Protein 2DQB (pdb70)

Secondary structure (DSSP, 8-state):
---HHHHHHHHHHHS-TTS--GGG----SS--PPPSS--HHHHHHHHHHHSHHHHHGGGS-SSS-S------HHHHHHHHHHHHHHHHHHTT--HHHHHHHHHHTTTT--SSTTHHHHHHHH---S----HHHHHHHIIIII-B-BTTBSB----HHHHHHHHHS----S-HHHHHHHHHHHHHHHHHHHHHHHHTT-S-GGGGGGSHHHHHHHHHTT--TTT--HHHHHHHHHHHHHHHHHHHHHHHHHHHHHHT--SHHHHHHSSS------HHHHHHHHHHHHH---STTSHHHHHHHHHHHHHHHHHHHHHHH-GGGS-HHHHTTHHHH-HHHHHHHHHH--HHHHHHHHHHT--/---HHHHHHHHHHHS-TTSPPGGG----SS-----TT--HHHHHHHHHHTSHHHHHHTTSBSS----BHHHHHHHHHHHHHHHHHTTT--HHHHHHHHHHTTTT--SSTTHHHHHHHH---SS---HHHHHHHIIIII---STTTTS----HHHHHH------S--HHHHHHHHHHHHHHHHHHHHHHHHTT-S-TTGGGGSHHHHHHHHT--HHHHHHHHHHHHHHHHHHHHHHHHHHHHS---SHHHHHH-SS-----HHHHHHHHHHHHHH---STTSHHHHHHHHHHHHHHHHHHHHHHH-GGGS-HHHHTTHHHH-HHHHHHHHHH--HHHHHHHHHTT--/---HHHHHHHHHHHS-TTSPPGGG----SS--PPPSSS-HHHHHHHHHHHSHHHHHGGGSBSSS-S----BHHHHHHHHHHHHHHHHHHHT--HHHHHHHHHHTTTTPPSSSHHHHHHHHH--TT----HHHHHHHIIIII-B-BTTBSB----HHHHHHHHSS-----SS--HHHHHHHHHHHHHHHHHHHHHHHHTTSS-GGGGGGSHHHHHHHHHHT------HHHHHHHHHHHHHHHHHHHHHHHHHHHHHHT--SHHHHHHSSS------HHHHHHHHHHHHH---STTSHHHHHHHHHHHHHHHHHHHHHHH-GGGS-HHHHTTHHHH-HHHHHHHHHH--HHHHHHHHHTT--/---HHHHHHHHHHHS-TTSPPGGG----SS--PPPSS--HHHHHHHHHHTSHHHHHHTTSBSS------BHHHHHHHHHHHHHHHHHHTT--HHHHHHHHHHTTTT--SSSHHHHHHHHH---SS---HHHHHHHIIIII-B-BTTBSB----HHHHHHHHH---SS--HHHHHHHHHHHHHHHHHHHHHHHHTT-S-TTGGGGSHHHHHHHHTTT--TTT--HHHHHHHHHHHHHHHHHHHHHHHHHHHHHHT--SHHHHHHSSS-----HHHHHHHHHHHHHH---STTSHHHHHHHHHHHHHHHHHHHHHHH-GGGS-HHHHTTHHHH-HHHHHHHHHH--HHHHHHHHHHT--/---HHHHHHHH----SSSPPGGG----SS--PPPSS--HHHHHHHHHHTSHHHHHGGGSB------PPBHHHHHHHHHHHHHHHHHHTT--HHHHHHHHHHTTTT--S---HHHHHHH---S---HHHHHHHIIIII-B-STTSSB----HHHHHHHHSSS----S-SS--HHHHHHHHHHHHHHHHHHHHHHHHHT-S-GGGSTTSHHHHHHHHHTT----HHHHHHHHHHHHHHHHHHHHHHHHHHHHHHT--SHHHHHTSSS-----HHHHHHHHHHHHHH---STT-HHHHHHHHHHHHHHHHHHHHHHH-GGGS-HHHHTTHHHH-HHHHHHHHHH--HHHHHHHHHTT--/---HHHHHHHHHHHS-TTSPPGGG----SS-----S--HHHHHHHHHHTSHHHHHGGGSBSS------BHHHHHHHHHHHHHHHHHHHT--HHHHHHHHHHTTTT-----HHHHHHHH---SS---HHHHHHHIIIII-B-BTTBSB----HHHHHHHHHH-----S---HHHHHHHHHHHHHHHHHHHHHHHHTT-S-TTGGGGSHHHHHHHHHTT--TTS--HHHHHHHHHHHHHHHHHHHHHHHHHHHHTTT--SHHHHHT-SS-----HHHHHHHHHHHHHH---STT-HHHHHHHHHHHHHHHHHHHHHHH-GGGS-HHHHHHHHHH-HHHHHHHHHH--HHHHHHHHHTT--

Radius of gyration: 42.62 Å; Cα contacts (8 Å, |Δi|>4): 3610; chains: 6; bounding box: 100×109×118 Å

Structure (mmCIF, N/CA/C/O backbone):
data_2DQB
#
_entry.id   2DQB
#
_cell.length_a   74.1
_cell.length_b   84.2
_cell.length_c   108.0
_cell.angle_alpha   110.2
_cell.angle_beta   109.7
_cell.angle_gamma   94.4
#
_symmetry.space_group_name_H-M   'P 1'
#
loop_
_entity.id
_entity.type
_entity.pdbx_description
1 polymer 'Deoxyguanosinetriphosphate triphosphohydrolase, putative'
2 non-polymer 'MAGNESIUM ION'
3 water water
#
loop_
_atom_site.group_PDB
_atom_site.id
_atom_site.type_symbol
_atom_site.label_atom_id
_atom_site.label_alt_id
_atom_site.label_comp_id
_atom_site.label_asym_id
_atom_site.label_entity_id
_atom_site.label_seq_id
_atom_site.pdbx_PDB_ins_code
_atom_site.Cartn_x
_atom_site.Cartn_y
_atom_site.Cartn_z
_atom_site.occupancy
_atom_site.B_iso_or_equiv
_atom_site.auth_seq_id
_atom_site.auth_comp_id
_atom_site.auth_asym_id
_atom_site.auth_atom_id
_atom_site.pdbx_PDB_model_num
ATOM 9 N N . ARG A 1 2 ? -32.826 18.039 -47.914 1.00 45.55 2 ARG A N 1
ATOM 10 C CA . ARG A 1 2 ? -32.745 16.774 -47.225 1.00 44.44 2 ARG A CA 1
ATOM 11 C C . ARG A 1 2 ? -31.320 16.300 -47.380 1.00 43.78 2 ARG A C 1
ATOM 12 O O . ARG A 1 2 ? -30.872 16.017 -48.489 1.00 45.45 2 ARG A O 1
ATOM 20 N N . PHE A 1 3 ? -30.602 16.246 -46.266 1.00 40.90 3 PHE A N 1
ATOM 21 C CA . PHE A 1 3 ? -29.213 15.812 -46.275 1.00 39.89 3 PHE A CA 1
ATOM 22 C C . PHE A 1 3 ? -29.114 14.307 -46.098 1.00 38.18 3 PHE A C 1
ATOM 23 O O . PHE A 1 3 ? -29.451 13.752 -45.046 1.00 36.68 3 PHE A O 1
ATOM 31 N N . SER A 1 4 ? -28.653 13.644 -47.147 1.00 33.98 4 SER A N 1
ATOM 32 C CA . SER A 1 4 ? -28.539 12.201 -47.113 1.00 35.65 4 SER A CA 1
ATOM 33 C C . SER A 1 4 ? -27.215 11.785 -46.493 1.00 33.58 4 SER A C 1
ATOM 34 O O . SER A 1 4 ? -26.312 12.609 -46.296 1.00 30.10 4 SER A O 1
ATOM 37 N N . ARG A 1 5 ? -27.118 10.497 -46.178 1.00 36.03 5 ARG A N 1
ATOM 38 C CA . ARG A 1 5 ? -25.897 9.947 -45.607 1.00 38.69 5 ARG A CA 1
ATOM 39 C C . ARG A 1 5 ? -24.752 10.416 -46.496 1.00 38.20 5 ARG A C 1
ATOM 40 O O . ARG A 1 5 ? -23.767 10.998 -46.018 1.00 37.75 5 ARG A O 1
ATOM 48 N N . GLU A 1 6 ? -24.924 10.197 -47.802 1.00 39.39 6 GLU A N 1
ATOM 49 C CA . GLU A 1 6 ? -23.946 10.572 -48.822 1.00 39.04 6 GLU A CA 1
ATOM 50 C C . GLU A 1 6 ? -23.528 12.036 -48.726 1.00 36.14 6 GLU A C 1
ATOM 51 O O . GLU A 1 6 ? -22.339 12.362 -48.766 1.00 36.52 6 GLU A O 1
ATOM 57 N N . ALA A 1 7 ? -24.504 12.921 -48.592 1.00 34.79 7 ALA A N 1
ATOM 58 C CA . ALA A 1 7 ? -24.203 14.337 -48.475 1.00 32.99 7 ALA A CA 1
ATOM 59 C C . ALA A 1 7 ? -23.427 14.606 -47.193 1.00 32.36 7 ALA A C 1
ATOM 60 O O . ALA A 1 7 ? -22.463 15.365 -47.190 1.00 34.55 7 ALA A O 1
ATOM 62 N N . LEU A 1 8 ? -23.853 13.988 -46.097 1.00 36.19 8 LEU A N 1
ATOM 63 C CA . LEU A 1 8 ? -23.186 14.197 -44.800 1.00 34.62 8 LEU A CA 1
ATOM 64 C C . LEU A 1 8 ? -21.755 13.682 -44.892 1.00 35.89 8 LEU A C 1
ATOM 65 O O . LEU A 1 8 ? -20.808 14.368 -44.518 1.00 35.40 8 LEU A O 1
ATOM 70 N N . LEU A 1 9 ? -21.594 12.477 -45.426 1.00 39.28 9 LEU A N 1
ATOM 71 C CA . LEU A 1 9 ? -20.257 11.913 -45.566 1.00 38.80 9 LEU A CA 1
ATOM 72 C C . LEU A 1 9 ? -19.378 12.853 -46.357 1.00 38.80 9 LEU A C 1
ATOM 73 O O . LEU A 1 9 ? -18.214 13.050 -46.004 1.00 41.08 9 LEU A O 1
ATOM 78 N N . GLU A 1 10 ? -19.922 13.447 -47.419 1.00 37.03 10 GLU A N 1
ATOM 79 C CA . GLU A 1 10 ? -19.129 14.368 -48.217 1.00 36.18 10 GLU A CA 1
ATOM 80 C C . GLU A 1 10 ? -18.804 15.615 -47.406 1.00 37.09 10 GLU A C 1
ATOM 81 O O . GLU A 1 10 ? -17.663 16.078 -47.400 1.00 36.05 10 GLU A O 1
ATOM 87 N N . LEU A 1 11 ? -19.808 16.175 -46.739 1.00 38.70 11 LEU A N 1
ATOM 88 C CA . LEU A 1 11 ? -19.580 17.364 -45.924 1.00 41.24 11 LEU A CA 1
ATOM 89 C C . LEU A 1 11 ? -18.535 17.080 -44.848 1.00 40.04 11 LEU A C 1
ATOM 90 O O . LEU A 1 11 ? -17.576 17.838 -44.685 1.00 40.35 11 LEU A O 1
ATOM 95 N N . GLU A 1 12 ? -18.731 15.988 -44.118 1.00 39.75 12 GLU A N 1
ATOM 96 C CA . GLU A 1 12 ? -17.814 15.607 -43.052 1.00 40.13 12 GLU A CA 1
ATOM 97 C C . GLU A 1 12 ? -16.384 15.770 -43.562 1.00 41.07 12 GLU A C 1
ATOM 98 O O . GLU A 1 12 ? -15.610 16.556 -43.012 1.00 42.92 12 GLU A O 1
ATOM 104 N N . ALA A 1 13 ? -16.040 15.043 -44.621 1.00 41.43 13 ALA A N 1
ATOM 105 C CA . ALA A 1 13 ? -14.713 15.160 -45.207 1.00 42.31 13 ALA A CA 1
ATOM 106 C C . ALA A 1 13 ? -14.665 16.561 -45.787 1.00 43.39 13 ALA A C 1
ATOM 107 O O . ALA A 1 13 ? -15.693 17.092 -46.205 1.00 45.49 13 ALA A O 1
ATOM 109 N N . SER A 1 14 ? -13.479 17.156 -45.814 1.00 42.90 14 SER A N 1
ATOM 110 C CA . SER A 1 14 ? -13.290 18.523 -46.307 1.00 43.41 14 SER A CA 1
ATOM 111 C C . SER A 1 14 ? -13.587 19.538 -45.191 1.00 42.27 14 SER A C 1
ATOM 112 O O . SER A 1 14 ? -13.103 20.664 -45.231 1.00 39.73 14 SER A O 1
ATOM 115 N N . ARG A 1 15 ? -14.375 19.139 -44.195 1.00 44.09 15 ARG A N 1
ATOM 116 C CA . ARG A 1 15 ? -14.672 20.025 -43.066 1.00 45.80 15 ARG A CA 1
ATOM 117 C C . ARG A 1 15 ? -13.777 19.683 -41.885 1.00 44.77 15 ARG A C 1
ATOM 118 O O . ARG A 1 15 ? -13.291 20.570 -41.183 1.00 44.35 15 ARG A O 1
ATOM 126 N N . LEU A 1 16 ? -13.553 18.388 -41.688 1.00 42.92 16 LEU A N 1
ATOM 127 C CA . LEU A 1 16 ? -12.718 17.894 -40.597 1.00 40.88 16 LEU A CA 1
ATOM 128 C C . LEU A 1 16 ? -11.240 18.030 -40.900 1.00 38.87 16 LEU A C 1
ATOM 129 O O . LEU A 1 16 ? -10.847 18.167 -42.056 1.00 40.29 16 LEU A O 1
ATOM 134 N N . ALA A 1 17 ? -10.422 17.975 -39.854 1.00 38.29 17 ALA A N 1
ATOM 135 C CA . ALA A 1 17 ? -8.974 18.062 -40.009 1.00 35.13 17 ALA A CA 1
ATOM 136 C C . ALA A 1 17 ? -8.528 16.789 -40.694 1.00 33.82 17 ALA A C 1
ATOM 137 O O . ALA A 1 17 ? -9.213 15.782 -40.617 1.00 34.46 17 ALA A O 1
ATOM 139 N N . PRO A 1 18 ? -7.366 16.813 -41.368 1.00 36.73 18 PRO A N 1
ATOM 140 C CA . PRO A 1 18 ? -6.836 15.639 -42.077 1.00 35.41 18 PRO A CA 1
ATOM 141 C C . PRO A 1 18 ? -6.717 14.405 -41.192 1.00 36.14 18 PRO A C 1
ATOM 142 O O . PRO A 1 18 ? -7.137 13.308 -41.565 1.00 36.46 18 PRO A O 1
ATOM 146 N N . TYR A 1 19 ? -6.159 14.615 -40.005 1.00 38.00 19 TYR A N 1
ATOM 147 C CA . TYR A 1 19 ? -5.922 13.565 -39.019 1.00 35.40 19 TYR A CA 1
ATOM 148 C C . TYR A 1 19 ? -7.175 13.092 -38.287 1.00 35.77 19 TYR A C 1
ATOM 149 O O . TYR A 1 19 ? -7.105 12.200 -37.440 1.00 31.90 19 TYR A O 1
ATOM 158 N N . ALA A 1 20 ? -8.318 13.697 -38.595 1.00 33.13 20 ALA A N 1
ATOM 159 C CA . ALA A 1 20 ? -9.557 13.294 -37.946 1.00 33.79 20 ALA A CA 1
ATOM 160 C C . ALA A 1 20 ? -10.120 12.108 -38.717 1.00 33.43 20 ALA A C 1
ATOM 161 O O . ALA A 1 20 ? -9.884 11.970 -39.914 1.00 34.74 20 ALA A O 1
ATOM 163 N N . GLN A 1 21 ? -10.857 11.247 -38.030 1.00 31.44 21 GLN A N 1
ATOM 164 C CA . GLN A 1 21 ? -11.451 10.075 -38.667 1.00 30.80 21 GLN A CA 1
ATOM 165 C C . GLN A 1 21 ? -12.694 10.432 -39.498 1.00 34.16 21 GLN A C 1
ATOM 166 O O . GLN A 1 21 ? -13.712 10.862 -38.949 1.00 35.07 21 GLN A O 1
ATOM 172 N N . LYS A 1 22 ? -12.625 10.259 -40.813 1.00 34.61 22 LYS A N 1
ATOM 173 C CA . LYS A 1 22 ? -13.795 10.526 -41.663 1.00 34.02 22 LYS A CA 1
ATOM 174 C C . LYS A 1 22 ? -14.674 9.284 -41.643 1.00 34.28 22 LYS A C 1
ATOM 175 O O . LYS A 1 22 ? -14.164 8.161 -41.778 1.00 33.09 22 LYS A O 1
ATOM 181 N N . ALA A 1 23 ? -15.988 9.456 -41.491 1.00 31.26 23 ALA A N 1
ATOM 182 C CA . ALA A 1 23 ? -16.848 8.282 -41.443 1.00 35.26 23 ALA A CA 1
ATOM 183 C C . ALA A 1 23 ? -16.820 7.440 -42.738 1.00 36.83 23 ALA A C 1
ATOM 184 O O . ALA A 1 23 ? -17.053 6.224 -42.708 1.00 38.48 23 ALA A O 1
ATOM 186 N N . ARG A 1 24 ? -16.518 8.070 -43.865 1.00 35.41 24 ARG A N 1
ATOM 187 C CA . ARG A 1 24 ? -16.477 7.345 -45.128 1.00 38.63 24 ARG A CA 1
ATOM 188 C C . ARG A 1 24 ? -15.296 6.361 -45.237 1.00 36.82 24 ARG A C 1
ATOM 189 O O . ARG A 1 24 ? -15.310 5.458 -46.078 1.00 31.65 24 ARG A O 1
ATOM 197 N N . ASP A 1 25 ? -14.295 6.535 -44.377 1.00 35.53 25 ASP A N 1
ATOM 198 C CA . ASP A 1 25 ? -13.109 5.684 -44.362 1.00 36.57 25 ASP A CA 1
ATOM 199 C C . ASP A 1 25 ? -13.253 4.550 -43.357 1.00 37.34 25 ASP A C 1
ATOM 200 O O . ASP A 1 25 ? -12.273 3.907 -42.981 1.00 39.60 25 ASP A O 1
ATOM 205 N N . THR A 1 26 ? -14.478 4.297 -42.930 1.00 37.34 26 THR A N 1
ATOM 206 C CA . THR A 1 26 ? -14.733 3.259 -41.949 1.00 35.11 26 THR A CA 1
ATOM 207 C C . THR A 1 26 ? -14.440 1.862 -42.476 1.00 38.50 26 THR A C 1
ATOM 208 O O . THR A 1 26 ? -14.570 1.598 -43.675 1.00 36.67 26 THR A O 1
ATOM 212 N N . ARG A 1 27 ? -14.048 0.971 -41.565 1.00 37.89 27 ARG A N 1
ATOM 213 C CA . ARG A 1 27 ? -13.765 -0.407 -41.917 1.00 37.19 27 ARG A CA 1
ATOM 214 C C . ARG A 1 27 ? -15.067 -1.163 -41.855 1.00 36.72 27 ARG A C 1
ATOM 215 O O . ARG A 1 27 ? -15.147 -2.347 -42.184 1.00 36.04 27 ARG A O 1
ATOM 223 N N . GLY A 1 28 ? -16.104 -0.457 -41.430 1.00 34.50 28 GLY A N 1
ATOM 224 C CA . GLY A 1 28 ? -17.411 -1.066 -41.385 1.00 31.22 28 GLY A CA 1
ATOM 225 C C . GLY A 1 28 ? -17.757 -1.853 -40.152 1.00 32.45 28 GLY A C 1
ATOM 226 O O . GLY A 1 28 ? -17.073 -1.799 -39.118 1.00 33.61 28 GLY A O 1
ATOM 227 N N . ARG A 1 29 ? -18.838 -2.602 -40.301 1.00 31.14 29 ARG A N 1
ATOM 228 C CA . ARG A 1 29 ? -19.410 -3.416 -39.256 1.00 34.34 29 ARG A CA 1
ATOM 229 C C . ARG A 1 29 ? -19.116 -4.887 -39.483 1.00 38.62 29 ARG A C 1
ATOM 230 O O . ARG A 1 29 ? -18.828 -5.301 -40.600 1.00 40.43 29 ARG A O 1
ATOM 238 N N . ALA A 1 30 ? -19.200 -5.674 -38.419 1.00 42.84 30 ALA A N 1
ATOM 239 C CA . ALA A 1 30 ? -18.966 -7.107 -38.517 1.00 48.62 30 ALA A CA 1
ATOM 240 C C . ALA A 1 30 ? -20.007 -7.734 -39.446 1.00 52.22 30 ALA A C 1
ATOM 241 O O . ALA A 1 30 ? -19.673 -8.297 -40.485 1.00 54.83 30 ALA A O 1
ATOM 243 N N . HIS A 1 31 ? -21.272 -7.626 -39.065 1.00 54.58 31 HIS A N 1
ATOM 244 C CA . HIS A 1 31 ? -22.347 -8.207 -39.845 1.00 56.07 31 HIS A CA 1
ATOM 245 C C . HIS A 1 31 ? -22.864 -7.218 -40.866 1.00 56.49 31 HIS A C 1
ATOM 246 O O . HIS A 1 31 ? -22.859 -6.013 -40.637 1.00 56.21 31 HIS A O 1
ATOM 253 N N . PRO A 1 32 ? -23.309 -7.719 -42.024 1.00 55.07 32 PRO A N 1
ATOM 254 C CA . PRO A 1 32 ? -23.820 -6.824 -43.057 1.00 52.47 32 PRO A CA 1
ATOM 255 C C . PRO A 1 32 ? -25.269 -6.401 -42.863 1.00 50.32 32 PRO A C 1
ATOM 256 O O . PRO A 1 32 ? -26.139 -7.201 -42.512 1.00 47.86 32 PRO A O 1
ATOM 260 N N . GLU A 1 33 ? -25.506 -5.116 -43.077 1.00 50.50 33 GLU A N 1
ATOM 261 C CA . GLU A 1 33 ? -26.840 -4.556 -42.994 1.00 50.63 33 GLU A CA 1
ATOM 262 C C . GLU A 1 33 ? -26.903 -3.430 -44.024 1.00 50.94 33 GLU A C 1
ATOM 263 O O . GLU A 1 33 ? -25.887 -2.808 -44.352 1.00 51.23 33 GLU A O 1
ATOM 269 N N . PRO A 1 34 ? -28.091 -3.175 -44.577 1.00 49.75 34 PRO A N 1
ATOM 270 C CA . PRO A 1 34 ? -28.191 -2.106 -45.568 1.00 52.60 34 PRO A CA 1
ATOM 271 C C . PRO A 1 34 ? -27.731 -0.771 -45.000 1.00 53.98 34 PRO A C 1
ATOM 272 O O . PRO A 1 34 ? -27.990 -0.468 -43.844 1.00 54.18 34 PRO A O 1
ATOM 276 N N . GLU A 1 35 ? -27.031 0.012 -45.815 1.00 58.03 35 GLU A N 1
ATOM 277 C CA . GLU A 1 35 ? -26.553 1.324 -45.384 1.00 60.44 35 GLU A CA 1
ATOM 278 C C . GLU A 1 35 ? -27.792 2.217 -45.343 1.00 59.89 35 GLU A C 1
ATOM 279 O O . GLU A 1 35 ? -28.632 2.170 -46.244 1.00 59.59 35 GLU A O 1
ATOM 285 N N . SER A 1 36 ? -27.916 3.019 -44.294 1.00 58.17 36 SER A N 1
ATOM 286 C CA . SER A 1 36 ? -29.081 3.875 -44.156 1.00 56.93 36 SER A CA 1
ATOM 287 C C . SER A 1 36 ? -29.013 5.140 -44.997 1.00 56.09 36 SER A C 1
ATOM 288 O O . SER A 1 36 ? -27.970 5.495 -45.548 1.00 56.04 36 SER A O 1
ATOM 291 N N . LEU A 1 37 ? -30.153 5.803 -45.115 1.00 54.12 37 LEU A N 1
ATOM 292 C CA . LEU A 1 37 ? -30.220 7.055 -45.842 1.00 52.90 37 LEU A CA 1
ATOM 293 C C . LEU A 1 37 ? -30.434 8.031 -44.693 1.00 51.69 37 LEU A C 1
ATOM 294 O O . LEU A 1 37 ? -31.219 7.748 -43.787 1.00 53.98 37 LEU A O 1
ATOM 299 N N . TYR A 1 38 ? -29.713 9.147 -44.713 1.00 50.69 38 TYR A N 1
ATOM 300 C CA . TYR A 1 38 ? -29.793 10.178 -43.666 1.00 46.74 38 TYR A CA 1
ATOM 301 C C . TYR A 1 38 ? -28.712 10.049 -42.601 1.00 44.24 38 TYR A C 1
ATOM 302 O O . TYR A 1 38 ? -27.928 10.975 -42.412 1.00 45.61 38 TYR A O 1
ATOM 311 N N . ARG A 1 39 ? -28.644 8.906 -41.926 1.00 39.16 39 ARG A N 1
ATOM 312 C CA . ARG A 1 39 ? -27.650 8.740 -40.870 1.00 37.27 39 ARG A CA 1
ATOM 313 C C . ARG A 1 39 ? -26.239 8.317 -41.291 1.00 35.46 39 ARG A C 1
ATOM 314 O O . ARG A 1 39 ? -26.050 7.452 -42.142 1.00 32.26 39 ARG A O 1
ATOM 322 N N . THR A 1 40 ? -25.253 8.961 -40.676 1.00 35.42 40 THR A N 1
ATOM 323 C CA . THR A 1 40 ? -23.837 8.665 -40.886 1.00 36.46 40 THR A CA 1
ATOM 324 C C . THR A 1 40 ? -23.518 7.432 -40.021 1.00 35.44 40 THR A C 1
ATOM 325 O O . THR A 1 40 ? -24.150 7.225 -38.993 1.00 33.77 40 THR A O 1
ATOM 329 N N . PRO A 1 41 ? -22.542 6.596 -40.429 1.00 34.89 41 PRO A N 1
ATOM 330 C CA . PRO A 1 41 ? -22.203 5.403 -39.640 1.00 33.47 41 PRO A CA 1
ATOM 331 C C . PRO A 1 41 ? -22.084 5.620 -38.121 1.00 32.97 41 PRO A C 1
ATOM 332 O O . PRO A 1 41 ? -22.630 4.852 -37.338 1.00 35.47 41 PRO A O 1
ATOM 336 N N . TYR A 1 42 ? -21.378 6.666 -37.715 1.00 30.50 42 TYR A N 1
ATOM 337 C CA . TYR A 1 42 ? -21.198 6.969 -36.300 1.00 33.09 42 TYR A CA 1
ATOM 338 C C . TYR A 1 42 ? -22.492 7.480 -35.652 1.00 34.36 42 TYR A C 1
ATOM 339 O O . TYR A 1 42 ? -22.775 7.213 -34.476 1.00 33.84 42 TYR A O 1
ATOM 348 N N . GLN A 1 43 ? -23.281 8.195 -36.445 1.00 32.88 43 GLN A N 1
ATOM 349 C CA . GLN A 1 43 ? -24.537 8.747 -35.994 1.00 31.96 43 GLN A CA 1
ATOM 350 C C . GLN A 1 43 ? -25.423 7.578 -35.630 1.00 30.28 43 GLN A C 1
ATOM 351 O O . GLN A 1 43 ? -26.114 7.590 -34.613 1.00 28.49 43 GLN A O 1
ATOM 357 N N . LYS A 1 44 ? -25.394 6.551 -36.465 1.00 29.89 44 LYS A N 1
ATOM 358 C CA . LYS A 1 44 ? -26.204 5.382 -36.197 1.00 31.31 44 LYS A CA 1
ATOM 359 C C . LYS A 1 44 ? -25.700 4.706 -34.918 1.00 30.41 44 LYS A C 1
ATOM 360 O O . LYS A 1 44 ? -26.507 4.286 -34.080 1.00 28.23 44 LYS A O 1
ATOM 366 N N . ASP A 1 45 ? -24.376 4.601 -34.774 1.00 24.48 45 ASP A N 1
ATOM 367 C CA . ASP A 1 45 ? -23.798 3.976 -33.589 1.00 26.47 45 ASP A CA 1
ATOM 368 C C . ASP A 1 45 ? -24.309 4.723 -32.343 1.00 27.61 45 ASP A C 1
ATOM 369 O O . ASP A 1 45 ? -24.788 4.095 -31.407 1.00 27.77 45 ASP A O 1
ATOM 374 N N . ARG A 1 46 ? -24.249 6.059 -32.359 1.00 30.06 46 ARG A N 1
ATOM 375 C CA . ARG A 1 46 ? -24.737 6.863 -31.229 1.00 33.17 46 ARG A CA 1
ATOM 376 C C . ARG A 1 46 ? -26.159 6.465 -30.855 1.00 35.25 46 ARG A C 1
ATOM 377 O O . ARG A 1 46 ? -26.454 6.239 -29.678 1.00 33.29 46 ARG A O 1
ATOM 385 N N . ASP A 1 47 ? -27.027 6.380 -31.867 1.00 35.30 47 ASP A N 1
ATOM 386 C CA . ASP A 1 47 ? -28.421 6.005 -31.676 1.00 36.04 47 ASP A CA 1
ATOM 387 C C . ASP A 1 47 ? -28.601 4.625 -31.032 1.00 36.57 47 ASP A C 1
ATOM 388 O O . ASP A 1 47 ? -29.454 4.445 -30.160 1.00 35.83 47 ASP A O 1
ATOM 393 N N . ARG A 1 48 ? -27.818 3.645 -31.465 1.00 35.24 48 ARG A N 1
ATOM 394 C CA . ARG A 1 48 ? -27.949 2.307 -30.895 1.00 34.86 48 ARG A CA 1
ATOM 395 C C . ARG A 1 48 ? -27.421 2.267 -29.462 1.00 32.66 48 ARG A C 1
ATOM 396 O O . ARG A 1 48 ? -28.038 1.683 -28.569 1.00 31.75 48 ARG A O 1
ATOM 404 N N . ILE A 1 49 ? -26.270 2.886 -29.247 1.00 29.78 49 ILE A N 1
ATOM 405 C CA . ILE A 1 49 ? -25.701 2.913 -27.910 1.00 30.58 49 ILE A CA 1
ATOM 406 C C . ILE A 1 49 ? -26.735 3.463 -26.923 1.00 27.65 49 ILE A C 1
ATOM 407 O O . ILE A 1 49 ? -26.990 2.849 -25.892 1.00 22.97 49 ILE A O 1
ATOM 412 N N . LEU A 1 50 ? -27.368 4.583 -27.280 1.00 28.80 50 LEU A N 1
ATOM 413 C CA . LEU A 1 50 ? -28.361 5.221 -26.412 1.00 28.14 50 LEU A CA 1
ATOM 414 C C . LEU A 1 50 ? -29.511 4.320 -26.009 1.00 30.23 50 LEU A C 1
ATOM 415 O O . LEU A 1 50 ? -30.039 4.449 -24.916 1.00 30.01 50 LEU A O 1
ATOM 420 N N . HIS A 1 51 ? -29.903 3.407 -26.891 1.00 31.07 51 HIS A N 1
ATOM 421 C CA . HIS A 1 51 ? -31.013 2.507 -26.600 1.00 31.92 51 HIS A CA 1
ATOM 422 C C . HIS A 1 51 ? -30.634 1.157 -25.982 1.00 31.92 51 HIS A C 1
ATOM 423 O O . HIS A 1 51 ? -31.501 0.339 -25.698 1.00 30.51 51 HIS A O 1
ATOM 430 N N . THR A 1 52 ? -29.347 0.920 -25.758 1.00 32.13 52 THR A N 1
ATOM 431 C CA . THR A 1 52 ? -28.941 -0.337 -25.147 1.00 28.72 52 THR A CA 1
ATOM 432 C C . THR A 1 52 ? -29.447 -0.348 -23.716 1.00 28.86 52 THR A C 1
ATOM 433 O O . THR A 1 52 ? -29.747 0.703 -23.141 1.00 30.01 52 THR A O 1
ATOM 437 N N . THR A 1 53 ? -29.547 -1.538 -23.144 1.00 27.51 53 THR A N 1
ATOM 438 C CA . THR A 1 53 ? -29.975 -1.677 -21.765 1.00 29.06 53 THR A CA 1
ATOM 439 C C . THR A 1 53 ? -28.895 -1.129 -20.814 1.00 30.29 53 THR A C 1
ATOM 440 O O . THR A 1 53 ? -29.202 -0.416 -19.854 1.00 28.30 53 THR A O 1
ATOM 444 N N . ALA A 1 54 ? -27.641 -1.460 -21.101 1.00 26.08 54 ALA A N 1
ATOM 445 C CA . ALA A 1 54 ? -26.545 -1.002 -20.283 1.00 26.93 54 ALA A CA 1
ATOM 446 C C . ALA A 1 54 ? -26.495 0.525 -20.251 1.00 27.89 54 ALA A C 1
ATOM 447 O O . ALA A 1 54 ? -26.173 1.107 -19.220 1.00 28.04 54 ALA A O 1
ATOM 449 N N . PHE A 1 55 ? -26.810 1.199 -21.352 1.00 27.70 55 PHE A N 1
ATOM 450 C CA . PHE A 1 55 ? -26.757 2.659 -21.272 1.00 29.14 55 PHE A CA 1
ATOM 451 C C . PHE A 1 55 ? -27.838 3.149 -20.315 1.00 31.50 55 PHE A C 1
ATOM 452 O O . PHE A 1 55 ? -27.634 4.102 -19.564 1.00 30.39 55 PHE A O 1
ATOM 460 N N . ARG A 1 56 ? -28.995 2.492 -20.371 1.00 32.06 56 ARG A N 1
ATOM 461 C CA . ARG A 1 56 ? -30.141 2.837 -19.538 1.00 31.28 56 ARG A CA 1
ATOM 462 C C . ARG A 1 56 ? -29.845 2.602 -18.048 1.00 30.10 56 ARG A C 1
ATOM 463 O O . ARG A 1 56 ? -30.213 3.426 -17.224 1.00 30.97 56 ARG A O 1
ATOM 471 N N . ARG A 1 57 ? -29.157 1.507 -17.713 1.00 27.62 57 ARG A N 1
ATOM 472 C CA . ARG A 1 57 ? -28.830 1.190 -16.309 1.00 27.69 57 ARG A CA 1
ATOM 473 C C . ARG A 1 57 ? -27.886 2.230 -15.703 1.00 24.64 57 ARG A C 1
ATOM 474 O O . ARG A 1 57 ? -27.781 2.337 -14.489 1.00 25.15 57 ARG A O 1
ATOM 482 N N . LEU A 1 58 ? -27.180 2.950 -16.567 1.00 24.03 58 LEU A N 1
ATOM 483 C CA . LEU A 1 58 ? -26.238 3.990 -16.191 1.00 26.97 58 LEU A CA 1
ATOM 484 C C . LEU A 1 58 ? -26.942 5.001 -15.283 1.00 31.72 58 LEU A C 1
ATOM 485 O O . LEU A 1 58 ? -26.319 5.663 -14.434 1.00 30.86 58 LEU A O 1
ATOM 490 N N . GLU A 1 59 ? -28.251 5.115 -15.466 1.00 29.04 59 GLU A N 1
ATOM 491 C CA . GLU A 1 59 ? -29.034 6.038 -14.669 1.00 31.45 59 GLU A CA 1
ATOM 492 C C . GLU A 1 59 ? -29.344 5.465 -13.282 1.00 34.53 59 GLU A C 1
ATOM 493 O O . GLU A 1 59 ? -29.842 6.170 -12.404 1.00 35.47 59 GLU A O 1
ATOM 499 N N . TYR A 1 60 ? -29.022 4.190 -13.090 1.00 32.63 60 TYR A N 1
ATOM 500 C CA . TYR A 1 60 ? -29.284 3.501 -11.839 1.00 34.90 60 TYR A CA 1
ATOM 501 C C . TYR A 1 60 ? -28.030 2.886 -11.207 1.00 32.06 60 TYR A C 1
ATOM 502 O O . TYR A 1 60 ? -28.117 2.019 -10.345 1.00 33.42 60 TYR A O 1
ATOM 511 N N . LYS A 1 61 ? -26.874 3.349 -11.670 1.00 33.33 61 LYS A N 1
ATOM 512 C CA . LYS A 1 61 ? -25.552 2.957 -11.179 1.00 35.93 61 LYS A CA 1
ATOM 513 C C . LYS A 1 61 ? -24.877 4.297 -10.854 1.00 39.42 61 LYS A C 1
ATOM 514 O O . LYS A 1 61 ? -24.910 5.224 -11.663 1.00 41.32 61 LYS A O 1
ATOM 520 N N . THR A 1 62 ? -24.262 4.421 -9.688 1.00 43.38 62 THR A N 1
ATOM 521 C CA . THR A 1 62 ? -23.633 5.693 -9.354 1.00 47.42 62 THR A CA 1
ATOM 522 C C . THR A 1 62 ? -22.109 5.755 -9.561 1.00 47.51 62 THR A C 1
ATOM 523 O O . THR A 1 62 ? -21.430 4.736 -9.724 1.00 44.44 62 THR A O 1
ATOM 527 N N . GLN A 1 63 ? -21.598 6.981 -9.614 1.00 49.84 63 GLN A N 1
ATOM 528 C CA . GLN A 1 63 ? -20.172 7.245 -9.809 1.00 50.77 63 GLN A CA 1
ATOM 529 C C . GLN A 1 63 ? -19.628 7.530 -8.404 1.00 52.82 63 GLN A C 1
ATOM 530 O O . GLN A 1 63 ? -20.233 8.307 -7.653 1.00 52.02 63 GLN A O 1
ATOM 536 N N . VAL A 1 64 ? -18.509 6.894 -8.059 1.00 52.88 64 VAL A N 1
ATOM 537 C CA . VAL A 1 64 ? -17.862 7.059 -6.750 1.00 54.61 64 VAL A CA 1
ATOM 538 C C . VAL A 1 64 ? -18.358 6.078 -5.682 1.00 56.47 64 VAL A C 1
ATOM 539 O O . VAL A 1 64 ? -17.705 5.072 -5.420 1.00 58.98 64 VAL A O 1
ATOM 543 N N . LEU A 1 65 ? -19.498 6.359 -5.063 1.00 57.70 65 LEU A N 1
ATOM 544 C CA . LEU A 1 65 ? -20.019 5.468 -4.031 1.00 58.80 65 LEU A CA 1
ATOM 545 C C . LEU A 1 65 ? -21.368 4.873 -4.420 1.00 59.43 65 LEU A C 1
ATOM 546 O O . LEU A 1 65 ? -22.071 5.433 -5.257 1.00 57.79 65 LEU A O 1
ATOM 551 N N . PRO A 1 66 ? -21.746 3.729 -3.812 1.00 58.49 66 PRO A N 1
ATOM 552 C CA . PRO A 1 66 ? -23.018 3.055 -4.096 1.00 58.05 66 PRO A CA 1
ATOM 553 C C . PRO A 1 66 ? -24.250 3.957 -3.983 1.00 58.65 66 PRO A C 1
ATOM 554 O O . PRO A 1 66 ? -24.330 4.824 -3.109 1.00 55.33 66 PRO A O 1
ATOM 558 N N . GLY A 1 67 ? -25.206 3.728 -4.883 1.00 58.70 67 GLY A N 1
ATOM 559 C CA . GLY A 1 67 ? -26.428 4.510 -4.935 1.00 59.93 67 GLY A CA 1
ATOM 560 C C . GLY A 1 67 ? -27.186 4.740 -3.638 1.00 62.02 67 GLY A C 1
ATOM 561 O O . GLY A 1 67 ? -27.174 5.849 -3.101 1.00 63.36 67 GLY A O 1
ATOM 562 N N . TRP A 1 68 ? -27.838 3.691 -3.139 1.00 61.63 68 TRP A N 1
ATOM 563 C CA . TRP A 1 68 ? -28.645 3.754 -1.923 1.00 61.26 68 TRP A CA 1
ATOM 564 C C . TRP A 1 68 ? -28.407 4.942 -0.986 1.00 63.11 68 TRP A C 1
ATOM 565 O O . TRP A 1 68 ? -27.273 5.365 -0.748 1.00 63.23 68 TRP A O 1
ATOM 576 N N . ALA A 1 69 ? -29.506 5.474 -0.459 1.00 64.47 69 ALA A N 1
ATOM 577 C CA . ALA A 1 69 ? -29.470 6.614 0.444 1.00 64.87 69 ALA A CA 1
ATOM 578 C C . ALA A 1 69 ? -30.700 6.602 1.354 1.00 65.98 69 ALA A C 1
ATOM 579 O O . ALA A 1 69 ? -31.654 7.359 1.151 1.00 66.18 69 ALA A O 1
ATOM 581 N N . TYR A 1 72 ? -27.258 11.975 -3.183 1.00 59.32 72 TYR A N 1
ATOM 582 C CA . TYR A 1 72 ? -27.005 12.922 -4.264 1.00 59.58 72 TYR A CA 1
ATOM 583 C C . TYR A 1 72 ? -25.557 12.854 -4.769 1.00 60.05 72 TYR A C 1
ATOM 584 O O . TYR A 1 72 ? -24.728 13.707 -4.438 1.00 59.38 72 TYR A O 1
ATOM 586 N N . TYR A 1 73 ? -25.262 11.831 -5.571 1.00 58.67 73 TYR A N 1
ATOM 587 C CA . TYR A 1 73 ? -23.929 11.654 -6.140 1.00 57.41 73 TYR A CA 1
ATOM 588 C C . TYR A 1 73 ? -23.928 11.406 -7.658 1.00 53.79 73 TYR A C 1
ATOM 589 O O . TYR A 1 73 ? -23.670 10.301 -8.129 1.00 55.60 73 TYR A O 1
ATOM 598 N N . ARG A 1 74 ? -24.206 12.455 -8.419 1.00 51.46 74 ARG A N 1
ATOM 599 C CA . ARG A 1 74 ? -24.224 12.375 -9.879 1.00 47.70 74 ARG A CA 1
ATOM 600 C C . ARG A 1 74 ? -24.991 11.212 -10.512 1.00 44.76 74 ARG A C 1
ATOM 601 O O . ARG A 1 74 ? -26.186 11.350 -10.838 1.00 42.69 74 ARG A O 1
ATOM 609 N N . THR A 1 75 ? -24.298 10.081 -10.671 1.00 37.59 75 THR A N 1
ATOM 610 C CA . THR A 1 75 ? -24.846 8.888 -11.338 1.00 34.39 75 THR A CA 1
ATOM 611 C C . THR A 1 75 ? -23.925 8.658 -12.529 1.00 27.15 75 THR A C 1
ATOM 612 O O . THR A 1 75 ? -23.397 9.614 -13.100 1.00 26.34 75 THR A O 1
ATOM 616 N N . ARG A 1 76 ? -23.718 7.405 -12.909 1.00 28.76 76 ARG A N 1
ATOM 617 C CA . ARG A 1 76 ? -22.853 7.145 -14.048 1.00 26.84 76 ARG A CA 1
ATOM 618 C C . ARG A 1 76 ? -23.375 7.866 -15.281 1.00 22.52 76 ARG A C 1
ATOM 619 O O . ARG A 1 76 ? -22.592 8.327 -16.078 1.00 25.10 76 ARG A O 1
ATOM 627 N N . LEU A 1 77 ? -24.693 8.014 -15.426 1.00 23.69 77 LEU A N 1
ATOM 628 C CA . LEU A 1 77 ? -25.229 8.719 -16.599 1.00 23.12 77 LEU A CA 1
ATOM 629 C C . LEU A 1 77 ? -24.808 10.195 -16.632 1.00 21.25 77 LEU A C 1
ATOM 630 O O . LEU A 1 77 ? -24.429 10.710 -17.690 1.00 23.76 77 LEU A O 1
ATOM 635 N N . THR A 1 78 ? -24.851 10.870 -15.484 1.00 22.92 78 THR A N 1
ATOM 636 C CA . THR A 1 78 ? -24.475 12.290 -15.417 1.00 21.75 78 THR A CA 1
ATOM 637 C C . THR A 1 78 ? -23.018 12.410 -15.812 1.00 19.28 78 THR A C 1
ATOM 638 O O . THR A 1 78 ? -22.633 13.279 -16.598 1.00 21.59 78 THR A O 1
ATOM 642 N N . HIS A 1 79 ? -22.211 11.495 -15.302 1.00 20.49 79 HIS A N 1
ATOM 643 C CA . HIS A 1 79 ? -20.787 11.498 -15.610 1.00 22.29 79 HIS A CA 1
ATOM 644 C C . HIS A 1 79 ? -20.546 11.439 -17.118 1.00 18.89 79 HIS A C 1
ATOM 645 O O . HIS A 1 79 ? -19.856 12.283 -17.695 1.00 24.04 79 HIS A O 1
ATOM 652 N N . THR A 1 80 ? -21.112 10.414 -17.732 1.00 23.03 80 THR A N 1
ATOM 653 C CA . THR A 1 80 ? -21.027 10.146 -19.174 1.00 18.56 80 THR A CA 1
ATOM 654 C C . THR A 1 80 ? -21.416 11.379 -19.979 1.00 17.84 80 THR A C 1
ATOM 655 O O . THR A 1 80 ? -20.691 11.813 -20.879 1.00 18.60 80 THR A O 1
ATOM 659 N N . LEU A 1 81 ? -22.580 11.937 -19.666 1.00 21.89 81 LEU A N 1
ATOM 660 C CA . LEU A 1 81 ? -23.023 13.147 -20.352 1.00 24.25 81 LEU A CA 1
ATOM 661 C C . LEU A 1 81 ? -21.938 14.215 -20.223 1.00 23.67 81 LEU A C 1
ATOM 662 O O . LEU A 1 81 ? -21.637 14.928 -21.198 1.00 24.32 81 LEU A O 1
ATOM 667 N N . GLU A 1 82 ? -21.330 14.328 -19.038 1.00 25.14 82 GLU A N 1
ATOM 668 C CA . GLU A 1 82 ? -20.272 15.323 -18.867 1.00 26.30 82 GLU A CA 1
ATOM 669 C C . GLU A 1 82 ? -19.041 14.958 -19.668 1.00 23.33 82 GLU A C 1
ATOM 670 O O . GLU A 1 82 ? -18.389 15.834 -20.218 1.00 22.82 82 GLU A O 1
ATOM 676 N N . VAL A 1 83 ? -18.707 13.670 -19.748 1.00 26.28 83 VAL A N 1
ATOM 677 C CA . VAL A 1 83 ? -17.538 13.285 -20.540 1.00 24.73 83 VAL A CA 1
ATOM 678 C C . VAL A 1 83 ? -17.858 13.577 -22.016 1.00 27.91 83 VAL A C 1
ATOM 679 O O . VAL A 1 83 ? -16.991 14.010 -22.777 1.00 24.51 83 VAL A O 1
ATOM 683 N N . ALA A 1 84 ? -19.110 13.342 -22.413 1.00 27.87 84 ALA A N 1
ATOM 684 C CA . ALA A 1 84 ? -19.543 13.617 -23.786 1.00 28.39 84 ALA A CA 1
ATOM 685 C C . ALA A 1 84 ? -19.390 15.108 -24.111 1.00 29.29 84 ALA A C 1
ATOM 686 O O . ALA A 1 84 ? -18.932 15.464 -25.198 1.00 27.59 84 ALA A O 1
ATOM 688 N N . GLN A 1 85 ? -19.755 15.974 -23.160 1.00 29.26 85 GLN A N 1
ATOM 689 C CA . GLN A 1 85 ? -19.661 17.442 -23.352 1.00 31.85 85 GLN A CA 1
ATOM 690 C C . GLN A 1 85 ? -18.221 17.934 -23.497 1.00 29.34 85 GLN A C 1
ATOM 691 O O . GLN A 1 85 ? -17.896 18.757 -24.358 1.00 26.79 85 GLN A O 1
ATOM 697 N N . VAL A 1 86 ? -17.358 17.441 -22.621 1.00 30.28 86 VAL A N 1
ATOM 698 C CA . VAL A 1 86 ? -15.974 17.856 -22.652 1.00 31.86 86 VAL A CA 1
ATOM 699 C C . VAL A 1 86 ? -15.283 17.349 -23.919 1.00 28.98 86 VAL A C 1
ATOM 700 O O . VAL A 1 86 ? -14.614 18.104 -24.605 1.00 30.44 86 VAL A O 1
ATOM 704 N N . SER A 1 87 ? -15.453 16.072 -24.227 1.00 28.80 87 SER A N 1
ATOM 705 C CA . SER A 1 87 ? -14.789 15.509 -25.384 1.00 28.93 87 SER A CA 1
ATOM 706 C C . SER A 1 87 ? -15.248 16.147 -26.697 1.00 29.64 87 SER A C 1
ATOM 707 O O . SER A 1 87 ? -14.414 16.514 -27.539 1.00 29.62 87 SER A O 1
ATOM 710 N N . ARG A 1 88 ? -16.562 16.320 -26.855 1.00 29.34 88 ARG A N 1
ATOM 711 C CA . ARG A 1 88 ? -17.114 16.924 -28.071 1.00 28.20 88 ARG A CA 1
ATOM 712 C C . ARG A 1 88 ? -16.589 18.337 -28.219 1.00 30.05 88 ARG A C 1
ATOM 713 O O . ARG A 1 88 ? -16.274 18.793 -29.323 1.00 30.34 88 ARG A O 1
ATOM 721 N N . SER A 1 89 ? -16.497 19.023 -27.087 1.00 27.79 89 SER A N 1
ATOM 722 C CA . SER A 1 89 ? -16.024 20.396 -27.057 1.00 29.65 89 SER A CA 1
ATOM 723 C C . SER A 1 89 ? -14.585 20.449 -27.552 1.00 27.85 89 SER A C 1
ATOM 724 O O . SER A 1 89 ? -14.246 21.252 -28.431 1.00 29.91 89 SER A O 1
ATOM 727 N N . ILE A 1 90 ? -13.739 19.598 -26.977 1.00 27.75 90 ILE A N 1
ATOM 728 C CA . ILE A 1 90 ? -12.334 19.529 -27.368 1.00 26.30 90 ILE A CA 1
ATOM 729 C C . ILE A 1 90 ? -12.212 19.064 -28.828 1.00 25.98 90 ILE A C 1
ATOM 730 O O . ILE A 1 90 ? -11.474 19.651 -29.619 1.00 29.75 90 ILE A O 1
ATOM 735 N N . ALA A 1 91 ? -12.936 18.008 -29.176 1.00 21.69 91 ALA A N 1
ATOM 736 C CA . ALA A 1 91 ? -12.883 17.489 -30.536 1.00 23.55 91 ALA A CA 1
ATOM 737 C C . ALA A 1 91 ? -13.206 18.570 -31.560 1.00 25.65 91 ALA A C 1
ATOM 738 O O . ALA A 1 91 ? -12.450 18.777 -32.522 1.00 26.90 91 ALA A O 1
ATOM 740 N N . ARG A 1 92 ? -14.306 19.283 -31.349 1.00 22.39 92 ARG A N 1
ATOM 741 C CA . ARG A 1 92 ? -14.674 20.292 -32.320 1.00 26.04 92 ARG A CA 1
ATOM 742 C C . ARG A 1 92 ? -13.603 21.334 -32.501 1.00 29.81 92 ARG A C 1
ATOM 743 O O . ARG A 1 92 ? -13.323 21.735 -33.627 1.00 31.39 92 ARG A O 1
ATOM 751 N N . ALA A 1 93 ? -12.999 21.773 -31.398 1.00 32.19 93 ALA A N 1
ATOM 752 C CA . ALA A 1 93 ? -11.950 22.774 -31.473 1.00 34.00 93 ALA A CA 1
ATOM 753 C C . ALA A 1 93 ? -10.784 22.259 -32.312 1.00 35.12 93 ALA A C 1
ATOM 754 O O . ALA A 1 93 ? -10.095 23.038 -32.968 1.00 36.47 93 ALA A O 1
ATOM 756 N N . LEU A 1 94 ? -10.569 20.944 -32.294 1.00 33.61 94 LEU A N 1
ATOM 757 C CA . LEU A 1 94 ? -9.463 20.333 -33.038 1.00 32.24 94 LEU A CA 1
ATOM 758 C C . LEU A 1 94 ? -9.851 19.791 -34.424 1.00 32.14 94 LEU A C 1
ATOM 759 O O . LEU A 1 94 ? -9.049 19.148 -35.105 1.00 28.07 94 LEU A O 1
ATOM 764 N N . GLY A 1 95 ? -11.081 20.050 -34.846 1.00 32.60 95 GLY A N 1
ATOM 765 C CA . GLY A 1 95 ? -11.499 19.562 -36.151 1.00 35.12 95 GLY A CA 1
ATOM 766 C C . GLY A 1 95 ? -11.597 18.049 -36.226 1.00 34.36 95 GLY A C 1
ATOM 767 O O . GLY A 1 95 ? -11.481 17.466 -37.305 1.00 33.39 95 GLY A O 1
ATOM 768 N N . LEU A 1 96 ? -11.809 17.411 -35.075 1.00 36.42 96 LEU A N 1
ATOM 769 C CA . LEU A 1 96 ? -11.952 15.954 -35.003 1.00 35.89 96 LEU A CA 1
ATOM 770 C C . LEU A 1 96 ? -13.394 15.556 -35.279 1.00 37.17 96 LEU A C 1
ATOM 771 O O . LEU A 1 96 ? -14.299 16.402 -35.269 1.00 37.07 96 LEU A O 1
ATOM 776 N N . ASN A 1 97 ? -13.610 14.265 -35.513 1.00 36.84 97 ASN A N 1
ATOM 777 C CA . ASN A 1 97 ? -14.959 13.775 -35.777 1.00 39.30 97 ASN A CA 1
ATOM 778 C C . ASN A 1 97 ? -15.768 13.819 -34.466 1.00 38.63 97 ASN A C 1
ATOM 779 O O . ASN A 1 97 ? -15.477 13.075 -33.525 1.00 35.98 97 ASN A O 1
ATOM 784 N N . GLU A 1 98 ? -16.783 14.684 -34.413 1.00 37.26 98 GLU A N 1
ATOM 785 C CA . GLU A 1 98 ? -17.599 14.798 -33.212 1.00 34.62 98 GLU A CA 1
ATOM 786 C C . GLU A 1 98 ? -18.532 13.608 -32.992 1.00 30.50 98 GLU A C 1
ATOM 787 O O . GLU A 1 98 ? -18.739 13.202 -31.857 1.00 32.76 98 GLU A O 1
ATOM 793 N N . ASP A 1 99 ? -19.102 13.040 -34.051 1.00 25.45 99 ASP A N 1
ATOM 794 C CA . ASP A 1 99 ? -19.991 11.889 -33.864 1.00 24.41 99 ASP A CA 1
ATOM 795 C C . ASP A 1 99 ? -19.231 10.675 -33.361 1.00 21.76 99 ASP A C 1
ATOM 796 O O . ASP A 1 99 ? -19.782 9.865 -32.632 1.00 22.22 99 ASP A O 1
ATOM 801 N N . LEU A 1 100 ? -17.981 10.535 -33.786 1.00 22.08 100 LEU A N 1
ATOM 802 C CA . LEU A 1 100 ? -17.173 9.408 -33.338 1.00 24.54 100 LEU A CA 1
ATOM 803 C C . LEU A 1 100 ? -16.852 9.672 -31.874 1.00 23.92 100 LEU A C 1
ATOM 804 O O . LEU A 1 100 ? -17.036 8.820 -31.015 1.00 27.20 100 LEU A O 1
ATOM 809 N N . THR A 1 101 ? -16.374 10.876 -31.596 1.00 26.49 101 THR A N 1
ATOM 810 C CA . THR A 1 101 ? -16.046 11.241 -30.221 1.00 26.13 101 THR A CA 1
ATOM 811 C C . THR A 1 101 ? -17.218 10.939 -29.284 1.00 24.14 101 THR A C 1
ATOM 812 O O . THR A 1 101 ? -17.050 10.261 -28.259 1.00 21.04 101 THR A O 1
ATOM 816 N N . GLU A 1 102 ? -18.416 11.399 -29.675 1.00 27.77 102 GLU A N 1
ATOM 817 C CA . GLU A 1 102 ? -19.625 11.216 -28.873 1.00 26.96 102 GLU A CA 1
ATOM 818 C C . GLU A 1 102 ? -19.949 9.761 -28.654 1.00 26.51 102 GLU A C 1
ATOM 819 O O . GLU A 1 102 ? -20.150 9.324 -27.523 1.00 27.27 102 GLU A O 1
ATOM 825 N N . ALA A 1 103 ? -20.009 9.012 -29.749 1.00 29.43 103 ALA A N 1
ATOM 826 C CA . ALA A 1 103 ? -20.296 7.579 -29.688 1.00 26.71 103 ALA A CA 1
ATOM 827 C C . ALA A 1 103 ? -19.390 6.896 -28.652 1.00 24.26 103 ALA A C 1
ATOM 828 O O . ALA A 1 103 ? -19.848 6.094 -27.843 1.00 28.63 103 ALA A O 1
ATOM 830 N N . ILE A 1 104 ? -18.101 7.207 -28.690 1.00 24.67 104 ILE A N 1
ATOM 831 C CA . ILE A 1 104 ? -17.166 6.609 -27.747 1.00 26.11 104 ILE A CA 1
ATOM 832 C C . ILE A 1 104 ? -17.439 7.033 -26.296 1.00 28.12 104 ILE A C 1
ATOM 833 O O . ILE A 1 104 ? -17.498 6.170 -25.412 1.00 28.77 104 ILE A O 1
ATOM 838 N N . ALA A 1 105 ? -17.645 8.334 -26.058 1.00 27.51 105 ALA A N 1
ATOM 839 C CA . ALA A 1 105 ? -17.928 8.839 -24.706 1.00 25.41 105 ALA A CA 1
ATOM 840 C C . ALA A 1 105 ? -19.195 8.215 -24.126 1.00 26.41 105 ALA A C 1
ATOM 841 O O . ALA A 1 105 ? -19.270 7.932 -22.927 1.00 24.27 105 ALA A O 1
ATOM 843 N N . LEU A 1 106 ? -20.193 8.001 -24.978 1.00 24.32 106 LEU A N 1
ATOM 844 C CA . LEU A 1 106 ? -21.461 7.396 -24.551 1.00 23.14 106 LEU A CA 1
ATOM 845 C C . LEU A 1 106 ? -21.367 5.893 -24.240 1.00 23.93 106 LEU A C 1
ATOM 846 O O . LEU A 1 106 ? -22.158 5.370 -23.448 1.00 22.94 106 LEU A O 1
ATOM 851 N N . SER A 1 107 ? -20.410 5.202 -24.862 1.00 22.74 107 SER A N 1
ATOM 852 C CA . SER A 1 107 ? -20.252 3.757 -24.672 1.00 25.87 107 SER A CA 1
ATOM 853 C C . SER A 1 107 ? -19.087 3.244 -23.782 1.00 26.78 107 SER A C 1
ATOM 854 O O . SER A 1 107 ? -19.169 2.153 -23.230 1.00 29.60 107 SER A O 1
ATOM 857 N N . HIS A 1 108 ? -18.015 4.009 -23.646 1.00 30.12 108 HIS A N 1
ATOM 858 C CA . HIS A 1 108 ? -16.858 3.555 -22.871 1.00 33.68 108 HIS A CA 1
ATOM 859 C C . HIS A 1 108 ? -17.131 3.085 -21.437 1.00 31.57 108 HIS A C 1
ATOM 860 O O . HIS A 1 108 ? -16.436 2.211 -20.949 1.00 36.55 108 HIS A O 1
ATOM 867 N N . ASP A 1 109 ? -18.120 3.640 -20.754 1.00 28.44 109 ASP A N 1
ATOM 868 C CA . ASP A 1 109 ? -18.378 3.200 -19.383 1.00 27.77 109 ASP A CA 1
ATOM 869 C C . ASP A 1 109 ? -19.542 2.260 -19.183 1.00 27.08 109 ASP A C 1
ATOM 870 O O . ASP A 1 109 ? -20.004 2.093 -18.063 1.00 23.06 109 ASP A O 1
ATOM 875 N N . LEU A 1 110 ? -20.003 1.641 -20.267 1.00 25.24 110 LEU A N 1
ATOM 876 C CA . LEU A 1 110 ? -21.123 0.711 -20.210 1.00 25.54 110 LEU A CA 1
ATOM 877 C C . LEU A 1 110 ? -20.827 -0.590 -19.492 1.00 23.03 110 LEU A C 1
ATOM 878 O O . LEU A 1 110 ? -21.733 -1.235 -18.978 1.00 23.61 110 LEU A O 1
ATOM 883 N N . GLY A 1 111 ? -19.564 -0.995 -19.474 1.00 26.39 111 GLY A N 1
ATOM 884 C CA . GLY A 1 111 ? -19.222 -2.274 -18.855 1.00 26.04 111 GLY A CA 1
ATOM 885 C C . GLY A 1 111 ? -18.932 -2.313 -17.368 1.00 28.80 111 GLY A C 1
ATOM 886 O O . GLY A 1 111 ? -18.508 -3.349 -16.822 1.00 29.94 111 GLY A O 1
ATOM 887 N N . HIS A 1 112 ? -19.143 -1.187 -16.700 1.00 26.67 112 HIS A N 1
ATOM 888 C CA . HIS A 1 112 ? -18.899 -1.140 -15.282 1.00 27.67 112 HIS A CA 1
ATOM 889 C C . HIS A 1 112 ? -19.984 -1.904 -14.545 1.00 26.08 112 HIS A C 1
ATOM 890 O O . HIS A 1 112 ? -21.146 -1.889 -14.923 1.00 25.97 112 HIS A O 1
ATOM 897 N N . PRO A 1 113 ? -19.600 -2.619 -13.495 1.00 25.31 113 PRO A N 1
ATOM 898 C CA . PRO A 1 113 ? -20.586 -3.363 -12.725 1.00 27.28 113 PRO A CA 1
ATOM 899 C C . PRO A 1 113 ? -21.246 -2.365 -11.753 1.00 27.08 113 PRO A C 1
ATOM 900 O O . PRO A 1 113 ? -20.922 -1.182 -11.751 1.00 23.15 113 PRO A O 1
ATOM 904 N N . PRO A 1 114 ? -22.209 -2.826 -10.951 1.00 28.04 114 PRO A N 1
ATOM 905 C CA . PRO A 1 114 ? -22.837 -1.906 -10.004 1.00 31.10 114 PRO A CA 1
ATOM 906 C C . PRO A 1 114 ? -21.790 -1.579 -8.931 1.00 32.13 114 PRO A C 1
ATOM 907 O O . PRO A 1 114 ? -20.818 -2.326 -8.771 1.00 34.44 114 PRO A O 1
ATOM 911 N N . PHE A 1 115 ? -21.976 -0.464 -8.232 1.00 32.03 115 PHE A N 1
ATOM 912 C CA . PHE A 1 115 ? -21.065 -0.023 -7.169 1.00 34.78 115 PHE A CA 1
ATOM 913 C C . PHE A 1 115 ? -19.731 0.574 -7.654 1.00 40.18 115 PHE A C 1
ATOM 914 O O . PHE A 1 115 ? -18.651 -0.003 -7.483 1.00 41.75 115 PHE A O 1
ATOM 922 N N . GLY A 1 116 ? -19.841 1.761 -8.240 1.00 44.54 116 GLY A N 1
ATOM 923 C CA . GLY A 1 116 ? -18.703 2.502 -8.759 1.00 48.93 116 GLY A CA 1
ATOM 924 C C . GLY A 1 116 ? -17.280 2.067 -8.453 1.00 51.77 116 GLY A C 1
ATOM 925 O O . GLY A 1 116 ? -16.819 2.162 -7.311 1.00 51.50 116 GLY A O 1
ATOM 926 N N . HIS A 1 117 ? -16.592 1.628 -9.512 1.00 55.33 117 HIS A N 1
ATOM 927 C CA . HIS A 1 117 ? -15.200 1.152 -9.503 1.00 54.80 117 HIS A CA 1
ATOM 928 C C . HIS A 1 117 ? -14.855 0.091 -8.474 1.00 52.73 117 HIS A C 1
ATOM 929 O O . HIS A 1 117 ? -14.043 -0.798 -8.743 1.00 55.38 117 HIS A O 1
ATOM 936 N N . THR A 1 118 ? -15.449 0.186 -7.294 1.00 46.95 118 THR A N 1
ATOM 937 C CA . THR A 1 118 ? -15.235 -0.824 -6.280 1.00 42.42 118 THR A CA 1
ATOM 938 C C . THR A 1 118 ? -15.687 -2.135 -6.925 1.00 39.17 118 THR A C 1
ATOM 939 O O . THR A 1 118 ? -15.049 -3.168 -6.757 1.00 35.64 118 THR A O 1
ATOM 943 N N . GLY A 1 119 ? -16.785 -2.066 -7.685 1.00 37.85 119 GLY A N 1
ATOM 944 C CA . GLY A 1 119 ? -17.318 -3.248 -8.347 1.00 36.29 119 GLY A CA 1
ATOM 945 C C . GLY A 1 119 ? -16.290 -3.992 -9.186 1.00 32.12 119 GLY A C 1
ATOM 946 O O . GLY A 1 119 ? -16.057 -5.190 -9.007 1.00 32.42 119 GLY A O 1
ATOM 947 N N . GLU A 1 120 ? -15.650 -3.263 -10.087 1.00 29.20 120 GLU A N 1
ATOM 948 C CA . GLU A 1 120 ? -14.665 -3.846 -10.969 1.00 29.54 120 GLU A CA 1
ATOM 949 C C . GLU A 1 120 ? -13.501 -4.519 -10.264 1.00 32.37 120 GLU A C 1
ATOM 950 O O . GLU A 1 120 ? -12.998 -5.533 -10.734 1.00 30.02 120 GLU A O 1
ATOM 956 N N . HIS A 1 121 ? -13.064 -3.946 -9.148 1.00 33.80 121 HIS A N 1
ATOM 957 C CA . HIS A 1 121 ? -11.943 -4.490 -8.382 1.00 35.69 121 HIS A CA 1
ATOM 958 C C . HIS A 1 121 ? -12.278 -5.812 -7.700 1.00 34.08 121 HIS A C 1
ATOM 959 O O . HIS A 1 121 ? -11.467 -6.734 -7.688 1.00 33.29 121 HIS A O 1
ATOM 966 N N . VAL A 1 122 ? -13.468 -5.902 -7.120 1.00 34.36 122 VAL A N 1
ATOM 967 C CA . VAL A 1 122 ? -13.884 -7.132 -6.456 1.00 37.98 122 VAL A CA 1
ATOM 968 C C . VAL A 1 122 ? -14.229 -8.207 -7.492 1.00 37.40 122 VAL A C 1
ATOM 969 O O . VAL A 1 122 ? -13.886 -9.375 -7.308 1.00 34.86 122 VAL A O 1
ATOM 973 N N . LEU A 1 123 ? -14.895 -7.820 -8.581 1.00 34.55 123 LEU A N 1
ATOM 974 C CA . LEU A 1 123 ? -15.223 -8.808 -9.605 1.00 34.94 123 LEU A CA 1
ATOM 975 C C . LEU A 1 123 ? -13.946 -9.369 -10.224 1.00 32.23 123 LEU A C 1
ATOM 976 O O . LEU A 1 123 ? -13.809 -10.576 -10.382 1.00 33.30 123 LEU A O 1
ATOM 981 N N . ASN A 1 124 ? -13.002 -8.504 -10.564 1.00 29.79 124 ASN A N 1
ATOM 982 C CA . ASN A 1 124 ? -11.767 -8.993 -11.149 1.00 32.72 124 ASN A CA 1
ATOM 983 C C . ASN A 1 124 ? -11.059 -9.960 -10.194 1.00 34.13 124 ASN A C 1
ATOM 984 O O . ASN A 1 124 ? -10.474 -10.961 -10.622 1.00 35.28 124 ASN A O 1
ATOM 989 N N . ALA A 1 125 ? -11.111 -9.652 -8.903 1.00 32.65 125 ALA A N 1
ATOM 990 C CA . ALA A 1 125 ? -10.495 -10.497 -7.886 1.00 33.12 125 ALA A CA 1
ATOM 991 C C . ALA A 1 125 ? -11.196 -11.850 -7.845 1.00 31.69 125 ALA A C 1
ATOM 992 O O . ALA A 1 125 ? -10.545 -12.896 -7.875 1.00 32.33 125 ALA A O 1
ATOM 994 N N . LEU A 1 126 ? -12.522 -11.826 -7.775 1.00 27.83 126 LEU A N 1
ATOM 995 C CA . LEU A 1 126 ? -13.298 -13.060 -7.740 1.00 31.43 126 LEU A CA 1
ATOM 996 C C . LEU A 1 126 ? -13.087 -13.913 -9.005 1.00 31.30 126 LEU A C 1
ATOM 997 O O . LEU A 1 126 ? -13.355 -15.104 -9.001 1.00 33.25 126 LEU A O 1
ATOM 1010 N N . GLN A 1 128 ? -10.024 -14.131 -10.709 1.00 37.28 128 GLN A N 1
ATOM 1011 C CA . GLN A 1 128 ? -8.594 -14.315 -10.922 1.00 39.71 128 GLN A CA 1
ATOM 1012 C C . GLN A 1 128 ? -8.222 -15.581 -11.707 1.00 40.96 128 GLN A C 1
ATOM 1013 O O . GLN A 1 128 ? -7.379 -15.530 -12.604 1.00 42.11 128 GLN A O 1
ATOM 1015 N N . ASP A 1 129 ? -8.847 -16.710 -11.386 1.00 41.43 129 ASP A N 1
ATOM 1016 C CA . ASP A 1 129 ? -8.526 -17.946 -12.092 1.00 43.35 129 ASP A CA 1
ATOM 1017 C C . ASP A 1 129 ? -9.465 -18.257 -13.252 1.00 43.24 129 ASP A C 1
ATOM 1018 O O . ASP A 1 129 ? -9.360 -19.328 -13.840 1.00 45.45 129 ASP A O 1
ATOM 1023 N N . HIS A 1 130 ? -10.361 -17.337 -13.604 1.00 39.84 130 HIS A N 1
ATOM 1024 C CA . HIS A 1 130 ? -11.321 -17.612 -14.675 1.00 34.95 130 HIS A CA 1
ATOM 1025 C C . HIS A 1 130 ? -11.357 -16.572 -15.781 1.00 34.33 130 HIS A C 1
ATOM 1026 O O . HIS A 1 130 ? -12.358 -16.444 -16.479 1.00 34.98 130 HIS A O 1
ATOM 1033 N N . GLY A 1 131 ? -10.277 -15.825 -15.950 1.00 32.31 131 GLY A N 1
ATOM 1034 C CA . GLY A 1 131 ? -10.258 -14.832 -17.007 1.00 30.72 131 GLY A CA 1
ATOM 1035 C C . GLY A 1 131 ? -10.356 -13.413 -16.491 1.00 32.80 131 GLY A C 1
ATOM 1036 O O . GLY A 1 131 ? -10.211 -12.471 -17.256 1.00 34.91 131 GLY A O 1
ATOM 1037 N N . GLY A 1 132 ? -10.602 -13.250 -15.198 1.00 33.28 132 GLY A N 1
ATOM 1038 C CA . GLY A 1 132 ? -10.688 -11.910 -14.632 1.00 34.18 132 GLY A CA 1
ATOM 1039 C C . GLY A 1 132 ? -11.850 -11.081 -15.160 1.00 36.17 132 GLY A C 1
ATOM 1040 O O . GLY A 1 132 ? -12.718 -11.593 -15.867 1.00 34.47 132 GLY A O 1
ATOM 1041 N N . PHE A 1 133 ? -11.871 -9.801 -14.795 1.00 34.18 133 PHE A N 1
ATOM 1042 C CA . PHE A 1 133 ? -12.913 -8.885 -15.226 1.00 32.44 133 PHE A CA 1
ATOM 1043 C C . PHE A 1 133 ? -12.354 -7.479 -15.379 1.00 33.19 133 PHE A C 1
ATOM 1044 O O . PHE A 1 133 ? -11.656 -6.969 -14.495 1.00 29.92 133 PHE A O 1
ATOM 1052 N N . GLU A 1 134 ? -12.669 -6.862 -16.512 1.00 32.21 134 GLU A N 1
ATOM 1053 C CA . GLU A 1 134 ? -12.212 -5.515 -16.820 1.00 34.35 134 GLU A CA 1
ATOM 1054 C C . GLU A 1 134 ? -13.372 -4.754 -17.496 1.00 33.38 134 GLU A C 1
ATOM 1055 O O . GLU A 1 134 ? -14.014 -5.286 -18.408 1.00 31.81 134 GLU A O 1
ATOM 1061 N N . HIS A 1 135 ? -13.637 -3.520 -17.052 1.00 33.27 135 HIS A N 1
ATOM 1062 C CA . HIS A 1 135 ? -14.772 -2.754 -17.568 1.00 33.06 135 HIS A CA 1
ATOM 1063 C C . HIS A 1 135 ? -14.763 -2.330 -19.026 1.00 32.37 135 HIS A C 1
ATOM 1064 O O . HIS A 1 135 ? -15.824 -2.111 -19.611 1.00 32.62 135 HIS A O 1
ATOM 1071 N N . ASN A 1 136 ? -13.583 -2.204 -19.615 1.00 30.62 136 ASN A N 1
ATOM 1072 C CA . ASN A 1 136 ? -13.490 -1.831 -21.014 1.00 29.98 136 ASN A CA 1
ATOM 1073 C C . ASN A 1 136 ? -13.836 -3.047 -21.856 1.00 29.71 136 ASN A C 1
ATOM 1074 O O . ASN A 1 136 ? -14.602 -2.950 -22.812 1.00 26.14 136 ASN A O 1
ATOM 1079 N N . ALA A 1 137 ? -13.292 -4.192 -21.460 1.00 26.98 137 ALA A N 1
ATOM 1080 C CA . ALA A 1 137 ? -13.555 -5.452 -22.131 1.00 28.31 137 ALA A CA 1
ATOM 1081 C C . ALA A 1 137 ? -15.033 -5.796 -21.968 1.00 29.79 137 ALA A C 1
ATOM 1082 O O . ALA A 1 137 ? -15.669 -6.307 -22.900 1.00 29.47 137 ALA A O 1
ATOM 1084 N N . GLN A 1 138 ? -15.577 -5.527 -20.780 1.00 27.65 138 GLN A N 1
ATOM 1085 C CA . GLN A 1 138 ? -16.981 -5.809 -20.527 1.00 27.80 138 GLN A CA 1
ATOM 1086 C C . GLN A 1 138 ? -17.894 -4.975 -21.422 1.00 26.11 138 GLN A C 1
ATOM 1087 O O . GLN A 1 138 ? -18.911 -5.461 -21.892 1.00 28.07 138 GLN A O 1
ATOM 1093 N N . ALA A 1 139 ? -17.518 -3.728 -21.659 1.00 28.18 139 ALA A N 1
ATOM 1094 C CA . ALA A 1 139 ? -18.317 -2.841 -22.490 1.00 28.04 139 ALA A CA 1
ATOM 1095 C C . ALA A 1 139 ? -18.380 -3.422 -23.892 1.00 28.12 139 ALA A C 1
ATOM 1096 O O . ALA A 1 139 ? -19.442 -3.463 -24.515 1.00 27.81 139 ALA A O 1
ATOM 1098 N N . LEU A 1 140 ? -17.226 -3.872 -24.378 1.00 29.88 140 LEU A N 1
ATOM 1099 C CA . LEU A 1 140 ? -17.117 -4.473 -25.703 1.00 31.76 140 LEU A CA 1
ATOM 1100 C C . LEU A 1 140 ? -17.959 -5.735 -25.775 1.00 31.15 140 LEU A C 1
ATOM 1101 O O . LEU A 1 140 ? -18.706 -5.952 -26.733 1.00 35.15 140 LEU A O 1
ATOM 1106 N N . ARG A 1 141 ? -17.845 -6.554 -24.736 1.00 27.59 141 ARG A N 1
ATOM 1107 C CA . ARG A 1 141 ? -18.570 -7.815 -24.650 1.00 26.59 141 ARG A CA 1
ATOM 1108 C C . ARG A 1 141 ? -20.073 -7.595 -24.722 1.00 28.72 141 ARG A C 1
ATOM 1109 O O . ARG A 1 141 ? -20.803 -8.388 -25.306 1.00 29.28 141 ARG A O 1
ATOM 1117 N N . ILE A 1 142 ? -20.525 -6.497 -24.134 1.00 28.17 142 ILE A N 1
ATOM 1118 C CA . ILE A 1 142 ? -21.938 -6.145 -24.140 1.00 24.59 142 ILE A CA 1
ATOM 1119 C C . ILE A 1 142 ? -22.413 -5.706 -25.526 1.00 25.68 142 ILE A C 1
ATOM 1120 O O . ILE A 1 142 ? -23.487 -6.102 -25.995 1.00 23.55 142 ILE A O 1
ATOM 1125 N N . LEU A 1 143 ? -21.599 -4.884 -26.174 1.00 25.91 143 LEU A N 1
ATOM 1126 C CA . LEU A 1 143 ? -21.934 -4.336 -27.469 1.00 26.93 143 LEU A CA 1
ATOM 1127 C C . LEU A 1 143 ? -21.712 -5.294 -28.644 1.00 31.24 143 LEU A C 1
ATOM 1128 O O . LEU A 1 143 ? -22.225 -5.067 -29.742 1.00 29.73 143 LEU A O 1
ATOM 1133 N N . THR A 1 144 ? -20.952 -6.361 -28.422 1.00 28.08 144 THR A N 1
ATOM 1134 C CA . THR A 1 144 ? -20.729 -7.316 -29.486 1.00 28.97 144 THR A CA 1
ATOM 1135 C C . THR A 1 144 ? -21.338 -8.672 -29.144 1.00 32.71 144 THR A C 1
ATOM 1136 O O . THR A 1 144 ? -21.464 -9.529 -30.019 1.00 32.86 144 THR A O 1
ATOM 1140 N N . HIS A 1 145 ? -21.756 -8.872 -27.896 1.00 32.20 145 HIS A N 1
ATOM 1141 C CA . HIS A 1 145 ? -22.247 -10.197 -27.537 1.00 31.99 145 HIS A CA 1
ATOM 1142 C C . HIS A 1 145 ? -23.468 -10.359 -26.658 1.00 32.26 145 HIS A C 1
ATOM 1143 O O . HIS A 1 145 ? -24.374 -11.119 -26.990 1.00 34.22 145 HIS A O 1
ATOM 1150 N N . LEU A 1 146 ? -23.477 -9.671 -25.522 1.00 32.76 146 LEU A N 1
ATOM 1151 C CA . LEU A 1 146 ? -24.558 -9.801 -24.549 1.00 34.37 146 LEU A CA 1
ATOM 1152 C C . LEU A 1 146 ? -25.865 -9.075 -24.845 1.00 33.96 146 LEU A C 1
ATOM 1153 O O . LEU A 1 146 ? -26.930 -9.577 -24.513 1.00 34.94 146 LEU A O 1
ATOM 1158 N N . GLU A 1 147 ? -25.792 -7.900 -25.450 1.00 34.71 147 GLU A N 1
ATOM 1159 C CA . GLU A 1 147 ? -27.011 -7.161 -25.774 1.00 38.51 147 GLU A CA 1
ATOM 1160 C C . GLU A 1 147 ? -27.567 -7.686 -27.094 1.00 39.08 147 GLU A C 1
ATOM 1161 O O . GLU A 1 147 ? -26.879 -7.681 -28.115 1.00 37.16 147 GLU A O 1
ATOM 1167 N N . VAL A 1 148 ? -28.800 -8.165 -27.067 1.00 39.65 148 VAL A N 1
ATOM 1168 C CA . VAL A 1 148 ? -29.429 -8.651 -28.281 1.00 40.85 148 VAL A CA 1
ATOM 1169 C C . VAL A 1 148 ? -30.692 -7.826 -28.482 1.00 40.55 148 VAL A C 1
ATOM 1170 O O . VAL A 1 148 ? -31.683 -8.027 -27.787 1.00 42.06 148 VAL A O 1
ATOM 1174 N N . ARG A 1 149 ? -30.623 -6.877 -29.419 1.00 40.03 149 ARG A N 1
ATOM 1175 C CA . ARG A 1 149 ? -31.738 -5.984 -29.736 1.00 44.13 149 ARG A CA 1
ATOM 1176 C C . ARG A 1 149 ? -32.143 -6.071 -31.224 1.00 45.41 149 ARG A C 1
ATOM 1177 O O . ARG A 1 149 ? -33.142 -5.473 -31.648 1.00 42.89 149 ARG A O 1
ATOM 1185 N N . TYR A 1 150 ? -31.358 -6.803 -32.007 1.00 44.71 150 TYR A N 1
ATOM 1186 C CA . TYR A 1 150 ? -31.635 -6.970 -33.430 1.00 47.55 150 TYR A CA 1
ATOM 1187 C C . TYR A 1 150 ? -31.627 -8.434 -33.821 1.00 48.90 150 TYR A C 1
ATOM 1188 O O . TYR A 1 150 ? -30.647 -9.146 -33.589 1.00 46.34 150 TYR A O 1
ATOM 1197 N N . PRO A 1 151 ? -32.730 -8.910 -34.412 1.00 51.05 151 PRO A N 1
ATOM 1198 C CA . PRO A 1 151 ? -32.770 -10.317 -34.821 1.00 52.55 151 PRO A CA 1
ATOM 1199 C C . PRO A 1 151 ? -31.741 -10.481 -35.933 1.00 52.87 151 PRO A C 1
ATOM 1200 O O . PRO A 1 151 ? -31.661 -9.643 -36.827 1.00 54.18 151 PRO A O 1
ATOM 1204 N N . GLY A 1 152 ? -30.935 -11.532 -35.877 1.00 53.60 152 GLY A N 1
ATOM 1205 C CA . GLY A 1 152 ? -29.946 -11.709 -36.928 1.00 53.63 152 GLY A CA 1
ATOM 1206 C C . GLY A 1 152 ? -28.531 -11.717 -36.397 1.00 53.13 152 GLY A C 1
ATOM 1207 O O . GLY A 1 152 ? -27.615 -12.207 -37.057 1.00 52.72 152 GLY A O 1
ATOM 1208 N N . PHE A 1 153 ? -28.345 -11.167 -35.200 1.00 52.79 153 PHE A N 1
ATOM 1209 C CA . PHE A 1 153 ? -27.021 -11.140 -34.586 1.00 48.68 153 PHE A CA 1
ATOM 1210 C C . PHE A 1 153 ? -27.073 -10.621 -33.165 1.00 44.62 153 PHE A C 1
ATOM 1211 O O . PHE A 1 153 ? -27.965 -9.854 -32.809 1.00 43.03 153 PHE A O 1
ATOM 1219 N N . ARG A 1 154 ? -26.106 -11.056 -32.362 1.00 40.31 154 ARG A N 1
ATOM 1220 C CA . ARG A 1 154 ? -25.980 -10.617 -30.983 1.00 40.31 154 ARG A CA 1
ATOM 1221 C C . ARG A 1 154 ? -25.224 -9.302 -31.075 1.00 38.79 154 ARG A C 1
ATOM 1222 O O . ARG A 1 154 ? -24.487 -9.064 -32.032 1.00 37.80 154 ARG A O 1
ATOM 1230 N N . GLY A 1 155 ? -25.407 -8.436 -30.094 1.00 37.31 155 GLY A N 1
ATOM 1231 C CA . GLY A 1 155 ? -24.692 -7.175 -30.131 1.00 38.70 155 GLY A CA 1
ATOM 1232 C C . GLY A 1 155 ? -25.382 -6.050 -30.881 1.00 38.01 155 GLY A C 1
ATOM 1233 O O . GLY A 1 155 ? -26.551 -6.146 -31.248 1.00 34.74 155 GLY A O 1
ATOM 1234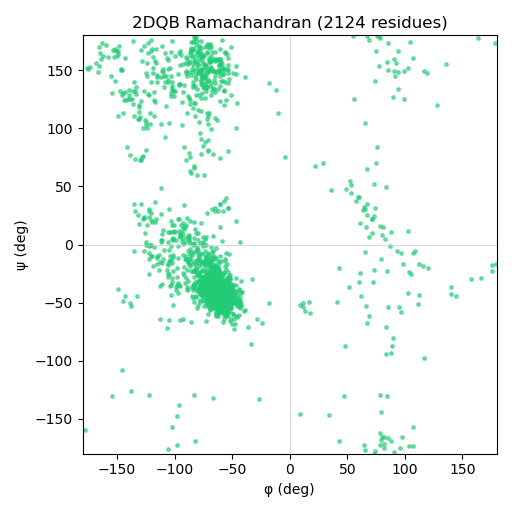 N N . LEU A 1 156 ? -24.625 -4.982 -31.110 1.00 37.59 156 LEU A N 1
ATOM 1235 C CA . LEU A 1 156 ? -25.114 -3.800 -31.784 1.00 38.22 156 LEU A CA 1
ATOM 1236 C C . LEU A 1 156 ? -24.530 -3.610 -33.181 1.00 39.02 156 LEU A C 1
ATOM 1237 O O . LEU A 1 156 ? -24.914 -2.679 -33.903 1.00 36.67 156 LEU A O 1
ATOM 1242 N N . ASN A 1 157 ? -23.594 -4.475 -33.561 1.00 37.13 157 ASN A N 1
ATOM 1243 C CA . ASN A 1 157 ? -22.986 -4.375 -34.882 1.00 37.27 157 ASN A CA 1
ATOM 1244 C C . ASN A 1 157 ? -22.468 -2.947 -35.094 1.00 35.02 157 ASN A C 1
ATOM 1245 O O . ASN A 1 157 ? -22.807 -2.283 -36.067 1.00 37.65 157 ASN A O 1
ATOM 1250 N N . LEU A 1 158 ? -21.642 -2.466 -34.177 1.00 35.04 158 LEU A N 1
ATOM 1251 C CA . LEU A 1 158 ? -21.130 -1.105 -34.299 1.00 33.30 158 LEU A CA 1
ATOM 1252 C C . LEU A 1 158 ? -19.934 -1.072 -35.208 1.00 32.43 158 LEU A C 1
ATOM 1253 O O . LEU A 1 158 ? -19.326 -2.105 -35.487 1.00 33.62 158 LEU A O 1
ATOM 1258 N N . THR A 1 159 ? -19.619 0.133 -35.668 1.00 31.29 159 THR A N 1
ATOM 1259 C CA . THR A 1 159 ? -18.491 0.373 -36.537 1.00 32.10 159 THR A CA 1
ATOM 1260 C C . THR A 1 159 ? -17.173 0.026 -35.858 1.00 34.56 159 THR A C 1
ATOM 1261 O O . THR A 1 159 ? -17.010 0.149 -34.640 1.00 35.99 159 THR A O 1
ATOM 1265 N N . TYR A 1 160 ? -16.220 -0.385 -36.671 1.00 35.41 160 TYR A N 1
ATOM 1266 C CA . TYR A 1 160 ? -14.916 -0.754 -36.179 1.00 33.37 160 TYR A CA 1
ATOM 1267 C C . TYR A 1 160 ? -14.345 0.360 -35.314 1.00 32.95 160 TYR A C 1
ATOM 1268 O O . TYR A 1 160 ? -13.821 0.118 -34.224 1.00 28.14 160 TYR A O 1
ATOM 1277 N N . GLU A 1 161 ? -14.451 1.584 -35.817 1.00 33.04 161 GLU A N 1
ATOM 1278 C CA . GLU A 1 161 ? -13.903 2.751 -35.132 1.00 33.27 161 GLU A CA 1
ATOM 1279 C C . GLU A 1 161 ? -14.413 3.017 -33.708 1.00 32.19 161 GLU A C 1
ATOM 1280 O O . GLU A 1 161 ? -13.676 3.562 -32.891 1.00 33.73 161 GLU A O 1
ATOM 1286 N N . VAL A 1 162 ? -15.663 2.660 -33.413 1.00 27.89 162 VAL A N 1
ATOM 1287 C CA . VAL A 1 162 ? -16.196 2.877 -32.081 1.00 27.40 162 VAL A CA 1
ATOM 1288 C C . VAL A 1 162 ? -15.727 1.761 -31.161 1.00 28.90 162 VAL A C 1
ATOM 1289 O O . VAL A 1 162 ? -15.400 2.010 -30.004 1.00 25.97 162 VAL A O 1
ATOM 1293 N N . LEU A 1 163 ? -15.707 0.534 -31.672 1.00 28.60 163 LEU A N 1
ATOM 1294 C CA . LEU A 1 163 ? -15.239 -0.583 -30.874 1.00 30.00 163 LEU A CA 1
ATOM 1295 C C . LEU A 1 163 ? -13.765 -0.300 -30.648 1.00 31.30 163 LEU A C 1
ATOM 1296 O O . LEU A 1 163 ? -13.259 -0.403 -29.526 1.00 31.90 163 LEU A O 1
ATOM 1301 N N . GLU A 1 164 ? -13.085 0.087 -31.724 1.00 30.91 164 GLU A N 1
ATOM 1302 C CA . GLU A 1 164 ? -11.670 0.394 -31.633 1.00 30.85 164 GLU A CA 1
ATOM 1303 C C . GLU A 1 164 ? -11.483 1.397 -30.508 1.00 31.86 164 GLU A C 1
ATOM 1304 O O . GLU A 1 164 ? -10.607 1.235 -29.659 1.00 32.18 164 GLU A O 1
ATOM 1310 N N . GLY A 1 165 ? -12.321 2.428 -30.514 1.00 32.42 165 GLY A N 1
ATOM 1311 C CA . GLY A 1 165 ? -12.248 3.468 -29.503 1.00 32.27 165 GLY A CA 1
ATOM 1312 C C . GLY A 1 165 ? -12.342 2.951 -28.078 1.00 30.35 165 GLY A C 1
ATOM 1313 O O . GLY A 1 165 ? -11.547 3.320 -27.221 1.00 32.98 165 GLY A O 1
ATOM 1314 N N . ILE A 1 166 ? -13.313 2.095 -27.817 1.00 28.09 166 ILE A N 1
ATOM 1315 C CA . ILE A 1 166 ? -13.497 1.539 -26.486 1.00 31.33 166 ILE A CA 1
ATOM 1316 C C . ILE A 1 166 ? -12.273 0.722 -26.030 1.00 34.97 166 ILE A C 1
ATOM 1317 O O . ILE A 1 166 ? -11.846 0.809 -24.872 1.00 33.54 166 ILE A O 1
ATOM 1322 N N . ALA A 1 167 ? -11.698 -0.032 -26.964 1.00 36.23 167 ALA A N 1
ATOM 1323 C CA . ALA A 1 167 ? -10.545 -0.887 -26.703 1.00 38.39 167 ALA A CA 1
ATOM 1324 C C . ALA A 1 167 ? -9.172 -0.207 -26.648 1.00 39.13 167 ALA A C 1
ATOM 1325 O O . ALA A 1 167 ? -8.272 -0.714 -25.993 1.00 42.10 167 ALA A O 1
ATOM 1327 N N . THR A 1 168 ? -9.003 0.918 -27.339 1.00 39.94 168 THR A N 1
ATOM 1328 C CA . THR A 1 168 ? -7.716 1.609 -27.359 1.00 41.84 168 THR A CA 1
ATOM 1329 C C . THR A 1 168 ? -7.665 2.852 -26.469 1.00 44.00 168 THR A C 1
ATOM 1330 O O . THR A 1 168 ? -6.625 3.160 -25.893 1.00 43.69 168 THR A O 1
ATOM 1334 N N . HIS A 1 169 ? -8.773 3.578 -26.362 1.00 45.05 169 HIS A N 1
ATOM 1335 C CA . HIS A 1 169 ? -8.782 4.767 -25.517 1.00 50.08 169 HIS A CA 1
ATOM 1336 C C . HIS A 1 169 ? -8.402 4.232 -24.141 1.00 52.90 169 HIS A C 1
ATOM 1337 O O . HIS A 1 169 ? -8.736 3.084 -23.817 1.00 56.32 169 HIS A O 1
ATOM 1344 N N . GLU A 1 170 ? -7.686 5.019 -23.343 1.00 52.51 170 GLU A N 1
ATOM 1345 C CA . GLU A 1 170 ? -7.301 4.534 -22.018 1.00 55.30 170 GLU A CA 1
ATOM 1346 C C . GLU A 1 170 ? -6.309 3.380 -22.220 1.00 55.57 170 GLU A C 1
ATOM 1347 O O . GLU A 1 170 ? -6.590 2.226 -21.883 1.00 57.44 170 GLU A O 1
ATOM 1353 N N . ALA A 1 171 ? -5.148 3.703 -22.785 1.00 55.90 171 ALA A N 1
ATOM 1354 C CA . ALA A 1 171 ? -4.114 2.705 -23.048 1.00 56.93 171 ALA A CA 1
ATOM 1355 C C . ALA A 1 171 ? -3.515 2.122 -21.761 1.00 56.86 171 ALA A C 1
ATOM 1356 O O . ALA A 1 171 ? -4.102 1.236 -21.126 1.00 56.18 171 ALA A O 1
ATOM 1358 N N . GLY A 1 183 ? -0.326 4.893 -28.079 1.00 41.06 183 GLY A N 1
ATOM 1359 C CA . GLY A 1 183 ? 0.143 5.108 -29.432 1.00 43.55 183 GLY A CA 1
ATOM 1360 C C . GLY A 1 183 ? -0.917 4.747 -30.455 1.00 47.16 183 GLY A C 1
ATOM 1361 O O . GLY A 1 183 ? -0.864 5.198 -31.604 1.00 48.35 183 GLY A O 1
ATOM 1362 N N . GLN A 1 184 ? -1.891 3.943 -30.036 1.00 45.67 184 GLN A N 1
ATOM 1363 C CA . GLN A 1 184 ? -2.959 3.498 -30.916 1.00 44.45 184 GLN A CA 1
ATOM 1364 C C . GLN A 1 184 ? -4.294 4.234 -30.732 1.00 43.22 184 GLN A C 1
ATOM 1365 O O . GLN A 1 184 ? -4.466 5.062 -29.828 1.00 41.70 184 GLN A O 1
ATOM 1371 N N . GLY A 1 185 ? -5.237 3.904 -31.609 1.00 40.10 185 GLY A N 1
ATOM 1372 C CA . GLY A 1 185 ? -6.557 4.494 -31.568 1.00 35.36 185 GLY A CA 1
ATOM 1373 C C . GLY A 1 185 ? -6.567 5.796 -32.325 1.00 34.65 185 GLY A C 1
ATOM 1374 O O . GLY A 1 185 ? -5.511 6.256 -32.765 1.00 35.37 185 GLY A O 1
ATOM 1375 N N . THR A 1 186 ? -7.755 6.380 -32.481 1.00 29.11 186 THR A N 1
ATOM 1376 C CA . THR A 1 186 ? -7.916 7.647 -33.170 1.00 28.67 186 THR A CA 1
ATOM 1377 C C . THR A 1 186 ? -7.769 8.784 -32.166 1.00 30.52 186 THR A C 1
ATOM 1378 O O . THR A 1 186 ? -7.901 8.587 -30.952 1.00 32.16 186 THR A O 1
ATOM 1382 N N . LEU A 1 187 ? -7.466 9.978 -32.661 1.00 32.83 187 LEU A N 1
ATOM 1383 C CA . LEU A 1 187 ? -7.364 11.124 -31.773 1.00 33.45 187 LEU A CA 1
ATOM 1384 C C . LEU A 1 187 ? -8.718 11.261 -31.054 1.00 34.54 187 LEU A C 1
ATOM 1385 O O . LEU A 1 187 ? -8.785 11.634 -29.887 1.00 30.13 187 LEU A O 1
ATOM 1390 N N . GLU A 1 188 ? -9.801 10.943 -31.755 1.00 34.62 188 GLU A N 1
ATOM 1391 C CA . GLU A 1 188 ? -11.120 11.029 -31.139 1.00 35.85 188 GLU A CA 1
ATOM 1392 C C . GLU A 1 188 ? -11.136 10.217 -29.834 1.00 34.08 188 GLU A C 1
ATOM 1393 O O . GLU A 1 188 ? -11.430 10.746 -28.760 1.00 31.30 188 GLU A O 1
ATOM 1399 N N . ALA A 1 189 ? -10.826 8.925 -29.953 1.00 33.13 189 ALA A N 1
ATOM 1400 C CA . ALA A 1 189 ? -10.811 7.997 -28.825 1.00 30.54 189 ALA A CA 1
ATOM 1401 C C . ALA A 1 189 ? -9.934 8.500 -27.683 1.00 32.08 189 ALA A C 1
ATOM 1402 O O . ALA A 1 189 ? -10.336 8.475 -26.517 1.00 30.89 189 ALA A O 1
ATOM 1404 N N . GLN A 1 190 ? -8.734 8.945 -28.037 1.00 29.42 190 GLN A N 1
ATOM 1405 C CA . GLN A 1 190 ? -7.776 9.473 -27.077 1.00 29.02 190 GLN A CA 1
ATOM 1406 C C . GLN A 1 190 ? -8.329 10.698 -26.345 1.00 29.15 190 GLN A C 1
ATOM 1407 O O . GLN A 1 190 ? -8.074 10.894 -25.143 1.00 26.89 190 GLN A O 1
ATOM 1413 N N . VAL A 1 191 ? -9.070 11.529 -27.074 1.00 23.57 191 VAL A N 1
ATOM 1414 C CA . VAL A 1 191 ? -9.663 12.728 -26.503 1.00 25.12 191 VAL A CA 1
ATOM 1415 C C . VAL A 1 191 ? -10.711 12.313 -25.487 1.00 24.15 191 VAL A C 1
ATOM 1416 O O . VAL A 1 191 ? -10.901 12.975 -24.463 1.00 26.70 191 VAL A O 1
ATOM 1420 N N . VAL A 1 192 ? -11.399 11.213 -25.764 1.00 23.08 192 VAL A N 1
ATOM 1421 C CA . VAL A 1 192 ? -12.382 10.761 -24.807 1.00 21.60 192 VAL A CA 1
ATOM 1422 C C . VAL A 1 192 ? -11.717 10.381 -23.473 1.00 24.71 192 VAL A C 1
ATOM 1423 O O . VAL A 1 192 ? -12.184 10.783 -22.413 1.00 23.11 192 VAL A O 1
ATOM 1427 N N . ASP A 1 193 ? -10.633 9.611 -23.503 1.00 28.49 193 ASP A N 1
ATOM 1428 C CA . ASP A 1 193 ? -10.033 9.228 -22.236 1.00 31.07 193 ASP A CA 1
ATOM 1429 C C . ASP A 1 193 ? -9.593 10.443 -21.455 1.00 31.17 193 ASP A C 1
ATOM 1430 O O . ASP A 1 193 ? -9.751 10.490 -20.239 1.00 34.01 193 ASP A O 1
ATOM 1435 N N . LEU A 1 194 ? -9.046 11.430 -22.154 1.00 31.08 194 LEU A N 1
ATOM 1436 C CA . LEU A 1 194 ? -8.604 12.645 -21.497 1.00 34.09 194 LEU A CA 1
ATOM 1437 C C . LEU A 1 194 ? -9.780 13.365 -20.853 1.00 33.33 194 LEU A C 1
ATOM 1438 O O . LEU A 1 194 ? -9.676 13.874 -19.738 1.00 35.30 194 LEU A O 1
ATOM 1443 N N . SER A 1 195 ? -10.894 13.409 -21.573 1.00 30.27 195 SER A N 1
ATOM 1444 C CA . SER A 1 195 ? -12.092 14.078 -21.095 1.00 26.41 195 SER A CA 1
ATOM 1445 C C . SER A 1 195 ? -12.623 13.367 -19.891 1.00 24.60 195 SER A C 1
ATOM 1446 O O . SER A 1 195 ? -13.130 13.988 -18.963 1.00 26.95 195 SER A O 1
ATOM 1449 N N . ASP A 1 196 ? -12.506 12.051 -19.903 1.00 21.51 196 ASP A N 1
ATOM 1450 C CA . ASP A 1 196 ? -12.975 11.247 -18.783 1.00 24.07 196 ASP A CA 1
ATOM 1451 C C . ASP A 1 196 ? -12.248 11.731 -17.500 1.00 25.18 196 ASP A C 1
ATOM 1452 O O . ASP A 1 196 ? -12.882 12.024 -16.488 1.00 26.05 196 ASP A O 1
ATOM 1457 N N . ALA A 1 197 ? -10.920 11.812 -17.554 1.00 27.57 197 ALA A N 1
ATOM 1458 C CA . ALA A 1 197 ? -10.126 12.250 -16.395 1.00 28.73 197 ALA A CA 1
ATOM 1459 C C . ALA A 1 197 ? -10.530 13.654 -15.962 1.00 29.10 197 ALA A C 1
ATOM 1460 O O . ALA A 1 197 ? -10.731 13.901 -14.779 1.00 34.40 197 ALA A O 1
ATOM 1462 N N . ILE A 1 198 ? -10.622 14.570 -16.920 1.00 28.31 198 ILE A N 1
ATOM 1463 C CA . ILE A 1 198 ? -11.037 15.944 -16.651 1.00 28.00 198 ILE A CA 1
ATOM 1464 C C . ILE A 1 198 ? -12.401 15.955 -15.952 1.00 30.10 198 ILE A C 1
ATOM 1465 O O . ILE A 1 198 ? -12.571 16.551 -14.885 1.00 32.79 198 ILE A O 1
ATOM 1470 N N . ALA A 1 199 ? -13.372 15.286 -16.554 1.00 29.49 199 ALA A N 1
ATOM 1471 C CA . ALA A 1 199 ? -14.706 15.218 -15.982 1.00 31.44 199 ALA A CA 1
ATOM 1472 C C . ALA A 1 199 ? -14.740 14.668 -14.551 1.00 33.94 199 ALA A C 1
ATOM 1473 O O . ALA A 1 199 ? -15.413 15.218 -13.677 1.00 30.85 199 ALA A O 1
ATOM 1475 N N . TYR A 1 200 ? -14.030 13.568 -14.325 1.00 35.01 200 TYR A N 1
ATOM 1476 C CA . TYR A 1 200 ? -13.983 12.928 -13.016 1.00 37.78 200 TYR A CA 1
ATOM 1477 C C . TYR A 1 200 ? -13.579 13.929 -11.949 1.00 36.67 200 TYR A C 1
ATOM 1478 O O . TYR A 1 200 ? -14.245 14.067 -10.923 1.00 36.90 200 TYR A O 1
ATOM 1487 N N . ALA A 1 201 ? -12.461 14.598 -12.216 1.00 35.35 201 ALA A N 1
ATOM 1488 C CA . ALA A 1 201 ? -11.866 15.581 -11.326 1.00 34.44 201 ALA A CA 1
ATOM 1489 C C . ALA A 1 201 ? -12.810 16.708 -10.964 1.00 34.66 201 ALA A C 1
ATOM 1490 O O . ALA A 1 201 ? -13.110 16.922 -9.796 1.00 34.66 201 ALA A O 1
ATOM 1492 N N . ALA A 1 202 ? -13.269 17.434 -11.973 1.00 34.24 202 ALA A N 1
ATOM 1493 C CA . ALA A 1 202 ? -14.184 18.539 -11.751 1.00 33.32 202 ALA A CA 1
ATOM 1494 C C . ALA A 1 202 ? -15.445 18.138 -10.998 1.00 33.24 202 ALA A C 1
ATOM 1495 O O . ALA A 1 202 ? -15.859 18.820 -10.051 1.00 34.30 202 ALA A O 1
ATOM 1497 N N . HIS A 1 203 ? -16.062 17.037 -11.397 1.00 32.29 203 HIS A N 1
ATOM 1498 C CA . HIS A 1 203 ? -17.292 16.619 -10.737 1.00 32.78 203 HIS A CA 1
ATOM 1499 C C . HIS A 1 203 ? -17.144 15.935 -9.387 1.00 32.39 203 HIS A C 1
ATOM 1500 O O . HIS A 1 203 ? -18.042 16.014 -8.550 1.00 29.53 203 HIS A O 1
ATOM 1507 N N . ASP A 1 204 ? -16.048 15.225 -9.166 1.00 31.02 204 ASP A N 1
ATOM 1508 C CA . ASP A 1 204 ? -15.887 14.611 -7.861 1.00 31.25 204 ASP A CA 1
ATOM 1509 C C . ASP A 1 204 ? -15.694 15.750 -6.844 1.00 27.01 204 ASP A C 1
ATOM 1510 O O . ASP A 1 204 ? -16.257 15.734 -5.763 1.00 29.83 204 ASP A O 1
ATOM 1515 N N . LEU A 1 205 ? -14.909 16.741 -7.236 1.00 26.38 205 LEU A N 1
ATOM 1516 C CA . LEU A 1 205 ? -14.610 17.903 -6.415 1.00 28.47 205 LEU A CA 1
ATOM 1517 C C . LEU A 1 205 ? -15.942 18.517 -6.003 1.00 31.81 205 LEU A C 1
ATOM 1518 O O . LEU A 1 205 ? -16.209 18.735 -4.816 1.00 26.97 205 LEU A O 1
ATOM 1523 N N . ASP A 1 206 ? -16.773 18.779 -7.012 1.00 29.00 206 ASP A N 1
ATOM 1524 C CA . ASP A 1 206 ? -18.088 19.349 -6.811 1.00 29.40 206 ASP A CA 1
ATOM 1525 C C . ASP A 1 206 ? -18.944 18.483 -5.861 1.00 32.21 206 ASP A C 1
ATOM 1526 O O . ASP A 1 206 ? -19.500 18.981 -4.874 1.00 34.52 206 ASP A O 1
ATOM 1531 N N . ASP A 1 207 ? -19.047 17.190 -6.139 1.00 29.28 207 ASP A N 1
ATOM 1532 C CA . ASP A 1 207 ? -19.837 16.317 -5.282 1.00 29.98 207 ASP A CA 1
ATOM 1533 C C . ASP A 1 207 ? -19.222 16.236 -3.889 1.00 30.42 207 ASP A C 1
ATOM 1534 O O . ASP A 1 207 ? -19.935 16.134 -2.887 1.00 28.13 207 ASP A O 1
ATOM 1539 N N . GLY A 1 208 ? -17.893 16.260 -3.834 1.00 32.26 208 GLY A N 1
ATOM 1540 C CA . GLY A 1 208 ? -17.213 16.203 -2.554 1.00 31.89 208 GLY A CA 1
ATOM 1541 C C . GLY A 1 208 ? -17.699 17.322 -1.647 1.00 31.18 208 GLY A C 1
ATOM 1542 O O . GLY A 1 208 ? -18.054 17.091 -0.489 1.00 25.82 208 GLY A O 1
ATOM 1543 N N . PHE A 1 209 ? -17.738 18.534 -2.193 1.00 32.06 209 PHE A N 1
ATOM 1544 C CA . PHE A 1 209 ? -18.181 19.700 -1.437 1.00 36.89 209 PHE A CA 1
ATOM 1545 C C . PHE A 1 209 ? -19.661 19.701 -1.141 1.00 38.25 209 PHE A C 1
ATOM 1546 O O . PHE A 1 209 ? -20.075 19.909 -0.004 1.00 40.86 209 PHE A O 1
ATOM 1554 N N . ARG A 1 210 ? -20.457 19.461 -2.169 1.00 40.40 210 ARG A N 1
ATOM 1555 C CA . ARG A 1 210 ? -21.892 19.432 -2.017 1.00 40.91 210 ARG A CA 1
ATOM 1556 C C . ARG A 1 210 ? -22.286 18.425 -0.949 1.00 37.86 210 ARG A C 1
ATOM 1557 O O . ARG A 1 210 ? -23.248 18.629 -0.228 1.00 38.92 210 ARG A O 1
ATOM 1565 N N . ALA A 1 211 ? -21.534 17.339 -0.842 1.00 37.04 211 ALA A N 1
ATOM 1566 C CA . ALA A 1 211 ? -21.844 16.291 0.125 1.00 36.90 211 ALA A CA 1
ATOM 1567 C C . ALA A 1 211 ? -21.313 16.580 1.530 1.00 39.33 211 ALA A C 1
ATOM 1568 O O . ALA A 1 211 ? -21.404 15.731 2.430 1.00 39.67 211 ALA A O 1
ATOM 1570 N N . GLY A 1 212 ? -20.752 17.769 1.711 1.00 37.09 212 GLY A N 1
ATOM 1571 C CA . GLY A 1 212 ? -20.219 18.129 3.004 1.00 39.01 212 GLY A CA 1
ATOM 1572 C C . GLY A 1 212 ? -19.019 17.286 3.379 1.00 39.27 212 GLY A C 1
ATOM 1573 O O . GLY A 1 212 ? -18.618 17.275 4.534 1.00 40.93 212 GLY A O 1
ATOM 1574 N N . LEU A 1 213 ? -18.438 16.579 2.414 1.00 38.95 213 LEU A N 1
ATOM 1575 C CA . LEU A 1 213 ? -17.275 15.749 2.705 1.00 39.23 213 LEU A CA 1
ATOM 1576 C C . LEU A 1 213 ? -15.959 16.462 2.469 1.00 38.22 213 LEU A C 1
ATOM 1577 O O . LEU A 1 213 ? -14.925 16.095 3.034 1.00 39.38 213 LEU A O 1
ATOM 1582 N N . LEU A 1 214 ? -15.975 17.464 1.608 1.00 35.79 214 LEU A N 1
ATOM 1583 C CA . LEU A 1 214 ? -14.761 18.212 1.382 1.00 33.28 214 LEU A CA 1
ATOM 1584 C C . LEU A 1 214 ? -14.987 19.566 2.055 1.00 34.11 214 LEU A C 1
ATOM 1585 O O . LEU A 1 214 ? -16.108 20.086 2.097 1.00 30.39 214 LEU A O 1
ATOM 1590 N N . HIS A 1 215 ? -13.922 20.122 2.608 1.00 36.59 215 HIS A N 1
ATOM 1591 C CA . HIS A 1 215 ? -14.025 21.404 3.278 1.00 35.77 215 HIS A CA 1
ATOM 1592 C C . HIS A 1 215 ? -13.220 22.479 2.561 1.00 30.73 215 HIS A C 1
ATOM 1593 O O . HIS A 1 215 ? -12.134 22.213 2.039 1.00 27.79 215 HIS A O 1
ATOM 1600 N N . PRO A 1 216 ? -13.783 23.696 2.473 1.00 29.31 216 PRO A N 1
ATOM 1601 C CA . PRO A 1 216 ? -13.202 24.885 1.829 1.00 31.66 216 PRO A CA 1
ATOM 1602 C C . PRO A 1 216 ? -11.733 25.115 2.204 1.00 33.83 216 PRO A C 1
ATOM 1603 O O . PRO A 1 216 ? -10.910 25.469 1.358 1.00 35.88 216 PRO A O 1
ATOM 1607 N N . GLU A 1 217 ? -11.415 24.906 3.476 1.00 34.05 217 GLU A N 1
ATOM 1608 C CA . GLU A 1 217 ? -10.057 25.098 3.968 1.00 40.72 217 GLU A CA 1
ATOM 1609 C C . GLU A 1 217 ? -9.035 24.153 3.321 1.00 39.25 217 GLU A C 1
ATOM 1610 O O . GLU A 1 217 ? -7.842 24.438 3.317 1.00 40.11 217 GLU A O 1
ATOM 1616 N N . GLU A 1 218 ? -9.505 23.042 2.769 1.00 39.26 218 GLU A N 1
ATOM 1617 C CA . GLU A 1 218 ? -8.627 22.071 2.120 1.00 41.55 218 GLU A CA 1
ATOM 1618 C C . GLU A 1 218 ? -8.224 22.437 0.688 1.00 42.90 218 GLU A C 1
ATOM 1619 O O . GLU A 1 218 ? -7.299 21.844 0.123 1.00 40.48 218 GLU A O 1
ATOM 1625 N N . LEU A 1 219 ? -8.915 23.412 0.103 1.00 43.82 219 LEU A N 1
ATOM 1626 C CA . LEU A 1 219 ? -8.627 23.838 -1.261 1.00 45.28 219 LEU A CA 1
ATOM 1627 C C . LEU A 1 219 ? -7.167 24.236 -1.462 1.00 47.65 219 LEU A C 1
ATOM 1628 O O . LEU A 1 219 ? -6.621 24.082 -2.562 1.00 48.32 219 LEU A O 1
ATOM 1633 N N . LYS A 1 220 ? -6.540 24.742 -0.399 1.00 46.69 220 LYS A N 1
ATOM 1634 C CA . LYS A 1 220 ? -5.151 25.189 -0.450 1.00 47.14 220 LYS A CA 1
ATOM 1635 C C . LYS A 1 220 ? -4.167 24.037 -0.695 1.00 47.07 220 LYS A C 1
ATOM 1636 O O . LYS A 1 220 ? -3.037 24.249 -1.152 1.00 46.27 220 LYS A O 1
ATOM 1642 N N . GLU A 1 221 ? -4.600 22.819 -0.392 1.00 47.82 221 GLU A N 1
ATOM 1643 C CA . GLU A 1 221 ? -3.759 21.645 -0.579 1.00 48.08 221 GLU A CA 1
ATOM 1644 C C . GLU A 1 221 ? -3.331 21.395 -2.025 1.00 48.26 221 GLU A C 1
ATOM 1645 O O . GLU A 1 221 ? -2.267 20.820 -2.260 1.00 49.96 221 GLU A O 1
ATOM 1651 N N . VAL A 1 222 ? -4.145 21.826 -2.988 1.00 44.01 222 VAL A N 1
ATOM 1652 C CA . VAL A 1 222 ? -3.817 21.653 -4.397 1.00 40.33 222 VAL A CA 1
ATOM 1653 C C . VAL A 1 222 ? -3.666 23.039 -5.000 1.00 38.58 222 VAL A C 1
ATOM 1654 O O . VAL A 1 222 ? -4.583 23.858 -4.938 1.00 40.15 222 VAL A O 1
ATOM 1658 N N . GLU A 1 223 ? -2.496 23.303 -5.571 1.00 36.49 223 GLU A N 1
ATOM 1659 C CA . GLU A 1 223 ? -2.189 24.620 -6.122 1.00 39.96 223 GLU A CA 1
ATOM 1660 C C . GLU A 1 223 ? -3.124 25.194 -7.199 1.00 40.60 223 GLU A C 1
ATOM 1661 O O . GLU A 1 223 ? -3.306 26.414 -7.266 1.00 40.93 223 GLU A O 1
ATOM 1667 N N . LEU A 1 224 ? -3.710 24.346 -8.040 1.00 38.56 224 LEU A N 1
ATOM 1668 C CA . LEU A 1 224 ? -4.601 24.846 -9.085 1.00 37.15 224 LEU A CA 1
ATOM 1669 C C . LEU A 1 224 ? -5.875 25.396 -8.473 1.00 34.84 224 LEU A C 1
ATOM 1670 O O . LEU A 1 224 ? -6.359 26.456 -8.872 1.00 32.64 224 LEU A O 1
ATOM 1675 N N . LEU A 1 225 ? -6.401 24.659 -7.499 1.00 34.81 225 LEU A N 1
ATOM 1676 C CA . LEU A 1 225 ? -7.631 25.024 -6.803 1.00 37.78 225 LEU A CA 1
ATOM 1677 C C . LEU A 1 225 ? -7.472 26.322 -6.025 1.00 40.57 225 LEU A C 1
ATOM 1678 O O . LEU A 1 225 ? -8.279 27.259 -6.183 1.00 41.10 225 LEU A O 1
ATOM 1683 N N . GLN A 1 226 ? -6.440 26.380 -5.184 1.00 39.45 226 GLN A N 1
ATOM 1684 C CA . GLN A 1 226 ? -6.175 27.588 -4.413 1.00 41.37 226 GLN A CA 1
ATOM 1685 C C . GLN A 1 226 ? -5.975 28.756 -5.376 1.00 41.45 226 GLN A C 1
ATOM 1686 O O . GLN A 1 226 ? -6.547 29.830 -5.186 1.00 42.62 226 GLN A O 1
ATOM 1692 N N . ALA A 1 227 ? -5.184 28.530 -6.420 1.00 38.73 227 ALA A N 1
ATOM 1693 C CA . ALA A 1 227 ? -4.932 29.563 -7.410 1.00 37.92 227 ALA A CA 1
ATOM 1694 C C . ALA A 1 227 ? -6.237 30.111 -7.968 1.00 37.84 227 ALA A C 1
ATOM 1695 O O . ALA A 1 227 ? -6.380 31.313 -8.133 1.00 38.62 227 ALA A O 1
ATOM 1697 N N . LEU A 1 228 ? -7.188 29.226 -8.253 1.00 39.13 228 LEU A N 1
ATOM 1698 C CA . LEU A 1 228 ? -8.482 29.633 -8.802 1.00 38.98 228 LEU A CA 1
ATOM 1699 C C . LEU A 1 228 ? -9.380 30.285 -7.761 1.00 39.74 228 LEU A C 1
ATOM 1700 O O . LEU A 1 228 ? -10.121 31.207 -8.074 1.00 41.49 228 LEU A O 1
ATOM 1705 N N . ALA A 1 229 ? -9.327 29.811 -6.523 1.00 42.69 229 ALA A N 1
ATOM 1706 C CA . ALA A 1 229 ? -10.154 30.406 -5.478 1.00 44.64 229 ALA A CA 1
ATOM 1707 C C . ALA A 1 229 ? -9.653 31.820 -5.173 1.00 46.14 229 ALA A C 1
ATOM 1708 O O . ALA A 1 229 ? -10.437 32.772 -5.065 1.00 45.85 229 ALA A O 1
ATOM 1710 N N . LEU A 1 230 ? -8.340 31.957 -5.053 1.00 45.93 230 LEU A N 1
ATOM 1711 C CA . LEU A 1 230 ? -7.759 33.253 -4.754 1.00 46.42 230 LEU A CA 1
ATOM 1712 C C . LEU A 1 230 ? -7.960 34.268 -5.879 1.00 46.76 230 LEU A C 1
ATOM 1713 O O . LEU A 1 230 ? -8.216 35.444 -5.614 1.00 45.68 230 LEU A O 1
ATOM 1718 N N . GLU A 1 231 ? -7.877 33.814 -7.127 1.00 48.04 231 GLU A N 1
ATOM 1719 C CA . GLU A 1 231 ? -8.043 34.713 -8.265 1.00 50.15 231 GLU A CA 1
ATOM 1720 C C . GLU A 1 231 ? -9.452 35.341 -8.369 1.00 50.96 231 GLU A C 1
ATOM 1721 O O . GLU A 1 231 ? -9.578 36.540 -8.643 1.00 51.94 231 GLU A O 1
ATOM 1727 N N . GLU A 1 232 ? -10.493 34.541 -8.120 1.00 50.52 232 GLU A N 1
ATOM 1728 C CA . GLU A 1 232 ? -11.898 34.982 -8.192 1.00 49.80 232 GLU A CA 1
ATOM 1729 C C . GLU A 1 232 ? -12.443 35.565 -6.887 1.00 50.09 232 GLU A C 1
ATOM 1730 O O . GLU A 1 232 ? -13.641 35.822 -6.769 1.00 51.10 232 GLU A O 1
ATOM 1736 N N . GLY A 1 233 ? -11.577 35.754 -5.902 1.00 49.76 233 GLY A N 1
ATOM 1737 C CA . GLY A 1 233 ? -12.039 36.280 -4.637 1.00 47.99 233 GLY A CA 1
ATOM 1738 C C . GLY A 1 233 ? -13.110 35.375 -4.072 1.00 48.18 233 GLY A C 1
ATOM 1739 O O . GLY A 1 233 ? -14.078 35.839 -3.476 1.00 47.08 233 GLY A O 1
ATOM 1740 N N . LEU A 1 234 ? -12.939 34.071 -4.260 1.00 48.95 234 LEU A N 1
ATOM 1741 C CA . LEU A 1 234 ? -13.907 33.110 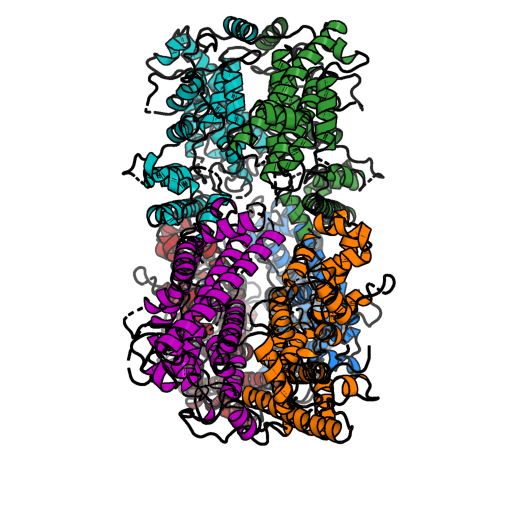-3.755 1.00 51.87 234 LEU A CA 1
ATOM 1742 C C . LEU A 1 234 ? -13.816 32.953 -2.243 1.00 54.03 234 LEU A C 1
ATOM 1743 O O . LEU A 1 234 ? -12.759 32.660 -1.696 1.00 54.78 234 LEU A O 1
ATOM 1748 N N . ASP A 1 235 ? -14.948 33.135 -1.580 1.00 56.18 235 ASP A N 1
ATOM 1749 C CA . ASP A 1 235 ? -15.034 33.019 -0.136 1.00 57.05 235 ASP A CA 1
ATOM 1750 C C . ASP A 1 235 ? -14.717 31.612 0.372 1.00 58.11 235 ASP A C 1
ATOM 1751 O O . ASP A 1 235 ? -15.511 30.689 0.197 1.00 59.46 235 ASP A O 1
ATOM 1756 N N . LEU A 1 236 ? -13.553 31.447 0.995 1.00 58.54 236 LEU A N 1
ATOM 1757 C CA . LEU A 1 236 ? -13.173 30.148 1.538 1.00 58.35 236 LEU A CA 1
ATOM 1758 C C . LEU A 1 236 ? -13.810 29.943 2.908 1.00 58.69 236 LEU A C 1
ATOM 1759 O O . LEU A 1 236 ? -14.685 30.709 3.304 1.00 60.53 236 LEU A O 1
ATOM 1764 N N . LEU A 1 237 ? -13.377 28.913 3.629 1.00 59.03 237 LEU A N 1
ATOM 1765 C CA . LEU A 1 237 ? -13.937 28.583 4.943 1.00 57.66 237 LEU A CA 1
ATOM 1766 C C . LEU A 1 237 ? -15.430 28.276 4.831 1.00 56.37 237 LEU A C 1
ATOM 1767 O O . LEU A 1 237 ? -15.960 27.457 5.587 1.00 55.85 237 LEU A O 1
ATOM 1772 N N . ARG A 1 238 ? -16.098 28.940 3.886 1.00 54.80 238 ARG A N 1
ATOM 1773 C CA . ARG A 1 238 ? -17.531 28.772 3.653 1.00 54.43 238 ARG A CA 1
ATOM 1774 C C . ARG A 1 238 ? -17.893 28.326 2.226 1.00 51.42 238 ARG A C 1
ATOM 1775 O O . ARG A 1 238 ? -18.949 27.729 2.021 1.00 50.65 238 ARG A O 1
ATOM 1783 N N . LEU A 1 239 ? -17.026 28.634 1.258 1.00 48.12 239 LEU A N 1
ATOM 1784 C CA . LEU A 1 239 ? -17.226 28.296 -0.164 1.00 44.94 239 LEU A CA 1
ATOM 1785 C C . LEU A 1 239 ? -18.690 28.056 -0.547 1.00 44.30 239 LEU A C 1
ATOM 1786 O O . LEU A 1 239 ? -19.079 26.938 -0.879 1.00 46.06 239 LEU A O 1
ATOM 1791 N N . PRO A 1 240 ? -19.517 29.109 -0.508 1.00 42.75 240 PRO A N 1
ATOM 1792 C CA . PRO A 1 240 ? -20.940 29.024 -0.848 1.00 41.91 240 PRO A CA 1
ATOM 1793 C C . PRO A 1 240 ? -21.155 28.472 -2.258 1.00 40.37 240 PRO A C 1
ATOM 1794 O O . PRO A 1 240 ? -20.222 28.440 -3.064 1.00 40.12 240 PRO A O 1
ATOM 1798 N N . GLU A 1 241 ? -22.380 28.055 -2.567 1.00 41.61 241 GLU A N 1
ATOM 1799 C CA . GLU A 1 241 ? -22.640 27.483 -3.880 1.00 41.62 241 GLU A CA 1
ATOM 1800 C C . GLU A 1 241 ? -22.222 28.363 -5.035 1.00 39.33 241 GLU A C 1
ATOM 1801 O O . GLU A 1 241 ? -21.563 27.887 -5.953 1.00 41.54 241 GLU A O 1
ATOM 1807 N N . LEU A 1 242 ? -22.565 29.642 -5.014 1.00 35.14 242 LEU A N 1
ATOM 1808 C CA . LEU A 1 242 ? -22.153 30.463 -6.141 1.00 36.36 242 LEU A CA 1
ATOM 1809 C C . LEU A 1 242 ? -20.663 30.272 -6.376 1.00 36.54 242 LEU A C 1
ATOM 1810 O O . LEU A 1 242 ? -20.219 30.058 -7.506 1.00 38.66 242 LEU A O 1
ATOM 1815 N N . ASP A 1 243 ? -19.899 30.335 -5.291 1.00 35.98 243 ASP A N 1
ATOM 1816 C CA . ASP A 1 243 ? -18.457 30.184 -5.351 1.00 35.40 243 ASP A CA 1
ATOM 1817 C C . ASP A 1 243 ? -18.030 28.785 -5.824 1.00 32.52 243 ASP A C 1
ATOM 1818 O O . ASP A 1 243 ? -17.051 28.645 -6.549 1.00 30.51 243 ASP A O 1
ATOM 1823 N N . ARG A 1 244 ? -18.772 27.760 -5.414 1.00 32.59 244 ARG A N 1
ATOM 1824 C CA . ARG A 1 244 ? -18.468 26.396 -5.813 1.00 33.78 244 ARG A CA 1
ATOM 1825 C C . ARG A 1 244 ? -18.640 26.266 -7.332 1.00 32.35 244 ARG A C 1
ATOM 1826 O O . ARG A 1 244 ? -17.735 25.841 -8.050 1.00 31.31 244 ARG A O 1
ATOM 1834 N N . ARG A 1 245 ? -19.807 26.665 -7.807 1.00 30.39 245 ARG A N 1
ATOM 1835 C CA . ARG A 1 245 ? -20.119 26.619 -9.217 1.00 31.10 245 ARG A CA 1
ATOM 1836 C C . ARG A 1 245 ? -19.107 27.403 -10.049 1.00 32.72 245 ARG A C 1
ATOM 1837 O O . ARG A 1 245 ? -18.812 27.032 -11.196 1.00 36.23 245 ARG A O 1
ATOM 1845 N N . VAL A 1 246 ? -18.565 28.483 -9.490 1.00 32.28 246 VAL A N 1
ATOM 1846 C CA . VAL A 1 246 ? -17.569 29.265 -10.221 1.00 30.18 246 VAL A CA 1
ATOM 1847 C C . VAL A 1 246 ? -16.212 28.540 -10.244 1.00 30.24 246 VAL A C 1
ATOM 1848 O O . VAL A 1 246 ? -15.474 28.617 -11.223 1.00 30.60 246 VAL A O 1
ATOM 1852 N N . LEU A 1 247 ? -15.882 27.840 -9.162 1.00 31.26 247 LEU A N 1
ATOM 1853 C CA . LEU A 1 247 ? -14.606 27.125 -9.095 1.00 31.52 247 LEU A CA 1
ATOM 1854 C C . LEU A 1 247 ? -14.605 25.969 -10.099 1.00 30.15 247 LEU A C 1
ATOM 1855 O O . LEU A 1 247 ? -13.648 25.777 -10.835 1.00 29.99 247 LEU A O 1
ATOM 1860 N N . VAL A 1 248 ? -15.705 25.220 -10.122 1.00 32.26 248 VAL A N 1
ATOM 1861 C CA . VAL A 1 248 ? -15.871 24.068 -11.000 1.00 29.61 248 VAL A CA 1
ATOM 1862 C C . VAL A 1 248 ? -15.785 24.421 -12.472 1.00 31.49 248 VAL A C 1
ATOM 1863 O O . VAL A 1 248 ? -15.075 23.767 -13.235 1.00 30.91 248 VAL A O 1
ATOM 1867 N N . ARG A 1 249 ? -16.499 25.471 -12.856 1.00 32.21 249 ARG A N 1
ATOM 1868 C CA . ARG A 1 249 ? -16.532 25.941 -14.234 1.00 31.45 249 ARG A CA 1
ATOM 1869 C C . ARG A 1 249 ? -15.165 26.400 -14.676 1.00 33.15 249 ARG A C 1
ATOM 1870 O O . ARG A 1 249 ? -14.724 26.077 -15.784 1.00 31.82 249 ARG A O 1
ATOM 1878 N N . GLN A 1 250 ? -14.493 27.159 -13.810 1.00 30.98 250 GLN A N 1
ATOM 1879 C CA . GLN A 1 250 ? -13.166 27.677 -14.144 1.00 30.94 250 GLN A CA 1
ATOM 1880 C C . GLN A 1 250 ? -12.162 26.547 -14.290 1.00 28.54 250 GLN A C 1
ATOM 1881 O O . GLN A 1 250 ? -11.265 26.611 -15.117 1.00 27.26 250 GLN A O 1
ATOM 1887 N N . LEU A 1 251 ? -12.326 25.524 -13.466 1.00 29.81 251 LEU A N 1
ATOM 1888 C CA . LEU A 1 251 ? -11.462 24.356 -13.484 1.00 29.23 251 LEU A CA 1
ATOM 1889 C C . LEU A 1 251 ? -11.685 23.624 -14.816 1.00 29.38 251 LEU A C 1
ATOM 1890 O O . LEU A 1 251 ? -10.736 23.308 -15.539 1.00 26.31 251 LEU A O 1
ATOM 1895 N N . LEU A 1 252 ? -12.948 23.386 -15.156 1.00 30.87 252 LEU A N 1
ATOM 1896 C CA . LEU A 1 252 ? -13.265 22.706 -16.409 1.00 31.68 252 LEU A CA 1
ATOM 1897 C C . LEU A 1 252 ? -12.707 23.489 -17.593 1.00 33.52 252 LEU A C 1
ATOM 1898 O O . LEU A 1 252 ? -12.175 22.910 -18.542 1.00 33.66 252 LEU A O 1
ATOM 1903 N N . GLY A 1 253 ? -12.826 24.812 -17.532 1.00 35.12 253 GLY A N 1
ATOM 1904 C CA . GLY A 1 253 ? -12.328 25.634 -18.619 1.00 34.23 253 GLY A CA 1
ATOM 1905 C C . GLY A 1 253 ? -10.822 25.489 -18.736 1.00 35.37 253 GLY A C 1
ATOM 1906 O O . GLY A 1 253 ? -10.264 25.408 -19.833 1.00 36.44 253 GLY A O 1
ATOM 1907 N N . TYR A 1 254 ? -10.164 25.438 -17.587 1.00 34.59 254 TYR A N 1
ATOM 1908 C CA . TYR A 1 254 ? -8.712 25.311 -17.535 1.00 35.37 254 TYR A CA 1
ATOM 1909 C C . TYR A 1 254 ? -8.223 24.081 -18.310 1.00 31.32 254 TYR A C 1
ATOM 1910 O O . TYR A 1 254 ? -7.460 24.202 -19.263 1.00 29.69 254 TYR A O 1
ATOM 1919 N N . PHE A 1 255 ? -8.665 22.903 -17.898 1.00 29.02 255 PHE A N 1
ATOM 1920 C CA . PHE A 1 255 ? -8.225 21.682 -18.554 1.00 32.48 255 PHE A CA 1
ATOM 1921 C C . PHE A 1 255 ? -8.653 21.562 -20.017 1.00 31.38 255 PHE A C 1
ATOM 1922 O O . PHE A 1 255 ? -7.864 21.118 -20.852 1.00 29.40 255 PHE A O 1
ATOM 1930 N N . ILE A 1 256 ? -9.882 21.966 -20.338 1.00 31.73 256 ILE A N 1
ATOM 1931 C CA . ILE A 1 256 ? -10.362 21.883 -21.724 1.00 30.24 256 ILE A CA 1
ATOM 1932 C C . ILE A 1 256 ? -9.491 22.777 -22.599 1.00 33.00 256 ILE A C 1
ATOM 1933 O O . ILE A 1 256 ? -9.094 22.401 -23.705 1.00 34.42 256 ILE A O 1
ATOM 1938 N N . THR A 1 257 ? -9.187 23.965 -22.093 1.00 33.20 257 THR A N 1
ATOM 1939 C CA . THR A 1 257 ? -8.367 24.895 -22.847 1.00 35.82 257 THR A CA 1
ATOM 1940 C C . THR A 1 257 ? -6.973 24.337 -23.055 1.00 35.00 257 THR A C 1
ATOM 1941 O O . THR A 1 257 ? -6.432 24.410 -24.151 1.00 36.87 257 THR A O 1
ATOM 1945 N N . ALA A 1 258 ? -6.402 23.760 -22.007 1.00 33.30 258 ALA A N 1
ATOM 1946 C CA . ALA A 1 258 ? -5.052 23.196 -22.087 1.00 33.09 258 ALA A CA 1
ATOM 1947 C C . ALA A 1 258 ? -5.007 21.911 -22.915 1.00 33.45 258 ALA A C 1
ATOM 1948 O O . ALA A 1 258 ? -3.969 21.579 -23.475 1.00 34.96 258 ALA A O 1
ATOM 1950 N N . ALA A 1 259 ? -6.119 21.180 -22.977 1.00 32.14 259 ALA A N 1
ATOM 1951 C CA . ALA A 1 259 ? -6.160 19.950 -23.765 1.00 30.93 259 ALA A CA 1
ATOM 1952 C C . ALA A 1 259 ? -6.082 20.348 -25.228 1.00 30.92 259 ALA A C 1
ATOM 1953 O O . ALA A 1 259 ? -5.325 19.763 -26.000 1.00 33.50 259 ALA A O 1
ATOM 1955 N N . ILE A 1 260 ? -6.843 21.377 -25.589 1.00 32.91 260 ILE A N 1
ATOM 1956 C CA . ILE A 1 260 ? -6.901 21.874 -26.960 1.00 31.92 260 ILE A CA 1
ATOM 1957 C C . ILE A 1 260 ? -5.560 22.372 -27.449 1.00 35.08 260 ILE A C 1
ATOM 1958 O O . ILE A 1 260 ? -5.065 21.928 -28.483 1.00 34.00 260 ILE A O 1
ATOM 1963 N N . GLU A 1 261 ? -4.991 23.314 -26.701 1.00 34.90 261 GLU A N 1
ATOM 1964 C CA . GLU A 1 261 ? -3.712 23.899 -27.051 1.00 35.39 261 GLU A CA 1
ATOM 1965 C C . GLU A 1 261 ? -2.554 22.884 -27.028 1.00 36.47 261 GLU A C 1
ATOM 1966 O O . GLU A 1 261 ? -1.705 22.897 -27.914 1.00 38.95 261 GLU A O 1
ATOM 1972 N N . ALA A 1 262 ? -2.519 21.988 -26.050 1.00 32.01 262 ALA A N 1
ATOM 1973 C CA . ALA A 1 262 ? -1.430 21.009 -26.010 1.00 33.98 262 ALA A CA 1
ATOM 1974 C C . ALA A 1 262 ? -1.577 19.899 -27.071 1.00 35.65 262 ALA A C 1
ATOM 1975 O O . ALA A 1 262 ? -0.599 19.453 -27.668 1.00 36.03 262 ALA A O 1
ATOM 1977 N N . THR A 1 263 ? -2.799 19.440 -27.301 1.00 37.10 263 THR A N 1
ATOM 1978 C CA . THR A 1 263 ? -3.017 18.393 -28.293 1.00 37.25 263 THR A CA 1
ATOM 1979 C C . THR A 1 263 ? -2.717 18.935 -29.688 1.00 38.21 263 THR A C 1
ATOM 1980 O O . THR A 1 263 ? -2.112 18.236 -30.514 1.00 37.70 263 THR A O 1
ATOM 1984 N N . HIS A 1 264 ? -3.134 20.177 -29.940 1.00 35.39 264 HIS A N 1
ATOM 1985 C CA . HIS A 1 264 ? -2.883 20.828 -31.225 1.00 35.64 264 HIS A CA 1
ATOM 1986 C C . HIS A 1 264 ? -1.391 20.882 -31.457 1.00 35.42 264 HIS A C 1
ATOM 1987 O O . HIS A 1 264 ? -0.915 20.664 -32.563 1.00 31.73 264 HIS A O 1
ATOM 1994 N N . ARG A 1 265 ? -0.666 21.183 -30.384 1.00 40.50 265 ARG A N 1
ATOM 1995 C CA . ARG A 1 265 ? 0.787 21.286 -30.398 1.00 43.47 265 ARG A CA 1
ATOM 1996 C C . ARG A 1 265 ? 1.419 19.947 -30.790 1.00 44.07 265 ARG A C 1
ATOM 1997 O O . ARG A 1 265 ? 2.206 19.878 -31.733 1.00 45.66 265 ARG A O 1
ATOM 2005 N N . ARG A 1 266 ? 1.063 18.886 -30.071 1.00 44.10 266 ARG A N 1
ATOM 2006 C CA . ARG A 1 266 ? 1.607 17.555 -30.339 1.00 45.04 266 ARG A CA 1
ATOM 2007 C C . ARG A 1 266 ? 1.288 17.064 -31.740 1.00 47.20 266 ARG A C 1
ATOM 2008 O O . ARG A 1 266 ? 2.133 16.450 -32.399 1.00 49.89 266 ARG A O 1
ATOM 2016 N N . VAL A 1 267 ? 0.065 17.320 -32.190 1.00 48.35 267 VAL A N 1
ATOM 2017 C CA . VAL A 1 267 ? -0.370 16.887 -33.517 1.00 49.37 267 VAL A CA 1
ATOM 2018 C C . VAL A 1 267 ? 0.392 17.595 -34.639 1.00 49.74 267 VAL A C 1
ATOM 2019 O O . VAL A 1 267 ? 0.690 16.994 -35.673 1.00 49.87 267 VAL A O 1
ATOM 2023 N N . GLU A 1 268 ? 0.695 18.875 -34.438 1.00 50.04 268 GLU A N 1
ATOM 2024 C CA . GLU A 1 268 ? 1.446 19.621 -35.431 1.00 50.42 268 GLU A CA 1
ATOM 2025 C C . GLU A 1 268 ? 2.912 19.186 -35.381 1.00 49.41 268 GLU A C 1
ATOM 2026 O O . GLU A 1 268 ? 3.484 18.798 -36.399 1.00 48.31 268 GLU A O 1
ATOM 2032 N N . GLU A 1 269 ? 3.510 19.231 -34.194 1.00 48.39 269 GLU A N 1
ATOM 2033 C CA . GLU A 1 269 ? 4.904 18.833 -34.038 1.00 48.15 269 GLU A CA 1
ATOM 2034 C C . GLU A 1 269 ? 5.127 17.420 -34.551 1.00 47.45 269 GLU A C 1
ATOM 2035 O O . GLU A 1 269 ? 6.211 17.106 -35.023 1.00 50.72 269 GLU A O 1
ATOM 2037 N N . ALA A 1 270 ? 4.105 16.572 -34.455 1.00 47.17 270 ALA A N 1
ATOM 2038 C CA . ALA A 1 270 ? 4.199 15.183 -34.921 1.00 46.40 270 ALA A CA 1
ATOM 2039 C C . ALA A 1 270 ? 4.116 15.098 -36.437 1.00 45.49 270 ALA A C 1
ATOM 2040 O O . ALA A 1 270 ? 4.732 14.231 -37.048 1.00 48.43 270 ALA A O 1
ATOM 2042 N N . GLY A 1 271 ? 3.336 15.992 -37.035 1.00 44.79 271 GLY A N 1
ATOM 2043 C CA . GLY A 1 271 ? 3.190 16.023 -38.482 1.00 43.21 271 GLY A CA 1
ATOM 2044 C C . GLY A 1 271 ? 2.216 15.031 -39.083 1.00 44.66 271 GLY A C 1
ATOM 2045 O O . GLY A 1 271 ? 2.238 14.810 -40.291 1.00 46.68 271 GLY A O 1
ATOM 2046 N N . VAL A 1 272 ? 1.355 14.433 -38.265 1.00 43.86 272 VAL A N 1
ATOM 2047 C CA . VAL A 1 272 ? 0.402 13.456 -38.773 1.00 42.49 272 VAL A CA 1
ATOM 2048 C C . VAL A 1 272 ? -0.716 14.129 -39.573 1.00 43.22 272 VAL A C 1
ATOM 2049 O O . VAL A 1 272 ? -1.305 15.117 -39.129 1.00 40.71 272 VAL A O 1
ATOM 2053 N N . GLN A 1 273 ? -1.003 13.586 -40.755 1.00 41.81 273 GLN A N 1
ATOM 2054 C CA . GLN A 1 273 ? -2.030 14.143 -41.623 1.00 41.77 273 GLN A CA 1
ATOM 2055 C C . GLN A 1 273 ? -3.126 13.122 -41.947 1.00 41.71 273 GLN A C 1
ATOM 2056 O O . GLN A 1 273 ? -3.770 13.191 -42.995 1.00 41.34 273 GLN A O 1
ATOM 2058 N N . SER A 1 274 ? -3.352 12.187 -41.031 1.00 41.03 274 SER A N 1
ATOM 2059 C CA . SER A 1 274 ? -4.359 11.152 -41.235 1.00 40.42 274 SER A CA 1
ATOM 2060 C C . SER A 1 274 ? -4.689 10.404 -39.943 1.00 41.72 274 SER A C 1
ATOM 2061 O O . SER A 1 274 ? -3.853 10.306 -39.042 1.00 41.08 274 SER A O 1
ATOM 2064 N N . ALA A 1 275 ? -5.906 9.865 -39.864 1.00 41.28 275 ALA A N 1
ATOM 2065 C CA . ALA A 1 275 ? -6.322 9.113 -38.690 1.00 40.02 275 ALA A CA 1
ATOM 2066 C C . ALA A 1 275 ? -5.432 7.879 -38.593 1.00 41.97 275 ALA A C 1
ATOM 2067 O O . ALA A 1 275 ? -5.128 7.396 -37.496 1.00 41.62 275 ALA A O 1
ATOM 2069 N N . GLU A 1 276 ? -5.010 7.368 -39.747 1.00 39.32 276 GLU A N 1
ATOM 2070 C CA . GLU A 1 276 ? -4.153 6.199 -39.755 1.00 39.63 276 GLU A CA 1
ATOM 2071 C C . GLU A 1 276 ? -2.811 6.512 -39.116 1.00 37.18 276 GLU A C 1
ATOM 2072 O O . GLU A 1 276 ? -2.221 5.663 -38.449 1.00 34.65 276 GLU A O 1
ATOM 2078 N N . ALA A 1 277 ? -2.348 7.741 -39.316 1.00 37.06 277 ALA A N 1
ATOM 2079 C CA . ALA A 1 277 ? -1.075 8.190 -38.762 1.00 38.67 277 ALA A CA 1
ATOM 2080 C C . ALA A 1 277 ? -1.173 8.270 -37.246 1.00 39.16 277 ALA A C 1
ATOM 2081 O O . ALA A 1 277 ? -0.234 7.920 -36.532 1.00 39.84 277 ALA A O 1
ATOM 2083 N N . VAL A 1 278 ? -2.304 8.747 -36.747 1.00 37.89 278 VAL A N 1
ATOM 2084 C CA . VAL A 1 278 ? -2.468 8.809 -35.311 1.00 36.87 278 VAL A CA 1
ATOM 2085 C C . VAL A 1 278 ? -2.424 7.366 -34.796 1.00 39.90 278 VAL A C 1
ATOM 2086 O O . VAL A 1 278 ? -1.612 7.030 -33.933 1.00 38.81 278 VAL A O 1
ATOM 2090 N N . ARG A 1 279 ? -3.298 6.522 -35.346 1.00 40.53 279 ARG A N 1
ATOM 2091 C CA . ARG A 1 279 ? -3.373 5.109 -34.977 1.00 42.78 279 ARG A CA 1
ATOM 2092 C C . ARG A 1 279 ? -1.995 4.456 -34.879 1.00 43.18 279 ARG A C 1
ATOM 2093 O O . ARG A 1 279 ? -1.752 3.630 -33.999 1.00 43.63 279 ARG A O 1
ATOM 2101 N N . ARG A 1 280 ? -1.106 4.823 -35.796 1.00 44.40 280 ARG A N 1
ATOM 2102 C CA . ARG A 1 280 ? 0.228 4.237 -35.853 1.00 46.83 280 ARG A CA 1
ATOM 2103 C C . ARG A 1 280 ? 1.355 5.030 -35.187 1.00 46.51 280 ARG A C 1
ATOM 2104 O O . ARG A 1 280 ? 2.457 4.503 -35.000 1.00 47.65 280 ARG A O 1
ATOM 2112 N N . HIS A 1 281 ? 1.098 6.283 -34.818 1.00 45.74 281 HIS A N 1
ATOM 2113 C CA . HIS A 1 281 ? 2.141 7.092 -34.183 1.00 43.70 281 HIS A CA 1
ATOM 2114 C C . HIS A 1 281 ? 2.701 6.326 -32.980 1.00 42.28 281 HIS A C 1
ATOM 2115 O O . HIS A 1 281 ? 2.000 5.537 -32.358 1.00 43.67 281 HIS A O 1
ATOM 2122 N N . PRO A 1 282 ? 3.981 6.536 -32.651 1.00 42.35 282 PRO A N 1
ATOM 2123 C CA . PRO A 1 282 ? 4.621 5.852 -31.513 1.00 41.86 282 PRO A CA 1
ATOM 2124 C C . PRO A 1 282 ? 4.137 6.238 -30.112 1.00 44.15 282 PRO A C 1
ATOM 2125 O O . PRO A 1 282 ? 4.490 5.597 -29.122 1.00 44.86 282 PRO A O 1
ATOM 2129 N N . SER A 1 283 ? 3.335 7.288 -30.023 1.00 44.49 283 SER A N 1
ATOM 2130 C CA . SER A 1 283 ? 2.822 7.740 -28.738 1.00 43.20 283 SER A CA 1
ATOM 2131 C C . SER A 1 283 ? 1.482 8.402 -28.982 1.00 42.77 283 SER A C 1
ATOM 2132 O O . SER A 1 283 ? 1.135 8.694 -30.126 1.00 42.58 283 SER A O 1
ATOM 2135 N N . ARG A 1 284 ? 0.719 8.634 -27.922 1.00 44.30 284 ARG A N 1
ATOM 2136 C CA . ARG A 1 284 ? -0.573 9.275 -28.100 1.00 44.48 284 ARG A CA 1
ATOM 2137 C C . ARG A 1 284 ? -0.420 10.791 -28.142 1.00 43.73 284 ARG A C 1
ATOM 2138 O O . ARG A 1 284 ? 0.360 11.377 -27.391 1.00 44.27 284 ARG A O 1
ATOM 2146 N N . LEU A 1 285 ? -1.170 11.419 -29.036 1.00 41.72 285 LEU A N 1
ATOM 2147 C CA . LEU A 1 285 ? -1.117 12.862 -29.215 1.00 42.07 285 LEU A CA 1
ATOM 2148 C C . LEU A 1 285 ? -1.973 13.687 -28.232 1.00 39.89 285 LEU A C 1
ATOM 2149 O O . LEU A 1 285 ? -1.574 14.777 -27.830 1.00 40.60 285 LEU A O 1
ATOM 2154 N N . ALA A 1 286 ? -3.139 13.178 -27.845 1.00 37.71 286 ALA A N 1
ATOM 2155 C CA . ALA A 1 286 ? -4.007 13.904 -26.907 1.00 37.11 286 ALA A CA 1
ATOM 2156 C C . ALA A 1 286 ? -3.245 14.195 -25.612 1.00 37.11 286 ALA A C 1
ATOM 2157 O O . ALA A 1 286 ? -2.800 13.269 -24.927 1.00 35.03 286 ALA A O 1
ATOM 2159 N N . ALA A 1 287 ? -3.100 15.474 -25.276 1.00 36.92 287 ALA A N 1
ATOM 2160 C CA . ALA A 1 287 ? -2.362 15.851 -24.073 1.00 41.03 287 ALA A CA 1
ATOM 2161 C C . ALA A 1 287 ? -2.849 17.126 -23.406 1.00 40.59 287 ALA A C 1
ATOM 2162 O O . ALA A 1 287 ? -3.603 17.908 -23.979 1.00 43.05 287 ALA A O 1
ATOM 2164 N N . LEU A 1 288 ? -2.383 17.337 -22.185 1.00 42.43 288 LEU A N 1
ATOM 2165 C CA . LEU A 1 288 ? -2.778 18.500 -21.417 1.00 42.02 288 LEU A CA 1
ATOM 2166 C C . LEU A 1 288 ? -1.681 19.534 -21.350 1.00 41.42 288 LEU A C 1
ATOM 2167 O O . LEU A 1 288 ? -1.938 20.688 -21.023 1.00 38.39 288 LEU A O 1
ATOM 2172 N N . GLY A 1 289 ? -0.462 19.127 -21.675 1.00 41.41 289 GLY A N 1
ATOM 2173 C CA . GLY A 1 289 ? 0.645 20.050 -21.573 1.00 39.54 289 GLY A CA 1
ATOM 2174 C C . GLY A 1 289 ? 1.211 19.785 -20.193 1.00 41.17 289 GLY A C 1
ATOM 2175 O O . GLY A 1 289 ? 0.477 19.414 -19.273 1.00 38.83 289 GLY A O 1
ATOM 2176 N N . GLU A 1 290 ? 2.518 19.970 -20.049 1.00 43.91 290 GLU A N 1
ATOM 2177 C CA . GLU A 1 290 ? 3.219 19.716 -18.796 1.00 46.12 290 GLU A CA 1
ATOM 2178 C C . GLU A 1 290 ? 2.581 20.276 -17.522 1.00 44.78 290 GLU A C 1
ATOM 2179 O O . GLU A 1 290 ? 2.420 19.551 -16.541 1.00 43.87 290 GLU A O 1
ATOM 2185 N N . GLU A 1 291 ? 2.211 21.552 -17.523 1.00 45.77 291 GLU A N 1
ATOM 2186 C CA . GLU A 1 291 ? 1.618 22.144 -16.322 1.00 45.74 291 GLU A CA 1
ATOM 2187 C C . GLU A 1 291 ? 0.219 21.606 -15.970 1.00 43.27 291 GLU A C 1
ATOM 2188 O O . GLU A 1 291 ? -0.100 21.389 -14.795 1.00 42.27 291 GLU A O 1
ATOM 2194 N N . ALA A 1 292 ? -0.611 21.370 -16.979 1.00 40.80 292 ALA A N 1
ATOM 2195 C CA . ALA A 1 292 ? -1.950 20.853 -16.720 1.00 39.90 292 ALA A CA 1
ATOM 2196 C C . ALA A 1 292 ? -1.899 19.426 -16.198 1.00 37.90 292 ALA A C 1
ATOM 2197 O O . ALA A 1 292 ? -2.618 19.078 -15.273 1.00 39.71 292 ALA A O 1
ATOM 2199 N N . GLU A 1 293 ? -1.053 18.594 -16.795 1.00 38.36 293 GLU A N 1
ATOM 2200 C CA . GLU A 1 293 ? -0.941 17.208 -16.360 1.00 36.76 293 GLU A CA 1
ATOM 2201 C C . GLU A 1 293 ? -0.516 17.203 -14.892 1.00 35.07 293 GLU A C 1
ATOM 2202 O O . GLU A 1 293 ? -0.927 16.344 -14.120 1.00 33.63 293 GLU A O 1
ATOM 2208 N N . LYS A 1 294 ? 0.281 18.189 -14.500 1.00 36.35 294 LYS A N 1
ATOM 2209 C CA . LYS A 1 294 ? 0.746 18.281 -13.112 1.00 33.46 294 LYS A CA 1
ATOM 2210 C C . LYS A 1 294 ? -0.423 18.629 -12.207 1.00 29.66 294 LYS A C 1
ATOM 2211 O O . LYS A 1 294 ? -0.645 17.989 -11.180 1.00 30.75 294 LYS A O 1
ATOM 2217 N N . ALA A 1 295 ? -1.182 19.644 -12.594 1.00 27.93 295 ALA A N 1
ATOM 2218 C CA . ALA A 1 295 ? -2.328 20.062 -11.794 1.00 26.24 295 ALA A CA 1
ATOM 2219 C C . ALA A 1 295 ? -3.306 18.912 -11.607 1.00 27.96 295 ALA A C 1
ATOM 2220 O O . ALA A 1 295 ? -3.654 18.549 -10.476 1.00 28.87 295 ALA A O 1
ATOM 2222 N N . LEU A 1 296 ? -3.753 18.335 -12.724 1.00 28.97 296 LEU A N 1
ATOM 2223 C CA . LEU A 1 296 ? -4.694 17.217 -12.683 1.00 27.72 296 LEU A CA 1
ATOM 2224 C C . LEU A 1 296 ? -4.189 16.075 -11.795 1.00 27.02 296 LEU A C 1
ATOM 2225 O O . LEU A 1 296 ? -4.939 15.494 -11.017 1.00 29.29 296 LEU A O 1
ATOM 2230 N N . LYS A 1 297 ? -2.912 15.751 -11.913 1.00 30.77 297 LYS A N 1
ATOM 2231 C CA . LYS A 1 297 ? -2.340 14.671 -11.117 1.00 34.68 297 LYS A CA 1
ATOM 2232 C C . LYS A 1 297 ? -2.436 15.048 -9.639 1.00 33.66 297 LYS A C 1
ATOM 2233 O O . LYS A 1 297 ? -2.753 14.219 -8.787 1.00 32.91 297 LYS A O 1
ATOM 2239 N N . ALA A 1 298 ? -2.182 16.317 -9.347 1.00 34.54 298 ALA A N 1
ATOM 2240 C CA . ALA A 1 298 ? -2.276 16.810 -7.978 1.00 34.76 298 ALA A CA 1
ATOM 2241 C C . ALA A 1 298 ? -3.723 16.713 -7.533 1.00 33.93 298 ALA A C 1
ATOM 2242 O O . ALA A 1 298 ? -4.009 16.258 -6.428 1.00 33.05 298 ALA A O 1
ATOM 2244 N N . LEU A 1 299 ? -4.643 17.137 -8.401 1.00 35.35 299 LEU A N 1
ATOM 2245 C CA . LEU A 1 299 ? -6.064 17.098 -8.061 1.00 32.72 299 LEU A CA 1
ATOM 2246 C C . LEU A 1 299 ? -6.534 15.661 -7.854 1.00 33.67 299 LEU A C 1
ATOM 2247 O O . LEU A 1 299 ? -7.349 15.384 -6.968 1.00 33.03 299 LEU A O 1
ATOM 2252 N N . LYS A 1 300 ? -6.004 14.742 -8.653 1.00 32.19 300 LYS A N 1
ATOM 2253 C CA . LYS A 1 300 ? -6.369 13.328 -8.526 1.00 34.68 300 LYS A CA 1
ATOM 2254 C C . LYS A 1 300 ? -5.973 12.750 -7.161 1.00 33.78 300 LYS A C 1
ATOM 2255 O O . LYS A 1 300 ? -6.765 12.088 -6.480 1.00 31.94 300 LYS A O 1
ATOM 2261 N N . ALA A 1 301 ? -4.723 12.978 -6.778 1.00 33.90 301 ALA A N 1
ATOM 2262 C CA . ALA A 1 301 ? -4.228 12.482 -5.498 1.00 33.32 301 ALA A CA 1
ATOM 2263 C C . ALA A 1 301 ? -5.060 13.073 -4.360 1.00 32.52 301 ALA A C 1
ATOM 2264 O O . ALA A 1 301 ? -5.428 12.368 -3.413 1.00 34.68 301 ALA A O 1
ATOM 2266 N N . PHE A 1 302 ? -5.349 14.370 -4.454 1.00 33.27 302 PHE A N 1
ATOM 2267 C CA . PHE A 1 302 ? -6.141 15.058 -3.435 1.00 34.71 302 PHE A CA 1
ATOM 2268 C C . PHE A 1 302 ? -7.532 14.445 -3.253 1.00 36.67 302 PHE A C 1
ATOM 2269 O O . PHE A 1 302 ? -7.956 14.147 -2.134 1.00 37.07 302 PHE A O 1
ATOM 2277 N N . LEU A 1 303 ? -8.243 14.258 -4.360 1.00 35.80 303 LEU A N 1
ATOM 2278 C CA . LEU A 1 303 ? -9.583 13.686 -4.302 1.00 35.08 303 LEU A CA 1
ATOM 2279 C C . LEU A 1 303 ? -9.556 12.268 -3.731 1.00 34.16 303 LEU A C 1
ATOM 2280 O O . LEU A 1 303 ? -10.406 11.887 -2.919 1.00 31.59 303 LEU A O 1
ATOM 2293 N N . GLU A 1 305 ? -7.433 11.017 -1.606 1.00 34.88 305 GLU A N 1
ATOM 2294 C CA . GLU A 1 305 ? -7.187 11.046 -0.165 1.00 35.10 305 GLU A CA 1
ATOM 2295 C C . GLU A 1 305 ? -8.369 11.613 0.610 1.00 32.54 305 GLU A C 1
ATOM 2296 O O . GLU A 1 305 ? -8.935 10.955 1.475 1.00 33.54 305 GLU A O 1
ATOM 2298 N N . ARG A 1 306 ? -8.754 12.832 0.277 1.00 35.76 306 ARG A N 1
ATOM 2299 C CA . ARG A 1 306 ? -9.830 13.493 0.982 1.00 36.78 306 ARG A CA 1
ATOM 2300 C C . ARG A 1 306 ? -11.284 13.145 0.679 1.00 37.23 306 ARG A C 1
ATOM 2301 O O . ARG A 1 306 ? -12.154 13.437 1.513 1.00 34.09 306 ARG A O 1
ATOM 2309 N N . PHE A 1 307 ? -11.557 12.526 -0.479 1.00 35.66 307 PHE A N 1
ATOM 2310 C CA . PHE A 1 307 ? -12.931 12.145 -0.822 1.00 35.37 307 PHE A CA 1
ATOM 2311 C C . PHE A 1 307 ? -13.168 10.631 -0.857 1.00 34.78 307 PHE A C 1
ATOM 2312 O O . PHE A 1 307 ? -13.935 10.115 -0.051 1.00 38.67 307 PHE A O 1
ATOM 2320 N N . TYR A 1 308 ? -12.518 9.916 -1.775 1.00 35.10 308 TYR A N 1
ATOM 2321 C CA . TYR A 1 308 ? -12.708 8.466 -1.883 1.00 33.26 308 TYR A CA 1
ATOM 2322 C C . TYR A 1 308 ? -12.370 7.714 -0.600 1.00 33.05 308 TYR A C 1
ATOM 2323 O O . TYR A 1 308 ? -13.065 6.764 -0.231 1.00 32.68 308 TYR A O 1
ATOM 2332 N N . ARG A 1 309 ? -11.308 8.147 0.077 1.00 32.83 309 ARG A N 1
ATOM 2333 C CA . ARG A 1 309 ? -10.877 7.525 1.331 1.00 34.04 309 ARG A CA 1
ATOM 2334 C C . ARG A 1 309 ? -11.591 8.123 2.540 1.00 30.89 309 ARG A C 1
ATOM 2335 O O . ARG A 1 309 ? -11.313 7.737 3.673 1.00 33.18 309 ARG A O 1
ATOM 2343 N N . HIS A 1 310 ? -12.492 9.076 2.328 1.00 29.84 310 HIS A N 1
ATOM 2344 C CA . HIS A 1 310 ? -13.208 9.647 3.472 1.00 28.00 310 HIS A CA 1
ATOM 2345 C C . HIS A 1 310 ? -13.941 8.495 4.151 1.00 32.03 310 HIS A C 1
ATOM 2346 O O . HIS A 1 310 ? -14.484 7.600 3.475 1.00 34.25 310 HIS A O 1
ATOM 2353 N N . PRO A 1 311 ? -13.980 8.495 5.491 1.00 29.98 311 PRO A N 1
ATOM 2354 C CA . PRO A 1 311 ? -14.662 7.404 6.178 1.00 29.40 311 PRO A CA 1
ATOM 2355 C C . PRO A 1 311 ? -16.117 7.129 5.794 1.00 29.45 311 PRO A C 1
ATOM 2356 O O . PRO A 1 311 ? -16.536 5.979 5.785 1.00 23.43 311 PRO A O 1
ATOM 2360 N N . GLU A 1 312 ? -16.900 8.157 5.501 1.00 29.56 312 GLU A N 1
ATOM 2361 C CA . GLU A 1 312 ? -18.269 7.881 5.131 1.00 32.02 312 GLU A CA 1
ATOM 2362 C C . GLU A 1 312 ? -18.312 7.195 3.769 1.00 30.88 312 GLU A C 1
ATOM 2363 O O . GLU A 1 312 ? -19.141 6.331 3.543 1.00 32.75 312 GLU A O 1
ATOM 2369 N N . VAL A 1 313 ? -17.406 7.559 2.872 1.00 29.88 313 VAL A N 1
ATOM 2370 C CA . VAL A 1 313 ? -17.378 6.925 1.567 1.00 30.73 313 VAL A CA 1
ATOM 2371 C C . VAL A 1 313 ? -16.954 5.460 1.713 1.00 32.90 313 VAL A C 1
ATOM 2372 O O . VAL A 1 313 ? -17.584 4.564 1.159 1.00 33.56 313 VAL A O 1
ATOM 2376 N N . LEU A 1 314 ? -15.893 5.218 2.474 1.00 32.67 314 LEU A N 1
ATOM 2377 C CA . LEU A 1 314 ? -15.400 3.866 2.676 1.00 30.79 314 LEU A CA 1
ATOM 2378 C C . LEU A 1 314 ? -16.382 2.944 3.365 1.00 28.46 314 LEU A C 1
ATOM 2379 O O . LEU A 1 314 ? -16.406 1.748 3.081 1.00 28.07 314 LEU A O 1
ATOM 2384 N N . ARG A 1 315 ? -17.214 3.457 4.257 1.00 30.09 315 ARG A N 1
ATOM 2385 C CA . ARG A 1 315 ? -18.120 2.522 4.897 1.00 32.63 315 ARG A CA 1
ATOM 2386 C C . ARG A 1 315 ? -19.141 2.034 3.865 1.00 32.21 315 ARG A C 1
ATOM 2387 O O . ARG A 1 315 ? -19.678 0.940 3.974 1.00 31.85 315 ARG A O 1
ATOM 2395 N N . GLU A 1 316 ? -19.407 2.842 2.850 1.00 32.05 316 GLU A N 1
ATOM 2396 C CA . GLU A 1 316 ? -20.347 2.395 1.834 1.00 36.00 316 GLU A CA 1
ATOM 2397 C C . GLU A 1 316 ? -19.605 1.434 0.904 1.00 34.65 316 GLU A C 1
ATOM 2398 O O . GLU A 1 316 ? -20.156 0.414 0.504 1.00 36.94 316 GLU A O 1
ATOM 2404 N N . ARG A 1 317 ? -18.347 1.733 0.591 1.00 33.09 317 ARG A N 1
ATOM 2405 C CA . ARG A 1 317 ? -17.585 0.852 -0.284 1.00 36.17 317 ARG A CA 1
ATOM 2406 C C . ARG A 1 317 ? -17.446 -0.561 0.305 1.00 34.49 317 ARG A C 1
ATOM 2407 O O . ARG A 1 317 ? -17.487 -1.553 -0.423 1.00 35.35 317 ARG A O 1
ATOM 2415 N N . ARG A 1 318 ? -17.283 -0.651 1.620 1.00 32.55 318 ARG A N 1
ATOM 2416 C CA . ARG A 1 318 ? -17.170 -1.942 2.300 1.00 31.89 318 ARG A CA 1
ATOM 2417 C C . ARG A 1 318 ? -18.463 -2.704 2.044 1.00 30.53 318 ARG A C 1
ATOM 2418 O O . ARG A 1 318 ? -18.448 -3.894 1.748 1.00 31.36 318 ARG A O 1
ATOM 2426 N N . LYS A 1 319 ? -19.589 -2.013 2.157 1.00 28.50 319 LYS A N 1
ATOM 2427 C CA . LYS A 1 319 ? -20.876 -2.652 1.929 1.00 28.75 319 LYS A CA 1
ATOM 2428 C C . LYS A 1 319 ? -21.065 -3.153 0.479 1.00 28.99 319 LYS A C 1
ATOM 2429 O O . LYS A 1 319 ? -21.563 -4.252 0.256 1.00 26.82 319 LYS A O 1
ATOM 2435 N N . ALA A 1 320 ? -20.674 -2.341 -0.494 1.00 28.46 320 ALA A N 1
ATOM 2436 C CA . ALA A 1 320 ? -20.811 -2.736 -1.892 1.00 32.56 320 ALA A CA 1
ATOM 2437 C C . ALA A 1 320 ? -20.039 -4.021 -2.177 1.00 33.48 320 ALA A C 1
ATOM 2438 O O . ALA A 1 320 ? -20.513 -4.866 -2.942 1.00 33.24 320 ALA A O 1
ATOM 2440 N N . GLU A 1 321 ? -18.861 -4.174 -1.571 1.00 32.59 321 GLU A N 1
ATOM 2441 C CA . GLU A 1 321 ? -18.050 -5.382 -1.787 1.00 36.16 321 GLU A CA 1
ATOM 2442 C C . GLU A 1 321 ? -18.739 -6.621 -1.218 1.00 35.70 321 GLU A C 1
ATOM 2443 O O . GLU A 1 321 ? -18.807 -7.672 -1.873 1.00 35.77 321 GLU A O 1
ATOM 2449 N N . ALA A 1 322 ? -19.250 -6.494 0.003 1.00 30.70 322 ALA A N 1
ATOM 2450 C CA . ALA A 1 322 ? -19.921 -7.606 0.648 1.00 30.29 322 ALA A CA 1
ATOM 2451 C C . ALA A 1 322 ? -21.131 -8.067 -0.166 1.00 29.98 322 ALA A C 1
ATOM 2452 O O . ALA A 1 322 ? -21.483 -9.244 -0.132 1.00 30.03 322 ALA A O 1
ATOM 2454 N N . VAL A 1 323 ? -21.776 -7.136 -0.870 1.00 29.43 323 VAL A N 1
ATOM 2455 C CA . VAL A 1 323 ? -22.952 -7.453 -1.689 1.00 27.83 323 VAL A CA 1
ATOM 2456 C C . VAL A 1 323 ? -22.545 -8.267 -2.922 1.00 27.21 323 VAL A C 1
ATOM 2457 O O . VAL A 1 323 ? -23.111 -9.321 -3.215 1.00 25.18 323 VAL A O 1
ATOM 2461 N N . LEU A 1 324 ? -21.543 -7.769 -3.621 1.00 26.99 324 LEU A N 1
ATOM 2462 C CA . LEU A 1 324 ? -21.022 -8.425 -4.795 1.00 28.21 324 LEU A CA 1
ATOM 2463 C C . LEU A 1 324 ? -20.392 -9.772 -4.450 1.00 32.79 324 LEU A C 1
ATOM 2464 O O . LEU A 1 324 ? -20.457 -10.719 -5.239 1.00 31.47 324 LEU A O 1
ATOM 2469 N N . GLU A 1 325 ? -19.770 -9.842 -3.275 1.00 33.05 325 GLU A N 1
ATOM 2470 C CA . GLU A 1 325 ? -19.123 -11.070 -2.810 1.00 32.73 325 GLU A CA 1
ATOM 2471 C C . GLU A 1 325 ? -20.184 -12.095 -2.423 1.00 28.35 325 GLU A C 1
ATOM 2472 O O . GLU A 1 325 ? -20.013 -13.284 -2.639 1.00 32.71 325 GLU A O 1
ATOM 2478 N N . GLY A 1 326 ? -21.271 -11.626 -1.833 1.00 23.96 326 GLY A N 1
ATOM 2479 C CA . GLY A 1 326 ? -22.328 -12.528 -1.430 1.00 25.15 326 GLY A CA 1
ATOM 2480 C C . GLY A 1 326 ? -23.122 -13.011 -2.636 1.00 26.20 326 GLY A C 1
ATOM 2481 O O . GLY A 1 326 ? -23.686 -14.103 -2.631 1.00 26.31 326 GLY A O 1
ATOM 2482 N N . LEU A 1 327 ? -23.182 -12.184 -3.667 1.00 25.27 327 LEU A N 1
ATOM 2483 C CA . LEU A 1 327 ? -23.894 -12.549 -4.884 1.00 28.10 327 LEU A CA 1
ATOM 2484 C C . LEU A 1 327 ? -23.067 -13.607 -5.593 1.00 25.67 327 LEU A C 1
ATOM 2485 O O . LEU A 1 327 ? -23.549 -14.684 -5.895 1.00 26.66 327 LEU A O 1
ATOM 2490 N N . PHE A 1 328 ? -21.801 -13.292 -5.802 1.00 26.95 328 PHE A N 1
ATOM 2491 C CA . PHE A 1 328 ? -20.896 -14.186 -6.485 1.00 30.24 328 PHE A CA 1
ATOM 2492 C C . PHE A 1 328 ? -20.780 -15.566 -5.863 1.00 31.54 328 PHE A C 1
ATOM 2493 O O . PHE A 1 328 ? -20.841 -16.567 -6.570 1.00 30.27 328 PHE A O 1
ATOM 2501 N N . ALA A 1 329 ? -20.596 -15.615 -4.547 1.00 31.52 329 ALA A N 1
ATOM 2502 C CA . ALA A 1 329 ? -20.459 -16.884 -3.832 1.00 31.66 329 ALA A CA 1
ATOM 2503 C C . ALA A 1 329 ? -21.732 -17.725 -3.896 1.00 33.30 329 ALA A C 1
ATOM 2504 O O . ALA A 1 329 ? -21.676 -18.933 -4.095 1.00 32.13 329 ALA A O 1
ATOM 2506 N N . ALA A 1 330 ? -22.883 -17.082 -3.729 1.00 31.87 330 ALA A N 1
ATOM 2507 C CA . ALA A 1 330 ? -24.142 -17.804 -3.762 1.00 30.25 330 ALA A CA 1
ATOM 2508 C C . ALA A 1 330 ? -24.407 -18.391 -5.136 1.00 30.20 330 ALA A C 1
ATOM 2509 O O . ALA A 1 330 ? -24.740 -19.566 -5.263 1.00 34.53 330 ALA A O 1
ATOM 2511 N N . TYR A 1 331 ? -24.240 -17.589 -6.174 1.00 26.83 331 TYR A N 1
ATOM 2512 C CA . TYR A 1 331 ? -24.542 -18.093 -7.499 1.00 30.49 331 TYR A CA 1
ATOM 2513 C C . TYR A 1 331 ? -23.537 -19.096 -8.022 1.00 34.20 331 TYR A C 1
ATOM 2514 O O . TYR A 1 331 ? -23.898 -19.997 -8.775 1.00 33.83 331 TYR A O 1
ATOM 2523 N N . THR A 1 332 ? -22.283 -18.949 -7.619 1.00 34.22 332 THR A N 1
ATOM 2524 C CA . THR A 1 332 ? -21.259 -19.874 -8.060 1.00 37.32 332 THR A CA 1
ATOM 2525 C C . THR A 1 332 ? -21.324 -21.219 -7.313 1.00 38.64 332 THR A C 1
ATOM 2526 O O . THR A 1 332 ? -20.919 -22.244 -7.846 1.00 35.99 332 THR A O 1
ATOM 2530 N N . ARG A 1 333 ? -21.843 -21.208 -6.086 1.00 40.43 333 ARG A N 1
ATOM 2531 C CA . ARG A 1 333 ? -21.950 -22.423 -5.276 1.00 39.35 333 ARG A CA 1
ATOM 2532 C C . ARG A 1 333 ? -23.287 -23.097 -5.509 1.00 36.71 333 ARG A C 1
ATOM 2533 O O . ARG A 1 333 ? -23.398 -24.321 -5.435 1.00 35.17 333 ARG A O 1
ATOM 2541 N N . TYR A 1 334 ? -24.305 -22.282 -5.758 1.00 34.87 334 TYR A N 1
ATOM 2542 C CA . TYR A 1 334 ? -25.647 -22.794 -5.986 1.00 34.91 334 TYR A CA 1
ATOM 2543 C C . TYR A 1 334 ? -26.221 -22.201 -7.268 1.00 33.22 334 TYR A C 1
ATOM 2544 O O . TYR A 1 334 ? -27.105 -21.351 -7.233 1.00 32.30 334 TYR A O 1
ATOM 2553 N N . PRO A 1 335 ? -25.722 -22.659 -8.423 1.00 30.18 335 PRO A N 1
ATOM 2554 C CA . PRO A 1 335 ? -26.170 -22.179 -9.731 1.00 30.49 335 PRO A CA 1
ATOM 2555 C C . PRO A 1 335 ? -27.681 -22.324 -9.898 1.00 29.77 335 PRO A C 1
ATOM 2556 O O . PRO A 1 335 ? -28.287 -21.658 -10.717 1.00 30.56 335 PRO A O 1
ATOM 2560 N N . GLU A 1 336 ? -28.277 -23.197 -9.104 1.00 29.56 336 GLU A N 1
ATOM 2561 C CA . GLU A 1 336 ? -29.703 -23.427 -9.172 1.00 32.52 336 GLU A CA 1
ATOM 2562 C C . GLU A 1 336 ? -30.482 -22.232 -8.634 1.00 32.10 336 GLU A C 1
ATOM 2563 O O . GLU A 1 336 ? -31.697 -22.170 -8.755 1.00 33.51 336 GLU A O 1
ATOM 2569 N N . LEU A 1 337 ? -29.774 -21.288 -8.030 1.00 29.47 337 LEU A N 1
ATOM 2570 C CA . LEU A 1 337 ? -30.407 -20.095 -7.487 1.00 28.14 337 LEU A CA 1
ATOM 2571 C C . LEU A 1 337 ? -30.506 -19.065 -8.612 1.00 27.36 337 LEU A C 1
ATOM 2572 O O . LEU A 1 337 ? -31.273 -18.110 -8.539 1.00 27.31 337 LEU A O 1
ATOM 2577 N N . LEU A 1 338 ? -29.713 -19.265 -9.655 1.00 26.82 338 LEU A N 1
ATOM 2578 C CA . LEU A 1 338 ? -29.713 -18.345 -10.787 1.00 29.51 338 LEU A CA 1
ATOM 2579 C C . LEU A 1 338 ? -30.999 -18.409 -11.602 1.00 28.68 338 LEU A C 1
ATOM 2580 O O . LEU A 1 338 ? -31.682 -19.429 -11.629 1.00 28.74 338 LEU A O 1
ATOM 2585 N N . PRO A 1 339 ? -31.359 -17.304 -12.251 1.00 27.81 339 PRO A N 1
ATOM 2586 C CA . PRO A 1 339 ? -32.580 -17.310 -13.075 1.00 27.15 339 PRO A CA 1
ATOM 2587 C C . PRO A 1 339 ? -32.319 -18.383 -14.142 1.00 26.09 339 PRO A C 1
ATOM 2588 O O . PRO A 1 339 ? -31.186 -18.543 -14.575 1.00 28.17 339 PRO A O 1
ATOM 2592 N N . ARG A 1 340 ? -33.344 -19.115 -14.557 1.00 28.61 340 ARG A N 1
ATOM 2593 C CA . ARG A 1 340 ? -33.189 -20.148 -15.592 1.00 30.16 340 ARG A CA 1
ATOM 2594 C C . ARG A 1 340 ? -32.520 -19.608 -16.876 1.00 27.97 340 ARG A C 1
ATOM 2595 O O . ARG A 1 340 ? -31.665 -20.265 -17.481 1.00 24.18 340 ARG A O 1
ATOM 2603 N N . GLU A 1 341 ? -32.870 -18.386 -17.249 1.00 28.12 341 GLU A N 1
ATOM 2604 C CA . GLU A 1 341 ? -32.284 -17.748 -18.423 1.00 30.85 341 GLU A CA 1
ATOM 2605 C C . GLU A 1 341 ? -30.759 -17.653 -18.298 1.00 32.80 341 GLU A C 1
ATOM 2606 O O . GLU A 1 341 ? -30.033 -17.739 -19.294 1.00 30.57 341 GLU A O 1
ATOM 2612 N N . VAL A 1 342 ? -30.264 -17.466 -17.073 1.00 32.38 342 VAL A N 1
ATOM 2613 C CA . VAL A 1 342 ? -28.819 -17.379 -16.873 1.00 27.54 342 VAL A CA 1
ATOM 2614 C C . VAL A 1 342 ? -28.227 -18.777 -16.765 1.00 27.66 342 VAL A C 1
ATOM 2615 O O . VAL A 1 342 ? -27.107 -19.022 -17.201 1.00 31.69 342 VAL A O 1
ATOM 2619 N N . GLN A 1 343 ? -28.959 -19.705 -16.171 1.00 29.07 343 GLN A N 1
ATOM 2620 C CA . GLN A 1 343 ? -28.430 -21.054 -16.078 1.00 30.81 343 GLN A CA 1
ATOM 2621 C C . GLN A 1 343 ? -28.257 -21.617 -17.500 1.00 32.97 343 GLN A C 1
ATOM 2622 O O . GLN A 1 343 ? -27.382 -22.444 -17.760 1.00 30.49 343 GLN A O 1
ATOM 2628 N N . ALA A 1 344 ? -29.109 -21.153 -18.411 1.00 34.73 344 ALA A N 1
ATOM 2629 C CA . ALA A 1 344 ? -29.091 -21.607 -19.798 1.00 38.31 344 ALA A CA 1
ATOM 2630 C C . ALA A 1 344 ? -27.794 -21.252 -20.528 1.00 40.83 344 ALA A C 1
ATOM 2631 O O . ALA A 1 344 ? -27.385 -21.962 -21.463 1.00 40.33 344 ALA A O 1
ATOM 2633 N N . LYS A 1 345 ? -27.154 -20.165 -20.088 1.00 40.61 345 LYS A N 1
ATOM 2634 C CA . LYS A 1 345 ? -25.922 -19.663 -20.697 1.00 39.36 345 LYS A CA 1
ATOM 2635 C C . LYS A 1 345 ? -24.630 -20.286 -20.161 1.00 38.99 345 LYS A C 1
ATOM 2636 O O . LYS A 1 345 ? -23.566 -20.095 -20.746 1.00 39.15 345 LYS A O 1
ATOM 2642 N N . ILE A 1 346 ? -24.721 -21.015 -19.050 1.00 38.32 346 ILE A N 1
ATOM 2643 C CA . ILE A 1 346 ? -23.555 -21.660 -18.437 1.00 35.59 346 ILE A CA 1
ATOM 2644 C C . ILE A 1 346 ? -22.805 -22.601 -19.395 1.00 37.73 346 ILE A C 1
ATOM 2645 O O . ILE A 1 346 ? -21.589 -22.503 -19.536 1.00 38.50 346 ILE A O 1
ATOM 2650 N N . PRO A 1 347 ? -23.518 -23.511 -20.081 1.00 39.62 347 PRO A N 1
ATOM 2651 C CA . PRO A 1 347 ? -22.790 -24.398 -20.990 1.00 40.84 347 PRO A CA 1
ATOM 2652 C C . PRO A 1 347 ? -21.985 -23.641 -22.032 1.00 39.66 347 PRO A C 1
ATOM 2653 O O . PRO A 1 347 ? -20.860 -24.004 -22.324 1.00 41.33 347 PRO A O 1
ATOM 2657 N N . GLU A 1 348 ? -22.549 -22.579 -22.586 1.00 40.76 348 GLU A N 1
ATOM 2658 C CA . GLU A 1 348 ? -21.836 -21.834 -23.614 1.00 42.25 348 GLU A CA 1
ATOM 2659 C C . GLU A 1 348 ? -20.796 -20.850 -23.084 1.00 42.40 348 GLU A C 1
ATOM 2660 O O . GLU A 1 348 ? -19.835 -20.535 -23.781 1.00 41.35 348 GLU A O 1
ATOM 2666 N N . GLU A 1 349 ? -20.973 -20.382 -21.851 1.00 41.34 349 GLU A N 1
ATOM 2667 C CA . GLU A 1 349 ? -20.047 -19.415 -21.265 1.00 39.02 349 GLU A CA 1
ATOM 2668 C C . GLU A 1 349 ? -19.208 -19.998 -20.133 1.00 38.73 349 GLU A C 1
ATOM 2669 O O . GLU A 1 349 ? -18.043 -19.638 -19.948 1.00 38.24 349 GLU A O 1
ATOM 2675 N N . GLY A 1 350 ? -19.809 -20.911 -19.387 1.00 36.14 350 GLY A N 1
ATOM 2676 C CA . GLY A 1 350 ? -19.130 -21.497 -18.256 1.00 33.31 350 GLY A CA 1
ATOM 2677 C C . GLY A 1 350 ? -19.827 -20.869 -17.066 1.00 34.63 350 GLY A C 1
ATOM 2678 O O . GLY A 1 350 ? -20.471 -19.826 -17.219 1.00 33.81 350 GLY A O 1
ATOM 2679 N N . LEU A 1 351 ? -19.699 -21.495 -15.899 1.00 34.63 351 LEU A N 1
ATOM 2680 C CA . LEU A 1 351 ? -20.321 -21.034 -14.665 1.00 35.54 351 LEU A CA 1
ATOM 2681 C C . LEU A 1 351 ? -19.927 -19.614 -14.275 1.00 35.83 351 LEU A C 1
ATOM 2682 O O . LEU A 1 351 ? -20.778 -18.706 -14.253 1.00 33.83 351 LEU A O 1
ATOM 2687 N N . GLU A 1 352 ? -18.637 -19.435 -13.982 1.00 33.11 352 GLU A N 1
ATOM 2688 C CA . GLU A 1 352 ? -18.085 -18.140 -13.572 1.00 33.58 352 GLU A CA 1
ATOM 2689 C C . GLU A 1 352 ? -18.407 -16.923 -14.466 1.00 31.63 352 GLU A C 1
ATOM 2690 O O . GLU A 1 352 ? -18.748 -15.855 -13.952 1.00 29.83 352 GLU A O 1
ATOM 2696 N N . ARG A 1 353 ? -18.303 -17.082 -15.786 1.00 31.11 353 ARG A N 1
ATOM 2697 C CA . ARG A 1 353 ? -18.602 -15.990 -16.713 1.00 31.05 353 ARG A CA 1
ATOM 2698 C C . ARG A 1 353 ? -20.076 -15.687 -16.659 1.00 31.88 353 ARG A C 1
ATOM 2699 O O . ARG A 1 353 ? -20.477 -14.534 -16.568 1.00 33.95 353 ARG A O 1
ATOM 2707 N N . ALA A 1 354 ? -20.882 -16.740 -16.736 1.00 31.75 354 ALA A N 1
ATOM 2708 C CA . ALA A 1 354 ? -22.317 -16.574 -16.675 1.00 30.97 354 ALA A CA 1
ATOM 2709 C C . ALA A 1 354 ? -22.671 -15.774 -15.410 1.00 28.59 354 ALA A C 1
ATOM 2710 O O . ALA A 1 354 ? -23.419 -14.807 -15.489 1.00 28.84 354 ALA A O 1
ATOM 2712 N N . VAL A 1 355 ? -22.120 -16.158 -14.256 1.00 29.88 355 VAL A N 1
ATOM 2713 C CA . VAL A 1 355 ? -22.415 -15.435 -13.014 1.00 28.11 355 VAL A CA 1
ATOM 2714 C C . VAL A 1 355 ? -21.866 -14.010 -13.076 1.00 27.66 355 VAL A C 1
ATOM 2715 O O . VAL A 1 355 ? -22.554 -13.047 -12.719 1.00 27.94 355 VAL A O 1
ATOM 2719 N N . CYS A 1 356 ? -20.637 -13.872 -13.554 1.00 27.16 356 CYS A N 1
ATOM 2720 C CA . CYS A 1 356 ? -20.033 -12.559 -13.647 1.00 26.32 356 CYS A CA 1
ATOM 2721 C C . CYS A 1 356 ? -20.789 -11.598 -14.568 1.00 29.93 356 CYS A C 1
ATOM 2722 O O . CYS A 1 356 ? -20.937 -10.426 -14.209 1.00 26.98 356 CYS A O 1
ATOM 2725 N N . ASP A 1 357 ? -21.257 -12.067 -15.741 1.00 25.69 357 ASP A N 1
ATOM 2726 C CA . ASP A 1 357 ? -22.007 -11.200 -16.672 1.00 25.66 357 ASP A CA 1
ATOM 2727 C C . ASP A 1 357 ? -23.297 -10.738 -16.006 1.00 24.32 357 ASP A C 1
ATOM 2728 O O . ASP A 1 357 ? -23.681 -9.582 -16.109 1.00 26.70 357 ASP A O 1
ATOM 2733 N N . TYR A 1 358 ? -23.976 -11.674 -15.358 1.00 24.64 358 TYR A N 1
ATOM 2734 C CA . TYR A 1 358 ? -25.238 -11.414 -14.679 1.00 26.17 358 TYR A CA 1
ATOM 2735 C C . TYR A 1 358 ? -25.093 -10.353 -13.564 1.00 29.84 358 TYR A C 1
ATOM 2736 O O . TYR A 1 358 ? -25.839 -9.359 -13.522 1.00 27.08 358 TYR A O 1
ATOM 2745 N N . ILE A 1 359 ? -24.143 -10.562 -12.657 1.00 29.18 359 ILE A N 1
ATOM 2746 C CA . ILE A 1 359 ? -23.919 -9.593 -11.581 1.00 24.63 359 ILE A CA 1
ATOM 2747 C C . ILE A 1 359 ? -23.527 -8.234 -12.156 1.00 23.83 359 ILE A C 1
ATOM 2748 O O . ILE A 1 359 ? -24.097 -7.211 -11.768 1.00 25.11 359 ILE A O 1
ATOM 2753 N N . ALA A 1 360 ? -22.586 -8.225 -13.102 1.00 19.57 360 ALA A N 1
ATOM 2754 C CA . ALA A 1 360 ? -22.116 -6.984 -13.725 1.00 23.58 360 ALA A CA 1
ATOM 2755 C C . ALA A 1 360 ? -23.196 -6.204 -14.468 1.00 21.51 360 ALA A C 1
ATOM 2756 O O . ALA A 1 360 ? -23.076 -4.995 -14.619 1.00 19.57 360 ALA A O 1
ATOM 2758 N N . GLY A 1 361 ? -24.232 -6.887 -14.947 1.00 22.51 361 GLY A N 1
ATOM 2759 C CA . GLY A 1 361 ? -25.295 -6.169 -15.646 1.00 25.58 361 GLY A CA 1
ATOM 2760 C C . GLY A 1 361 ? -26.368 -5.628 -14.700 1.00 26.49 361 GLY A C 1
ATOM 2761 O O . GLY A 1 361 ? -27.342 -5.026 -15.141 1.00 27.25 361 GLY A O 1
ATOM 2770 N N . THR A 1 363 ? -28.222 -3.352 -11.584 1.00 23.88 363 THR A N 1
ATOM 2771 C CA . THR A 1 363 ? -28.203 -1.957 -11.160 1.00 26.13 363 THR A CA 1
ATOM 2772 C C . THR A 1 363 ? -27.870 -2.029 -9.656 1.00 23.46 363 THR A C 1
ATOM 2773 O O . THR A 1 363 ? -28.093 -3.063 -9.031 1.00 23.22 363 THR A O 1
ATOM 2777 N N . ASP A 1 364 ? -27.347 -0.949 -9.082 1.00 28.00 364 ASP A N 1
ATOM 2778 C CA . ASP A 1 364 ? -27.008 -0.948 -7.655 1.00 28.57 364 ASP A CA 1
ATOM 2779 C C . ASP A 1 364 ? -28.178 -1.409 -6.801 1.00 28.67 364 ASP A C 1
ATOM 2780 O O . ASP A 1 364 ? -28.023 -2.272 -5.926 1.00 29.72 364 ASP A O 1
ATOM 2785 N N . ARG A 1 365 ? -29.348 -0.829 -7.068 1.00 30.04 365 ARG A N 1
ATOM 2786 C CA . ARG A 1 365 ? -30.587 -1.117 -6.336 1.00 31.51 365 ARG A CA 1
ATOM 2787 C C . ARG A 1 365 ? -31.008 -2.593 -6.408 1.00 32.44 365 ARG A C 1
ATOM 2788 O O . ARG A 1 365 ? -31.458 -3.182 -5.417 1.00 32.26 365 ARG A O 1
ATOM 2796 N N . PHE A 1 366 ? -30.878 -3.182 -7.591 1.00 30.48 366 PHE A N 1
ATOM 2797 C CA . PHE A 1 366 ? -31.243 -4.582 -7.768 1.00 29.61 366 PHE A CA 1
ATOM 2798 C C . PHE A 1 366 ? -30.207 -5.515 -7.131 1.00 26.32 366 PHE A C 1
ATOM 2799 O O . PHE A 1 366 ? -30.566 -6.538 -6.579 1.00 28.25 366 PHE A O 1
ATOM 2807 N N . ALA A 1 367 ? -28.925 -5.176 -7.231 1.00 24.18 367 ALA A N 1
ATOM 2808 C CA . ALA A 1 367 ? -27.885 -6.023 -6.641 1.00 26.48 367 ALA A CA 1
ATOM 2809 C C . ALA A 1 367 ? -28.116 -6.116 -5.130 1.00 25.59 367 ALA A C 1
ATOM 2810 O O . ALA A 1 367 ? -28.143 -7.218 -4.567 1.00 23.20 367 ALA A O 1
ATOM 2812 N N . LEU A 1 368 ? -28.320 -4.963 -4.486 1.00 27.70 368 LEU A N 1
ATOM 2813 C CA . LEU A 1 368 ? -28.562 -4.926 -3.035 1.00 28.46 368 LEU A CA 1
ATOM 2814 C C . LEU A 1 368 ? -29.776 -5.777 -2.707 1.00 31.91 368 LEU A C 1
ATOM 2815 O O . LEU A 1 368 ? -29.739 -6.588 -1.783 1.00 33.37 368 LEU A O 1
ATOM 2820 N N . GLU A 1 369 ? -30.855 -5.612 -3.473 1.00 35.77 369 GLU A N 1
ATOM 2821 C CA . GLU A 1 369 ? -32.053 -6.401 -3.215 1.00 36.57 369 GLU A CA 1
ATOM 2822 C C . GLU A 1 369 ? -31.806 -7.893 -3.395 1.00 37.15 369 GLU A C 1
ATOM 2823 O O . GLU A 1 369 ? -32.157 -8.700 -2.531 1.00 39.67 369 GLU A O 1
ATOM 2829 N N . ALA A 1 370 ? -31.190 -8.268 -4.509 1.00 34.47 370 ALA A N 1
ATOM 2830 C CA . ALA A 1 370 ? -30.913 -9.681 -4.740 1.00 34.67 370 ALA A CA 1
ATOM 2831 C C . ALA A 1 370 ? -30.125 -10.201 -3.546 1.00 30.50 370 ALA A C 1
ATOM 2832 O O . ALA A 1 370 ? -30.427 -11.262 -3.012 1.00 32.10 370 ALA A O 1
ATOM 2834 N N . TYR A 1 371 ? -29.122 -9.439 -3.131 1.00 30.61 371 TYR A N 1
ATOM 2835 C CA . TYR A 1 371 ? -28.302 -9.834 -1.996 1.00 32.82 371 TYR A CA 1
ATOM 2836 C C . TYR A 1 371 ? -29.175 -10.073 -0.771 1.00 34.30 371 TYR A C 1
ATOM 2837 O O . TYR A 1 371 ? -29.066 -11.105 -0.115 1.00 33.38 371 TYR A O 1
ATOM 2846 N N . ARG A 1 372 ? -30.056 -9.123 -0.473 1.00 37.27 372 ARG A N 1
ATOM 2847 C CA . ARG A 1 372 ? -30.920 -9.252 0.699 1.00 39.35 372 ARG A CA 1
ATOM 2848 C C . ARG A 1 372 ? -31.895 -10.425 0.655 1.00 38.65 372 ARG A C 1
ATOM 2849 O O . ARG A 1 372 ? -32.183 -11.030 1.692 1.00 37.85 372 ARG A O 1
ATOM 2857 N N . ARG A 1 373 ? -32.410 -10.741 -0.531 1.00 39.78 373 ARG A N 1
ATOM 2858 C CA . ARG A 1 373 ? -33.349 -11.855 -0.671 1.00 39.42 373 ARG A CA 1
ATOM 2859 C C . ARG A 1 373 ? -32.650 -13.193 -0.428 1.00 38.29 373 ARG A C 1
ATOM 2860 O O . ARG A 1 373 ? -33.295 -14.192 -0.134 1.00 39.49 373 ARG A O 1
ATOM 2868 N N . LEU A 1 374 ? -31.327 -13.210 -0.530 1.00 39.01 374 LEU A N 1
ATOM 2869 C CA . LEU A 1 374 ? -30.578 -14.443 -0.320 1.00 40.16 374 LEU A CA 1
ATOM 2870 C C . LEU A 1 374 ? -30.441 -14.852 1.149 1.00 40.31 374 LEU A C 1
ATOM 2871 O O . LEU A 1 374 ? -30.101 -15.996 1.443 1.00 37.94 374 LEU A O 1
ATOM 2876 N N . SER A 1 375 ? -30.726 -13.929 2.063 1.00 39.67 375 SER A N 1
ATOM 2877 C CA . SER A 1 375 ? -30.618 -14.208 3.494 1.00 40.02 375 SER A CA 1
ATOM 2878 C C . SER A 1 375 ? -31.934 -14.081 4.242 1.00 36.75 375 SER A C 1
ATOM 2879 O O . SER A 1 375 ? -32.782 -13.270 3.886 1.00 39.27 375 SER A O 1
ATOM 2882 N N . PRO A 1 376 ? -32.119 -14.894 5.292 1.00 35.93 376 PRO A N 1
ATOM 2883 C CA . PRO A 1 376 ? -33.326 -14.908 6.128 1.00 36.95 376 PRO A CA 1
ATOM 2884 C C . PRO A 1 376 ? -33.868 -13.514 6.467 1.00 42.40 376 PRO A C 1
ATOM 2885 O O . PRO A 1 376 ? -35.102 -13.334 6.445 1.00 45.74 376 PRO A O 1
ATOM 2898 N N . ARG B 1 2 ? -82.247 -39.181 20.712 1.00 50.69 2 ARG B N 1
ATOM 2899 C CA . ARG B 1 2 ? -80.925 -38.880 21.245 1.00 50.12 2 ARG B CA 1
ATOM 2900 C C . ARG B 1 2 ? -80.092 -40.110 20.950 1.00 49.06 2 ARG B C 1
ATOM 2901 O O . ARG B 1 2 ? -80.274 -41.153 21.576 1.00 51.04 2 ARG B O 1
ATOM 2909 N N . PHE B 1 3 ? -79.195 -39.995 19.983 1.00 47.31 3 PHE B N 1
ATOM 2910 C CA . PHE B 1 3 ? -78.338 -41.104 19.617 1.00 45.88 3 PHE B CA 1
ATOM 2911 C C . PHE B 1 3 ? -77.143 -41.172 20.561 1.00 46.43 3 PHE B C 1
ATOM 2912 O O . PHE B 1 3 ? -76.264 -40.309 20.531 1.00 45.91 3 PHE B O 1
ATOM 2920 N N . SER B 1 4 ? -77.125 -42.204 21.398 1.00 43.94 4 SER B N 1
ATOM 2921 C CA . SER B 1 4 ? -76.054 -42.413 22.363 1.00 44.43 4 SER B CA 1
ATOM 2922 C C . SER B 1 4 ? -74.813 -43.025 21.707 1.00 42.05 4 SER B C 1
ATOM 2923 O O . SER B 1 4 ? -74.843 -43.445 20.551 1.00 41.05 4 SER B O 1
ATOM 2926 N N . ARG B 1 5 ? -73.721 -43.079 22.462 1.00 41.69 5 ARG B N 1
ATOM 2927 C CA . ARG B 1 5 ? -72.488 -43.665 21.950 1.00 42.06 5 ARG B CA 1
ATOM 2928 C C . ARG B 1 5 ? -72.772 -45.113 21.512 1.00 38.28 5 ARG B C 1
ATOM 2929 O O . ARG B 1 5 ? -72.341 -45.542 20.452 1.00 35.99 5 ARG B O 1
ATOM 2937 N N . GLU B 1 6 ? -73.522 -45.845 22.329 1.00 39.09 6 GLU B N 1
ATOM 2938 C CA . GLU B 1 6 ? -73.882 -47.226 22.034 1.00 40.27 6 GLU B CA 1
ATOM 2939 C C . GLU B 1 6 ? -74.708 -47.319 20.747 1.00 40.34 6 GLU B C 1
ATOM 2940 O O . GLU B 1 6 ? -74.496 -48.209 19.909 1.00 40.05 6 GLU B O 1
ATOM 2946 N N . ALA B 1 7 ? -75.665 -46.409 20.595 1.00 38.51 7 ALA B N 1
ATOM 2947 C CA . ALA B 1 7 ? -76.494 -46.397 19.397 1.00 40.09 7 ALA B CA 1
ATOM 2948 C C . ALA B 1 7 ? -75.603 -46.131 18.188 1.00 39.91 7 ALA B C 1
ATOM 2949 O O . ALA B 1 7 ? -75.598 -46.901 17.235 1.00 40.76 7 ALA B O 1
ATOM 2951 N N . LEU B 1 8 ? -74.828 -45.053 18.234 1.00 40.25 8 LEU B N 1
ATOM 2952 C CA . LEU B 1 8 ? -73.943 -44.740 17.115 1.00 41.74 8 LEU B CA 1
ATOM 2953 C C . LEU B 1 8 ? -73.095 -45.943 16.734 1.00 41.46 8 LEU B C 1
ATOM 2954 O O . LEU B 1 8 ? -72.949 -46.266 15.558 1.00 42.22 8 LEU B O 1
ATOM 2959 N N . LEU B 1 9 ? -72.551 -46.624 17.737 1.00 42.26 9 LEU B N 1
ATOM 2960 C CA . LEU B 1 9 ? -71.706 -47.785 17.484 1.00 40.96 9 LEU B CA 1
ATOM 2961 C C . LEU B 1 9 ? -72.430 -48.889 16.721 1.00 42.60 9 LEU B C 1
ATOM 2962 O O . LEU B 1 9 ? -71.850 -49.478 15.808 1.00 42.03 9 LEU B O 1
ATOM 2967 N N . GLU B 1 10 ? -73.691 -49.161 17.071 1.00 43.73 10 GLU B N 1
ATOM 2968 C CA . GLU B 1 10 ? -74.473 -50.190 16.373 1.00 42.13 10 GLU B CA 1
ATOM 2969 C C . GLU B 1 10 ? -74.779 -49.806 14.920 1.00 42.73 10 GLU B C 1
ATOM 2970 O O . GLU B 1 10 ? -74.660 -50.633 14.022 1.00 40.78 10 GLU B O 1
ATOM 2976 N N . LEU B 1 11 ? -75.197 -48.567 14.681 1.00 44.86 11 LEU B N 1
ATOM 2977 C CA . LEU B 1 11 ? -75.495 -48.161 13.309 1.00 48.70 11 LEU B CA 1
ATOM 2978 C C . LEU B 1 11 ? -74.246 -48.368 12.462 1.00 50.07 11 LEU B C 1
ATOM 2979 O O . LEU B 1 11 ? -74.265 -49.058 11.437 1.00 49.12 11 LEU B O 1
ATOM 2984 N N . GLU B 1 12 ? -73.156 -47.754 12.915 1.00 50.85 12 GLU B N 1
ATOM 2985 C CA . GLU B 1 12 ? -71.871 -47.851 12.247 1.00 47.99 12 GLU B CA 1
ATOM 2986 C C . GLU B 1 12 ? -71.712 -49.319 11.894 1.00 48.37 12 GLU B C 1
ATOM 2987 O O . GLU B 1 12 ? -71.495 -49.680 10.745 1.00 50.55 12 GLU B O 1
ATOM 2993 N N . ALA B 1 13 ? -71.872 -50.161 12.905 1.00 50.35 13 ALA B N 1
ATOM 2994 C CA . ALA B 1 13 ? -71.742 -51.601 12.768 1.00 50.92 13 ALA B CA 1
ATOM 2995 C C . ALA B 1 13 ? -72.381 -52.221 11.521 1.00 51.67 13 ALA B C 1
ATOM 2996 O O . ALA B 1 13 ? -71.716 -52.956 10.787 1.00 50.83 13 ALA B O 1
ATOM 2998 N N . SER B 1 14 ? -73.655 -51.935 11.266 1.00 49.82 14 SER B N 1
ATOM 2999 C CA . SER B 1 14 ? -74.312 -52.539 10.110 1.00 49.98 14 SER B CA 1
ATOM 3000 C C . SER B 1 14 ? -74.262 -51.719 8.836 1.00 49.10 14 SER B C 1
ATOM 3001 O O . SER B 1 14 ? -74.628 -52.209 7.763 1.00 48.39 14 SER B O 1
ATOM 3004 N N . ARG B 1 15 ? -73.791 -50.481 8.948 1.00 49.22 15 ARG B N 1
ATOM 3005 C CA . ARG B 1 15 ? -73.715 -49.602 7.794 1.00 47.59 15 ARG B CA 1
ATOM 3006 C C . ARG B 1 15 ? -72.408 -49.675 7.004 1.00 44.60 15 ARG B C 1
ATOM 3007 O O . ARG B 1 15 ? -72.424 -49.570 5.781 1.00 42.23 15 ARG B O 1
ATOM 3015 N N . LEU B 1 16 ? -71.278 -49.851 7.680 1.00 40.55 16 LEU B N 1
ATOM 3016 C CA . LEU B 1 16 ? -69.998 -49.894 6.970 1.00 38.99 16 LEU B CA 1
ATOM 3017 C C . LEU B 1 16 ? -69.725 -51.240 6.304 1.00 35.42 16 LEU B C 1
ATOM 3018 O O . LEU B 1 16 ? -70.410 -52.225 6.557 1.00 33.69 16 LEU B O 1
ATOM 3023 N N . ALA B 1 17 ? -68.725 -51.282 5.438 1.00 33.25 17 ALA B N 1
ATOM 3024 C CA . ALA B 1 17 ? -68.376 -52.544 4.799 1.00 34.31 17 ALA B CA 1
ATOM 3025 C C . ALA B 1 17 ? -67.773 -53.426 5.889 1.00 35.87 17 ALA B C 1
ATOM 3026 O O . ALA B 1 17 ? -67.293 -52.928 6.909 1.00 37.63 17 ALA B O 1
ATOM 3028 N N . PRO B 1 18 ? -67.786 -54.748 5.697 1.00 38.30 18 PRO B N 1
ATOM 3029 C CA . PRO B 1 18 ? -67.210 -55.594 6.747 1.00 38.76 18 PRO B CA 1
ATOM 3030 C C . PRO B 1 18 ? -65.720 -55.353 6.989 1.00 37.58 18 PRO B C 1
ATOM 3031 O O . PRO B 1 18 ? -65.257 -55.434 8.119 1.00 37.07 18 PRO B O 1
ATOM 3035 N N . TYR B 1 19 ? -64.992 -55.029 5.926 1.00 35.82 19 TYR B N 1
ATOM 3036 C CA . TYR B 1 19 ? -63.556 -54.780 5.995 1.00 36.73 19 TYR B CA 1
ATOM 3037 C C . TYR B 1 19 ? -63.216 -53.375 6.514 1.00 38.38 19 TYR B C 1
ATOM 3038 O O . TYR B 1 19 ? -62.067 -52.932 6.442 1.00 37.06 19 TYR B O 1
ATOM 3047 N N . ALA B 1 20 ? -64.221 -52.674 7.014 1.00 35.37 20 ALA B N 1
ATOM 3048 C CA . ALA B 1 20 ? -64.021 -51.341 7.539 1.00 37.08 20 ALA B CA 1
ATOM 3049 C C . ALA B 1 20 ? -63.827 -51.447 9.047 1.00 35.51 20 ALA B C 1
ATOM 3050 O O . ALA B 1 20 ? -64.291 -52.395 9.681 1.00 39.04 20 ALA B O 1
ATOM 3052 N N . GLN B 1 21 ? -63.146 -50.476 9.629 1.00 33.44 21 GLN B N 1
ATOM 3053 C CA . GLN B 1 21 ? -62.928 -50.502 11.069 1.00 30.35 21 GLN B CA 1
ATOM 3054 C C . GLN B 1 21 ? -64.186 -50.031 11.799 1.00 32.39 21 GLN B C 1
ATOM 3055 O O . GLN B 1 21 ? -64.746 -48.975 11.483 1.00 28.67 21 GLN B O 1
ATOM 3061 N N . LYS B 1 22 ? -64.644 -50.817 12.764 1.00 29.98 22 LYS B N 1
ATOM 3062 C CA . LYS B 1 22 ? -65.790 -50.397 13.535 1.00 33.29 22 LYS B CA 1
ATOM 3063 C C . LYS B 1 22 ? -65.267 -49.899 14.889 1.00 36.87 22 LYS B C 1
ATOM 3064 O O . LYS B 1 22 ? -64.477 -50.579 15.564 1.00 37.97 22 LYS B O 1
ATOM 3070 N N . ALA B 1 23 ? -65.675 -48.693 15.269 1.00 32.13 23 ALA B N 1
ATOM 3071 C CA . ALA B 1 23 ? -65.230 -48.139 16.541 1.00 38.49 23 ALA B CA 1
ATOM 3072 C C . ALA B 1 23 ? -65.521 -49.098 17.706 1.00 39.30 23 ALA B C 1
ATOM 3073 O O . ALA B 1 23 ? -64.851 -49.055 18.745 1.00 38.42 23 ALA B O 1
ATOM 3075 N N . ARG B 1 24 ? -66.497 -49.979 17.517 1.00 37.83 24 ARG B N 1
ATOM 3076 C CA . ARG B 1 24 ? -66.880 -50.930 18.550 1.00 41.14 24 ARG B CA 1
ATOM 3077 C C . ARG B 1 24 ? -65.817 -52.000 18.807 1.00 40.50 24 ARG B C 1
ATOM 3078 O O . ARG B 1 24 ? -65.838 -52.653 19.845 1.00 37.76 24 ARG B O 1
ATOM 3086 N N . ASP B 1 25 ? -64.899 -52.171 17.858 1.00 41.17 25 ASP B N 1
ATOM 3087 C CA . ASP B 1 25 ? -63.829 -53.165 17.979 1.00 39.98 25 ASP B CA 1
ATOM 3088 C C . ASP B 1 25 ? -62.492 -52.526 18.397 1.00 38.35 25 ASP B C 1
ATOM 3089 O O . ASP B 1 25 ? -61.456 -53.189 18.429 1.00 36.71 25 ASP B O 1
ATOM 3094 N N . THR B 1 26 ? -62.514 -51.234 18.697 1.00 35.84 26 THR B N 1
ATOM 3095 C CA . THR B 1 26 ? -61.301 -50.528 19.099 1.00 35.51 26 THR B CA 1
ATOM 3096 C C . THR B 1 26 ? -60.485 -51.279 20.160 1.00 34.17 26 THR B C 1
ATOM 3097 O O . THR B 1 26 ? -61.046 -51.973 21.009 1.00 31.93 26 THR B O 1
ATOM 3101 N N . ARG B 1 27 ? -59.159 -51.144 20.102 1.00 36.26 27 ARG B N 1
ATOM 3102 C CA . ARG B 1 27 ? -58.301 -51.760 21.107 1.00 34.73 27 ARG B CA 1
ATOM 3103 C C . ARG B 1 27 ? -58.240 -50.809 22.288 1.00 35.23 27 ARG B C 1
ATOM 3104 O O . ARG B 1 27 ? -57.584 -51.095 23.280 1.00 36.71 27 ARG B O 1
ATOM 3112 N N . GLY B 1 28 ? -58.922 -49.672 22.169 1.00 35.00 28 GLY B N 1
ATOM 3113 C CA . GLY B 1 28 ? -58.965 -48.706 23.262 1.00 36.69 28 GLY B CA 1
ATOM 3114 C C . GLY B 1 28 ? -57.805 -47.728 23.439 1.00 35.67 28 GLY B C 1
ATOM 3115 O O . GLY B 1 28 ? -56.907 -47.629 22.611 1.00 36.45 28 GLY B O 1
ATOM 3116 N N . ARG B 1 29 ? -57.844 -46.998 24.548 1.00 37.33 29 ARG B N 1
ATOM 3117 C CA . ARG B 1 29 ? -56.839 -45.997 24.885 1.00 36.64 29 ARG B CA 1
ATOM 3118 C C . ARG B 1 29 ? -55.878 -46.495 25.974 1.00 36.93 29 ARG B C 1
ATOM 3119 O O . ARG B 1 29 ? -56.237 -47.330 26.820 1.00 35.39 29 ARG B O 1
ATOM 3127 N N . ALA B 1 30 ? -54.657 -45.976 25.945 1.00 36.58 30 ALA B N 1
ATOM 3128 C CA . ALA B 1 30 ? -53.635 -46.358 26.911 1.00 39.16 30 ALA B CA 1
ATOM 3129 C C . ALA B 1 30 ? -54.057 -46.115 28.359 1.00 41.40 30 ALA B C 1
ATOM 3130 O O . ALA B 1 30 ? -53.827 -46.966 29.209 1.00 41.37 30 ALA B O 1
ATOM 3132 N N . HIS B 1 31 ? -54.681 -44.969 28.628 1.00 44.06 31 HIS B N 1
ATOM 3133 C CA . HIS B 1 31 ? -55.106 -44.618 29.983 1.00 49.02 31 HIS B CA 1
ATOM 3134 C C . HIS B 1 31 ? -56.606 -44.738 30.237 1.00 52.65 31 HIS B C 1
ATOM 3135 O O . HIS B 1 31 ? -57.421 -44.392 29.382 1.00 50.09 31 HIS B O 1
ATOM 3142 N N . PRO B 1 32 ? -56.983 -45.218 31.436 1.00 55.80 32 PRO B N 1
ATOM 3143 C CA . PRO B 1 32 ? -58.386 -45.385 31.822 1.00 56.83 32 PRO B CA 1
ATOM 3144 C C . PRO B 1 32 ? -59.110 -44.055 31.701 1.00 57.33 32 PRO B C 1
ATOM 3145 O O . PRO B 1 32 ? -58.632 -43.026 32.182 1.00 56.73 32 PRO B O 1
ATOM 3149 N N . GLU B 1 33 ? -60.273 -44.095 31.062 1.00 58.04 33 GLU B N 1
ATOM 3150 C CA . GLU B 1 33 ? -61.062 -42.898 30.816 1.00 58.59 33 GLU B CA 1
ATOM 3151 C C . GLU B 1 33 ? -62.524 -43.320 30.671 1.00 58.56 33 GLU B C 1
ATOM 3152 O O . GLU B 1 33 ? -62.838 -44.250 29.928 1.00 58.96 33 GLU B O 1
ATOM 3158 N N . PRO B 1 34 ? -63.436 -42.656 31.387 1.00 57.72 34 PRO B N 1
ATOM 3159 C CA . PRO B 1 34 ? -64.835 -43.056 31.247 1.00 59.77 34 PRO B CA 1
ATOM 3160 C C . PRO B 1 34 ? -65.361 -42.638 29.880 1.00 61.60 34 PRO B C 1
ATOM 3161 O O . PRO B 1 34 ? -65.017 -41.564 29.392 1.00 61.65 34 PRO B O 1
ATOM 3165 N N . GLU B 1 35 ? -66.180 -43.488 29.262 1.00 64.14 35 GLU B N 1
ATOM 3166 C CA . GLU B 1 35 ? -66.755 -43.182 27.955 1.00 66.63 35 GLU B CA 1
ATOM 3167 C C . GLU B 1 35 ? -67.570 -41.909 28.134 1.00 67.31 35 GLU B C 1
ATOM 3168 O O . GLU B 1 35 ? -68.297 -41.775 29.118 1.00 67.53 35 GLU B O 1
ATOM 3174 N N . SER B 1 36 ? -67.464 -40.974 27.195 1.00 68.45 36 SER B N 1
ATOM 3175 C CA . SER B 1 36 ? -68.196 -39.718 27.334 1.00 69.24 36 SER B CA 1
ATOM 3176 C C . SER B 1 36 ? -69.187 -39.387 26.216 1.00 69.31 36 SER B C 1
ATOM 3177 O O . SER B 1 36 ? -69.303 -40.110 25.222 1.00 69.08 36 SER B O 1
ATOM 3180 N N . LEU B 1 37 ? -69.888 -38.271 26.423 1.00 68.49 37 LEU B N 1
ATOM 3181 C CA . LEU B 1 37 ? -70.890 -37.727 25.511 1.00 65.47 37 LEU B CA 1
ATOM 3182 C C . LEU B 1 37 ? -71.712 -38.752 24.735 1.00 64.83 37 LEU B C 1
ATOM 3183 O O . LEU B 1 37 ? -72.045 -39.839 25.229 1.00 64.07 37 LEU B O 1
ATOM 3188 N N . TYR B 1 38 ? -72.056 -38.353 23.518 1.00 62.21 38 TYR B N 1
ATOM 3189 C CA . TYR B 1 38 ? -72.831 -39.151 22.594 1.00 59.22 38 TYR B CA 1
ATOM 3190 C C . TYR B 1 38 ? -71.874 -39.355 21.443 1.00 56.40 38 TYR B C 1
ATOM 3191 O O . TYR B 1 38 ? -72.268 -39.364 20.281 1.00 59.31 38 TYR B O 1
ATOM 3200 N N . ARG B 1 39 ? -70.603 -39.512 21.786 1.00 51.98 39 ARG B N 1
ATOM 3201 C CA . ARG B 1 39 ? -69.557 -39.655 20.793 1.00 48.45 39 ARG B CA 1
ATOM 3202 C C . ARG B 1 39 ? -68.939 -41.034 20.725 1.00 46.34 39 ARG B C 1
ATOM 3203 O O . ARG B 1 39 ? -68.843 -41.736 21.728 1.00 46.64 39 ARG B O 1
ATOM 3211 N N . THR B 1 40 ? -68.512 -41.404 19.523 1.00 43.65 40 THR B N 1
ATOM 3212 C CA . THR B 1 40 ? -67.830 -42.672 19.298 1.00 41.14 40 THR B CA 1
ATOM 3213 C C . THR B 1 40 ? -66.352 -42.378 19.59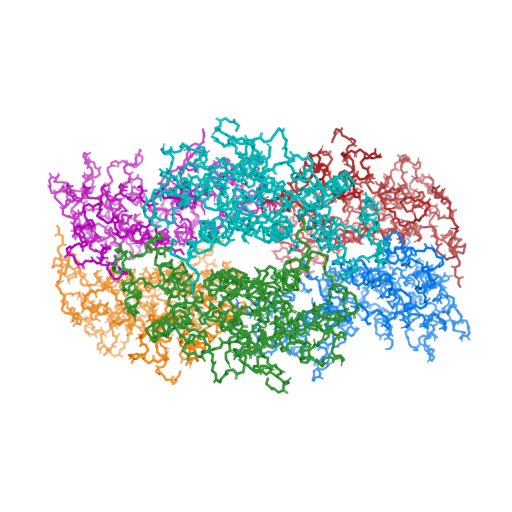1 1.00 41.19 40 THR B C 1
ATOM 3214 O O . THR B 1 40 ? -65.914 -41.233 19.540 1.00 38.73 40 THR B O 1
ATOM 3218 N N . PRO B 1 41 ? -65.566 -43.408 19.917 1.00 42.16 41 PRO B N 1
ATOM 3219 C CA . PRO B 1 41 ? -64.153 -43.161 20.194 1.00 40.55 41 PRO B CA 1
ATOM 3220 C C . PRO B 1 41 ? -63.427 -42.284 19.158 1.00 37.95 41 PRO B C 1
ATOM 3221 O O . PRO B 1 41 ? -62.631 -41.428 19.526 1.00 36.85 41 PRO B O 1
ATOM 3225 N N . TYR B 1 42 ? -63.708 -42.473 17.874 1.00 33.76 42 TYR B N 1
ATOM 3226 C CA . TYR B 1 42 ? -63.022 -41.687 16.865 1.00 33.20 42 TYR B CA 1
ATOM 3227 C C . TYR B 1 42 ? -63.504 -40.237 16.792 1.00 35.19 42 TYR B C 1
ATOM 3228 O O . TYR B 1 42 ? -62.725 -39.332 16.509 1.00 33.75 42 TYR B O 1
ATOM 3237 N N . GLN B 1 43 ? -64.794 -40.039 17.035 1.00 34.90 43 GLN B N 1
ATOM 3238 C CA . GLN B 1 43 ? -65.419 -38.718 17.028 1.00 36.34 43 GLN B CA 1
ATOM 3239 C C . GLN B 1 43 ? -64.695 -37.894 18.096 1.00 35.88 43 GLN B C 1
ATOM 3240 O O . GLN B 1 43 ? -64.348 -36.735 17.889 1.00 37.73 43 GLN B O 1
ATOM 3246 N N . LYS B 1 44 ? -64.470 -38.535 19.236 1.00 34.38 44 LYS B N 1
ATOM 3247 C CA . LYS B 1 44 ? -63.792 -37.929 20.364 1.00 35.96 44 LYS B CA 1
ATOM 3248 C C . LYS B 1 44 ? -62.367 -37.565 19.957 1.00 34.16 44 LYS B C 1
ATOM 3249 O O . LYS B 1 44 ? -61.903 -36.448 20.209 1.00 34.00 44 LYS B O 1
ATOM 3255 N N . ASP B 1 45 ? -61.687 -38.510 19.316 1.00 28.83 45 ASP B N 1
ATOM 3256 C CA . ASP B 1 45 ? -60.326 -38.296 18.860 1.00 30.64 45 ASP B CA 1
ATOM 3257 C C . ASP B 1 45 ? -60.276 -37.095 17.938 1.00 30.44 45 ASP B C 1
ATOM 3258 O O . ASP B 1 45 ? -59.401 -36.248 18.050 1.00 32.94 45 ASP B O 1
ATOM 3263 N N . ARG B 1 46 ? -61.227 -37.031 17.018 1.00 32.64 46 ARG B N 1
ATOM 3264 C CA . ARG B 1 46 ? -61.324 -35.919 16.086 1.00 32.42 46 ARG B CA 1
ATOM 3265 C C . ARG B 1 46 ? -61.383 -34.642 16.918 1.00 33.72 46 ARG B C 1
ATOM 3266 O O . ARG B 1 46 ? -60.611 -33.703 16.701 1.00 32.48 46 ARG B O 1
ATOM 3274 N N . ASP B 1 47 ? -62.293 -34.624 17.889 1.00 32.42 47 ASP B N 1
ATOM 3275 C CA . ASP B 1 47 ? -62.450 -33.449 18.721 1.00 33.85 47 ASP B CA 1
ATOM 3276 C C . ASP B 1 47 ? -61.154 -33.085 19.436 1.00 33.83 47 ASP B C 1
ATOM 3277 O O . ASP B 1 47 ? -60.786 -31.918 19.479 1.00 33.01 47 ASP B O 1
ATOM 3282 N N . ARG B 1 48 ? -60.454 -34.079 19.982 1.00 33.74 48 ARG B N 1
ATOM 3283 C CA . ARG B 1 48 ? -59.213 -33.810 20.693 1.00 32.34 48 ARG B CA 1
ATOM 3284 C C . ARG B 1 48 ? -58.101 -33.257 19.802 1.00 32.65 48 ARG B C 1
ATOM 3285 O O . ARG B 1 48 ? -57.424 -32.289 20.157 1.00 35.46 48 ARG B O 1
ATOM 3293 N N . ILE B 1 49 ? -57.923 -33.863 18.637 1.00 28.30 49 ILE B N 1
ATOM 3294 C CA . ILE B 1 49 ? -56.910 -33.421 17.689 1.00 25.18 49 ILE B CA 1
ATOM 3295 C C . ILE B 1 49 ? -57.069 -31.953 17.249 1.00 25.67 49 ILE B C 1
ATOM 3296 O O . ILE B 1 49 ? -56.078 -31.222 17.109 1.00 23.54 49 ILE B O 1
ATOM 3301 N N . LEU B 1 50 ? -58.314 -31.530 17.014 1.00 24.91 50 LEU B N 1
ATOM 3302 C CA . LEU B 1 50 ? -58.592 -30.159 16.582 1.00 28.29 50 LEU B CA 1
ATOM 3303 C C . LEU B 1 50 ? -58.203 -29.094 17.610 1.00 26.99 50 LEU B C 1
ATOM 3304 O O . LEU B 1 50 ? -57.789 -27.991 17.248 1.00 26.53 50 LEU B O 1
ATOM 3309 N N . HIS B 1 51 ? -58.358 -29.419 18.881 1.00 28.31 51 HIS B N 1
ATOM 3310 C CA . HIS B 1 51 ? -58.051 -28.458 19.930 1.00 36.05 51 HIS B CA 1
ATOM 3311 C C . HIS B 1 51 ? -56.615 -28.481 20.423 1.00 35.42 51 HIS B C 1
ATOM 3312 O O . HIS B 1 51 ? -56.266 -27.775 21.366 1.00 39.00 51 HIS B O 1
ATOM 3319 N N . THR B 1 52 ? -55.769 -29.279 19.786 1.00 37.17 52 THR B N 1
ATOM 3320 C CA . THR B 1 52 ? -54.376 -29.320 20.202 1.00 34.22 52 THR B CA 1
ATOM 3321 C C . THR B 1 52 ? -53.689 -28.091 19.634 1.00 34.34 52 THR B C 1
ATOM 3322 O O . THR B 1 52 ? -54.145 -27.484 18.651 1.00 34.69 52 THR B O 1
ATOM 3326 N N . THR B 1 53 ? -52.575 -27.735 20.251 1.00 28.85 53 THR B N 1
ATOM 3327 C CA . THR B 1 53 ? -51.818 -26.586 19.807 1.00 28.21 53 THR B CA 1
ATOM 3328 C C . THR B 1 53 ? -51.175 -26.848 18.459 1.00 24.61 53 THR B C 1
ATOM 3329 O O . THR B 1 53 ? -51.075 -25.953 17.628 1.00 25.71 53 THR B O 1
ATOM 3333 N N . ALA B 1 54 ? -50.716 -28.075 18.264 1.00 24.20 54 ALA B N 1
ATOM 3334 C CA . ALA B 1 54 ? -50.095 -28.451 17.012 1.00 22.73 54 ALA B CA 1
ATOM 3335 C C . ALA B 1 54 ? -51.099 -28.233 15.862 1.00 20.70 54 ALA B C 1
ATOM 3336 O O . ALA B 1 54 ? -50.746 -27.692 14.817 1.00 22.34 54 ALA B O 1
ATOM 3338 N N . PHE B 1 55 ? -52.343 -28.658 16.044 1.00 22.87 55 PHE B N 1
ATOM 3339 C CA . PHE B 1 55 ? -53.314 -28.464 14.972 1.00 27.63 55 PHE B CA 1
ATOM 3340 C C . PHE B 1 55 ? -53.492 -26.982 14.652 1.00 27.66 55 PHE B C 1
ATOM 3341 O O . PHE B 1 55 ? -53.517 -26.596 13.478 1.00 33.45 55 PHE B O 1
ATOM 3349 N N . ARG B 1 56 ? -53.598 -26.151 15.692 1.00 28.09 56 ARG B N 1
ATOM 3350 C CA . ARG B 1 56 ? -53.752 -24.706 15.524 1.00 24.37 56 ARG B CA 1
ATOM 3351 C C . ARG B 1 56 ? -52.573 -24.103 14.778 1.00 24.44 56 ARG B C 1
ATOM 3352 O O . ARG B 1 56 ? -52.726 -23.141 14.031 1.00 21.54 56 ARG B O 1
ATOM 3360 N N . ARG B 1 57 ? -51.382 -24.654 14.971 1.00 21.84 57 ARG B N 1
ATOM 3361 C CA . ARG B 1 57 ? -50.231 -24.090 14.284 1.00 20.32 57 ARG B CA 1
ATOM 3362 C C . ARG B 1 57 ? -50.194 -24.417 12.788 1.00 16.26 57 ARG B C 1
ATOM 3363 O O . ARG B 1 57 ? -49.442 -23.795 12.053 1.00 20.49 57 ARG B O 1
ATOM 3371 N N . LEU B 1 58 ? -50.991 -25.386 12.345 1.00 17.79 58 LEU B N 1
ATOM 3372 C CA . LEU B 1 58 ? -51.030 -25.740 10.920 1.00 20.86 58 LEU B CA 1
ATOM 3373 C C . LEU B 1 58 ? -51.409 -24.513 10.113 1.00 20.01 58 LEU B C 1
ATOM 3374 O O . LEU B 1 58 ? -50.892 -24.305 9.022 1.00 21.40 58 LEU B O 1
ATOM 3379 N N . GLU B 1 59 ? -52.294 -23.687 10.664 1.00 23.63 59 GLU B N 1
ATOM 3380 C CA . GLU B 1 59 ? -52.719 -22.451 9.999 1.00 24.66 59 GLU B CA 1
ATOM 3381 C C . GLU B 1 59 ? -51.573 -21.442 9.887 1.00 25.61 59 GLU B C 1
ATOM 3382 O O . GLU B 1 59 ? -51.619 -20.519 9.079 1.00 24.75 59 GLU B O 1
ATOM 3388 N N . TYR B 1 60 ? -50.525 -21.627 10.682 1.00 25.20 60 TYR B N 1
ATOM 3389 C CA . TYR B 1 60 ? -49.387 -20.707 10.639 1.00 24.04 60 TYR B CA 1
ATOM 3390 C C . TYR B 1 60 ? -48.079 -21.380 10.164 1.00 28.48 60 TYR B C 1
ATOM 3391 O O . TYR B 1 60 ? -46.975 -20.902 10.440 1.00 25.05 60 TYR B O 1
ATOM 3400 N N . LYS B 1 61 ? -48.219 -22.502 9.452 1.00 27.72 61 LYS B N 1
ATOM 3401 C CA . LYS B 1 61 ? -47.083 -23.223 8.873 1.00 26.33 61 LYS B CA 1
ATOM 3402 C C . LYS B 1 61 ? -47.426 -23.508 7.414 1.00 30.14 61 LYS B C 1
ATOM 3403 O O . LYS B 1 61 ? -48.421 -24.166 7.098 1.00 25.02 61 LYS B O 1
ATOM 3409 N N . THR B 1 62 ? -46.611 -23.003 6.508 1.00 33.11 62 THR B N 1
ATOM 3410 C CA . THR B 1 62 ? -46.918 -23.225 5.119 1.00 38.89 62 THR B CA 1
ATOM 3411 C C . THR B 1 62 ? -46.534 -24.590 4.557 1.00 40.10 62 THR B C 1
ATOM 3412 O O . THR B 1 62 ? -45.591 -25.239 5.017 1.00 43.00 62 THR B O 1
ATOM 3416 N N . GLN B 1 63 ? -47.335 -25.045 3.603 1.00 41.00 63 GLN B N 1
ATOM 3417 C CA . GLN B 1 63 ? -47.090 -26.308 2.924 1.00 44.11 63 GLN B CA 1
ATOM 3418 C C . GLN B 1 63 ? -46.171 -25.894 1.775 1.00 47.75 63 GLN B C 1
ATOM 3419 O O . GLN B 1 63 ? -46.501 -24.964 1.005 1.00 45.50 63 GLN B O 1
ATOM 3425 N N . VAL B 1 64 ? -45.017 -26.553 1.686 1.00 48.52 64 VAL B N 1
ATOM 3426 C CA . VAL B 1 64 ? -44.036 -26.289 0.633 1.00 53.24 64 VAL B CA 1
ATOM 3427 C C . VAL B 1 64 ? -43.097 -25.114 0.910 1.00 57.84 64 VAL B C 1
ATOM 3428 O O . VAL B 1 64 ? -41.908 -25.316 1.163 1.00 59.40 64 VAL B O 1
ATOM 3432 N N . LEU B 1 65 ? -43.623 -23.892 0.855 1.00 61.67 65 LEU B N 1
ATOM 3433 C CA . LEU B 1 65 ? -42.800 -22.710 1.088 1.00 66.38 65 LEU B CA 1
ATOM 3434 C C . LEU B 1 65 ? -42.734 -22.270 2.546 1.00 69.45 65 LEU B C 1
ATOM 3435 O O . LEU B 1 65 ? -43.618 -22.580 3.352 1.00 70.44 65 LEU B O 1
ATOM 3440 N N . PRO B 1 66 ? -41.664 -21.543 2.904 1.00 70.82 66 PRO B N 1
ATOM 3441 C CA . PRO B 1 66 ? -41.461 -21.040 4.265 1.00 71.60 66 PRO B CA 1
ATOM 3442 C C . PRO B 1 66 ? -42.341 -19.816 4.525 1.00 71.23 66 PRO B C 1
ATOM 3443 O O . PRO B 1 66 ? -43.084 -19.382 3.643 1.00 70.01 66 PRO B O 1
ATOM 3447 N N . TYR B 1 73 ? -49.329 -19.350 -1.666 1.00 43.93 73 TYR B N 1
ATOM 3448 C CA . TYR B 1 73 ? -48.853 -20.597 -1.071 1.00 41.72 73 TYR B CA 1
ATOM 3449 C C . TYR B 1 73 ? -49.754 -21.020 0.074 1.00 39.01 73 TYR B C 1
ATOM 3450 O O . TYR B 1 73 ? -49.981 -20.258 1.011 1.00 38.20 73 TYR B O 1
ATOM 3459 N N . ARG B 1 74 ? -50.261 -22.245 -0.017 1.00 35.09 74 ARG B N 1
ATOM 3460 C CA . ARG B 1 74 ? -51.175 -22.783 0.977 1.00 33.70 74 ARG B CA 1
ATOM 3461 C C . ARG B 1 74 ? -50.532 -23.230 2.292 1.00 30.48 74 ARG B C 1
ATOM 3462 O O . ARG B 1 74 ? -49.419 -23.771 2.332 1.00 29.05 74 ARG B O 1
ATOM 3470 N N . THR B 1 75 ? -51.268 -23.012 3.367 1.00 25.68 75 THR B N 1
ATOM 3471 C CA . THR B 1 75 ? -50.803 -23.382 4.694 1.00 25.76 75 THR B CA 1
ATOM 3472 C C . THR B 1 75 ? -51.008 -24.859 4.832 1.00 25.63 75 THR B C 1
ATOM 3473 O O . THR B 1 75 ? -51.649 -25.478 3.975 1.00 30.95 75 THR B O 1
ATOM 3477 N N . ARG B 1 76 ? -50.461 -25.435 5.895 1.00 24.26 76 ARG B N 1
ATOM 3478 C CA . ARG B 1 76 ? -50.621 -26.847 6.149 1.00 21.73 76 ARG B CA 1
ATOM 3479 C C . ARG B 1 76 ? -52.042 -27.069 6.592 1.00 23.87 76 ARG B C 1
ATOM 3480 O O . ARG B 1 76 ? -52.578 -28.169 6.453 1.00 24.60 76 ARG B O 1
ATOM 3488 N N . LEU B 1 77 ? -52.674 -26.033 7.137 1.00 23.86 77 LEU B N 1
ATOM 3489 C CA . LEU B 1 77 ? -54.055 -26.217 7.560 1.00 21.88 77 LEU B CA 1
ATOM 3490 C C . LEU B 1 77 ? -54.909 -26.444 6.298 1.00 20.06 77 LEU B C 1
ATOM 3491 O O . LEU B 1 77 ? -55.743 -27.338 6.273 1.00 22.99 77 LEU B O 1
ATOM 3496 N N . THR B 1 78 ? -54.689 -25.633 5.266 1.00 23.78 78 THR B N 1
ATOM 3497 C CA . THR B 1 78 ? -55.458 -25.744 4.014 1.00 25.92 78 THR B CA 1
ATOM 3498 C C . THR B 1 78 ? -55.190 -27.074 3.325 1.00 25.53 78 THR B C 1
ATOM 3499 O O . THR B 1 78 ? -56.101 -27.718 2.843 1.00 30.88 78 THR B O 1
ATOM 3503 N N . HIS B 1 79 ? -53.935 -27.493 3.303 1.00 26.27 79 HIS B N 1
ATOM 3504 C CA . HIS B 1 79 ? -53.596 -28.768 2.721 1.00 24.05 79 HIS B CA 1
ATOM 3505 C C . HIS B 1 79 ? -54.282 -29.858 3.527 1.00 26.63 79 HIS B C 1
ATOM 3506 O O . HIS B 1 79 ? -54.842 -30.816 2.967 1.00 25.46 79 HIS B O 1
ATOM 3513 N N . THR B 1 80 ? -54.267 -29.708 4.848 1.00 22.30 80 THR B N 1
ATOM 3514 C CA . THR B 1 80 ? -54.874 -30.715 5.704 1.00 19.85 80 THR B CA 1
ATOM 3515 C C . THR B 1 80 ? -56.375 -30.855 5.527 1.00 20.62 80 THR B C 1
ATOM 3516 O O . THR B 1 80 ? -56.922 -31.967 5.569 1.00 19.43 80 THR B O 1
ATOM 3520 N N . LEU B 1 81 ? -57.058 -29.736 5.351 1.00 22.76 81 LEU B N 1
ATOM 3521 C CA . LEU B 1 81 ? -58.496 -29.826 5.173 1.00 23.62 81 LEU B CA 1
ATOM 3522 C C . LEU B 1 81 ? -58.803 -30.484 3.825 1.00 22.64 81 LEU B C 1
ATOM 3523 O O . LEU B 1 81 ? -59.731 -31.280 3.727 1.00 26.38 81 LEU B O 1
ATOM 3528 N N . GLU B 1 82 ? -58.009 -30.186 2.801 1.00 25.41 82 GLU B N 1
ATOM 3529 C CA . GLU B 1 82 ? -58.224 -30.803 1.491 1.00 25.52 82 GLU B CA 1
ATOM 3530 C C . GLU B 1 82 ? -58.001 -32.295 1.609 1.00 28.17 82 GLU B C 1
ATOM 3531 O O . GLU B 1 82 ? -58.788 -33.085 1.091 1.00 30.23 82 GLU B O 1
ATOM 3537 N N . VAL B 1 83 ? -56.933 -32.687 2.305 1.00 26.22 83 VAL B N 1
ATOM 3538 C CA . VAL B 1 83 ? -56.650 -34.101 2.502 1.00 23.24 83 VAL B CA 1
ATOM 3539 C C . VAL B 1 83 ? -57.803 -34.787 3.227 1.00 22.67 83 VAL B C 1
ATOM 3540 O O . VAL B 1 83 ? -58.154 -35.949 2.966 1.00 18.77 83 VAL B O 1
ATOM 3544 N N . ALA B 1 84 ? -58.384 -34.058 4.159 1.00 18.66 84 ALA B N 1
ATOM 3545 C CA . ALA B 1 84 ? -59.468 -34.608 4.925 1.00 20.25 84 ALA B CA 1
ATOM 3546 C C . ALA B 1 84 ? -60.685 -34.833 4.026 1.00 24.45 84 ALA B C 1
ATOM 3547 O O . ALA B 1 84 ? -61.351 -35.860 4.145 1.00 22.25 84 ALA B O 1
ATOM 3549 N N . GLN B 1 85 ? -60.950 -33.866 3.144 1.00 25.63 85 GLN B N 1
ATOM 3550 C CA . GLN B 1 85 ? -62.086 -33.928 2.228 1.00 32.85 85 GLN B CA 1
ATOM 3551 C C . GLN B 1 85 ? -61.933 -35.022 1.175 1.00 31.37 85 GLN B C 1
ATOM 3552 O O . GLN B 1 85 ? -62.870 -35.769 0.933 1.00 32.02 85 GLN B O 1
ATOM 3558 N N . VAL B 1 86 ? -60.753 -35.111 0.569 1.00 30.53 86 VAL B N 1
ATOM 3559 C CA . VAL B 1 86 ? -60.488 -36.127 -0.431 1.00 31.44 86 VAL B CA 1
ATOM 3560 C C . VAL B 1 86 ? -60.515 -37.531 0.177 1.00 31.89 86 VAL B C 1
ATOM 3561 O O . VAL B 1 86 ? -60.912 -38.486 -0.490 1.00 33.56 86 VAL B O 1
ATOM 3565 N N . SER B 1 87 ? -60.118 -37.662 1.440 1.00 28.57 87 SER B N 1
ATOM 3566 C CA . SER B 1 87 ? -60.111 -38.967 2.080 1.00 25.80 87 SER B CA 1
ATOM 3567 C C . SER B 1 87 ? -61.473 -39.368 2.629 1.00 27.16 87 SER B C 1
ATOM 3568 O O . SER B 1 87 ? -61.850 -40.536 2.569 1.00 26.89 87 SER B O 1
ATOM 3571 N N . ARG B 1 88 ? -62.226 -38.419 3.164 1.00 23.94 88 ARG B N 1
ATOM 3572 C CA . ARG B 1 88 ? -63.545 -38.774 3.672 1.00 27.35 88 ARG B CA 1
ATOM 3573 C C . ARG B 1 88 ? -64.362 -39.187 2.439 1.00 26.51 88 ARG B C 1
ATOM 3574 O O . ARG B 1 88 ? -65.169 -40.110 2.495 1.00 28.05 88 ARG B O 1
ATOM 3582 N N . SER B 1 89 ? -64.110 -38.505 1.327 1.00 25.67 89 SER B N 1
ATOM 3583 C CA . SER B 1 89 ? -64.806 -38.767 0.080 1.00 27.95 89 SER B CA 1
ATOM 3584 C C . SER B 1 89 ? -64.552 -40.206 -0.387 1.00 26.76 89 SER B C 1
ATOM 3585 O O . SER B 1 89 ? -65.496 -40.972 -0.618 1.00 28.27 89 SER B O 1
ATOM 3588 N N . ILE B 1 90 ? -63.280 -40.585 -0.497 1.00 27.65 90 ILE B N 1
ATOM 3589 C CA . ILE B 1 90 ? -62.927 -41.945 -0.916 1.00 24.18 90 ILE B CA 1
ATOM 3590 C C . ILE B 1 90 ? -63.480 -42.974 0.070 1.00 25.79 90 ILE B C 1
ATOM 3591 O O . ILE B 1 90 ? -64.091 -43.968 -0.351 1.00 26.61 90 ILE B O 1
ATOM 3596 N N . ALA B 1 91 ? -63.329 -42.718 1.375 1.00 24.01 91 ALA B N 1
ATOM 3597 C CA . ALA B 1 91 ? -63.801 -43.652 2.404 1.00 28.24 91 ALA B CA 1
ATOM 3598 C C . ALA B 1 91 ? -65.296 -43.936 2.345 1.00 29.91 91 ALA B C 1
ATOM 3599 O O . ALA B 1 91 ? -65.736 -45.075 2.537 1.00 31.81 91 ALA B O 1
ATOM 3601 N N . ARG B 1 92 ? -66.090 -42.906 2.100 1.00 30.26 92 ARG B N 1
ATOM 3602 C CA . ARG B 1 92 ? -67.522 -43.129 2.041 1.00 29.10 92 ARG B CA 1
ATOM 3603 C C . ARG B 1 92 ? -67.831 -44.007 0.827 1.00 24.30 92 ARG B C 1
ATOM 3604 O O . ARG B 1 92 ? -68.572 -44.956 0.937 1.00 29.28 92 ARG B O 1
ATOM 3612 N N . ALA B 1 93 ? -67.238 -43.702 -0.317 1.00 24.83 93 ALA B N 1
ATOM 3613 C CA . ALA B 1 93 ? -67.462 -44.488 -1.523 1.00 29.20 93 ALA B CA 1
ATOM 3614 C C . ALA B 1 93 ? -66.948 -45.935 -1.405 1.00 33.33 93 ALA B C 1
ATOM 3615 O O . ALA B 1 93 ? -67.112 -46.737 -2.326 1.00 34.82 93 ALA B O 1
ATOM 3617 N N . LEU B 1 94 ? -66.322 -46.272 -0.278 1.00 32.13 94 LEU B N 1
ATOM 3618 C CA . LEU B 1 94 ? -65.825 -47.626 -0.096 1.00 28.93 94 LEU B CA 1
ATOM 3619 C C . LEU B 1 94 ? -66.453 -48.203 1.138 1.00 29.74 94 LEU B C 1
ATOM 3620 O O . LEU B 1 94 ? -66.216 -49.354 1.484 1.00 32.24 94 LEU B O 1
ATOM 3625 N N . GLY B 1 95 ? -67.273 -47.398 1.799 1.00 27.47 95 GLY B N 1
ATOM 3626 C CA . GLY B 1 95 ? -67.926 -47.863 3.006 1.00 28.32 95 GLY B CA 1
ATOM 3627 C C . GLY B 1 95 ? -66.991 -48.010 4.190 1.00 30.75 95 GLY B C 1
ATOM 3628 O O . GLY B 1 95 ? -67.292 -48.745 5.121 1.00 32.19 95 GLY B O 1
ATOM 3629 N N . LEU B 1 96 ? -65.861 -47.305 4.165 1.00 32.45 96 LEU B N 1
ATOM 3630 C CA . LEU B 1 96 ? -64.904 -47.359 5.263 1.00 31.08 96 LEU B CA 1
ATOM 3631 C C . LEU B 1 96 ? -65.332 -46.402 6.377 1.00 32.71 96 LEU B C 1
ATOM 3632 O O . LEU B 1 96 ? -66.228 -45.577 6.182 1.00 32.33 96 LEU B O 1
ATOM 3637 N N . ASN B 1 97 ? -64.693 -46.502 7.541 1.00 33.00 97 ASN B N 1
ATOM 3638 C CA . ASN B 1 97 ? -65.021 -45.623 8.662 1.00 33.42 97 ASN B CA 1
ATOM 3639 C C . ASN B 1 97 ? -64.531 -44.177 8.398 1.00 34.84 97 ASN B C 1
ATOM 3640 O O . ASN B 1 97 ? -63.326 -43.870 8.429 1.00 35.45 97 ASN B O 1
ATOM 3645 N N . GLU B 1 98 ? -65.488 -43.295 8.146 1.00 32.01 98 GLU B N 1
ATOM 3646 C CA . GLU B 1 98 ? -65.208 -41.913 7.810 1.00 32.48 98 GLU B CA 1
ATOM 3647 C C . GLU B 1 98 ? -64.630 -41.104 8.969 1.00 31.76 98 GLU B C 1
ATOM 3648 O O . GLU B 1 98 ? -63.888 -40.153 8.744 1.00 33.42 98 GLU B O 1
ATOM 3654 N N . ASP B 1 99 ? -64.974 -41.475 10.197 1.00 31.70 99 ASP B N 1
ATOM 3655 C CA . ASP B 1 99 ? -64.448 -40.794 11.380 1.00 32.13 99 ASP B CA 1
ATOM 3656 C C . ASP B 1 99 ? -62.957 -41.126 11.566 1.00 30.78 99 ASP B C 1
ATOM 3657 O O . ASP B 1 99 ? -62.134 -40.235 11.782 1.00 30.53 99 ASP B O 1
ATOM 3662 N N . LEU B 1 100 ? -62.606 -42.405 11.463 1.00 30.23 100 LEU B N 1
ATOM 3663 C CA . LEU B 1 100 ? -61.210 -42.803 11.627 1.00 30.99 100 LEU B CA 1
ATOM 3664 C C . LEU B 1 100 ? -60.401 -42.114 10.562 1.00 29.90 100 LEU B C 1
ATOM 3665 O O . LEU B 1 100 ? -59.338 -41.561 10.835 1.00 29.83 100 LEU B O 1
ATOM 3670 N N . THR B 1 101 ? -60.933 -42.138 9.344 1.00 29.95 101 THR B N 1
ATOM 3671 C CA . THR B 1 101 ? -60.287 -41.530 8.181 1.00 23.99 101 THR B CA 1
ATOM 3672 C C . THR B 1 101 ? -60.033 -40.048 8.388 1.00 21.61 101 THR B C 1
ATOM 3673 O O . THR B 1 101 ? -58.943 -39.558 8.112 1.00 23.10 101 THR B O 1
ATOM 3677 N N . GLU B 1 102 ? -61.044 -39.333 8.869 1.00 24.97 102 GLU B N 1
ATOM 3678 C CA . GLU B 1 102 ? -60.909 -37.899 9.099 1.00 25.13 102 GLU B CA 1
ATOM 3679 C C . GLU B 1 102 ? -59.887 -37.668 10.224 1.00 20.83 102 GLU B C 1
ATOM 3680 O O . GLU B 1 102 ? -58.960 -36.868 10.079 1.00 21.30 102 GLU B O 1
ATOM 3686 N N . ALA B 1 103 ? -60.061 -38.390 11.329 1.00 19.82 103 ALA B N 1
ATOM 3687 C CA . ALA B 1 103 ? -59.167 -38.275 12.486 1.00 21.65 103 ALA B CA 1
ATOM 3688 C C . ALA B 1 103 ? -57.706 -38.414 12.056 1.00 22.85 103 ALA B C 1
ATOM 3689 O O . ALA B 1 103 ? -56.830 -37.668 12.495 1.00 21.94 103 ALA B O 1
ATOM 3691 N N . ILE B 1 104 ? -57.454 -39.339 11.142 1.00 24.88 104 ILE B N 1
ATOM 3692 C CA . ILE B 1 104 ? -56.099 -39.563 10.676 1.00 25.57 104 ILE B CA 1
ATOM 3693 C C . ILE B 1 104 ? -55.624 -38.447 9.745 1.00 25.47 104 ILE B C 1
ATOM 3694 O O . ILE B 1 104 ? -54.471 -38.020 9.819 1.00 26.26 104 ILE B O 1
ATOM 3699 N N . ALA B 1 105 ? -56.500 -37.954 8.873 1.00 23.78 105 ALA B N 1
ATOM 3700 C CA . ALA B 1 105 ? -56.114 -36.884 7.948 1.00 20.15 105 ALA B CA 1
ATOM 3701 C C . ALA B 1 105 ? -55.820 -35.594 8.724 1.00 18.75 105 ALA B C 1
ATOM 3702 O O . ALA B 1 105 ? -54.964 -34.784 8.348 1.00 19.11 105 ALA B O 1
ATOM 3704 N N . LEU B 1 106 ? -56.565 -35.394 9.797 1.00 17.21 106 LEU B N 1
ATOM 3705 C CA . LEU B 1 106 ? -56.386 -34.217 10.612 1.00 21.92 106 LEU B CA 1
ATOM 3706 C C . LEU B 1 106 ? -55.099 -34.280 11.467 1.00 24.87 106 LEU B C 1
ATOM 3707 O O . LEU B 1 106 ? -54.400 -33.274 11.589 1.00 24.79 106 LEU B O 1
ATOM 3712 N N . SER B 1 107 ? -54.782 -35.465 12.001 1.00 23.80 107 SER B N 1
ATOM 3713 C CA . SER B 1 107 ? -53.616 -35.686 12.877 1.00 25.57 107 SER B CA 1
ATOM 3714 C C . SER B 1 107 ? -52.265 -35.964 12.191 1.00 29.30 107 SER B C 1
ATOM 3715 O O . SER B 1 107 ? -51.229 -35.444 12.623 1.00 31.10 107 SER B O 1
ATOM 3718 N N . HIS B 1 108 ? -52.260 -36.814 11.164 1.00 28.31 108 HIS B N 1
ATOM 3719 C CA . HIS B 1 108 ? -51.029 -37.114 10.433 1.00 28.71 108 HIS B CA 1
ATOM 3720 C C . HIS B 1 108 ? -50.592 -35.701 10.082 1.00 32.02 108 HIS B C 1
ATOM 3721 O O . HIS B 1 108 ? -51.438 -34.823 10.023 1.00 41.57 108 HIS B O 1
ATOM 3728 N N . ASP B 1 109 ? -49.315 -35.448 9.871 1.00 29.79 109 ASP B N 1
ATOM 3729 C CA . ASP B 1 109 ? -48.885 -34.068 9.561 1.00 29.39 109 ASP B CA 1
ATOM 3730 C C . ASP B 1 109 ? -48.751 -33.065 10.709 1.00 23.91 109 ASP B C 1
ATOM 3731 O O . ASP B 1 109 ? -48.215 -31.988 10.517 1.00 23.76 109 ASP B O 1
ATOM 3736 N N . LEU B 1 110 ? -49.254 -33.395 11.883 1.00 26.62 110 LEU B N 1
ATOM 3737 C CA . LEU B 1 110 ? -49.111 -32.494 13.028 1.00 26.62 110 LEU B CA 1
ATOM 3738 C C . LEU B 1 110 ? -47.629 -32.354 13.411 1.00 28.90 110 LEU B C 1
ATOM 3739 O O . LEU B 1 110 ? -47.244 -31.373 14.040 1.00 28.87 110 LEU B O 1
ATOM 3744 N N . GLY B 1 111 ? -46.814 -33.334 13.007 1.00 28.32 111 GLY B N 1
ATOM 3745 C CA . GLY B 1 111 ? -45.400 -33.357 13.358 1.00 26.62 111 GLY B CA 1
ATOM 3746 C C . GLY B 1 111 ? -44.357 -32.700 12.466 1.00 29.98 111 GLY B C 1
ATOM 3747 O O . GLY B 1 111 ? -43.162 -32.985 12.593 1.00 27.54 111 GLY B O 1
ATOM 3748 N N . HIS B 1 112 ? -44.782 -31.832 11.562 1.00 27.36 112 HIS B N 1
ATOM 3749 C CA . HIS B 1 112 ? -43.838 -31.162 10.702 1.00 30.03 112 HIS B CA 1
ATOM 3750 C C . HIS B 1 112 ? -43.275 -29.903 11.376 1.00 30.82 112 HIS B C 1
ATOM 3751 O O . HIS B 1 112 ? -43.971 -29.230 12.136 1.00 24.34 112 HIS B O 1
ATOM 3758 N N . PRO B 1 113 ? -41.996 -29.585 11.112 1.00 32.42 113 PRO B N 1
ATOM 3759 C CA . PRO B 1 113 ? -41.344 -28.398 11.682 1.00 35.81 113 PRO B CA 1
ATOM 3760 C C . PRO B 1 113 ? -41.727 -27.221 10.785 1.00 39.29 113 PRO B C 1
ATOM 3761 O O . PRO B 1 113 ? -42.451 -27.390 9.794 1.00 37.60 113 PRO B O 1
ATOM 3765 N N . PRO B 1 114 ? -41.269 -26.007 11.121 1.00 41.75 114 PRO B N 1
ATOM 3766 C CA . PRO B 1 114 ? -41.649 -24.911 10.227 1.00 42.22 114 PRO B CA 1
ATOM 3767 C C . PRO B 1 114 ? -40.839 -25.017 8.945 1.00 42.02 114 PRO B C 1
ATOM 3768 O O . PRO B 1 114 ? -39.906 -25.812 8.860 1.00 39.16 114 PRO B O 1
ATOM 3772 N N . PHE B 1 115 ? -41.216 -24.227 7.950 1.00 45.44 115 PHE B N 1
ATOM 3773 C CA . PHE B 1 115 ? -40.516 -24.188 6.669 1.00 49.07 115 PHE B CA 1
ATOM 3774 C C . PHE B 1 115 ? -40.719 -25.390 5.755 1.00 52.13 115 PHE B C 1
ATOM 3775 O O . PHE B 1 115 ? -39.755 -25.994 5.278 1.00 53.52 115 PHE B O 1
ATOM 3783 N N . GLY B 1 116 ? -41.985 -25.719 5.516 1.00 54.61 116 GLY B N 1
ATOM 3784 C CA . GLY B 1 116 ? -42.343 -26.826 4.639 1.00 58.06 116 GLY B CA 1
ATOM 3785 C C . GLY B 1 116 ? -41.630 -28.161 4.798 1.00 60.51 116 GLY B C 1
ATOM 3786 O O . GLY B 1 116 ? -41.524 -28.704 5.904 1.00 60.71 116 GLY B O 1
ATOM 3787 N N . HIS B 1 117 ? -41.152 -28.687 3.669 1.00 62.94 117 HIS B N 1
ATOM 3788 C CA . HIS B 1 117 ? -40.458 -29.977 3.603 1.00 63.66 117 HIS B CA 1
ATOM 3789 C C . HIS B 1 117 ? -39.073 -29.899 4.205 1.00 63.03 117 HIS B C 1
ATOM 3790 O O . HIS B 1 117 ? -38.777 -30.537 5.214 1.00 64.82 117 HIS B O 1
ATOM 3797 N N . THR B 1 118 ? -38.225 -29.121 3.548 1.00 59.43 118 THR B N 1
ATOM 3798 C CA . THR B 1 118 ? -36.850 -28.930 3.972 1.00 57.61 118 THR B CA 1
ATOM 3799 C C . THR B 1 118 ? -36.656 -28.976 5.494 1.00 54.38 118 THR B C 1
ATOM 3800 O O . THR B 1 118 ? -35.600 -29.379 5.979 1.00 53.98 118 THR B O 1
ATOM 3804 N N . GLY B 1 119 ? -37.681 -28.584 6.246 1.00 51.92 119 GLY B N 1
ATOM 3805 C CA . GLY B 1 119 ? -37.572 -28.599 7.696 1.00 44.38 119 GLY B CA 1
ATOM 3806 C C . GLY B 1 119 ? -37.261 -29.971 8.269 1.00 40.23 119 GLY B C 1
ATOM 3807 O O . GLY B 1 119 ? -36.382 -30.117 9.119 1.00 37.43 119 GLY B O 1
ATOM 3808 N N . GLU B 1 120 ? -37.984 -30.980 7.796 1.00 36.57 120 GLU B N 1
ATOM 3809 C CA . GLU B 1 120 ? -37.804 -32.333 8.279 1.00 35.83 120 GLU B CA 1
ATOM 3810 C C . GLU B 1 120 ? -36.417 -32.847 7.975 1.00 36.17 120 GLU B C 1
ATOM 3811 O O . GLU B 1 120 ? -35.764 -33.432 8.838 1.00 34.69 120 GLU B O 1
ATOM 3817 N N . HIS B 1 121 ? -35.984 -32.626 6.739 1.00 37.11 121 HIS B N 1
ATOM 3818 C CA . HIS B 1 121 ? -34.675 -33.070 6.270 1.00 39.25 121 HIS B CA 1
ATOM 3819 C C . HIS B 1 121 ? -33.565 -32.432 7.091 1.00 36.97 121 HIS B C 1
ATOM 3820 O O . HIS B 1 121 ? -32.661 -33.117 7.553 1.00 32.27 121 HIS B O 1
ATOM 3827 N N . VAL B 1 122 ? -33.653 -31.118 7.274 1.00 37.41 122 VAL B N 1
ATOM 3828 C CA . VAL B 1 122 ? -32.667 -30.382 8.049 1.00 36.20 122 VAL B CA 1
ATOM 3829 C C . VAL B 1 122 ? -32.578 -30.871 9.493 1.00 35.08 122 VAL B C 1
ATOM 3830 O O . VAL B 1 122 ? -31.493 -31.115 10.007 1.00 34.92 122 VAL B O 1
ATOM 3834 N N . LEU B 1 123 ? -33.719 -31.029 10.148 1.00 35.03 123 LEU B N 1
ATOM 3835 C CA . LEU B 1 123 ? -33.695 -31.498 11.519 1.00 35.22 123 LEU B CA 1
ATOM 3836 C C . LEU B 1 123 ? -33.187 -32.925 11.667 1.00 36.34 123 LEU B C 1
ATOM 3837 O O . LEU B 1 123 ? -32.448 -33.222 12.606 1.00 38.69 123 LEU B O 1
ATOM 3842 N N . ASN B 1 124 ? -33.584 -33.818 10.763 1.00 35.17 124 ASN B N 1
ATOM 3843 C CA . ASN B 1 124 ? -33.133 -35.202 10.866 1.00 34.95 124 ASN B CA 1
ATOM 3844 C C . ASN B 1 124 ? -31.622 -35.242 10.792 1.00 32.96 124 ASN B C 1
ATOM 3845 O O . ASN B 1 124 ? -30.965 -35.964 11.545 1.00 32.54 124 ASN B O 1
ATOM 3850 N N . ALA B 1 125 ? -31.078 -34.456 9.874 1.00 32.26 125 ALA B N 1
ATOM 3851 C CA . ALA B 1 125 ? -29.642 -34.381 9.697 1.00 35.50 125 ALA B CA 1
ATOM 3852 C C . ALA B 1 125 ? -29.013 -33.829 10.981 1.00 39.73 125 ALA B C 1
ATOM 3853 O O . ALA B 1 125 ? -28.133 -34.472 11.568 1.00 41.41 125 ALA B O 1
ATOM 3855 N N . LEU B 1 126 ? -29.469 -32.656 11.425 1.00 37.27 126 LEU B N 1
ATOM 3856 C CA . LEU B 1 126 ? -28.910 -32.071 12.641 1.00 41.38 126 LEU B CA 1
ATOM 3857 C C . LEU B 1 126 ? -28.989 -33.075 13.788 1.00 40.53 126 LEU B C 1
ATOM 3858 O O . LEU B 1 126 ? -28.237 -32.976 14.742 1.00 39.64 126 LEU B O 1
ATOM 3871 N N . GLN B 1 128 ? -28.752 -36.545 13.223 1.00 41.26 128 GLN B N 1
ATOM 3872 C CA . GLN B 1 128 ? -28.228 -37.846 12.772 1.00 45.61 128 GLN B CA 1
ATOM 3873 C C . GLN B 1 128 ? -27.809 -38.721 13.936 1.00 45.20 128 GLN B C 1
ATOM 3874 O O . GLN B 1 128 ? -28.204 -39.882 14.024 1.00 43.73 128 GLN B O 1
ATOM 3880 N N . ASP B 1 129 ? -26.998 -38.158 14.823 1.00 46.04 129 ASP B N 1
ATOM 3881 C CA . ASP B 1 129 ? -26.588 -38.844 16.034 1.00 46.92 129 ASP B CA 1
ATOM 3882 C C . ASP B 1 129 ? -27.638 -38.164 16.881 1.00 48.22 129 ASP B C 1
ATOM 3883 O O . ASP B 1 129 ? -27.979 -37.027 16.576 1.00 53.58 129 ASP B O 1
ATOM 3888 N N . HIS B 1 130 ? -28.180 -38.833 17.891 1.00 46.04 130 HIS B N 1
ATOM 3889 C CA . HIS B 1 130 ? -29.225 -38.256 18.757 1.00 43.88 130 HIS B CA 1
ATOM 3890 C C . HIS B 1 130 ? -30.648 -38.752 18.461 1.00 42.04 130 HIS B C 1
ATOM 3891 O O . HIS B 1 130 ? -31.629 -38.195 18.963 1.00 42.47 130 HIS B O 1
ATOM 3898 N N . GLY B 1 131 ? -30.768 -39.790 17.644 1.00 40.69 131 GLY B N 1
ATOM 3899 C CA . GLY B 1 131 ? -32.080 -40.352 17.372 1.00 34.54 131 GLY B CA 1
ATOM 3900 C C . GLY B 1 131 ? -32.825 -39.836 16.159 1.00 32.47 131 GLY B C 1
ATOM 3901 O O . GLY B 1 131 ? -33.890 -40.348 15.841 1.00 34.33 131 GLY B O 1
ATOM 3902 N N . GLY B 1 132 ? -32.288 -38.823 15.493 1.00 30.92 132 GLY B N 1
ATOM 3903 C CA . GLY B 1 132 ? -32.943 -38.299 14.312 1.00 28.68 132 GLY B CA 1
ATOM 3904 C C . GLY B 1 132 ? -34.298 -37.637 14.526 1.00 30.54 132 GLY B C 1
ATOM 3905 O O . GLY B 1 132 ? -34.801 -37.501 15.651 1.00 29.35 132 GLY B O 1
ATOM 3906 N N . PHE B 1 133 ? -34.888 -37.229 13.407 1.00 31.18 133 PHE B N 1
ATOM 3907 C CA . PHE B 1 133 ? -36.184 -36.574 13.383 1.00 28.20 133 PHE B CA 1
ATOM 3908 C C . PHE B 1 133 ? -37.015 -37.068 12.193 1.00 29.04 133 PHE B C 1
ATOM 3909 O O . PHE B 1 133 ? -36.579 -37.003 11.039 1.00 29.52 133 PHE B O 1
ATOM 3917 N N . GLU B 1 134 ? -38.217 -37.545 12.478 1.00 30.68 134 GLU B N 1
ATOM 3918 C CA . GLU B 1 134 ? -39.114 -38.031 11.432 1.00 30.09 134 GLU B CA 1
ATOM 3919 C C . GLU B 1 134 ? -40.534 -37.506 11.753 1.00 26.53 134 GLU B C 1
ATOM 3920 O O . GLU B 1 134 ? -41.043 -37.721 12.851 1.00 26.09 134 GLU B O 1
ATOM 3926 N N . HIS B 1 135 ? -41.157 -36.809 10.797 1.00 28.12 135 HIS B N 1
ATOM 3927 C CA . HIS B 1 135 ? -42.472 -36.194 11.013 1.00 27.47 135 HIS B CA 1
ATOM 3928 C C . HIS B 1 135 ? -43.619 -37.060 11.533 1.00 26.46 135 HIS B C 1
ATOM 3929 O O . HIS B 1 135 ? -44.403 -36.592 12.360 1.00 29.77 135 HIS B O 1
ATOM 3936 N N . ASN B 1 136 ? -43.740 -38.309 11.086 1.00 26.16 136 ASN B N 1
ATOM 3937 C CA . ASN B 1 136 ? -44.816 -39.153 11.613 1.00 22.84 136 ASN B CA 1
ATOM 3938 C C . ASN B 1 136 ? -44.513 -39.517 13.061 1.00 23.33 136 ASN B C 1
ATOM 3939 O O . ASN B 1 136 ? -45.402 -39.530 13.901 1.00 18.77 136 ASN B O 1
ATOM 3944 N N . ALA B 1 137 ? -43.247 -39.804 13.353 1.00 25.55 137 ALA B N 1
ATOM 3945 C CA . ALA B 1 137 ? -42.828 -40.140 14.724 1.00 24.41 137 ALA B CA 1
ATOM 3946 C C . ALA B 1 137 ? -43.121 -38.925 15.608 1.00 22.30 137 ALA B C 1
ATOM 3947 O O . ALA B 1 137 ? -43.660 -39.045 16.702 1.00 27.18 137 ALA B O 1
ATOM 3949 N N . GLN B 1 138 ? -42.775 -37.752 15.099 1.00 23.24 138 GLN B N 1
ATOM 3950 C CA . GLN B 1 138 ? -42.997 -36.517 15.823 1.00 24.95 138 GLN B CA 1
ATOM 3951 C C . GLN B 1 138 ? -44.486 -36.371 16.126 1.00 29.03 138 GLN B C 1
ATOM 3952 O O . GLN B 1 138 ? -44.870 -36.056 17.255 1.00 31.96 138 GLN B O 1
ATOM 3958 N N . ALA B 1 139 ? -45.326 -36.618 15.122 1.00 31.15 139 ALA B N 1
ATOM 3959 C CA . ALA B 1 139 ? -46.765 -36.524 15.298 1.00 29.15 139 ALA B CA 1
ATOM 3960 C C . ALA B 1 139 ? -47.188 -37.391 16.483 1.00 28.27 139 ALA B C 1
ATOM 3961 O O . ALA B 1 139 ? -47.933 -36.949 17.367 1.00 25.11 139 ALA B O 1
ATOM 3963 N N . LEU B 1 140 ? -46.721 -38.634 16.495 1.00 26.89 140 LEU B N 1
ATOM 3964 C CA . LEU B 1 140 ? -47.057 -39.527 17.595 1.00 30.10 140 LEU B CA 1
ATOM 3965 C C . LEU B 1 140 ? -46.517 -38.931 18.903 1.00 29.71 140 LEU B C 1
ATOM 3966 O O . LEU B 1 140 ? -47.212 -38.920 19.910 1.00 28.55 140 LEU B O 1
ATOM 3971 N N . ARG B 1 141 ? -45.281 -38.431 18.870 1.00 29.56 141 ARG B N 1
ATOM 3972 C CA . ARG B 1 141 ? -44.648 -37.855 20.066 1.00 30.12 141 ARG B CA 1
ATOM 3973 C C . ARG B 1 141 ? -45.542 -36.731 20.599 1.00 29.45 141 ARG B C 1
ATOM 3974 O O . ARG B 1 141 ? -45.833 -36.645 21.797 1.00 26.34 141 ARG B O 1
ATOM 3982 N N . ILE B 1 142 ? -45.997 -35.888 19.682 1.00 27.73 142 ILE B N 1
ATOM 3983 C CA . ILE B 1 142 ? -46.873 -34.783 20.036 1.00 26.59 142 ILE B CA 1
ATOM 3984 C C . ILE B 1 142 ? -48.134 -35.311 20.708 1.00 26.68 142 ILE B C 1
ATOM 3985 O O . ILE B 1 142 ? -48.444 -34.972 21.849 1.00 28.44 142 ILE B O 1
ATOM 3990 N N . LEU B 1 143 ? -48.845 -36.169 19.991 1.00 28.58 143 LEU B N 1
ATOM 3991 C CA . LEU B 1 143 ? -50.100 -36.727 20.473 1.00 26.35 143 LEU B CA 1
ATOM 3992 C C . LEU B 1 143 ? -50.038 -37.620 21.700 1.00 30.09 143 LEU B C 1
ATOM 3993 O O . LEU B 1 143 ? -51.049 -37.838 22.349 1.00 27.11 143 LEU B O 1
ATOM 3998 N N . THR B 1 144 ? -48.863 -38.122 22.045 1.00 28.80 144 THR B N 1
ATOM 3999 C CA . THR B 1 144 ? -48.785 -39.026 23.169 1.00 32.89 144 THR B CA 1
ATOM 4000 C C . THR B 1 144 ? -47.919 -38.548 24.320 1.00 35.42 144 THR B C 1
ATOM 4001 O O . THR B 1 144 ? -48.047 -39.025 25.429 1.00 34.78 144 THR B O 1
ATOM 4005 N N . HIS B 1 145 ? -47.048 -37.593 24.052 1.00 37.80 145 HIS B N 1
ATOM 4006 C CA . HIS B 1 145 ? -46.132 -37.151 25.071 1.00 38.35 145 HIS B CA 1
ATOM 4007 C C . HIS B 1 145 ? -46.002 -35.640 25.254 1.00 36.24 145 HIS B C 1
ATOM 4008 O O . HIS B 1 145 ? -46.009 -35.161 26.381 1.00 36.72 145 HIS B O 1
ATOM 4015 N N . LEU B 1 146 ? -45.906 -34.899 24.151 1.00 35.12 146 LEU B N 1
ATOM 4016 C CA . LEU B 1 146 ? -45.713 -33.450 24.209 1.00 34.83 146 LEU B CA 1
ATOM 4017 C C . LEU B 1 146 ? -46.892 -32.537 24.566 1.00 37.83 146 LEU B C 1
ATOM 4018 O O . LEU B 1 146 ? -46.713 -31.572 25.307 1.00 37.60 146 LEU B O 1
ATOM 4023 N N . GLU B 1 147 ? -48.084 -32.808 24.045 1.00 37.67 147 GLU B N 1
ATOM 4024 C CA . GLU B 1 147 ? -49.218 -31.954 24.390 1.00 38.33 147 GLU B CA 1
ATOM 4025 C C . GLU B 1 147 ? -49.734 -32.381 25.755 1.00 38.42 147 GLU B C 1
ATOM 4026 O O . GLU B 1 147 ? -49.896 -33.575 26.036 1.00 38.52 147 GLU B O 1
ATOM 4032 N N . VAL B 1 148 ? -49.979 -31.398 26.606 1.00 37.43 148 VAL B N 1
ATOM 4033 C CA . VAL B 1 148 ? -50.518 -31.650 27.931 1.00 37.85 148 VAL B CA 1
ATOM 4034 C C . VAL B 1 148 ? -51.755 -30.773 28.013 1.00 37.57 148 VAL B C 1
ATOM 4035 O O . VAL B 1 148 ? -51.654 -29.555 28.101 1.00 39.15 148 VAL B O 1
ATOM 4039 N N . ARG B 1 149 ? -52.921 -31.398 27.956 1.00 39.68 149 ARG B N 1
ATOM 4040 C CA . ARG B 1 149 ? -54.181 -30.670 27.996 1.00 41.98 149 ARG B CA 1
ATOM 4041 C C . ARG B 1 149 ? -55.139 -31.373 28.948 1.00 45.25 149 ARG B C 1
ATOM 4042 O O . ARG B 1 149 ? -56.249 -30.892 29.223 1.00 46.00 149 ARG B O 1
ATOM 4050 N N . TYR B 1 150 ? -54.704 -32.523 29.444 1.00 45.41 150 TYR B N 1
ATOM 4051 C CA . TYR B 1 150 ? -55.518 -33.295 30.356 1.00 49.12 150 TYR B CA 1
ATOM 4052 C C . TYR B 1 150 ? -54.807 -33.535 31.675 1.00 49.68 150 TYR B C 1
ATOM 4053 O O . TYR B 1 150 ? -53.656 -33.962 31.713 1.00 47.27 150 TYR B O 1
ATOM 4062 N N . PRO B 1 151 ? -55.482 -33.220 32.783 1.00 52.08 151 PRO B N 1
ATOM 4063 C CA . PRO B 1 151 ? -54.878 -33.431 34.099 1.00 54.63 151 PRO B CA 1
ATOM 4064 C C . PRO B 1 151 ? -55.064 -34.921 34.362 1.00 56.80 151 PRO B C 1
ATOM 4065 O O . PRO B 1 151 ? -56.197 -35.402 34.447 1.00 59.25 151 PRO B O 1
ATOM 4069 N N . GLY B 1 152 ? -53.965 -35.657 34.455 1.00 56.09 152 GLY B N 1
ATOM 4070 C CA . GLY B 1 152 ? -54.072 -37.087 34.676 1.00 54.51 152 GLY B CA 1
ATOM 4071 C C . GLY B 1 152 ? -53.043 -37.803 33.833 1.00 53.20 152 GLY B C 1
ATOM 4072 O O . GLY B 1 152 ? -52.467 -38.801 34.260 1.00 53.59 152 GLY B O 1
ATOM 4073 N N . PHE B 1 153 ? -52.813 -37.282 32.631 1.00 51.93 153 PHE B N 1
ATOM 4074 C CA . PHE B 1 153 ? -51.826 -37.845 31.711 1.00 50.60 153 PHE B CA 1
ATOM 4075 C C . PHE B 1 153 ? -51.294 -36.774 30.771 1.00 48.38 153 PHE B C 1
ATOM 4076 O O . PHE B 1 153 ? -51.853 -35.683 30.683 1.00 43.90 153 PHE B O 1
ATOM 4084 N N . ARG B 1 154 ? -50.211 -37.097 30.070 1.00 49.21 154 ARG B N 1
ATOM 4085 C CA . ARG B 1 154 ? -49.607 -36.170 29.124 1.00 51.84 154 ARG B CA 1
ATOM 4086 C C . ARG B 1 154 ? -50.412 -36.107 27.829 1.00 55.00 154 ARG B C 1
ATOM 4087 O O . ARG B 1 154 ? -50.026 -36.704 26.822 1.00 53.78 154 ARG B O 1
ATOM 4095 N N . GLY B 1 155 ? -51.529 -35.373 27.858 1.00 59.36 155 GLY B N 1
ATOM 4096 C CA . GLY B 1 155 ? -52.382 -35.259 26.680 1.00 57.56 155 GLY B CA 1
ATOM 4097 C C . GLY B 1 155 ? -52.520 -36.624 26.046 1.00 56.54 155 GLY B C 1
ATOM 4098 O O . GLY B 1 155 ? -52.135 -37.615 26.663 1.00 60.23 155 GLY B O 1
ATOM 4099 N N . LEU B 1 156 ? -53.071 -36.697 24.839 1.00 53.46 156 LEU B N 1
ATOM 4100 C CA . LEU B 1 156 ? -53.214 -37.977 24.150 1.00 52.35 156 LEU B CA 1
ATOM 4101 C C . LEU B 1 156 ? -54.451 -38.789 24.516 1.00 49.56 156 LEU B C 1
ATOM 4102 O O . LEU B 1 156 ? -55.589 -38.305 24.526 1.00 48.03 156 LEU B O 1
ATOM 4107 N N . ASN B 1 157 ? -54.159 -40.047 24.816 1.00 44.98 157 ASN B N 1
ATOM 4108 C CA . ASN B 1 157 ? -55.107 -41.069 25.150 1.00 42.58 157 ASN B CA 1
ATOM 4109 C C . ASN B 1 157 ? -56.053 -41.233 23.976 1.00 41.21 157 ASN B C 1
ATOM 4110 O O . ASN B 1 157 ? -57.260 -41.392 24.152 1.00 40.35 157 ASN B O 1
ATOM 4115 N N . LEU B 1 158 ? -55.476 -41.180 22.774 1.00 39.25 158 LEU B N 1
ATOM 4116 C CA . LEU B 1 158 ? -56.233 -41.365 21.544 1.00 36.44 158 LEU B CA 1
ATOM 4117 C C . LEU B 1 158 ? -56.406 -42.856 21.358 1.00 35.93 158 LEU B C 1
ATOM 4118 O O . LEU B 1 158 ? -55.626 -43.649 21.892 1.00 31.77 158 LEU B O 1
ATOM 4123 N N . THR B 1 159 ? -57.424 -43.240 20.595 1.00 36.46 159 THR B N 1
ATOM 4124 C CA . THR B 1 159 ? -57.677 -44.654 20.341 1.00 36.61 159 THR B CA 1
ATOM 4125 C C . THR B 1 159 ? -56.501 -45.315 19.621 1.00 34.49 159 THR B C 1
ATOM 4126 O O . THR B 1 159 ? -55.732 -44.664 18.917 1.00 34.17 159 THR B O 1
ATOM 4130 N N . TYR B 1 160 ? -56.369 -46.620 19.808 1.00 35.42 160 TYR B N 1
ATOM 4131 C CA . TYR B 1 160 ? -55.292 -47.361 19.173 1.00 34.05 160 TYR B CA 1
ATOM 4132 C C . TYR B 1 160 ? -55.284 -47.132 17.672 1.00 31.70 160 TYR B C 1
ATOM 4133 O O . TYR B 1 160 ? -54.229 -46.907 17.071 1.00 30.08 160 TYR B O 1
ATOM 4142 N N . GLU B 1 161 ? -56.463 -47.191 17.063 1.00 29.22 161 GLU B N 1
ATOM 4143 C CA . GLU B 1 161 ? -56.553 -47.060 15.610 1.00 25.50 161 GLU B CA 1
ATOM 4144 C C . GLU B 1 161 ? -56.101 -45.735 14.995 1.00 26.51 161 GLU B C 1
ATOM 4145 O O . GLU B 1 161 ? -55.549 -45.727 13.902 1.00 27.98 161 GLU B O 1
ATOM 4151 N N . VAL B 1 162 ? -56.309 -44.608 15.670 1.00 24.96 162 VAL B N 1
ATOM 4152 C CA . VAL B 1 162 ? -55.858 -43.348 15.093 1.00 22.95 162 VAL B CA 1
ATOM 4153 C C . VAL B 1 162 ? -54.329 -43.306 15.157 1.00 23.98 162 VAL B C 1
ATOM 4154 O O . VAL B 1 162 ? -53.652 -42.983 14.178 1.00 20.88 162 VAL B O 1
ATOM 4158 N N . LEU B 1 163 ? -53.794 -43.636 16.329 1.00 25.26 163 LEU B N 1
ATOM 4159 C CA . LEU B 1 163 ? -52.348 -43.672 16.517 1.00 26.79 163 LEU B CA 1
ATOM 4160 C C . LEU B 1 163 ? -51.799 -44.622 15.459 1.00 28.11 163 LEU B C 1
ATOM 4161 O O . LEU B 1 163 ? -50.888 -44.269 14.718 1.00 29.18 163 LEU B O 1
ATOM 4166 N N . GLU B 1 164 ? -52.382 -45.821 15.388 1.00 31.00 164 GLU B N 1
ATOM 4167 C CA . GLU B 1 164 ? -51.956 -46.829 14.424 1.00 30.53 164 GLU B CA 1
ATOM 4168 C C . GLU B 1 164 ? -51.922 -46.293 13.000 1.00 26.93 164 GLU B C 1
ATOM 4169 O O . GLU B 1 164 ? -51.001 -46.581 12.246 1.00 22.01 164 GLU B O 1
ATOM 4175 N N . GLY B 1 165 ? -52.921 -45.497 12.641 1.00 24.76 165 GLY B N 1
ATOM 4176 C CA . GLY B 1 165 ? -52.957 -44.964 11.292 1.00 23.93 165 GLY B CA 1
ATOM 4177 C C . GLY B 1 165 ? -51.815 -44.036 10.971 1.00 22.81 165 GLY B C 1
ATOM 4178 O O . GLY B 1 165 ? -51.251 -44.072 9.873 1.00 25.16 165 GLY B O 1
ATOM 4179 N N . ILE B 1 166 ? -51.451 -43.199 11.935 1.00 27.34 166 ILE B N 1
ATOM 4180 C CA . ILE B 1 166 ? -50.377 -42.220 11.733 1.00 27.56 166 ILE B CA 1
ATOM 4181 C C . ILE B 1 166 ? -49.015 -42.842 11.395 1.00 25.03 166 ILE B C 1
ATOM 4182 O O . ILE B 1 166 ? -48.688 -43.911 11.902 1.00 29.47 166 ILE B O 1
ATOM 4187 N N . THR B 1 168 ? -48.111 -45.829 10.402 1.00 36.24 168 THR B N 1
ATOM 4188 C CA . THR B 1 168 ? -48.538 -46.875 9.473 1.00 37.22 168 THR B CA 1
ATOM 4189 C C . THR B 1 168 ? -49.032 -46.371 8.103 1.00 38.16 168 THR B C 1
ATOM 4190 O O . THR B 1 168 ? -48.589 -46.867 7.071 1.00 33.43 168 THR B O 1
ATOM 4194 N N . HIS B 1 169 ? -49.942 -45.390 8.083 1.00 37.49 169 HIS B N 1
ATOM 4195 C CA . HIS B 1 169 ? -50.436 -44.885 6.797 1.00 40.35 169 HIS B CA 1
ATOM 4196 C C . HIS B 1 169 ? -49.140 -44.382 6.188 1.00 42.38 169 HIS B C 1
ATOM 4197 O O . HIS B 1 169 ? -48.245 -43.975 6.938 1.00 44.97 169 HIS B O 1
ATOM 4204 N N . GLU B 1 170 ? -49.033 -44.416 4.865 1.00 44.05 170 GLU B N 1
ATOM 4205 C CA . GLU B 1 170 ? -47.837 -43.953 4.162 1.00 47.01 170 GLU B CA 1
ATOM 4206 C C . GLU B 1 170 ? -46.975 -45.122 3.701 1.00 49.06 170 GLU B C 1
ATOM 4207 O O . GLU B 1 170 ? -46.827 -45.356 2.494 1.00 51.00 170 GLU B O 1
ATOM 4213 N N . GLU B 1 182 ? -47.265 -53.756 14.393 1.00 48.04 182 GLU B N 1
ATOM 4214 C CA . GLU B 1 182 ? -47.649 -52.800 13.364 1.00 49.29 182 GLU B CA 1
ATOM 4215 C C . GLU B 1 182 ? -48.693 -53.357 12.375 1.00 46.95 182 GLU B C 1
ATOM 4216 O O . GLU B 1 182 ? -49.887 -53.348 12.655 1.00 44.26 182 GLU B O 1
ATOM 4222 N N . GLY B 1 183 ? -48.235 -53.840 11.224 1.00 43.55 183 GLY B N 1
ATOM 4223 C CA . GLY B 1 183 ? -49.153 -54.356 10.227 1.00 41.74 183 GLY B CA 1
ATOM 4224 C C . GLY B 1 183 ? -49.340 -53.364 9.089 1.00 38.86 183 GLY B C 1
ATOM 4225 O O . GLY B 1 183 ? -48.671 -52.330 9.035 1.00 36.89 183 GLY B O 1
ATOM 4226 N N . GLN B 1 184 ? -50.266 -53.670 8.188 1.00 36.64 184 GLN B N 1
ATOM 4227 C CA . GLN B 1 184 ? -50.543 -52.829 7.022 1.00 37.30 184 GLN B CA 1
ATOM 4228 C C . GLN B 1 184 ? -51.413 -51.606 7.376 1.00 36.77 184 GLN B C 1
ATOM 4229 O O . GLN B 1 184 ? -51.622 -50.709 6.552 1.00 34.10 184 GLN B O 1
ATOM 4235 N N . GLY B 1 185 ? -51.903 -51.574 8.612 1.00 37.00 185 GLY B N 1
ATOM 4236 C CA . GLY B 1 185 ? -52.744 -50.477 9.057 1.00 35.13 185 GLY B CA 1
ATOM 4237 C C . GLY B 1 185 ? -54.143 -50.682 8.522 1.00 36.99 185 GLY B C 1
ATOM 4238 O O . GLY B 1 185 ? -54.379 -51.652 7.805 1.00 37.49 185 GLY B O 1
ATOM 4239 N N . THR B 1 186 ? -55.077 -49.794 8.857 1.00 32.78 186 THR B N 1
ATOM 4240 C CA . THR B 1 186 ? -56.432 -49.952 8.366 1.00 29.35 186 THR B CA 1
ATOM 4241 C C . THR B 1 186 ? -56.494 -49.378 6.956 1.00 31.35 186 THR B C 1
ATOM 4242 O O . THR B 1 186 ? -55.633 -48.589 6.556 1.00 32.44 186 THR B O 1
ATOM 4246 N N . LEU B 1 187 ? -57.497 -49.787 6.185 1.00 30.77 187 LEU B N 1
ATOM 4247 C CA . LEU B 1 187 ? -57.640 -49.285 4.827 1.00 28.93 187 LEU B CA 1
ATOM 4248 C C . LEU B 1 187 ? -57.930 -47.781 4.970 1.00 23.49 187 LEU B C 1
ATOM 4249 O O . LEU B 1 187 ? -57.518 -46.946 4.155 1.00 21.09 187 LEU B O 1
ATOM 4254 N N . GLU B 1 188 ? -58.624 -47.434 6.042 1.00 27.11 188 GLU B N 1
ATOM 4255 C CA . GLU B 1 188 ? -58.911 -46.020 6.290 1.00 29.51 188 GLU B CA 1
ATOM 4256 C C . GLU B 1 188 ? -57.576 -45.246 6.323 1.00 28.80 188 GLU B C 1
ATOM 4257 O O . GLU B 1 188 ? -57.454 -44.182 5.736 1.00 28.03 188 GLU B O 1
ATOM 4263 N N . ALA B 1 189 ? -56.563 -45.819 6.976 1.00 29.98 189 ALA B N 1
ATOM 4264 C CA . ALA B 1 189 ? -55.249 -45.182 7.055 1.00 27.87 189 ALA B CA 1
ATOM 4265 C C . ALA B 1 189 ? -54.599 -45.066 5.682 1.00 25.41 189 ALA B C 1
ATOM 4266 O O . ALA B 1 189 ? -54.099 -44.005 5.287 1.00 25.18 189 ALA B O 1
ATOM 4268 N N . GLN B 1 190 ? -54.588 -46.174 4.954 1.00 24.97 190 GLN B N 1
ATOM 4269 C CA . GLN B 1 190 ? -53.987 -46.186 3.632 1.00 22.25 190 GLN B CA 1
ATOM 4270 C C . GLN B 1 190 ? -54.679 -45.156 2.726 1.00 20.98 190 GLN B C 1
ATOM 4271 O O . GLN B 1 190 ? -54.047 -44.532 1.878 1.00 18.90 190 GLN B O 1
ATOM 4277 N N . VAL B 1 191 ? -55.980 -44.959 2.897 1.00 21.55 191 VAL B N 1
ATOM 4278 C CA . VAL B 1 191 ? -56.635 -43.992 2.031 1.00 22.33 191 VAL B CA 1
ATOM 4279 C C . VAL B 1 191 ? -56.158 -42.557 2.312 1.00 19.20 191 VAL B C 1
ATOM 4280 O O . VAL B 1 191 ? -56.004 -41.760 1.398 1.00 20.51 191 VAL B O 1
ATOM 4284 N N . VAL B 1 192 ? -55.904 -42.232 3.575 1.00 20.46 192 VAL B N 1
ATOM 4285 C CA . VAL B 1 192 ? -55.416 -40.886 3.915 1.00 17.78 192 VAL B CA 1
ATOM 4286 C C . VAL B 1 192 ? -54.104 -40.616 3.167 1.00 15.70 192 VAL B C 1
ATOM 4287 O O . VAL B 1 192 ? -53.963 -39.587 2.518 1.00 22.89 192 VAL B O 1
ATOM 4291 N N . ASP B 1 193 ? -53.162 -41.559 3.183 1.00 20.34 193 ASP B N 1
ATOM 4292 C CA . ASP B 1 193 ? -51.893 -41.338 2.485 1.00 20.03 193 ASP B CA 1
ATOM 4293 C C . ASP B 1 193 ? -52.074 -41.173 0.963 1.00 23.97 193 ASP B C 1
ATOM 4294 O O . ASP B 1 193 ? -51.368 -40.398 0.322 1.00 24.25 193 ASP B O 1
ATOM 4299 N N . LEU B 1 194 ? -53.015 -41.904 0.374 1.00 26.79 194 LEU B N 1
ATOM 4300 C CA . LEU B 1 194 ? -53.237 -41.752 -1.058 1.00 27.62 194 LEU B CA 1
ATOM 4301 C C . LEU B 1 194 ? -53.889 -40.403 -1.307 1.00 23.62 194 LEU B C 1
ATOM 4302 O O . LEU B 1 194 ? -53.563 -39.749 -2.272 1.00 25.96 194 LEU B O 1
ATOM 4307 N N . SER B 1 195 ? -54.800 -39.986 -0.427 1.00 27.36 195 SER B N 1
ATOM 4308 C CA . SER B 1 195 ? -55.478 -38.686 -0.594 1.00 27.61 195 SER B CA 1
ATOM 4309 C C . SER B 1 195 ? -54.501 -37.518 -0.420 1.00 26.52 195 SER B C 1
ATOM 4310 O O . SER B 1 195 ? -54.617 -36.497 -1.084 1.00 27.91 195 SER B O 1
ATOM 4313 N N . ASP B 1 196 ? -53.516 -37.687 0.458 1.00 27.14 196 ASP B N 1
ATOM 4314 C CA . ASP B 1 196 ? -52.508 -36.659 0.699 1.00 21.62 196 ASP B CA 1
ATOM 4315 C C . ASP B 1 196 ? -51.721 -36.411 -0.594 1.00 23.66 196 ASP B C 1
ATOM 4316 O O . ASP B 1 196 ? -51.439 -35.261 -0.955 1.00 19.33 196 ASP B O 1
ATOM 4321 N N . ALA B 1 197 ? -51.393 -37.502 -1.301 1.00 24.39 197 ALA B N 1
ATOM 4322 C CA . ALA B 1 197 ? -50.635 -37.431 -2.564 1.00 23.84 197 ALA B CA 1
ATOM 4323 C C . ALA B 1 197 ? -51.477 -36.810 -3.679 1.00 21.78 197 ALA B C 1
ATOM 4324 O O . ALA B 1 197 ? -50.991 -36.041 -4.473 1.00 21.80 197 ALA B O 1
ATOM 4326 N N . ILE B 1 198 ? -52.750 -37.161 -3.724 1.00 26.55 198 ILE B N 1
ATOM 4327 C CA . ILE B 1 198 ? -53.669 -36.577 -4.695 1.00 24.88 198 ILE B CA 1
ATOM 4328 C C . ILE B 1 198 ? -53.752 -35.070 -4.409 1.00 26.06 198 ILE B C 1
ATOM 4329 O O . ILE B 1 198 ? -53.604 -34.231 -5.305 1.00 28.70 198 ILE B O 1
ATOM 4334 N N . ALA B 1 199 ? -53.970 -34.732 -3.142 1.00 28.82 199 ALA B N 1
ATOM 4335 C CA . ALA B 1 199 ? -54.068 -33.333 -2.722 1.00 28.49 199 ALA B CA 1
ATOM 4336 C C . ALA B 1 199 ? -52.816 -32.546 -3.090 1.00 27.11 199 ALA B C 1
ATOM 4337 O O . ALA B 1 199 ? -52.875 -31.437 -3.620 1.00 26.71 199 ALA B O 1
ATOM 4339 N N . TYR B 1 200 ? -51.669 -33.140 -2.812 1.00 31.36 200 TYR B N 1
ATOM 4340 C CA . TYR B 1 200 ? -50.390 -32.512 -3.113 1.00 32.61 200 TYR B CA 1
ATOM 4341 C C . TYR B 1 200 ? -50.230 -32.097 -4.578 1.00 32.58 200 TYR B C 1
ATOM 4342 O O . TYR B 1 200 ? -49.938 -30.944 -4.888 1.00 38.88 200 TYR B O 1
ATOM 4351 N N . ALA B 1 201 ? -50.398 -33.050 -5.481 1.00 33.68 201 ALA B N 1
ATOM 4352 C CA . ALA B 1 201 ? -50.244 -32.776 -6.902 1.00 31.56 201 ALA B CA 1
ATOM 4353 C C . ALA B 1 201 ? -51.245 -31.752 -7.425 1.00 28.17 201 ALA B C 1
ATOM 4354 O O . ALA B 1 201 ? -50.899 -30.885 -8.229 1.00 28.70 201 ALA B O 1
ATOM 4356 N N . ALA B 1 202 ? -52.480 -31.848 -6.965 1.00 28.50 202 ALA B N 1
ATOM 4357 C CA . ALA B 1 202 ? -53.525 -30.933 -7.413 1.00 29.71 202 ALA B CA 1
ATOM 4358 C C . ALA B 1 202 ? -53.294 -29.511 -6.946 1.00 30.02 202 ALA B C 1
ATOM 4359 O O . ALA B 1 202 ? -53.450 -28.571 -7.711 1.00 30.86 202 ALA B O 1
ATOM 4361 N N . HIS B 1 203 ? -52.918 -29.348 -5.682 1.00 32.67 203 HIS B N 1
ATOM 4362 C CA . HIS B 1 203 ? -52.714 -28.006 -5.163 1.00 32.52 203 HIS B CA 1
ATOM 4363 C C . HIS B 1 203 ? -51.328 -27.415 -5.369 1.00 30.61 203 HIS B C 1
ATOM 4364 O O . HIS B 1 203 ? -51.170 -26.196 -5.281 1.00 25.86 203 HIS B O 1
ATOM 4371 N N . ASP B 1 204 ? -50.334 -28.255 -5.673 1.00 25.31 204 ASP B N 1
ATOM 4372 C CA . ASP B 1 204 ? -49.013 -27.711 -5.968 1.00 23.18 204 ASP B CA 1
ATOM 4373 C C . ASP B 1 204 ? -49.151 -27.060 -7.344 1.00 25.10 204 ASP B C 1
ATOM 4374 O O . ASP B 1 204 ? -48.510 -26.047 -7.654 1.00 22.98 204 ASP B O 1
ATOM 4379 N N . LEU B 1 205 ? -49.985 -27.663 -8.188 1.00 23.36 205 LEU B N 1
ATOM 4380 C CA . LEU B 1 205 ? -50.175 -27.138 -9.531 1.00 22.93 205 LEU B CA 1
ATOM 4381 C C . LEU B 1 205 ? -50.903 -25.793 -9.462 1.00 18.97 205 LEU B C 1
ATOM 4382 O O . LEU B 1 205 ? -50.471 -24.811 -10.047 1.00 20.34 205 LEU B O 1
ATOM 4387 N N . ASP B 1 206 ? -52.000 -25.754 -8.726 1.00 22.82 206 ASP B N 1
ATOM 4388 C CA . ASP B 1 206 ? -52.780 -24.521 -8.601 1.00 26.57 206 ASP B CA 1
ATOM 4389 C C . ASP B 1 206 ? -51.917 -23.419 -7.965 1.00 29.19 206 ASP B C 1
ATOM 4390 O O . ASP B 1 206 ? -51.853 -22.289 -8.461 1.00 25.93 206 ASP B O 1
ATOM 4395 N N . ASP B 1 207 ? -51.218 -23.751 -6.883 1.00 30.86 207 ASP B N 1
ATOM 4396 C CA . ASP B 1 207 ? -50.389 -22.744 -6.245 1.00 32.84 207 ASP B CA 1
ATOM 4397 C C . ASP B 1 207 ? -49.285 -22.292 -7.187 1.00 33.44 207 ASP B C 1
ATOM 4398 O O . ASP B 1 207 ? -49.051 -21.099 -7.338 1.00 36.66 207 ASP B O 1
ATOM 4403 N N . GLY B 1 208 ? -48.622 -23.242 -7.838 1.00 34.86 208 GLY B N 1
ATOM 4404 C CA . GLY B 1 208 ? -47.551 -22.900 -8.759 1.00 32.77 208 GLY B CA 1
ATOM 4405 C C . GLY B 1 208 ? -47.954 -21.864 -9.797 1.00 35.54 208 GLY B C 1
ATOM 4406 O O . GLY B 1 208 ? -47.173 -20.963 -10.144 1.00 34.28 208 GLY B O 1
ATOM 4407 N N . PHE B 1 209 ? -49.174 -21.992 -10.308 1.00 36.73 209 PHE B N 1
ATOM 4408 C CA . PHE B 1 209 ? -49.658 -21.043 -11.302 1.00 39.73 209 PHE B CA 1
ATOM 4409 C C . PHE B 1 209 ? -49.923 -19.682 -10.685 1.00 38.22 209 PHE B C 1
ATOM 4410 O O . PHE B 1 209 ? -49.316 -18.696 -11.090 1.00 40.85 209 PHE B O 1
ATOM 4418 N N . ARG B 1 210 ? -50.814 -19.625 -9.704 1.00 38.50 210 ARG B N 1
ATOM 4419 C CA . ARG B 1 210 ? -51.127 -18.356 -9.052 1.00 38.84 210 ARG B CA 1
ATOM 4420 C C . ARG B 1 210 ? -49.833 -17.595 -8.786 1.00 39.64 210 ARG B C 1
ATOM 4421 O O . ARG B 1 210 ? -49.675 -16.454 -9.229 1.00 41.30 210 ARG B O 1
ATOM 4429 N N . ALA B 1 211 ? -48.895 -18.250 -8.105 1.00 38.47 211 ALA B N 1
ATOM 4430 C CA . ALA B 1 211 ? -47.602 -17.647 -7.767 1.00 38.32 211 ALA B CA 1
ATOM 4431 C C . ALA B 1 211 ? -46.700 -17.349 -8.966 1.00 39.00 211 ALA B C 1
ATOM 4432 O O . ALA B 1 211 ? -45.533 -16.984 -8.796 1.00 38.10 211 ALA B O 1
ATOM 4434 N N . GLY B 1 212 ? -47.235 -17.523 -10.173 1.00 38.98 212 GLY B N 1
ATOM 4435 C CA . GLY B 1 212 ? -46.473 -17.254 -11.384 1.00 38.65 212 GLY B CA 1
ATOM 4436 C C . GLY B 1 212 ? -45.200 -18.055 -11.624 1.00 39.17 212 GLY B C 1
ATOM 4437 O O . GLY B 1 212 ? -44.370 -17.650 -12.432 1.00 41.66 212 GLY B O 1
ATOM 4438 N N . LEU B 1 213 ? -45.039 -19.190 -10.950 1.00 36.83 213 LEU B N 1
ATOM 4439 C CA . LEU B 1 213 ? -43.844 -20.010 -11.127 1.00 36.80 213 LEU B CA 1
ATOM 4440 C C . LEU B 1 213 ? -44.029 -21.011 -12.272 1.00 38.99 213 LEU B C 1
ATOM 4441 O O . LEU B 1 213 ? -43.070 -21.380 -12.963 1.00 38.51 213 LEU B O 1
ATOM 4446 N N . LEU B 1 214 ? -45.277 -21.446 -12.445 1.00 37.56 214 LEU B N 1
ATOM 4447 C CA . LEU B 1 214 ? -45.665 -22.397 -13.473 1.00 36.49 214 LEU B CA 1
ATOM 4448 C C . LEU B 1 214 ? -46.305 -21.657 -14.643 1.00 39.53 214 LEU B C 1
ATOM 4449 O O . LEU B 1 214 ? -47.179 -20.819 -14.446 1.00 37.49 214 LEU B O 1
ATOM 4454 N N . HIS B 1 215 ? -45.878 -21.974 -15.862 1.00 43.63 215 HIS B N 1
ATOM 4455 C CA . HIS B 1 215 ? -46.434 -21.313 -17.036 1.00 47.31 215 HIS B CA 1
ATOM 4456 C C . HIS B 1 215 ? -47.384 -22.171 -17.846 1.00 45.71 215 HIS B C 1
ATOM 4457 O O . HIS B 1 215 ? -47.159 -23.362 -18.028 1.00 45.04 215 HIS B O 1
ATOM 4464 N N . PRO B 1 216 ? -48.477 -21.569 -18.329 1.00 46.41 216 PRO B N 1
ATOM 4465 C CA . PRO B 1 216 ? -49.513 -22.227 -19.133 1.00 47.28 216 PRO B CA 1
ATOM 4466 C C . PRO B 1 216 ? -48.965 -22.483 -20.531 1.00 48.24 216 PRO B C 1
ATOM 4467 O O . PRO B 1 216 ? -49.123 -21.656 -21.438 1.00 53.26 216 PRO B O 1
ATOM 4471 N N . GLU B 1 217 ? -48.319 -23.629 -20.693 1.00 44.92 217 GLU B N 1
ATOM 4472 C CA . GLU B 1 217 ? -47.699 -24.026 -21.954 1.00 45.12 217 GLU B CA 1
ATOM 4473 C C . GLU B 1 217 ? -46.831 -25.186 -21.531 1.00 44.23 217 GLU B C 1
ATOM 4474 O O . GLU B 1 217 ? -46.564 -26.102 -22.312 1.00 46.61 217 GLU B O 1
ATOM 4476 N N . GLU B 1 218 ? -46.397 -25.123 -20.274 1.00 40.87 218 GLU B N 1
ATOM 4477 C CA . GLU B 1 218 ? -45.590 -26.176 -19.671 1.00 40.46 218 GLU B CA 1
ATOM 4478 C C . GLU B 1 218 ? -46.541 -27.340 -19.400 1.00 38.20 218 GLU B C 1
ATOM 4479 O O . GLU B 1 218 ? -46.114 -28.452 -19.130 1.00 36.64 218 GLU B O 1
ATOM 4485 N N . LEU B 1 219 ? -47.840 -27.067 -19.476 1.00 41.14 219 LEU B N 1
ATOM 4486 C CA . LEU B 1 219 ? -48.867 -28.086 -19.251 1.00 43.54 219 LEU B CA 1
ATOM 4487 C C . LEU B 1 219 ? -48.734 -29.248 -20.229 1.00 43.97 219 LEU B C 1
ATOM 4488 O O . LEU B 1 219 ? -48.898 -30.407 -19.859 1.00 44.98 219 LEU B O 1
ATOM 4493 N N . LYS B 1 220 ? -48.460 -28.921 -21.487 1.00 45.01 220 LYS B N 1
ATOM 4494 C CA . LYS B 1 220 ? -48.314 -29.925 -22.536 1.00 46.29 220 LYS B CA 1
ATOM 4495 C C . LYS B 1 220 ? -47.243 -30.944 -22.161 1.00 44.87 220 LYS B C 1
ATOM 4496 O O . LYS B 1 220 ? -47.140 -32.009 -22.765 1.00 42.21 220 LYS B O 1
ATOM 4502 N N . GLU B 1 221 ? -46.460 -30.590 -21.150 1.00 41.88 221 GLU B N 1
ATOM 4503 C CA . GLU B 1 221 ? -45.372 -31.413 -20.631 1.00 43.93 221 GLU B CA 1
ATOM 4504 C C . GLU B 1 221 ? -45.879 -32.630 -19.869 1.00 42.71 221 GLU B C 1
ATOM 4505 O O . GLU B 1 221 ? -45.107 -33.538 -19.560 1.00 45.25 221 GLU B O 1
ATOM 4511 N N . VAL B 1 222 ? -47.169 -32.634 -19.545 1.00 39.77 222 VAL B N 1
ATOM 4512 C CA . VAL B 1 222 ? -47.781 -33.741 -18.811 1.00 37.80 222 VAL B CA 1
ATOM 4513 C C . VAL B 1 222 ? -49.046 -34.137 -19.550 1.00 36.18 222 VAL B C 1
ATOM 4514 O O . VAL B 1 222 ? -50.044 -33.414 -19.520 1.00 30.47 222 VAL B O 1
ATOM 4518 N N . GLU B 1 223 ? -48.997 -35.293 -20.206 1.00 37.68 223 GLU B N 1
ATOM 4519 C CA . GLU B 1 223 ? -50.129 -35.769 -20.989 1.00 37.67 223 GLU B CA 1
ATOM 4520 C C . GLU B 1 223 ? -51.485 -35.643 -20.305 1.00 34.48 223 GLU B C 1
ATOM 4521 O O . GLU B 1 223 ? -52.434 -35.193 -20.921 1.00 33.33 223 GLU B O 1
ATOM 4527 N N . LEU B 1 224 ? -51.598 -36.042 -19.049 1.00 33.83 224 LEU B N 1
ATOM 4528 C CA . LEU B 1 224 ? -52.885 -35.928 -18.369 1.00 34.55 224 LEU B CA 1
ATOM 4529 C C . LEU B 1 224 ? -53.354 -34.471 -18.334 1.00 36.37 224 LEU B C 1
ATOM 4530 O O . LEU B 1 224 ? -54.518 -34.178 -18.623 1.00 34.79 224 LEU B O 1
ATOM 4535 N N . LEU B 1 225 ? -52.446 -33.566 -17.969 1.00 36.04 225 LEU B N 1
ATOM 4536 C CA . LEU B 1 225 ? -52.791 -32.153 -17.870 1.00 39.59 225 LEU B CA 1
ATOM 4537 C C . LEU B 1 225 ? -53.238 -31.654 -19.224 1.00 41.32 225 LEU B C 1
ATOM 4538 O O . LEU B 1 225 ? -54.303 -31.053 -19.350 1.00 43.01 225 LEU B O 1
ATOM 4543 N N . GLN B 1 226 ? -52.416 -31.918 -20.237 1.00 39.93 226 GLN B N 1
ATOM 4544 C CA . GLN B 1 226 ? -52.716 -31.473 -21.601 1.00 44.03 226 GLN B CA 1
ATOM 4545 C C . GLN B 1 226 ? -54.027 -32.068 -22.119 1.00 43.20 226 GLN B C 1
ATOM 4546 O O . GLN B 1 226 ? -54.819 -31.360 -22.754 1.00 44.15 226 GLN B O 1
ATOM 4552 N N . ALA B 1 227 ? -54.257 -33.347 -21.834 1.00 41.78 227 ALA B N 1
ATOM 4553 C CA . ALA B 1 227 ? -55.481 -34.007 -22.255 1.00 42.07 227 ALA B CA 1
ATOM 4554 C C . ALA B 1 227 ? -56.641 -33.127 -21.817 1.00 42.51 227 ALA B C 1
ATOM 4555 O O . ALA B 1 227 ? -57.396 -32.607 -22.651 1.00 40.47 227 ALA B O 1
ATOM 4557 N N . LEU B 1 228 ? -56.776 -32.989 -20.494 1.00 42.32 228 LEU B N 1
ATOM 4558 C CA . LEU B 1 228 ? -57.794 -32.148 -19.877 1.00 40.09 228 LEU B CA 1
ATOM 4559 C C . LEU B 1 228 ? -57.406 -30.781 -20.403 1.00 40.15 228 LEU B C 1
ATOM 4560 O O . LEU B 1 228 ? -56.271 -30.589 -20.817 1.00 44.17 228 LEU B O 1
ATOM 4565 N N . ALA B 1 229 ? -58.318 -29.826 -20.407 1.00 41.52 229 ALA B N 1
ATOM 4566 C CA . ALA B 1 229 ? -57.980 -28.488 -20.902 1.00 45.02 229 ALA B CA 1
ATOM 4567 C C . ALA B 1 229 ? -58.152 -28.435 -22.409 1.00 45.30 229 ALA B C 1
ATOM 4568 O O . ALA B 1 229 ? -58.838 -27.549 -22.926 1.00 45.33 229 ALA B O 1
ATOM 4570 N N . LEU B 1 230 ? -57.500 -29.357 -23.113 1.00 44.49 230 LEU B N 1
ATOM 4571 C CA . LEU B 1 230 ? -57.654 -29.407 -24.555 1.00 44.30 230 LEU B CA 1
ATOM 4572 C C . LEU B 1 230 ? -59.048 -29.963 -24.780 1.00 43.38 230 LEU B C 1
ATOM 4573 O O . LEU B 1 230 ? -59.805 -29.454 -25.586 1.00 41.82 230 LEU B O 1
ATOM 4578 N N . GLU B 1 231 ? -59.409 -30.968 -23.991 1.00 43.52 231 GLU B N 1
ATOM 4579 C CA . GLU B 1 231 ? -60.708 -31.623 -24.134 1.00 47.43 231 GLU B CA 1
ATOM 4580 C C . GLU B 1 231 ? -61.856 -31.069 -23.291 1.00 49.66 231 GLU B C 1
ATOM 4581 O O . GLU B 1 231 ? -62.715 -31.842 -22.825 1.00 54.70 231 GLU B O 1
ATOM 4587 N N . GLU B 1 232 ? -61.865 -29.745 -23.064 1.00 48.48 232 GLU B N 1
ATOM 4588 C CA . GLU B 1 232 ? -62.932 -29.111 -22.263 1.00 46.70 232 GLU B CA 1
ATOM 4589 C C . GLU B 1 232 ? -63.079 -27.768 -22.934 1.00 46.37 232 GLU B C 1
ATOM 4590 O O . GLU B 1 232 ? -62.103 -26.994 -22.969 1.00 43.45 232 GLU B O 1
ATOM 4596 N N . GLU B 1 241 ? -58.169 -17.859 -15.169 1.00 37.74 241 GLU B N 1
ATOM 4597 C CA . GLU B 1 241 ? -58.453 -18.322 -13.815 1.00 42.22 241 GLU B CA 1
ATOM 4598 C C . GLU B 1 241 ? -59.522 -19.406 -13.837 1.00 43.14 241 GLU B C 1
ATOM 4599 O O . GLU B 1 241 ? -59.357 -20.476 -13.231 1.00 42.89 241 GLU B O 1
ATOM 4601 N N . LEU B 1 242 ? -60.623 -19.112 -14.523 1.00 43.79 242 LEU B N 1
ATOM 4602 C CA . LEU B 1 242 ? -61.725 -20.055 -14.653 1.00 43.95 242 LEU B CA 1
ATOM 4603 C C . LEU B 1 242 ? -61.196 -21.347 -15.292 1.00 42.95 242 LEU B C 1
ATOM 4604 O O . LEU B 1 242 ? -61.625 -22.444 -14.948 1.00 44.21 242 LEU B O 1
ATOM 4609 N N . ASP B 1 243 ? -60.256 -21.210 -16.222 1.00 42.15 243 ASP B N 1
ATOM 4610 C CA . ASP B 1 243 ? -59.675 -22.371 -16.875 1.00 41.23 243 ASP B CA 1
ATOM 4611 C C . ASP B 1 243 ? -58.919 -23.196 -15.839 1.00 39.97 243 ASP B C 1
ATOM 4612 O O . ASP B 1 243 ? -59.118 -24.408 -15.734 1.00 40.65 243 ASP B O 1
ATOM 4617 N N . ARG B 1 244 ? -58.064 -22.534 -15.062 1.00 38.84 244 ARG B N 1
ATOM 4618 C CA . ARG B 1 244 ? -57.282 -23.224 -14.030 1.00 37.34 244 ARG B CA 1
ATOM 4619 C C . ARG B 1 244 ? -58.181 -23.947 -13.024 1.00 34.81 244 ARG B C 1
ATOM 4620 O O . ARG B 1 244 ? -57.929 -25.082 -12.642 1.00 33.43 244 ARG B O 1
ATOM 4628 N N . ARG B 1 245 ? -59.255 -23.292 -12.621 1.00 33.49 245 ARG B N 1
ATOM 4629 C CA . ARG B 1 245 ? -60.137 -23.881 -11.650 1.00 33.25 245 ARG B CA 1
ATOM 4630 C C . ARG B 1 245 ? -60.789 -25.112 -12.223 1.00 33.30 245 ARG B C 1
ATOM 4631 O O . ARG B 1 245 ? -60.986 -26.100 -11.519 1.00 30.99 245 ARG B O 1
ATOM 4639 N N . VAL B 1 246 ? -61.136 -25.045 -13.505 1.00 34.10 246 VAL B N 1
ATOM 4640 C CA . VAL B 1 246 ? -61.731 -26.183 -14.190 1.00 31.25 246 VAL B CA 1
ATOM 4641 C C . VAL B 1 246 ? -60.694 -27.316 -14.179 1.00 28.72 246 VAL B C 1
ATOM 4642 O O . VAL B 1 246 ? -60.963 -28.428 -13.735 1.00 29.46 246 VAL B O 1
ATOM 4646 N N . LEU B 1 247 ? -59.508 -27.014 -14.692 1.00 29.22 247 LEU B N 1
ATOM 4647 C CA . LEU B 1 247 ? -58.430 -27.992 -14.771 1.00 29.45 247 LEU B CA 1
ATOM 4648 C C . LEU B 1 247 ? -58.183 -28.654 -13.403 1.00 31.71 247 LEU B C 1
ATOM 4649 O O . LEU B 1 247 ? -58.166 -29.886 -13.298 1.00 33.33 247 LEU B O 1
ATOM 4654 N N . VAL B 1 248 ? -58.008 -27.832 -12.361 1.00 30.05 248 VAL B N 1
ATOM 4655 C CA . VAL B 1 248 ? -57.742 -28.342 -11.022 1.00 25.79 248 VAL B CA 1
ATOM 4656 C C . VAL B 1 248 ? -58.837 -29.244 -10.547 1.00 26.67 248 VAL B C 1
ATOM 4657 O O . VAL B 1 248 ? -58.578 -30.361 -10.108 1.00 24.46 248 VAL B O 1
ATOM 4661 N N . ARG B 1 249 ? -60.066 -28.758 -10.628 1.00 27.66 249 ARG B N 1
ATOM 4662 C CA . ARG B 1 249 ? -61.200 -29.539 -10.197 1.00 28.61 249 ARG B CA 1
ATOM 4663 C C . ARG B 1 249 ? -61.267 -30.849 -10.968 1.00 30.76 249 ARG B C 1
ATOM 4664 O O . ARG B 1 249 ? -61.512 -31.903 -10.378 1.00 29.59 249 ARG B O 1
ATOM 4672 N N . GLN B 1 250 ? -61.041 -30.790 -12.281 1.00 32.81 250 GLN B N 1
ATOM 4673 C CA . GLN B 1 250 ? -61.073 -32.000 -13.115 1.00 37.05 250 GLN B CA 1
ATOM 4674 C C . GLN B 1 250 ? -59.943 -32.976 -12.742 1.00 35.10 250 GLN B C 1
ATOM 4675 O O . GLN B 1 250 ? -60.107 -34.191 -12.825 1.00 34.57 250 GLN B O 1
ATOM 4681 N N . LEU B 1 251 ? -58.800 -32.444 -12.325 1.00 34.21 251 LEU B N 1
ATOM 4682 C CA . LEU B 1 251 ? -57.694 -33.298 -11.904 1.00 33.38 251 LEU B CA 1
ATOM 4683 C C . LEU B 1 251 ? -58.100 -34.072 -10.653 1.00 31.82 251 LEU B C 1
ATOM 4684 O O . LEU B 1 251 ? -57.866 -35.276 -10.558 1.00 30.73 251 LEU B O 1
ATOM 4689 N N . LEU B 1 252 ? -58.704 -33.379 -9.691 1.00 31.46 252 LEU B N 1
ATOM 4690 C CA . LEU B 1 252 ? -59.114 -34.029 -8.440 1.00 34.52 252 LEU B CA 1
ATOM 4691 C C . LEU B 1 252 ? -60.143 -35.123 -8.687 1.00 32.74 252 LEU B C 1
ATOM 4692 O O . LEU B 1 252 ? -60.111 -36.188 -8.060 1.00 36.41 252 LEU B O 1
ATOM 4697 N N . GLY B 1 253 ? -61.092 -34.834 -9.565 1.00 33.07 253 GLY B N 1
ATOM 4698 C CA . GLY B 1 253 ? -62.107 -35.818 -9.879 1.00 31.80 253 GLY B CA 1
ATOM 4699 C C . GLY B 1 253 ? -61.410 -37.033 -10.464 1.00 28.76 253 GLY B C 1
ATOM 4700 O O . GLY B 1 253 ? -61.612 -38.161 -10.010 1.00 30.84 253 GLY B O 1
ATOM 4701 N N . TYR B 1 254 ? -60.573 -36.795 -11.465 1.00 28.59 254 TYR B N 1
ATOM 4702 C CA . TYR B 1 254 ? -59.842 -37.877 -12.107 1.00 29.70 254 TYR B CA 1
ATOM 4703 C C . TYR B 1 254 ? -59.215 -38.851 -11.116 1.00 30.99 254 TYR B C 1
ATOM 4704 O O . TYR B 1 254 ? -59.431 -40.057 -11.231 1.00 29.53 254 TYR B O 1
ATOM 4713 N N . PHE B 1 255 ? -58.474 -38.327 -10.125 1.00 30.27 255 PHE B N 1
ATOM 4714 C CA . PHE B 1 255 ? -57.797 -39.166 -9.129 1.00 27.41 255 PHE B CA 1
ATOM 4715 C C . PHE B 1 255 ? -58.695 -39.798 -8.099 1.00 27.34 255 PHE B C 1
ATOM 4716 O O . PHE B 1 255 ? -58.556 -40.982 -7.775 1.00 27.59 255 PHE B O 1
ATOM 4724 N N . ILE B 1 256 ? -59.641 -39.030 -7.581 1.00 25.72 256 ILE B N 1
ATOM 4725 C CA . ILE B 1 256 ? -60.563 -39.585 -6.598 1.00 24.77 256 ILE B CA 1
ATOM 4726 C C . ILE B 1 256 ? -61.365 -40.748 -7.242 1.00 27.39 256 ILE B C 1
ATOM 4727 O O . ILE B 1 256 ? -61.573 -41.819 -6.645 1.00 28.49 256 ILE B O 1
ATOM 4732 N N . THR B 1 257 ? -61.841 -40.521 -8.460 1.00 30.40 257 THR B N 1
ATOM 4733 C CA . THR B 1 257 ? -62.588 -41.574 -9.136 1.00 30.28 257 THR B CA 1
ATOM 4734 C C . THR B 1 257 ? -61.681 -42.803 -9.343 1.00 25.99 257 THR B C 1
ATOM 4735 O O . THR B 1 257 ? -62.018 -43.897 -8.907 1.00 23.13 257 THR B O 1
ATOM 4739 N N . ALA B 1 258 ? -60.520 -42.604 -9.957 1.00 26.23 258 ALA B N 1
ATOM 4740 C CA . ALA B 1 258 ? -59.587 -43.704 -10.189 1.00 29.35 258 ALA B CA 1
ATOM 4741 C C . ALA B 1 258 ? -59.306 -44.429 -8.889 1.00 30.64 258 ALA B C 1
ATOM 4742 O O . ALA B 1 258 ? -59.291 -45.664 -8.847 1.00 36.58 258 ALA B O 1
ATOM 4744 N N . ALA B 1 259 ? -59.111 -43.661 -7.817 1.00 32.76 259 ALA B N 1
ATOM 4745 C CA . ALA B 1 259 ? -58.820 -44.227 -6.497 1.00 28.27 259 ALA B CA 1
ATOM 4746 C C . ALA B 1 259 ? -59.932 -45.121 -5.970 1.00 29.30 259 ALA B C 1
ATOM 4747 O O . ALA B 1 259 ? -59.675 -46.201 -5.415 1.00 28.27 259 ALA B O 1
ATOM 4749 N N . ILE B 1 260 ? -61.171 -44.653 -6.092 1.00 28.49 260 ILE B N 1
ATOM 4750 C CA . ILE B 1 260 ? -62.306 -45.430 -5.606 1.00 26.31 260 ILE B CA 1
ATOM 4751 C C . ILE B 1 260 ? -62.421 -46.748 -6.372 1.00 27.80 260 ILE B C 1
ATOM 4752 O O . ILE B 1 260 ? -62.660 -47.790 -5.789 1.00 24.49 260 ILE B O 1
ATOM 4757 N N . GLU B 1 261 ? -62.238 -46.682 -7.684 1.00 30.48 261 GLU B N 1
ATOM 4758 C CA . GLU B 1 261 ? -62.350 -47.853 -8.542 1.00 32.02 261 GLU B CA 1
ATOM 4759 C C . GLU B 1 261 ? -61.302 -48.918 -8.245 1.00 33.19 261 GLU B C 1
ATOM 4760 O O . GLU B 1 261 ? -61.619 -50.061 -7.889 1.00 32.21 261 GLU B O 1
ATOM 4766 N N . ALA B 1 262 ? -60.045 -48.524 -8.398 1.00 32.53 262 ALA B N 1
ATOM 4767 C CA . ALA B 1 262 ? -58.922 -49.416 -8.180 1.00 27.42 262 ALA B CA 1
ATOM 4768 C C . ALA B 1 262 ? -58.893 -49.981 -6.768 1.00 28.18 262 ALA B C 1
ATOM 4769 O O . ALA B 1 262 ? -58.613 -51.167 -6.562 1.00 29.14 262 ALA B O 1
ATOM 4771 N N . THR B 1 263 ? -59.192 -49.155 -5.771 1.00 29.21 263 THR B N 1
ATOM 4772 C CA . THR B 1 263 ? -59.140 -49.677 -4.414 1.00 24.46 263 THR B CA 1
ATOM 4773 C C . THR B 1 263 ? -60.213 -50.733 -4.194 1.00 26.55 263 THR B C 1
ATOM 4774 O O . THR B 1 263 ? -60.013 -51.705 -3.462 1.00 26.03 263 THR B O 1
ATOM 4778 N N . HIS B 1 264 ? -61.369 -50.527 -4.810 1.00 26.67 264 HIS B N 1
ATOM 4779 C CA . HIS B 1 264 ? -62.454 -51.492 -4.702 1.00 28.41 264 HIS B CA 1
ATOM 4780 C C . HIS B 1 264 ? -62.014 -52.838 -5.333 1.00 27.24 264 HIS B C 1
ATOM 4781 O O . HIS B 1 264 ? -62.283 -53.895 -4.786 1.00 26.56 264 HIS B O 1
ATOM 4788 N N . ARG B 1 265 ? -61.330 -52.790 -6.469 1.00 28.33 265 ARG B N 1
ATOM 4789 C CA . ARG B 1 265 ? -60.858 -54.015 -7.116 1.00 36.56 265 ARG B CA 1
ATOM 4790 C C . ARG B 1 265 ? -59.927 -54.795 -6.172 1.00 37.12 265 ARG B C 1
ATOM 4791 O O . ARG B 1 265 ? -60.185 -55.967 -5.847 1.00 34.44 265 ARG B O 1
ATOM 4799 N N . ARG B 1 266 ? -58.864 -54.119 -5.726 1.00 36.74 266 ARG B N 1
ATOM 4800 C CA . ARG B 1 266 ? -57.879 -54.675 -4.797 1.00 34.10 266 ARG B CA 1
ATOM 4801 C C . ARG B 1 266 ? -58.562 -55.328 -3.622 1.00 32.88 266 ARG B C 1
ATOM 4802 O O . ARG B 1 266 ? -58.209 -56.429 -3.212 1.00 33.35 266 ARG B O 1
ATOM 4810 N N . VAL B 1 267 ? -59.543 -54.628 -3.067 1.00 35.40 267 VAL B N 1
ATOM 4811 C CA . VAL B 1 267 ? -60.280 -55.139 -1.929 1.00 34.44 267 VAL B CA 1
ATOM 4812 C C . VAL B 1 267 ? -61.063 -56.398 -2.306 1.00 38.19 267 VAL B C 1
ATOM 4813 O O . VAL B 1 267 ? -61.139 -57.335 -1.502 1.00 35.26 267 VAL B O 1
ATOM 4817 N N . GLU B 1 268 ? -61.649 -56.420 -3.511 1.00 37.60 268 GLU B N 1
ATOM 4818 C CA . GLU B 1 268 ? -62.399 -57.598 -3.953 1.00 40.92 268 GLU B CA 1
ATOM 4819 C C . GLU B 1 268 ? -61.445 -58.760 -4.200 1.00 38.69 268 GLU B C 1
ATOM 4820 O O . GLU B 1 268 ? -61.718 -59.877 -3.788 1.00 40.01 268 GLU B O 1
ATOM 4826 N N . GLU B 1 269 ? -60.332 -58.497 -4.869 1.00 38.49 269 GLU B N 1
ATOM 4827 C CA . GLU B 1 269 ? -59.350 -59.543 -5.121 1.00 43.10 269 GLU B CA 1
ATOM 4828 C C . GLU B 1 269 ? -58.995 -60.180 -3.771 1.00 42.51 269 GLU B C 1
ATOM 4829 O O . GLU B 1 269 ? -59.183 -61.380 -3.566 1.00 43.57 269 GLU B O 1
ATOM 4835 N N . ALA B 1 270 ? -58.492 -59.374 -2.843 1.00 39.56 270 ALA B N 1
ATOM 4836 C CA . ALA B 1 270 ? -58.170 -59.879 -1.515 1.00 39.63 270 ALA B CA 1
ATOM 4837 C C . ALA B 1 270 ? -59.483 -60.408 -0.936 1.00 39.40 270 ALA B C 1
ATOM 4838 O O . ALA B 1 270 ? -60.549 -60.041 -1.390 1.00 41.26 270 ALA B O 1
ATOM 4840 N N . GLY B 1 271 ? -59.438 -61.271 0.058 1.00 39.33 271 GLY B N 1
ATOM 4841 C CA . GLY B 1 271 ? -60.708 -61.734 0.576 1.00 39.83 271 GLY B CA 1
ATOM 4842 C C . GLY B 1 271 ? -61.069 -61.017 1.851 1.00 39.82 271 GLY B C 1
ATOM 4843 O O . GLY B 1 271 ? -61.944 -61.467 2.594 1.00 38.32 271 GLY B O 1
ATOM 4844 N N . VAL B 1 272 ? -60.401 -59.894 2.101 1.00 38.78 272 VAL B N 1
ATOM 4845 C CA . VAL B 1 272 ? -60.633 -59.159 3.326 1.00 37.22 272 VAL B CA 1
ATOM 4846 C C . VAL B 1 272 ? -62.109 -58.988 3.636 1.00 35.63 272 VAL B C 1
ATOM 4847 O O . VAL B 1 272 ? -62.870 -58.446 2.844 1.00 34.19 272 VAL B O 1
ATOM 4851 N N . GLN B 1 273 ? -62.489 -59.477 4.808 1.00 34.44 273 GLN B N 1
ATOM 4852 C CA . GLN B 1 273 ? -63.852 -59.418 5.295 1.00 37.23 273 GLN B CA 1
ATOM 4853 C C . GLN B 1 273 ? -63.840 -58.793 6.706 1.00 38.27 273 GLN B C 1
ATOM 4854 O O . GLN B 1 273 ? -64.763 -58.993 7.503 1.00 38.77 273 GLN B O 1
ATOM 4860 N N . SER B 1 274 ? -62.779 -58.047 7.017 1.00 38.53 274 SER B N 1
ATOM 4861 C CA . SER B 1 274 ? -62.648 -57.390 8.321 1.00 36.78 274 SER B CA 1
ATOM 4862 C C . SER B 1 274 ? -61.401 -56.523 8.384 1.00 38.23 274 SER B C 1
ATOM 4863 O O . SER B 1 274 ? -60.389 -56.796 7.720 1.00 34.57 274 SER B O 1
ATOM 4866 N N . ALA B 1 275 ? -61.473 -55.489 9.213 1.00 36.90 275 ALA B N 1
ATOM 4867 C CA . ALA B 1 275 ? -60.359 -54.569 9.380 1.00 36.70 275 ALA B CA 1
ATOM 4868 C C . ALA B 1 275 ? -59.092 -55.316 9.776 1.00 36.42 275 ALA B C 1
ATOM 4869 O O . ALA B 1 275 ? -58.002 -55.000 9.282 1.00 37.59 275 ALA B O 1
ATOM 4871 N N . GLU B 1 276 ? -59.213 -56.308 10.651 1.00 34.11 276 GLU B N 1
ATOM 4872 C CA . GLU B 1 276 ? -58.021 -57.017 11.049 1.00 36.41 276 GLU B CA 1
ATOM 4873 C C . GLU B 1 276 ? -57.390 -57.698 9.832 1.00 36.51 276 GLU B C 1
ATOM 4874 O O . GLU B 1 276 ? -56.170 -57.808 9.749 1.00 39.98 276 GLU B O 1
ATOM 4880 N N . ALA B 1 277 ? -58.213 -58.111 8.869 1.00 36.29 277 ALA B N 1
ATOM 4881 C CA . ALA B 1 277 ? -57.719 -58.763 7.651 1.00 34.88 277 ALA B CA 1
ATOM 4882 C C . ALA B 1 277 ? -56.892 -57.818 6.790 1.00 36.80 277 ALA B C 1
ATOM 4883 O O . ALA B 1 277 ? -55.901 -58.229 6.165 1.00 35.71 277 ALA B O 1
ATOM 4885 N N . VAL B 1 278 ? -57.302 -56.553 6.731 1.00 33.05 278 VAL B N 1
ATOM 4886 C CA . VAL B 1 278 ? -56.549 -55.582 5.952 1.00 34.26 278 VAL B CA 1
ATOM 4887 C C . VAL B 1 278 ? -55.164 -55.429 6.601 1.00 35.14 278 VAL B C 1
ATOM 4888 O O . VAL B 1 278 ? -54.132 -55.394 5.915 1.00 28.37 278 VAL B O 1
ATOM 4892 N N . ARG B 1 279 ? -55.167 -55.347 7.931 1.00 36.37 279 ARG B N 1
ATOM 4893 C CA . ARG B 1 279 ? -53.939 -55.198 8.721 1.00 39.96 279 ARG B CA 1
ATOM 4894 C C . ARG B 1 279 ? -52.924 -56.286 8.407 1.00 40.38 279 ARG B C 1
ATOM 4895 O O . ARG B 1 279 ? -51.779 -56.004 8.057 1.00 42.08 279 ARG B O 1
ATOM 4903 N N . ARG B 1 280 ? -53.365 -57.533 8.524 1.00 40.74 280 ARG B N 1
ATOM 4904 C CA . ARG B 1 280 ? -52.498 -58.667 8.294 1.00 40.30 280 ARG B CA 1
ATOM 4905 C C . ARG B 1 280 ? -52.275 -59.059 6.837 1.00 39.66 280 ARG B C 1
ATOM 4906 O O . ARG B 1 280 ? -51.502 -59.981 6.575 1.00 38.65 280 ARG B O 1
ATOM 4914 N N . HIS B 1 281 ? -52.923 -58.371 5.894 1.00 39.94 281 HIS B N 1
ATOM 4915 C CA . HIS B 1 281 ? -52.768 -58.703 4.465 1.00 37.32 281 HIS B CA 1
ATOM 4916 C C . HIS B 1 281 ? -51.323 -58.426 4.044 1.00 39.20 281 HIS B C 1
ATOM 4917 O O . HIS B 1 281 ? -50.684 -57.489 4.536 1.00 38.23 281 HIS B O 1
ATOM 4924 N N . PRO B 1 282 ? -50.784 -59.250 3.132 1.00 38.07 282 PRO B N 1
ATOM 4925 C CA . PRO B 1 282 ? -49.406 -59.117 2.642 1.00 38.18 282 PRO B CA 1
ATOM 4926 C C . PRO B 1 282 ? -49.104 -57.956 1.705 1.00 35.42 282 PRO B C 1
ATOM 4927 O O . PRO B 1 282 ? -47.968 -57.785 1.263 1.00 38.39 282 PRO B O 1
ATOM 4931 N N . SER B 1 283 ? -50.117 -57.165 1.396 1.00 30.81 283 SER B N 1
ATOM 4932 C CA . SER B 1 283 ? -49.941 -56.029 0.506 1.00 29.97 283 SER B CA 1
ATOM 4933 C C . SER B 1 283 ? -50.920 -54.943 0.912 1.00 30.46 283 SER B C 1
ATOM 4934 O O . SER B 1 283 ? -51.876 -55.213 1.647 1.00 28.32 283 SER B O 1
ATOM 4937 N N . ARG B 1 284 ? -50.694 -53.719 0.443 1.00 32.60 284 ARG B N 1
ATOM 4938 C CA . ARG B 1 284 ? -51.630 -52.642 0.764 1.00 38.28 284 ARG B CA 1
ATOM 4939 C C . ARG B 1 284 ? -52.663 -52.652 -0.356 1.00 37.59 284 ARG B C 1
ATOM 4940 O O . ARG B 1 284 ? -52.351 -52.992 -1.491 1.00 38.61 284 ARG B O 1
ATOM 4948 N N . LEU B 1 285 ? -53.886 -52.269 -0.022 1.00 38.89 285 LEU B N 1
ATOM 4949 C CA . LEU B 1 285 ? -54.989 -52.257 -0.969 1.00 38.95 285 LEU B CA 1
ATOM 4950 C C . LEU B 1 285 ? -55.276 -50.903 -1.618 1.00 40.62 285 LEU B C 1
ATOM 4951 O O . LEU B 1 285 ? -55.531 -50.851 -2.815 1.00 44.02 285 LEU B O 1
ATOM 4956 N N . ALA B 1 286 ? -55.230 -49.806 -0.858 1.00 38.67 286 ALA B N 1
ATOM 4957 C CA . ALA B 1 286 ? -55.496 -48.486 -1.448 1.00 35.10 286 ALA B CA 1
ATOM 4958 C C . ALA B 1 286 ? -54.628 -48.315 -2.684 1.00 33.61 286 ALA B C 1
ATOM 4959 O O . ALA B 1 286 ? -53.414 -48.516 -2.634 1.00 31.15 286 ALA B O 1
ATOM 4961 N N . ALA B 1 287 ? -55.249 -47.943 -3.796 1.00 30.84 287 ALA B N 1
ATOM 4962 C CA . ALA B 1 287 ? -54.511 -47.781 -5.033 1.00 30.36 287 ALA B CA 1
ATOM 4963 C C . ALA B 1 287 ? -55.214 -46.881 -6.036 1.00 29.53 287 ALA B C 1
ATOM 4964 O O . ALA B 1 287 ? -56.416 -46.660 -5.953 1.00 31.21 287 ALA B O 1
ATOM 4966 N N . LEU B 1 288 ? -54.445 -46.390 -6.997 1.00 29.41 288 LEU B N 1
ATOM 4967 C CA . LEU B 1 288 ? -54.948 -45.534 -8.053 1.00 33.72 288 LEU B CA 1
ATOM 4968 C C . LEU B 1 288 ? -55.095 -46.256 -9.409 1.00 37.14 288 LEU B C 1
ATOM 4969 O O . LEU B 1 288 ? -55.672 -45.697 -10.342 1.00 36.77 288 LEU B O 1
ATOM 4974 N N . GLY B 1 289 ? -54.574 -47.479 -9.532 1.00 36.41 289 GLY B N 1
ATOM 4975 C CA . GLY B 1 289 ? -54.671 -48.168 -10.812 1.00 35.56 289 GLY B CA 1
ATOM 4976 C C . GLY B 1 289 ? -53.538 -47.741 -11.730 1.00 36.63 289 GLY B C 1
ATOM 4977 O O . GLY B 1 289 ? -52.979 -46.652 -11.577 1.00 37.90 289 GLY B O 1
ATOM 4978 N N . GLU B 1 290 ? -53.212 -48.581 -12.708 1.00 33.38 290 GLU B N 1
ATOM 4979 C CA . GLU B 1 290 ? -52.106 -48.301 -13.613 1.00 36.18 290 GLU B CA 1
ATOM 4980 C C . GLU B 1 290 ? -52.111 -47.003 -14.363 1.00 34.21 290 GLU B C 1
ATOM 4981 O O . GLU B 1 290 ? -51.074 -46.335 -14.461 1.00 39.89 290 GLU B O 1
ATOM 4987 N N . GLU B 1 291 ? -53.254 -46.620 -14.904 1.00 35.93 291 GLU B N 1
ATOM 4988 C CA . GLU B 1 291 ? -53.307 -45.388 -15.674 1.00 36.17 291 GLU B CA 1
ATOM 4989 C C . GLU B 1 291 ? -53.097 -44.152 -14.795 1.00 33.79 291 GLU B C 1
ATOM 4990 O O . GLU B 1 291 ? -52.293 -43.287 -15.106 1.00 33.68 291 GLU B O 1
ATOM 4996 N N . ALA B 1 292 ? -53.821 -44.086 -13.691 1.00 33.03 292 ALA B N 1
ATOM 4997 C CA . ALA B 1 292 ? -53.738 -42.939 -12.794 1.00 35.95 292 ALA B CA 1
ATOM 4998 C C . ALA B 1 292 ? -52.396 -42.867 -12.037 1.00 35.14 292 ALA B C 1
ATOM 4999 O O . ALA B 1 292 ? -51.819 -41.788 -11.882 1.00 33.65 292 ALA B O 1
ATOM 5001 N N . GLU B 1 293 ? -51.906 -44.020 -11.586 1.00 36.36 293 GLU B N 1
ATOM 5002 C CA . GLU B 1 293 ? -50.645 -44.093 -10.865 1.00 36.29 293 GLU B CA 1
ATOM 5003 C C . GLU B 1 293 ? -49.521 -43.556 -11.735 1.00 37.22 293 GLU B C 1
ATOM 5004 O O . GLU B 1 293 ? -48.630 -42.855 -11.261 1.00 38.42 293 GLU B O 1
ATOM 5010 N N . LYS B 1 294 ? -49.573 -43.865 -13.021 1.00 39.27 294 LYS B N 1
ATOM 5011 C CA . LYS B 1 294 ? -48.545 -43.396 -13.938 1.00 38.55 294 LYS B CA 1
ATOM 5012 C C . LYS B 1 294 ? -48.667 -41.904 -14.151 1.00 36.90 294 LYS B C 1
ATOM 5013 O O . LYS B 1 294 ? -47.658 -41.195 -14.217 1.00 34.03 294 LYS B O 1
ATOM 5019 N N . ALA B 1 295 ? -49.904 -41.426 -14.269 1.00 32.56 295 ALA B N 1
ATOM 5020 C CA . ALA B 1 295 ? -50.128 -39.995 -14.466 1.00 32.27 295 ALA B CA 1
ATOM 5021 C C . ALA B 1 295 ? -49.637 -39.214 -13.237 1.00 27.63 295 ALA B C 1
ATOM 5022 O O . ALA B 1 295 ? -48.919 -38.225 -13.363 1.00 27.86 295 ALA B O 1
ATOM 5024 N N . LEU B 1 296 ? -50.018 -39.668 -12.053 1.00 29.01 296 LEU B N 1
ATOM 5025 C CA . LEU B 1 296 ? -49.576 -39.011 -10.824 1.00 27.96 296 LEU B CA 1
ATOM 5026 C C . LEU B 1 296 ? -48.039 -38.939 -10.839 1.00 28.94 296 LEU B C 1
ATOM 5027 O O . LEU B 1 296 ? -47.451 -37.873 -10.599 1.00 24.04 296 LEU B O 1
ATOM 5032 N N . LYS B 1 297 ? -47.396 -40.071 -11.141 1.00 29.74 297 LYS B N 1
ATOM 5033 C CA . LYS B 1 297 ? -45.943 -40.122 -11.201 1.00 31.97 297 LYS B CA 1
ATOM 5034 C C . LYS B 1 297 ? -45.424 -39.037 -12.133 1.00 33.45 297 LYS B C 1
ATOM 5035 O O . LYS B 1 297 ? -44.495 -38.294 -11.783 1.00 34.45 297 LYS B O 1
ATOM 5041 N N . ALA B 1 298 ? -46.023 -38.942 -13.318 1.00 31.53 298 ALA B N 1
ATOM 5042 C CA . ALA B 1 298 ? -45.620 -37.938 -14.295 1.00 28.18 298 ALA B CA 1
ATOM 5043 C C . ALA B 1 298 ? -45.856 -36.521 -13.768 1.00 29.75 298 ALA B C 1
ATOM 5044 O O . ALA B 1 298 ? -45.005 -35.649 -13.919 1.00 28.42 298 ALA B O 1
ATOM 5046 N N . LEU B 1 299 ? -47.027 -36.291 -13.173 1.00 29.22 299 LEU B N 1
ATOM 5047 C CA . LEU B 1 299 ? -47.352 -34.972 -12.640 1.00 31.72 299 LEU B CA 1
ATOM 5048 C C . LEU B 1 299 ? -46.364 -34.581 -11.522 1.00 33.58 299 LEU B C 1
ATOM 5049 O O . LEU B 1 299 ? -45.960 -33.420 -11.410 1.00 32.19 299 LEU B O 1
ATOM 5054 N N . LYS B 1 300 ? -45.952 -35.565 -10.729 1.00 34.61 300 LYS B N 1
ATOM 5055 C CA . LYS B 1 300 ? -45.010 -35.337 -9.641 1.00 37.18 300 LYS B CA 1
ATOM 5056 C C . LYS B 1 300 ? -43.630 -34.977 -10.175 1.00 36.24 300 LYS B C 1
ATOM 5057 O O . LYS B 1 300 ? -42.996 -34.032 -9.695 1.00 35.74 300 LYS B O 1
ATOM 5063 N N . ALA B 1 301 ? -43.158 -35.727 -11.167 1.00 34.35 301 ALA B N 1
ATOM 5064 C CA . ALA B 1 301 ? -41.848 -35.457 -11.739 1.00 33.35 301 ALA B CA 1
ATOM 5065 C C . ALA B 1 301 ? -41.825 -34.033 -12.286 1.00 34.45 301 ALA B C 1
ATOM 5066 O O . ALA B 1 301 ? -40.871 -33.285 -12.069 1.00 31.83 301 ALA B O 1
ATOM 5068 N N . PHE B 1 302 ? -42.889 -33.660 -12.993 1.00 35.44 302 PHE B N 1
ATOM 5069 C CA . PHE B 1 302 ? -43.008 -32.316 -13.553 1.00 34.16 302 PHE B CA 1
ATOM 5070 C C . PHE B 1 302 ? -42.977 -31.222 -12.454 1.00 31.28 302 PHE B C 1
ATOM 5071 O O . PHE B 1 302 ? -42.256 -30.239 -12.564 1.00 31.89 302 PHE B O 1
ATOM 5079 N N . LEU B 1 303 ? -43.763 -31.386 -11.399 1.00 33.08 303 LEU B N 1
ATOM 5080 C CA . LEU B 1 303 ? -43.788 -30.382 -10.319 1.00 35.01 303 LEU B CA 1
ATOM 5081 C C . LEU B 1 303 ? -42.421 -30.309 -9.613 1.00 38.22 303 LEU B C 1
ATOM 5082 O O . LEU B 1 303 ? -41.953 -29.239 -9.198 1.00 34.45 303 LEU B O 1
ATOM 5095 N N . GLU B 1 305 ? -39.448 -30.825 -10.939 1.00 46.50 305 GLU B N 1
ATOM 5096 C CA . GLU B 1 305 ? -38.567 -30.030 -11.790 1.00 46.11 305 GLU B CA 1
ATOM 5097 C C . GLU B 1 305 ? -38.972 -28.575 -11.933 1.00 43.56 305 GLU B C 1
ATOM 5098 O O . GLU B 1 305 ? -38.156 -27.669 -11.749 1.00 44.05 305 GLU B O 1
ATOM 5104 N N . ARG B 1 306 ? -40.238 -28.354 -12.257 1.00 40.51 306 ARG B N 1
ATOM 5105 C CA . ARG B 1 306 ? -40.720 -27.006 -12.498 1.00 38.51 306 ARG B CA 1
ATOM 5106 C C . ARG B 1 306 ? -41.106 -26.167 -11.290 1.00 37.22 306 ARG B C 1
ATOM 5107 O O . ARG B 1 306 ? -40.894 -24.963 -11.295 1.00 39.12 306 ARG B O 1
ATOM 5115 N N . PHE B 1 307 ? -41.662 -26.784 -10.259 1.00 37.04 307 PHE B N 1
ATOM 5116 C CA . PHE B 1 307 ? -42.058 -26.031 -9.069 1.00 39.00 307 PHE B CA 1
ATOM 5117 C C . PHE B 1 307 ? -40.982 -26.060 -7.974 1.00 38.84 307 PHE B C 1
ATOM 5118 O O . PHE B 1 307 ? -40.404 -25.025 -7.642 1.00 38.66 307 PHE B O 1
ATOM 5126 N N . TYR B 1 308 ? -40.713 -27.246 -7.432 1.00 36.53 308 TYR B N 1
ATOM 5127 C CA . TYR B 1 308 ? -39.729 -27.407 -6.370 1.00 36.77 308 TYR B CA 1
ATOM 5128 C C . TYR B 1 308 ? -38.303 -27.008 -6.692 1.00 37.37 308 TYR B C 1
ATOM 5129 O O . TYR B 1 308 ? -37.536 -26.689 -5.781 1.00 40.41 308 TYR B O 1
ATOM 5138 N N . ARG B 1 309 ? -37.920 -27.025 -7.962 1.00 33.90 309 ARG B N 1
ATOM 5139 C CA . ARG B 1 309 ? -36.571 -26.604 -8.284 1.00 31.00 309 ARG B CA 1
ATOM 5140 C C . ARG B 1 309 ? -36.545 -25.306 -9.062 1.00 27.13 309 ARG B C 1
ATOM 5141 O O . ARG B 1 309 ? -35.619 -25.033 -9.802 1.00 29.13 309 ARG B O 1
ATOM 5149 N N . HIS B 1 310 ? -37.575 -24.496 -8.880 1.00 24.18 310 HIS B N 1
ATOM 5150 C CA . HIS B 1 310 ? -37.609 -23.224 -9.548 1.00 27.32 310 HIS B CA 1
ATOM 5151 C C . HIS B 1 310 ? -36.642 -22.377 -8.745 1.00 31.49 310 HIS B C 1
ATOM 5152 O O . HIS B 1 310 ? -36.628 -22.434 -7.513 1.00 31.49 310 HIS B O 1
ATOM 5159 N N . PRO B 1 311 ? -35.817 -21.585 -9.429 1.00 31.22 311 PRO B N 1
ATOM 5160 C CA . PRO B 1 311 ? -34.858 -20.740 -8.729 1.00 34.94 311 PRO B CA 1
ATOM 5161 C C . PRO B 1 311 ? -35.431 -20.056 -7.479 1.00 36.67 311 PRO B C 1
ATOM 5162 O O . PRO B 1 311 ? -34.766 -19.993 -6.449 1.00 32.10 311 PRO B O 1
ATOM 5166 N N . GLU B 1 312 ? -36.666 -19.566 -7.572 1.00 37.66 312 GLU B N 1
ATOM 5167 C CA . GLU B 1 312 ? -37.294 -18.852 -6.462 1.00 38.78 312 GLU B CA 1
ATOM 5168 C C . GLU B 1 312 ? -37.702 -19.687 -5.265 1.00 39.75 312 GLU B C 1
ATOM 5169 O O . GLU B 1 312 ? -37.680 -19.211 -4.126 1.00 39.13 312 GLU B O 1
ATOM 5175 N N . VAL B 1 313 ? -38.093 -20.927 -5.515 1.00 37.63 313 VAL B N 1
ATOM 5176 C CA . VAL B 1 313 ? -38.509 -21.780 -4.426 1.00 33.85 313 VAL B CA 1
ATOM 5177 C C . VAL B 1 313 ? -37.243 -22.236 -3.715 1.00 37.44 313 VAL B C 1
ATOM 5178 O O . VAL B 1 313 ? -37.197 -22.330 -2.478 1.00 36.37 313 VAL B O 1
ATOM 5182 N N . LEU B 1 314 ? -36.206 -22.484 -4.505 1.00 34.81 314 LEU B N 1
ATOM 5183 C CA . LEU B 1 314 ? -34.942 -22.935 -3.962 1.00 36.48 314 LEU B CA 1
ATOM 5184 C C . LEU B 1 314 ? -34.294 -21.869 -3.067 1.00 37.37 314 LEU B C 1
ATOM 5185 O O . LEU B 1 314 ? -33.704 -22.191 -2.039 1.00 33.52 314 LEU B O 1
ATOM 5190 N N . ARG B 1 315 ? -34.429 -20.604 -3.452 1.00 37.59 315 ARG B N 1
ATOM 5191 C CA . ARG B 1 315 ? -33.863 -19.506 -2.681 1.00 39.26 315 ARG B CA 1
ATOM 5192 C C . ARG B 1 315 ? -34.482 -19.521 -1.281 1.00 38.92 315 ARG B C 1
ATOM 5193 O O . ARG B 1 315 ? -33.775 -19.512 -0.275 1.00 31.09 315 ARG B O 1
ATOM 5201 N N . GLU B 1 316 ? -35.811 -19.558 -1.235 1.00 37.80 316 GLU B N 1
ATOM 5202 C CA . GLU B 1 316 ? -36.517 -19.591 0.030 1.00 39.39 316 GLU B CA 1
ATOM 5203 C C . GLU B 1 316 ? -36.191 -20.888 0.783 1.00 40.40 316 GLU B C 1
ATOM 5204 O O . GLU B 1 316 ? -36.233 -20.918 2.009 1.00 39.98 316 GLU B O 1
ATOM 5210 N N . ARG B 1 317 ? -35.864 -21.956 0.062 1.00 38.98 317 ARG B N 1
ATOM 5211 C CA . ARG B 1 317 ? -35.514 -23.202 0.728 1.00 40.17 317 ARG B CA 1
ATOM 5212 C C . ARG B 1 317 ? -34.250 -22.936 1.537 1.00 40.64 317 ARG B C 1
ATOM 5213 O O . ARG B 1 317 ? -34.203 -23.169 2.750 1.00 39.24 317 ARG B O 1
ATOM 5221 N N . ARG B 1 318 ? -33.230 -22.466 0.823 1.00 38.17 318 ARG B N 1
ATOM 5222 C CA . ARG B 1 318 ? -31.919 -22.128 1.366 1.00 37.06 318 ARG B CA 1
ATOM 5223 C C . ARG B 1 318 ? -32.013 -21.312 2.645 1.00 35.33 318 ARG B C 1
ATOM 5224 O O . ARG B 1 318 ? -31.281 -21.546 3.594 1.00 33.39 318 ARG B O 1
ATOM 5232 N N . LYS B 1 319 ? -32.908 -20.335 2.647 1.00 33.91 319 LYS B N 1
ATOM 5233 C CA . LYS B 1 319 ? -33.101 -19.501 3.816 1.00 33.31 319 LYS B CA 1
ATOM 5234 C C . LYS B 1 319 ? -33.670 -20.321 4.967 1.00 31.37 319 LYS B C 1
ATOM 5235 O O . LYS B 1 319 ? -33.200 -20.221 6.095 1.00 30.27 319 LYS B O 1
ATOM 5241 N N . ALA B 1 320 ? -34.665 -21.147 4.684 1.00 29.82 320 ALA B N 1
ATOM 5242 C CA . ALA B 1 320 ? -35.258 -21.954 5.733 1.00 31.91 320 ALA B CA 1
ATOM 5243 C C . ALA B 1 320 ? -34.191 -22.829 6.373 1.00 33.10 320 ALA B C 1
ATOM 5244 O O . ALA B 1 320 ? -34.145 -22.960 7.594 1.00 32.51 320 ALA B O 1
ATOM 5246 N N . GLU B 1 321 ? -33.338 -23.433 5.551 1.00 31.79 321 GLU B N 1
ATOM 5247 C CA . GLU B 1 321 ? -32.293 -24.288 6.087 1.00 33.21 321 GLU B CA 1
ATOM 5248 C C . GLU B 1 321 ? -31.379 -23.468 7.018 1.00 31.09 321 GLU B C 1
ATOM 5249 O O . GLU B 1 321 ? -30.960 -23.956 8.067 1.00 29.71 321 GLU B O 1
ATOM 5255 N N . ALA B 1 322 ? -31.101 -22.219 6.651 1.00 28.62 322 ALA B N 1
ATOM 5256 C CA . ALA B 1 322 ? -30.242 -21.370 7.476 1.00 29.22 322 ALA B CA 1
ATOM 5257 C C . ALA B 1 322 ? -30.887 -20.973 8.809 1.00 31.75 322 ALA B C 1
ATOM 5258 O O . ALA B 1 322 ? -30.183 -20.761 9.805 1.00 32.69 322 ALA B O 1
ATOM 5260 N N . VAL B 1 323 ? -32.216 -20.888 8.838 1.00 29.90 323 VAL B N 1
ATOM 5261 C CA . VAL B 1 323 ? -32.926 -20.521 10.056 1.00 28.71 323 VAL B CA 1
ATOM 5262 C C . VAL B 1 323 ? -32.967 -21.682 11.043 1.00 30.65 323 VAL B C 1
ATOM 5263 O O . VAL B 1 323 ? -32.671 -21.511 12.239 1.00 28.57 323 VAL B O 1
ATOM 5267 N N . LEU B 1 324 ? -33.323 -22.867 10.562 1.00 26.20 324 LEU B N 1
ATOM 5268 C CA . LEU B 1 324 ? -33.375 -24.005 11.460 1.00 30.32 324 LEU B CA 1
ATOM 5269 C C . LEU B 1 324 ? -31.996 -24.375 12.014 1.00 28.08 324 LEU B C 1
ATOM 5270 O O . LEU B 1 324 ? -31.855 -24.687 13.193 1.00 27.74 324 LEU B O 1
ATOM 5275 N N . GLU B 1 325 ? -30.984 -24.341 11.160 1.00 31.03 325 GLU B N 1
ATOM 5276 C CA . GLU B 1 325 ? -29.631 -24.656 11.598 1.00 35.13 325 GLU B CA 1
ATOM 5277 C C . GLU B 1 325 ? -29.163 -23.614 12.614 1.00 33.84 325 GLU B C 1
ATOM 5278 O O . GLU B 1 325 ? -28.557 -23.963 13.617 1.00 34.67 325 GLU B O 1
ATOM 5284 N N . GLY B 1 326 ? -29.450 -22.345 12.325 1.00 32.64 326 GLY B N 1
ATOM 5285 C CA . GLY B 1 326 ? -29.080 -21.254 13.200 1.00 31.33 326 GLY B CA 1
ATOM 5286 C C . GLY B 1 326 ? -29.650 -21.407 14.602 1.00 33.31 326 GLY B C 1
ATOM 5287 O O . GLY B 1 326 ? -28.918 -21.263 15.593 1.00 33.05 326 GLY B O 1
ATOM 5288 N N . LEU B 1 327 ? -30.946 -21.704 14.686 1.00 29.41 327 LEU B N 1
ATOM 5289 C CA . LEU B 1 327 ? -31.628 -21.887 15.955 1.00 28.70 327 LEU B CA 1
ATOM 5290 C C . LEU B 1 327 ? -31.168 -23.121 16.704 1.00 31.00 327 LEU B C 1
ATOM 5291 O O . LEU B 1 327 ? -31.063 -23.101 17.937 1.00 30.23 327 LEU B O 1
ATOM 5296 N N . PHE B 1 328 ? -30.916 -24.204 15.971 1.00 29.77 328 PHE B N 1
ATOM 5297 C CA . PHE B 1 328 ? -30.494 -25.447 16.604 1.00 28.95 328 PHE B CA 1
ATOM 5298 C C . PHE B 1 328 ? -29.109 -25.260 17.190 1.00 27.80 328 PHE B C 1
ATOM 5299 O O . PHE B 1 328 ? -28.827 -25.686 18.308 1.00 32.45 328 PHE B O 1
ATOM 5307 N N . ALA B 1 329 ? -28.253 -24.610 16.418 1.00 27.53 329 ALA B N 1
ATOM 5308 C CA . ALA B 1 329 ? -26.875 -24.380 16.818 1.00 31.27 329 ALA B CA 1
ATOM 5309 C C . ALA B 1 329 ? -26.806 -23.463 18.040 1.00 34.00 329 ALA B C 1
ATOM 5310 O O . ALA B 1 329 ? -25.988 -23.668 18.932 1.00 34.18 329 ALA B O 1
ATOM 5312 N N . ALA B 1 330 ? -27.696 -22.474 18.072 1.00 34.61 330 ALA B N 1
ATOM 5313 C CA . ALA B 1 330 ? -27.749 -21.500 19.145 1.00 33.22 330 ALA B CA 1
ATOM 5314 C C . ALA B 1 330 ? -28.218 -22.082 20.467 1.00 31.82 330 ALA B C 1
ATOM 5315 O O . ALA B 1 330 ? -27.551 -21.930 21.486 1.00 30.61 330 ALA B O 1
ATOM 5317 N N . TYR B 1 331 ? -29.367 -22.740 20.456 1.00 29.96 331 TYR B N 1
ATOM 5318 C CA . TYR B 1 331 ? -29.897 -23.300 21.679 1.00 29.46 331 TYR B CA 1
ATOM 5319 C C . TYR B 1 331 ? -29.090 -24.503 22.186 1.00 32.98 331 TYR B C 1
ATOM 5320 O O . TYR B 1 331 ? -29.080 -24.779 23.392 1.00 29.34 331 TYR B O 1
ATOM 5329 N N . THR B 1 332 ? -28.419 -25.210 21.280 1.00 31.82 332 THR B N 1
ATOM 5330 C CA . THR B 1 332 ? -27.615 -26.371 21.676 1.00 37.13 332 THR B CA 1
ATOM 5331 C C . THR B 1 332 ? -26.329 -25.956 22.385 1.00 36.37 332 THR B C 1
ATOM 5332 O O . THR B 1 332 ? -25.925 -26.565 23.379 1.00 38.11 332 THR B O 1
ATOM 5336 N N . ARG B 1 333 ? -25.691 -24.922 21.858 1.00 36.37 333 ARG B N 1
ATOM 5337 C CA . ARG B 1 333 ? -24.470 -24.403 22.439 1.00 37.65 333 ARG B CA 1
ATOM 5338 C C . ARG B 1 333 ? -24.768 -23.554 23.677 1.00 37.05 333 ARG B C 1
ATOM 5339 O O . ARG B 1 333 ? -23.949 -23.498 24.605 1.00 36.32 333 ARG B O 1
ATOM 5347 N N . TYR B 1 334 ? -25.933 -22.906 23.689 1.00 31.75 334 TYR B N 1
ATOM 5348 C CA . TYR B 1 334 ? -26.338 -22.040 24.804 1.00 30.28 334 TYR B CA 1
ATOM 5349 C C . TYR B 1 334 ? -27.779 -22.297 25.239 1.00 27.97 334 TYR B C 1
ATOM 5350 O O . TYR B 1 334 ? -28.655 -21.486 24.991 1.00 26.79 334 TYR B O 1
ATOM 5359 N N . PRO B 1 335 ? -28.035 -23.419 25.917 1.00 25.94 335 PRO B N 1
ATOM 5360 C CA . PRO B 1 335 ? -29.389 -23.728 26.355 1.00 26.09 335 PRO B CA 1
ATOM 5361 C C . PRO B 1 335 ? -29.999 -22.720 27.328 1.00 29.64 335 PRO B C 1
ATOM 5362 O O . PRO B 1 335 ? -31.222 -22.633 27.459 1.00 26.70 335 PRO B O 1
ATOM 5366 N N . GLU B 1 336 ? -29.145 -21.954 28.000 1.00 30.62 336 GLU B N 1
ATOM 5367 C CA . GLU B 1 336 ? -29.596 -20.932 28.945 1.00 33.72 336 GLU B CA 1
ATOM 5368 C C . GLU B 1 336 ? -30.339 -19.852 28.151 1.00 32.34 336 GLU B C 1
ATOM 5369 O O . GLU B 1 336 ? -30.955 -18.951 28.710 1.00 33.90 336 GLU B O 1
ATOM 5375 N N . LEU B 1 337 ? -30.241 -19.949 26.836 1.00 29.69 337 LEU B N 1
ATOM 5376 C CA . LEU B 1 337 ? -30.880 -19.007 25.940 1.00 31.34 337 LEU B CA 1
ATOM 5377 C C . LEU B 1 337 ? -32.337 -19.437 25.786 1.00 31.54 337 LEU B C 1
ATOM 5378 O O . LEU B 1 337 ? -33.192 -18.632 25.453 1.00 31.81 337 LEU B O 1
ATOM 5383 N N . LEU B 1 338 ? -32.598 -20.715 26.050 1.00 31.13 338 LEU B N 1
ATOM 5384 C CA . LEU B 1 338 ? -33.939 -21.288 25.918 1.00 33.92 338 LEU B CA 1
ATOM 5385 C C . LEU B 1 338 ? -34.876 -20.838 27.024 1.00 35.93 338 LEU B C 1
ATOM 5386 O O . LEU B 1 338 ? -34.431 -20.471 28.110 1.00 37.51 338 LEU B O 1
ATOM 5391 N N . PRO B 1 339 ? -36.191 -20.845 26.751 1.00 33.94 339 PRO B N 1
ATOM 5392 C CA . PRO B 1 339 ? -37.149 -20.439 27.783 1.00 32.86 339 PRO B CA 1
ATOM 5393 C C . PRO B 1 339 ? -36.957 -21.437 28.938 1.00 32.69 339 PRO B C 1
ATOM 5394 O O . PRO B 1 339 ? -36.591 -22.590 28.693 1.00 28.97 339 PRO B O 1
ATOM 5398 N N . ARG B 1 340 ? -37.185 -21.002 30.180 1.00 33.83 340 ARG B N 1
ATOM 5399 C CA . ARG B 1 340 ? -37.037 -21.889 31.343 1.00 30.67 340 ARG B CA 1
ATOM 5400 C C . ARG B 1 340 ? -37.892 -23.155 31.228 1.00 30.94 340 ARG B C 1
ATOM 5401 O O . ARG B 1 340 ? -37.474 -24.235 31.658 1.00 29.39 340 ARG B O 1
ATOM 5409 N N . GLU B 1 341 ? -39.079 -23.019 30.635 1.00 32.48 341 GLU B N 1
ATOM 5410 C CA . GLU B 1 341 ? -39.993 -24.151 30.427 1.00 33.49 341 GLU B CA 1
ATOM 5411 C C . GLU B 1 341 ? -39.315 -25.218 29.562 1.00 33.70 341 GLU B C 1
ATOM 5412 O O . GLU B 1 341 ? -39.509 -26.416 29.770 1.00 36.56 341 GLU B O 1
ATOM 5418 N N . VAL B 1 342 ? -38.524 -24.796 28.585 1.00 30.37 342 VAL B N 1
ATOM 5419 C CA . VAL B 1 342 ? -37.860 -25.779 27.752 1.00 32.75 342 VAL B CA 1
ATOM 5420 C C . VAL B 1 342 ? -36.654 -26.349 28.494 1.00 31.52 342 VAL B C 1
ATOM 5421 O O . VAL B 1 342 ? -36.475 -27.554 28.541 1.00 32.53 342 VAL B O 1
ATOM 5425 N N . GLN B 1 343 ? -35.834 -25.483 29.079 1.00 31.64 343 GLN B N 1
ATOM 5426 C CA . GLN B 1 343 ? -34.665 -25.942 29.837 1.00 32.34 343 GLN B CA 1
ATOM 5427 C C . GLN B 1 343 ? -35.071 -27.031 30.828 1.00 29.62 343 GLN B C 1
ATOM 5428 O O . GLN B 1 343 ? -34.312 -27.964 31.081 1.00 27.75 343 GLN B O 1
ATOM 5434 N N . ALA B 1 344 ? -36.271 -26.903 31.384 1.00 26.83 344 ALA B N 1
ATOM 5435 C CA . ALA B 1 344 ? -36.761 -27.869 32.360 1.00 30.81 344 ALA B CA 1
ATOM 5436 C C . ALA B 1 344 ? -37.006 -29.283 31.801 1.00 34.13 344 ALA B C 1
ATOM 5437 O O . ALA B 1 344 ? -37.048 -30.259 32.563 1.00 33.34 344 ALA B O 1
ATOM 5439 N N . LYS B 1 345 ? -37.175 -29.395 30.483 1.00 33.75 345 LYS B N 1
ATOM 5440 C CA . LYS B 1 345 ? -37.422 -30.691 29.850 1.00 34.32 345 LYS B CA 1
ATOM 5441 C C . LYS B 1 345 ? -36.119 -31.389 29.481 1.00 32.42 345 LYS B C 1
ATOM 5442 O O . LYS B 1 345 ? -36.111 -32.591 29.218 1.00 33.17 345 LYS B O 1
ATOM 5448 N N . ILE B 1 346 ? -35.024 -30.629 29.483 1.00 32.83 346 ILE B N 1
ATOM 5449 C CA . ILE B 1 346 ? -33.704 -31.155 29.141 1.00 33.62 346 ILE B CA 1
ATOM 5450 C C . ILE B 1 346 ? -33.266 -32.372 29.947 1.00 38.09 346 ILE B C 1
ATOM 5451 O O . ILE B 1 346 ? -32.667 -33.296 29.398 1.00 40.83 346 ILE B O 1
ATOM 5456 N N . PRO B 1 347 ? -33.538 -32.385 31.259 1.00 37.88 347 PRO B N 1
ATOM 5457 C CA . PRO B 1 347 ? -33.126 -33.548 32.049 1.00 38.83 347 PRO B CA 1
ATOM 5458 C C . PRO B 1 347 ? -33.874 -34.823 31.667 1.00 39.34 347 PRO B C 1
ATOM 5459 O O . PRO B 1 347 ? -33.338 -35.924 31.769 1.00 34.28 347 PRO B O 1
ATOM 5463 N N . GLU B 1 348 ? -35.110 -34.689 31.207 1.00 42.24 348 GLU B N 1
ATOM 5464 C CA . GLU B 1 348 ? -35.852 -35.889 30.854 1.00 43.22 348 GLU B CA 1
ATOM 5465 C C . GLU B 1 348 ? -35.662 -36.324 29.412 1.00 43.41 348 GLU B C 1
ATOM 5466 O O . GLU B 1 348 ? -35.551 -37.520 29.133 1.00 44.94 348 GLU B O 1
ATOM 5472 N N . GLU B 1 349 ? -35.599 -35.359 28.499 1.00 42.27 349 GLU B N 1
ATOM 5473 C CA . GLU B 1 349 ? -35.473 -35.668 27.078 1.00 41.63 349 GLU B CA 1
ATOM 5474 C C . GLU B 1 349 ? -34.081 -35.534 26.479 1.00 39.65 349 GLU B C 1
ATOM 5475 O O . GLU B 1 349 ? -33.854 -35.942 25.341 1.00 36.42 349 GLU B O 1
ATOM 5481 N N . GLY B 1 350 ? -33.159 -34.945 27.223 1.00 37.32 350 GLY B N 1
ATOM 5482 C CA . GLY B 1 350 ? -31.837 -34.739 26.673 1.00 35.56 350 GLY B CA 1
ATOM 5483 C C . GLY B 1 350 ? -31.827 -33.339 26.084 1.00 35.30 350 GLY B C 1
ATOM 5484 O O . GLY B 1 350 ? -32.888 -32.733 25.914 1.00 36.69 350 GLY B O 1
ATOM 5485 N N . LEU B 1 351 ? -30.646 -32.817 25.772 1.00 33.07 351 LEU B N 1
ATOM 5486 C CA . LEU B 1 351 ? -30.540 -31.467 25.232 1.00 32.57 351 LEU B CA 1
ATOM 5487 C C . LEU B 1 351 ? -30.977 -31.387 23.779 1.00 33.34 351 LEU B C 1
ATOM 5488 O O . LEU B 1 351 ? -31.752 -30.503 23.406 1.00 32.61 351 LEU B O 1
ATOM 5493 N N . GLU B 1 352 ? -30.466 -32.307 22.963 1.00 31.14 352 GLU B N 1
ATOM 5494 C CA . GLU B 1 352 ? -30.788 -32.333 21.543 1.00 32.64 352 GLU B CA 1
ATOM 5495 C C . GLU B 1 352 ? -32.276 -32.547 21.269 1.00 31.35 352 GLU B C 1
ATOM 5496 O O . GLU B 1 352 ? -32.855 -31.858 20.421 1.00 26.10 352 GLU B O 1
ATOM 5502 N N . ARG B 1 353 ? -32.888 -33.479 22.001 1.00 28.84 353 ARG B N 1
ATOM 5503 C CA . ARG B 1 353 ? -34.299 -33.769 21.821 1.00 32.44 353 ARG B CA 1
ATOM 5504 C C . ARG B 1 353 ? -35.162 -32.615 22.342 1.00 33.66 353 ARG B C 1
ATOM 5505 O O . ARG B 1 353 ? -36.104 -32.199 21.664 1.00 36.04 353 ARG B O 1
ATOM 5513 N N . ALA B 1 354 ? -34.838 -32.081 23.521 1.00 33.09 354 ALA B N 1
ATOM 5514 C CA . ALA B 1 354 ? -35.599 -30.947 24.064 1.00 28.45 354 ALA B CA 1
ATOM 5515 C C . ALA B 1 354 ? -35.580 -29.776 23.081 1.00 29.12 354 ALA B C 1
ATOM 5516 O O . ALA B 1 354 ? -36.599 -29.107 22.865 1.00 32.33 354 ALA B O 1
ATOM 5518 N N . VAL B 1 355 ? -34.417 -29.525 22.493 1.00 24.11 355 VAL B N 1
ATOM 5519 C CA . VAL B 1 355 ? -34.274 -28.450 21.544 1.00 26.53 355 VAL B CA 1
ATOM 5520 C C . VAL B 1 355 ? -35.018 -28.774 20.245 1.00 29.47 355 VAL B C 1
ATOM 5521 O O . VAL B 1 355 ? -35.702 -27.921 19.679 1.00 29.85 355 VAL B O 1
ATOM 5525 N N . CYS B 1 356 ? -34.865 -30.005 19.776 1.00 28.59 356 CYS B N 1
ATOM 5526 C CA . CYS B 1 356 ? -35.522 -30.431 18.555 1.00 29.15 356 CYS B CA 1
ATOM 5527 C C . CYS B 1 356 ? -37.035 -30.264 18.704 1.00 27.57 356 CYS B C 1
ATOM 5528 O O . CYS B 1 356 ? -37.679 -29.690 17.826 1.00 24.20 356 CYS B O 1
ATOM 5531 N N . ASP B 1 357 ? -37.585 -30.752 19.817 1.00 25.09 357 ASP B N 1
ATOM 5532 C CA . ASP B 1 357 ? -39.021 -30.653 20.074 1.00 28.30 357 ASP B CA 1
ATOM 5533 C C . ASP B 1 357 ? -39.474 -29.206 20.031 1.00 27.65 357 ASP B C 1
ATOM 5534 O O . ASP B 1 357 ? -40.525 -28.891 19.466 1.00 26.67 357 ASP B O 1
ATOM 5539 N N . TYR B 1 358 ? -38.661 -28.329 20.608 1.00 27.80 358 TYR B N 1
ATOM 5540 C CA . TYR B 1 358 ? -38.976 -26.909 20.689 1.00 27.85 358 TYR B CA 1
ATOM 5541 C C . TYR B 1 358 ? -39.002 -26.235 19.316 1.00 28.59 358 TYR B C 1
ATOM 5542 O O . TYR B 1 358 ? -39.912 -25.455 18.990 1.00 24.41 358 TYR B O 1
ATOM 5551 N N . ILE B 1 359 ? -37.988 -26.532 18.522 1.00 26.29 359 ILE B N 1
ATOM 5552 C CA . ILE B 1 359 ? -37.900 -25.975 17.200 1.00 27.18 359 ILE B CA 1
ATOM 5553 C C . ILE B 1 359 ? -39.035 -26.550 16.338 1.00 25.85 359 ILE B C 1
ATOM 5554 O O . ILE B 1 359 ? -39.805 -25.787 15.762 1.00 27.63 359 ILE B O 1
ATOM 5559 N N . ALA B 1 360 ? -39.154 -27.876 16.281 1.00 24.49 360 ALA B N 1
ATOM 5560 C CA . ALA B 1 360 ? -40.203 -28.527 15.473 1.00 23.58 360 ALA B CA 1
ATOM 5561 C C . ALA B 1 360 ? -41.594 -27.982 15.774 1.00 24.36 360 ALA B C 1
ATOM 5562 O O . ALA B 1 360 ? -42.466 -27.977 14.904 1.00 24.60 360 ALA B O 1
ATOM 5564 N N . GLY B 1 361 ? -41.789 -27.524 17.010 1.00 20.38 361 GLY B N 1
ATOM 5565 C CA . GLY B 1 361 ? -43.082 -27.027 17.421 1.00 21.35 361 GLY B CA 1
ATOM 5566 C C . GLY B 1 361 ? -43.423 -25.581 17.140 1.00 22.06 361 GLY B C 1
ATOM 5567 O O . GLY B 1 361 ? -44.485 -25.133 17.532 1.00 25.30 361 GLY B O 1
ATOM 5576 N N . THR B 1 363 ? -44.192 -22.022 14.811 1.00 23.97 363 THR B N 1
ATOM 5577 C CA . THR B 1 363 ? -44.886 -21.588 13.610 1.00 27.26 363 THR B CA 1
ATOM 5578 C C . THR B 1 363 ? -43.753 -20.992 12.761 1.00 28.62 363 THR B C 1
ATOM 5579 O O . THR B 1 363 ? -42.637 -20.766 13.266 1.00 25.39 363 THR B O 1
ATOM 5583 N N . ASP B 1 364 ? -44.027 -20.749 11.481 1.00 28.65 364 ASP B N 1
ATOM 5584 C CA . ASP B 1 364 ? -43.035 -20.171 10.575 1.00 27.85 364 ASP B CA 1
ATOM 5585 C C . ASP B 1 364 ? -42.574 -18.792 11.041 1.00 30.63 364 ASP B C 1
ATOM 5586 O O . ASP B 1 364 ? -41.377 -18.477 11.014 1.00 29.92 364 ASP B O 1
ATOM 5591 N N . ARG B 1 365 ? -43.540 -17.957 11.420 1.00 29.10 365 ARG B N 1
ATOM 5592 C CA . ARG B 1 365 ? -43.257 -16.601 11.873 1.00 34.37 365 ARG B CA 1
ATOM 5593 C C . ARG B 1 365 ? -42.405 -16.606 13.148 1.00 33.11 365 ARG B C 1
ATOM 5594 O O . ARG B 1 365 ? -41.389 -15.920 13.223 1.00 33.79 365 ARG B O 1
ATOM 5602 N N . PHE B 1 366 ? -42.816 -17.396 14.134 1.00 30.92 366 PHE B N 1
ATOM 5603 C CA . PHE B 1 366 ? -42.068 -17.463 15.373 1.00 29.85 366 PHE B CA 1
ATOM 5604 C C . PHE B 1 366 ? -40.610 -17.856 15.137 1.00 28.66 366 PHE B C 1
ATOM 5605 O O . PHE B 1 366 ? -39.715 -17.182 15.621 1.00 27.58 366 PHE B O 1
ATOM 5613 N N . ALA B 1 367 ? -40.372 -18.922 14.379 1.00 28.07 367 ALA B N 1
ATOM 5614 C CA . ALA B 1 367 ? -39.001 -19.380 14.101 1.00 27.88 367 ALA B CA 1
ATOM 5615 C C . ALA B 1 367 ? -38.127 -18.289 13.499 1.00 28.80 367 ALA B C 1
ATOM 5616 O O . ALA B 1 367 ? -36.977 -18.101 13.902 1.00 25.94 367 ALA B O 1
ATOM 5618 N N . LEU B 1 368 ? -38.669 -17.588 12.511 1.00 28.77 368 LEU B N 1
ATOM 5619 C CA . LEU B 1 368 ? -37.931 -16.517 11.868 1.00 32.61 368 LEU B CA 1
ATOM 5620 C C . LEU B 1 368 ? -37.579 -15.416 12.881 1.00 32.81 368 LEU B C 1
ATOM 5621 O O . LEU B 1 368 ? -36.423 -15.001 12.967 1.00 36.31 368 LEU B O 1
ATOM 5626 N N . GLU B 1 369 ? -38.569 -14.949 13.637 1.00 32.59 369 GLU B N 1
ATOM 5627 C CA . GLU B 1 369 ? -38.334 -13.907 14.645 1.00 33.90 369 GLU B CA 1
ATOM 5628 C C . GLU B 1 369 ? -37.268 -14.363 15.649 1.00 31.97 369 GLU B C 1
ATOM 5629 O O . GLU B 1 369 ? -36.264 -13.678 15.863 1.00 32.86 369 GLU B O 1
ATOM 5635 N N . ALA B 1 370 ? -37.495 -15.526 16.241 1.00 28.33 370 ALA B N 1
ATOM 5636 C CA . ALA B 1 370 ? -36.578 -16.104 17.208 1.00 29.12 370 ALA B CA 1
ATOM 5637 C C . ALA B 1 370 ? -35.184 -16.115 16.605 1.00 30.54 370 ALA B C 1
ATOM 5638 O O . ALA B 1 370 ? -34.197 -15.765 17.255 1.00 32.13 370 ALA B O 1
ATOM 5640 N N . TYR B 1 371 ? -35.104 -16.493 15.340 1.00 30.38 371 TYR B N 1
ATOM 5641 C CA . TYR B 1 371 ? -33.816 -16.532 14.673 1.00 33.30 371 TYR B CA 1
ATOM 5642 C C . TYR B 1 371 ? -33.187 -15.138 14.593 1.00 32.51 371 TYR B C 1
ATOM 5643 O O . TYR B 1 371 ? -32.001 -14.958 14.845 1.00 30.52 371 TYR B O 1
ATOM 5652 N N . ARG B 1 372 ? -33.991 -14.155 14.226 1.00 35.34 372 ARG B N 1
ATOM 5653 C CA . ARG B 1 372 ? -33.481 -12.804 14.090 1.00 37.58 372 ARG B CA 1
ATOM 5654 C C . ARG B 1 372 ? -33.079 -12.196 15.424 1.00 37.20 372 ARG B C 1
ATOM 5655 O O . ARG B 1 372 ? -32.093 -11.477 15.496 1.00 36.71 372 ARG B O 1
ATOM 5663 N N . ARG B 1 373 ? -33.826 -12.498 16.478 1.00 37.53 373 ARG B N 1
ATOM 5664 C CA . ARG B 1 373 ? -33.509 -11.923 17.765 1.00 40.11 373 ARG B CA 1
ATOM 5665 C C . ARG B 1 373 ? -32.272 -12.532 18.416 1.00 40.42 373 ARG B C 1
ATOM 5666 O O . ARG B 1 373 ? -31.939 -12.187 19.536 1.00 40.37 373 ARG B O 1
ATOM 5674 N N . LEU B 1 374 ? -31.593 -13.432 17.704 1.00 40.50 374 LEU B N 1
ATOM 5675 C CA . LEU B 1 374 ? -30.362 -14.037 18.198 1.00 40.11 374 LEU B CA 1
ATOM 5676 C C . LEU B 1 374 ? -29.184 -13.176 17.744 1.00 39.80 374 LEU B C 1
ATOM 5677 O O . LEU B 1 374 ? -28.060 -13.349 18.216 1.00 39.06 374 LEU B O 1
ATOM 5682 N N . SER B 1 375 ? -29.445 -12.254 16.819 1.00 36.98 375 SER B N 1
ATOM 5683 C CA . SER B 1 375 ? -28.407 -11.362 16.312 1.00 37.69 375 SER B CA 1
ATOM 5684 C C . SER B 1 375 ? -28.790 -9.898 16.479 1.00 36.70 375 SER B C 1
ATOM 5685 O O . SER B 1 375 ? -29.962 -9.576 16.580 1.00 34.68 375 SER B O 1
ATOM 5688 N N . PRO B 1 376 ? -27.796 -8.995 16.528 1.00 40.54 376 PRO B N 1
ATOM 5689 C CA . PRO B 1 376 ? -28.041 -7.557 16.688 1.00 41.00 376 PRO B CA 1
ATOM 5690 C C . PRO B 1 376 ? -29.003 -7.047 15.633 1.00 44.77 376 PRO B C 1
ATOM 5691 O O . PRO B 1 376 ? -29.131 -7.732 14.596 1.00 47.64 376 PRO B O 1
ATOM 5704 N N . ARG C 1 2 ? -22.418 36.960 51.420 1.00 42.31 2 ARG C N 1
ATOM 5705 C CA . ARG C 1 2 ? -21.703 36.444 50.270 1.00 42.17 2 ARG C CA 1
ATOM 5706 C C . ARG C 1 2 ? -20.625 35.495 50.752 1.00 41.51 2 ARG C C 1
ATOM 5707 O O . ARG C 1 2 ? -19.489 35.905 50.966 1.00 45.17 2 ARG C O 1
ATOM 5715 N N . PHE C 1 3 ? -20.976 34.230 50.935 1.00 39.98 3 PHE C N 1
ATOM 5716 C CA . PHE C 1 3 ? -20.003 33.248 51.396 1.00 36.94 3 PHE C CA 1
ATOM 5717 C C . PHE C 1 3 ? -18.958 32.974 50.339 1.00 38.87 3 PHE C C 1
ATOM 5718 O O . PHE C 1 3 ? -19.186 32.211 49.400 1.00 40.82 3 PHE C O 1
ATOM 5726 N N . SER C 1 4 ? -17.806 33.618 50.491 1.00 37.63 4 SER C N 1
ATOM 5727 C CA . SER C 1 4 ? -16.706 33.437 49.561 1.00 38.88 4 SER C CA 1
ATOM 5728 C C . SER C 1 4 ? -16.168 32.032 49.748 1.00 36.88 4 SER C C 1
ATOM 5729 O O . SER C 1 4 ? -16.558 31.329 50.671 1.00 38.13 4 SER C O 1
ATOM 5732 N N . ARG C 1 5 ? -15.265 31.643 48.858 1.00 39.42 5 ARG C N 1
ATOM 5733 C CA . ARG C 1 5 ? -14.622 30.330 48.882 1.00 37.78 5 ARG C CA 1
ATOM 5734 C C . ARG C 1 5 ? -13.982 30.069 50.246 1.00 37.67 5 ARG C C 1
ATOM 5735 O O . ARG C 1 5 ? -14.302 29.084 50.911 1.00 37.12 5 ARG C O 1
ATOM 5743 N N . GLU C 1 6 ? -13.093 30.970 50.665 1.00 37.90 6 GLU C N 1
ATOM 5744 C CA . GLU C 1 6 ? -12.408 30.850 51.958 1.00 34.47 6 GLU C CA 1
ATOM 5745 C C . GLU C 1 6 ? -13.373 30.644 53.109 1.00 33.74 6 GLU C C 1
ATOM 5746 O O . GLU C 1 6 ? -13.075 29.926 54.067 1.00 33.17 6 GLU C O 1
ATOM 5752 N N . ALA C 1 7 ? -14.543 31.266 52.999 1.00 31.94 7 ALA C N 1
ATOM 5753 C CA . ALA C 1 7 ? -15.554 31.178 54.036 1.00 31.10 7 ALA C CA 1
ATOM 5754 C C . ALA C 1 7 ? -16.125 29.785 54.156 1.00 35.38 7 ALA C C 1
ATOM 5755 O O . ALA C 1 7 ? -16.439 29.321 55.257 1.00 33.70 7 ALA C O 1
ATOM 5757 N N . LEU C 1 8 ? -16.266 29.114 53.013 1.00 38.25 8 LEU C N 1
ATOM 5758 C CA . LEU C 1 8 ? -16.823 27.764 52.994 1.00 36.77 8 LEU C CA 1
ATOM 5759 C C . LEU C 1 8 ? -15.827 26.758 53.556 1.00 34.19 8 LEU C C 1
ATOM 5760 O O . LEU C 1 8 ? -16.195 25.891 54.359 1.00 33.74 8 LEU C O 1
ATOM 5765 N N . LEU C 1 9 ? -14.564 26.880 53.160 1.00 33.55 9 LEU C N 1
ATOM 5766 C CA . LEU C 1 9 ? -13.567 25.944 53.670 1.00 33.40 9 LEU C CA 1
ATOM 5767 C C . LEU C 1 9 ? -13.611 25.952 55.200 1.00 33.40 9 LEU C C 1
ATOM 5768 O O . LEU C 1 9 ? -13.656 24.890 55.837 1.00 32.66 9 LEU C O 1
ATOM 5773 N N . GLU C 1 10 ? -13.622 27.151 55.794 1.00 35.53 10 GLU C N 1
ATOM 5774 C CA . GLU C 1 10 ? -13.670 27.274 57.253 1.00 33.24 10 GLU C CA 1
ATOM 5775 C C . GLU C 1 10 ? -14.946 26.653 57.766 1.00 34.74 10 GLU C C 1
ATOM 5776 O O . GLU C 1 10 ? -14.923 25.810 58.658 1.00 36.14 10 GLU C O 1
ATOM 5782 N N . LEU C 1 11 ? -16.069 27.069 57.200 1.00 36.92 11 LEU C N 1
ATOM 5783 C CA . LEU C 1 11 ? -17.344 26.533 57.649 1.00 42.73 11 LEU C CA 1
ATOM 5784 C C . LEU C 1 11 ? -17.324 24.996 57.567 1.00 44.03 11 LEU C C 1
ATOM 5785 O O . LEU C 1 11 ? -17.796 24.293 58.463 1.00 44.97 11 LEU C O 1
ATOM 5790 N N . GLU C 1 12 ? -16.771 24.472 56.485 1.00 42.91 12 GLU C N 1
ATOM 5791 C CA . GLU C 1 12 ? -16.706 23.034 56.343 1.00 42.59 12 GLU C CA 1
ATOM 5792 C C . GLU C 1 12 ? -15.781 22.497 57.440 1.00 42.80 12 GLU C C 1
ATOM 5793 O O . GLU C 1 12 ? -16.084 21.503 58.098 1.00 43.37 12 GLU C O 1
ATOM 5799 N N . ALA C 1 13 ? -14.663 23.191 57.641 1.00 42.09 13 ALA C N 1
ATOM 5800 C CA . ALA C 1 13 ? -13.642 22.809 58.620 1.00 41.65 13 ALA C CA 1
ATOM 5801 C C . ALA C 1 13 ? -14.104 22.491 60.036 1.00 42.34 13 ALA C C 1
ATOM 5802 O O . ALA C 1 13 ? -13.562 21.586 60.668 1.00 42.13 13 ALA C O 1
ATOM 5804 N N . SER C 1 14 ? -15.086 23.228 60.548 1.00 42.31 14 SER C N 1
ATOM 5805 C CA . SER C 1 14 ? -15.560 22.973 61.907 1.00 43.31 14 SER C CA 1
ATOM 5806 C C . SER C 1 14 ? -16.885 22.213 61.976 1.00 42.53 14 SER C C 1
ATOM 5807 O O . SER C 1 14 ? -17.271 21.707 63.026 1.00 40.32 14 SER C O 1
ATOM 5810 N N . ARG C 1 15 ? -17.574 22.109 60.849 1.00 44.05 15 ARG C N 1
ATOM 5811 C CA . ARG C 1 15 ? -18.855 21.415 60.843 1.00 43.42 15 ARG C CA 1
ATOM 5812 C C . ARG C 1 15 ? -18.773 19.922 60.499 1.00 39.34 15 ARG C C 1
ATOM 5813 O O . ARG C 1 15 ? -19.617 19.152 60.938 1.00 36.62 15 ARG C O 1
ATOM 5821 N N . LEU C 1 16 ? -17.752 19.507 59.751 1.00 35.71 16 LEU C N 1
ATOM 5822 C CA . LEU C 1 16 ? -17.611 18.092 59.392 1.00 34.83 16 LEU C CA 1
ATOM 5823 C C . LEU C 1 16 ? -16.936 17.235 60.475 1.00 34.65 16 LEU C C 1
ATOM 5824 O O . LEU C 1 16 ? -16.211 17.743 61.324 1.00 36.34 16 LEU C O 1
ATOM 5829 N N . ALA C 1 17 ? -17.179 15.930 60.428 1.00 32.77 17 ALA C N 1
ATOM 5830 C CA . ALA C 1 17 ? -16.576 15.001 61.367 1.00 32.53 17 ALA C CA 1
ATOM 5831 C C . ALA C 1 17 ? -15.059 15.103 61.252 1.00 32.11 17 ALA C C 1
ATOM 5832 O O . ALA C 1 17 ? -14.533 15.485 60.202 1.00 34.37 17 ALA C O 1
ATOM 5834 N N . PRO C 1 18 ? -14.331 14.747 62.323 1.00 30.28 18 PRO C N 1
ATOM 5835 C CA . PRO C 1 18 ? -12.864 14.827 62.301 1.00 30.54 18 PRO C CA 1
ATOM 5836 C C . PRO C 1 18 ? -12.244 13.914 61.237 1.00 28.75 18 PRO C C 1
ATOM 5837 O O . PRO C 1 18 ? -11.241 14.259 60.612 1.00 28.51 18 PRO C O 1
ATOM 5841 N N . TYR C 1 19 ? -12.850 12.749 61.044 1.00 26.97 19 TYR C N 1
ATOM 5842 C CA . TYR C 1 19 ? -12.346 11.783 60.076 1.00 26.21 19 TYR C CA 1
ATOM 5843 C C . TYR C 1 19 ? -12.758 12.097 58.627 1.00 30.11 19 TYR C C 1
ATOM 5844 O O . TYR C 1 19 ? -12.325 11.404 57.705 1.00 26.03 19 TYR C O 1
ATOM 5853 N N . ALA C 1 20 ? -13.572 13.144 58.444 1.00 29.46 20 ALA C N 1
ATOM 5854 C CA . ALA C 1 20 ? -14.040 13.559 57.125 1.00 31.22 20 ALA C CA 1
ATOM 5855 C C . ALA C 1 20 ? -12.980 14.344 56.368 1.00 33.56 20 ALA C C 1
ATOM 5856 O O . ALA C 1 20 ? -12.166 15.047 56.964 1.00 33.84 20 ALA C O 1
ATOM 5858 N N . GLN C 1 21 ? -12.992 14.232 55.043 1.00 31.82 21 GLN C N 1
ATOM 5859 C CA . GLN C 1 21 ? -12.034 14.970 54.238 1.00 28.78 21 GLN C CA 1
ATOM 5860 C C . GLN C 1 21 ? -12.455 16.437 54.155 1.00 31.35 21 GLN C C 1
ATOM 5861 O O . GLN C 1 21 ? -13.614 16.729 53.844 1.00 30.83 21 GLN C O 1
ATOM 5867 N N . LYS C 1 22 ? -11.525 17.356 54.425 1.00 26.62 22 LYS C N 1
ATOM 5868 C CA . LYS C 1 22 ? -11.814 18.785 54.316 1.00 27.82 22 LYS C CA 1
ATOM 5869 C C . LYS C 1 22 ? -11.209 19.284 53.009 1.00 28.56 22 LYS C C 1
ATOM 5870 O O . LYS C 1 22 ? -10.062 18.968 52.695 1.00 27.06 22 LYS C O 1
ATOM 5876 N N . ALA C 1 23 ? -11.990 20.045 52.242 1.00 27.28 23 ALA C N 1
ATOM 5877 C CA . ALA C 1 23 ? -11.536 20.583 50.962 1.00 29.30 23 ALA C CA 1
ATOM 5878 C C . ALA C 1 23 ? -10.303 21.449 51.198 1.00 30.27 23 ALA C C 1
ATOM 5879 O O . ALA C 1 23 ? -9.461 21.617 50.312 1.00 27.88 23 ALA C O 1
ATOM 5881 N N . ARG C 1 24 ? -10.216 21.977 52.417 1.00 30.60 24 ARG C N 1
ATOM 5882 C CA . ARG C 1 24 ? -9.107 22.810 52.887 1.00 33.40 24 ARG C CA 1
ATOM 5883 C C . ARG C 1 24 ? -7.761 22.082 52.765 1.00 29.29 24 ARG C C 1
ATOM 5884 O O . ARG C 1 24 ? -6.772 22.646 52.314 1.00 27.24 24 ARG C O 1
ATOM 5892 N N . ASP C 1 25 ? -7.742 20.819 53.164 1.00 30.98 25 ASP C N 1
ATOM 5893 C CA . ASP C 1 25 ? -6.525 20.013 53.142 1.00 31.16 25 ASP C CA 1
ATOM 5894 C C . ASP C 1 25 ? -6.291 19.259 51.836 1.00 30.52 25 ASP C C 1
ATOM 5895 O O . ASP C 1 25 ? -5.573 18.261 51.821 1.00 28.15 25 ASP C O 1
ATOM 5900 N N . THR C 1 26 ? -6.883 19.736 50.744 1.00 30.09 26 THR C N 1
ATOM 5901 C CA . THR C 1 26 ? -6.742 19.061 49.462 1.00 29.14 26 THR C CA 1
ATOM 5902 C C . THR C 1 26 ? -5.324 19.060 48.931 1.00 29.77 26 THR C C 1
ATOM 5903 O O . THR C 1 26 ? -4.627 20.077 49.008 1.00 26.74 26 THR C O 1
ATOM 5907 N N . ARG C 1 27 ? -4.897 17.931 48.361 1.00 28.12 27 ARG C N 1
ATOM 5908 C CA . ARG C 1 27 ? -3.568 17.902 47.775 1.00 26.83 27 ARG C CA 1
ATOM 5909 C C . ARG C 1 27 ? -3.626 18.668 46.454 1.00 26.60 27 ARG C C 1
ATOM 5910 O O . ARG C 1 27 ? -2.638 18.767 45.741 1.00 27.79 27 ARG C O 1
ATOM 5918 N N . GLY C 1 28 ? -4.786 19.228 46.130 1.00 23.49 28 GLY C N 1
ATOM 5919 C CA . GLY C 1 28 ? -4.882 20.011 44.904 1.00 22.95 28 GLY C CA 1
ATOM 5920 C C . GLY C 1 28 ? -5.027 19.299 43.555 1.00 23.58 28 GLY C C 1
ATOM 5921 O O . GLY C 1 28 ? -5.267 18.095 43.470 1.00 23.38 28 GLY C O 1
ATOM 5922 N N . ARG C 1 29 ? -4.865 20.094 42.504 1.00 25.81 29 ARG C N 1
ATOM 5923 C CA . ARG C 1 29 ? -4.985 19.682 41.112 1.00 29.12 29 ARG C CA 1
ATOM 5924 C C . ARG C 1 29 ? -3.616 19.508 40.454 1.00 30.30 29 ARG C C 1
ATOM 5925 O O . ARG C 1 29 ? -2.607 19.951 40.984 1.00 37.50 29 ARG C O 1
ATOM 5933 N N . ALA C 1 30 ? -3.579 18.859 39.300 1.00 30.06 30 ALA C N 1
ATOM 5934 C CA . ALA C 1 30 ? -2.328 18.633 38.586 1.00 31.36 30 ALA C CA 1
ATOM 5935 C C . ALA C 1 30 ? -1.874 19.871 37.830 1.00 35.34 30 ALA C C 1
ATOM 5936 O O . ALA C 1 30 ? -0.686 20.141 37.719 1.00 37.57 30 ALA C O 1
ATOM 5938 N N . HIS C 1 31 ? -2.816 20.618 37.282 1.00 36.10 31 HIS C N 1
ATOM 5939 C CA . HIS C 1 31 ? -2.446 21.803 36.533 1.00 39.52 31 HIS C CA 1
ATOM 5940 C C . HIS C 1 31 ? -2.851 23.032 37.327 1.00 39.40 31 HIS C C 1
ATOM 5941 O O . HIS C 1 31 ? -3.861 23.016 38.017 1.00 35.50 31 HIS C O 1
ATOM 5948 N N . PRO C 1 32 ? -2.042 24.104 37.251 1.00 42.91 32 PRO C N 1
ATOM 5949 C CA . PRO C 1 32 ? -2.267 25.370 37.953 1.00 42.82 32 PRO C CA 1
ATOM 5950 C C . PRO C 1 32 ? -3.484 26.123 37.446 1.00 41.32 32 PRO C C 1
ATOM 5951 O O . PRO C 1 32 ? -3.659 26.302 36.249 1.00 42.59 32 PRO C O 1
ATOM 5955 N N . GLU C 1 33 ? -4.315 26.569 38.374 1.00 42.89 33 GLU C N 1
ATOM 5956 C CA . GLU C 1 33 ? -5.535 27.299 38.041 1.00 46.28 33 GLU C CA 1
ATOM 5957 C C . GLU C 1 33 ? -5.822 28.351 39.085 1.00 45.23 33 GLU C C 1
ATOM 5958 O O . GLU C 1 33 ? -5.477 28.184 40.247 1.00 45.32 33 GLU C O 1
ATOM 5964 N N . PRO C 1 34 ? -6.469 29.451 38.688 1.00 47.29 34 PRO C N 1
ATOM 5965 C CA . PRO C 1 34 ? -6.780 30.482 39.684 1.00 48.12 34 PRO C CA 1
ATOM 5966 C C . PRO C 1 34 ? -7.949 29.997 40.547 1.00 48.31 34 PRO C C 1
ATOM 5967 O O . PRO C 1 34 ? -8.924 29.459 40.026 1.00 50.14 34 PRO C O 1
ATOM 5971 N N . GLU C 1 35 ? -7.846 30.171 41.861 1.00 49.88 35 GLU C N 1
ATOM 5972 C CA . GLU C 1 35 ? -8.907 29.747 42.774 1.00 52.03 35 GLU C CA 1
ATOM 5973 C C . GLU C 1 35 ? -10.285 30.255 42.360 1.00 51.82 35 GLU C C 1
ATOM 5974 O O . GLU C 1 35 ? -10.415 31.095 41.473 1.00 50.07 35 GLU C O 1
ATOM 5980 N N . SER C 1 36 ? -11.313 29.743 43.026 1.00 54.06 36 SER C N 1
ATOM 5981 C CA . SER C 1 36 ? -12.685 30.149 42.755 1.00 55.01 36 SER C CA 1
ATOM 5982 C C . SER C 1 36 ? -13.105 31.253 43.716 1.00 54.29 36 SER C C 1
ATOM 5983 O O . SER C 1 36 ? -12.804 31.196 44.907 1.00 53.85 36 SER C O 1
ATOM 5986 N N . LEU C 1 37 ? -13.798 32.259 43.195 1.00 55.06 37 LEU C N 1
ATOM 5987 C CA . LEU C 1 37 ? -14.265 33.367 44.023 1.00 54.01 37 LEU C CA 1
ATOM 5988 C C . LEU C 1 37 ? -15.233 32.745 45.018 1.00 52.50 37 LEU C C 1
ATOM 5989 O O . LEU C 1 37 ? -15.092 32.909 46.233 1.00 52.73 37 LEU C O 1
ATOM 5994 N N . TYR C 1 38 ? -16.216 32.025 44.480 1.00 47.13 38 TYR C N 1
ATOM 5995 C CA . TYR C 1 38 ? -17.211 31.319 45.277 1.00 44.86 38 TYR C CA 1
ATOM 5996 C C . TYR C 1 38 ? -16.991 29.885 44.877 1.00 46.86 38 TYR C C 1
ATOM 5997 O O . TYR C 1 38 ? -16.363 29.632 43.836 1.00 52.39 38 TYR C O 1
ATOM 6006 N N . ARG C 1 39 ? -17.471 28.948 45.685 1.00 43.34 39 ARG C N 1
ATOM 6007 C CA . ARG C 1 39 ? -17.306 27.539 45.348 1.00 40.05 39 ARG C CA 1
ATOM 6008 C C . ARG C 1 39 ? -16.026 26.903 45.888 1.00 35.18 39 ARG C C 1
ATOM 6009 O O . ARG C 1 39 ? -14.916 27.396 45.672 1.00 32.88 39 ARG C O 1
ATOM 6017 N N . THR C 1 40 ? -16.198 25.798 46.594 1.00 31.99 40 THR C N 1
ATOM 6018 C CA . THR C 1 40 ? -15.081 25.056 47.143 1.00 30.34 40 THR C CA 1
ATOM 6019 C C . THR C 1 40 ? -14.493 24.198 46.018 1.00 33.47 40 THR C C 1
ATOM 6020 O O . THR C 1 40 ? -15.111 24.013 44.964 1.00 31.58 40 THR C O 1
ATOM 6024 N N . PRO C 1 41 ? -13.287 23.659 46.229 1.00 34.18 41 PRO C N 1
ATOM 6025 C CA . PRO C 1 41 ? -12.657 22.816 45.206 1.00 32.38 41 PRO C CA 1
ATOM 6026 C C . PRO C 1 41 ? -13.546 21.647 44.764 1.00 32.09 41 PRO C C 1
ATOM 6027 O O . PRO C 1 41 ? -13.647 21.381 43.576 1.00 33.16 41 PRO C O 1
ATOM 6031 N N . TYR C 1 42 ? -14.187 20.953 45.709 1.00 31.84 42 TYR C N 1
ATOM 6032 C CA . TYR C 1 42 ? -15.051 19.830 45.364 1.00 29.42 42 TYR C CA 1
ATOM 6033 C C . TYR C 1 42 ? -16.353 20.250 44.658 1.00 31.79 42 TYR C C 1
ATOM 6034 O O . TYR C 1 42 ? -16.871 19.518 43.810 1.00 29.61 42 TYR C O 1
ATOM 6043 N N . GLN C 1 43 ? -16.900 21.404 45.035 1.00 32.84 43 GLN C N 1
ATOM 6044 C CA . GLN C 1 43 ? -18.110 21.908 44.389 1.00 32.28 43 GLN C CA 1
ATOM 6045 C C . GLN C 1 43 ? -17.747 22.060 42.924 1.00 31.45 43 GLN C C 1
ATOM 6046 O O . GLN C 1 43 ? -18.535 21.753 42.028 1.00 33.25 43 GLN C O 1
ATOM 6052 N N . LYS C 1 44 ? -16.541 22.575 42.708 1.00 29.52 44 LYS C N 1
ATOM 6053 C CA . LYS C 1 44 ? -16.026 22.817 41.374 1.00 33.45 44 LYS C CA 1
ATOM 6054 C C . LYS C 1 44 ? -15.955 21.499 40.596 1.00 33.95 44 LYS C C 1
ATOM 6055 O O . LYS C 1 44 ? -16.476 21.399 39.483 1.00 30.72 44 LYS C O 1
ATOM 6061 N N . ASP C 1 45 ? -15.303 20.502 41.186 1.00 29.39 45 ASP C N 1
ATOM 6062 C CA . ASP C 1 45 ? -15.185 19.198 40.548 1.00 31.34 45 ASP C CA 1
ATOM 6063 C C . ASP C 1 45 ? -16.580 18.693 40.187 1.00 30.80 45 ASP C C 1
ATOM 6064 O O . ASP C 1 45 ? -16.795 18.154 39.104 1.00 31.04 45 ASP C O 1
ATOM 6069 N N . ARG C 1 46 ? -17.532 18.888 41.096 1.00 33.06 46 ARG C N 1
ATOM 6070 C CA . ARG C 1 46 ? -18.902 18.464 40.847 1.00 35.77 46 ARG C CA 1
ATOM 6071 C C . ARG C 1 46 ? -19.451 19.162 39.586 1.00 35.78 46 ARG C C 1
ATOM 6072 O O . ARG C 1 46 ? -20.052 18.519 38.728 1.00 36.62 46 ARG C O 1
ATOM 6080 N N . ASP C 1 47 ? -19.219 20.468 39.467 1.00 36.88 47 ASP C N 1
ATOM 6081 C CA . ASP C 1 47 ? -19.695 21.217 38.309 1.00 37.55 47 ASP C CA 1
ATOM 6082 C C . ASP C 1 47 ? -19.069 20.681 37.010 1.00 36.82 47 ASP C C 1
ATOM 6083 O O . ASP C 1 47 ? -19.774 20.394 36.047 1.00 36.75 47 ASP C O 1
ATOM 6088 N N . ARG C 1 48 ? -17.747 20.547 36.994 1.00 32.74 48 ARG C N 1
ATOM 6089 C CA . ARG C 1 48 ? -17.045 20.067 35.821 1.00 33.05 48 ARG C CA 1
ATOM 6090 C C . ARG C 1 48 ? -17.512 18.677 35.370 1.00 34.23 48 ARG C C 1
ATOM 6091 O O . ARG C 1 48 ? -17.780 18.452 34.192 1.00 33.36 48 ARG C O 1
ATOM 6099 N N . ILE C 1 49 ? -17.616 17.756 36.320 1.00 34.17 49 ILE C N 1
ATOM 6100 C CA . ILE C 1 49 ? -18.047 16.404 36.032 1.00 29.95 49 ILE C CA 1
ATOM 6101 C C . ILE C 1 49 ? -19.415 16.439 35.353 1.00 32.00 49 ILE C C 1
ATOM 6102 O O . ILE C 1 49 ? -19.644 15.778 34.344 1.00 31.82 49 ILE C O 1
ATOM 6107 N N . LEU C 1 50 ? -20.317 17.224 35.930 1.00 31.92 50 LEU C N 1
ATOM 6108 C CA . LEU C 1 50 ? -21.676 17.378 35.442 1.00 31.41 50 LEU C CA 1
ATOM 6109 C C . LEU C 1 50 ? -21.745 17.796 33.970 1.00 30.69 50 LEU C C 1
ATOM 6110 O O . LEU C 1 50 ? -22.691 17.462 33.277 1.00 26.31 50 LEU C O 1
ATOM 6115 N N . HIS C 1 51 ? -20.737 18.510 33.497 1.00 30.03 51 HIS C N 1
ATOM 6116 C CA . HIS C 1 51 ? -20.743 18.970 32.122 1.00 34.96 51 HIS C CA 1
ATOM 6117 C C . HIS C 1 51 ? -19.985 18.159 31.058 1.00 34.40 51 HIS C C 1
ATOM 6118 O O . HIS C 1 51 ? -20.031 18.507 29.885 1.00 33.78 51 HIS C O 1
ATOM 6125 N N . THR C 1 52 ? -19.322 17.073 31.446 1.00 30.97 52 THR C N 1
ATOM 6126 C CA . THR C 1 52 ? -18.609 16.258 30.462 1.00 28.45 52 THR C CA 1
ATOM 6127 C C . THR C 1 52 ? -19.570 15.533 29.504 1.00 27.34 52 THR C C 1
ATOM 6128 O O . THR C 1 52 ? -20.761 15.376 29.786 1.00 24.79 52 THR C O 1
ATOM 6132 N N . THR C 1 53 ? -19.021 15.075 28.382 1.00 27.77 53 THR C N 1
ATOM 6133 C CA . THR C 1 53 ? -19.784 14.339 27.383 1.00 25.07 53 THR C CA 1
ATOM 6134 C C . THR C 1 53 ? -20.147 13.002 28.012 1.00 26.33 53 THR C C 1
ATOM 6135 O O . THR C 1 53 ? -21.293 12.548 27.908 1.00 22.54 53 THR C O 1
ATOM 6139 N N . ALA C 1 54 ? -19.187 12.408 28.728 1.00 22.59 54 ALA C N 1
ATOM 6140 C CA . ALA C 1 54 ? -19.421 11.108 29.348 1.00 22.31 54 ALA C CA 1
ATOM 6141 C C . ALA C 1 54 ? -20.579 11.141 30.328 1.00 21.52 54 ALA C C 1
ATOM 6142 O O . ALA C 1 54 ? -21.365 10.198 30.401 1.00 18.40 54 ALA C O 1
ATOM 6144 N N . PHE C 1 55 ? -20.698 12.214 31.093 1.00 19.30 55 PHE C N 1
ATOM 6145 C CA . PHE C 1 55 ? -21.799 12.247 32.043 1.00 20.49 55 PHE C CA 1
ATOM 6146 C C . PHE C 1 55 ? -23.071 12.392 31.221 1.00 16.19 55 PHE C C 1
ATOM 6147 O O . PHE C 1 55 ? -24.082 11.798 31.545 1.00 20.34 55 PHE C O 1
ATOM 6155 N N . ARG C 1 56 ? -23.016 13.203 30.173 1.00 21.68 56 ARG C N 1
ATOM 6156 C CA . ARG C 1 56 ? -24.186 13.370 29.321 1.00 26.20 56 ARG C CA 1
ATOM 6157 C C . ARG C 1 56 ? -24.551 12.024 28.722 1.00 26.22 56 ARG C C 1
ATOM 6158 O O . ARG C 1 56 ? -25.719 11.740 28.519 1.00 26.29 56 ARG C O 1
ATOM 6166 N N . ARG C 1 57 ? -23.558 11.171 28.482 1.00 26.15 57 ARG C N 1
ATOM 6167 C CA . ARG C 1 57 ? -23.873 9.900 27.853 1.00 29.13 57 ARG C CA 1
ATOM 6168 C C . ARG C 1 57 ? -24.498 8.848 28.735 1.00 26.88 57 ARG C C 1
ATOM 6169 O O . ARG C 1 57 ? -25.060 7.881 28.231 1.00 28.53 57 ARG C O 1
ATOM 6177 N N . LEU C 1 58 ? -24.439 9.056 30.043 1.00 22.93 58 LEU C N 1
ATOM 6178 C CA . LEU C 1 58 ? -25.056 8.132 30.985 1.00 21.85 58 LEU C CA 1
ATOM 6179 C C . LEU C 1 58 ? -26.571 8.134 30.738 1.00 21.55 58 LEU C C 1
ATOM 6180 O O . LEU C 1 58 ? -27.267 7.163 31.074 1.00 23.68 58 LEU C O 1
ATOM 6185 N N . GLU C 1 59 ? -27.089 9.232 30.185 1.00 23.53 59 GLU C N 1
ATOM 6186 C CA . GLU C 1 59 ? -28.524 9.321 29.919 1.00 24.93 59 GLU C CA 1
ATOM 6187 C C . GLU C 1 59 ? -28.909 8.460 28.703 1.00 29.88 59 GLU C C 1
ATOM 6188 O O . GLU C 1 59 ? -30.086 8.187 28.483 1.00 28.49 59 GLU C O 1
ATOM 6194 N N . TYR C 1 60 ? -27.914 8.023 27.929 1.00 29.60 60 TYR C N 1
ATOM 6195 C CA . TYR C 1 60 ? -28.178 7.186 26.764 1.00 31.34 60 TYR C CA 1
ATOM 6196 C C . TYR C 1 60 ? -27.458 5.855 26.809 1.00 31.10 60 TYR C C 1
ATOM 6197 O O . TYR C 1 60 ? -27.095 5.306 25.774 1.00 32.97 60 TYR C O 1
ATOM 6206 N N . LYS C 1 61 ? -27.244 5.346 28.018 1.00 32.23 61 LYS C N 1
ATOM 6207 C CA . LYS C 1 61 ? -26.588 4.055 28.227 1.00 31.04 61 LYS C CA 1
ATOM 6208 C C . LYS C 1 61 ? -27.387 3.409 29.342 1.00 32.65 61 LYS C C 1
ATOM 6209 O O . LYS C 1 61 ? -27.563 4.015 30.393 1.00 35.84 61 LYS C O 1
ATOM 6215 N N . THR C 1 62 ? -27.899 2.204 29.138 1.00 33.49 62 THR C N 1
ATOM 6216 C CA . THR C 1 62 ? -28.665 1.584 30.206 1.00 36.72 62 THR C CA 1
ATOM 6217 C C . THR C 1 62 ? -27.782 0.900 31.258 1.00 39.11 62 THR C C 1
ATOM 6218 O O . THR C 1 62 ? -26.606 0.585 31.018 1.00 37.48 62 THR C O 1
ATOM 6222 N N . GLN C 1 63 ? -28.349 0.751 32.451 1.00 41.62 63 GLN C N 1
ATOM 6223 C CA . GLN C 1 63 ? -27.690 0.082 33.564 1.00 46.38 63 GLN C CA 1
ATOM 6224 C C . GLN C 1 63 ? -28.186 -1.359 33.401 1.00 51.54 63 GLN C C 1
ATOM 6225 O O . GLN C 1 63 ? -29.391 -1.576 33.223 1.00 51.52 63 GLN C O 1
ATOM 6231 N N . VAL C 1 64 ? -27.279 -2.332 33.443 1.00 54.29 64 VAL C N 1
ATOM 6232 C CA . VAL C 1 64 ? -27.665 -3.738 33.296 1.00 59.01 64 VAL C CA 1
ATOM 6233 C C . VAL C 1 64 ? -27.688 -4.221 31.841 1.00 62.99 64 VAL C C 1
ATOM 6234 O O . VAL C 1 64 ? -26.692 -4.746 31.345 1.00 64.28 64 VAL C O 1
ATOM 6238 N N . LEU C 1 65 ? -28.813 -4.044 31.154 1.00 66.98 65 LEU C N 1
ATOM 6239 C CA . LEU C 1 65 ? -28.914 -4.492 29.768 1.00 71.64 65 LEU C CA 1
ATOM 6240 C C . LEU C 1 65 ? -29.001 -3.344 28.774 1.00 74.56 65 LEU C C 1
ATOM 6241 O O . LEU C 1 65 ? -29.133 -2.189 29.164 1.00 75.56 65 LEU C O 1
ATOM 6246 N N . PRO C 1 66 ? -28.914 -3.649 27.468 1.00 77.77 66 PRO C N 1
ATOM 6247 C CA . PRO C 1 66 ? -28.989 -2.605 26.437 1.00 78.51 66 PRO C CA 1
ATOM 6248 C C . PRO C 1 66 ? -30.308 -1.830 26.411 1.00 79.02 66 PRO C C 1
ATOM 6249 O O . PRO C 1 66 ? -31.345 -2.335 26.851 1.00 78.42 66 PRO C O 1
ATOM 6253 N N . GLY C 1 67 ? -30.245 -0.598 25.899 1.00 79.86 67 GLY C N 1
ATOM 6254 C CA . GLY C 1 67 ? -31.410 0.275 25.822 1.00 79.34 67 GLY C CA 1
ATOM 6255 C C . GLY C 1 67 ? -32.728 -0.433 25.574 1.00 79.25 67 GLY C C 1
ATOM 6256 O O . GLY C 1 67 ? -33.465 -0.745 26.512 1.00 79.59 67 GLY C O 1
ATOM 6257 N N . TRP C 1 68 ? -33.019 -0.677 24.301 1.00 78.34 68 TRP C N 1
ATOM 6258 C CA . TRP C 1 68 ? -34.234 -1.362 23.870 1.00 77.67 68 TRP C CA 1
ATOM 6259 C C . TRP C 1 68 ? -34.628 -2.533 24.791 1.00 78.25 68 TRP C C 1
ATOM 6260 O O . TRP C 1 68 ? -33.768 -3.239 25.323 1.00 78.32 68 TRP C O 1
ATOM 6271 N N . ALA C 1 69 ? -35.930 -2.730 24.980 1.00 77.48 69 ALA C N 1
ATOM 6272 C CA . ALA C 1 69 ? -36.427 -3.806 25.830 1.00 76.44 69 ALA C CA 1
ATOM 6273 C C . ALA C 1 69 ? -36.819 -5.020 24.996 1.00 77.76 69 ALA C C 1
ATOM 6274 O O . ALA C 1 69 ? -37.749 -4.965 24.185 1.00 78.20 69 ALA C O 1
ATOM 6276 N N . TYR C 1 73 ? -36.140 -0.404 31.959 1.00 43.69 73 TYR C N 1
ATOM 6277 C CA . TYR C 1 73 ? -34.782 -0.564 32.457 1.00 43.39 73 TYR C CA 1
ATOM 6278 C C . TYR C 1 73 ? -34.153 0.800 32.692 1.00 43.00 73 TYR C C 1
ATOM 6279 O O . TYR C 1 73 ? -34.011 1.605 31.767 1.00 39.74 73 TYR C O 1
ATOM 6288 N N . ARG C 1 74 ? -33.770 1.046 33.943 1.00 41.21 74 ARG C N 1
ATOM 6289 C CA . ARG C 1 74 ? -33.181 2.321 34.312 1.00 39.06 74 ARG C CA 1
ATOM 6290 C C . ARG C 1 74 ? -31.896 2.587 33.547 1.00 37.08 74 ARG C C 1
ATOM 6291 O O . ARG C 1 74 ? -31.139 1.666 33.205 1.00 37.11 74 ARG C O 1
ATOM 6299 N N . THR C 1 75 ? -31.652 3.859 33.272 1.00 31.25 75 THR C N 1
ATOM 6300 C CA . THR C 1 75 ? -30.444 4.233 32.580 1.00 29.86 75 THR C CA 1
ATOM 6301 C C . THR C 1 75 ? -29.314 4.395 33.603 1.00 30.12 75 THR C C 1
ATOM 6302 O O . THR C 1 75 ? -29.540 4.278 34.818 1.00 29.34 75 THR C O 1
ATOM 6306 N N . ARG C 1 76 ? -28.098 4.631 33.118 1.00 29.94 76 ARG C N 1
ATOM 6307 C CA . ARG C 1 76 ? -26.959 4.824 34.008 1.00 28.64 76 ARG C CA 1
ATOM 6308 C C . ARG C 1 76 ? -27.117 6.166 34.707 1.00 29.69 76 ARG C C 1
ATOM 6309 O O . ARG C 1 76 ? -26.715 6.325 35.851 1.00 28.57 76 ARG C O 1
ATOM 6317 N N . LEU C 1 77 ? -27.717 7.133 34.020 1.00 26.79 77 LEU C N 1
ATOM 6318 C CA . LEU C 1 77 ? -27.928 8.414 34.647 1.00 27.92 77 LEU C CA 1
ATOM 6319 C C . LEU C 1 77 ? -28.842 8.190 35.849 1.00 28.96 77 LEU C C 1
ATOM 6320 O O . LEU C 1 77 ? -28.513 8.596 36.953 1.00 35.40 77 LEU C O 1
ATOM 6325 N N . THR C 1 78 ? -29.969 7.514 35.656 1.00 26.08 78 THR C N 1
ATOM 6326 C CA . THR C 1 78 ? -30.877 7.268 36.764 1.00 26.05 78 THR C CA 1
ATOM 6327 C C . THR C 1 78 ? -30.195 6.469 37.880 1.00 29.10 78 THR C C 1
ATOM 6328 O O . THR C 1 78 ? -30.388 6.752 39.068 1.00 28.24 78 THR C O 1
ATOM 6332 N N . HIS C 1 79 ? -29.374 5.493 37.517 1.00 29.89 79 HIS C N 1
ATOM 6333 C CA . HIS C 1 79 ? -28.658 4.749 38.536 1.00 26.61 79 HIS C CA 1
ATOM 6334 C C . HIS C 1 79 ? -27.727 5.710 39.313 1.00 26.84 79 HIS C C 1
ATOM 6335 O O . HIS C 1 79 ? -27.662 5.691 40.545 1.00 26.66 79 HIS C O 1
ATOM 6342 N N . THR C 1 80 ? -27.010 6.541 38.577 1.00 26.94 80 THR C N 1
ATOM 6343 C CA . THR C 1 80 ? -26.075 7.476 39.179 1.00 28.16 80 THR C CA 1
ATOM 6344 C C . THR C 1 80 ? -26.734 8.432 40.142 1.00 27.95 80 THR C C 1
ATOM 6345 O O . THR C 1 80 ? -26.183 8.703 41.203 1.00 30.87 80 THR C O 1
ATOM 6349 N N . LEU C 1 81 ? -27.905 8.940 39.778 1.00 26.81 81 LEU C N 1
ATOM 6350 C CA . LEU C 1 81 ? -28.628 9.856 40.641 1.00 24.56 81 LEU C CA 1
ATOM 6351 C C . LEU C 1 81 ? -29.007 9.152 41.938 1.00 27.11 81 LEU C C 1
ATOM 6352 O O . LEU C 1 81 ? -29.015 9.758 43.013 1.00 28.05 81 LEU C O 1
ATOM 6357 N N . GLU C 1 82 ? -29.327 7.871 41.851 1.00 27.61 82 GLU C N 1
ATOM 6358 C CA . GLU C 1 82 ? -29.672 7.137 43.048 1.00 26.54 82 GLU C CA 1
ATOM 6359 C C . GLU C 1 82 ? -28.426 6.927 43.915 1.00 27.24 82 GLU C C 1
ATOM 6360 O O . GLU C 1 82 ? -28.483 7.063 45.142 1.00 30.38 82 GLU C O 1
ATOM 6366 N N . VAL C 1 83 ? -27.297 6.605 43.287 1.00 25.81 83 VAL C N 1
ATOM 6367 C CA . VAL C 1 83 ? -26.057 6.395 44.036 1.00 24.17 83 VAL C CA 1
ATOM 6368 C C . VAL C 1 83 ? -25.734 7.721 44.733 1.00 25.49 83 VAL C C 1
ATOM 6369 O O . VAL C 1 83 ? -25.420 7.765 45.909 1.00 24.41 83 VAL C O 1
ATOM 6373 N N . ALA C 1 84 ? -25.826 8.804 43.983 1.00 26.61 84 ALA C N 1
ATOM 6374 C CA . ALA C 1 84 ? -25.549 10.118 44.515 1.00 25.58 84 ALA C CA 1
ATOM 6375 C C . ALA C 1 84 ? -26.423 10.406 45.735 1.00 28.66 84 ALA C C 1
ATOM 6376 O O . ALA C 1 84 ? -25.944 10.926 46.748 1.00 22.78 84 ALA C O 1
ATOM 6378 N N . GLN C 1 85 ? -27.702 10.048 45.647 1.00 30.19 85 GLN C N 1
ATOM 6379 C CA . GLN C 1 85 ? -28.616 10.301 46.748 1.00 33.13 85 GLN C CA 1
ATOM 6380 C C . GLN C 1 85 ? -28.417 9.401 47.962 1.00 31.07 85 GLN C C 1
ATOM 6381 O O . GLN C 1 85 ? -28.497 9.872 49.092 1.00 31.45 85 GLN C O 1
ATOM 6387 N N . VAL C 1 86 ? -28.176 8.115 47.733 1.00 28.42 86 VAL C N 1
ATOM 6388 C CA . VAL C 1 86 ? -27.962 7.177 48.825 1.00 27.49 86 VAL C CA 1
ATOM 6389 C C . VAL C 1 86 ? -26.642 7.480 49.556 1.00 30.36 86 VAL C C 1
ATOM 6390 O O . VAL C 1 86 ? -26.559 7.359 50.790 1.00 27.95 86 VAL C O 1
ATOM 6394 N N . SER C 1 87 ? -25.622 7.878 48.800 1.00 25.30 87 SER C N 1
ATOM 6395 C CA . SER C 1 87 ? -24.339 8.159 49.405 1.00 27.30 87 SER C CA 1
ATOM 6396 C C . SER C 1 87 ? -24.284 9.555 50.064 1.00 29.01 87 SER C C 1
ATOM 6397 O O . SER C 1 87 ? -23.591 9.739 51.074 1.00 21.61 87 SER C O 1
ATOM 6400 N N . ARG C 1 88 ? -24.995 10.532 49.500 1.00 23.76 88 ARG C N 1
ATOM 6401 C CA . ARG C 1 88 ? -25.013 11.856 50.107 1.00 27.47 88 ARG C CA 1
ATOM 6402 C C . ARG C 1 88 ? -25.687 11.720 51.461 1.00 28.99 88 ARG C C 1
ATOM 6403 O O . ARG C 1 88 ? -25.289 12.356 52.439 1.00 30.73 88 ARG C O 1
ATOM 6411 N N . SER C 1 89 ? -26.702 10.870 51.497 1.00 28.00 89 SER C N 1
ATOM 6412 C CA . SER C 1 89 ? -27.478 10.609 52.700 1.00 29.18 89 SER C CA 1
ATOM 6413 C C . SER C 1 89 ? -26.679 9.881 53.804 1.00 29.60 89 SER C C 1
ATOM 6414 O O . SER C 1 89 ? -26.804 10.206 54.986 1.00 30.11 89 SER C O 1
ATOM 6417 N N . ILE C 1 90 ? -25.860 8.903 53.423 1.00 24.38 90 ILE C N 1
ATOM 6418 C CA . ILE C 1 90 ? -25.050 8.182 54.397 1.00 22.62 90 ILE C CA 1
ATOM 6419 C C . ILE C 1 90 ? -23.945 9.128 54.849 1.00 25.34 90 ILE C C 1
ATOM 6420 O O . ILE C 1 90 ? -23.572 9.159 56.027 1.00 27.93 90 ILE C O 1
ATOM 6425 N N . ALA C 1 91 ? -23.464 9.931 53.908 1.00 25.85 91 ALA C N 1
ATOM 6426 C CA . ALA C 1 91 ? -22.408 10.873 54.184 1.00 28.67 91 ALA C CA 1
ATOM 6427 C C . ALA C 1 91 ? -22.851 11.908 55.228 1.00 29.26 91 ALA C C 1
ATOM 6428 O O . ALA C 1 91 ? -22.198 12.077 56.258 1.00 28.53 91 ALA C O 1
ATOM 6430 N N . ARG C 1 92 ? -23.961 12.585 54.961 1.00 27.39 92 ARG C N 1
ATOM 6431 C CA . ARG C 1 92 ? -24.462 13.588 55.887 1.00 28.67 92 ARG C CA 1
ATOM 6432 C C . ARG C 1 92 ? -24.630 13.000 57.276 1.00 28.30 92 ARG C C 1
ATOM 6433 O O . ARG C 1 92 ? -24.216 13.610 58.260 1.00 31.16 92 ARG C O 1
ATOM 6441 N N . ALA C 1 93 ? -25.215 11.809 57.366 1.00 25.37 93 ALA C N 1
ATOM 6442 C CA . ALA C 1 93 ? -25.418 11.193 58.674 1.00 27.72 93 ALA C CA 1
ATOM 6443 C C . ALA C 1 93 ? -24.107 10.934 59.421 1.00 29.51 93 ALA C C 1
ATOM 6444 O O . ALA C 1 93 ? -24.100 10.874 60.650 1.00 27.67 93 ALA C O 1
ATOM 6446 N N . LEU C 1 94 ? -23.003 10.790 58.690 1.00 27.40 94 LEU C N 1
ATOM 6447 C CA . LEU C 1 94 ? -21.717 10.522 59.332 1.00 28.46 94 LEU C CA 1
ATOM 6448 C C . LEU C 1 94 ? -20.808 11.744 59.421 1.00 26.04 94 LEU C C 1
ATOM 6449 O O . LEU C 1 94 ? -19.660 11.637 59.839 1.00 25.79 94 LEU C O 1
ATOM 6454 N N . GLY C 1 95 ? -21.311 12.897 59.003 1.00 26.70 95 GLY C N 1
ATOM 6455 C CA . GLY C 1 95 ? -20.513 14.107 59.050 1.00 20.58 95 GLY C CA 1
ATOM 6456 C C . GLY C 1 95 ? -19.410 14.142 58.037 1.00 24.17 95 GLY C C 1
ATOM 6457 O O . GLY C 1 95 ? -18.430 14.894 58.177 1.00 23.01 95 GLY C O 1
ATOM 6458 N N . LEU C 1 96 ? -19.560 13.344 56.981 1.00 25.61 96 LEU C N 1
ATOM 6459 C CA . LEU C 1 96 ? -18.546 13.312 55.946 1.00 20.76 96 LEU C CA 1
ATOM 6460 C C . LEU C 1 96 ? -18.779 14.448 54.950 1.00 25.01 96 LEU C C 1
ATOM 6461 O O . LEU C 1 96 ? -19.841 15.100 54.979 1.00 22.77 96 LEU C O 1
ATOM 6466 N N . ASN C 1 97 ? -17.777 14.703 54.104 1.00 21.76 97 ASN C N 1
ATOM 6467 C CA . ASN C 1 97 ? -17.872 15.734 53.067 1.00 25.89 97 ASN C CA 1
ATOM 6468 C C . ASN C 1 97 ? -18.866 15.269 51.970 1.00 30.19 97 ASN C C 1
ATOM 6469 O O . ASN C 1 97 ? -18.611 14.299 51.238 1.00 25.37 97 ASN C O 1
ATOM 6474 N N . GLU C 1 98 ? -19.989 15.969 51.871 1.00 29.81 98 GLU C N 1
ATOM 6475 C CA . GLU C 1 98 ? -21.027 15.641 50.912 1.00 30.11 98 GLU C CA 1
ATOM 6476 C C . GLU C 1 98 ? -20.650 16.000 49.480 1.00 29.37 98 GLU C C 1
ATOM 6477 O O . GLU C 1 98 ? -20.989 15.265 48.553 1.00 31.45 98 GLU C O 1
ATOM 6483 N N . ASP C 1 99 ? -19.974 17.128 49.285 1.00 23.55 99 ASP C N 1
ATOM 6484 C CA . ASP C 1 99 ? -19.584 17.495 47.939 1.00 21.51 99 ASP C CA 1
ATOM 6485 C C . ASP C 1 99 ? -18.564 16.486 47.409 1.00 26.13 99 ASP C C 1
ATOM 6486 O O . ASP C 1 99 ? -18.609 16.119 46.229 1.00 21.10 99 ASP C O 1
ATOM 6491 N N . LEU C 1 100 ? -17.624 16.056 48.255 1.00 21.78 100 LEU C N 1
ATOM 6492 C CA . LEU C 1 100 ? -16.651 15.082 47.773 1.00 24.45 100 LEU C CA 1
ATOM 6493 C C . LEU C 1 100 ? -17.416 13.797 47.424 1.00 22.12 100 LEU C C 1
ATOM 6494 O O . LEU C 1 100 ? -17.228 13.238 46.350 1.00 20.49 100 LEU C O 1
ATOM 6499 N N . THR C 1 101 ? -18.303 13.370 48.322 1.00 23.30 101 THR C N 1
ATOM 6500 C CA . THR C 1 101 ? -19.103 12.165 48.106 1.00 24.56 101 THR C CA 1
ATOM 6501 C C . THR C 1 101 ? -19.910 12.259 46.797 1.00 30.00 101 THR C C 1
ATOM 6502 O O . THR C 1 101 ? -19.866 11.356 45.964 1.00 29.77 101 THR C O 1
ATOM 6506 N N . GLU C 1 102 ? -20.646 13.356 46.625 1.00 27.31 102 GLU C N 1
ATOM 6507 C CA . GLU C 1 102 ? -21.444 13.533 45.430 1.00 27.90 102 GLU C CA 1
ATOM 6508 C C . GLU C 1 102 ? -20.591 13.536 44.171 1.00 27.82 102 GLU C C 1
ATOM 6509 O O . GLU C 1 102 ? -20.947 12.898 43.176 1.00 25.91 102 GLU C O 1
ATOM 6515 N N . ALA C 1 103 ? -19.466 14.243 44.207 1.00 27.47 103 ALA C N 1
ATOM 6516 C CA . ALA C 1 103 ? -18.606 14.333 43.036 1.00 26.60 103 ALA C CA 1
ATOM 6517 C C . ALA C 1 103 ? -18.104 12.962 42.592 1.00 28.13 103 ALA C C 1
ATOM 6518 O O . ALA C 1 103 ? -17.999 12.683 41.395 1.00 28.05 103 ALA C O 1
ATOM 6520 N N . ILE C 1 104 ? -17.806 12.105 43.561 1.00 26.11 104 ILE C N 1
ATOM 6521 C CA . ILE C 1 104 ? -17.330 10.755 43.256 1.00 24.71 104 ILE C CA 1
ATOM 6522 C C . ILE C 1 104 ? -18.496 9.908 42.714 1.00 22.11 104 ILE C C 1
ATOM 6523 O O . ILE C 1 104 ? -18.348 9.195 41.736 1.00 22.26 104 ILE C O 1
ATOM 6528 N N . ALA C 1 105 ? -19.646 10.002 43.363 1.00 22.04 105 ALA C N 1
ATOM 6529 C CA . ALA C 1 105 ? -20.812 9.250 42.951 1.00 20.57 105 ALA C CA 1
ATOM 6530 C C . ALA C 1 105 ? -21.200 9.620 41.518 1.00 24.81 105 ALA C C 1
ATOM 6531 O O . ALA C 1 105 ? -21.664 8.763 40.763 1.00 26.56 105 ALA C O 1
ATOM 6533 N N . LEU C 1 106 ? -20.999 10.886 41.153 1.00 20.83 106 LEU C N 1
ATOM 6534 C CA . LEU C 1 106 ? -21.330 11.375 39.817 1.00 24.58 106 LEU C CA 1
ATOM 6535 C C . LEU C 1 106 ? -20.348 10.955 38.725 1.00 26.84 106 LEU C C 1
ATOM 6536 O O . LEU C 1 106 ? -20.690 10.976 37.537 1.00 24.85 106 LEU C O 1
ATOM 6541 N N . SER C 1 107 ? -19.134 10.588 39.129 1.00 27.49 107 SER C N 1
ATOM 6542 C CA . SER C 1 107 ? -18.099 10.256 38.172 1.00 27.31 107 SER C CA 1
ATOM 6543 C C . SER C 1 107 ? -17.574 8.824 38.135 1.00 24.79 107 SER C C 1
ATOM 6544 O O . SER C 1 107 ? -16.947 8.422 37.165 1.00 27.81 107 SER C O 1
ATOM 6547 N N . HIS C 1 108 ? -17.831 8.049 39.166 1.00 26.33 108 HIS C N 1
ATOM 6548 C CA . HIS C 1 108 ? -17.282 6.709 39.207 1.00 27.70 108 HIS C CA 1
ATOM 6549 C C . HIS C 1 108 ? -17.733 5.784 38.089 1.00 28.84 108 HIS C C 1
ATOM 6550 O O . HIS C 1 108 ? -17.019 4.856 37.759 1.00 32.49 108 HIS C O 1
ATOM 6557 N N . ASP C 1 109 ? -18.911 6.018 37.522 1.00 31.09 109 ASP C N 1
ATOM 6558 C CA . ASP C 1 109 ? -19.405 5.152 36.463 1.00 30.27 109 ASP C CA 1
ATOM 6559 C C . ASP C 1 109 ? -19.257 5.716 35.058 1.00 29.66 109 ASP C C 1
ATOM 6560 O O . ASP C 1 109 ? -19.787 5.152 34.108 1.00 29.25 109 ASP C O 1
ATOM 6565 N N . LEU C 1 110 ? -18.506 6.804 34.918 1.00 28.01 110 LEU C N 1
ATOM 6566 C CA . LEU C 1 110 ? -18.327 7.412 33.607 1.00 27.24 110 LEU C CA 1
ATOM 6567 C C . LEU C 1 110 ? -17.591 6.559 32.567 1.00 29.03 110 LEU C C 1
ATOM 6568 O O . LEU C 1 110 ? -17.720 6.800 31.367 1.00 28.04 110 LEU C O 1
ATOM 6573 N N . GLY C 1 111 ? -16.827 5.571 33.018 1.00 25.89 111 GLY C N 1
ATOM 6574 C CA . GLY C 1 111 ? -16.071 4.738 32.091 1.00 24.64 111 GLY C CA 1
ATOM 6575 C C . GLY C 1 111 ? -16.692 3.444 31.576 1.00 24.78 111 GLY C C 1
ATOM 6576 O O . GLY C 1 111 ? -16.023 2.644 30.937 1.00 26.35 111 GLY C O 1
ATOM 6577 N N . HIS C 1 112 ? -17.959 3.198 31.845 1.00 23.99 112 HIS C N 1
ATOM 6578 C CA . HIS C 1 112 ? -18.525 1.971 31.332 1.00 25.92 112 HIS C CA 1
ATOM 6579 C C . HIS C 1 112 ? -18.757 2.098 29.813 1.00 26.39 112 HIS C C 1
ATOM 6580 O O . HIS C 1 112 ? -19.085 3.174 29.307 1.00 24.52 112 HIS C O 1
ATOM 6587 N N . PRO C 1 113 ? -18.535 1.013 29.064 1.00 26.11 113 PRO C N 1
ATOM 6588 C CA . PRO C 1 113 ? -18.738 1.021 27.609 1.00 29.64 113 PRO C CA 1
ATOM 6589 C C . PRO C 1 113 ? -20.231 0.818 27.367 1.00 31.79 113 PRO C C 1
ATOM 6590 O O . PRO C 1 113 ? -20.968 0.567 28.308 1.00 32.72 113 PRO C O 1
ATOM 6594 N N . PRO C 1 114 ? -20.697 0.932 26.106 1.00 37.94 114 PRO C N 1
ATOM 6595 C CA . PRO C 1 114 ? -22.113 0.746 25.771 1.00 37.69 114 PRO C CA 1
ATOM 6596 C C . PRO C 1 114 ? -22.706 -0.499 26.404 1.00 38.88 114 PRO C C 1
ATOM 6597 O O . PRO C 1 114 ? -21.999 -1.468 26.670 1.00 35.30 114 PRO C O 1
ATOM 6601 N N . PHE C 1 115 ? -24.018 -0.450 26.607 1.00 44.29 115 PHE C N 1
ATOM 6602 C CA . PHE C 1 115 ? -24.797 -1.526 27.207 1.00 50.99 115 PHE C CA 1
ATOM 6603 C C . PHE C 1 115 ? -24.605 -1.504 28.715 1.00 56.65 115 PHE C C 1
ATOM 6604 O O . PHE C 1 115 ? -24.752 -0.440 29.337 1.00 61.23 115 PHE C O 1
ATOM 6612 N N . GLY C 1 116 ? -24.282 -2.645 29.313 1.00 59.45 116 GLY C N 1
ATOM 6613 C CA . GLY C 1 116 ? -24.098 -2.663 30.753 1.00 58.97 116 GLY C CA 1
ATOM 6614 C C . GLY C 1 116 ? -22.902 -3.472 31.201 1.00 60.69 116 GLY C C 1
ATOM 6615 O O . GLY C 1 116 ? -21.779 -3.250 30.733 1.00 60.76 116 GLY C O 1
ATOM 6616 N N . HIS C 1 117 ? -23.160 -4.413 32.110 1.00 61.31 117 HIS C N 1
ATOM 6617 C CA . HIS C 1 117 ? -22.138 -5.298 32.670 1.00 61.87 117 HIS C CA 1
ATOM 6618 C C . HIS C 1 117 ? -21.248 -5.895 31.590 1.00 59.94 117 HIS C C 1
ATOM 6619 O O . HIS C 1 117 ? -20.037 -5.680 31.575 1.00 61.31 117 HIS C O 1
ATOM 6626 N N . THR C 1 118 ? -21.867 -6.653 30.692 1.00 57.73 118 THR C N 1
ATOM 6627 C CA . THR C 1 118 ? -21.167 -7.313 29.600 1.00 54.56 118 THR C CA 1
ATOM 6628 C C . THR C 1 118 ? -20.141 -6.441 28.876 1.00 52.11 118 THR C C 1
ATOM 6629 O O . THR C 1 118 ? -19.072 -6.922 28.515 1.00 53.81 118 THR C O 1
ATOM 6633 N N . GLY C 1 119 ? -20.457 -5.164 28.678 1.00 48.50 119 GLY C N 1
ATOM 6634 C CA . GLY C 1 119 ? -19.544 -4.273 27.982 1.00 40.90 119 GLY C CA 1
ATOM 6635 C C . GLY C 1 119 ? -18.079 -4.330 28.384 1.00 39.02 119 GLY C C 1
ATOM 6636 O O . GLY C 1 119 ? -17.197 -4.502 27.533 1.00 36.78 119 GLY C O 1
ATOM 6637 N N . GLU C 1 120 ? -17.817 -4.195 29.682 1.00 36.91 120 GLU C N 1
ATOM 6638 C CA . GLU C 1 120 ? -16.459 -4.184 30.204 1.00 34.17 120 GLU C CA 1
ATOM 6639 C C . GLU C 1 120 ? -15.722 -5.513 30.030 1.00 34.58 120 GLU C C 1
ATOM 6640 O O . GLU C 1 120 ? -14.555 -5.538 29.626 1.00 34.50 120 GLU C O 1
ATOM 6646 N N . HIS C 1 121 ? -16.411 -6.605 30.336 1.00 38.59 121 HIS C N 1
ATOM 6647 C CA . HIS C 1 121 ? -15.872 -7.967 30.206 1.00 41.05 121 HIS C CA 1
ATOM 6648 C C . HIS C 1 121 ? -15.420 -8.184 28.748 1.00 39.88 121 HIS C C 1
ATOM 6649 O O . HIS C 1 121 ? -14.237 -8.438 28.481 1.00 37.35 121 HIS C O 1
ATOM 6656 N N . VAL C 1 122 ? -16.360 -8.031 27.812 1.00 36.65 122 VAL C N 1
ATOM 6657 C CA . VAL C 1 122 ? -16.092 -8.191 26.382 1.00 33.17 122 VAL C CA 1
ATOM 6658 C C . VAL C 1 122 ? -14.941 -7.314 25.908 1.00 33.33 122 VAL C C 1
ATOM 6659 O O . VAL C 1 122 ? -14.044 -7.767 25.193 1.00 34.51 122 VAL C O 1
ATOM 6663 N N . LEU C 1 123 ? -14.952 -6.052 26.310 1.00 33.00 123 LEU C N 1
ATOM 6664 C CA . LEU C 1 123 ? -13.898 -5.150 25.871 1.00 34.83 123 LEU C CA 1
ATOM 6665 C C . LEU C 1 123 ? -12.572 -5.516 26.513 1.00 32.16 123 LEU C C 1
ATOM 6666 O O . LEU C 1 123 ? -11.515 -5.359 25.904 1.00 31.18 123 LEU C O 1
ATOM 6671 N N . ASN C 1 124 ? -12.625 -6.003 27.746 1.00 30.24 124 ASN C N 1
ATOM 6672 C CA . ASN C 1 124 ? -11.402 -6.372 28.424 1.00 30.10 124 ASN C CA 1
ATOM 6673 C C . ASN C 1 124 ? -10.774 -7.538 27.671 1.00 31.87 124 ASN C C 1
ATOM 6674 O O . ASN C 1 124 ? -9.565 -7.563 27.432 1.00 31.39 124 ASN C O 1
ATOM 6679 N N . ALA C 1 125 ? -11.608 -8.509 27.322 1.00 32.51 125 ALA C N 1
ATOM 6680 C CA . ALA C 1 125 ? -11.158 -9.677 26.575 1.00 36.52 125 ALA C CA 1
ATOM 6681 C C . ALA C 1 125 ? -10.551 -9.239 25.241 1.00 36.90 125 ALA C C 1
ATOM 6682 O O . ALA C 1 125 ? -9.395 -9.527 24.960 1.00 34.87 125 ALA C O 1
ATOM 6684 N N . LEU C 1 126 ? -11.324 -8.530 24.424 1.00 39.84 126 LEU C N 1
ATOM 6685 C CA . LEU C 1 126 ? -10.815 -8.079 23.127 1.00 42.04 126 LEU C CA 1
ATOM 6686 C C . LEU C 1 126 ? -9.511 -7.323 23.292 1.00 43.41 126 LEU C C 1
ATOM 6687 O O . LEU C 1 126 ? -8.745 -7.168 22.337 1.00 44.83 126 LEU C O 1
ATOM 6700 N N . GLN C 1 128 ? -7.172 -8.070 25.924 1.00 52.63 128 GLN C N 1
ATOM 6701 C CA . GLN C 1 128 ? -6.208 -8.854 26.691 1.00 56.91 128 GLN C CA 1
ATOM 6702 C C . GLN C 1 128 ? -4.747 -8.597 26.336 1.00 57.47 128 GLN C C 1
ATOM 6703 O O . GLN C 1 128 ? -3.937 -8.277 27.209 1.00 57.56 128 GLN C O 1
ATOM 6709 N N . ASP C 1 129 ? -4.403 -8.718 25.059 1.00 57.21 129 ASP C N 1
ATOM 6710 C CA . ASP C 1 129 ? -3.016 -8.518 24.680 1.00 57.81 129 ASP C CA 1
ATOM 6711 C C . ASP C 1 129 ? -2.619 -7.070 24.469 1.00 55.85 129 ASP C C 1
ATOM 6712 O O . ASP C 1 129 ? -1.474 -6.796 24.134 1.00 57.05 129 ASP C O 1
ATOM 6717 N N . HIS C 1 130 ? -3.542 -6.135 24.665 1.00 53.43 130 HIS C N 1
ATOM 6718 C CA . HIS C 1 130 ? -3.192 -4.731 24.468 1.00 50.46 130 HIS C CA 1
ATOM 6719 C C . HIS C 1 130 ? -3.355 -3.866 25.713 1.00 49.08 130 HIS C C 1
ATOM 6720 O O . HIS C 1 130 ? -3.456 -2.642 25.622 1.00 48.67 130 HIS C O 1
ATOM 6727 N N . GLY C 1 131 ? -3.386 -4.499 26.881 1.00 46.54 131 GLY C N 1
ATOM 6728 C CA . GLY C 1 131 ? -3.504 -3.731 28.109 1.00 42.57 131 GLY C CA 1
ATOM 6729 C C . GLY C 1 131 ? -4.829 -3.830 28.833 1.00 36.83 131 GLY C C 1
ATOM 6730 O O . GLY C 1 131 ? -4.985 -3.287 29.921 1.00 36.94 131 GLY C O 1
ATOM 6731 N N . GLY C 1 132 ? -5.791 -4.510 28.232 1.00 34.12 132 GLY C N 1
ATOM 6732 C CA . GLY C 1 132 ? -7.085 -4.660 28.873 1.00 32.28 132 GLY C CA 1
ATOM 6733 C C . GLY C 1 132 ? -7.928 -3.398 29.031 1.00 30.35 132 GLY C C 1
ATOM 6734 O O . GLY C 1 132 ? -7.540 -2.281 28.649 1.00 32.28 132 GLY C O 1
ATOM 6735 N N . PHE C 1 133 ? -9.104 -3.600 29.605 1.00 26.45 133 PHE C N 1
ATOM 6736 C CA . PHE C 1 133 ? -10.047 -2.532 29.818 1.00 27.54 133 PHE C CA 1
ATOM 6737 C C . PHE C 1 133 ? -10.735 -2.733 31.144 1.00 27.43 133 PHE C C 1
ATOM 6738 O O . PHE C 1 133 ? -11.332 -3.782 31.392 1.00 29.51 133 PHE C O 1
ATOM 6746 N N . GLU C 1 134 ? -10.653 -1.716 31.995 1.00 28.12 134 GLU C N 1
ATOM 6747 C CA . GLU C 1 134 ? -11.275 -1.763 33.320 1.00 25.98 134 GLU C CA 1
ATOM 6748 C C . GLU C 1 134 ? -12.010 -0.416 33.476 1.00 22.40 134 GLU C C 1
ATOM 6749 O O . GLU C 1 134 ? -11.416 0.643 33.257 1.00 21.93 134 GLU C O 1
ATOM 6755 N N . HIS C 1 135 ? -13.290 -0.461 33.859 1.00 22.70 135 HIS C N 1
ATOM 6756 C CA . HIS C 1 135 ? -14.114 0.762 33.942 1.00 24.53 135 HIS C CA 1
ATOM 6757 C C . HIS C 1 135 ? -13.664 1.928 34.845 1.00 23.21 135 HIS C C 1
ATOM 6758 O O . HIS C 1 135 ? -13.766 3.084 34.453 1.00 24.77 135 HIS C O 1
ATOM 6765 N N . ASN C 1 136 ? -13.154 1.631 36.034 1.00 24.41 136 ASN C N 1
ATOM 6766 C CA . ASN C 1 136 ? -12.692 2.686 36.924 1.00 23.78 136 ASN C CA 1
ATOM 6767 C C . ASN C 1 136 ? -11.510 3.369 36.247 1.00 22.36 136 ASN C C 1
ATOM 6768 O O . ASN C 1 136 ? -11.472 4.602 36.121 1.00 23.26 136 ASN C O 1
ATOM 6773 N N . ALA C 1 137 ? -10.587 2.557 35.738 1.00 22.14 137 ALA C N 1
ATOM 6774 C CA . ALA C 1 137 ? -9.421 3.070 35.017 1.00 20.78 137 ALA C CA 1
ATOM 6775 C C . ALA C 1 137 ? -9.840 3.933 33.837 1.00 21.23 137 ALA C C 1
ATOM 6776 O O . ALA C 1 137 ? -9.214 4.955 33.559 1.00 22.45 137 ALA C O 1
ATOM 6778 N N . GLN C 1 138 ? -10.884 3.510 33.124 1.00 21.43 138 GLN C N 1
ATOM 6779 C CA . GLN C 1 138 ? -11.371 4.277 31.977 1.00 22.44 138 GLN C CA 1
ATOM 6780 C C . GLN C 1 138 ? -11.926 5.619 32.467 1.00 25.38 138 GLN C C 1
ATOM 6781 O O . GLN C 1 138 ? -11.696 6.652 31.840 1.00 30.32 138 GLN C O 1
ATOM 6787 N N . ALA C 1 139 ? -12.658 5.600 33.586 1.00 25.73 139 ALA C N 1
ATOM 6788 C CA . ALA C 1 139 ? -13.217 6.823 34.164 1.00 24.02 139 ALA C CA 1
ATOM 6789 C C . ALA C 1 139 ? -12.088 7.825 34.402 1.00 22.88 139 ALA C C 1
ATOM 6790 O O . ALA C 1 139 ? -12.178 9.001 34.027 1.00 23.42 139 ALA C O 1
ATOM 6792 N N . LEU C 1 140 ? -11.002 7.361 35.010 1.00 27.06 140 LEU C N 1
ATOM 6793 C CA . LEU C 1 140 ? -9.859 8.255 35.247 1.00 24.48 140 LEU C CA 1
ATOM 6794 C C . LEU C 1 140 ? -9.260 8.716 33.919 1.00 25.16 140 LEU C C 1
ATOM 6795 O O . LEU C 1 140 ? -8.839 9.880 33.782 1.00 25.73 140 LEU C O 1
ATOM 6800 N N . ARG C 1 141 ? -9.240 7.818 32.925 1.00 25.00 141 ARG C N 1
ATOM 6801 C CA . ARG C 1 141 ? -8.682 8.182 31.619 1.00 26.04 141 ARG C CA 1
ATOM 6802 C C . ARG C 1 141 ? -9.519 9.306 30.987 1.00 23.15 141 ARG C C 1
ATOM 6803 O O . ARG C 1 141 ? -8.976 10.273 30.457 1.00 26.29 141 ARG C O 1
ATOM 6811 N N . ILE C 1 142 ? -10.838 9.176 31.073 1.00 23.22 142 ILE C N 1
ATOM 6812 C CA . ILE C 1 142 ? -11.775 10.180 30.547 1.00 20.36 142 ILE C CA 1
ATOM 6813 C C . ILE C 1 142 ? -11.551 11.533 31.248 1.00 18.21 142 ILE C C 1
ATOM 6814 O O . ILE C 1 142 ? -11.333 12.558 30.620 1.00 19.69 142 ILE C O 1
ATOM 6819 N N . LEU C 1 143 ? -11.548 11.502 32.573 1.00 23.99 143 LEU C N 1
ATOM 6820 C CA . LEU C 1 143 ? -11.389 12.702 33.389 1.00 22.36 143 LEU C CA 1
ATOM 6821 C C . LEU C 1 143 ? -10.029 13.397 33.364 1.00 25.68 143 LEU C C 1
ATOM 6822 O O . LEU C 1 143 ? -9.941 14.611 33.570 1.00 26.26 143 LEU C O 1
ATOM 6827 N N . THR C 1 144 ? -8.966 12.658 33.073 1.00 27.04 144 THR C N 1
ATOM 6828 C CA . THR C 1 144 ? -7.650 13.275 33.044 1.00 25.26 144 THR C CA 1
ATOM 6829 C C . THR C 1 144 ? -7.038 13.391 31.649 1.00 27.80 144 THR C C 1
ATOM 6830 O O . THR C 1 144 ? -6.068 14.129 31.466 1.00 19.68 144 THR C O 1
ATOM 6834 N N . HIS C 1 145 ? -7.611 12.712 30.653 1.00 28.07 145 HIS C N 1
ATOM 6835 C CA . HIS C 1 145 ? -6.985 12.740 29.336 1.00 29.44 145 HIS C CA 1
ATOM 6836 C C . HIS C 1 145 ? -7.900 12.775 28.091 1.00 30.66 145 HIS C C 1
ATOM 6837 O O . HIS C 1 145 ? -7.654 13.539 27.156 1.00 30.73 145 HIS C O 1
ATOM 6844 N N . LEU C 1 146 ? -8.947 11.958 28.076 1.00 29.56 146 LEU C N 1
ATOM 6845 C CA . LEU C 1 146 ? -9.844 11.892 26.925 1.00 29.08 146 LEU C CA 1
ATOM 6846 C C . LEU C 1 146 ? -10.614 13.165 26.611 1.00 29.98 146 LEU C C 1
ATOM 6847 O O . LEU C 1 146 ? -10.468 13.725 25.529 1.00 32.27 146 LEU C O 1
ATOM 6852 N N . GLU C 1 147 ? -11.442 13.625 27.542 1.00 30.95 147 GLU C N 1
ATOM 6853 C CA . GLU C 1 147 ? -12.190 14.846 27.298 1.00 31.08 147 GLU C CA 1
ATOM 6854 C C . GLU C 1 147 ? -11.312 16.092 27.344 1.00 34.58 147 GLU C C 1
ATOM 6855 O O . GLU C 1 147 ? -10.445 16.246 28.219 1.00 35.48 147 GLU C O 1
ATOM 6861 N N . VAL C 1 148 ? -11.521 16.966 26.369 1.00 31.18 148 VAL C N 1
ATOM 6862 C CA . VAL C 1 148 ? -10.771 18.196 26.293 1.00 33.17 148 VAL C CA 1
ATOM 6863 C C . VAL C 1 148 ? -11.791 19.323 26.249 1.00 34.70 148 VAL C C 1
ATOM 6864 O O . VAL C 1 148 ? -12.407 19.582 25.212 1.00 38.40 148 VAL C O 1
ATOM 6868 N N . ARG C 1 149 ? -11.964 19.988 27.386 1.00 33.99 149 ARG C N 1
ATOM 6869 C CA . ARG C 1 149 ? -12.950 21.056 27.507 1.00 36.57 149 ARG C CA 1
ATOM 6870 C C . ARG C 1 149 ? -12.373 22.387 27.995 1.00 36.78 149 ARG C C 1
ATOM 6871 O O . ARG C 1 149 ? -13.096 23.362 28.137 1.00 35.73 149 ARG C O 1
ATOM 6879 N N . TYR C 1 150 ? -11.074 22.421 28.263 1.00 37.27 150 TYR C N 1
ATOM 6880 C CA . TYR C 1 150 ? -10.428 23.638 28.736 1.00 36.63 150 TYR C CA 1
ATOM 6881 C C . TYR C 1 150 ? -9.134 23.799 27.978 1.00 38.04 150 TYR C C 1
ATOM 6882 O O . TYR C 1 150 ? -8.433 22.825 27.716 1.00 37.21 150 TYR C O 1
ATOM 6891 N N . PRO C 1 151 ? -8.796 25.030 27.593 1.00 39.74 151 PRO C N 1
ATOM 6892 C CA . PRO C 1 151 ? -7.536 25.191 26.868 1.00 42.16 151 PRO C CA 1
ATOM 6893 C C . PRO C 1 151 ? -6.419 25.134 27.917 1.00 44.30 151 PRO C C 1
ATOM 6894 O O . PRO C 1 151 ? -6.631 25.491 29.078 1.00 47.15 151 PRO C O 1
ATOM 6898 N N . GLY C 1 152 ? -5.239 24.669 27.537 1.00 45.48 152 GLY C N 1
ATOM 6899 C CA . GLY C 1 152 ? -4.169 24.608 28.519 1.00 43.39 152 GLY C CA 1
ATOM 6900 C C . GLY C 1 152 ? -3.893 23.217 29.053 1.00 42.09 152 GLY C C 1
ATOM 6901 O O . GLY C 1 152 ? -2.800 22.941 29.541 1.00 43.07 152 GLY C O 1
ATOM 6902 N N . PHE C 1 153 ? -4.880 22.334 28.985 1.00 38.60 153 PHE C N 1
ATOM 6903 C CA . PHE C 1 153 ? -4.667 20.976 29.459 1.00 35.60 153 PHE C CA 1
ATOM 6904 C C . PHE C 1 153 ? -5.788 20.038 29.058 1.00 34.58 153 PHE C C 1
ATOM 6905 O O . PHE C 1 153 ? -6.928 20.461 28.813 1.00 34.25 153 PHE C O 1
ATOM 6913 N N . ARG C 1 154 ? -5.454 18.755 29.014 1.00 30.93 154 ARG C N 1
ATOM 6914 C CA . ARG C 1 154 ? -6.428 17.731 28.718 1.00 30.74 154 ARG C CA 1
ATOM 6915 C C . ARG C 1 154 ? -7.074 17.378 30.056 1.00 31.61 154 ARG C C 1
ATOM 6916 O O . ARG C 1 154 ? -6.544 17.714 31.121 1.00 35.74 154 ARG C O 1
ATOM 6924 N N . GLY C 1 155 ? -8.224 16.719 30.003 1.00 29.01 155 GLY C N 1
ATOM 6925 C CA . GLY C 1 155 ? -8.912 16.344 31.212 1.00 28.75 155 GLY C CA 1
ATOM 6926 C C . GLY C 1 155 ? -9.670 17.498 31.837 1.00 31.05 155 GLY C C 1
ATOM 6927 O O . GLY C 1 155 ? -9.774 18.577 31.265 1.00 27.51 155 GLY C O 1
ATOM 6928 N N . LEU C 1 156 ? -10.196 17.250 33.032 1.00 30.84 156 LEU C N 1
ATOM 6929 C CA . LEU C 1 156 ? -10.961 18.227 33.783 1.00 29.43 156 LEU C CA 1
ATOM 6930 C C . LEU C 1 156 ? -10.130 18.830 34.906 1.00 30.89 156 LEU C C 1
ATOM 6931 O O . LEU C 1 156 ? -10.622 19.695 35.642 1.00 29.65 156 LEU C O 1
ATOM 6936 N N . ASN C 1 157 ? -8.888 18.367 35.037 1.00 27.22 157 ASN C N 1
ATOM 6937 C CA . ASN C 1 157 ? -7.975 18.829 36.092 1.00 28.34 157 ASN C CA 1
ATOM 6938 C C . ASN C 1 157 ? -8.602 18.824 37.487 1.00 26.00 157 ASN C C 1
ATOM 6939 O O . ASN C 1 157 ? -8.482 19.780 38.234 1.00 30.34 157 ASN C O 1
ATOM 6944 N N . LEU C 1 158 ? -9.256 17.727 37.839 1.00 26.33 158 LEU C N 1
ATOM 6945 C CA . LEU C 1 158 ? -9.925 17.599 39.125 1.00 27.23 158 LEU C CA 1
ATOM 6946 C C . LEU C 1 158 ? -8.979 17.450 40.316 1.00 30.37 158 LEU C C 1
ATOM 6947 O O . LEU C 1 158 ? -7.801 17.141 40.148 1.00 32.19 158 LEU C O 1
ATOM 6952 N N . THR C 1 159 ? -9.535 17.640 41.514 1.00 29.55 159 THR C N 1
ATOM 6953 C CA . THR C 1 159 ? -8.813 17.534 42.787 1.00 32.25 159 THR C CA 1
ATOM 6954 C C . THR C 1 159 ? -8.294 16.113 43.040 1.00 31.56 159 THR C C 1
ATOM 6955 O O . THR C 1 159 ? -8.919 15.132 42.649 1.00 29.69 159 THR C O 1
ATOM 6959 N N . TYR C 1 160 ? -7.170 16.008 43.733 1.00 31.85 160 TYR C N 1
ATOM 6960 C CA . TYR C 1 160 ? -6.586 14.697 44.022 1.00 30.75 160 TYR C CA 1
ATOM 6961 C C . TYR C 1 160 ? -7.603 13.716 44.612 1.00 29.27 160 TYR C C 1
ATOM 6962 O O . TYR C 1 160 ? -7.609 12.529 44.281 1.00 27.23 160 TYR C O 1
ATOM 6971 N N . GLU C 1 161 ? -8.459 14.239 45.485 1.00 25.81 161 GLU C N 1
ATOM 6972 C CA . GLU C 1 161 ? -9.464 13.458 46.202 1.00 25.50 161 GLU C CA 1
ATOM 6973 C C . GLU C 1 161 ? -10.596 12.826 45.383 1.00 25.64 161 GLU C C 1
ATOM 6974 O O . GLU C 1 161 ? -11.083 11.749 45.727 1.00 23.82 161 GLU C O 1
ATOM 6980 N N . VAL C 1 162 ? -11.060 13.510 44.342 1.00 25.33 162 VAL C N 1
ATOM 6981 C CA . VAL C 1 162 ? -12.132 12.941 43.524 1.00 25.06 162 VAL C CA 1
ATOM 6982 C C . VAL C 1 162 ? -11.527 11.785 42.729 1.00 23.83 162 VAL C C 1
ATOM 6983 O O . VAL C 1 162 ? -12.077 10.686 42.694 1.00 25.15 162 VAL C O 1
ATOM 6987 N N . LEU C 1 163 ? -10.381 12.057 42.113 1.00 24.55 163 LEU C N 1
ATOM 6988 C CA . LEU C 1 163 ? -9.637 11.076 41.327 1.00 26.16 163 LEU C CA 1
ATOM 6989 C C . LEU C 1 163 ? -9.337 9.869 42.216 1.00 25.18 163 LEU C C 1
ATOM 6990 O O . LEU C 1 163 ? -9.703 8.740 41.898 1.00 26.34 163 LEU C O 1
ATOM 6995 N N . GLU C 1 164 ? -8.696 10.125 43.354 1.00 27.91 164 GLU C N 1
ATOM 6996 C CA . GLU C 1 164 ? -8.365 9.076 44.316 1.00 21.39 164 GLU C CA 1
ATOM 6997 C C . GLU C 1 164 ? -9.628 8.315 44.651 1.00 19.25 164 GLU C C 1
ATOM 6998 O O . GLU C 1 164 ? -9.620 7.085 44.799 1.00 18.97 164 GLU C O 1
ATOM 7004 N N . GLY C 1 165 ? -10.722 9.056 44.803 1.00 17.75 165 GLY C N 1
ATOM 7005 C CA . GLY C 1 165 ? -11.983 8.407 45.115 1.00 12.79 165 GLY C CA 1
ATOM 7006 C C . GLY C 1 165 ? -12.348 7.399 44.013 1.00 17.92 165 GLY C C 1
ATOM 7007 O O . GLY C 1 165 ? -12.803 6.310 44.308 1.00 19.40 165 GLY C O 1
ATOM 7008 N N . ILE C 1 166 ? -12.131 7.749 42.750 1.00 18.71 166 ILE C N 1
ATOM 7009 C CA . ILE C 1 166 ? -12.448 6.827 41.641 1.00 26.47 166 ILE C CA 1
ATOM 7010 C C . ILE C 1 166 ? -11.504 5.604 41.634 1.00 26.21 166 ILE C C 1
ATOM 7011 O O . ILE C 1 166 ? -11.959 4.464 41.561 1.00 23.51 166 ILE C O 1
ATOM 7016 N N . ALA C 1 167 ? -10.198 5.862 41.717 1.00 27.54 167 ALA C N 1
ATOM 7017 C CA . ALA C 1 167 ? -9.179 4.806 41.741 1.00 31.35 167 ALA C CA 1
ATOM 7018 C C . ALA C 1 167 ? -9.363 3.893 42.936 1.00 31.78 167 ALA C C 1
ATOM 7019 O O . ALA C 1 167 ? -9.038 2.723 42.899 1.00 35.67 167 ALA C O 1
ATOM 7021 N N . THR C 1 168 ? -9.877 4.465 44.007 1.00 34.09 168 THR C N 1
ATOM 7022 C CA . THR C 1 168 ? -10.126 3.761 45.253 1.00 34.76 168 THR C CA 1
ATOM 7023 C C . THR C 1 168 ? -11.648 3.634 45.324 1.00 34.12 168 THR C C 1
ATOM 7024 O O . THR C 1 168 ? -12.347 4.351 44.629 1.00 36.75 168 THR C O 1
ATOM 7028 N N . HIS C 1 169 ? -12.160 2.772 46.183 1.00 30.79 169 HIS C N 1
ATOM 7029 C CA . HIS C 1 169 ? -13.610 2.564 46.292 1.00 35.39 169 HIS C CA 1
ATOM 7030 C C . HIS C 1 169 ? -13.744 1.395 45.352 1.00 33.39 169 HIS C C 1
ATOM 7031 O O . HIS C 1 169 ? -13.183 1.417 44.256 1.00 33.19 169 HIS C O 1
ATOM 7038 N N . GLU C 1 170 ? -14.469 0.373 45.758 1.00 37.23 170 GLU C N 1
ATOM 7039 C CA . GLU C 1 170 ? -14.559 -0.794 44.892 1.00 43.25 170 GLU C CA 1
ATOM 7040 C C . GLU C 1 170 ? -13.168 -1.367 45.172 1.00 46.26 170 GLU C C 1
ATOM 7041 O O . GLU C 1 170 ? -12.201 -1.087 44.452 1.00 45.61 170 GLU C O 1
ATOM 7047 N N . ALA C 1 171 ? -13.087 -2.120 46.269 1.00 48.49 171 ALA C N 1
ATOM 7048 C CA . ALA C 1 171 ? -11.848 -2.743 46.741 1.00 52.33 171 ALA C CA 1
ATOM 7049 C C . ALA C 1 171 ? -11.049 -3.459 45.653 1.00 52.83 171 ALA C C 1
ATOM 7050 O O . ALA C 1 171 ? -9.844 -3.674 45.801 1.00 52.26 171 ALA C O 1
ATOM 7052 N N . LEU C 1 180 ? -1.893 3.027 41.668 1.00 46.15 180 LEU C N 1
ATOM 7053 C CA . LEU C 1 180 ? -1.652 4.408 41.254 1.00 49.10 180 LEU C CA 1
ATOM 7054 C C . LEU C 1 180 ? -1.815 5.352 42.449 1.00 49.36 180 LEU C C 1
ATOM 7055 O O . LEU C 1 180 ? -0.937 6.163 42.748 1.00 52.24 180 LEU C O 1
ATOM 7057 N N . TYR C 1 181 ? -2.957 5.242 43.113 1.00 46.68 181 TYR C N 1
ATOM 7058 C CA . TYR C 1 181 ? -3.264 6.035 44.290 1.00 42.33 181 TYR C CA 1
ATOM 7059 C C . TYR C 1 181 ? -3.172 5.057 45.464 1.00 40.23 181 TYR C C 1
ATOM 7060 O O . TYR C 1 181 ? -3.898 4.065 45.504 1.00 39.52 181 TYR C O 1
ATOM 7069 N N . GLU C 1 182 ? -2.275 5.316 46.410 1.00 37.22 182 GLU C N 1
ATOM 7070 C CA . GLU C 1 182 ? -2.115 4.401 47.545 1.00 34.60 182 GLU C CA 1
ATOM 7071 C C . GLU C 1 182 ? -3.099 4.667 48.684 1.00 30.79 182 GLU C C 1
ATOM 7072 O O . GLU C 1 182 ? -3.504 5.797 48.905 1.00 28.21 182 GLU C O 1
ATOM 7074 N N . GLY C 1 183 ? -3.484 3.602 49.382 1.00 28.86 183 GLY C N 1
ATOM 7075 C CA . GLY C 1 183 ? -4.392 3.706 50.513 1.00 27.70 183 GLY C CA 1
ATOM 7076 C C . GLY C 1 183 ? -5.824 3.264 50.278 1.00 27.90 183 GLY C C 1
ATOM 7077 O O . GLY C 1 183 ? -6.219 2.932 49.158 1.00 30.35 183 GLY C O 1
ATOM 7078 N N . GLN C 1 184 ? -6.613 3.258 51.342 1.00 27.52 184 GLN C N 1
ATOM 7079 C CA . GLN C 1 184 ? -8.017 2.875 51.242 1.00 28.03 184 GLN C CA 1
ATOM 7080 C C . GLN C 1 184 ? -8.885 4.024 50.707 1.00 26.26 184 GLN C C 1
ATOM 7081 O O . GLN C 1 184 ? -10.099 3.891 50.623 1.00 30.57 184 GLN C O 1
ATOM 7087 N N . GLY C 1 185 ? -8.284 5.145 50.342 1.00 26.30 185 GLY C N 1
ATOM 7088 C CA . GLY C 1 185 ? -9.098 6.265 49.919 1.00 26.54 185 GLY C CA 1
ATOM 7089 C C . GLY C 1 185 ? -9.882 6.834 51.110 1.00 27.97 185 GLY C C 1
ATOM 7090 O O . GLY C 1 185 ? -9.841 6.306 52.229 1.00 26.48 185 GLY C O 1
ATOM 7091 N N . THR C 1 186 ? -10.613 7.919 50.877 1.00 27.84 186 THR C N 1
ATOM 7092 C CA . THR C 1 186 ? -11.385 8.546 51.935 1.00 25.44 186 THR C CA 1
ATOM 7093 C C . THR C 1 186 ? -12.587 7.701 52.301 1.00 28.54 186 THR C C 1
ATOM 7094 O O . THR C 1 186 ? -12.951 6.780 51.573 1.00 31.38 186 THR C O 1
ATOM 7098 N N . LEU C 1 187 ? -13.208 8.004 53.436 1.00 26.71 187 LEU C N 1
ATOM 7099 C CA . LEU C 1 187 ? -14.392 7.276 53.845 1.00 26.10 187 LEU C CA 1
ATOM 7100 C C . LEU C 1 187 ? -15.507 7.664 52.851 1.00 26.95 187 LEU C C 1
ATOM 7101 O O . LEU C 1 187 ? -16.438 6.890 52.600 1.00 25.24 187 LEU C O 1
ATOM 7106 N N . GLU C 1 188 ? -15.417 8.873 52.303 1.00 26.91 188 GLU C N 1
ATOM 7107 C CA . GLU C 1 188 ? -16.421 9.333 51.331 1.00 28.72 188 GLU C CA 1
ATOM 7108 C C . GLU C 1 188 ? -16.430 8.396 50.126 1.00 24.14 188 GLU C C 1
ATOM 7109 O O . GLU C 1 188 ? -17.484 7.966 49.678 1.00 20.18 188 GLU C O 1
ATOM 7115 N N . ALA C 1 189 ? -15.232 8.088 49.636 1.00 22.46 189 ALA C N 1
ATOM 7116 C CA . ALA C 1 189 ? -15.034 7.203 48.496 1.00 22.49 189 ALA C CA 1
ATOM 7117 C C . ALA C 1 189 ? -15.643 5.849 48.813 1.00 22.60 189 ALA C C 1
ATOM 7118 O O . ALA C 1 189 ? -16.397 5.298 48.002 1.00 24.10 189 ALA C O 1
ATOM 7120 N N . GLN C 1 190 ? -15.332 5.338 50.007 1.00 18.08 190 GLN C N 1
ATOM 7121 C CA . GLN C 1 190 ? -15.832 4.052 50.482 1.00 17.41 190 GLN C CA 1
ATOM 7122 C C . GLN C 1 190 ? -17.337 4.040 50.620 1.00 18.47 190 GLN C C 1
ATOM 7123 O O . GLN C 1 190 ? -17.987 3.013 50.369 1.00 19.82 190 GLN C O 1
ATOM 7129 N N . VAL C 1 191 ? -17.910 5.161 51.029 1.00 20.80 191 VAL C N 1
ATOM 7130 C CA . VAL C 1 191 ? -19.363 5.220 51.169 1.00 23.91 191 VAL C CA 1
ATOM 7131 C C . VAL C 1 191 ? -20.042 5.102 49.789 1.00 22.06 191 VAL C C 1
ATOM 7132 O O . VAL C 1 191 ? -21.069 4.423 49.650 1.00 26.58 191 VAL C O 1
ATOM 7136 N N . VAL C 1 192 ? -19.479 5.768 48.788 1.00 24.21 192 VAL C N 1
ATOM 7137 C CA . VAL C 1 192 ? -20.033 5.721 47.429 1.00 26.31 192 VAL C CA 1
ATOM 7138 C C . VAL C 1 192 ? -20.115 4.277 46.902 1.00 28.22 192 VAL C C 1
ATOM 7139 O O . VAL C 1 192 ? -21.148 3.851 46.368 1.00 25.32 192 VAL C O 1
ATOM 7143 N N . ASP C 1 193 ? -19.039 3.513 47.066 1.00 28.00 193 ASP C N 1
ATOM 7144 C CA . ASP C 1 193 ? -19.065 2.144 46.576 1.00 29.52 193 ASP C CA 1
ATOM 7145 C C . ASP C 1 193 ? -20.144 1.348 47.288 1.00 31.14 193 ASP C C 1
ATOM 7146 O O . ASP C 1 193 ? -20.896 0.594 46.659 1.00 26.98 193 ASP C O 1
ATOM 7151 N N . LEU C 1 194 ? -20.235 1.518 48.602 1.00 26.06 194 LEU C N 1
ATOM 7152 C CA . LEU C 1 194 ? -21.253 0.809 49.367 1.00 27.19 194 LEU C CA 1
ATOM 7153 C C . LEU C 1 194 ? -22.671 1.208 48.909 1.00 27.75 194 LEU C C 1
ATOM 7154 O O . LEU C 1 194 ? -23.590 0.384 48.903 1.00 27.41 194 LEU C O 1
ATOM 7159 N N . SER C 1 195 ? -22.838 2.469 48.531 1.00 24.76 195 SER C N 1
ATOM 7160 C CA . SER C 1 195 ? -24.132 2.973 48.094 1.00 28.09 195 SER C CA 1
ATOM 7161 C C . SER C 1 195 ? -24.485 2.443 46.696 1.00 28.61 195 SER C C 1
ATOM 7162 O O . SER C 1 195 ? -25.653 2.244 46.365 1.00 30.10 195 SER C O 1
ATOM 7165 N N . ASP C 1 196 ? -23.462 2.230 45.884 1.00 28.67 196 ASP C N 1
ATOM 7166 C CA . ASP C 1 196 ? -23.623 1.694 44.538 1.00 26.59 196 ASP C CA 1
ATOM 7167 C C . ASP C 1 196 ? -24.289 0.323 44.665 1.00 26.81 196 ASP C C 1
ATOM 7168 O O . ASP C 1 196 ? -25.312 0.024 44.009 1.00 22.56 196 ASP C O 1
ATOM 7173 N N . ALA C 1 197 ? -23.724 -0.488 45.552 1.00 23.57 197 ALA C N 1
ATOM 7174 C CA . ALA C 1 197 ? -24.212 -1.840 45.801 1.00 25.73 197 ALA C CA 1
ATOM 7175 C C . ALA C 1 197 ? -25.636 -1.864 46.336 1.00 26.98 197 ALA C C 1
ATOM 7176 O O . ALA C 1 197 ? -26.420 -2.761 46.007 1.00 30.96 197 ALA C O 1
ATOM 7178 N N . ILE C 1 198 ? -25.962 -0.894 47.180 1.00 24.73 198 ILE C N 1
ATOM 7179 C CA . ILE C 1 198 ? -27.292 -0.798 47.742 1.00 24.15 198 ILE C CA 1
ATOM 7180 C C . ILE C 1 198 ? -28.270 -0.387 46.623 1.00 25.74 198 ILE C C 1
ATOM 7181 O O . ILE C 1 198 ? -29.352 -0.947 46.495 1.00 26.91 198 ILE C O 1
ATOM 7186 N N . ALA C 1 199 ? -27.880 0.583 45.813 1.00 24.92 199 ALA C N 1
ATOM 7187 C CA . ALA C 1 199 ? -28.741 1.048 44.744 1.00 29.52 199 ALA C CA 1
ATOM 7188 C C . ALA C 1 199 ? -29.006 -0.076 43.741 1.00 32.64 199 ALA C C 1
ATOM 7189 O O . ALA C 1 199 ? -30.141 -0.292 43.308 1.00 30.37 199 ALA C O 1
ATOM 7191 N N . TYR C 1 200 ? -27.941 -0.797 43.402 1.00 33.59 200 TYR C N 1
ATOM 7192 C CA . TYR C 1 200 ? -28.002 -1.897 42.451 1.00 34.00 200 TYR C CA 1
ATOM 7193 C C . TYR C 1 200 ? -29.070 -2.900 42.841 1.00 34.90 200 TYR C C 1
ATOM 7194 O O . TYR C 1 200 ? -29.959 -3.222 42.053 1.00 37.23 200 TYR C O 1
ATOM 7203 N N . ALA C 1 201 ? -28.970 -3.394 44.067 1.00 33.09 201 ALA C N 1
ATOM 7204 C CA . ALA C 1 201 ? -29.911 -4.377 44.575 1.00 33.02 201 ALA C CA 1
ATOM 7205 C C . ALA C 1 201 ? -31.347 -3.875 44.606 1.00 33.38 201 ALA C C 1
ATOM 7206 O O . ALA C 1 201 ? -32.276 -4.562 44.177 1.00 36.17 201 ALA C O 1
ATOM 7208 N N . ALA C 1 202 ? -31.530 -2.678 45.132 1.00 30.97 202 ALA C N 1
ATOM 7209 C CA . ALA C 1 202 ? -32.864 -2.127 45.246 1.00 29.97 202 ALA C CA 1
ATOM 7210 C C . ALA C 1 202 ? -33.501 -1.934 43.880 1.00 29.17 202 ALA C C 1
ATOM 7211 O O . ALA C 1 202 ? -34.623 -2.374 43.656 1.00 24.63 202 ALA C O 1
ATOM 7213 N N . HIS C 1 203 ? -32.787 -1.266 42.983 1.00 26.94 203 HIS C N 1
ATOM 7214 C CA . HIS C 1 203 ? -33.309 -0.998 41.652 1.00 32.04 203 HIS C CA 1
ATOM 7215 C C . HIS C 1 203 ? -33.336 -2.161 40.653 1.00 31.72 203 HIS C C 1
ATOM 7216 O O . HIS C 1 203 ? -34.218 -2.199 39.789 1.00 32.18 203 HIS C O 1
ATOM 7223 N N . ASP C 1 204 ? -32.385 -3.087 40.749 1.00 30.18 204 ASP C N 1
ATOM 7224 C CA . ASP C 1 204 ? -32.390 -4.267 39.871 1.00 30.19 204 ASP C CA 1
ATOM 7225 C C . ASP C 1 204 ? -33.666 -5.022 40.204 1.00 30.57 204 ASP C C 1
ATOM 7226 O O . ASP C 1 204 ? -34.299 -5.610 39.337 1.00 28.61 204 ASP C O 1
ATOM 7231 N N . LEU C 1 205 ? -34.023 -5.012 41.486 1.00 31.97 205 LEU C N 1
ATOM 7232 C CA . LEU C 1 205 ? -35.228 -5.683 41.971 1.00 30.37 205 LEU C CA 1
ATOM 7233 C C . LEU C 1 205 ? -36.478 -5.007 41.417 1.00 32.55 205 LEU C C 1
ATOM 7234 O O . LEU C 1 205 ? -37.402 -5.669 40.922 1.00 27.93 205 LEU C O 1
ATOM 7239 N N . ASP C 1 206 ? -36.506 -3.682 41.527 1.00 30.52 206 ASP C N 1
ATOM 7240 C CA . ASP C 1 206 ? -37.619 -2.894 41.025 1.00 33.58 206 ASP C CA 1
ATOM 7241 C C . ASP C 1 206 ? -37.787 -3.108 39.497 1.00 34.84 206 ASP C C 1
ATOM 7242 O O . ASP C 1 206 ? -38.869 -3.436 39.021 1.00 35.35 206 ASP C O 1
ATOM 7247 N N . ASP C 1 207 ? -36.717 -2.922 38.733 1.00 34.48 207 ASP C N 1
ATOM 7248 C CA . ASP C 1 207 ? -36.791 -3.101 37.286 1.00 34.32 207 ASP C CA 1
ATOM 7249 C C . ASP C 1 207 ? -37.008 -4.576 36.905 1.00 35.42 207 ASP C C 1
ATOM 7250 O O . ASP C 1 207 ? -37.560 -4.884 35.838 1.00 33.79 207 ASP C O 1
ATOM 7255 N N . GLY C 1 208 ? -36.572 -5.486 37.769 1.00 31.34 208 GLY C N 1
ATOM 7256 C CA . GLY C 1 208 ? -36.776 -6.891 37.490 1.00 30.22 208 GLY C CA 1
ATOM 7257 C C . GLY C 1 208 ? -38.275 -7.158 37.492 1.00 34.88 208 GLY C C 1
ATOM 7258 O O . GLY C 1 208 ? -38.809 -7.892 36.649 1.00 32.50 208 GLY C O 1
ATOM 7259 N N . PHE C 1 209 ? -38.965 -6.536 38.440 1.00 31.21 209 PHE C N 1
ATOM 7260 C CA . PHE C 1 209 ? -40.396 -6.703 38.554 1.00 36.16 209 PHE C CA 1
ATOM 7261 C C . PHE C 1 209 ? -41.189 -5.955 37.501 1.00 36.28 209 PHE C C 1
ATOM 7262 O O . PHE C 1 209 ? -42.122 -6.504 36.941 1.00 38.70 209 PHE C O 1
ATOM 7270 N N . ARG C 1 210 ? -40.835 -4.706 37.243 1.00 38.49 210 ARG C N 1
ATOM 7271 C CA . ARG C 1 210 ? -41.525 -3.929 36.222 1.00 40.63 210 ARG C CA 1
ATOM 7272 C C . ARG C 1 210 ? -41.449 -4.665 34.887 1.00 40.69 210 ARG C C 1
ATOM 7273 O O . ARG C 1 210 ? -42.444 -4.808 34.186 1.00 41.58 210 ARG C O 1
ATOM 7281 N N . ALA C 1 211 ? -40.257 -5.140 34.551 1.00 40.45 211 ALA C N 1
ATOM 7282 C CA . ALA C 1 211 ? -40.029 -5.843 33.299 1.00 40.63 211 ALA C CA 1
ATOM 7283 C C . ALA C 1 211 ? -40.769 -7.169 33.190 1.00 43.07 211 ALA C C 1
ATOM 7284 O O . ALA C 1 211 ? -40.917 -7.713 32.093 1.00 44.46 211 ALA C O 1
ATOM 7286 N N . GLY C 1 212 ? -41.225 -7.701 34.318 1.00 42.69 212 GLY C N 1
ATOM 7287 C CA . GLY C 1 212 ? -41.931 -8.968 34.281 1.00 39.51 212 GLY C CA 1
ATOM 7288 C C . GLY C 1 212 ? -41.012 -10.177 34.356 1.00 40.15 212 GLY C C 1
ATOM 7289 O O . GLY C 1 212 ? -41.480 -11.313 34.375 1.00 38.54 212 GLY C O 1
ATOM 7290 N N . LEU C 1 213 ? -39.702 -9.945 34.413 1.00 40.24 213 LEU C N 1
ATOM 7291 C CA . LEU C 1 213 ? -38.732 -11.039 34.483 1.00 40.07 213 LEU C CA 1
ATOM 7292 C C . LEU C 1 213 ? -38.729 -11.744 35.829 1.00 41.57 213 LEU C C 1
ATOM 7293 O O . LEU C 1 213 ? -38.328 -12.905 35.922 1.00 43.69 213 LEU C O 1
ATOM 7298 N N . LEU C 1 214 ? -39.162 -11.036 36.871 1.00 39.65 214 LEU C N 1
ATOM 7299 C CA . LEU C 1 214 ? -39.215 -11.602 38.212 1.00 39.04 214 LEU C CA 1
ATOM 7300 C C . LEU C 1 214 ? -40.662 -11.674 38.678 1.00 38.43 214 LEU C C 1
ATOM 7301 O O . LEU C 1 214 ? -41.454 -10.778 38.383 1.00 39.34 214 LEU C O 1
ATOM 7306 N N . HIS C 1 215 ? -41.000 -12.723 39.424 1.00 39.61 215 HIS C N 1
ATOM 7307 C CA . HIS C 1 215 ? -42.359 -12.878 39.928 1.00 41.47 215 HIS C CA 1
ATOM 7308 C C . HIS C 1 215 ? -42.434 -12.936 41.441 1.00 39.93 215 HIS C C 1
ATOM 7309 O O . HIS C 1 215 ? -41.604 -13.564 42.089 1.00 38.79 215 HIS C O 1
ATOM 7316 N N . PRO C 1 216 ? -43.447 -12.277 42.022 1.00 41.29 216 PRO C N 1
ATOM 7317 C CA . PRO C 1 216 ? -43.670 -12.216 43.473 1.00 42.46 216 PRO C CA 1
ATOM 7318 C C . PRO C 1 216 ? -43.469 -13.523 44.244 1.00 43.48 216 PRO C C 1
ATOM 7319 O O . PRO C 1 216 ? -42.894 -13.528 45.331 1.00 43.96 216 PRO C O 1
ATOM 7323 N N . GLU C 1 217 ? -43.928 -14.633 43.687 1.00 45.63 217 GLU C N 1
ATOM 7324 C CA . GLU C 1 217 ? -43.762 -15.912 44.362 1.00 47.23 217 GLU C CA 1
ATOM 7325 C C . GLU C 1 217 ? -42.299 -16.140 44.738 1.00 44.68 217 GLU C C 1
ATOM 7326 O O . GLU C 1 217 ? -42.011 -16.811 45.727 1.00 43.84 217 GLU C O 1
ATOM 7332 N N . GLU C 1 218 ? -41.383 -15.578 43.951 1.00 42.26 218 GLU C N 1
ATOM 7333 C CA . GLU C 1 218 ? -39.947 -15.748 44.196 1.00 44.02 218 GLU C CA 1
ATOM 7334 C C . GLU C 1 218 ? -39.429 -14.901 45.360 1.00 44.10 218 GLU C C 1
ATOM 7335 O O . GLU C 1 218 ? -38.403 -15.216 45.948 1.00 43.01 218 GLU C O 1
ATOM 7341 N N . LEU C 1 219 ? -40.153 -13.833 45.673 1.00 44.23 219 LEU C N 1
ATOM 7342 C CA . LEU C 1 219 ? -39.811 -12.924 46.756 1.00 46.22 219 LEU C CA 1
ATOM 7343 C C . LEU C 1 219 ? -39.443 -13.684 48.030 1.00 47.50 219 LEU C C 1
ATOM 7344 O O . LEU C 1 219 ? -38.651 -13.196 48.838 1.00 47.78 219 LEU C O 1
ATOM 7349 N N . LYS C 1 220 ? -40.011 -14.878 48.197 1.00 48.47 220 LYS C N 1
ATOM 7350 C CA . LYS C 1 220 ? -39.744 -15.710 49.372 1.00 49.13 220 LYS C CA 1
ATOM 7351 C C . LYS C 1 220 ? -38.409 -16.450 49.307 1.00 47.38 220 LYS C C 1
ATOM 7352 O O . LYS C 1 220 ? -38.079 -17.224 50.208 1.00 44.93 220 LYS C O 1
ATOM 7358 N N . GLU C 1 221 ? -37.653 -16.229 48.237 1.00 47.59 221 GLU C N 1
ATOM 7359 C CA . GLU C 1 221 ? -36.344 -16.865 48.086 1.00 49.17 221 GLU C CA 1
ATOM 7360 C C . GLU C 1 221 ? -35.296 -16.092 48.890 1.00 50.05 221 GLU C C 1
ATOM 7361 O O . GLU C 1 221 ? -34.209 -16.599 49.169 1.00 51.27 221 GLU C O 1
ATOM 7367 N N . VAL C 1 222 ? -35.635 -14.860 49.257 1.00 47.40 222 VAL C N 1
ATOM 7368 C CA . VAL C 1 222 ? -34.733 -14.008 50.016 1.00 44.82 222 VAL C CA 1
ATOM 7369 C C . VAL C 1 222 ? -35.430 -13.628 51.301 1.00 41.71 222 VAL C C 1
ATOM 7370 O O . VAL C 1 222 ? -36.422 -12.901 51.274 1.00 39.97 222 VAL C O 1
ATOM 7374 N N . GLU C 1 223 ? -34.896 -14.116 52.419 1.00 39.23 223 GLU C N 1
ATOM 7375 C CA . GLU C 1 223 ? -35.472 -13.865 53.741 1.00 39.16 223 GLU C CA 1
ATOM 7376 C C . GLU C 1 223 ? -35.815 -12.401 54.007 1.00 34.31 223 GLU C C 1
ATOM 7377 O O . GLU C 1 223 ? -36.866 -12.099 54.566 1.00 36.00 223 GLU C O 1
ATOM 7383 N N . LEU C 1 224 ? -34.947 -11.487 53.607 1.00 33.29 224 LEU C N 1
ATOM 7384 C CA . LEU C 1 224 ? -35.221 -10.073 53.830 1.00 34.28 224 LEU C CA 1
ATOM 7385 C C . LEU C 1 224 ? -36.451 -9.611 53.034 1.00 34.64 224 LEU C C 1
ATOM 7386 O O . LEU C 1 224 ? -37.289 -8.882 53.558 1.00 33.42 224 LEU C O 1
ATOM 7391 N N . LEU C 1 225 ? -36.559 -10.027 51.774 1.00 34.24 225 LEU C N 1
ATOM 7392 C CA . LEU C 1 225 ? -37.699 -9.605 50.968 1.00 36.42 225 LEU C CA 1
ATOM 7393 C C . LEU C 1 225 ? -39.012 -10.112 51.555 1.00 36.01 225 LEU C C 1
ATOM 7394 O O . LEU C 1 225 ? -39.915 -9.320 51.803 1.00 36.39 225 LEU C O 1
ATOM 7399 N N . GLN C 1 226 ? -39.116 -11.413 51.809 1.00 37.23 226 GLN C N 1
ATOM 7400 C CA . GLN C 1 226 ? -40.351 -11.935 52.377 1.00 40.80 226 GLN C CA 1
ATOM 7401 C C . GLN C 1 226 ? -40.597 -11.240 53.709 1.00 40.86 226 GLN C C 1
ATOM 7402 O O . GLN C 1 226 ? -41.715 -10.812 53.996 1.00 40.28 226 GLN C O 1
ATOM 7408 N N . ALA C 1 227 ? -39.541 -11.119 54.508 1.00 38.99 227 ALA C N 1
ATOM 7409 C CA . ALA C 1 227 ? -39.647 -10.465 55.806 1.00 37.87 227 ALA C CA 1
ATOM 7410 C C . ALA C 1 227 ? -40.351 -9.131 55.663 1.00 35.25 227 ALA C C 1
ATOM 7411 O O . ALA C 1 227 ? -41.396 -8.926 56.256 1.00 33.04 227 ALA C O 1
ATOM 7413 N N . LEU C 1 228 ? -39.776 -8.235 54.863 1.00 35.93 228 LEU C N 1
ATOM 7414 C CA . LEU C 1 228 ? -40.346 -6.906 54.657 1.00 37.23 228 LEU C CA 1
ATOM 7415 C C . LEU C 1 228 ? -41.746 -6.991 54.100 1.00 37.82 228 LEU C C 1
ATOM 7416 O O . LEU C 1 228 ? -42.632 -6.256 54.517 1.00 38.47 228 LEU C O 1
ATOM 7421 N N . ALA C 1 229 ? -41.930 -7.885 53.139 1.00 41.32 229 ALA C N 1
ATOM 7422 C CA . ALA C 1 229 ? -43.220 -8.061 52.493 1.00 45.15 229 ALA C CA 1
ATOM 7423 C C . ALA C 1 229 ? -44.297 -8.481 53.480 1.00 46.89 229 ALA C C 1
ATOM 7424 O O . ALA C 1 229 ? -45.376 -7.882 53.535 1.00 46.60 229 ALA C O 1
ATOM 7426 N N . LEU C 1 230 ? -44.001 -9.519 54.253 1.00 48.27 230 LEU C N 1
ATOM 7427 C CA . LEU C 1 230 ? -44.953 -10.031 55.223 1.00 51.59 230 LEU C CA 1
ATOM 7428 C C . LEU C 1 230 ? -45.330 -9.003 56.283 1.00 53.24 230 LEU C C 1
ATOM 7429 O O . LEU C 1 230 ? -46.516 -8.817 56.554 1.00 53.41 230 LEU C O 1
ATOM 7434 N N . GLU C 1 231 ? -44.347 -8.318 56.868 1.00 53.86 231 GLU C N 1
ATOM 7435 C CA . GLU C 1 231 ? -44.666 -7.353 57.919 1.00 56.39 231 GLU C CA 1
ATOM 7436 C C . GLU C 1 231 ? -45.482 -6.139 57.461 1.00 57.08 231 GLU C C 1
ATOM 7437 O O . GLU C 1 231 ? -46.252 -5.581 58.243 1.00 57.73 231 GLU C O 1
ATOM 7443 N N . GLU C 1 232 ? -45.338 -5.739 56.203 1.00 56.12 232 GLU C N 1
ATOM 7444 C CA . GLU C 1 232 ? -46.098 -4.602 55.702 1.00 56.45 232 GLU C CA 1
ATOM 7445 C C . GLU C 1 232 ? -47.470 -5.040 55.213 1.00 57.14 232 GLU C C 1
ATOM 7446 O O . GLU C 1 232 ? -48.401 -4.239 55.150 1.00 58.36 232 GLU C O 1
ATOM 7452 N N . GLY C 1 233 ? -47.590 -6.323 54.879 1.00 58.22 233 GLY C N 1
ATOM 7453 C CA . GLY C 1 233 ? -48.851 -6.854 54.389 1.00 57.21 233 GLY C CA 1
ATOM 7454 C C . GLY C 1 233 ? -48.999 -6.590 52.905 1.00 56.84 233 GLY C C 1
ATOM 7455 O O . GLY C 1 233 ? -50.024 -6.090 52.447 1.00 56.84 233 GLY C O 1
ATOM 7456 N N . LEU C 1 234 ? -47.961 -6.922 52.150 1.00 56.30 234 LEU C N 1
ATOM 7457 C CA . LEU C 1 234 ? -47.976 -6.711 50.716 1.00 57.84 234 LEU C CA 1
ATOM 7458 C C . LEU C 1 234 ? -48.464 -7.973 50.029 1.00 58.89 234 LEU C C 1
ATOM 7459 O O . LEU C 1 234 ? -48.354 -9.067 50.576 1.00 60.02 234 LEU C O 1
ATOM 7464 N N . ASP C 1 235 ? -49.010 -7.821 48.832 1.00 60.19 235 ASP C N 1
ATOM 7465 C CA . ASP C 1 235 ? -49.510 -8.969 48.091 1.00 61.45 235 ASP C CA 1
ATOM 7466 C C . ASP C 1 235 ? -48.346 -9.826 47.585 1.00 61.25 235 ASP C C 1
ATOM 7467 O O . ASP C 1 235 ? -47.840 -9.623 46.484 1.00 60.35 235 ASP C O 1
ATOM 7472 N N . LEU C 1 236 ? -47.928 -10.785 48.401 1.00 61.37 236 LEU C N 1
ATOM 7473 C CA . LEU C 1 236 ? -46.827 -11.667 48.049 1.00 60.23 236 LEU C CA 1
ATOM 7474 C C . LEU C 1 236 ? -47.209 -12.580 46.883 1.00 60.97 236 LEU C C 1
ATOM 7475 O O . LEU C 1 236 ? -48.135 -12.285 46.117 1.00 61.78 236 LEU C O 1
ATOM 7477 N N . ARG C 1 238 ? -50.658 -10.379 43.560 1.00 58.11 238 ARG C N 1
ATOM 7478 C CA . ARG C 1 238 ? -49.214 -10.486 43.407 1.00 56.15 238 ARG C CA 1
ATOM 7479 C C . ARG C 1 238 ? -48.514 -9.141 43.160 1.00 54.54 238 ARG C C 1
ATOM 7480 O O . ARG C 1 238 ? -48.587 -8.567 42.071 1.00 51.00 238 ARG C O 1
ATOM 7488 N N . LEU C 1 239 ? -47.843 -8.664 44.207 1.00 53.95 239 LEU C N 1
ATOM 7489 C CA . LEU C 1 239 ? -47.079 -7.408 44.238 1.00 51.77 239 LEU C CA 1
ATOM 7490 C C . LEU C 1 239 ? -47.521 -6.255 43.334 1.00 50.31 239 LEU C C 1
ATOM 7491 O O . LEU C 1 239 ? -46.837 -5.914 42.372 1.00 51.33 239 LEU C O 1
ATOM 7496 N N . PRO C 1 240 ? -48.665 -5.629 43.642 1.00 50.77 240 PRO C N 1
ATOM 7497 C CA . PRO C 1 240 ? -49.179 -4.505 42.851 1.00 50.45 240 P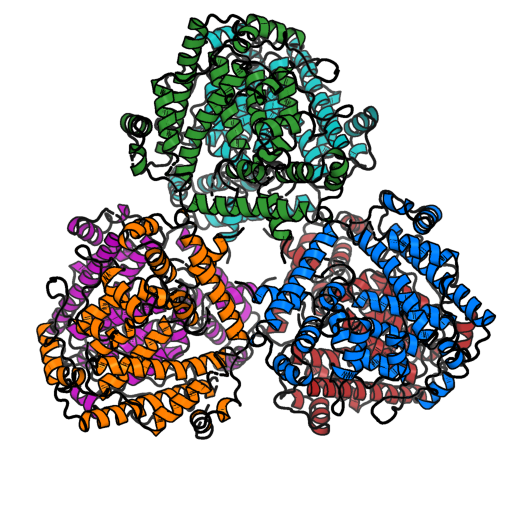RO C CA 1
ATOM 7498 C C . PRO C 1 240 ? -48.159 -3.366 42.813 1.00 53.01 240 PRO C C 1
ATOM 7499 O O . PRO C 1 240 ? -47.123 -3.430 43.480 1.00 53.19 240 PRO C O 1
ATOM 7503 N N . GLU C 1 241 ? -48.463 -2.315 42.055 1.00 54.39 241 GLU C N 1
ATOM 7504 C CA . GLU C 1 241 ? -47.553 -1.175 41.924 1.00 54.24 241 GLU C CA 1
ATOM 7505 C C . GLU C 1 241 ? -47.176 -0.574 43.275 1.00 52.69 241 GLU C C 1
ATOM 7506 O O . GLU C 1 241 ? -46.004 -0.555 43.658 1.00 51.91 241 GLU C O 1
ATOM 7512 N N . LEU C 1 242 ? -48.182 -0.085 43.989 1.00 50.55 242 LEU C N 1
ATOM 7513 C CA . LEU C 1 242 ? -47.980 0.530 45.292 1.00 48.61 242 LEU C CA 1
ATOM 7514 C C . LEU C 1 242 ? -47.265 -0.406 46.264 1.00 46.87 242 LEU C C 1
ATOM 7515 O O . LEU C 1 242 ? -46.460 0.041 47.078 1.00 46.95 242 LEU C O 1
ATOM 7520 N N . ASP C 1 243 ? -47.549 -1.701 46.188 1.00 44.70 243 ASP C N 1
ATOM 7521 C CA . ASP C 1 243 ? -46.893 -2.637 47.091 1.00 43.80 243 ASP C CA 1
ATOM 7522 C C . ASP C 1 243 ? -45.417 -2.711 46.749 1.00 40.60 243 ASP C C 1
ATOM 7523 O O . ASP C 1 243 ? -44.578 -2.905 47.621 1.00 38.72 243 ASP C O 1
ATOM 7528 N N . ARG C 1 244 ? -45.100 -2.522 45.473 1.00 40.38 244 ARG C N 1
ATOM 7529 C CA . ARG C 1 244 ? -43.713 -2.562 45.040 1.00 40.44 244 ARG C CA 1
ATOM 7530 C C . ARG C 1 244 ? -42.929 -1.314 45.468 1.00 39.42 244 ARG C C 1
ATOM 7531 O O . ARG C 1 244 ? -41.760 -1.421 45.852 1.00 36.40 244 ARG C O 1
ATOM 7539 N N . ARG C 1 245 ? -43.568 -0.145 45.397 1.00 38.20 245 ARG C N 1
ATOM 7540 C CA . ARG C 1 245 ? -42.915 1.099 45.787 1.00 37.46 245 ARG C CA 1
ATOM 7541 C C . ARG C 1 245 ? -42.533 0.945 47.245 1.00 36.49 245 ARG C C 1
ATOM 7542 O O . ARG C 1 245 ? -41.438 1.317 47.641 1.00 35.67 245 ARG C O 1
ATOM 7550 N N . VAL C 1 246 ? -43.458 0.401 48.033 1.00 35.65 246 VAL C N 1
ATOM 7551 C CA . VAL C 1 246 ? -43.243 0.186 49.454 1.00 36.05 246 VAL C CA 1
ATOM 7552 C C . VAL C 1 246 ? -42.097 -0.792 49.740 1.00 35.08 246 VAL C C 1
ATOM 7553 O O . VAL C 1 246 ? -41.266 -0.529 50.619 1.00 37.62 246 VAL C O 1
ATOM 7557 N N . LEU C 1 247 ? -42.041 -1.907 49.017 1.00 33.06 247 LEU C N 1
ATOM 7558 C CA . LEU C 1 247 ? -40.969 -2.879 49.235 1.00 31.38 247 LEU C CA 1
ATOM 7559 C C . LEU C 1 247 ? -39.609 -2.241 48.947 1.00 32.11 247 LEU C C 1
ATOM 7560 O O . LEU C 1 247 ? -38.701 -2.277 49.787 1.00 29.57 247 LEU C O 1
ATOM 7565 N N . VAL C 1 248 ? -39.488 -1.640 47.765 1.00 31.91 248 VAL C N 1
ATOM 7566 C CA . VAL C 1 248 ? -38.254 -0.991 47.351 1.00 32.94 248 VAL C CA 1
ATOM 7567 C C . VAL C 1 248 ? -37.800 0.072 48.347 1.00 34.61 248 VAL C C 1
ATOM 7568 O O . VAL C 1 248 ? -36.615 0.135 48.698 1.00 31.75 248 VAL C O 1
ATOM 7572 N N . ARG C 1 249 ? -38.739 0.914 48.774 1.00 32.74 249 ARG C N 1
ATOM 7573 C CA . ARG C 1 249 ? -38.445 1.976 49.726 1.00 34.97 249 ARG C CA 1
ATOM 7574 C C . ARG C 1 249 ? -37.930 1.364 51.028 1.00 33.82 249 ARG C C 1
ATOM 7575 O O . ARG C 1 249 ? -36.844 1.707 51.491 1.00 35.82 249 ARG C O 1
ATOM 7583 N N . GLN C 1 250 ? -38.709 0.457 51.604 1.00 32.75 250 GLN C N 1
ATOM 7584 C CA . GLN C 1 250 ? -38.328 -0.208 52.841 1.00 37.00 250 GLN C CA 1
ATOM 7585 C C . GLN C 1 250 ? -36.960 -0.841 52.684 1.00 37.22 250 GLN C C 1
ATOM 7586 O O . GLN C 1 250 ? -36.162 -0.892 53.630 1.00 36.92 250 GLN C O 1
ATOM 7592 N N . LEU C 1 251 ? -36.697 -1.329 51.479 1.00 36.24 251 LEU C N 1
ATOM 7593 C CA . LEU C 1 251 ? -35.435 -1.989 51.190 1.00 34.44 251 LEU C CA 1
ATOM 7594 C C . LEU C 1 251 ? -34.280 -1.002 51.315 1.00 32.18 251 LEU C C 1
ATOM 7595 O O . LEU C 1 251 ? -33.303 -1.253 52.039 1.00 29.75 251 LEU C O 1
ATOM 7600 N N . LEU C 1 252 ? -34.388 0.119 50.611 1.00 28.73 252 LEU C N 1
ATOM 7601 C CA . LEU C 1 252 ? -33.349 1.141 50.675 1.00 31.66 252 LEU C CA 1
ATOM 7602 C C . LEU C 1 252 ? -33.144 1.646 52.112 1.00 30.05 252 LEU C C 1
ATOM 7603 O O . LEU C 1 252 ? -32.024 1.786 52.579 1.00 32.14 252 LEU C O 1
ATOM 7608 N N . GLY C 1 253 ? -34.242 1.919 52.795 1.00 29.97 253 GLY C N 1
ATOM 7609 C CA . GLY C 1 253 ? -34.164 2.415 54.155 1.00 30.90 253 GLY C CA 1
ATOM 7610 C C . GLY C 1 253 ? -33.414 1.464 55.067 1.00 29.49 253 GLY C C 1
ATOM 7611 O O . GLY C 1 253 ? -32.627 1.895 55.911 1.00 31.70 253 GLY C O 1
ATOM 7612 N N . TYR C 1 254 ? -33.658 0.170 54.893 1.00 26.27 254 TYR C N 1
ATOM 7613 C CA . TYR C 1 254 ? -33.019 -0.841 55.706 1.00 26.83 254 TYR C CA 1
ATOM 7614 C C . TYR C 1 254 ? -31.513 -0.857 55.524 1.00 30.54 254 TYR C C 1
ATOM 7615 O O . TYR C 1 254 ? -30.762 -0.895 56.505 1.00 34.71 254 TYR C O 1
ATOM 7624 N N . PHE C 1 255 ? -31.060 -0.796 54.280 1.00 29.60 255 PHE C N 1
ATOM 7625 C CA . PHE C 1 255 ? -29.635 -0.832 54.021 1.00 27.56 255 PHE C CA 1
ATOM 7626 C C . PHE C 1 255 ? -28.948 0.487 54.346 1.00 30.48 255 PHE C C 1
ATOM 7627 O O . PHE C 1 255 ? -27.778 0.499 54.755 1.00 29.56 255 PHE C O 1
ATOM 7635 N N . ILE C 1 256 ? -29.659 1.599 54.174 1.00 29.40 256 ILE C N 1
ATOM 7636 C CA . ILE C 1 256 ? -29.064 2.906 54.462 1.00 29.31 256 ILE C CA 1
ATOM 7637 C C . ILE C 1 256 ? -28.824 3.064 55.966 1.00 28.49 256 ILE C C 1
ATOM 7638 O O . ILE C 1 256 ? -27.807 3.604 56.388 1.00 28.38 256 ILE C O 1
ATOM 7643 N N . THR C 1 257 ? -29.766 2.567 56.760 1.00 29.74 257 THR C N 1
ATOM 7644 C CA . THR C 1 257 ? -29.676 2.612 58.212 1.00 30.53 257 THR C CA 1
ATOM 7645 C C . THR C 1 257 ? -28.552 1.708 58.729 1.00 28.77 257 THR C C 1
ATOM 7646 O O . THR C 1 257 ? -27.744 2.132 59.563 1.00 25.67 257 THR C O 1
ATOM 7650 N N . ALA C 1 258 ? -28.515 0.471 58.245 1.00 29.14 258 ALA C N 1
ATOM 7651 C CA . ALA C 1 258 ? -27.464 -0.475 58.622 1.00 30.86 258 ALA C CA 1
ATOM 7652 C C . ALA C 1 258 ? -26.119 0.154 58.289 1.00 30.43 258 ALA C C 1
ATOM 7653 O O . ALA C 1 258 ? -25.175 0.092 59.081 1.00 32.55 258 ALA C O 1
ATOM 7655 N N . ALA C 1 259 ? -26.049 0.788 57.121 1.00 28.69 259 ALA C N 1
ATOM 7656 C CA . ALA C 1 259 ? -24.831 1.447 56.680 1.00 27.77 259 ALA C CA 1
ATOM 7657 C C . ALA C 1 259 ? -24.338 2.564 57.633 1.00 27.38 259 ALA C C 1
ATOM 7658 O O . ALA C 1 259 ? -23.142 2.667 57.902 1.00 23.21 259 ALA C O 1
ATOM 7660 N N . ILE C 1 260 ? -25.243 3.413 58.107 1.00 26.08 260 ILE C N 1
ATOM 7661 C CA . ILE C 1 260 ? -24.852 4.501 59.000 1.00 28.67 260 ILE C CA 1
ATOM 7662 C C . ILE C 1 260 ? -24.408 3.962 60.370 1.00 30.01 260 ILE C C 1
ATOM 7663 O O . ILE C 1 260 ? -23.348 4.330 60.881 1.00 29.40 260 ILE C O 1
ATOM 7668 N N . GLU C 1 261 ? -25.205 3.070 60.941 1.00 28.95 261 GLU C N 1
ATOM 7669 C CA . GLU C 1 261 ? -24.881 2.480 62.231 1.00 33.26 261 GLU C CA 1
ATOM 7670 C C . GLU C 1 261 ? -23.586 1.645 62.227 1.00 34.55 261 GLU C C 1
ATOM 7671 O O . GLU C 1 261 ? -22.696 1.858 63.063 1.00 33.46 261 GLU C O 1
ATOM 7677 N N . ALA C 1 262 ? -23.470 0.719 61.279 1.00 30.48 262 ALA C N 1
ATOM 7678 C CA . ALA C 1 262 ? -22.305 -0.150 61.213 1.00 27.91 262 ALA C CA 1
ATOM 7679 C C . ALA C 1 262 ? -21.019 0.588 60.875 1.00 25.78 262 ALA C C 1
ATOM 7680 O O . ALA C 1 262 ? -19.955 0.280 61.420 1.00 22.24 262 ALA C O 1
ATOM 7682 N N . THR C 1 263 ? -21.106 1.567 59.982 1.00 26.47 263 THR C N 1
ATOM 7683 C CA . THR C 1 263 ? -19.918 2.328 59.618 1.00 25.69 263 THR C CA 1
ATOM 7684 C C . THR C 1 263 ? -19.525 3.208 60.798 1.00 28.29 263 THR C C 1
ATOM 7685 O O . THR C 1 263 ? -18.341 3.454 61.049 1.00 27.42 263 THR C O 1
ATOM 7689 N N . HIS C 1 264 ? -20.532 3.699 61.504 1.00 26.91 264 HIS C N 1
ATOM 7690 C CA . HIS C 1 264 ? -20.286 4.524 62.677 1.00 33.70 264 HIS C CA 1
ATOM 7691 C C . HIS C 1 264 ? -19.543 3.674 63.698 1.00 33.81 264 HIS C C 1
ATOM 7692 O O . HIS C 1 264 ? -18.571 4.132 64.293 1.00 31.01 264 HIS C O 1
ATOM 7699 N N . ARG C 1 265 ? -20.006 2.438 63.891 1.00 35.50 265 ARG C N 1
ATOM 7700 C CA . ARG C 1 265 ? -19.366 1.541 64.845 1.00 39.74 265 ARG C CA 1
ATOM 7701 C C . ARG C 1 265 ? -17.922 1.227 64.481 1.00 41.00 265 ARG C C 1
ATOM 7702 O O . ARG C 1 265 ? -17.066 1.206 65.358 1.00 43.03 265 ARG C O 1
ATOM 7710 N N . ARG C 1 266 ? -17.626 1.004 63.203 1.00 39.03 266 ARG C N 1
ATOM 7711 C CA . ARG C 1 266 ? -16.249 0.704 62.835 1.00 38.37 266 ARG C CA 1
ATOM 7712 C C . ARG C 1 266 ? -15.327 1.924 62.789 1.00 37.19 266 ARG C C 1
ATOM 7713 O O . ARG C 1 266 ? -14.104 1.793 62.905 1.00 35.66 266 ARG C O 1
ATOM 7721 N N . VAL C 1 267 ? -15.888 3.112 62.613 1.00 33.90 267 VAL C N 1
ATOM 7722 C CA . VAL C 1 267 ? -15.043 4.285 62.604 1.00 34.36 267 VAL C CA 1
ATOM 7723 C C . VAL C 1 267 ? -14.665 4.607 64.053 1.00 34.43 267 VAL C C 1
ATOM 7724 O O . VAL C 1 267 ? -13.568 5.081 64.314 1.00 29.20 267 VAL C O 1
ATOM 7728 N N . GLU C 1 268 ? -15.594 4.335 64.971 1.00 35.97 268 GLU C N 1
ATOM 7729 C CA . GLU C 1 268 ? -15.425 4.567 66.405 1.00 38.70 268 GLU C CA 1
ATOM 7730 C C . GLU C 1 268 ? -14.449 3.598 67.052 1.00 39.44 268 GLU C C 1
ATOM 7731 O O . GLU C 1 268 ? -13.629 3.996 67.882 1.00 39.10 268 GLU C O 1
ATOM 7737 N N . GLU C 1 269 ? -14.574 2.323 66.701 1.00 39.27 269 GLU C N 1
ATOM 7738 C CA . GLU C 1 269 ? -13.696 1.296 67.235 1.00 41.47 269 GLU C CA 1
ATOM 7739 C C . GLU C 1 269 ? -12.317 1.354 66.557 1.00 41.72 269 GLU C C 1
ATOM 7740 O O . GLU C 1 269 ? -11.341 0.810 67.072 1.00 39.76 269 GLU C O 1
ATOM 7746 N N . ALA C 1 270 ? -12.242 2.037 65.413 1.00 39.12 270 ALA C N 1
ATOM 7747 C CA . ALA C 1 270 ? -10.990 2.186 64.673 1.00 36.03 270 ALA C CA 1
ATOM 7748 C C . ALA C 1 270 ? -10.179 3.327 65.268 1.00 36.21 270 ALA C C 1
ATOM 7749 O O . ALA C 1 270 ? -8.946 3.296 65.257 1.00 33.38 270 ALA C O 1
ATOM 7751 N N . GLY C 1 271 ? -10.886 4.349 65.747 1.00 32.94 271 GLY C N 1
ATOM 7752 C CA . GLY C 1 271 ? -10.239 5.488 66.362 1.00 30.61 271 GLY C CA 1
ATOM 7753 C C . GLY C 1 271 ? -9.709 6.559 65.441 1.00 31.92 271 GLY C C 1
ATOM 7754 O O . GLY C 1 271 ? -9.089 7.519 65.903 1.00 27.31 271 GLY C O 1
ATOM 7755 N N . VAL C 1 272 ? -9.966 6.419 64.142 1.00 31.79 272 VAL C N 1
ATOM 7756 C CA . VAL C 1 272 ? -9.479 7.391 63.172 1.00 28.59 272 VAL C CA 1
ATOM 7757 C C . VAL C 1 272 ? -9.954 8.800 63.508 1.00 30.24 272 VAL C C 1
ATOM 7758 O O . VAL C 1 272 ? -11.095 8.989 63.914 1.00 30.41 272 VAL C O 1
ATOM 7762 N N . GLN C 1 273 ? -9.076 9.787 63.332 1.00 33.69 273 GLN C N 1
ATOM 7763 C CA . GLN C 1 273 ? -9.402 11.174 63.658 1.00 37.64 273 GLN C CA 1
ATOM 7764 C C . GLN C 1 273 ? -9.201 12.166 62.509 1.00 37.68 273 GLN C C 1
ATOM 7765 O O . GLN C 1 273 ? -9.409 13.373 62.679 1.00 36.58 273 GLN C O 1
ATOM 7771 N N . SER C 1 274 ? -8.795 11.654 61.347 1.00 34.20 274 SER C N 1
ATOM 7772 C CA . SER C 1 274 ? -8.596 12.469 60.154 1.00 29.76 274 SER C CA 1
ATOM 7773 C C . SER C 1 274 ? -8.834 11.607 58.902 1.00 33.44 274 SER C C 1
ATOM 7774 O O . SER C 1 274 ? -8.921 10.369 58.986 1.00 34.10 274 SER C O 1
ATOM 7777 N N . ALA C 1 275 ? -8.930 12.265 57.748 1.00 31.30 275 ALA C N 1
ATOM 7778 C CA . ALA C 1 275 ? -9.124 11.563 56.481 1.00 29.39 275 ALA C CA 1
ATOM 7779 C C . ALA C 1 275 ? -7.815 10.813 56.172 1.00 28.23 275 ALA C C 1
ATOM 7780 O O . ALA C 1 275 ? -7.825 9.693 55.651 1.00 25.64 275 ALA C O 1
ATOM 7782 N N . GLU C 1 276 ? -6.684 11.408 56.523 1.00 27.95 276 GLU C N 1
ATOM 7783 C CA . GLU C 1 276 ? -5.417 10.726 56.270 1.00 31.15 276 GLU C CA 1
ATOM 7784 C C . GLU C 1 276 ? -5.372 9.382 57.016 1.00 30.40 276 GLU C C 1
ATOM 7785 O O . GLU C 1 276 ? -4.809 8.412 56.522 1.00 33.21 276 GLU C O 1
ATOM 7791 N N . ALA C 1 277 ? -6.002 9.314 58.183 1.00 27.20 277 ALA C N 1
ATOM 7792 C CA . ALA C 1 277 ? -6.014 8.081 58.967 1.00 29.01 277 ALA C CA 1
ATOM 7793 C C . ALA C 1 277 ? -6.976 7.049 58.383 1.00 27.01 277 ALA C C 1
ATOM 7794 O O . ALA C 1 277 ? -6.776 5.844 58.545 1.00 27.77 277 ALA C O 1
ATOM 7796 N N . VAL C 1 278 ? -8.049 7.504 57.747 1.00 27.67 278 VAL C N 1
ATOM 7797 C CA . VAL C 1 278 ? -8.960 6.550 57.112 1.00 27.40 278 VAL C CA 1
ATOM 7798 C C . VAL C 1 278 ? -8.153 5.937 55.958 1.00 29.32 278 VAL C C 1
ATOM 7799 O O . VAL C 1 278 ? -8.198 4.725 55.726 1.00 29.67 278 VAL C O 1
ATOM 7803 N N . ARG C 1 279 ? -7.405 6.786 55.257 1.00 28.22 279 ARG C N 1
ATOM 7804 C CA . ARG C 1 279 ? -6.576 6.345 54.133 1.00 32.59 279 ARG C CA 1
ATOM 7805 C C . ARG C 1 279 ? -5.548 5.282 54.504 1.00 34.32 279 ARG C C 1
ATOM 7806 O O . ARG C 1 279 ? -5.372 4.293 53.783 1.00 32.05 279 ARG C O 1
ATOM 7814 N N . ARG C 1 280 ? -4.849 5.514 55.614 1.00 30.89 280 ARG C N 1
ATOM 7815 C CA . ARG C 1 280 ? -3.791 4.609 56.038 1.00 30.62 280 ARG C CA 1
ATOM 7816 C C . ARG C 1 280 ? -4.234 3.415 56.852 1.00 29.33 280 ARG C C 1
ATOM 7817 O O . ARG C 1 280 ? -3.429 2.519 57.090 1.00 24.57 280 ARG C O 1
ATOM 7825 N N . HIS C 1 281 ? -5.504 3.391 57.263 1.00 27.27 281 HIS C N 1
ATOM 7826 C CA . HIS C 1 281 ? -6.032 2.281 58.053 1.00 30.69 281 HIS C CA 1
ATOM 7827 C C . HIS C 1 281 ? -5.837 0.975 57.251 1.00 32.75 281 HIS C C 1
ATOM 7828 O O . HIS C 1 281 ? -5.883 0.977 56.030 1.00 35.99 281 HIS C O 1
ATOM 7835 N N . PRO C 1 282 ? -5.597 -0.150 57.930 1.00 33.86 282 PRO C N 1
ATOM 7836 C CA . PRO C 1 282 ? -5.397 -1.376 57.155 1.00 34.11 282 PRO C CA 1
ATOM 7837 C C . PRO C 1 282 ? -6.660 -2.077 56.739 1.00 34.16 282 PRO C C 1
ATOM 7838 O O . PRO C 1 282 ? -6.631 -3.263 56.433 1.00 37.94 282 PRO C O 1
ATOM 7842 N N . SER C 1 283 ? -7.771 -1.351 56.754 1.00 35.22 283 SER C N 1
ATOM 7843 C CA . SER C 1 283 ? -9.051 -1.909 56.348 1.00 34.28 283 SER C CA 1
ATOM 7844 C C . SER C 1 283 ? -10.049 -0.786 56.090 1.00 34.67 283 SER C C 1
ATOM 7845 O O . SER C 1 283 ? -9.860 0.349 56.560 1.00 31.17 283 SER C O 1
ATOM 7848 N N . ARG C 1 284 ? -11.092 -1.105 55.319 1.00 31.09 284 ARG C N 1
ATOM 7849 C CA . ARG C 1 284 ? -12.150 -0.151 54.989 1.00 31.91 284 ARG C CA 1
ATOM 7850 C C . ARG C 1 284 ? -13.097 0.021 56.183 1.00 28.63 284 ARG C C 1
ATOM 7851 O O . ARG C 1 284 ? -13.293 -0.895 56.977 1.00 29.37 284 ARG C O 1
ATOM 7859 N N . LEU C 1 285 ? -13.682 1.199 56.308 1.00 29.28 285 LEU C N 1
ATOM 7860 C CA . LEU C 1 285 ? -14.576 1.477 57.427 1.00 28.24 285 LEU C CA 1
ATOM 7861 C C . LEU C 1 285 ? -16.070 1.535 57.038 1.00 27.96 285 LEU C C 1
ATOM 7862 O O . LEU C 1 285 ? -16.936 1.362 57.888 1.00 28.91 285 LEU C O 1
ATOM 7867 N N . ALA C 1 286 ? -16.372 1.779 55.760 1.00 25.48 286 ALA C N 1
ATOM 7868 C CA . ALA C 1 286 ? -17.769 1.801 55.303 1.00 23.23 286 ALA C CA 1
ATOM 7869 C C . ALA C 1 286 ? -18.311 0.379 55.392 1.00 24.63 286 ALA C C 1
ATOM 7870 O O . ALA C 1 286 ? -17.685 -0.544 54.886 1.00 27.43 286 ALA C O 1
ATOM 7872 N N . ALA C 1 287 ? -19.459 0.178 56.035 1.00 23.67 287 ALA C N 1
ATOM 7873 C CA . ALA C 1 287 ? -19.989 -1.174 56.161 1.00 23.31 287 ALA C CA 1
ATOM 7874 C C . ALA C 1 287 ? -21.467 -1.236 56.447 1.00 23.97 287 ALA C C 1
ATOM 7875 O O . ALA C 1 287 ? -22.098 -0.223 56.771 1.00 27.47 287 ALA C O 1
ATOM 7877 N N . LEU C 1 288 ? -21.994 -2.453 56.398 1.00 20.14 288 LEU C N 1
ATOM 7878 C CA . LEU C 1 288 ? -23.419 -2.696 56.622 1.00 25.22 288 LEU C CA 1
ATOM 7879 C C . LEU C 1 288 ? -23.677 -3.500 57.891 1.00 25.86 288 LEU C C 1
ATOM 7880 O O . LEU C 1 288 ? -24.773 -3.463 58.451 1.00 21.81 288 LEU C O 1
ATOM 7885 N N . GLY C 1 289 ? -22.669 -4.235 58.341 1.00 26.44 289 GLY C N 1
ATOM 7886 C CA . GLY C 1 289 ? -22.873 -5.044 59.525 1.00 32.17 289 GLY C CA 1
ATOM 7887 C C . GLY C 1 289 ? -23.150 -6.469 59.095 1.00 35.29 289 GLY C C 1
ATOM 7888 O O . GLY C 1 289 ? -23.708 -6.711 58.018 1.00 34.63 289 GLY C O 1
ATOM 7889 N N . GLU C 1 290 ? -22.750 -7.417 59.931 1.00 38.11 290 GLU C N 1
ATOM 7890 C CA . GLU C 1 290 ? -22.915 -8.830 59.633 1.00 41.00 290 GLU C CA 1
ATOM 7891 C C . GLU C 1 290 ? -24.282 -9.197 59.058 1.00 40.77 290 GLU C C 1
ATOM 7892 O O . GLU C 1 290 ? -24.383 -9.894 58.041 1.00 43.35 290 GLU C O 1
ATOM 7898 N N . GLU C 1 291 ? -25.331 -8.731 59.715 1.00 38.78 291 GLU C N 1
ATOM 7899 C CA . GLU C 1 291 ? -26.689 -9.037 59.303 1.00 39.54 291 GLU C CA 1
ATOM 7900 C C . GLU C 1 291 ? -27.048 -8.483 57.922 1.00 38.56 291 GLU C C 1
ATOM 7901 O O . GLU C 1 291 ? -27.509 -9.211 57.050 1.00 39.74 291 GLU C O 1
ATOM 7907 N N . ALA C 1 292 ? -26.839 -7.191 57.729 1.00 36.08 292 ALA C N 1
ATOM 7908 C CA . ALA C 1 292 ? -27.181 -6.575 56.463 1.00 34.30 292 ALA C CA 1
ATOM 7909 C C . ALA C 1 292 ? -26.309 -7.107 55.343 1.00 33.43 292 ALA C C 1
ATOM 7910 O O . ALA C 1 292 ? -26.801 -7.388 54.245 1.00 31.40 292 ALA C O 1
ATOM 7912 N N . GLU C 1 293 ? -25.013 -7.251 55.623 1.00 32.73 293 GLU C N 1
ATOM 7913 C CA . GLU C 1 293 ? -24.082 -7.719 54.601 1.00 32.98 293 GLU C CA 1
ATOM 7914 C C . GLU C 1 293 ? -24.496 -9.118 54.124 1.00 33.53 293 GLU C C 1
ATOM 7915 O O . GLU C 1 293 ? -24.351 -9.446 52.934 1.00 29.31 293 GLU C O 1
ATOM 7921 N N . LYS C 1 294 ? -25.017 -9.929 55.042 1.00 33.72 294 LYS C N 1
ATOM 7922 C CA . LYS C 1 294 ? -25.446 -11.273 54.673 1.00 36.40 294 LYS C CA 1
ATOM 7923 C C . LYS C 1 294 ? -26.740 -11.216 53.883 1.00 32.76 294 LYS C C 1
ATOM 7924 O O . LYS C 1 294 ? -26.998 -12.057 53.027 1.00 35.32 294 LYS C O 1
ATOM 7930 N N . ALA C 1 295 ? -27.548 -10.209 54.176 1.00 31.46 295 ALA C N 1
ATOM 7931 C CA . ALA C 1 295 ? -28.814 -10.036 53.493 1.00 32.39 295 ALA C CA 1
ATOM 7932 C C . ALA C 1 295 ? -28.553 -9.591 52.057 1.00 32.80 295 ALA C C 1
ATOM 7933 O O . ALA C 1 295 ? -29.219 -10.039 51.126 1.00 32.21 295 ALA C O 1
ATOM 7935 N N . LEU C 1 296 ? -27.571 -8.713 51.900 1.00 32.58 296 LEU C N 1
ATOM 7936 C CA . LEU C 1 296 ? -27.182 -8.187 50.604 1.00 32.85 296 LEU C CA 1
ATOM 7937 C C . LEU C 1 296 ? -26.560 -9.298 49.740 1.00 34.60 296 LEU C C 1
ATOM 7938 O O . LEU C 1 296 ? -26.835 -9.386 48.544 1.00 35.63 296 LEU C O 1
ATOM 7943 N N . LYS C 1 297 ? -25.723 -10.139 50.343 1.00 35.97 297 LYS C N 1
ATOM 7944 C CA . LYS C 1 297 ? -25.100 -11.242 49.614 1.00 36.61 297 LYS C CA 1
ATOM 7945 C C . LYS C 1 297 ? -26.237 -12.079 49.024 1.00 36.03 297 LYS C C 1
ATOM 7946 O O . LYS C 1 297 ? -26.217 -12.475 47.854 1.00 33.23 297 LYS C O 1
ATOM 7952 N N . ALA C 1 298 ? -27.225 -12.334 49.868 1.00 33.30 298 ALA C N 1
ATOM 7953 C CA . ALA C 1 298 ? -28.389 -13.118 49.505 1.00 33.10 298 ALA C CA 1
ATOM 7954 C C . ALA C 1 298 ? -29.189 -12.473 48.364 1.00 33.89 298 ALA C C 1
ATOM 7955 O O . ALA C 1 298 ? -29.433 -13.107 47.345 1.00 33.97 298 ALA C O 1
ATOM 7957 N N . LEU C 1 299 ? -29.596 -11.220 48.527 1.00 34.09 299 LEU C N 1
ATOM 7958 C CA . LEU C 1 299 ? -30.367 -10.545 47.480 1.00 35.06 299 LEU C CA 1
ATOM 7959 C C . LEU C 1 299 ? -29.554 -10.545 46.185 1.00 37.79 299 LEU C C 1
ATOM 7960 O O . LEU C 1 299 ? -30.100 -10.668 45.083 1.00 36.80 299 LEU C O 1
ATOM 7965 N N . LYS C 1 300 ? -28.239 -10.435 46.339 1.00 37.87 300 LYS C N 1
ATOM 7966 C CA . LYS C 1 300 ? -27.318 -10.426 45.212 1.00 40.61 300 LYS C CA 1
ATOM 7967 C C . LYS C 1 300 ? -27.404 -11.740 44.443 1.00 39.03 300 LYS C C 1
ATOM 7968 O O . LYS C 1 300 ? -27.690 -11.756 43.247 1.00 37.99 300 LYS C O 1
ATOM 7974 N N . ALA C 1 301 ? -27.134 -12.833 45.148 1.00 36.38 301 ALA C N 1
ATOM 7975 C CA . ALA C 1 301 ? -27.154 -14.172 44.568 1.00 36.19 301 ALA C CA 1
ATOM 7976 C C . ALA C 1 301 ? -28.491 -14.435 43.885 1.00 37.40 301 ALA C C 1
ATOM 7977 O O . ALA C 1 301 ? -28.550 -15.133 42.871 1.00 39.14 301 ALA C O 1
ATOM 7979 N N . PHE C 1 302 ? -29.555 -13.861 44.442 1.00 35.56 302 PHE C N 1
ATOM 7980 C CA . PHE C 1 302 ? -30.892 -14.019 43.899 1.00 33.57 302 PHE C CA 1
ATOM 7981 C C . PHE C 1 302 ? -31.051 -13.314 42.554 1.00 35.18 302 PHE C C 1
ATOM 7982 O O . PHE C 1 302 ? -31.476 -13.925 41.572 1.00 37.85 302 PHE C O 1
ATOM 7990 N N . LEU C 1 303 ? -30.698 -12.036 42.496 1.00 30.05 303 LEU C N 1
ATOM 7991 C CA . LEU C 1 303 ? -30.846 -11.306 41.253 1.00 33.31 303 LEU C CA 1
ATOM 7992 C C . LEU C 1 303 ? -30.035 -11.888 40.106 1.00 35.69 303 LEU C C 1
ATOM 7993 O O . LEU C 1 303 ? -30.470 -11.882 38.947 1.00 31.38 303 LEU C O 1
ATOM 8006 N N . GLU C 1 305 ? -29.400 -14.992 39.568 1.00 47.48 305 GLU C N 1
ATOM 8007 C CA . GLU C 1 305 ? -30.010 -16.216 39.069 1.00 49.10 305 GLU C CA 1
ATOM 8008 C C . GLU C 1 305 ? -31.342 -15.979 38.372 1.00 46.83 305 GLU C C 1
ATOM 8009 O O . GLU C 1 305 ? -31.522 -16.392 37.234 1.00 49.16 305 GLU C O 1
ATOM 8015 N N . ARG C 1 306 ? -32.273 -15.317 39.048 1.00 44.99 306 ARG C N 1
ATOM 8016 C CA . ARG C 1 306 ? -33.581 -15.059 38.466 1.00 42.63 306 ARG C CA 1
ATOM 8017 C C . ARG C 1 306 ? -33.633 -13.887 37.497 1.00 40.06 306 ARG C C 1
ATOM 8018 O O . ARG C 1 306 ? -34.473 -13.853 36.610 1.00 39.04 306 ARG C O 1
ATOM 8026 N N . PHE C 1 307 ? -32.730 -12.931 37.640 1.00 38.40 307 PHE C N 1
ATOM 8027 C CA . PHE C 1 307 ? -32.743 -11.779 36.750 1.00 39.26 307 PHE C CA 1
ATOM 8028 C C . PHE C 1 307 ? -31.648 -11.800 35.684 1.00 39.59 307 PHE C C 1
ATOM 8029 O O . PHE C 1 307 ? -31.949 -11.869 34.498 1.00 39.69 307 PHE C O 1
ATOM 8037 N N . TYR C 1 308 ? -30.387 -11.730 36.105 1.00 40.94 308 TYR C N 1
ATOM 8038 C CA . TYR C 1 308 ? -29.253 -11.711 35.181 1.00 41.65 308 TYR C CA 1
ATOM 8039 C C . TYR C 1 308 ? -29.114 -12.930 34.279 1.00 40.49 308 TYR C C 1
ATOM 8040 O O . TYR C 1 308 ? -28.657 -12.813 33.144 1.00 40.86 308 TYR C O 1
ATOM 8049 N N . ARG C 1 309 ? -29.488 -14.096 34.789 1.00 38.66 309 ARG C N 1
ATOM 8050 C CA . ARG C 1 309 ? -29.387 -15.320 34.011 1.00 38.53 309 ARG C CA 1
ATOM 8051 C C . ARG C 1 309 ? -30.759 -15.774 33.508 1.00 37.88 309 ARG C C 1
ATOM 8052 O O . ARG C 1 309 ? -31.035 -16.960 33.337 1.00 36.53 309 ARG C O 1
ATOM 8060 N N . HIS C 1 310 ? -31.622 -14.795 33.281 1.00 37.09 310 HIS C N 1
ATOM 8061 C CA . HIS C 1 310 ? -32.941 -15.071 32.772 1.00 36.03 310 HIS C CA 1
ATOM 8062 C C . HIS C 1 310 ? -32.717 -15.199 31.277 1.00 35.83 310 HIS C C 1
ATOM 8063 O O . HIS C 1 310 ? -31.864 -14.506 30.706 1.00 36.99 310 HIS C O 1
ATOM 8070 N N . PRO C 1 311 ? -33.458 -16.098 30.623 1.00 34.38 311 PRO C N 1
ATOM 8071 C CA . PRO C 1 311 ? -33.307 -16.284 29.180 1.00 33.43 311 PRO C CA 1
ATOM 8072 C C . PRO C 1 311 ? -33.350 -14.976 28.381 1.00 32.10 311 PRO C C 1
ATOM 8073 O O . PRO C 1 311 ? -32.453 -14.706 27.583 1.00 29.93 311 PRO C O 1
ATOM 8077 N N . GLU C 1 312 ? -34.362 -14.147 28.606 1.00 35.53 312 GLU C N 1
ATOM 8078 C CA . GLU C 1 312 ? -34.453 -12.891 27.871 1.00 36.96 312 GLU C CA 1
ATOM 8079 C C . GLU C 1 312 ? -33.175 -12.087 28.035 1.00 38.65 312 GLU C C 1
ATOM 8080 O O . GLU C 1 312 ? -32.616 -11.568 27.058 1.00 38.53 312 GLU C O 1
ATOM 8086 N N . VAL C 1 313 ? -32.734 -11.975 29.286 1.00 36.28 313 VAL C N 1
ATOM 8087 C CA . VAL C 1 313 ? -31.545 -11.218 29.619 1.00 33.33 313 VAL C CA 1
ATOM 8088 C C . VAL C 1 313 ? -30.299 -11.772 28.950 1.00 32.05 313 VAL C C 1
ATOM 8089 O O . VAL C 1 313 ? -29.545 -11.020 28.343 1.00 30.97 313 VAL C O 1
ATOM 8093 N N . LEU C 1 314 ? -30.070 -13.076 29.052 1.00 33.12 314 LEU C N 1
ATOM 8094 C CA . LEU C 1 314 ? -28.892 -13.653 28.422 1.00 33.50 314 LEU C CA 1
ATOM 8095 C C . LEU C 1 314 ? -28.933 -13.478 26.894 1.00 36.27 314 LEU C C 1
ATOM 8096 O O . LEU C 1 314 ? -27.898 -13.374 26.242 1.00 37.48 314 LEU C O 1
ATOM 8101 N N . ARG C 1 315 ? -30.127 -13.433 26.325 1.00 36.16 315 ARG C N 1
ATOM 8102 C CA . ARG C 1 315 ? -30.253 -13.249 24.888 1.00 41.27 315 ARG C CA 1
ATOM 8103 C C . ARG C 1 315 ? -29.764 -11.852 24.503 1.00 42.99 315 ARG C C 1
ATOM 8104 O O . ARG C 1 315 ? -29.009 -11.690 23.535 1.00 42.50 315 ARG C O 1
ATOM 8112 N N . GLU C 1 316 ? -30.182 -10.840 25.262 1.00 40.85 316 GLU C N 1
ATOM 8113 C CA . GLU C 1 316 ? -29.759 -9.481 24.959 1.00 39.65 316 GLU C CA 1
ATOM 8114 C C . GLU C 1 316 ? -28.254 -9.313 25.177 1.00 37.93 316 GLU C C 1
ATOM 8115 O O . GLU C 1 316 ? -27.601 -8.536 24.478 1.00 37.66 316 GLU C O 1
ATOM 8121 N N . ARG C 1 317 ? -27.704 -10.059 26.132 1.00 36.72 317 ARG C N 1
ATOM 8122 C CA . ARG C 1 317 ? -26.271 -10.010 26.416 1.00 39.57 317 ARG C CA 1
ATOM 8123 C C . ARG C 1 317 ? -25.521 -10.551 25.194 1.00 36.47 317 ARG C C 1
ATOM 8124 O O . ARG C 1 317 ? -24.611 -9.906 24.675 1.00 36.42 317 ARG C O 1
ATOM 8132 N N . ARG C 1 318 ? -25.907 -11.748 24.752 1.00 36.56 318 ARG C N 1
ATOM 8133 C CA . ARG C 1 318 ? -25.310 -12.386 23.574 1.00 31.53 318 ARG C CA 1
ATOM 8134 C C . ARG C 1 318 ? -25.150 -11.333 22.482 1.00 29.04 318 ARG C C 1
ATOM 8135 O O . ARG C 1 318 ? -24.081 -11.173 21.903 1.00 25.83 318 ARG C O 1
ATOM 8143 N N . LYS C 1 319 ? -26.231 -10.609 22.212 1.00 27.17 319 LYS C N 1
ATOM 8144 C CA . LYS C 1 319 ? -26.213 -9.589 21.179 1.00 31.13 319 LYS C CA 1
ATOM 8145 C C . LYS C 1 319 ? -25.242 -8.442 21.428 1.00 32.04 319 LYS C C 1
ATOM 8146 O O . LYS C 1 319 ? -24.603 -7.952 20.492 1.00 32.59 319 LYS C O 1
ATOM 8152 N N . ALA C 1 320 ? -25.118 -8.021 22.683 1.00 30.54 320 ALA C N 1
ATOM 8153 C CA . ALA C 1 320 ? -24.221 -6.923 23.014 1.00 32.01 320 ALA C CA 1
ATOM 8154 C C . ALA C 1 320 ? -22.800 -7.323 22.698 1.00 31.21 320 ALA C C 1
ATOM 8155 O O . ALA C 1 320 ? -22.049 -6.566 22.081 1.00 31.81 320 ALA C O 1
ATOM 8157 N N . GLU C 1 321 ? -22.430 -8.520 23.129 1.00 32.12 321 GLU C N 1
ATOM 8158 C CA . GLU C 1 321 ? -21.088 -9.010 22.881 1.00 33.38 321 GLU C CA 1
ATOM 8159 C C . GLU C 1 321 ? -20.785 -8.895 21.397 1.00 32.07 321 GLU C C 1
ATOM 8160 O O . GLU C 1 321 ? -19.758 -8.339 21.020 1.00 32.19 321 GLU C O 1
ATOM 8166 N N . ALA C 1 322 ? -21.707 -9.395 20.568 1.00 31.97 322 ALA C N 1
ATOM 8167 C CA . ALA C 1 322 ? -21.558 -9.379 19.108 1.00 31.48 322 ALA C CA 1
ATOM 8168 C C . ALA C 1 322 ? -21.346 -7.979 18.563 1.00 29.96 322 ALA C C 1
ATOM 8169 O O . ALA C 1 322 ? -20.533 -7.776 17.669 1.00 32.62 322 ALA C O 1
ATOM 8171 N N . VAL C 1 323 ? -22.088 -7.009 19.081 1.00 29.64 323 VAL C N 1
ATOM 8172 C CA . VAL C 1 323 ? -21.913 -5.639 18.617 1.00 32.31 323 VAL C CA 1
ATOM 8173 C C . VAL C 1 323 ? -20.517 -5.137 18.948 1.00 33.17 323 VAL C C 1
ATOM 8174 O O . VAL C 1 323 ? -19.833 -4.570 18.098 1.00 35.31 323 VAL C O 1
ATOM 8178 N N . LEU C 1 324 ? -20.097 -5.343 20.191 1.00 34.48 324 LEU C N 1
ATOM 8179 C CA . LEU C 1 324 ? -18.786 -4.880 20.628 1.00 34.94 324 LEU C CA 1
ATOM 8180 C C . LEU C 1 324 ? -17.645 -5.557 19.899 1.00 33.40 324 LEU C C 1
ATOM 8181 O O . LEU C 1 324 ? -16.695 -4.897 19.484 1.00 32.55 324 LEU C O 1
ATOM 8186 N N . GLU C 1 325 ? -17.724 -6.875 19.754 1.00 35.83 325 GLU C N 1
ATOM 8187 C CA . GLU C 1 325 ? -16.670 -7.604 19.055 1.00 36.50 325 GLU C CA 1
ATOM 8188 C C . GLU C 1 325 ? -16.659 -7.160 17.590 1.00 34.04 325 GLU C C 1
ATOM 8189 O O . GLU C 1 325 ? -15.600 -6.878 17.017 1.00 32.03 325 GLU C O 1
ATOM 8195 N N . GLY C 1 326 ? -17.853 -7.074 17.011 1.00 31.31 326 GLY C N 1
ATOM 8196 C CA . GLY C 1 326 ? -17.990 -6.668 15.629 1.00 29.52 326 GLY C CA 1
ATOM 8197 C C . GLY C 1 326 ? -17.341 -5.331 15.354 1.00 30.55 326 GLY C C 1
ATOM 8198 O O . GLY C 1 326 ? -16.503 -5.216 14.460 1.00 32.90 326 GLY C O 1
ATOM 8199 N N . LEU C 1 327 ? -17.700 -4.312 16.135 1.00 29.00 327 LEU C N 1
ATOM 8200 C CA . LEU C 1 327 ? -17.114 -2.992 15.930 1.00 29.12 327 LEU C CA 1
ATOM 8201 C C . LEU C 1 327 ? -15.610 -3.057 16.190 1.00 25.86 327 LEU C C 1
ATOM 8202 O O . LEU C 1 327 ? -14.818 -2.502 15.412 1.00 27.92 327 LEU C O 1
ATOM 8207 N N . PHE C 1 328 ? -15.210 -3.708 17.282 1.00 26.40 328 PHE C N 1
ATOM 8208 C CA . PHE C 1 328 ? -13.776 -3.819 17.584 1.00 26.79 328 PHE C CA 1
ATOM 8209 C C . PHE C 1 328 ? -13.071 -4.440 16.382 1.00 28.66 328 PHE C C 1
ATOM 8210 O O . PHE C 1 328 ? -12.059 -3.923 15.888 1.00 29.31 328 PHE C O 1
ATOM 8218 N N . ALA C 1 329 ? -13.630 -5.561 15.929 1.00 30.19 329 ALA C N 1
ATOM 8219 C CA . ALA C 1 329 ? -13.108 -6.314 14.792 1.00 32.36 329 ALA C CA 1
ATOM 8220 C C . ALA C 1 329 ? -12.903 -5.427 13.584 1.00 33.01 329 ALA C C 1
ATOM 8221 O O . ALA C 1 329 ? -11.805 -5.319 13.056 1.00 30.98 329 ALA C O 1
ATOM 8223 N N . ALA C 1 330 ? -13.981 -4.772 13.164 1.00 36.64 330 ALA C N 1
ATOM 8224 C CA . ALA C 1 330 ? -13.951 -3.895 12.001 1.00 33.48 330 ALA C CA 1
ATOM 8225 C C . ALA C 1 330 ? -12.993 -2.699 12.082 1.00 33.67 330 ALA C C 1
ATOM 8226 O O . ALA C 1 330 ? -12.262 -2.413 11.132 1.00 31.36 330 ALA C O 1
ATOM 8228 N N . TYR C 1 331 ? -12.982 -1.999 13.212 1.00 32.92 331 TYR C N 1
ATOM 8229 C CA . TYR C 1 331 ? -12.144 -0.808 13.317 1.00 31.16 331 TYR C CA 1
ATOM 8230 C C . TYR C 1 331 ? -10.672 -1.094 13.377 1.00 29.12 331 TYR C C 1
ATOM 8231 O O . TYR C 1 331 ? -9.878 -0.309 12.894 1.00 31.50 331 TYR C O 1
ATOM 8240 N N . THR C 1 332 ? -10.295 -2.216 13.972 1.00 28.64 332 THR C N 1
ATOM 8241 C CA . THR C 1 332 ? -8.873 -2.546 14.028 1.00 30.40 332 THR C CA 1
ATOM 8242 C C . THR C 1 332 ? -8.387 -3.098 12.681 1.00 30.35 332 THR C C 1
ATOM 8243 O O . THR C 1 332 ? -7.280 -2.788 12.260 1.00 31.53 332 THR C O 1
ATOM 8247 N N . ARG C 1 333 ? -9.212 -3.910 12.015 1.00 33.45 333 ARG C N 1
ATOM 8248 C CA . ARG C 1 333 ? -8.856 -4.446 10.691 1.00 33.73 333 ARG C CA 1
ATOM 8249 C C . ARG C 1 333 ? -8.834 -3.275 9.725 1.00 32.15 333 ARG C C 1
ATOM 8250 O O . ARG C 1 333 ? -7.936 -3.161 8.878 1.00 29.38 333 ARG C O 1
ATOM 8258 N N . TYR C 1 334 ? -9.837 -2.406 9.867 1.00 30.03 334 TYR C N 1
ATOM 8259 C CA . TYR C 1 334 ? -9.988 -1.245 9.000 1.00 28.85 334 TYR C CA 1
ATOM 8260 C C . TYR C 1 334 ? -10.146 0.093 9.724 1.00 32.76 334 TYR C C 1
ATOM 8261 O O . TYR C 1 334 ? -11.248 0.664 9.778 1.00 34.38 334 TYR C O 1
ATOM 8270 N N . PRO C 1 335 ? -9.049 0.625 10.274 1.00 32.26 335 PRO C N 1
ATOM 8271 C CA . PRO C 1 335 ? -9.149 1.906 10.974 1.00 29.15 335 PRO C CA 1
ATOM 8272 C C . PRO C 1 335 ? -9.595 3.001 10.005 1.00 29.86 335 PRO C C 1
ATOM 8273 O O . PRO C 1 335 ? -10.175 4.018 10.405 1.00 26.13 335 PRO C O 1
ATOM 8277 N N . GLU C 1 336 ? -9.346 2.769 8.720 1.00 27.14 336 GLU C N 1
ATOM 8278 C CA . GLU C 1 336 ? -9.734 3.719 7.681 1.00 24.81 336 GLU C CA 1
ATOM 8279 C C . GLU C 1 336 ? -11.223 4.049 7.769 1.00 20.23 336 GLU C C 1
ATOM 8280 O O . GLU C 1 336 ? -11.675 5.041 7.204 1.00 21.04 336 GLU C O 1
ATOM 8286 N N . LEU C 1 337 ? -11.964 3.212 8.484 1.00 21.30 337 LEU C N 1
ATOM 8287 C CA . LEU C 1 337 ? -13.408 3.387 8.675 1.00 25.15 337 LEU C CA 1
ATOM 8288 C C . LEU C 1 337 ? -13.775 4.294 9.851 1.00 29.29 337 LEU C C 1
ATOM 8289 O O . LEU C 1 337 ? -14.952 4.656 10.027 1.00 25.02 337 LEU C O 1
ATOM 8294 N N . LEU C 1 338 ? -12.767 4.659 10.647 1.00 28.15 338 LEU C N 1
ATOM 8295 C CA . LEU C 1 338 ? -12.979 5.516 11.810 1.00 25.82 338 LEU C CA 1
ATOM 8296 C C . LEU C 1 338 ? -13.069 6.965 11.419 1.00 25.07 338 LEU C C 1
ATOM 8297 O O . LEU C 1 338 ? -12.504 7.376 10.402 1.00 27.78 338 LEU C O 1
ATOM 8302 N N . PRO C 1 339 ? -13.763 7.769 12.238 1.00 26.83 339 PRO C N 1
ATOM 8303 C CA . PRO C 1 339 ? -13.882 9.201 11.945 1.00 26.09 339 PRO C CA 1
ATOM 8304 C C . PRO C 1 339 ? -12.435 9.700 11.886 1.00 27.10 339 PRO C C 1
ATOM 8305 O O . PRO C 1 339 ? -11.559 9.122 12.539 1.00 30.34 339 PRO C O 1
ATOM 8309 N N . ARG C 1 340 ? -12.173 10.735 11.095 1.00 28.11 340 ARG C N 1
ATOM 8310 C CA . ARG C 1 340 ? -10.826 11.286 10.962 1.00 31.60 340 ARG C CA 1
ATOM 8311 C C . ARG C 1 340 ? -10.263 11.693 12.328 1.00 31.60 340 ARG C C 1
ATOM 8312 O O . ARG C 1 340 ? -9.060 11.561 12.579 1.00 31.06 340 ARG C O 1
ATOM 8320 N N . GLU C 1 341 ? -11.142 12.194 13.192 1.00 31.41 341 GLU C N 1
ATOM 8321 C CA . GLU C 1 341 ? -10.763 12.641 14.538 1.00 33.25 341 GLU C CA 1
ATOM 8322 C C . GLU C 1 341 ? -10.160 11.511 15.349 1.00 31.83 341 GLU C C 1
ATOM 8323 O O . GLU C 1 341 ? -9.171 11.710 16.040 1.00 35.05 341 GLU C O 1
ATOM 8325 N N . VAL C 1 342 ? -10.743 10.320 15.248 1.00 30.73 342 VAL C N 1
ATOM 8326 C CA . VAL C 1 342 ? -10.239 9.185 15.995 1.00 29.64 342 VAL C CA 1
ATOM 8327 C C . VAL C 1 342 ? -8.988 8.609 15.348 1.00 32.34 342 VAL C C 1
ATOM 8328 O O . VAL C 1 342 ? -8.091 8.144 16.047 1.00 34.34 342 VAL C O 1
ATOM 8332 N N . GLN C 1 343 ? -8.922 8.626 14.021 1.00 30.09 343 GLN C N 1
ATOM 8333 C CA . GLN C 1 343 ? -7.743 8.094 13.341 1.00 33.38 343 GLN C CA 1
ATOM 8334 C C . GLN C 1 343 ? -6.530 8.900 13.773 1.00 33.58 343 GLN C C 1
ATOM 8335 O O . GLN C 1 343 ? -5.424 8.378 13.886 1.00 35.70 343 GLN C O 1
ATOM 8341 N N . ALA C 1 344 ? -6.749 10.183 14.019 1.00 32.69 344 ALA C N 1
ATOM 8342 C CA . ALA C 1 344 ? -5.670 11.071 14.403 1.00 34.03 344 ALA C CA 1
ATOM 8343 C C . ALA C 1 344 ? -5.025 10.732 15.759 1.00 36.86 344 ALA C C 1
ATOM 8344 O O . ALA C 1 344 ? -3.898 11.141 16.020 1.00 42.16 344 ALA C O 1
ATOM 8346 N N . LYS C 1 345 ? -5.724 9.966 16.599 1.00 35.15 345 LYS C N 1
ATOM 8347 C CA . LYS C 1 345 ? -5.222 9.590 17.923 1.00 34.52 345 LYS C CA 1
ATOM 8348 C C . LYS C 1 345 ? -4.436 8.292 17.909 1.00 36.73 345 LYS C C 1
ATOM 8349 O O . LYS C 1 345 ? -3.793 7.953 18.899 1.00 36.80 345 LYS C O 1
ATOM 8355 N N . ILE C 1 346 ? -4.475 7.566 16.791 1.00 33.31 346 ILE C N 1
ATOM 8356 C CA . ILE C 1 346 ? -3.783 6.285 16.733 1.00 34.21 346 ILE C CA 1
ATOM 8357 C C . ILE C 1 346 ? -2.282 6.443 16.950 1.00 34.86 346 ILE C C 1
ATOM 8358 O O . ILE C 1 346 ? -1.660 5.633 17.640 1.00 37.84 346 ILE C O 1
ATOM 8363 N N . PRO C 1 347 ? -1.682 7.469 16.337 1.00 36.37 347 PRO C N 1
ATOM 8364 C CA . PRO C 1 347 ? -0.244 7.681 16.500 1.00 37.61 347 PRO C CA 1
ATOM 8365 C C . PRO C 1 347 ? 0.120 7.797 17.979 1.00 39.40 347 PRO C C 1
ATOM 8366 O O . PRO C 1 347 ? 1.013 7.101 18.484 1.00 37.67 347 PRO C O 1
ATOM 8370 N N . GLU C 1 348 ? -0.628 8.652 18.673 1.00 38.43 348 GLU C N 1
ATOM 8371 C CA . GLU C 1 348 ? -0.400 8.924 20.096 1.00 40.07 348 GLU C CA 1
ATOM 8372 C C . GLU C 1 348 ? -0.857 7.810 21.047 1.00 37.40 348 GLU C C 1
ATOM 8373 O O . GLU C 1 348 ? -0.178 7.536 22.038 1.00 40.32 348 GLU C O 1
ATOM 8379 N N . GLU C 1 349 ? -1.969 7.148 20.754 1.00 35.57 349 GLU C N 1
ATOM 8380 C CA . GLU C 1 349 ? -2.465 6.112 21.650 1.00 34.42 349 GLU C CA 1
ATOM 8381 C C . GLU C 1 349 ? -2.270 4.670 21.190 1.00 35.96 349 GLU C C 1
ATOM 8382 O O . GLU C 1 349 ? -2.379 3.739 21.998 1.00 38.66 349 GLU C O 1
ATOM 8388 N N . GLY C 1 350 ? -2.006 4.470 19.905 1.00 35.21 350 GLY C N 1
ATOM 8389 C CA . GLY C 1 350 ? -1.898 3.111 19.406 1.00 34.69 350 GLY C CA 1
ATOM 8390 C C . GLY C 1 350 ? -3.293 2.728 18.928 1.00 32.71 350 GLY C C 1
ATOM 8391 O O . GLY C 1 350 ? -4.292 3.141 19.513 1.00 30.68 350 GLY C O 1
ATOM 8392 N N . LEU C 1 351 ? -3.360 1.947 17.858 1.00 34.22 351 LEU C N 1
ATOM 8393 C CA . LEU C 1 351 ? -4.611 1.522 17.251 1.00 29.37 351 LEU C CA 1
ATOM 8394 C C . LEU C 1 351 ? -5.672 0.963 18.191 1.00 31.45 351 LEU C C 1
ATOM 8395 O O . LEU C 1 351 ? -6.776 1.521 18.339 1.00 30.29 351 LEU C O 1
ATOM 8400 N N . GLU C 1 352 ? -5.336 -0.158 18.809 1.00 29.69 352 GLU C N 1
ATOM 8401 C CA . GLU C 1 352 ? -6.241 -0.850 19.709 1.00 29.18 352 GLU C CA 1
ATOM 8402 C C . GLU C 1 352 ? -6.841 -0.011 20.832 1.00 29.80 352 GLU C C 1
ATOM 8403 O O . GLU C 1 352 ? -8.052 -0.090 21.079 1.00 27.78 352 GLU C O 1
ATOM 8409 N N . ARG C 1 353 ? -6.008 0.775 21.519 1.00 26.73 353 ARG C N 1
ATOM 8410 C CA . ARG C 1 353 ? -6.497 1.606 22.607 1.00 26.20 353 ARG C CA 1
ATOM 8411 C C . ARG C 1 353 ? -7.409 2.708 22.054 1.00 24.65 353 ARG C C 1
ATOM 8412 O O . ARG C 1 353 ? -8.452 3.004 22.633 1.00 25.32 353 ARG C O 1
ATOM 8420 N N . ALA C 1 354 ? -7.007 3.316 20.945 1.00 23.33 354 ALA C N 1
ATOM 8421 C CA . ALA C 1 354 ? -7.814 4.377 20.333 1.00 26.20 354 ALA C CA 1
ATOM 8422 C C . ALA C 1 354 ? -9.169 3.803 19.949 1.00 27.07 354 ALA C C 1
ATOM 8423 O O . ALA C 1 354 ? -10.203 4.426 20.183 1.00 31.00 354 ALA C O 1
ATOM 8425 N N . VAL C 1 355 ? -9.175 2.612 19.362 1.00 27.55 355 VAL C N 1
ATOM 8426 C CA . VAL C 1 355 ? -10.444 1.992 18.975 1.00 26.22 355 VAL C CA 1
ATOM 8427 C C . VAL C 1 355 ? -11.239 1.704 20.249 1.00 25.23 355 VAL C C 1
ATOM 8428 O O . VAL C 1 355 ? -12.468 1.904 20.305 1.00 24.14 355 VAL C O 1
ATOM 8432 N N . CYS C 1 356 ? -10.531 1.241 21.276 1.00 24.28 356 CYS C N 1
ATOM 8433 C CA . CYS C 1 356 ? -11.165 0.946 22.557 1.00 24.26 356 CYS C CA 1
ATOM 8434 C C . CYS C 1 356 ? -11.823 2.202 23.131 1.00 24.78 356 CYS C C 1
ATOM 8435 O O . CYS C 1 356 ? -13.008 2.169 23.471 1.00 26.17 356 CYS C O 1
ATOM 8438 N N . ASP C 1 357 ? -11.067 3.300 23.241 1.00 22.93 357 ASP C N 1
ATOM 8439 C CA . ASP C 1 357 ? -11.620 4.556 23.763 1.00 20.88 357 ASP C CA 1
ATOM 8440 C C . ASP C 1 357 ? -12.899 4.972 23.010 1.00 23.66 357 ASP C C 1
ATOM 8441 O O . ASP C 1 357 ? -13.907 5.333 23.628 1.00 27.53 357 ASP C O 1
ATOM 8446 N N . TYR C 1 358 ? -12.838 4.941 21.677 1.00 25.71 358 TYR C N 1
ATOM 8447 C CA . TYR C 1 358 ? -13.964 5.329 20.822 1.00 26.58 358 TYR C CA 1
ATOM 8448 C C . TYR C 1 358 ? -15.201 4.476 21.097 1.00 26.69 358 TYR C C 1
ATOM 8449 O O . TYR C 1 358 ? -16.301 4.988 21.294 1.00 28.15 358 TYR C O 1
ATOM 8458 N N . ILE C 1 359 ? -15.022 3.167 21.129 1.00 25.03 359 ILE C N 1
ATOM 8459 C CA . ILE C 1 359 ? -16.142 2.298 21.402 1.00 24.93 359 ILE C CA 1
ATOM 8460 C C . ILE C 1 359 ? -16.712 2.516 22.806 1.00 28.23 359 ILE C C 1
ATOM 8461 O O . ILE C 1 359 ? -17.900 2.847 22.950 1.00 28.94 359 ILE C O 1
ATOM 8466 N N . ALA C 1 360 ? -15.881 2.338 23.834 1.00 23.88 360 ALA C N 1
ATOM 8467 C CA . ALA C 1 360 ? -16.345 2.531 25.222 1.00 24.98 360 ALA C CA 1
ATOM 8468 C C . ALA C 1 360 ? -17.003 3.880 25.393 1.00 21.95 360 ALA C C 1
ATOM 8469 O O . ALA C 1 360 ? -17.859 4.019 26.221 1.00 18.98 360 ALA C O 1
ATOM 8471 N N . GLY C 1 361 ? -16.620 4.863 24.585 1.00 22.92 361 GLY C N 1
ATOM 8472 C CA . GLY C 1 361 ? -17.238 6.163 24.695 1.00 24.66 361 GLY C CA 1
ATOM 8473 C C . GLY C 1 361 ? -18.606 6.321 24.019 1.00 29.75 361 GLY C C 1
ATOM 8474 O O . GLY C 1 361 ? -19.227 7.379 24.154 1.00 28.41 361 GLY C O 1
ATOM 8483 N N . THR C 1 363 ? -22.741 5.750 23.007 1.00 25.30 363 THR C N 1
ATOM 8484 C CA . THR C 1 363 ? -24.009 5.542 23.697 1.00 27.13 363 THR C CA 1
ATOM 8485 C C . THR C 1 363 ? -24.463 4.186 23.157 1.00 28.13 363 THR C C 1
ATOM 8486 O O . THR C 1 363 ? -23.880 3.690 22.196 1.00 33.10 363 THR C O 1
ATOM 8490 N N . ASP C 1 364 ? -25.483 3.571 23.747 1.00 30.01 364 ASP C N 1
ATOM 8491 C CA . ASP C 1 364 ? -25.933 2.272 23.245 1.00 27.59 364 ASP C CA 1
ATOM 8492 C C . ASP C 1 364 ? -26.506 2.348 21.828 1.00 30.27 364 ASP C C 1
ATOM 8493 O O . ASP C 1 364 ? -26.163 1.546 20.954 1.00 28.32 364 ASP C O 1
ATOM 8498 N N . ARG C 1 365 ? -27.380 3.312 21.595 1.00 32.09 365 ARG C N 1
ATOM 8499 C CA . ARG C 1 365 ? -27.990 3.430 20.283 1.00 34.42 365 ARG C CA 1
ATOM 8500 C C . ARG C 1 365 ? -26.956 3.687 19.188 1.00 33.18 365 ARG C C 1
ATOM 8501 O O . ARG C 1 365 ? -26.993 3.031 18.153 1.00 36.88 365 ARG C O 1
ATOM 8509 N N . PHE C 1 366 ? -26.021 4.603 19.407 1.00 30.00 366 PHE C N 1
ATOM 8510 C CA . PHE C 1 366 ? -25.027 4.870 18.384 1.00 30.18 366 PHE C CA 1
ATOM 8511 C C . PHE C 1 366 ? -24.195 3.617 18.084 1.00 32.07 366 PHE C C 1
ATOM 8512 O O . PHE C 1 366 ? -23.877 3.350 16.931 1.00 33.34 366 PHE C O 1
ATOM 8520 N N . ALA C 1 367 ? -23.857 2.845 19.112 1.00 31.68 367 ALA C N 1
ATOM 8521 C CA . ALA C 1 367 ? -23.080 1.632 18.902 1.00 31.55 367 ALA C CA 1
ATOM 8522 C C . ALA C 1 367 ? -23.876 0.673 18.016 1.00 30.50 367 ALA C C 1
ATOM 8523 O O . ALA C 1 367 ? -23.327 0.048 17.110 1.00 27.04 367 ALA C O 1
ATOM 8525 N N . LEU C 1 368 ? -25.177 0.563 18.285 1.00 32.55 368 LEU C N 1
ATOM 8526 C CA . LEU C 1 368 ? -26.033 -0.340 17.502 1.00 34.37 368 LEU C CA 1
ATOM 8527 C C . LEU C 1 368 ? -26.035 0.080 16.045 1.00 34.36 368 LEU C C 1
ATOM 8528 O O . LEU C 1 368 ? -25.858 -0.765 15.161 1.00 35.72 368 LEU C O 1
ATOM 8533 N N . GLU C 1 369 ? -26.195 1.383 15.805 1.00 34.47 369 GLU C N 1
ATOM 8534 C CA . GLU C 1 369 ? -26.226 1.901 14.444 1.00 36.61 369 GLU C CA 1
ATOM 8535 C C . GLU C 1 369 ? -24.920 1.690 13.687 1.00 38.10 369 GLU C C 1
ATOM 8536 O O . GLU C 1 369 ? -24.929 1.275 12.526 1.00 36.43 369 GLU C O 1
ATOM 8542 N N . ALA C 1 370 ? -23.794 1.974 14.334 1.00 34.77 370 ALA C N 1
ATOM 8543 C CA . ALA C 1 370 ? -22.529 1.821 13.646 1.00 33.37 370 ALA C CA 1
ATOM 8544 C C . ALA C 1 370 ? -22.261 0.362 13.243 1.00 31.90 370 ALA C C 1
ATOM 8545 O O . ALA C 1 370 ? -21.677 0.102 12.198 1.00 29.68 370 ALA C O 1
ATOM 8547 N N . TYR C 1 371 ? -22.684 -0.575 14.084 1.00 31.69 371 TYR C N 1
ATOM 8548 C CA . TYR C 1 371 ? -22.505 -1.997 13.818 1.00 33.42 371 TYR C CA 1
ATOM 8549 C C . TYR C 1 371 ? -23.395 -2.405 12.636 1.00 35.51 371 TYR C C 1
ATOM 8550 O O . TYR C 1 371 ? -23.015 -3.233 11.802 1.00 35.95 371 TYR C O 1
ATOM 8559 N N . ARG C 1 372 ? -24.590 -1.829 12.583 1.00 33.93 372 ARG C N 1
ATOM 8560 C CA . ARG C 1 372 ? -25.511 -2.126 11.504 1.00 36.06 372 ARG C CA 1
ATOM 8561 C C . ARG C 1 372 ? -25.004 -1.531 10.207 1.00 34.28 372 ARG C C 1
ATOM 8562 O O . ARG C 1 372 ? -25.082 -2.156 9.165 1.00 35.93 372 ARG C O 1
ATOM 8570 N N . ARG C 1 373 ? -24.451 -0.332 10.289 1.00 34.43 373 ARG C N 1
ATOM 8571 C CA . ARG C 1 373 ? -23.933 0.351 9.124 1.00 32.83 373 ARG C CA 1
ATOM 8572 C C . ARG C 1 373 ? -22.712 -0.346 8.514 1.00 33.87 373 ARG C C 1
ATOM 8573 O O . ARG C 1 373 ? -22.230 0.054 7.457 1.00 34.49 373 ARG C O 1
ATOM 8575 N N . LEU C 1 374 ? -22.219 -1.393 9.169 1.00 34.05 374 LEU C N 1
ATOM 8576 C CA . LEU C 1 374 ? -21.065 -2.144 8.668 1.00 35.44 374 LEU C CA 1
ATOM 8577 C C . LEU C 1 374 ? -21.457 -3.245 7.681 1.00 35.99 374 LEU C C 1
ATOM 8578 O O . LEU C 1 374 ? -20.588 -3.829 7.021 1.00 35.02 374 LEU C O 1
ATOM 8583 N N . SER C 1 375 ? -22.753 -3.531 7.601 1.00 32.64 375 SER C N 1
ATOM 8584 C CA . SER C 1 375 ? -23.261 -4.557 6.702 1.00 35.38 375 SER C CA 1
ATOM 8585 C C . SER C 1 375 ? -24.343 -4.030 5.765 1.00 37.11 375 SER C C 1
ATOM 8586 O O . SER C 1 375 ? -25.126 -3.141 6.136 1.00 30.48 375 SER C O 1
ATOM 8589 N N . PRO C 1 376 ? -24.415 -4.588 4.538 1.00 38.75 376 PRO C N 1
ATOM 8590 C CA . PRO C 1 376 ? -25.411 -4.168 3.544 1.00 39.54 376 PRO C CA 1
ATOM 8591 C C . PRO C 1 376 ? -26.806 -4.382 4.110 1.00 40.96 376 PRO C C 1
ATOM 8592 O O . PRO C 1 376 ? -26.956 -5.330 4.908 1.00 44.08 376 PRO C O 1
ATOM 8605 N N . ARG D 1 2 ? -6.776 24.415 -34.851 1.00 49.80 2 ARG D N 1
ATOM 8606 C CA . ARG D 1 2 ? -7.496 24.938 -33.696 1.00 47.85 2 ARG D CA 1
ATOM 8607 C C . ARG D 1 2 ? -8.592 25.810 -34.254 1.00 45.76 2 ARG D C 1
ATOM 8608 O O . ARG D 1 2 ? -8.316 26.849 -34.842 1.00 47.89 2 ARG D O 1
ATOM 8616 N N . PHE D 1 3 ? -9.834 25.395 -34.071 1.00 43.33 3 PHE D N 1
ATOM 8617 C CA . PHE D 1 3 ? -10.951 26.160 -34.587 1.00 43.95 3 PHE D CA 1
ATOM 8618 C C . PHE D 1 3 ? -11.532 27.124 -33.576 1.00 43.97 3 PHE D C 1
ATOM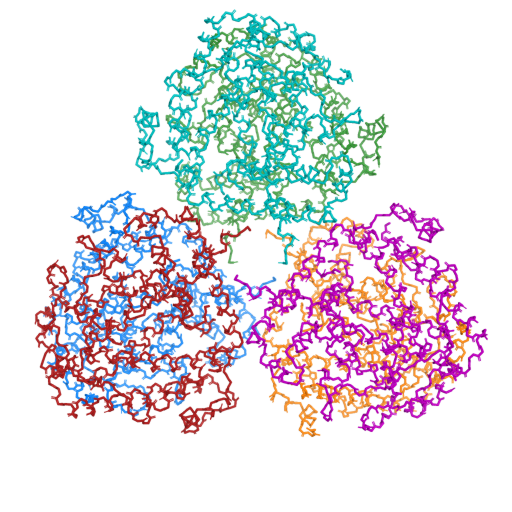 8619 O O . PHE D 1 3 ? -12.267 26.723 -32.672 1.00 43.96 3 PHE D O 1
ATOM 8627 N N . SER D 1 4 ? -11.191 28.398 -33.737 1.00 43.57 4 SER D N 1
ATOM 8628 C CA . SER D 1 4 ? -11.680 29.439 -32.850 1.00 44.48 4 SER D CA 1
ATOM 8629 C C . SER D 1 4 ? -13.171 29.559 -33.109 1.00 45.61 4 SER D C 1
ATOM 8630 O O . SER D 1 4 ? -13.688 28.981 -34.074 1.00 42.67 4 SER D O 1
ATOM 8633 N N . ARG D 1 5 ? -13.862 30.313 -32.259 1.00 46.59 5 ARG D N 1
ATOM 8634 C CA . ARG D 1 5 ? -15.293 30.494 -32.443 1.00 46.16 5 ARG D CA 1
ATOM 8635 C C . ARG D 1 5 ? -15.577 31.212 -33.754 1.00 44.28 5 ARG D C 1
ATOM 8636 O O . ARG D 1 5 ? -16.528 30.880 -34.448 1.00 41.72 5 ARG D O 1
ATOM 8644 N N . GLU D 1 6 ? -14.743 32.186 -34.106 1.00 44.89 6 GLU D N 1
ATOM 8645 C CA . GLU D 1 6 ? -14.957 32.927 -35.344 1.00 45.12 6 GLU D CA 1
ATOM 8646 C C . GLU D 1 6 ? -14.940 32.003 -36.551 1.00 42.27 6 GLU D C 1
ATOM 8647 O O . GLU D 1 6 ? -15.686 32.215 -37.497 1.00 41.26 6 GLU D O 1
ATOM 8653 N N . ALA D 1 7 ? -14.095 30.976 -36.501 1.00 43.42 7 ALA D N 1
ATOM 8654 C CA . ALA D 1 7 ? -13.976 29.998 -37.587 1.00 42.72 7 ALA D CA 1
ATOM 8655 C C . ALA D 1 7 ? -15.203 29.102 -37.584 1.00 42.21 7 ALA D C 1
ATOM 8656 O O . ALA D 1 7 ? -15.810 28.837 -38.629 1.00 43.91 7 ALA D O 1
ATOM 8658 N N . LEU D 1 8 ? -15.574 28.639 -36.396 1.00 42.80 8 LEU D N 1
ATOM 8659 C CA . LEU D 1 8 ? -16.745 27.787 -36.272 1.00 42.42 8 LEU D CA 1
ATOM 8660 C C . LEU D 1 8 ? -17.980 28.495 -36.817 1.00 43.46 8 LEU D C 1
ATOM 8661 O O . LEU D 1 8 ? -18.753 27.897 -37.570 1.00 44.88 8 LEU D O 1
ATOM 8666 N N . LEU D 1 9 ? -18.163 29.769 -36.463 1.00 40.30 9 LEU D N 1
ATOM 8667 C CA . LEU D 1 9 ? -19.337 30.501 -36.943 1.00 42.11 9 LEU D CA 1
ATOM 8668 C C . LEU D 1 9 ? -19.351 30.557 -38.454 1.00 42.73 9 LEU D C 1
ATOM 8669 O O . LEU D 1 9 ? -20.363 30.256 -39.084 1.00 40.75 9 LEU D O 1
ATOM 8674 N N . GLU D 1 10 ? -18.214 30.932 -39.034 1.00 47.44 10 GLU D N 1
ATOM 8675 C CA . GLU D 1 10 ? -18.115 31.034 -40.484 1.00 49.07 10 GLU D CA 1
ATOM 8676 C C . GLU D 1 10 ? -18.376 29.681 -41.124 1.00 47.68 10 GLU D C 1
ATOM 8677 O O . GLU D 1 10 ? -19.116 29.585 -42.099 1.00 47.83 10 GLU D O 1
ATOM 8683 N N . LEU D 1 11 ? -17.772 28.633 -40.571 1.00 47.64 11 LEU D N 1
ATOM 8684 C CA . LEU D 1 11 ? -17.969 27.292 -41.102 1.00 47.43 11 LEU D CA 1
ATOM 8685 C C . LEU D 1 11 ? -19.447 26.890 -41.008 1.00 48.47 11 LEU D C 1
ATOM 8686 O O . LEU D 1 11 ? -20.027 26.378 -41.967 1.00 46.96 11 LEU D O 1
ATOM 8691 N N . GLU D 1 12 ? -20.049 27.120 -39.842 1.00 50.43 12 GLU D N 1
ATOM 8692 C CA . GLU D 1 12 ? -21.455 26.786 -39.621 1.00 51.15 12 GLU D CA 1
ATOM 8693 C C . GLU D 1 12 ? -22.323 27.339 -40.755 1.00 51.63 12 GLU D C 1
ATOM 8694 O O . GLU D 1 12 ? -23.261 26.685 -41.201 1.00 51.90 12 GLU D O 1
ATOM 8700 N N . ALA D 1 13 ? -22.004 28.545 -41.216 1.00 52.70 13 ALA D N 1
ATOM 8701 C CA . ALA D 1 13 ? -22.732 29.158 -42.320 1.00 54.29 13 ALA D CA 1
ATOM 8702 C C . ALA D 1 13 ? -22.217 28.495 -43.595 1.00 55.71 13 ALA D C 1
ATOM 8703 O O . ALA D 1 13 ? -21.163 27.856 -43.575 1.00 57.56 13 ALA D O 1
ATOM 8705 N N . SER D 1 14 ? -22.946 28.650 -44.695 1.00 54.71 14 SER D N 1
ATOM 8706 C CA . SER D 1 14 ? -22.570 28.031 -45.974 1.00 55.41 14 SER D CA 1
ATOM 8707 C C . SER D 1 14 ? -22.813 26.526 -45.883 1.00 52.33 14 SER D C 1
ATOM 8708 O O . SER D 1 14 ? -23.163 25.878 -46.868 1.00 51.00 14 SER D O 1
ATOM 8711 N N . ARG D 1 15 ? -22.630 25.988 -44.682 1.00 50.45 15 ARG D N 1
ATOM 8712 C CA . ARG D 1 15 ? -22.835 24.569 -44.415 1.00 48.34 15 ARG D CA 1
ATOM 8713 C C . ARG D 1 15 ? -24.307 24.256 -44.129 1.00 45.58 15 ARG D C 1
ATOM 8714 O O . ARG D 1 15 ? -24.855 23.296 -44.671 1.00 45.67 15 ARG D O 1
ATOM 8716 N N . LEU D 1 16 ? -24.938 25.068 -43.276 1.00 40.90 16 LEU D N 1
ATOM 8717 C CA . LEU D 1 16 ? -26.341 24.870 -42.904 1.00 38.84 16 LEU D CA 1
ATOM 8718 C C . LEU D 1 16 ? -27.282 25.324 -44.006 1.00 37.92 16 LEU D C 1
ATOM 8719 O O . LEU D 1 16 ? -26.889 26.063 -44.893 1.00 40.35 16 LEU D O 1
ATOM 8724 N N . ALA D 1 17 ? -28.528 24.874 -43.942 1.00 38.36 17 ALA D N 1
ATOM 8725 C CA . ALA D 1 17 ? -29.529 25.248 -44.929 1.00 37.83 17 ALA D CA 1
ATOM 8726 C C . ALA D 1 17 ? -29.749 26.748 -44.783 1.00 37.22 17 ALA D C 1
ATOM 8727 O O . ALA D 1 17 ? -29.475 27.304 -43.729 1.00 40.10 17 ALA D O 1
ATOM 8729 N N . PRO D 1 18 ? -30.261 27.420 -45.830 1.00 37.64 18 PRO D N 1
ATOM 8730 C CA . PRO D 1 18 ? -30.501 28.871 -45.780 1.00 36.86 18 PRO D CA 1
ATOM 8731 C C . PRO D 1 18 ? -31.524 29.253 -44.711 1.00 35.70 18 PRO D C 1
ATOM 8732 O O . PRO D 1 18 ? -31.420 30.302 -44.082 1.00 36.78 18 PRO D O 1
ATOM 8736 N N . TYR D 1 19 ? -32.509 28.390 -44.503 1.00 33.09 19 TYR D N 1
ATOM 8737 C CA . TYR D 1 19 ? -33.549 28.672 -43.524 1.00 31.87 19 TYR D CA 1
ATOM 8738 C C . TYR D 1 19 ? -33.146 28.309 -42.092 1.00 30.18 19 TYR D C 1
ATOM 8739 O O . TYR D 1 19 ? -33.930 28.482 -41.155 1.00 22.39 19 TYR D O 1
ATOM 8748 N N . ALA D 1 20 ? -31.928 27.802 -41.940 1.00 28.81 20 ALA D N 1
ATOM 8749 C CA . ALA D 1 20 ? -31.426 27.412 -40.640 1.00 31.20 20 ALA D CA 1
ATOM 8750 C C . ALA D 1 20 ? -30.888 28.641 -39.928 1.00 34.10 20 ALA D C 1
ATOM 8751 O O . ALA D 1 20 ? -30.415 29.589 -40.558 1.00 35.40 20 ALA D O 1
ATOM 8753 N N . GLN D 1 21 ? -30.961 28.626 -38.606 1.00 32.19 21 GLN D N 1
ATOM 8754 C CA . GLN D 1 21 ? -30.466 29.749 -37.833 1.00 31.24 21 GLN D CA 1
ATOM 8755 C C . GLN D 1 21 ? -28.962 29.642 -37.650 1.00 31.99 21 GLN D C 1
ATOM 8756 O O . GLN D 1 21 ? -28.460 28.654 -37.116 1.00 33.46 21 GLN D O 1
ATOM 8762 N N . LYS D 1 22 ? -28.245 30.655 -38.106 1.00 30.05 22 LYS D N 1
ATOM 8763 C CA . LYS D 1 22 ? -26.808 30.698 -37.929 1.00 32.46 22 LYS D CA 1
ATOM 8764 C C . LYS D 1 22 ? -26.563 31.456 -36.621 1.00 34.74 22 LYS D C 1
ATOM 8765 O O . LYS D 1 22 ? -27.229 32.460 -36.351 1.00 36.06 22 LYS D O 1
ATOM 8771 N N . ALA D 1 23 ? -25.634 30.965 -35.802 1.00 31.92 23 ALA D N 1
ATOM 8772 C CA . ALA D 1 23 ? -25.323 31.607 -34.527 1.00 36.41 23 ALA D CA 1
ATOM 8773 C C . ALA D 1 23 ? -24.690 32.981 -34.726 1.00 35.80 23 ALA D C 1
ATOM 8774 O O . ALA D 1 23 ? -24.777 33.855 -33.862 1.00 34.35 23 ALA D O 1
ATOM 8776 N N . ARG D 1 24 ? -24.052 33.185 -35.866 1.00 34.83 24 ARG D N 1
ATOM 8777 C CA . ARG D 1 24 ? -23.448 34.475 -36.103 1.00 38.08 24 ARG D CA 1
ATOM 8778 C C . ARG D 1 24 ? -24.537 35.528 -36.268 1.00 36.55 24 ARG D C 1
ATOM 8779 O O . ARG D 1 24 ? -24.247 36.716 -36.212 1.00 33.29 24 ARG D O 1
ATOM 8787 N N . ASP D 1 25 ? -25.783 35.098 -36.477 1.00 33.59 25 ASP D N 1
ATOM 8788 C CA . ASP D 1 25 ? -26.884 36.055 -36.624 1.00 32.97 25 ASP D CA 1
ATOM 8789 C C . ASP D 1 25 ? -27.672 36.211 -35.326 1.00 31.26 25 ASP D C 1
ATOM 8790 O O . ASP D 1 25 ? -28.745 36.808 -35.332 1.00 30.29 25 ASP D O 1
ATOM 8795 N N . THR D 1 26 ? -27.150 35.668 -34.225 1.00 28.80 26 THR D N 1
ATOM 8796 C CA . THR D 1 26 ? -27.840 35.750 -32.945 1.00 27.24 26 THR D CA 1
ATOM 8797 C C . THR D 1 26 ? -28.209 37.174 -32.553 1.00 27.64 26 THR D C 1
ATOM 8798 O O . THR D 1 26 ? -27.481 38.105 -32.864 1.00 28.42 26 THR D O 1
ATOM 8802 N N . ARG D 1 27 ? -29.328 37.335 -31.853 1.00 30.54 27 ARG D N 1
ATOM 8803 C CA . ARG D 1 27 ? -29.739 38.662 -31.406 1.00 32.98 27 ARG D CA 1
ATOM 8804 C C . ARG D 1 27 ? -28.961 38.995 -30.137 1.00 33.40 27 ARG D C 1
ATOM 8805 O O . ARG D 1 27 ? -29.061 40.092 -29.614 1.00 34.46 27 ARG D O 1
ATOM 8813 N N . GLY D 1 28 ? -28.197 38.029 -29.635 1.00 33.98 28 GLY D N 1
ATOM 8814 C CA . GLY D 1 28 ? -27.381 38.291 -28.467 1.00 29.09 28 GLY D CA 1
ATOM 8815 C C . GLY D 1 28 ? -27.948 37.902 -27.133 1.00 29.72 28 GLY D C 1
ATOM 8816 O O . GLY D 1 28 ? -29.020 37.299 -27.024 1.00 29.97 28 GLY D O 1
ATOM 8817 N N . ARG D 1 29 ? -27.207 38.264 -26.098 1.00 30.58 29 ARG D N 1
ATOM 8818 C CA . ARG D 1 29 ? -27.585 37.956 -24.729 1.00 30.96 29 ARG D CA 1
ATOM 8819 C C . ARG D 1 29 ? -27.989 39.231 -23.984 1.00 31.23 29 ARG D C 1
ATOM 8820 O O . ARG D 1 29 ? -27.507 40.311 -24.298 1.00 33.06 29 ARG D O 1
ATOM 8828 N N . ALA D 1 30 ? -28.881 39.086 -23.007 1.00 33.31 30 ALA D N 1
ATOM 8829 C CA . ALA D 1 30 ? -29.369 40.205 -22.212 1.00 35.95 30 ALA D CA 1
ATOM 8830 C C . ALA D 1 30 ? -28.236 40.975 -21.572 1.00 39.39 30 ALA D C 1
ATOM 8831 O O . ALA D 1 30 ? -28.230 42.202 -21.572 1.00 41.03 30 ALA D O 1
ATOM 8833 N N . HIS D 1 31 ? -27.270 40.252 -21.025 1.00 42.17 31 HIS D N 1
ATOM 8834 C CA . HIS D 1 31 ? -26.159 40.900 -20.362 1.00 43.53 31 HIS D CA 1
ATOM 8835 C C . HIS D 1 31 ? -24.871 40.730 -21.122 1.00 45.49 31 HIS D C 1
ATOM 8836 O O . HIS D 1 31 ? -24.667 39.736 -21.803 1.00 44.19 31 HIS D O 1
ATOM 8843 N N . PRO D 1 32 ? -23.974 41.715 -21.013 1.00 49.14 32 PRO D N 1
ATOM 8844 C CA . PRO D 1 32 ? -22.690 41.646 -21.704 1.00 49.48 32 PRO D CA 1
ATOM 8845 C C . PRO D 1 32 ? -21.714 40.721 -20.986 1.00 50.29 32 PRO D C 1
ATOM 8846 O O . PRO D 1 32 ? -21.751 40.575 -19.765 1.00 49.14 32 PRO D O 1
ATOM 8850 N N . GLU D 1 33 ? -20.864 40.083 -21.779 1.00 52.97 33 GLU D N 1
ATOM 8851 C CA . GLU D 1 33 ? -19.835 39.176 -21.296 1.00 55.84 33 GLU D CA 1
ATOM 8852 C C . GLU D 1 33 ? -18.910 38.961 -22.491 1.00 56.47 33 GLU D C 1
ATOM 8853 O O . GLU D 1 33 ? -19.348 39.020 -23.637 1.00 57.39 33 GLU D O 1
ATOM 8859 N N . PRO D 1 34 ? -17.614 38.740 -22.248 1.00 57.44 34 PRO D N 1
ATOM 8860 C CA . PRO D 1 34 ? -16.747 38.543 -23.410 1.00 58.99 34 PRO D CA 1
ATOM 8861 C C . PRO D 1 34 ? -17.180 37.333 -24.232 1.00 59.99 34 PRO D C 1
ATOM 8862 O O . PRO D 1 34 ? -18.007 36.538 -23.793 1.00 59.92 34 PRO D O 1
ATOM 8866 N N . GLU D 1 35 ? -16.625 37.203 -25.429 1.00 61.53 35 GLU D N 1
ATOM 8867 C CA . GLU D 1 35 ? -16.955 36.082 -26.294 1.00 64.03 35 GLU D CA 1
ATOM 8868 C C . GLU D 1 35 ? -16.068 34.900 -25.914 1.00 64.03 35 GLU D C 1
ATOM 8869 O O . GLU D 1 35 ? -15.035 35.070 -25.264 1.00 62.86 35 GLU D O 1
ATOM 8875 N N . SER D 1 36 ? -16.477 33.702 -26.317 1.00 64.52 36 SER D N 1
ATOM 8876 C CA . SER D 1 36 ? -15.705 32.497 -26.030 1.00 62.34 36 SER D CA 1
ATOM 8877 C C . SER D 1 36 ? -14.514 32.408 -26.980 1.00 60.39 36 SER D C 1
ATOM 8878 O O . SER D 1 36 ? -14.457 33.100 -27.998 1.00 59.25 36 SER D O 1
ATOM 8881 N N . LEU D 1 37 ? -13.558 31.554 -26.643 1.00 59.68 37 LEU D N 1
ATOM 8882 C CA . LEU D 1 37 ? -12.391 31.380 -27.491 1.00 58.49 37 LEU D CA 1
ATOM 8883 C C . LEU D 1 37 ? -12.705 30.401 -28.610 1.00 55.96 37 LEU D C 1
ATOM 8884 O O . LEU D 1 37 ? -12.466 30.692 -29.786 1.00 57.70 37 LEU D O 1
ATOM 8889 N N . TYR D 1 38 ? -13.264 29.254 -28.233 1.00 51.06 38 TYR D N 1
ATOM 8890 C CA . TYR D 1 38 ? -13.583 28.197 -29.185 1.00 48.14 38 TYR D CA 1
ATOM 8891 C C . TYR D 1 38 ? -15.060 27.906 -29.410 1.00 45.78 38 TYR D C 1
ATOM 8892 O O . TYR D 1 38 ? -15.473 27.592 -30.526 1.00 46.13 38 TYR D O 1
ATOM 8901 N N . ARG D 1 39 ? -15.855 28.015 -28.354 1.00 43.08 39 ARG D N 1
ATOM 8902 C CA . ARG D 1 39 ? -17.283 27.726 -28.434 1.00 39.05 39 ARG D CA 1
ATOM 8903 C C . ARG D 1 39 ? -18.129 28.771 -29.143 1.00 38.57 39 ARG D C 1
ATOM 8904 O O . ARG D 1 39 ? -17.884 29.979 -29.032 1.00 35.68 39 ARG D O 1
ATOM 8912 N N . THR D 1 40 ? -19.138 28.291 -29.868 1.00 34.72 40 THR D N 1
ATOM 8913 C CA . THR D 1 40 ? -20.065 29.185 -30.540 1.00 32.80 40 THR D CA 1
ATOM 8914 C C . THR D 1 40 ? -21.148 29.507 -29.490 1.00 31.23 40 THR D C 1
ATOM 8915 O O . THR D 1 40 ? -21.250 28.835 -28.453 1.00 28.52 40 THR D O 1
ATOM 8919 N N . PRO D 1 41 ? -21.966 30.544 -29.742 1.00 30.76 41 PRO D N 1
ATOM 8920 C CA . PRO D 1 41 ? -23.043 30.934 -28.816 1.00 29.07 41 PRO D CA 1
ATOM 8921 C C . PRO D 1 41 ? -23.950 29.794 -28.321 1.00 29.64 41 PRO D C 1
ATOM 8922 O O . PRO D 1 41 ? -24.171 29.661 -27.111 1.00 29.54 41 PRO D O 1
ATOM 8926 N N . TYR D 1 42 ? -24.470 28.971 -29.234 1.00 29.60 42 TYR D N 1
ATOM 8927 C CA . TYR D 1 42 ? -25.342 27.849 -28.832 1.00 30.36 42 TYR D CA 1
ATOM 8928 C C . TYR D 1 42 ? -24.587 26.732 -28.082 1.00 30.41 42 TYR D C 1
ATOM 8929 O O . TYR D 1 42 ? -25.123 26.058 -27.187 1.00 27.34 42 TYR D O 1
ATOM 8938 N N . GLN D 1 43 ? -23.334 26.553 -28.462 1.00 33.32 43 GLN D N 1
ATOM 8939 C CA . GLN D 1 43 ? -22.480 25.558 -27.850 1.00 37.42 43 GLN D CA 1
ATOM 8940 C C . GLN D 1 43 ? -22.391 25.927 -26.364 1.00 38.47 43 GLN D C 1
ATOM 8941 O O . GLN D 1 43 ? -22.547 25.083 -25.475 1.00 36.32 43 GLN D O 1
ATOM 8947 N N . LYS D 1 44 ? -22.174 27.213 -26.112 1.00 37.08 44 LYS D N 1
ATOM 8948 C CA . LYS D 1 44 ? -22.060 27.698 -24.754 1.00 37.51 44 LYS D CA 1
ATOM 8949 C C . LYS D 1 44 ? -23.403 27.513 -24.049 1.00 36.84 44 LYS D C 1
ATOM 8950 O O . LYS D 1 44 ? -23.455 27.092 -22.885 1.00 36.95 44 LYS D O 1
ATOM 8956 N N . ASP D 1 45 ? -24.490 27.812 -24.753 1.00 32.71 45 ASP D N 1
ATOM 8957 C CA . ASP D 1 45 ? -25.813 27.649 -24.161 1.00 30.57 45 ASP D CA 1
ATOM 8958 C C . ASP D 1 45 ? -25.965 26.165 -23.776 1.00 27.78 45 ASP D C 1
ATOM 8959 O O . ASP D 1 45 ? -26.327 25.850 -22.654 1.00 27.05 45 ASP D O 1
ATOM 8964 N N . ARG D 1 46 ? -25.648 25.248 -24.689 1.00 27.97 46 ARG D N 1
ATOM 8965 C CA . ARG D 1 46 ? -25.764 23.836 -24.357 1.00 27.26 46 ARG D CA 1
ATOM 8966 C C . ARG D 1 46 ? -24.990 23.549 -23.077 1.00 26.58 46 ARG D C 1
ATOM 8967 O O . ARG D 1 46 ? -25.490 22.873 -22.194 1.00 29.27 46 ARG D O 1
ATOM 8975 N N . ASP D 1 47 ? -23.774 24.077 -22.994 1.00 27.26 47 ASP D N 1
ATOM 8976 C CA . ASP D 1 47 ? -22.911 23.904 -21.832 1.00 30.56 47 ASP D CA 1
ATOM 8977 C C . ASP D 1 47 ? -23.536 24.389 -20.538 1.00 29.38 47 ASP D C 1
ATOM 8978 O O . ASP D 1 47 ? -23.528 23.678 -19.533 1.00 29.70 47 ASP D O 1
ATOM 8983 N N . ARG D 1 48 ? -24.048 25.614 -20.559 1.00 28.72 48 ARG D N 1
ATOM 8984 C CA . ARG D 1 48 ? -24.646 26.195 -19.371 1.00 27.53 48 ARG D CA 1
ATOM 8985 C C . ARG D 1 48 ? -25.844 25.411 -18.896 1.00 27.95 48 ARG D C 1
ATOM 8986 O O . ARG D 1 48 ? -25.960 25.103 -17.708 1.00 27.69 48 ARG D O 1
ATOM 8994 N N . ILE D 1 49 ? -26.717 25.055 -19.831 1.00 24.08 49 ILE D N 1
ATOM 8995 C CA . ILE D 1 49 ? -27.915 24.308 -19.496 1.00 19.59 49 ILE D CA 1
ATOM 8996 C C . ILE D 1 49 ? -27.576 22.992 -18.793 1.00 18.53 49 ILE D C 1
ATOM 8997 O O . ILE D 1 49 ? -28.223 22.590 -17.836 1.00 20.82 49 ILE D O 1
ATOM 9002 N N . LEU D 1 50 ? -26.558 22.329 -19.309 1.00 17.00 50 LEU D N 1
ATOM 9003 C CA . LEU D 1 50 ? -26.117 21.048 -18.809 1.00 23.54 50 LEU D CA 1
ATOM 9004 C C . LEU D 1 50 ? -25.723 21.113 -17.335 1.00 23.55 50 LEU D C 1
ATOM 9005 O O . LEU D 1 50 ? -25.952 20.169 -16.592 1.00 23.26 50 LEU D O 1
ATOM 9010 N N . HIS D 1 51 ? -25.149 22.240 -16.924 1.00 24.61 51 HIS D N 1
ATOM 9011 C CA . HIS D 1 51 ? -24.712 22.433 -15.551 1.00 30.33 51 HIS D CA 1
ATOM 9012 C C . HIS D 1 51 ? -25.696 23.163 -14.635 1.00 31.17 51 HIS D C 1
ATOM 9013 O O . HIS D 1 51 ? -25.299 23.725 -13.621 1.00 34.39 51 HIS D O 1
ATOM 9020 N N . THR D 1 52 ? -26.977 23.165 -14.965 1.00 30.62 52 THR D N 1
ATOM 9021 C CA . THR D 1 52 ? -27.919 23.838 -14.081 1.00 24.35 52 THR D CA 1
ATOM 9022 C C . THR D 1 52 ? -28.411 22.827 -13.074 1.00 25.97 52 THR D C 1
ATOM 9023 O O . THR D 1 52 ? -28.304 21.606 -13.276 1.00 22.92 52 THR D O 1
ATOM 9027 N N . THR D 1 53 ? -28.957 23.333 -11.978 1.00 23.54 53 THR D N 1
ATOM 9028 C CA . THR D 1 53 ? -29.502 22.452 -10.966 1.00 23.36 53 THR D CA 1
ATOM 9029 C C . THR D 1 53 ? -30.766 21.803 -11.537 1.00 22.05 53 THR D C 1
ATOM 9030 O O . THR D 1 53 ? -31.050 20.644 -11.246 1.00 19.28 53 THR D O 1
ATOM 9034 N N . ALA D 1 54 ? -31.527 22.564 -12.332 1.00 19.47 54 ALA D N 1
ATOM 9035 C CA . ALA D 1 54 ? -32.768 22.041 -12.916 1.00 21.15 54 ALA D CA 1
ATOM 9036 C C . ALA D 1 54 ? -32.476 20.862 -13.864 1.00 17.81 54 ALA D C 1
ATOM 9037 O O . ALA D 1 54 ? -33.207 19.883 -13.875 1.00 17.45 54 ALA D O 1
ATOM 9039 N N . PHE D 1 55 ? -31.409 20.955 -14.649 1.00 21.58 55 PHE D N 1
ATOM 9040 C CA . PHE D 1 55 ? -31.074 19.849 -15.534 1.00 24.03 55 PHE D CA 1
ATOM 9041 C C . PHE D 1 55 ? -30.749 18.630 -14.671 1.00 26.73 55 PHE D C 1
ATOM 9042 O O . PHE D 1 55 ? -31.211 17.525 -14.964 1.00 26.11 55 PHE D O 1
ATOM 9050 N N . ARG D 1 56 ? -29.965 18.821 -13.602 1.00 28.29 56 ARG D N 1
ATOM 9051 C CA . ARG D 1 56 ? -29.602 17.702 -12.716 1.00 27.85 56 ARG D CA 1
ATOM 9052 C C . ARG D 1 56 ? -30.835 17.068 -12.108 1.00 24.94 56 ARG D C 1
ATOM 9053 O O . ARG D 1 56 ? -30.921 15.866 -11.990 1.00 26.53 56 ARG D O 1
ATOM 9061 N N . ARG D 1 57 ? -31.807 17.882 -11.731 1.00 27.74 57 ARG D N 1
ATOM 9062 C CA . ARG D 1 57 ? -33.026 17.341 -11.146 1.00 27.43 57 ARG D CA 1
ATOM 9063 C C . ARG D 1 57 ? -33.826 16.446 -12.115 1.00 25.11 57 ARG D C 1
ATOM 9064 O O . ARG D 1 57 ? -34.598 15.610 -11.659 1.00 26.78 57 ARG D O 1
ATOM 9072 N N . LEU D 1 58 ? -33.654 16.616 -13.431 1.00 23.95 58 LEU D N 1
ATOM 9073 C CA . LEU D 1 58 ? -34.361 15.756 -14.408 1.00 28.99 58 LEU D CA 1
ATOM 9074 C C . LEU D 1 58 ? -34.168 14.267 -14.086 1.00 28.65 58 LEU D C 1
ATOM 9075 O O . LEU D 1 58 ? -35.069 13.444 -14.253 1.00 28.61 58 LEU D O 1
ATOM 9080 N N . GLU D 1 59 ? -32.974 13.948 -13.606 1.00 28.65 59 GLU D N 1
ATOM 9081 C CA . GLU D 1 59 ? -32.576 12.599 -13.241 1.00 28.01 59 GLU D CA 1
ATOM 9082 C C . GLU D 1 59 ? -33.300 12.030 -12.019 1.00 31.24 59 GLU D C 1
ATOM 9083 O O . GLU D 1 59 ? -33.228 10.833 -11.747 1.00 30.37 59 GLU D O 1
ATOM 9089 N N . TYR D 1 60 ? -34.020 12.880 -11.293 1.00 32.61 60 TYR D N 1
ATOM 9090 C CA . TYR D 1 60 ? -34.726 12.416 -10.108 1.00 31.28 60 TYR D CA 1
ATOM 9091 C C . TYR D 1 60 ? -36.197 12.788 -10.166 1.00 32.79 60 TYR D C 1
ATOM 9092 O O . TYR D 1 60 ? -36.868 12.876 -9.134 1.00 30.94 60 TYR D O 1
ATOM 9101 N N . LYS D 1 61 ? -36.685 13.011 -11.388 1.00 33.08 61 LYS D N 1
ATOM 9102 C CA . LYS D 1 61 ? -38.093 13.345 -11.643 1.00 31.53 61 LYS D CA 1
ATOM 9103 C C . LYS D 1 61 ? -38.590 12.435 -12.772 1.00 33.69 61 LYS D C 1
ATOM 9104 O O . LYS D 1 61 ? -38.205 12.621 -13.917 1.00 35.95 61 LYS D O 1
ATOM 9110 N N . THR D 1 62 ? -39.432 11.451 -12.470 1.00 35.60 62 THR D N 1
ATOM 9111 C CA . THR D 1 62 ? -39.867 10.564 -13.537 1.00 41.28 62 THR D CA 1
ATOM 9112 C C . THR D 1 62 ? -40.842 11.182 -14.512 1.00 42.49 62 THR D C 1
ATOM 9113 O O . THR D 1 62 ? -41.591 12.107 -14.186 1.00 42.77 62 THR D O 1
ATOM 9117 N N . GLN D 1 63 ? -40.784 10.672 -15.734 1.00 45.85 63 GLN D N 1
ATOM 9118 C CA . GLN D 1 63 ? -41.669 11.105 -16.803 1.00 47.85 63 GLN D CA 1
ATOM 9119 C C . GLN D 1 63 ? -42.885 10.218 -16.594 1.00 49.18 63 GLN D C 1
ATOM 9120 O O . GLN D 1 63 ? -42.757 8.988 -16.604 1.00 47.24 63 GLN D O 1
ATOM 9126 N N . VAL D 1 64 ? -44.045 10.825 -16.362 1.00 49.34 64 VAL D N 1
ATOM 9127 C CA . VAL D 1 64 ? -45.251 10.036 -16.172 1.00 53.23 64 VAL D CA 1
ATOM 9128 C C . VAL D 1 64 ? -45.084 9.023 -15.046 1.00 55.25 64 VAL D C 1
ATOM 9129 O O . VAL D 1 64 ? -44.154 8.221 -15.064 1.00 57.34 64 VAL D O 1
ATOM 9133 N N . LEU D 1 65 ? -45.982 9.043 -14.071 1.00 56.85 65 LEU D N 1
ATOM 9134 C CA . LEU D 1 65 ? -45.911 8.069 -12.981 1.00 58.14 65 LEU D CA 1
ATOM 9135 C C . LEU D 1 65 ? -44.659 8.241 -12.125 1.00 57.30 65 LEU D C 1
ATOM 9136 O O . LEU D 1 65 ? -43.559 7.862 -12.529 1.00 57.16 65 LEU D O 1
ATOM 9141 N N . PRO D 1 66 ? -44.814 8.814 -10.924 1.00 56.70 66 PRO D N 1
ATOM 9142 C CA . PRO D 1 66 ? -43.691 9.032 -10.005 1.00 56.59 66 PRO D CA 1
ATOM 9143 C C . PRO D 1 66 ? -43.224 7.750 -9.326 1.00 54.47 66 PRO D C 1
ATOM 9144 O O . PRO D 1 66 ? -42.151 7.238 -9.633 1.00 53.02 66 PRO D O 1
ATOM 9148 N N . ASP D 1 71 ? -40.769 1.701 -11.600 1.00 69.72 71 ASP D N 1
ATOM 9149 C CA . ASP D 1 71 ? -39.419 1.195 -11.813 1.00 70.87 71 ASP D CA 1
ATOM 9150 C C . ASP D 1 71 ? -39.003 1.168 -13.285 1.00 70.20 71 ASP D C 1
ATOM 9151 O O . ASP D 1 71 ? -37.877 1.529 -13.638 1.00 68.95 71 ASP D O 1
ATOM 9156 N N . TYR D 1 72 ? -39.913 0.710 -14.137 1.00 69.03 72 TYR D N 1
ATOM 9157 C CA . TYR D 1 72 ? -39.646 0.625 -15.566 1.00 66.93 72 TYR D CA 1
ATOM 9158 C C . TYR D 1 72 ? -40.025 1.960 -16.175 1.00 64.22 72 TYR D C 1
ATOM 9159 O O . TYR D 1 72 ? -40.044 2.121 -17.392 1.00 65.14 72 TYR D O 1
ATOM 9168 N N . TYR D 1 73 ? -40.332 2.919 -15.310 1.00 60.15 73 TYR D N 1
ATOM 9169 C CA . TYR D 1 73 ? -40.701 4.247 -15.759 1.00 56.52 73 TYR D CA 1
ATOM 9170 C C . TYR D 1 73 ? -39.424 5.064 -15.902 1.00 53.64 73 TYR D C 1
ATOM 9171 O O . TYR D 1 73 ? -38.606 5.128 -14.988 1.00 52.88 73 TYR D O 1
ATOM 9180 N N . ARG D 1 74 ? -39.243 5.670 -17.068 1.00 48.91 74 ARG D N 1
ATOM 9181 C CA . ARG D 1 74 ? -38.050 6.452 -17.316 1.00 42.84 74 ARG D CA 1
ATOM 9182 C C . ARG D 1 74 ? -38.143 7.834 -16.671 1.00 39.43 74 ARG D C 1
ATOM 9183 O O . ARG D 1 74 ? -39.224 8.375 -16.455 1.00 39.43 74 ARG D O 1
ATOM 9191 N N . THR D 1 75 ? -36.990 8.405 -16.373 1.00 34.92 75 THR D N 1
ATOM 9192 C CA . THR D 1 75 ? -36.932 9.712 -15.759 1.00 33.27 75 THR D CA 1
ATOM 9193 C C . THR D 1 75 ? -37.112 10.771 -16.832 1.00 34.09 75 THR D C 1
ATOM 9194 O O . THR D 1 75 ? -37.184 10.456 -18.037 1.00 33.67 75 THR D O 1
ATOM 9198 N N . ARG D 1 76 ? -37.179 12.027 -16.400 1.00 26.22 76 ARG D N 1
ATOM 9199 C CA . ARG D 1 76 ? -37.307 13.116 -17.338 1.00 27.83 76 ARG D CA 1
ATOM 9200 C C . ARG D 1 76 ? -35.972 13.327 -18.032 1.00 26.06 76 ARG D C 1
ATOM 9201 O O . ARG D 1 76 ? -35.913 13.883 -19.136 1.00 24.02 76 ARG D O 1
ATOM 9209 N N . LEU D 1 77 ? -34.888 12.883 -17.395 1.00 22.03 77 LEU D N 1
ATOM 9210 C CA . LEU D 1 77 ? -33.587 13.043 -18.009 1.00 19.68 77 LEU D CA 1
ATOM 9211 C C . LEU D 1 77 ? -33.484 12.152 -19.247 1.00 18.66 77 LEU D C 1
ATOM 9212 O O . LEU D 1 77 ? -33.003 12.589 -20.282 1.00 20.70 77 LEU D O 1
ATOM 9217 N N . THR D 1 78 ? -33.910 10.901 -19.111 1.00 23.62 78 THR D N 1
ATOM 9218 C CA . THR D 1 78 ? -33.907 9.917 -20.207 1.00 24.88 78 THR D CA 1
ATOM 9219 C C . THR D 1 78 ? -34.792 10.467 -21.333 1.00 26.86 78 THR D C 1
ATOM 9220 O O . THR D 1 78 ? -34.400 10.483 -22.496 1.00 29.60 78 THR D O 1
ATOM 9224 N N . HIS D 1 79 ? -35.976 10.947 -20.962 1.00 28.18 79 HIS D N 1
ATOM 9225 C CA . HIS D 1 79 ? -36.904 11.513 -21.926 1.00 25.68 79 HIS D CA 1
ATOM 9226 C C . HIS D 1 79 ? -36.230 12.633 -22.681 1.00 26.30 79 HIS D C 1
ATOM 9227 O O . HIS D 1 79 ? -36.268 12.688 -23.917 1.00 28.10 79 HIS D O 1
ATOM 9234 N N . THR D 1 80 ? -35.588 13.519 -21.938 1.00 20.81 80 THR D N 1
ATOM 9235 C CA . THR D 1 80 ? -34.928 14.645 -22.546 1.00 16.78 80 THR D CA 1
ATOM 9236 C C . THR D 1 80 ? -33.828 14.224 -23.479 1.00 17.86 80 THR D C 1
ATOM 9237 O O . THR D 1 80 ? -33.589 14.880 -24.491 1.00 21.76 80 THR D O 1
ATOM 9241 N N . LEU D 1 81 ? -33.131 13.147 -23.135 1.00 17.94 81 LEU D N 1
ATOM 9242 C CA . LEU D 1 81 ? -32.066 12.672 -24.000 1.00 19.12 81 LEU D CA 1
ATOM 9243 C C . LEU D 1 81 ? -32.696 12.059 -25.268 1.00 21.86 81 LEU D C 1
ATOM 9244 O O . LEU D 1 81 ? -32.142 12.191 -26.351 1.00 24.57 81 LEU D O 1
ATOM 9249 N N . GLU D 1 82 ? -33.855 11.410 -25.132 1.00 25.97 82 GLU D N 1
ATOM 9250 C CA . GLU D 1 82 ? -34.539 10.817 -26.285 1.00 25.26 82 GLU D CA 1
ATOM 9251 C C . GLU D 1 82 ? -35.032 11.974 -27.179 1.00 28.00 82 GLU D C 1
ATOM 9252 O O . GLU D 1 82 ? -34.940 11.910 -28.413 1.00 28.65 82 GLU D O 1
ATOM 9258 N N . VAL D 1 83 ? -35.517 13.050 -26.558 1.00 25.81 83 VAL D N 1
ATOM 9259 C CA . VAL D 1 83 ? -35.967 14.215 -27.318 1.00 25.05 83 VAL D CA 1
ATOM 9260 C C . VAL D 1 83 ? -34.781 14.823 -28.070 1.00 26.22 83 VAL D C 1
ATOM 9261 O O . VAL D 1 83 ? -34.913 15.262 -29.214 1.00 23.41 83 VAL D O 1
ATOM 9265 N N . ALA D 1 84 ? -33.617 14.840 -27.423 1.00 25.84 84 ALA D N 1
ATOM 9266 C CA . ALA D 1 84 ? -32.434 15.425 -28.032 1.00 22.43 84 ALA D CA 1
ATOM 9267 C C . ALA D 1 84 ? -31.938 14.601 -29.224 1.00 24.36 84 ALA D C 1
ATOM 9268 O O . ALA D 1 84 ? -31.384 15.145 -30.185 1.00 19.85 84 ALA D O 1
ATOM 9270 N N . GLN D 1 85 ? -32.119 13.289 -29.142 1.00 24.50 85 GLN D N 1
ATOM 9271 C CA . GLN D 1 85 ? -31.697 12.409 -30.215 1.00 29.23 85 GLN D CA 1
ATOM 9272 C C . GLN D 1 85 ? -32.607 12.529 -31.434 1.00 25.85 85 GLN D C 1
ATOM 9273 O O . GLN D 1 85 ? -32.125 12.725 -32.547 1.00 23.96 85 GLN D O 1
ATOM 9279 N N . VAL D 1 86 ? -33.917 12.427 -31.218 1.00 27.21 86 VAL D N 1
ATOM 9280 C CA . VAL D 1 86 ? -34.865 12.541 -32.318 1.00 27.25 86 VAL D CA 1
ATOM 9281 C C . VAL D 1 86 ? -34.709 13.904 -32.990 1.00 26.92 86 VAL D C 1
ATOM 9282 O O . VAL D 1 86 ? -34.581 13.984 -34.213 1.00 28.54 86 VAL D O 1
ATOM 9286 N N . SER D 1 87 ? -34.709 14.968 -32.185 1.00 26.15 87 SER D N 1
ATOM 9287 C CA . SER D 1 87 ? -34.554 16.336 -32.685 1.00 23.20 87 SER D CA 1
ATOM 9288 C C . SER D 1 87 ? -33.290 16.528 -33.482 1.00 25.05 87 SER D C 1
ATOM 9289 O O . SER D 1 87 ? -33.285 17.198 -34.513 1.00 25.17 87 SER D O 1
ATOM 9292 N N . ARG D 1 88 ? -32.196 15.972 -32.985 1.00 22.38 88 ARG D N 1
ATOM 9293 C CA . ARG D 1 88 ? -30.940 16.159 -33.679 1.00 28.13 88 ARG D CA 1
ATOM 9294 C C . ARG D 1 88 ? -30.903 15.403 -34.992 1.00 23.40 88 ARG D C 1
ATOM 9295 O O . ARG D 1 88 ? -30.304 15.872 -35.953 1.00 27.92 88 ARG D O 1
ATOM 9303 N N . SER D 1 89 ? -31.536 14.243 -35.036 1.00 27.25 89 SER D N 1
ATOM 9304 C CA . SER D 1 89 ? -31.547 13.443 -36.259 1.00 30.00 89 SER D CA 1
ATOM 9305 C C . SER D 1 89 ? -32.290 14.212 -37.350 1.00 30.84 89 SER D C 1
ATOM 9306 O O . SER D 1 89 ? -31.819 14.333 -38.478 1.00 32.02 89 SER D O 1
ATOM 9309 N N . ILE D 1 90 ? -33.456 14.735 -36.980 1.00 31.07 90 ILE D N 1
ATOM 9310 C CA . ILE D 1 90 ? -34.310 15.475 -37.883 1.00 26.49 90 ILE D CA 1
ATOM 9311 C C . ILE D 1 90 ? -33.647 16.767 -38.335 1.00 29.21 90 ILE D C 1
ATOM 9312 O O . ILE D 1 90 ? -33.696 17.115 -39.515 1.00 30.45 90 ILE D O 1
ATOM 9317 N N . ALA D 1 91 ? -32.995 17.469 -37.415 1.00 29.38 91 ALA D N 1
ATOM 9318 C CA . ALA D 1 91 ? -32.364 18.729 -37.780 1.00 30.46 91 ALA D CA 1
ATOM 9319 C C . ALA D 1 91 ? -31.172 18.542 -38.707 1.00 28.02 91 ALA D C 1
ATOM 9320 O O . ALA D 1 91 ? -30.963 19.330 -39.633 1.00 28.92 91 ALA D O 1
ATOM 9322 N N . ARG D 1 92 ? -30.381 17.507 -38.469 1.00 28.00 92 ARG D N 1
ATOM 9323 C CA . ARG D 1 92 ? -29.231 17.306 -39.329 1.00 27.49 92 ARG D CA 1
ATOM 9324 C C . ARG D 1 92 ? -29.707 17.026 -40.750 1.00 27.32 92 ARG D C 1
ATOM 9325 O O . ARG D 1 92 ? -29.167 17.561 -41.716 1.00 30.57 92 ARG D O 1
ATOM 9333 N N . ALA D 1 93 ? -30.733 16.197 -40.869 1.00 27.67 93 ALA D N 1
ATOM 9334 C CA . ALA D 1 93 ? -31.275 15.857 -42.173 1.00 27.24 93 ALA D CA 1
ATOM 9335 C C . ALA D 1 93 ? -31.820 17.074 -42.919 1.00 30.76 93 ALA D C 1
ATOM 9336 O O . ALA D 1 93 ? -31.744 17.132 -44.154 1.00 34.07 93 ALA D O 1
ATOM 9338 N N . LEU D 1 94 ? -32.343 18.057 -42.184 1.00 28.34 94 LEU D N 1
ATOM 9339 C CA . LEU D 1 94 ? -32.901 19.254 -42.811 1.00 26.16 94 LEU D CA 1
ATOM 9340 C C . LEU D 1 94 ? -31.923 20.407 -42.884 1.00 26.65 94 LEU D C 1
ATOM 9341 O O . LEU D 1 94 ? -32.310 21.512 -43.256 1.00 25.26 94 LEU D O 1
ATOM 9346 N N . GLY D 1 95 ? -30.661 20.154 -42.526 1.00 26.65 95 GLY D N 1
ATOM 9347 C CA . GLY D 1 95 ? -29.634 21.196 -42.567 1.00 25.27 95 GLY D CA 1
ATOM 9348 C C . GLY D 1 95 ? -29.815 22.362 -41.599 1.00 26.90 95 GLY D C 1
ATOM 9349 O O . GLY D 1 95 ? -29.389 23.477 -41.890 1.00 26.92 95 GLY D O 1
ATOM 9350 N N . LEU D 1 96 ? -30.430 22.102 -40.446 1.00 28.30 96 LEU D N 1
ATOM 9351 C CA . LEU D 1 96 ? -30.693 23.124 -39.421 1.00 27.68 96 LEU D CA 1
ATOM 9352 C C . LEU D 1 96 ? -29.589 23.162 -38.346 1.00 28.35 96 LEU D C 1
ATOM 9353 O O . LEU D 1 96 ? -28.813 22.208 -38.205 1.00 25.97 96 LEU D O 1
ATOM 9358 N N . ASN D 1 97 ? -29.521 24.250 -37.579 1.00 29.13 97 ASN D N 1
ATOM 9359 C CA . ASN D 1 97 ? -28.492 24.349 -36.532 1.00 29.21 97 ASN D CA 1
ATOM 9360 C C . ASN D 1 97 ? -28.699 23.281 -35.441 1.00 28.46 97 ASN D C 1
ATOM 9361 O O . ASN D 1 97 ? -29.647 23.337 -34.653 1.00 28.51 97 ASN D O 1
ATOM 9366 N N . GLU D 1 98 ? -27.807 22.298 -35.415 1.00 26.70 98 GLU D N 1
ATOM 9367 C CA . GLU D 1 98 ? -27.917 21.214 -34.459 1.00 26.77 98 GLU D CA 1
ATOM 9368 C C . GLU D 1 98 ? -27.662 21.640 -33.021 1.00 25.31 98 GLU D C 1
ATOM 9369 O O . GLU D 1 98 ? -28.345 21.156 -32.131 1.00 30.23 98 GLU D O 1
ATOM 9375 N N . ASP D 1 99 ? -26.665 22.499 -32.788 1.00 25.93 99 ASP D N 1
ATOM 9376 C CA . ASP D 1 99 ? -26.383 22.985 -31.423 1.00 24.78 99 ASP D CA 1
ATOM 9377 C C . ASP D 1 99 ? -27.644 23.702 -30.905 1.00 24.40 99 ASP D C 1
ATOM 9378 O O . ASP D 1 99 ? -28.076 23.455 -29.781 1.00 25.63 99 ASP D O 1
ATOM 9383 N N . LEU D 1 100 ? -28.253 24.567 -31.723 1.00 24.28 100 LEU D N 1
ATOM 9384 C CA . LEU D 1 100 ? -29.460 25.267 -31.245 1.00 28.02 100 LEU D CA 1
ATOM 9385 C C . LEU D 1 100 ? -30.537 24.265 -30.880 1.00 29.37 100 LEU D C 1
ATOM 9386 O O . LEU D 1 100 ? -31.127 24.332 -29.792 1.00 30.33 100 LEU D O 1
ATOM 9391 N N . THR D 1 101 ? -30.772 23.321 -31.790 1.00 26.90 101 THR D N 1
ATOM 9392 C CA . THR D 1 101 ? -31.774 22.284 -31.595 1.00 20.17 101 THR D CA 1
ATOM 9393 C C . THR D 1 101 ? -31.538 21.518 -30.289 1.00 20.94 101 THR D C 1
ATOM 9394 O O . THR D 1 101 ? -32.449 21.382 -29.468 1.00 19.46 101 THR D O 1
ATOM 9398 N N . GLU D 1 102 ? -30.325 20.994 -30.118 1.00 20.54 102 GLU D N 1
ATOM 9399 C CA . GLU D 1 102 ? -29.963 20.267 -28.899 1.00 23.35 102 GLU D CA 1
ATOM 9400 C C . GLU D 1 102 ? -30.158 21.175 -27.671 1.00 17.37 102 GLU D C 1
ATOM 9401 O O . GLU D 1 102 ? -30.808 20.798 -26.714 1.00 15.93 102 GLU D O 1
ATOM 9407 N N . ALA D 1 103 ? -29.575 22.369 -27.712 1.00 20.98 103 ALA D N 1
ATOM 9408 C CA . ALA D 1 103 ? -29.700 23.340 -26.596 1.00 20.99 103 ALA D CA 1
ATOM 9409 C C . ALA D 1 103 ? -31.157 23.496 -26.171 1.00 20.91 103 ALA D C 1
ATOM 9410 O O . ALA D 1 103 ? -31.467 23.496 -24.984 1.00 22.87 103 ALA D O 1
ATOM 9412 N N . ILE D 1 104 ? -32.055 23.606 -27.148 1.00 21.40 104 ILE D N 1
ATOM 9413 C CA . ILE D 1 104 ? -33.467 23.759 -26.849 1.00 21.80 104 ILE D CA 1
ATOM 9414 C C . ILE D 1 104 ? -34.029 22.491 -26.235 1.00 23.30 104 ILE D C 1
ATOM 9415 O O . ILE D 1 104 ? -34.746 22.552 -25.248 1.00 22.77 104 ILE D O 1
ATOM 9420 N N . ALA D 1 105 ? -33.695 21.341 -26.812 1.00 24.83 105 ALA D N 1
ATOM 9421 C CA . ALA D 1 105 ? -34.167 20.050 -26.304 1.00 23.48 105 ALA D CA 1
ATOM 9422 C C . ALA D 1 105 ? -33.697 19.742 -24.856 1.00 20.18 105 ALA D C 1
ATOM 9423 O O . ALA D 1 105 ? -34.400 19.119 -24.045 1.00 15.33 105 ALA D O 1
ATOM 9425 N N . LEU D 1 106 ? -32.486 20.145 -24.531 1.00 22.54 106 LEU D N 1
ATOM 9426 C CA . LEU D 1 106 ? -32.009 19.897 -23.180 1.00 24.26 106 LEU D CA 1
ATOM 9427 C C . LEU D 1 106 ? -32.739 20.814 -22.188 1.00 24.81 106 LEU D C 1
ATOM 9428 O O . LEU D 1 106 ? -32.904 20.485 -21.021 1.00 27.75 106 LEU D O 1
ATOM 9433 N N . SER D 1 107 ? -33.229 21.941 -22.672 1.00 25.84 107 SER D N 1
ATOM 9434 C CA . SER D 1 107 ? -33.868 22.897 -21.797 1.00 30.02 107 SER D CA 1
ATOM 9435 C C . SER D 1 107 ? -35.395 23.004 -21.721 1.00 32.54 107 SER D C 1
ATOM 9436 O O . SER D 1 107 ? -35.923 23.489 -20.722 1.00 31.08 107 SER D O 1
ATOM 9439 N N . HIS D 1 108 ? -36.108 22.559 -22.752 1.00 34.74 108 HIS D N 1
ATOM 9440 C CA . HIS D 1 108 ? -37.565 22.727 -22.787 1.00 32.97 108 HIS D CA 1
ATOM 9441 C C . HIS D 1 108 ? -38.346 22.119 -21.643 1.00 29.15 108 HIS D C 1
ATOM 9442 O O . HIS D 1 108 ? -39.428 22.586 -21.332 1.00 31.94 108 HIS D O 1
ATOM 9449 N N . ASP D 1 109 ? -37.820 21.079 -21.019 1.00 26.48 109 ASP D N 1
ATOM 9450 C CA . ASP D 1 109 ? -38.548 20.450 -19.934 1.00 24.52 109 ASP D CA 1
ATOM 9451 C C . ASP D 1 109 ? -38.037 20.730 -18.536 1.00 24.50 109 ASP D C 1
ATOM 9452 O O . ASP D 1 109 ? -38.479 20.099 -17.576 1.00 26.65 109 ASP D O 1
ATOM 9457 N N . LEU D 1 110 ? -37.128 21.690 -18.412 1.00 23.90 110 LEU D N 1
ATOM 9458 C CA . LEU D 1 110 ? -36.565 22.029 -17.104 1.00 23.48 110 LEU D CA 1
ATOM 9459 C C . LEU D 1 110 ? -37.593 22.523 -16.098 1.00 24.06 110 LEU D C 1
ATOM 9460 O O . LEU D 1 110 ? -37.489 22.209 -14.932 1.00 26.40 110 LEU D O 1
ATOM 9465 N N . GLY D 1 111 ? -38.583 23.286 -16.566 1.00 23.41 111 GLY D N 1
ATOM 9466 C CA . GLY D 1 111 ? -39.609 23.850 -15.701 1.00 19.44 111 GLY D CA 1
ATOM 9467 C C . GLY D 1 111 ? -40.705 22.986 -15.089 1.00 25.49 111 GLY D C 1
ATOM 9468 O O . GLY D 1 111 ? -41.633 23.517 -14.477 1.00 25.58 111 GLY D O 1
ATOM 9469 N N . HIS D 1 112 ? -40.631 21.671 -15.249 1.00 24.82 112 HIS D N 1
ATOM 9470 C CA . HIS D 1 112 ? -41.643 20.808 -14.654 1.00 28.88 112 HIS D CA 1
ATOM 9471 C C . HIS D 1 112 ? -41.438 20.648 -13.157 1.00 31.49 112 HIS D C 1
ATOM 9472 O O . HIS D 1 112 ? -40.313 20.599 -12.663 1.00 31.53 112 HIS D O 1
ATOM 9479 N N . PRO D 1 113 ? -42.536 20.574 -12.410 1.00 32.59 113 PRO D N 1
ATOM 9480 C CA . PRO D 1 113 ? -42.453 20.407 -10.960 1.00 31.99 113 PRO D CA 1
ATOM 9481 C C . PRO D 1 113 ? -42.303 18.909 -10.714 1.00 34.80 113 PRO D C 1
ATOM 9482 O O . PRO D 1 113 ? -42.363 18.122 -11.655 1.00 32.15 113 PRO D O 1
ATOM 9486 N N . PRO D 1 114 ? -42.089 18.489 -9.459 1.00 35.34 114 PRO D N 1
ATOM 9487 C CA . PRO D 1 114 ? -41.970 17.042 -9.280 1.00 36.96 114 PRO D CA 1
ATOM 9488 C C . PRO D 1 114 ? -43.275 16.409 -9.736 1.00 37.46 114 PRO D C 1
ATOM 9489 O O . PRO D 1 114 ? -44.300 17.078 -9.811 1.00 38.05 114 PRO D O 1
ATOM 9493 N N . PHE D 1 115 ? -43.225 15.122 -10.038 1.00 41.25 115 PHE D N 1
ATOM 9494 C CA . PHE D 1 115 ? -44.374 14.362 -10.522 1.00 43.06 115 PHE D CA 1
ATOM 9495 C C . PHE D 1 115 ? -44.593 14.672 -11.997 1.00 46.37 115 PHE D C 1
ATOM 9496 O O . PHE D 1 115 ? -43.693 15.204 -12.637 1.00 50.16 115 PHE D O 1
ATOM 9504 N N . GLY D 1 116 ? -45.757 14.386 -12.566 1.00 49.11 116 GLY D N 1
ATOM 9505 C CA . GLY D 1 116 ? -45.849 14.604 -14.015 1.00 50.40 116 GLY D CA 1
ATOM 9506 C C . GLY D 1 116 ? -46.470 15.894 -14.507 1.00 51.82 116 GLY D C 1
ATOM 9507 O O . GLY D 1 116 ? -46.294 16.963 -13.904 1.00 54.06 116 GLY D O 1
ATOM 9508 N N . HIS D 1 117 ? -47.142 15.789 -15.668 1.00 49.72 117 HIS D N 1
ATOM 9509 C CA . HIS D 1 117 ? -47.867 16.919 -16.246 1.00 46.89 117 HIS D CA 1
ATOM 9510 C C . HIS D 1 117 ? -48.929 17.060 -15.171 1.00 45.19 117 HIS D C 1
ATOM 9511 O O . HIS D 1 117 ? -49.699 18.027 -15.127 1.00 44.27 117 HIS D O 1
ATOM 9513 N N . THR D 1 118 ? -48.964 16.042 -14.313 1.00 43.26 118 THR D N 1
ATOM 9514 C CA . THR D 1 118 ? -49.877 16.006 -13.197 1.00 41.09 118 THR D CA 1
ATOM 9515 C C . THR D 1 118 ? -49.453 17.225 -12.382 1.00 42.21 118 THR D C 1
ATOM 9516 O O . THR D 1 118 ? -50.244 18.125 -12.129 1.00 42.55 118 THR D O 1
ATOM 9520 N N . GLY D 1 119 ? -48.174 17.242 -12.010 1.00 41.53 119 GLY D N 1
ATOM 9521 C CA . GLY D 1 119 ? -47.607 18.327 -11.231 1.00 39.88 119 GLY D CA 1
ATOM 9522 C C . GLY D 1 119 ? -47.975 19.707 -11.738 1.00 38.17 119 GLY D C 1
ATOM 9523 O O . GLY D 1 119 ? -48.448 20.540 -10.965 1.00 37.85 119 GLY D O 1
ATOM 9524 N N . GLU D 1 120 ? -47.769 19.952 -13.031 1.00 35.71 120 GLU D N 1
ATOM 9525 C CA . GLU D 1 120 ? -48.079 21.253 -13.602 1.00 33.47 120 GLU D CA 1
ATOM 9526 C C . GLU D 1 120 ? -49.564 21.589 -13.493 1.00 31.91 120 GLU D C 1
ATOM 9527 O O . GLU D 1 120 ? -49.926 22.746 -13.371 1.00 32.04 120 GLU D O 1
ATOM 9533 N N . HIS D 1 121 ? -50.419 20.575 -13.524 1.00 35.39 121 HIS D N 1
ATOM 9534 C CA . HIS D 1 121 ? -51.871 20.775 -13.450 1.00 36.91 121 HIS D CA 1
ATOM 9535 C C . HIS D 1 121 ? -52.331 21.268 -12.085 1.00 33.70 121 HIS D C 1
ATOM 9536 O O . HIS D 1 121 ? -52.980 22.311 -11.985 1.00 32.09 121 HIS D O 1
ATOM 9538 N N . VAL D 1 122 ? -52.006 20.518 -11.039 1.00 33.32 122 VAL D N 1
ATOM 9539 C CA . VAL D 1 122 ? -52.390 20.917 -9.694 1.00 34.09 122 VAL D CA 1
ATOM 9540 C C . VAL D 1 122 ? -51.727 22.253 -9.367 1.00 33.85 122 VAL D C 1
ATOM 9541 O O . VAL D 1 122 ? -52.368 23.157 -8.840 1.00 34.97 122 VAL D O 1
ATOM 9545 N N . LEU D 1 123 ? -50.450 22.389 -9.712 1.00 33.42 123 LEU D N 1
ATOM 9546 C CA . LEU D 1 123 ? -49.743 23.633 -9.431 1.00 33.81 123 LEU D CA 1
ATOM 9547 C C . LEU D 1 123 ? -50.429 24.818 -10.063 1.00 33.28 123 LEU D C 1
ATOM 9548 O O . LEU D 1 123 ? -50.493 25.885 -9.458 1.00 33.42 123 LEU D O 1
ATOM 9553 N N . ASN D 1 124 ? -50.922 24.655 -11.286 1.00 30.34 124 ASN D N 1
ATOM 9554 C CA . ASN D 1 124 ? -51.608 25.758 -11.944 1.00 29.18 124 ASN D CA 1
ATOM 9555 C C . ASN D 1 124 ? -52.930 26.058 -11.233 1.00 29.76 124 ASN D C 1
ATOM 9556 O O . ASN D 1 124 ? -53.263 27.220 -10.987 1.00 28.93 124 ASN D O 1
ATOM 9561 N N . ALA D 1 125 ? -53.678 25.008 -10.898 1.00 30.09 125 ALA D N 1
ATOM 9562 C CA . ALA D 1 125 ? -54.941 25.179 -10.191 1.00 31.14 125 ALA D CA 1
ATOM 9563 C C . ALA D 1 125 ? -54.622 26.053 -8.973 1.00 34.28 125 ALA D C 1
ATOM 9564 O O . ALA D 1 125 ? -55.109 27.189 -8.876 1.00 35.42 125 ALA D O 1
ATOM 9566 N N . LEU D 1 126 ? -53.814 25.527 -8.044 1.00 33.05 126 LEU D N 1
ATOM 9567 C CA . LEU D 1 126 ? -53.395 26.329 -6.891 1.00 36.19 126 LEU D CA 1
ATOM 9568 C C . LEU D 1 126 ? -52.698 27.392 -7.721 1.00 37.86 126 LEU D C 1
ATOM 9569 O O . LEU D 1 126 ? -52.104 27.050 -8.730 1.00 40.47 126 LEU D O 1
ATOM 9582 N N . GLN D 1 128 ? -54.178 29.685 -9.496 1.00 38.63 128 GLN D N 1
ATOM 9583 C CA . GLN D 1 128 ? -55.062 30.290 -10.488 1.00 45.72 128 GLN D CA 1
ATOM 9584 C C . GLN D 1 128 ? -55.325 31.748 -10.095 1.00 46.87 128 GLN D C 1
ATOM 9585 O O . GLN D 1 128 ? -55.519 32.619 -10.952 1.00 48.29 128 GLN D O 1
ATOM 9591 N N . ASP D 1 129 ? -55.297 32.018 -8.795 1.00 46.38 129 ASP D N 1
ATOM 9592 C CA . ASP D 1 129 ? -55.516 33.369 -8.316 1.00 46.70 129 ASP D CA 1
ATOM 9593 C C . ASP D 1 129 ? -54.230 34.140 -8.075 1.00 45.42 129 ASP D C 1
ATOM 9594 O O . ASP D 1 129 ? -54.258 35.239 -7.542 1.00 48.22 129 ASP D O 1
ATOM 9599 N N . HIS D 1 130 ? -53.102 33.577 -8.490 1.00 44.72 130 HIS D N 1
ATOM 9600 C CA . HIS D 1 130 ? -51.828 34.253 -8.308 1.00 41.03 130 HIS D CA 1
ATOM 9601 C C . HIS D 1 130 ? -50.912 34.227 -9.522 1.00 40.28 130 HIS D C 1
ATOM 9602 O O . HIS D 1 130 ? -49.686 34.163 -9.374 1.00 36.85 130 HIS D O 1
ATOM 9609 N N . GLY D 1 131 ? -51.502 34.292 -10.719 1.00 37.51 131 GLY D N 1
ATOM 9610 C CA . GLY D 1 131 ? -50.698 34.301 -11.931 1.00 32.76 131 GLY D CA 1
ATOM 9611 C C . GLY D 1 131 ? -50.505 32.958 -12.622 1.00 29.71 131 GLY D C 1
ATOM 9612 O O . GLY D 1 131 ? -49.950 32.900 -13.709 1.00 31.99 131 GLY D O 1
ATOM 9613 N N . GLY D 1 132 ? -50.954 31.881 -11.997 1.00 28.79 132 GLY D N 1
ATOM 9614 C CA . GLY D 1 132 ? -50.835 30.566 -12.606 1.00 31.17 132 GLY D CA 1
ATOM 9615 C C . GLY D 1 132 ? -49.458 29.912 -12.669 1.00 32.56 132 GLY D C 1
ATOM 9616 O O . GLY D 1 132 ? -48.439 30.444 -12.204 1.00 32.32 132 GLY D O 1
ATOM 9617 N N . PHE D 1 133 ? -49.439 28.717 -13.240 1.00 29.07 133 PHE D N 1
ATOM 9618 C CA . PHE D 1 133 ? -48.197 27.979 -13.404 1.00 30.47 133 PHE D CA 1
ATOM 9619 C C . PHE D 1 133 ? -48.243 27.225 -14.730 1.00 31.18 133 PHE D C 1
ATOM 9620 O O . PHE D 1 133 ? -49.164 26.455 -14.975 1.00 26.50 133 PHE D O 1
ATOM 9628 N N . GLU D 1 134 ? -47.249 27.461 -15.576 1.00 33.24 134 GLU D N 1
ATOM 9629 C CA . GLU D 1 134 ? -47.132 26.785 -16.866 1.00 33.11 134 GLU D CA 1
ATOM 9630 C C . GLU D 1 134 ? -45.652 26.364 -16.913 1.00 32.24 134 GLU D C 1
ATOM 9631 O O . GLU D 1 134 ? -44.777 27.164 -16.565 1.00 26.46 134 GLU D O 1
ATOM 9637 N N . HIS D 1 135 ? -45.380 25.125 -17.337 1.00 30.44 135 HIS D N 1
ATOM 9638 C CA . HIS D 1 135 ? -44.012 24.598 -17.364 1.00 28.92 135 HIS D CA 1
ATOM 9639 C C . HIS D 1 135 ? -42.997 25.255 -18.301 1.00 28.18 135 HIS D C 1
ATOM 9640 O O . HIS D 1 135 ? -41.809 25.295 -17.976 1.00 26.71 135 HIS D O 1
ATOM 9647 N N . ASN D 1 136 ? -43.436 25.777 -19.446 1.00 25.74 136 ASN D N 1
ATOM 9648 C CA . ASN D 1 136 ? -42.504 26.451 -20.349 1.00 23.03 136 ASN D CA 1
ATOM 9649 C C . ASN D 1 136 ? -42.017 27.795 -19.791 1.00 22.02 136 ASN D C 1
ATOM 9650 O O . ASN D 1 136 ? -40.841 28.133 -19.924 1.00 16.42 136 ASN D O 1
ATOM 9655 N N . ALA D 1 137 ? -42.936 28.566 -19.211 1.00 21.45 137 ALA D N 1
ATOM 9656 C CA . ALA D 1 137 ? -42.591 29.854 -18.619 1.00 25.48 137 ALA D CA 1
ATOM 9657 C C . ALA D 1 137 ? -41.738 29.554 -17.373 1.00 21.60 137 ALA D C 1
ATOM 9658 O O . ALA D 1 137 ? -40.782 30.247 -17.115 1.00 26.67 137 ALA D O 1
ATOM 9660 N N . GLN D 1 138 ? -42.076 28.520 -16.616 1.00 21.02 138 GLN D N 1
ATOM 9661 C CA . GLN D 1 138 ? -41.252 28.194 -15.454 1.00 26.31 138 GLN D CA 1
ATOM 9662 C C . GLN D 1 138 ? -39.823 27.897 -15.924 1.00 27.91 138 GLN D C 1
ATOM 9663 O O . GLN D 1 138 ? -38.854 28.207 -15.226 1.00 24.49 138 GLN D O 1
ATOM 9669 N N . ALA D 1 139 ? -39.697 27.341 -17.132 1.00 25.53 139 ALA D N 1
ATOM 9670 C CA . ALA D 1 139 ? -38.384 27.028 -17.683 1.00 25.07 139 ALA D CA 1
ATOM 9671 C C . ALA D 1 139 ? -37.605 28.313 -17.920 1.00 25.22 139 ALA D C 1
ATOM 9672 O O . ALA D 1 139 ? -36.411 28.414 -17.601 1.00 27.20 139 ALA D O 1
ATOM 9674 N N . LEU D 1 140 ? -38.282 29.296 -18.493 1.00 24.41 140 LEU D N 1
ATOM 9675 C CA . LEU D 1 140 ? -37.650 30.585 -18.771 1.00 27.09 140 LEU D CA 1
ATOM 9676 C C . LEU D 1 140 ? -37.354 31.314 -17.451 1.00 23.76 140 LEU D C 1
ATOM 9677 O O . LEU D 1 140 ? -36.353 32.003 -17.338 1.00 24.09 140 LEU D O 1
ATOM 9682 N N . ARG D 1 141 ? -38.236 31.152 -16.474 1.00 23.01 141 ARG D N 1
ATOM 9683 C CA . ARG D 1 141 ? -38.064 31.790 -15.173 1.00 27.96 141 ARG D CA 1
ATOM 9684 C C . ARG D 1 141 ? -36.755 31.265 -14.561 1.00 28.51 141 ARG D C 1
ATOM 9685 O O . ARG D 1 141 ? -35.913 32.028 -14.083 1.00 26.03 141 ARG D O 1
ATOM 9693 N N . ILE D 1 142 ? -36.583 29.951 -14.632 1.00 27.70 142 ILE D N 1
ATOM 9694 C CA . ILE D 1 142 ? -35.395 29.294 -14.123 1.00 26.37 142 ILE D CA 1
ATOM 9695 C C . ILE D 1 142 ? -34.095 29.782 -14.774 1.00 27.67 142 ILE D C 1
ATOM 9696 O O . ILE D 1 142 ? -33.116 30.081 -14.080 1.00 26.78 142 ILE D O 1
ATOM 9701 N N . LEU D 1 143 ? -34.098 29.861 -16.107 1.00 27.30 143 LEU D N 1
ATOM 9702 C CA . LEU D 1 143 ? -32.923 30.245 -16.893 1.00 23.95 143 LEU D CA 1
ATOM 9703 C C . LEU D 1 143 ? -32.613 31.726 -16.946 1.00 27.04 143 LEU D C 1
ATOM 9704 O O . LEU D 1 143 ? -31.541 32.138 -17.405 1.00 25.49 143 LEU D O 1
ATOM 9709 N N . THR D 1 144 ? -33.538 32.550 -16.485 1.00 27.03 144 THR D N 1
ATOM 9710 C CA . THR D 1 144 ? -33.273 33.970 -16.537 1.00 29.67 144 THR D CA 1
ATOM 9711 C C . THR D 1 144 ? -33.308 34.621 -15.165 1.00 29.63 144 THR D C 1
ATOM 9712 O O . THR D 1 144 ? -32.913 35.753 -15.036 1.00 28.19 144 THR D O 1
ATOM 9716 N N . HIS D 1 145 ? -33.755 33.895 -14.144 1.00 28.76 145 HIS D N 1
ATOM 9717 C CA . HIS D 1 145 ? -33.919 34.487 -12.832 1.00 32.47 145 HIS D CA 1
ATOM 9718 C C . HIS D 1 145 ? -33.623 33.580 -11.630 1.00 33.03 145 HIS D C 1
ATOM 9719 O O . HIS D 1 145 ? -32.911 33.996 -10.719 1.00 34.51 145 HIS D O 1
ATOM 9726 N N . LEU D 1 146 ? -34.184 32.366 -11.615 1.00 31.41 146 LEU D N 1
ATOM 9727 C CA . LEU D 1 146 ? -34.003 31.480 -10.468 1.00 32.84 146 LEU D CA 1
ATOM 9728 C C . LEU D 1 146 ? -32.631 30.874 -10.192 1.00 32.73 146 LEU D C 1
ATOM 9729 O O . LEU D 1 146 ? -32.231 30.772 -9.026 1.00 31.53 146 LEU D O 1
ATOM 9734 N N . GLU D 1 147 ? -31.917 30.442 -11.226 1.00 33.36 147 GLU D N 1
ATOM 9735 C CA . GLU D 1 147 ? -30.590 29.876 -11.000 1.00 34.57 147 GLU D CA 1
ATOM 9736 C C . GLU D 1 147 ? -29.523 30.961 -10.969 1.00 36.26 147 GLU D C 1
ATOM 9737 O O . GLU D 1 147 ? -29.397 31.758 -11.903 1.00 34.02 147 GLU D O 1
ATOM 9743 N N . VAL D 1 148 ? -28.769 31.003 -9.878 1.00 37.43 148 VAL D N 1
ATOM 9744 C CA . VAL D 1 148 ? -27.688 31.972 -9.743 1.00 39.25 148 VAL D CA 1
ATOM 9745 C C . VAL D 1 148 ? -26.421 31.136 -9.788 1.00 38.74 148 VAL D C 1
ATOM 9746 O O . VAL D 1 148 ? -26.081 30.476 -8.813 1.00 41.48 148 VAL D O 1
ATOM 9750 N N . ARG D 1 149 ? -25.734 31.153 -10.925 1.00 39.18 149 ARG D N 1
ATOM 9751 C CA . ARG D 1 149 ? -24.519 30.362 -11.094 1.00 40.00 149 ARG D CA 1
ATOM 9752 C C . ARG D 1 149 ? -23.382 31.259 -11.558 1.00 40.92 149 ARG D C 1
ATOM 9753 O O . ARG D 1 149 ? -22.233 30.826 -11.649 1.00 38.65 149 ARG D O 1
ATOM 9761 N N . TYR D 1 150 ? -23.717 32.517 -11.835 1.00 41.31 150 TYR D N 1
ATOM 9762 C CA . TYR D 1 150 ? -22.757 33.507 -12.318 1.00 42.27 150 TYR D CA 1
ATOM 9763 C C . TYR D 1 150 ? -22.903 34.833 -11.580 1.00 45.17 150 TYR D C 1
ATOM 9764 O O . TYR D 1 150 ? -24.016 35.361 -11.416 1.00 43.84 150 TYR D O 1
ATOM 9773 N N . PRO D 1 151 ? -21.782 35.396 -11.122 1.00 46.85 151 PRO D N 1
ATOM 9774 C CA . PRO D 1 151 ? -21.890 36.675 -10.423 1.00 48.20 151 PRO D CA 1
ATOM 9775 C C . PRO D 1 151 ? -22.155 37.719 -11.507 1.00 47.81 151 PRO D C 1
ATOM 9776 O O . PRO D 1 151 ? -21.789 37.518 -12.664 1.00 50.91 151 PRO D O 1
ATOM 9780 N N . GLY D 1 152 ? -22.812 38.815 -11.161 1.00 47.96 152 GLY D N 1
ATOM 9781 C CA . GLY D 1 152 ? -23.061 39.827 -12.174 1.00 45.36 152 GLY D CA 1
ATOM 9782 C C . GLY D 1 152 ? -24.440 39.760 -12.783 1.00 44.68 152 GLY D C 1
ATOM 9783 O O . GLY D 1 152 ? -24.876 40.719 -13.420 1.00 44.99 152 GLY D O 1
ATOM 9784 N N . PHE D 1 153 ? -25.124 38.628 -12.602 1.00 42.56 153 PHE D N 1
ATOM 9785 C CA . PHE D 1 153 ? -26.475 38.452 -13.133 1.00 39.86 153 PHE D CA 1
ATOM 9786 C C . PHE D 1 153 ? -27.130 37.138 -12.716 1.00 38.04 153 PHE D C 1
ATOM 9787 O O . PHE D 1 153 ? -26.450 36.135 -12.488 1.00 41.83 153 PHE D O 1
ATOM 9795 N N . ARG D 1 154 ? -28.456 37.152 -12.622 1.00 34.62 154 ARG D N 1
ATOM 9796 C CA . ARG D 1 154 ? -29.219 35.961 -12.274 1.00 33.94 154 ARG D CA 1
ATOM 9797 C C . ARG D 1 154 ? -29.523 35.186 -13.560 1.00 33.90 154 ARG D C 1
ATOM 9798 O O . ARG D 1 154 ? -29.525 35.758 -14.644 1.00 33.39 154 ARG D O 1
ATOM 9806 N N . GLY D 1 155 ? -29.774 33.889 -13.439 1.00 34.71 155 GLY D N 1
ATOM 9807 C CA . GLY D 1 155 ? -30.072 33.086 -14.614 1.00 32.71 155 GLY D CA 1
ATOM 9808 C C . GLY D 1 155 ? -28.825 32.692 -15.380 1.00 31.71 155 GLY D C 1
ATOM 9809 O O . GLY D 1 155 ? -27.720 32.840 -14.876 1.00 26.71 155 GLY D O 1
ATOM 9810 N N . LEU D 1 156 ? -28.999 32.217 -16.613 1.00 31.13 156 LEU D N 1
ATOM 9811 C CA . LEU D 1 156 ? -27.867 31.786 -17.417 1.00 28.45 156 LEU D CA 1
ATOM 9812 C C . LEU D 1 156 ? -27.372 32.735 -18.485 1.00 28.30 156 LEU D C 1
ATOM 9813 O O . LEU D 1 156 ? -26.318 32.510 -19.067 1.00 29.30 156 LEU D O 1
ATOM 9818 N N . ASN D 1 157 ? -28.113 33.804 -18.739 1.00 26.65 157 ASN D N 1
ATOM 9819 C CA . ASN D 1 157 ? -27.732 34.767 -19.771 1.00 25.69 157 ASN D CA 1
ATOM 9820 C C . ASN D 1 157 ? -27.662 34.088 -21.153 1.00 24.95 157 ASN D C 1
ATOM 9821 O O . ASN D 1 157 ? -26.773 34.361 -21.961 1.00 25.01 157 ASN D O 1
ATOM 9826 N N . LEU D 1 158 ? -28.625 33.216 -21.419 1.00 27.20 158 LEU D N 1
ATOM 9827 C CA . LEU D 1 158 ? -28.671 32.492 -22.689 1.00 28.64 158 LEU D CA 1
ATOM 9828 C C . LEU D 1 158 ? -28.984 33.379 -23.896 1.00 27.96 158 LEU D C 1
ATOM 9829 O O . LEU D 1 158 ? -29.564 34.457 -23.763 1.00 29.47 158 LEU D O 1
ATOM 9834 N N . THR D 1 159 ? -28.590 32.901 -25.074 1.00 27.64 159 THR D N 1
ATOM 9835 C CA . THR D 1 159 ? -28.823 33.587 -26.341 1.00 25.55 159 THR D CA 1
ATOM 9836 C C . THR D 1 159 ? -30.317 33.756 -26.528 1.00 21.82 159 THR D C 1
ATOM 9837 O O . THR D 1 159 ? -31.113 33.019 -25.982 1.00 24.76 159 THR D O 1
ATOM 9841 N N . TYR D 1 160 ? -30.685 34.724 -27.341 1.00 28.84 160 TYR D N 1
ATOM 9842 C CA . TYR D 1 160 ? -32.083 34.999 -27.637 1.00 30.20 160 TYR D CA 1
ATOM 9843 C C . TYR D 1 160 ? -32.809 33.793 -28.258 1.00 28.26 160 TYR D C 1
ATOM 9844 O O . TYR D 1 160 ? -33.927 33.445 -27.862 1.00 28.18 160 TYR D O 1
ATOM 9853 N N . GLU D 1 161 ? -32.156 33.145 -29.217 1.00 28.22 161 GLU D N 1
ATOM 9854 C CA . GLU D 1 161 ? -32.785 32.024 -29.925 1.00 28.17 161 GLU D CA 1
ATOM 9855 C C . GLU D 1 161 ? -33.138 30.819 -29.070 1.00 26.11 161 GLU D C 1
ATOM 9856 O O . GLU D 1 161 ? -34.136 30.163 -29.320 1.00 23.15 161 GLU D O 1
ATOM 9862 N N . VAL D 1 162 ? -32.330 30.531 -28.056 1.00 25.88 162 VAL D N 1
ATOM 9863 C CA . VAL D 1 162 ? -32.633 29.423 -27.162 1.00 24.85 162 VAL D CA 1
ATOM 9864 C C . VAL D 1 162 ? -33.831 29.791 -26.266 1.00 24.59 162 VAL D C 1
ATOM 9865 O O . VAL D 1 162 ? -34.750 28.997 -26.055 1.00 20.73 162 VAL D O 1
ATOM 9869 N N . LEU D 1 163 ? -33.808 30.994 -25.707 1.00 26.80 163 LEU D N 1
ATOM 9870 C CA . LEU D 1 163 ? -34.924 31.404 -24.874 1.00 26.43 163 LEU D CA 1
ATOM 9871 C C . LEU D 1 163 ? -36.162 31.417 -25.786 1.00 25.30 163 LEU D C 1
ATOM 9872 O O . LEU D 1 163 ? -37.196 30.848 -25.449 1.00 23.74 163 LEU D O 1
ATOM 9877 N N . GLU D 1 164 ? -36.039 32.052 -26.950 1.00 29.72 164 GLU D N 1
ATOM 9878 C CA . GLU D 1 164 ? -37.155 32.109 -27.902 1.00 31.16 164 GLU D CA 1
ATOM 9879 C C . GLU D 1 164 ? -37.736 30.732 -28.165 1.00 30.68 164 GLU D C 1
ATOM 9880 O O . GLU D 1 164 ? -38.956 30.553 -28.215 1.00 30.75 164 GLU D O 1
ATOM 9886 N N . GLY D 1 165 ? -36.846 29.759 -28.333 1.00 29.17 165 GLY D N 1
ATOM 9887 C CA . GLY D 1 165 ? -37.283 28.407 -28.601 1.00 29.24 165 GLY D CA 1
ATOM 9888 C C . GLY D 1 165 ? -38.138 27.802 -27.516 1.00 28.90 165 GLY D C 1
ATOM 9889 O O . GLY D 1 165 ? -39.141 27.136 -27.815 1.00 30.85 165 GLY D O 1
ATOM 9890 N N . ILE D 1 166 ? -37.741 28.008 -26.259 1.00 26.82 166 ILE D N 1
ATOM 9891 C CA . ILE D 1 166 ? -38.490 27.483 -25.124 1.00 25.01 166 ILE D CA 1
ATOM 9892 C C . ILE D 1 166 ? -39.862 28.145 -25.092 1.00 25.75 166 ILE D C 1
ATOM 9893 O O . ILE D 1 166 ? -40.856 27.524 -24.753 1.00 22.18 166 ILE D O 1
ATOM 9898 N N . ALA D 1 167 ? -39.895 29.430 -25.409 1.00 25.90 167 ALA D N 1
ATOM 9899 C CA . ALA D 1 167 ? -41.151 30.166 -25.393 1.00 32.04 167 ALA D CA 1
ATOM 9900 C C . ALA D 1 167 ? -42.056 29.869 -26.592 1.00 33.26 167 ALA D C 1
ATOM 9901 O O . ALA D 1 167 ? -43.247 29.654 -26.414 1.00 37.14 167 ALA D O 1
ATOM 9903 N N . THR D 1 168 ? -41.495 29.827 -27.798 1.00 36.40 168 THR D N 1
ATOM 9904 C CA . THR D 1 168 ? -42.302 29.572 -28.998 1.00 40.00 168 THR D CA 1
ATOM 9905 C C . THR D 1 168 ? -42.659 28.121 -29.331 1.00 42.84 168 THR D C 1
ATOM 9906 O O . THR D 1 168 ? -43.799 27.844 -29.685 1.00 46.31 168 THR D O 1
ATOM 9910 N N . HIS D 1 169 ? -41.693 27.210 -29.230 1.00 42.66 169 HIS D N 1
ATOM 9911 C CA . HIS D 1 169 ? -41.912 25.807 -29.581 1.00 43.33 169 HIS D CA 1
ATOM 9912 C C . HIS D 1 169 ? -43.232 25.220 -29.084 1.00 43.15 169 HIS D C 1
ATOM 9913 O O . HIS D 1 169 ? -43.828 25.713 -28.133 1.00 41.28 169 HIS D O 1
ATOM 9920 N N . TYR D 1 181 ? -42.806 35.945 -26.223 1.00 46.26 181 TYR D N 1
ATOM 9921 C CA . TYR D 1 181 ? -41.954 35.891 -27.409 1.00 46.37 181 TYR D CA 1
ATOM 9922 C C . TYR D 1 181 ? -42.713 35.744 -28.718 1.00 47.95 181 TYR D C 1
ATOM 9923 O O . TYR D 1 181 ? -43.709 35.018 -28.819 1.00 49.70 181 TYR D O 1
ATOM 9932 N N . GLU D 1 182 ? -42.196 36.474 -29.714 1.00 48.93 182 GLU D N 1
ATOM 9933 C CA . GLU D 1 182 ? -42.671 36.441 -31.113 1.00 49.66 182 GLU D CA 1
ATOM 9934 C C . GLU D 1 182 ? -43.932 35.687 -31.438 1.00 49.67 182 GLU D C 1
ATOM 9935 O O . GLU D 1 182 ? -44.902 35.648 -30.676 1.00 51.56 182 GLU D O 1
ATOM 9941 N N . GLY D 1 183 ? -43.865 35.129 -32.648 1.00 48.09 183 GLY D N 1
ATOM 9942 C CA . GLY D 1 183 ? -44.903 34.306 -33.216 1.00 49.04 183 GLY D CA 1
ATOM 9943 C C . GLY D 1 183 ? -44.146 33.021 -33.483 1.00 47.92 183 GLY D C 1
ATOM 9944 O O . GLY D 1 183 ? -43.454 32.535 -32.593 1.00 47.27 183 GLY D O 1
ATOM 9945 N N . GLN D 1 184 ? -44.244 32.480 -34.692 1.00 46.50 184 GLN D N 1
ATOM 9946 C CA . GLN D 1 184 ? -43.528 31.251 -35.030 1.00 44.22 184 GLN D CA 1
ATOM 9947 C C . GLN D 1 184 ? -42.076 31.413 -34.603 1.00 43.13 184 GLN D C 1
ATOM 9948 O O . GLN D 1 184 ? -41.556 32.528 -34.617 1.00 49.31 184 GLN D O 1
ATOM 9954 N N . GLY D 1 185 ? -41.431 30.322 -34.204 1.00 38.92 185 GLY D N 1
ATOM 9955 C CA . GLY D 1 185 ? -40.035 30.419 -33.808 1.00 34.22 185 GLY D CA 1
ATOM 9956 C C . GLY D 1 185 ? -39.139 29.895 -34.923 1.00 35.22 185 GLY D C 1
ATOM 9957 O O . GLY D 1 185 ? -39.562 29.874 -36.092 1.00 33.59 185 GLY D O 1
ATOM 9958 N N . THR D 1 186 ? -37.912 29.478 -34.593 1.00 29.21 186 THR D N 1
ATOM 9959 C CA . THR D 1 186 ? -37.015 28.947 -35.611 1.00 25.65 186 THR D CA 1
ATOM 9960 C C . THR D 1 186 ? -37.464 27.529 -35.943 1.00 25.80 186 THR D C 1
ATOM 9961 O O . THR D 1 186 ? -38.179 26.897 -35.152 1.00 26.07 186 THR D O 1
ATOM 9965 N N . LEU D 1 187 ? -37.064 27.025 -37.114 1.00 24.19 187 LEU D N 1
ATOM 9966 C CA . LEU D 1 187 ? -37.412 25.651 -37.484 1.00 21.20 187 LEU D CA 1
ATOM 9967 C C . LEU D 1 187 ? -36.813 24.702 -36.428 1.00 21.68 187 LEU D C 1
ATOM 9968 O O . LEU D 1 187 ? -37.422 23.705 -36.048 1.00 19.12 187 LEU D O 1
ATOM 9973 N N . GLU D 1 188 ? -35.623 25.034 -35.934 1.00 23.08 188 GLU D N 1
ATOM 9974 C CA . GLU D 1 188 ? -34.994 24.219 -34.893 1.00 25.53 188 GLU D CA 1
ATOM 9975 C C . GLU D 1 188 ? -35.926 24.047 -33.690 1.00 23.01 188 GLU D C 1
ATOM 9976 O O . GLU D 1 188 ? -36.097 22.938 -33.179 1.00 21.79 188 GLU D O 1
ATOM 9982 N N . ALA D 1 189 ? -36.557 25.140 -33.255 1.00 24.88 189 ALA D N 1
ATOM 9983 C CA . ALA D 1 189 ? -37.469 25.087 -32.110 1.00 22.79 189 ALA D CA 1
ATOM 9984 C C . ALA D 1 189 ? -38.698 24.265 -32.431 1.00 22.04 189 ALA D C 1
ATOM 9985 O O . ALA D 1 189 ? -39.168 23.455 -31.620 1.00 21.95 189 ALA D O 1
ATOM 9987 N N . GLN D 1 190 ? -39.235 24.478 -33.623 1.00 22.26 190 GLN D N 1
ATOM 9988 C CA . GLN D 1 190 ? -40.415 23.725 -34.037 1.00 19.06 190 GLN D CA 1
ATOM 9989 C C . GLN D 1 190 ? -40.041 22.239 -34.101 1.00 12.99 190 GLN D C 1
ATOM 9990 O O . GLN D 1 190 ? -40.805 21.387 -33.710 1.00 13.73 190 GLN D O 1
ATOM 9996 N N . VAL D 1 191 ? -38.851 21.924 -34.572 1.00 16.54 191 VAL D N 1
ATOM 9997 C CA . VAL D 1 191 ? -38.478 20.521 -34.639 1.00 17.60 191 VAL D CA 1
ATOM 9998 C C . VAL D 1 191 ? -38.459 19.899 -33.242 1.00 19.55 191 VAL D C 1
ATOM 9999 O O . VAL D 1 191 ? -38.979 18.797 -33.033 1.00 25.43 191 VAL D O 1
ATOM 10003 N N . VAL D 1 192 ? -37.919 20.608 -32.251 1.00 23.22 192 VAL D N 1
ATOM 10004 C CA . VAL D 1 192 ? -37.917 20.034 -30.901 1.00 20.21 192 VAL D CA 1
ATOM 10005 C C . VAL D 1 192 ? -39.324 19.662 -30.391 1.00 21.53 192 VAL D C 1
ATOM 10006 O O . VAL D 1 192 ? -39.520 18.586 -29.804 1.00 22.48 192 VAL D O 1
ATOM 10010 N N . ASP D 1 193 ? -40.315 20.529 -30.583 1.00 21.83 193 ASP D N 1
ATOM 10011 C CA . ASP D 1 193 ? -41.648 20.173 -30.074 1.00 25.18 193 ASP D CA 1
ATOM 10012 C C . ASP D 1 193 ? -42.182 18.889 -30.716 1.00 25.12 193 ASP D C 1
ATOM 10013 O O . ASP D 1 193 ? -42.683 17.992 -30.038 1.00 29.44 193 ASP D O 1
ATOM 10018 N N . LEU D 1 194 ? -42.077 18.804 -32.034 1.00 28.00 194 LEU D N 1
ATOM 10019 C CA . LEU D 1 194 ? -42.533 17.617 -32.734 1.00 25.10 194 LEU D CA 1
ATOM 10020 C C . LEU D 1 194 ? -41.731 16.414 -32.230 1.00 23.95 194 LEU D C 1
ATOM 10021 O O . LEU D 1 194 ? -42.279 15.331 -32.072 1.00 26.46 194 LEU D O 1
ATOM 10026 N N . SER D 1 195 ? -40.438 16.600 -31.966 1.00 26.12 195 SER D N 1
ATOM 10027 C CA . SER D 1 195 ? -39.617 15.477 -31.486 1.00 24.62 195 SER D CA 1
ATOM 10028 C C . SER D 1 195 ? -40.096 14.991 -30.124 1.00 25.00 195 SER D C 1
ATOM 10029 O O . SER D 1 195 ? -40.152 13.793 -29.868 1.00 27.20 195 SER D O 1
ATOM 10032 N N . ASP D 1 196 ? -40.472 15.934 -29.268 1.00 25.21 196 ASP D N 1
ATOM 10033 C CA . ASP D 1 196 ? -40.979 15.631 -27.941 1.00 23.95 196 ASP D CA 1
ATOM 10034 C C . ASP D 1 196 ? -42.218 14.736 -28.047 1.00 22.16 196 ASP D C 1
ATOM 10035 O O . ASP D 1 196 ? -42.398 13.773 -27.279 1.00 18.42 196 ASP D O 1
ATOM 10040 N N . ALA D 1 197 ? -43.083 15.056 -29.004 1.00 25.94 197 ALA D N 1
ATOM 10041 C CA . ALA D 1 197 ? -44.313 14.274 -29.207 1.00 25.57 197 ALA D CA 1
ATOM 10042 C C . ALA D 1 197 ? -43.974 12.858 -29.659 1.00 24.04 197 ALA D C 1
ATOM 10043 O O . ALA D 1 197 ? -44.472 11.882 -29.101 1.00 24.82 197 ALA D O 1
ATOM 10045 N N . ILE D 1 198 ? -43.126 12.758 -30.670 1.00 24.58 198 ILE D N 1
ATOM 10046 C CA . ILE D 1 198 ? -42.697 11.455 -31.178 1.00 25.54 198 ILE D CA 1
ATOM 10047 C C . ILE D 1 198 ? -42.022 10.664 -30.050 1.00 25.91 198 ILE D C 1
ATOM 10048 O O . ILE D 1 198 ? -42.277 9.477 -29.852 1.00 25.05 198 ILE D O 1
ATOM 10053 N N . ALA D 1 199 ? -41.146 11.337 -29.313 1.00 27.53 199 ALA D N 1
ATOM 10054 C CA . ALA D 1 199 ? -40.406 10.703 -28.219 1.00 31.23 199 ALA D CA 1
ATOM 10055 C C . ALA D 1 199 ? -41.312 10.193 -27.111 1.00 31.91 199 ALA D C 1
ATOM 10056 O O . ALA D 1 199 ? -41.207 9.053 -26.678 1.00 30.52 199 ALA D O 1
ATOM 10058 N N . TYR D 1 200 ? -42.201 11.062 -26.654 1.00 35.25 200 TYR D N 1
ATOM 10059 C CA . TYR D 1 200 ? -43.143 10.747 -25.587 1.00 37.31 200 TYR D CA 1
ATOM 10060 C C . TYR D 1 200 ? -43.915 9.484 -25.956 1.00 36.17 200 TYR D C 1
ATOM 10061 O O . TYR D 1 200 ? -44.074 8.556 -25.153 1.00 35.59 200 TYR D O 1
ATOM 10070 N N . ALA D 1 201 ? -44.407 9.485 -27.187 1.00 35.90 201 ALA D N 1
ATOM 10071 C CA . ALA D 1 201 ? -45.193 8.402 -27.737 1.00 33.12 201 ALA D CA 1
ATOM 10072 C C . ALA D 1 201 ? -44.481 7.063 -27.785 1.00 31.15 201 ALA D C 1
ATOM 10073 O O . ALA D 1 201 ? -44.956 6.079 -27.228 1.00 35.22 201 ALA D O 1
ATOM 10075 N N . ALA D 1 202 ? -43.349 7.004 -28.459 1.00 32.02 202 ALA D N 1
ATOM 10076 C CA . ALA D 1 202 ? -42.655 5.727 -28.568 1.00 33.17 202 ALA D CA 1
ATOM 10077 C C . ALA D 1 202 ? -42.196 5.172 -27.222 1.00 32.30 202 ALA D C 1
ATOM 10078 O O . ALA D 1 202 ? -42.301 3.967 -26.966 1.00 32.58 202 ALA D O 1
ATOM 10080 N N . HIS D 1 203 ? -41.719 6.045 -26.343 1.00 30.75 203 HIS D N 1
ATOM 10081 C CA . HIS D 1 203 ? -41.213 5.577 -25.058 1.00 28.93 203 HIS D CA 1
ATOM 10082 C C . HIS D 1 203 ? -42.240 5.350 -23.964 1.00 26.56 203 HIS D C 1
ATOM 10083 O O . HIS D 1 203 ? -42.012 4.573 -23.051 1.00 27.06 203 HIS D O 1
ATOM 10090 N N . ASP D 1 204 ? -43.391 5.995 -24.049 1.00 26.81 204 ASP D N 1
ATOM 10091 C CA . ASP D 1 204 ? -44.404 5.739 -23.035 1.00 26.59 204 ASP D CA 1
ATOM 10092 C C . ASP D 1 204 ? -45.044 4.389 -23.373 1.00 28.79 204 ASP D C 1
ATOM 10093 O O . ASP D 1 204 ? -45.536 3.676 -22.492 1.00 25.55 204 ASP D O 1
ATOM 10098 N N . LEU D 1 205 ? -45.030 4.051 -24.669 1.00 30.39 205 LEU D N 1
ATOM 10099 C CA . LEU D 1 205 ? -45.575 2.785 -25.147 1.00 26.50 205 LEU D CA 1
ATOM 10100 C C . LEU D 1 205 ? -44.620 1.704 -24.661 1.00 24.18 205 LEU D C 1
ATOM 10101 O O . LEU D 1 205 ? -45.042 0.675 -24.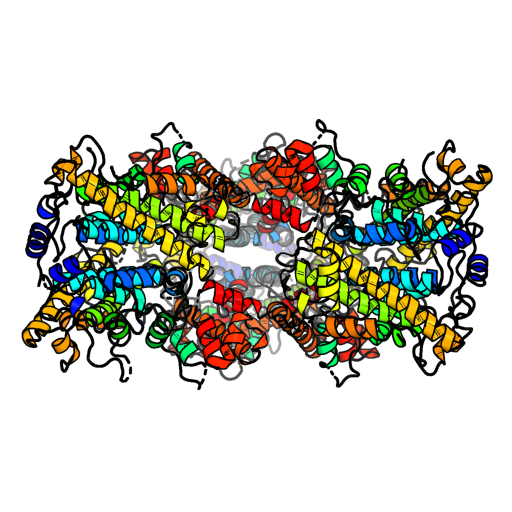129 1.00 26.45 205 LEU D O 1
ATOM 10106 N N . ASP D 1 206 ? -43.324 1.941 -24.835 1.00 24.40 206 ASP D N 1
ATOM 10107 C CA . ASP D 1 206 ? -42.326 0.985 -24.360 1.00 24.92 206 ASP D CA 1
ATOM 10108 C C . ASP D 1 206 ? -42.453 0.790 -22.831 1.00 27.67 206 ASP D C 1
ATOM 10109 O O . ASP D 1 206 ? -42.613 -0.331 -22.348 1.00 28.65 206 ASP D O 1
ATOM 10114 N N . ASP D 1 207 ? -42.421 1.880 -22.070 1.00 30.41 207 ASP D N 1
ATOM 10115 C CA . ASP D 1 207 ? -42.553 1.785 -20.614 1.00 29.49 207 ASP D CA 1
ATOM 10116 C C . ASP D 1 207 ? -43.874 1.151 -20.199 1.00 28.44 207 ASP D C 1
ATOM 10117 O O . ASP D 1 207 ? -43.919 0.383 -19.232 1.00 24.68 207 ASP D O 1
ATOM 10122 N N . GLY D 1 208 ? -44.952 1.462 -20.923 1.00 29.24 208 GLY D N 1
ATOM 10123 C CA . GLY D 1 208 ? -46.247 0.886 -20.585 1.00 26.45 208 GLY D CA 1
ATOM 10124 C C . GLY D 1 208 ? -46.230 -0.642 -20.669 1.00 29.78 208 GLY D C 1
ATOM 10125 O O . GLY D 1 208 ? -46.877 -1.354 -19.885 1.00 30.56 208 GLY D O 1
ATOM 10126 N N . PHE D 1 209 ? -45.483 -1.155 -21.633 1.00 29.76 209 PHE D N 1
ATOM 10127 C CA . PHE D 1 209 ? -45.389 -2.592 -21.807 1.00 33.51 209 PHE D CA 1
ATOM 10128 C C . PHE D 1 209 ? -44.463 -3.195 -20.785 1.00 35.22 209 PHE D C 1
ATOM 10129 O O . PHE D 1 209 ? -44.774 -4.230 -20.196 1.00 34.89 209 PHE D O 1
ATOM 10137 N N . ARG D 1 210 ? -43.341 -2.529 -20.543 1.00 36.22 210 ARG D N 1
ATOM 10138 C CA . ARG D 1 210 ? -42.389 -3.037 -19.577 1.00 39.90 210 ARG D CA 1
ATOM 10139 C C . ARG D 1 210 ? -43.040 -3.145 -18.206 1.00 41.09 210 ARG D C 1
ATOM 10140 O O . ARG D 1 210 ? -42.813 -4.114 -17.489 1.00 42.77 210 ARG D O 1
ATOM 10148 N N . ALA D 1 211 ? -43.870 -2.163 -17.859 1.00 41.55 211 ALA D N 1
ATOM 10149 C CA . ALA D 1 211 ? -44.569 -2.138 -16.571 1.00 42.17 211 ALA D CA 1
ATOM 10150 C C . ALA D 1 211 ? -45.741 -3.127 -16.529 1.00 44.20 211 ALA D C 1
ATOM 10151 O O . ALA D 1 211 ? -46.455 -3.227 -15.522 1.00 42.79 211 ALA D O 1
ATOM 10153 N N . GLY D 1 212 ? -45.948 -3.843 -17.629 1.00 44.61 212 GLY D N 1
ATOM 10154 C CA . GLY D 1 212 ? -47.031 -4.809 -17.683 1.00 45.95 212 GLY D CA 1
ATOM 10155 C C . GLY D 1 212 ? -48.393 -4.163 -17.563 1.00 47.64 212 GLY D C 1
ATOM 10156 O O . GLY D 1 212 ? -49.331 -4.776 -17.053 1.00 47.83 212 GLY D O 1
ATOM 10157 N N . LEU D 1 213 ? -48.500 -2.920 -18.036 1.00 49.15 213 LEU D N 1
ATOM 10158 C CA . LEU D 1 213 ? -49.755 -2.168 -17.987 1.00 47.27 213 LEU D CA 1
ATOM 10159 C C . LEU D 1 213 ? -50.483 -2.245 -19.321 1.00 46.27 213 LEU D C 1
ATOM 10160 O O . LEU D 1 213 ? -51.712 -2.256 -19.383 1.00 48.13 213 LEU D O 1
ATOM 10165 N N . LEU D 1 214 ? -49.712 -2.276 -20.394 1.00 44.55 214 LEU D N 1
ATOM 10166 C CA . LEU D 1 214 ? -50.282 -2.391 -21.717 1.00 41.09 214 LEU D CA 1
ATOM 10167 C C . LEU D 1 214 ? -50.085 -3.839 -22.098 1.00 41.02 214 LEU D C 1
ATOM 10168 O O . LEU D 1 214 ? -49.045 -4.427 -21.807 1.00 39.72 214 LEU D O 1
ATOM 10173 N N . HIS D 1 215 ? -51.079 -4.435 -22.733 1.00 43.34 215 HIS D N 1
ATOM 10174 C C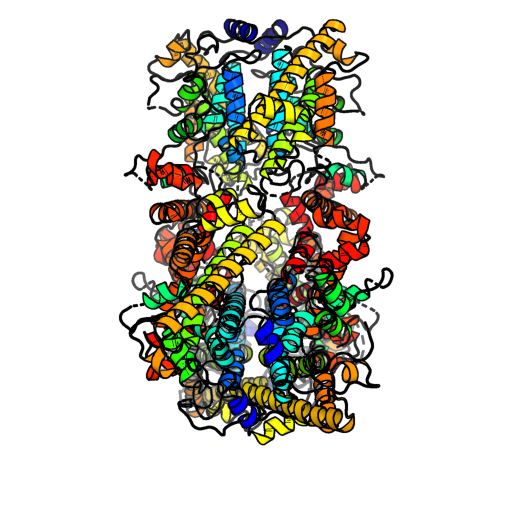A . HIS D 1 215 ? -50.916 -5.822 -23.119 1.00 44.15 215 HIS D CA 1
ATOM 10175 C C . HIS D 1 215 ? -50.814 -6.015 -24.629 1.00 41.52 215 HIS D C 1
ATOM 10176 O O . HIS D 1 215 ? -51.439 -5.288 -25.400 1.00 37.88 215 HIS D O 1
ATOM 10183 N N . PRO D 1 216 ? -49.981 -6.978 -25.062 1.00 41.53 216 PRO D N 1
ATOM 10184 C CA . PRO D 1 216 ? -49.732 -7.330 -26.466 1.00 43.36 216 PRO D CA 1
ATOM 10185 C C . PRO D 1 216 ? -50.982 -7.928 -27.084 1.00 45.21 216 PRO D C 1
ATOM 10186 O O . PRO D 1 216 ? -51.085 -9.141 -27.235 1.00 50.20 216 PRO D O 1
ATOM 10190 N N . GLU D 1 217 ? -51.928 -7.070 -27.432 1.00 43.75 217 GLU D N 1
ATOM 10191 C CA . GLU D 1 217 ? -53.199 -7.470 -28.008 1.00 46.87 217 GLU D CA 1
ATOM 10192 C C . GLU D 1 217 ? -54.023 -6.198 -28.145 1.00 48.23 217 GLU D C 1
ATOM 10193 O O . GLU D 1 217 ? -55.008 -6.149 -28.902 1.00 48.85 217 GLU D O 1
ATOM 10199 N N . GLU D 1 218 ? -53.605 -5.164 -27.410 1.00 44.14 218 GLU D N 1
ATOM 10200 C CA . GLU D 1 218 ? -54.258 -3.869 -27.471 1.00 41.55 218 GLU D CA 1
ATOM 10201 C C . GLU D 1 218 ? -53.558 -3.119 -28.601 1.00 40.54 218 GLU D C 1
ATOM 10202 O O . GLU D 1 218 ? -53.962 -2.023 -28.979 1.00 40.41 218 GLU D O 1
ATOM 10208 N N . LEU D 1 219 ? -52.507 -3.737 -29.144 1.00 40.97 219 LEU D N 1
ATOM 10209 C CA . LEU D 1 219 ? -51.739 -3.166 -30.252 1.00 42.17 219 LEU D CA 1
ATOM 10210 C C . LEU D 1 219 ? -52.627 -2.921 -31.466 1.00 45.64 219 LEU D C 1
ATOM 10211 O O . LEU D 1 219 ? -52.368 -2.021 -32.270 1.00 46.81 219 LEU D O 1
ATOM 10216 N N . LYS D 1 220 ? -53.663 -3.740 -31.605 1.00 47.07 220 LYS D N 1
ATOM 10217 C CA . LYS D 1 220 ? -54.587 -3.621 -32.723 1.00 49.17 220 LYS D CA 1
ATOM 10218 C C . LYS D 1 220 ? -55.503 -2.394 -32.607 1.00 50.61 220 LYS D C 1
ATOM 10219 O O . LYS D 1 220 ? -56.172 -2.023 -33.578 1.00 49.20 220 LYS D O 1
ATOM 10225 N N . GLU D 1 221 ? -55.523 -1.757 -31.433 1.00 50.14 221 GLU D N 1
ATOM 10226 C CA . GLU D 1 221 ? -56.368 -0.580 -31.224 1.00 49.58 221 GLU D CA 1
ATOM 10227 C C . GLU D 1 221 ? -55.873 0.640 -32.007 1.00 47.63 221 GLU D C 1
ATOM 10228 O O . GLU D 1 221 ? -56.605 1.613 -32.178 1.00 48.61 221 GLU D O 1
ATOM 10234 N N . VAL D 1 222 ? -54.631 0.583 -32.485 1.00 44.62 222 VAL D N 1
ATOM 10235 C CA . VAL D 1 222 ? -54.045 1.674 -33.275 1.00 41.68 222 VAL D CA 1
ATOM 10236 C C . VAL D 1 222 ? -53.424 1.055 -34.526 1.00 38.00 222 VAL D C 1
ATOM 10237 O O . VAL D 1 222 ? -52.498 0.249 -34.422 1.00 34.89 222 VAL D O 1
ATOM 10241 N N . GLU D 1 223 ? -53.933 1.447 -35.696 1.00 36.67 223 GLU D N 1
ATOM 10242 C CA . GLU D 1 223 ? -53.468 0.893 -36.966 1.00 38.10 223 GLU D CA 1
ATOM 10243 C C . GLU D 1 223 ? -51.965 0.849 -37.202 1.00 35.78 223 GLU D C 1
ATOM 10244 O O . GLU D 1 223 ? -51.453 -0.156 -37.701 1.00 34.94 223 GLU D O 1
ATOM 10250 N N . LEU D 1 224 ? -51.256 1.925 -36.868 1.00 34.09 224 LEU D N 1
ATOM 10251 C CA . LEU D 1 224 ? -49.812 1.954 -37.087 1.00 34.34 224 LEU D CA 1
ATOM 10252 C C . LEU D 1 224 ? -49.104 0.836 -36.314 1.00 35.32 224 LEU D C 1
ATOM 10253 O O . LEU D 1 224 ? -48.250 0.139 -36.869 1.00 31.70 224 LEU D O 1
ATOM 10258 N N . LEU D 1 225 ? -49.474 0.664 -35.046 1.00 34.66 225 LEU D N 1
ATOM 10259 C CA . LEU D 1 225 ? -48.886 -0.376 -34.207 1.00 38.45 225 LEU D CA 1
ATOM 10260 C C . LEU D 1 225 ? -49.173 -1.781 -34.744 1.00 37.44 225 LEU D C 1
ATOM 10261 O O . LEU D 1 225 ? -48.266 -2.605 -34.840 1.00 38.25 225 LEU D O 1
ATOM 10266 N N . GLN D 1 226 ? -50.439 -2.041 -35.066 1.00 37.73 226 GLN D N 1
ATOM 10267 C CA . GLN D 1 226 ? -50.896 -3.326 -35.617 1.00 37.08 226 GLN D CA 1
ATOM 10268 C C . GLN D 1 226 ? -50.134 -3.595 -36.920 1.00 38.02 226 GLN D C 1
ATOM 10269 O O . GLN D 1 226 ? -49.595 -4.690 -37.131 1.00 37.22 226 GLN D O 1
ATOM 10275 N N . ALA D 1 227 ? -50.070 -2.575 -37.772 1.00 34.22 227 ALA D N 1
ATOM 10276 C CA . ALA D 1 227 ? -49.380 -2.674 -39.049 1.00 32.62 227 ALA D CA 1
ATOM 10277 C C . ALA D 1 227 ? -47.896 -2.979 -38.898 1.00 34.06 227 ALA D C 1
ATOM 10278 O O . ALA D 1 227 ? -47.372 -3.859 -39.571 1.00 32.28 227 ALA D O 1
ATOM 10280 N N . LEU D 1 228 ? -47.214 -2.223 -38.035 1.00 35.31 228 LEU D N 1
ATOM 10281 C CA . LEU D 1 228 ? -45.791 -2.416 -37.824 1.00 32.47 228 LEU D CA 1
ATOM 10282 C C . LEU D 1 228 ? -45.501 -3.795 -37.263 1.00 30.52 228 LEU D C 1
ATOM 10283 O O . LEU D 1 228 ? -44.550 -4.437 -37.688 1.00 30.25 228 LEU D O 1
ATOM 10288 N N . ALA D 1 229 ? -46.320 -4.245 -36.317 1.00 30.07 229 ALA D N 1
ATOM 10289 C CA . ALA D 1 229 ? -46.127 -5.552 -35.690 1.00 33.67 229 ALA D CA 1
ATOM 10290 C C . ALA D 1 229 ? -46.381 -6.724 -36.633 1.00 38.29 229 ALA D C 1
ATOM 10291 O O . ALA D 1 229 ? -45.683 -7.754 -36.574 1.00 36.53 229 ALA D O 1
ATOM 10293 N N . LEU D 1 230 ? -47.400 -6.587 -37.477 1.00 37.31 230 LEU D N 1
ATOM 10294 C CA . LEU D 1 230 ? -47.719 -7.647 -38.421 1.00 40.57 230 LEU D CA 1
ATOM 10295 C C . LEU D 1 230 ? -46.645 -7.724 -39.498 1.00 41.06 230 LEU D C 1
ATOM 10296 O O . LEU D 1 230 ? -46.201 -8.806 -39.857 1.00 40.82 230 LEU D O 1
ATOM 10301 N N . GLU D 1 231 ? -46.215 -6.561 -39.978 1.00 43.12 231 GLU D N 1
ATOM 10302 C CA . GLU D 1 231 ? -45.211 -6.467 -41.022 1.00 45.65 231 GLU D CA 1
ATOM 10303 C C . GLU D 1 231 ? -43.829 -6.995 -40.641 1.00 48.86 231 GLU D C 1
ATOM 10304 O O . GLU D 1 231 ? -42.971 -7.157 -41.506 1.00 49.98 231 GLU D O 1
ATOM 10310 N N . GLU D 1 232 ? -43.605 -7.269 -39.359 1.00 49.40 232 GLU D N 1
ATOM 10311 C CA . GLU D 1 232 ? -42.300 -7.746 -38.918 1.00 50.97 232 GLU D CA 1
ATOM 10312 C C . GLU D 1 232 ? -42.354 -9.127 -38.308 1.00 51.16 232 GLU D C 1
ATOM 10313 O O . GLU D 1 232 ? -41.327 -9.669 -37.912 1.00 51.87 232 GLU D O 1
ATOM 10319 N N . GLY D 1 233 ? -43.558 -9.682 -38.217 1.00 51.29 233 GLY D N 1
ATOM 10320 C CA . GLY D 1 233 ? -43.725 -11.012 -37.662 1.00 49.49 233 GLY D CA 1
ATOM 10321 C C . GLY D 1 233 ? -43.578 -11.077 -36.159 1.00 48.87 233 GLY D C 1
ATOM 10322 O O . GLY D 1 233 ? -43.152 -12.101 -35.627 1.00 49.34 233 GLY D O 1
ATOM 10323 N N . LEU D 1 234 ? -43.946 -10.001 -35.471 1.00 47.02 234 LEU D N 1
ATOM 10324 C CA . LEU D 1 234 ? -43.836 -9.961 -34.015 1.00 48.37 234 LEU D CA 1
ATOM 10325 C C . LEU D 1 234 ? -44.888 -10.821 -33.323 1.00 49.12 234 LEU D C 1
ATOM 10326 O O . LEU D 1 234 ? -46.019 -10.938 -33.788 1.00 51.06 234 LEU D O 1
ATOM 10331 N N . ASP D 1 235 ? -44.497 -11.427 -32.208 1.00 48.41 235 ASP D N 1
ATOM 10332 C CA . ASP D 1 235 ? -45.390 -12.271 -31.427 1.00 50.44 235 ASP D CA 1
ATOM 10333 C C . ASP D 1 235 ? -46.460 -11.430 -30.717 1.00 51.46 235 ASP D C 1
ATOM 10334 O O . ASP D 1 235 ? -46.348 -11.135 -29.532 1.00 51.40 235 ASP D O 1
ATOM 10339 N N . LEU D 1 236 ? -47.497 -11.058 -31.462 1.00 52.73 236 LEU D N 1
ATOM 10340 C CA . LEU D 1 236 ? -48.602 -10.244 -30.959 1.00 51.91 236 LEU D CA 1
ATOM 10341 C C . LEU D 1 236 ? -49.381 -10.796 -29.776 1.00 51.97 236 LEU D C 1
ATOM 10342 O O . LEU D 1 236 ? -50.359 -10.189 -29.346 1.00 52.62 236 LEU D O 1
ATOM 10347 N N . LEU D 1 237 ? -48.968 -11.942 -29.250 1.00 53.43 237 LEU D N 1
ATOM 10348 C CA . LEU D 1 237 ? -49.663 -12.530 -28.109 1.00 52.72 237 LEU D CA 1
ATOM 10349 C C . LEU D 1 237 ? -48.900 -12.349 -26.810 1.00 51.59 237 LEU D C 1
ATOM 10350 O O . LEU D 1 237 ? -49.502 -12.164 -25.759 1.00 53.47 237 LEU D O 1
ATOM 10355 N N . ARG D 1 238 ? -47.575 -12.401 -26.878 1.00 52.51 238 ARG D N 1
ATOM 10356 C CA . ARG D 1 238 ? -46.749 -12.249 -25.681 1.00 52.00 238 ARG D CA 1
ATOM 10357 C C . ARG D 1 238 ? -45.580 -11.292 -25.914 1.00 51.56 238 ARG D C 1
ATOM 10358 O O . ARG D 1 238 ? -44.531 -11.426 -25.284 1.00 53.69 238 ARG D O 1
ATOM 10360 N N . LEU D 1 239 ? -45.774 -10.334 -26.817 1.00 49.76 239 LEU D N 1
ATOM 10361 C CA . LEU D 1 239 ? -44.760 -9.339 -27.183 1.00 48.48 239 LEU D CA 1
ATOM 10362 C C . LEU D 1 239 ? -43.465 -9.409 -26.383 1.00 47.05 239 LEU D C 1
ATOM 10363 O O . LEU D 1 239 ? -43.224 -8.576 -25.520 1.00 49.23 239 LEU D O 1
ATOM 10368 N N . PRO D 1 240 ? -42.606 -10.395 -26.675 1.00 44.25 240 PRO D N 1
ATOM 10369 C CA . PRO D 1 240 ? -41.350 -10.505 -25.935 1.00 42.63 240 PRO D CA 1
ATOM 10370 C C . PRO D 1 240 ? -40.424 -9.309 -26.118 1.00 40.99 240 PRO D C 1
ATOM 10371 O O . PRO D 1 240 ? -40.529 -8.554 -27.085 1.00 39.35 240 PRO D O 1
ATOM 10375 N N . GLU D 1 241 ? -39.505 -9.171 -25.171 1.00 39.78 241 GLU D N 1
ATOM 10376 C CA . GLU D 1 241 ? -38.527 -8.093 -25.142 1.00 39.64 241 GLU D CA 1
ATOM 10377 C C . GLU D 1 241 ? -37.943 -7.691 -26.488 1.00 37.34 241 GLU D C 1
ATOM 10378 O O . GLU D 1 241 ? -38.006 -6.523 -26.876 1.00 34.87 241 GLU D O 1
ATOM 10384 N N . LEU D 1 242 ? -37.354 -8.651 -27.189 1.00 36.17 242 LEU D N 1
ATOM 10385 C CA . LEU D 1 242 ? -36.756 -8.381 -28.485 1.00 37.09 242 LEU D CA 1
ATOM 10386 C C . LEU D 1 242 ? -37.785 -7.827 -29.464 1.00 35.96 242 LEU D C 1
ATOM 10387 O O . LEU D 1 242 ? -37.475 -6.941 -30.253 1.00 38.42 242 LEU D O 1
ATOM 10392 N N . ASP D 1 243 ? -39.006 -8.347 -29.400 1.00 35.77 243 ASP D N 1
ATOM 10393 C CA . ASP D 1 243 ? -40.065 -7.904 -30.284 1.00 36.79 243 ASP D CA 1
ATOM 10394 C C . ASP D 1 243 ? -40.493 -6.481 -29.943 1.00 35.69 243 ASP D C 1
ATOM 10395 O O . ASP D 1 243 ? -40.726 -5.671 -30.840 1.00 36.32 243 ASP D O 1
ATOM 10400 N N . ARG D 1 244 ? -40.578 -6.166 -28.654 1.00 33.09 244 ARG D N 1
ATOM 10401 C CA . ARG D 1 244 ? -40.961 -4.821 -28.247 1.00 33.12 244 ARG D CA 1
ATOM 10402 C C . ARG D 1 244 ? -39.902 -3.843 -28.751 1.00 33.18 244 ARG D C 1
ATOM 10403 O O . ARG D 1 244 ? -40.210 -2.805 -29.351 1.00 29.72 244 ARG D O 1
ATOM 10411 N N . ARG D 1 245 ? -38.642 -4.190 -28.534 1.00 32.77 245 ARG D N 1
ATOM 10412 C CA . ARG D 1 245 ? -37.557 -3.326 -28.968 1.00 33.34 245 ARG D CA 1
ATOM 10413 C C . ARG D 1 245 ? -37.592 -3.088 -30.463 1.00 33.19 245 ARG D C 1
ATOM 10414 O O . ARG D 1 245 ? -37.294 -1.984 -30.925 1.00 32.52 245 ARG D O 1
ATOM 10422 N N . VAL D 1 246 ? -37.932 -4.122 -31.229 1.00 33.73 246 VAL D N 1
ATOM 10423 C CA . VAL D 1 246 ? -38.022 -3.970 -32.680 1.00 30.43 246 VAL D CA 1
ATOM 10424 C C . VAL D 1 246 ? -39.138 -2.957 -33.003 1.00 27.32 246 VAL D C 1
ATOM 10425 O O . VAL D 1 246 ? -38.939 -2.034 -33.785 1.00 25.51 246 VAL D O 1
ATOM 10429 N N . LEU D 1 247 ? -40.295 -3.131 -32.372 1.00 28.25 247 LEU D N 1
ATOM 10430 C CA . LEU D 1 247 ? -41.447 -2.259 -32.586 1.00 29.95 247 LEU D CA 1
ATOM 10431 C C . LEU D 1 247 ? -41.183 -0.784 -32.229 1.00 33.01 247 LEU D C 1
ATOM 10432 O O . LEU D 1 247 ? -41.507 0.138 -33.006 1.00 32.39 247 LEU D O 1
ATOM 10437 N N . VAL D 1 248 ? -40.611 -0.559 -31.044 1.00 32.40 248 VAL D N 1
ATOM 10438 C CA . VAL D 1 248 ? -40.301 0.793 -30.607 1.00 28.40 248 VAL D CA 1
ATOM 10439 C C . VAL D 1 248 ? -39.376 1.447 -31.619 1.00 27.36 248 VAL D C 1
ATOM 10440 O O . VAL D 1 248 ? -39.597 2.581 -32.039 1.00 27.64 248 VAL D O 1
ATOM 10444 N N . ARG D 1 249 ? -38.356 0.712 -32.041 1.00 27.63 249 ARG D N 1
ATOM 10445 C CA . ARG D 1 249 ? -37.411 1.227 -33.021 1.00 27.40 249 ARG D CA 1
ATOM 10446 C C . ARG D 1 249 ? -38.114 1.593 -34.341 1.00 31.56 249 ARG D C 1
ATOM 10447 O O . ARG D 1 249 ? -37.923 2.698 -34.870 1.00 31.67 249 ARG D O 1
ATOM 10455 N N . GLN D 1 250 ? -38.926 0.682 -34.876 1.00 27.52 250 GLN D N 1
ATOM 10456 C CA . GLN D 1 250 ? -39.611 0.972 -36.139 1.00 30.40 250 GLN D CA 1
ATOM 10457 C C . GLN D 1 250 ? -40.532 2.199 -35.992 1.00 30.95 250 GLN D C 1
ATOM 10458 O O . GLN D 1 250 ? -40.627 3.045 -36.899 1.00 28.80 250 GLN D O 1
ATOM 10464 N N . LEU D 1 251 ? -41.188 2.291 -34.834 1.00 30.83 251 LEU D N 1
ATOM 10465 C CA . LEU D 1 251 ? -42.085 3.404 -34.519 1.00 32.05 251 LEU D CA 1
ATOM 10466 C C . LEU D 1 251 ? -41.310 4.723 -34.635 1.00 31.14 251 LEU D C 1
ATOM 10467 O O . LEU D 1 251 ? -41.722 5.639 -35.353 1.00 27.90 251 LEU D O 1
ATOM 10472 N N . LEU D 1 252 ? -40.191 4.814 -33.917 1.00 29.80 252 LEU D N 1
ATOM 10473 C CA . LEU D 1 252 ? -39.354 6.019 -33.958 1.00 28.53 252 LEU D CA 1
ATOM 10474 C C . LEU D 1 252 ? -38.879 6.231 -35.391 1.00 29.74 252 LEU D C 1
ATOM 10475 O O . LEU D 1 252 ? -38.763 7.366 -35.861 1.00 33.43 252 LEU D O 1
ATOM 10480 N N . GLY D 1 253 ? -38.596 5.130 -36.081 1.00 29.27 253 GLY D N 1
ATOM 10481 C CA . GLY D 1 253 ? -38.121 5.219 -37.461 1.00 26.65 253 GLY D CA 1
ATOM 10482 C C . GLY D 1 253 ? -39.169 5.829 -38.380 1.00 20.52 253 GLY D C 1
ATOM 10483 O O . GLY D 1 253 ? -38.884 6.733 -39.153 1.00 25.69 253 GLY D O 1
ATOM 10484 N N . TYR D 1 254 ? -40.391 5.339 -38.261 1.00 23.09 254 TYR D N 1
ATOM 10485 C CA . TYR D 1 254 ? -41.512 5.811 -39.064 1.00 24.12 254 TYR D CA 1
ATOM 10486 C C . TYR D 1 254 ? -41.791 7.302 -38.900 1.00 25.01 254 TYR D C 1
ATOM 10487 O O . TYR D 1 254 ? -41.858 8.040 -39.870 1.00 25.83 254 TYR D O 1
ATOM 10496 N N . PHE D 1 255 ? -41.946 7.750 -37.660 1.00 28.83 255 PHE D N 1
ATOM 10497 C CA . PHE D 1 255 ? -42.253 9.154 -37.414 1.00 25.06 255 PHE D CA 1
ATOM 10498 C C . PHE D 1 255 ? -41.096 10.057 -37.746 1.00 23.66 255 PHE D C 1
ATOM 10499 O O . PHE D 1 255 ? -41.285 11.188 -38.223 1.00 25.39 255 PHE D O 1
ATOM 10507 N N . ILE D 1 256 ? -39.884 9.573 -37.536 1.00 21.85 256 ILE D N 1
ATOM 10508 C CA . ILE D 1 256 ? -38.757 10.418 -37.839 1.00 20.98 256 ILE D CA 1
ATOM 10509 C C . ILE D 1 256 ? -38.673 10.665 -39.323 1.00 23.64 256 ILE D C 1
ATOM 10510 O O . ILE D 1 256 ? -38.350 11.770 -39.742 1.00 25.55 256 ILE D O 1
ATOM 10515 N N . THR D 1 257 ? -38.954 9.639 -40.127 1.00 26.96 257 THR D N 1
ATOM 10516 C CA . THR D 1 257 ? -38.883 9.803 -41.578 1.00 25.87 257 THR D CA 1
ATOM 10517 C C . THR D 1 257 ? -39.976 10.759 -42.025 1.00 22.16 257 THR D C 1
ATOM 10518 O O . THR D 1 257 ? -39.717 11.691 -42.779 1.00 22.47 257 THR D O 1
ATOM 10522 N N . ALA D 1 258 ? -41.190 10.546 -41.529 1.00 25.13 258 ALA D N 1
ATOM 10523 C CA . ALA D 1 258 ? -42.325 11.406 -41.879 1.00 26.88 258 ALA D CA 1
ATOM 10524 C C . ALA D 1 258 ? -41.982 12.870 -41.661 1.00 27.91 258 ALA D C 1
ATOM 10525 O O . ALA D 1 258 ? -42.124 13.699 -42.564 1.00 31.18 258 ALA D O 1
ATOM 10527 N N . ALA D 1 259 ? -41.513 13.179 -40.453 1.00 31.53 259 ALA D N 1
ATOM 10528 C CA . ALA D 1 259 ? -41.149 14.537 -40.071 1.00 26.18 259 ALA D CA 1
ATOM 10529 C C . ALA D 1 259 ? -40.129 15.145 -41.020 1.00 25.02 259 ALA D C 1
ATOM 10530 O O . ALA D 1 259 ? -40.252 16.297 -41.417 1.00 28.28 259 ALA D O 1
ATOM 10532 N N . ILE D 1 260 ? -39.118 14.375 -41.400 1.00 25.75 260 ILE D N 1
ATOM 10533 C CA . ILE D 1 260 ? -38.086 14.894 -42.295 1.00 24.95 260 ILE D CA 1
ATOM 10534 C C . ILE D 1 260 ? -38.635 15.233 -43.673 1.00 26.59 260 ILE D C 1
ATOM 10535 O O . ILE D 1 260 ? -38.320 16.283 -44.254 1.00 29.38 260 ILE D O 1
ATOM 10540 N N . GLU D 1 261 ? -39.461 14.329 -44.186 1.00 29.37 261 GLU D N 1
ATOM 10541 C CA . GLU D 1 261 ? -40.045 14.480 -45.503 1.00 29.60 261 GLU D CA 1
ATOM 10542 C C . GLU D 1 261 ? -41.096 15.567 -45.569 1.00 28.45 261 GLU D C 1
ATOM 10543 O O . GLU D 1 261 ? -41.020 16.468 -46.417 1.00 28.14 261 GLU D O 1
ATOM 10549 N N . ALA D 1 262 ? -42.065 15.497 -44.659 1.00 27.71 262 ALA D N 1
ATOM 10550 C CA . ALA D 1 262 ? -43.149 16.475 -44.636 1.00 25.77 262 ALA D CA 1
ATOM 10551 C C . ALA D 1 262 ? -42.648 17.901 -44.378 1.00 29.24 262 ALA D C 1
ATOM 10552 O O . ALA D 1 262 ? -43.144 18.875 -44.970 1.00 27.99 262 ALA D O 1
ATOM 10554 N N . THR D 1 263 ? -41.649 18.025 -43.510 1.00 29.01 263 THR D N 1
ATOM 10555 C CA . THR D 1 263 ? -41.101 19.333 -43.189 1.00 27.95 263 THR D CA 1
ATOM 10556 C C . THR D 1 263 ? -40.313 19.860 -44.350 1.00 27.06 263 THR D C 1
ATOM 10557 O O . THR D 1 263 ? -40.281 21.059 -44.610 1.00 27.06 263 THR D O 1
ATOM 10561 N N . HIS D 1 264 ? -39.633 18.965 -45.033 1.00 30.82 264 HIS D N 1
ATOM 10562 C CA . HIS D 1 264 ? -38.890 19.399 -46.198 1.00 32.74 264 HIS D CA 1
ATOM 10563 C C . HIS D 1 264 ? -39.905 19.990 -47.186 1.00 31.35 264 HIS D C 1
ATOM 10564 O O . HIS D 1 264 ? -39.693 21.057 -47.758 1.00 30.89 264 HIS D O 1
ATOM 10571 N N . ARG D 1 265 ? -41.017 19.296 -47.372 1.00 33.55 265 ARG D N 1
ATOM 10572 C CA . ARG D 1 265 ? -42.033 19.762 -48.313 1.00 39.24 265 ARG D CA 1
ATOM 10573 C C . ARG D 1 265 ? -42.582 21.144 -47.954 1.00 39.38 265 ARG D C 1
ATOM 10574 O O . ARG D 1 265 ? -42.593 22.054 -48.791 1.00 40.07 265 ARG D O 1
ATOM 10582 N N . ARG D 1 266 ? -43.027 21.292 -46.711 1.00 37.84 266 ARG D N 1
ATOM 10583 C CA . ARG D 1 266 ? -43.552 22.554 -46.224 1.00 35.94 266 ARG D CA 1
ATOM 10584 C C . ARG D 1 266 ? -42.543 23.651 -46.495 1.00 36.11 266 ARG D C 1
ATOM 10585 O O . ARG D 1 266 ? -42.849 24.674 -47.117 1.00 37.55 266 ARG D O 1
ATOM 10593 N N . VAL D 1 267 ? -41.328 23.441 -46.018 1.00 34.63 267 VAL D N 1
ATOM 10594 C CA . VAL D 1 267 ? -40.278 24.415 -46.217 1.00 34.94 267 VAL D CA 1
ATOM 10595 C C . VAL D 1 267 ? -40.089 24.778 -47.703 1.00 36.30 267 VAL D C 1
ATOM 10596 O O . VAL D 1 267 ? -39.944 25.965 -48.035 1.00 35.72 267 VAL D O 1
ATOM 10600 N N . GLU D 1 268 ? -40.076 23.780 -48.592 1.00 32.12 268 GLU D N 1
ATOM 10601 C CA . GLU D 1 268 ? -39.935 24.092 -50.014 1.00 36.37 268 GLU D CA 1
ATOM 10602 C C . GLU D 1 268 ? -41.155 24.911 -50.467 1.00 32.96 268 GLU D C 1
ATOM 10603 O O . GLU D 1 268 ? -41.013 25.948 -51.080 1.00 30.59 268 GLU D O 1
ATOM 10609 N N . GLU D 1 269 ? -42.348 24.443 -50.143 1.00 35.48 269 GLU D N 1
ATOM 10610 C CA . GLU D 1 269 ? -43.562 25.157 -50.508 1.00 41.59 269 GLU D CA 1
ATOM 10611 C C . GLU D 1 269 ? -43.492 26.621 -50.087 1.00 42.06 269 GLU D C 1
ATOM 10612 O O . GLU D 1 269 ? -43.659 27.525 -50.908 1.00 45.83 269 GLU D O 1
ATOM 10618 N N . ALA D 1 270 ? -43.224 26.844 -48.806 1.00 41.81 270 ALA D N 1
ATOM 10619 C CA . ALA D 1 270 ? -43.116 28.183 -48.229 1.00 38.35 270 ALA D CA 1
ATOM 10620 C C . ALA D 1 270 ? -42.120 29.104 -48.952 1.00 36.75 270 ALA D C 1
ATOM 10621 O O . ALA D 1 270 ? -42.379 30.293 -49.116 1.00 39.51 270 ALA D O 1
ATOM 10623 N N . GLY D 1 271 ? -40.977 28.565 -49.360 1.00 32.62 271 GLY D N 1
ATOM 10624 C CA . GLY D 1 271 ? -39.981 29.380 -50.035 1.00 28.41 271 GLY D CA 1
ATOM 10625 C C . GLY D 1 271 ? -39.143 30.216 -49.080 1.00 32.30 271 GLY D C 1
ATOM 10626 O O . GLY D 1 271 ? -38.358 31.070 -49.518 1.00 30.81 271 GLY D O 1
ATOM 10627 N N . VAL D 1 272 ? -39.294 29.980 -47.773 1.00 30.58 272 VAL D N 1
ATOM 10628 C CA . VAL D 1 272 ? -38.532 30.745 -46.796 1.00 32.60 272 VAL D CA 1
ATOM 10629 C C . VAL D 1 272 ? -37.048 30.474 -47.012 1.00 33.02 272 VAL D C 1
ATOM 10630 O O . VAL D 1 272 ? -36.641 29.335 -47.185 1.00 33.44 272 VAL D O 1
ATOM 10634 N N . GLN D 1 273 ? -36.251 31.530 -47.013 1.00 34.61 273 GLN D N 1
ATOM 10635 C CA . GLN D 1 273 ? -34.820 31.399 -47.243 1.00 37.35 273 GLN D CA 1
ATOM 10636 C C . GLN D 1 273 ? -33.978 31.845 -46.059 1.00 34.79 273 GLN D C 1
ATOM 10637 O O . GLN D 1 273 ? -32.797 32.121 -46.201 1.00 36.21 273 GLN D O 1
ATOM 10643 N N . SER D 1 274 ? -34.585 31.910 -44.884 1.00 33.64 274 SER D N 1
ATOM 10644 C CA . SER D 1 274 ? -33.859 32.324 -43.696 1.00 31.36 274 SER D CA 1
ATOM 10645 C C . SER D 1 274 ? -34.644 31.967 -42.448 1.00 30.34 274 SER D C 1
ATOM 10646 O O . SER D 1 274 ? -35.838 31.663 -42.515 1.00 28.00 274 SER D O 1
ATOM 10649 N N . ALA D 1 275 ? -33.960 32.010 -41.307 1.00 28.63 275 ALA D N 1
ATOM 10650 C CA . ALA D 1 275 ? -34.583 31.721 -40.030 1.00 28.45 275 ALA D CA 1
ATOM 10651 C C . ALA D 1 275 ? -35.603 32.848 -39.768 1.00 28.54 275 ALA D C 1
ATOM 10652 O O . ALA D 1 275 ? -36.708 32.599 -39.287 1.00 29.79 275 ALA D O 1
ATOM 10654 N N . GLU D 1 276 ? -35.232 34.082 -40.097 1.00 30.24 276 GLU D N 1
ATOM 10655 C CA . GLU D 1 276 ? -36.142 35.218 -39.906 1.00 32.31 276 GLU D CA 1
ATOM 10656 C C . GLU D 1 276 ? -37.438 34.924 -40.637 1.00 31.25 276 GLU D C 1
ATOM 10657 O O . GLU D 1 276 ? -38.530 35.189 -40.131 1.00 30.72 276 GLU D O 1
ATOM 10663 N N . ALA D 1 277 ? -37.297 34.353 -41.830 1.00 33.07 277 ALA D N 1
ATOM 10664 C CA . ALA D 1 277 ? -38.437 33.985 -42.667 1.00 32.31 277 ALA D CA 1
ATOM 10665 C C . ALA D 1 277 ? -39.285 32.955 -41.926 1.00 30.24 277 ALA D C 1
ATOM 10666 O O . ALA D 1 277 ? -40.507 33.011 -41.939 1.00 32.40 277 ALA D O 1
ATOM 10668 N N . VAL D 1 278 ? -38.626 32.014 -41.264 1.00 29.78 278 VAL D N 1
ATOM 10669 C CA . VAL D 1 278 ? -39.346 31.002 -40.517 1.00 31.57 278 VAL D CA 1
ATOM 10670 C C . VAL D 1 278 ? -40.144 31.559 -39.329 1.00 29.75 278 VAL D C 1
ATOM 10671 O O . VAL D 1 278 ? -41.287 31.147 -39.097 1.00 28.66 278 VAL D O 1
ATOM 10675 N N . ARG D 1 279 ? -39.549 32.485 -38.575 1.00 30.57 279 ARG D N 1
ATOM 10676 C CA . ARG D 1 279 ? -40.226 33.065 -37.401 1.00 34.07 279 ARG D CA 1
ATOM 10677 C C . ARG D 1 279 ? -41.463 33.865 -37.783 1.00 33.74 279 ARG D C 1
ATOM 10678 O O . ARG D 1 279 ? -42.499 33.783 -37.139 1.00 33.81 279 ARG D O 1
ATOM 10686 N N . ARG D 1 280 ? -41.335 34.652 -38.840 1.00 34.51 280 ARG D N 1
ATOM 10687 C CA . ARG D 1 280 ? -42.419 35.521 -39.264 1.00 34.81 280 ARG D CA 1
ATOM 10688 C C . ARG D 1 280 ? -43.413 34.865 -40.222 1.00 35.16 280 ARG D C 1
ATOM 10689 O O . ARG D 1 280 ? -44.356 35.508 -40.673 1.00 29.86 280 ARG D O 1
ATOM 10697 N N . HIS D 1 281 ? -43.222 33.578 -40.511 1.00 36.61 281 HIS D N 1
ATOM 10698 C CA . HIS D 1 281 ? -44.130 32.890 -41.435 1.00 37.83 281 HIS D CA 1
ATOM 10699 C C . HIS D 1 281 ? -45.511 32.695 -40.816 1.00 38.75 281 HIS D C 1
ATOM 10700 O O . HIS D 1 281 ? -45.634 32.394 -39.633 1.00 39.77 281 HIS D O 1
ATOM 10707 N N . PRO D 1 282 ? -46.574 32.861 -41.618 1.00 40.14 282 PRO D N 1
ATOM 10708 C CA . PRO D 1 282 ? -47.937 32.703 -41.109 1.00 41.07 282 PRO D CA 1
ATOM 10709 C C . PRO D 1 282 ? -48.155 31.462 -40.260 1.00 42.10 282 PRO D C 1
ATOM 10710 O O . PRO D 1 282 ? -48.918 31.490 -39.292 1.00 44.18 282 PRO D O 1
ATOM 10714 N N . SER D 1 283 ? -47.481 30.373 -40.603 1.00 40.58 283 SER D N 1
ATOM 10715 C CA . SER D 1 283 ? -47.664 29.147 -39.839 1.00 40.62 283 SER D CA 1
ATOM 10716 C C . SER D 1 283 ? -46.371 28.422 -39.525 1.00 39.70 283 SER D C 1
ATOM 10717 O O . SER D 1 283 ? -45.285 28.825 -39.958 1.00 37.67 283 SER D O 1
ATOM 10720 N N . ARG D 1 284 ? -46.515 27.357 -38.746 1.00 39.13 284 ARG D N 1
ATOM 10721 C CA . ARG D 1 284 ? -45.402 26.494 -38.371 1.00 42.08 284 ARG D CA 1
ATOM 10722 C C . ARG D 1 284 ? -45.084 25.679 -39.620 1.00 40.46 284 ARG D C 1
ATOM 10723 O O . ARG D 1 284 ? -45.986 25.300 -40.362 1.00 41.51 284 ARG D O 1
ATOM 10731 N N . LEU D 1 285 ? -43.815 25.398 -39.853 1.00 39.30 285 LEU D N 1
ATOM 10732 C CA . LEU D 1 285 ? -43.453 24.607 -41.010 1.00 38.24 285 LEU D CA 1
ATOM 10733 C C . LEU D 1 285 ? -43.219 23.139 -40.655 1.00 38.72 285 LEU D C 1
ATOM 10734 O O . LEU D 1 285 ? -43.600 22.252 -41.416 1.00 42.34 285 LEU D O 1
ATOM 10739 N N . ALA D 1 286 ? -42.635 22.872 -39.488 1.00 38.68 286 ALA D N 1
ATOM 10740 C CA . ALA D 1 286 ? -42.366 21.490 -39.064 1.00 34.45 286 ALA D CA 1
ATOM 10741 C C . ALA D 1 286 ? -43.645 20.655 -39.071 1.00 33.88 286 ALA D C 1
ATOM 10742 O O . ALA D 1 286 ? -44.618 21.018 -38.434 1.00 34.10 286 ALA D O 1
ATOM 10744 N N . ALA D 1 287 ? -43.640 19.533 -39.789 1.00 33.51 287 ALA D N 1
ATOM 10745 C CA . ALA D 1 287 ? -44.825 18.681 -39.872 1.00 32.49 287 ALA D CA 1
ATOM 10746 C C . ALA D 1 287 ? -44.497 17.211 -40.066 1.00 34.33 287 ALA D C 1
ATOM 10747 O O . ALA D 1 287 ? -43.386 16.849 -40.462 1.00 36.21 287 ALA D O 1
ATOM 10749 N N . LEU D 1 288 ? -45.482 16.368 -39.783 1.00 35.98 288 LEU D N 1
ATOM 10750 C CA . LEU D 1 288 ? -45.348 14.930 -39.922 1.00 37.18 288 LEU D CA 1
ATOM 10751 C C . LEU D 1 288 ? -46.095 14.476 -41.164 1.00 36.74 288 LEU D C 1
ATOM 10752 O O . LEU D 1 288 ? -45.921 13.350 -41.633 1.00 37.25 288 LEU D O 1
ATOM 10757 N N . GLY D 1 289 ? -46.926 15.363 -41.693 1.00 37.61 289 GLY D N 1
ATOM 10758 C CA . GLY D 1 289 ? -47.705 15.027 -42.871 1.00 38.38 289 GLY D CA 1
ATOM 10759 C C . GLY D 1 289 ? -48.996 14.323 -42.506 1.00 38.92 289 GLY D C 1
ATOM 10760 O O . GLY D 1 289 ? -49.086 13.640 -41.476 1.00 38.36 289 GLY D O 1
ATOM 10761 N N . GLU D 1 290 ? -50.000 14.517 -43.354 1.00 38.94 290 GLU D N 1
ATOM 10762 C CA . GLU D 1 290 ? -51.329 13.938 -43.204 1.00 41.12 290 GLU D CA 1
ATOM 10763 C C . GLU D 1 290 ? -51.398 12.612 -42.465 1.00 38.77 290 GLU D C 1
ATOM 10764 O O . GLU D 1 290 ? -52.008 12.504 -41.398 1.00 38.60 290 GLU D O 1
ATOM 10770 N N . GLU D 1 291 ? -50.780 11.601 -43.062 1.00 34.89 291 GLU D N 1
ATOM 10771 C CA . GLU D 1 291 ? -50.800 10.257 -42.522 1.00 35.21 291 GLU D CA 1
ATOM 10772 C C . GLU D 1 291 ? -50.149 10.046 -41.149 1.00 30.61 291 GLU D C 1
ATOM 10773 O O . GLU D 1 291 ? -50.741 9.436 -40.257 1.00 27.43 291 GLU D O 1
ATOM 10779 N N . ALA D 1 292 ? -48.921 10.516 -40.994 1.00 31.95 292 ALA D N 1
ATOM 10780 C CA . ALA D 1 292 ? -48.235 10.365 -39.712 1.00 33.52 292 ALA D CA 1
ATOM 10781 C C . ALA D 1 292 ? -48.954 11.197 -38.657 1.00 31.39 292 ALA D C 1
ATOM 10782 O O . ALA D 1 292 ? -49.170 10.736 -37.531 1.00 30.61 292 ALA D O 1
ATOM 10784 N N . GLU D 1 293 ? -49.354 12.413 -39.021 1.00 33.78 293 GLU D N 1
ATOM 10785 C CA . GLU D 1 293 ? -50.064 13.261 -38.065 1.00 33.66 293 GLU D CA 1
ATOM 10786 C C . GLU D 1 293 ? -51.249 12.494 -37.517 1.00 34.81 293 GLU D C 1
ATOM 10787 O O . GLU D 1 293 ? -51.587 12.612 -36.334 1.00 31.25 293 GLU D O 1
ATOM 10793 N N . LYS D 1 294 ? -51.866 11.692 -38.389 1.00 33.02 294 LYS D N 1
ATOM 10794 C CA . LYS D 1 294 ? -53.030 10.877 -38.035 1.00 30.33 294 LYS D CA 1
ATOM 10795 C C . LYS D 1 294 ? -52.677 9.737 -37.079 1.00 29.98 294 LYS D C 1
ATOM 10796 O O . LYS D 1 294 ? -53.324 9.547 -36.049 1.00 29.41 294 LYS D O 1
ATOM 10802 N N . ALA D 1 295 ? -51.654 8.964 -37.415 1.00 27.45 295 ALA D N 1
ATOM 10803 C CA . ALA D 1 295 ? -51.274 7.860 -36.545 1.00 28.39 295 ALA D CA 1
ATOM 10804 C C . ALA D 1 295 ? -50.823 8.370 -35.147 1.00 26.48 295 ALA D C 1
ATOM 10805 O O . ALA D 1 295 ? -51.192 7.800 -34.123 1.00 26.55 295 ALA D O 1
ATOM 10807 N N . LEU D 1 296 ? -50.049 9.452 -35.106 1.00 29.12 296 LEU D N 1
ATOM 10808 C CA . LEU D 1 296 ? -49.594 10.007 -33.824 1.00 29.38 296 LEU D CA 1
ATOM 10809 C C . LEU D 1 296 ? -50.785 10.337 -32.934 1.00 31.32 296 LEU D C 1
ATOM 10810 O O . LEU D 1 296 ? -50.788 10.030 -31.748 1.00 32.49 296 LEU D O 1
ATOM 10815 N N . LYS D 1 297 ? -51.798 10.968 -33.518 1.00 33.23 297 LYS D N 1
ATOM 10816 C CA . LYS D 1 297 ? -53.012 11.313 -32.791 1.00 34.93 297 LYS D CA 1
ATOM 10817 C C . LYS D 1 297 ? -53.642 10.064 -32.178 1.00 34.36 297 LYS D C 1
ATOM 10818 O O . LYS D 1 297 ? -53.912 10.000 -30.976 1.00 35.54 297 LYS D O 1
ATOM 10824 N N . ALA D 1 298 ? -53.895 9.073 -33.025 1.00 31.15 298 ALA D N 1
ATOM 10825 C CA . ALA D 1 298 ? -54.518 7.836 -32.580 1.00 28.66 298 ALA D CA 1
ATOM 10826 C C . ALA D 1 298 ? -53.722 7.229 -31.438 1.00 29.46 298 ALA D C 1
ATOM 10827 O O . ALA D 1 298 ? -54.287 6.801 -30.442 1.00 29.42 298 ALA D O 1
ATOM 10829 N N . LEU D 1 299 ? -52.404 7.187 -31.605 1.00 28.82 299 LEU D N 1
ATOM 10830 C CA . LEU D 1 299 ? -51.512 6.615 -30.603 1.00 29.46 299 LEU D CA 1
ATOM 10831 C C . LEU D 1 299 ? -51.593 7.356 -29.255 1.00 29.89 299 LEU D C 1
ATOM 10832 O O . LEU D 1 299 ? -51.797 6.748 -28.213 1.00 30.73 299 LEU D O 1
ATOM 10837 N N . LYS D 1 300 ? -51.454 8.673 -29.284 1.00 30.31 300 LYS D N 1
ATOM 10838 C CA . LYS D 1 300 ? -51.515 9.456 -28.060 1.00 33.39 300 LYS D CA 1
ATOM 10839 C C . LYS D 1 300 ? -52.848 9.179 -27.358 1.00 34.06 300 LYS D C 1
ATOM 10840 O O . LYS D 1 300 ? -52.887 8.967 -26.132 1.00 29.41 300 LYS D O 1
ATOM 10846 N N . ALA D 1 301 ? -53.928 9.143 -28.142 1.00 32.11 301 ALA D N 1
ATOM 10847 C CA . ALA D 1 301 ? -55.266 8.850 -27.617 1.00 31.61 301 ALA D CA 1
ATOM 10848 C C . ALA D 1 301 ? -55.296 7.481 -26.936 1.00 33.22 301 ALA D C 1
ATOM 10849 O O . ALA D 1 301 ? -55.849 7.327 -25.837 1.00 32.09 301 ALA D O 1
ATOM 10851 N N . PHE D 1 302 ? -54.720 6.479 -27.600 1.00 32.04 302 PHE D N 1
ATOM 10852 C CA . PHE D 1 302 ? -54.677 5.128 -27.042 1.00 30.19 302 PHE D CA 1
ATOM 10853 C C . PHE D 1 302 ? -53.885 5.159 -25.720 1.00 26.84 302 PHE D C 1
ATOM 10854 O O . PHE D 1 302 ? -54.323 4.633 -24.714 1.00 29.01 302 PHE D O 1
ATOM 10862 N N . LEU D 1 303 ? -52.720 5.781 -25.738 1.00 27.86 303 LEU D N 1
ATOM 10863 C CA . LEU D 1 303 ? -51.898 5.893 -24.541 1.00 31.40 303 LEU D CA 1
ATOM 10864 C C . LEU D 1 303 ? -52.663 6.598 -23.399 1.00 33.42 303 LEU D C 1
ATOM 10865 O O . LEU D 1 303 ? -52.611 6.180 -22.243 1.00 29.57 303 LEU D O 1
ATOM 10878 N N . GLU D 1 305 ? -55.872 6.680 -22.819 1.00 40.66 305 GLU D N 1
ATOM 10879 C CA . GLU D 1 305 ? -56.839 5.721 -22.320 1.00 41.14 305 GLU D CA 1
ATOM 10880 C C . GLU D 1 305 ? -56.303 4.489 -21.603 1.00 37.91 305 GLU D C 1
ATOM 10881 O O . GLU D 1 305 ? -56.745 4.170 -20.505 1.00 36.46 305 GLU D O 1
ATOM 10887 N N . ARG D 1 306 ? -55.346 3.802 -22.203 1.00 37.22 306 ARG D N 1
ATOM 10888 C CA . ARG D 1 306 ? -54.843 2.584 -21.594 1.00 35.77 306 ARG D CA 1
ATOM 10889 C C . ARG D 1 306 ? -53.636 2.714 -20.667 1.00 35.80 306 ARG D C 1
ATOM 10890 O O . ARG D 1 306 ? -53.379 1.825 -19.852 1.00 36.68 306 ARG D O 1
ATOM 10898 N N . PHE D 1 307 ? -52.889 3.803 -20.777 1.00 33.87 307 PHE D N 1
ATOM 10899 C CA . PHE D 1 307 ? -51.721 3.957 -19.925 1.00 34.98 307 PHE D CA 1
ATOM 10900 C C . PHE D 1 307 ? -51.929 4.981 -18.821 1.00 35.59 307 PHE D C 1
ATOM 10901 O O . PHE D 1 307 ? -52.062 4.619 -17.658 1.00 35.82 307 PHE D O 1
ATOM 10909 N N . TYR D 1 308 ? -51.972 6.254 -19.188 1.00 33.91 308 TYR D N 1
ATOM 10910 C CA . TYR D 1 308 ? -52.143 7.309 -18.204 1.00 38.02 308 TYR D CA 1
ATOM 10911 C C . TYR D 1 308 ? -53.351 7.119 -17.288 1.00 38.93 308 TYR D C 1
ATOM 10912 O O . TYR D 1 308 ? -53.251 7.358 -16.085 1.00 38.21 308 TYR D O 1
ATOM 10921 N N . ARG D 1 309 ? -54.477 6.678 -17.857 1.00 37.91 309 ARG D N 1
ATOM 10922 C CA . ARG D 1 309 ? -55.705 6.462 -17.096 1.00 33.39 309 ARG D CA 1
ATOM 10923 C C . ARG D 1 309 ? -55.854 5.032 -16.591 1.00 30.35 309 ARG D C 1
ATOM 10924 O O . ARG D 1 309 ? -56.937 4.609 -16.186 1.00 28.51 309 ARG D O 1
ATOM 10932 N N . HIS D 1 310 ? -54.775 4.271 -16.639 1.00 29.75 310 HIS D N 1
ATOM 10933 C CA . HIS D 1 310 ? -54.818 2.913 -16.124 1.00 27.89 310 HIS D CA 1
ATOM 10934 C C . HIS D 1 310 ? -54.969 3.096 -14.610 1.00 33.64 310 HIS D C 1
ATOM 10935 O O . HIS D 1 310 ? -54.318 3.970 -14.023 1.00 33.88 310 HIS D O 1
ATOM 10942 N N . PRO D 1 311 ? -55.818 2.277 -13.957 1.00 35.36 311 PRO D N 1
ATOM 10943 C CA . PRO D 1 311 ? -56.032 2.377 -12.509 1.00 36.05 311 PRO D CA 1
ATOM 10944 C C . PRO D 1 311 ? -54.770 2.596 -11.641 1.00 38.19 311 PRO D C 1
ATOM 10945 O O . PRO D 1 311 ? -54.729 3.539 -10.850 1.00 35.25 311 PRO D O 1
ATOM 10949 N N . GLU D 1 312 ? -53.747 1.753 -11.785 1.00 38.26 312 GLU D N 1
ATOM 10950 C CA . GLU D 1 312 ? -52.536 1.922 -10.982 1.00 40.56 312 GLU D CA 1
ATOM 10951 C C . GLU D 1 312 ? -51.908 3.296 -11.192 1.00 42.09 312 GLU D C 1
ATOM 10952 O O . GLU D 1 312 ? -51.522 3.976 -10.235 1.00 43.32 312 GLU D O 1
ATOM 10958 N N . VAL D 1 313 ? -51.804 3.698 -12.452 1.00 41.45 313 VAL D N 1
ATOM 10959 C CA . VAL D 1 313 ? -51.248 4.993 -12.772 1.00 39.64 313 VAL D CA 1
ATOM 10960 C C . VAL D 1 313 ? -52.064 6.093 -12.099 1.00 38.75 313 VAL D C 1
ATOM 10961 O O . VAL D 1 313 ? -51.496 7.029 -11.550 1.00 37.93 313 VAL D O 1
ATOM 10965 N N . LEU D 1 314 ? -53.390 5.976 -12.126 1.00 36.86 314 LEU D N 1
ATOM 10966 C CA . LEU D 1 314 ? -54.243 6.985 -11.504 1.00 34.76 314 LEU D CA 1
ATOM 10967 C C . LEU D 1 314 ? -54.110 6.990 -9.970 1.00 36.57 314 LEU D C 1
ATOM 10968 O O . LEU D 1 314 ? -54.383 7.998 -9.317 1.00 35.20 314 LEU D O 1
ATOM 10973 N N . ARG D 1 315 ? -53.705 5.861 -9.399 1.00 38.84 315 ARG D N 1
ATOM 10974 C CA . ARG D 1 315 ? -53.523 5.779 -7.959 1.00 40.43 315 ARG D CA 1
ATOM 10975 C C . ARG D 1 315 ? -52.339 6.675 -7.617 1.00 40.01 315 ARG D C 1
ATOM 10976 O O . ARG D 1 315 ? -52.370 7.445 -6.663 1.00 37.57 315 ARG D O 1
ATOM 10984 N N . GLU D 1 316 ? -51.291 6.579 -8.419 1.00 40.47 316 GLU D N 1
ATOM 10985 C CA . GLU D 1 316 ? -50.119 7.378 -8.157 1.00 41.39 316 GLU D CA 1
ATOM 10986 C C . GLU D 1 316 ? -50.381 8.839 -8.481 1.00 43.92 316 GLU D C 1
ATOM 10987 O O . GLU D 1 316 ? -49.796 9.731 -7.858 1.00 46.56 316 GLU D O 1
ATOM 10993 N N . ARG D 1 317 ? -51.272 9.092 -9.435 1.00 44.31 317 ARG D N 1
ATOM 10994 C CA . ARG D 1 317 ? -51.626 10.465 -9.796 1.00 44.82 317 ARG D CA 1
ATOM 10995 C C . ARG D 1 317 ? -52.239 11.125 -8.557 1.00 42.87 317 ARG D C 1
ATOM 10996 O O . ARG D 1 317 ? -51.920 12.259 -8.210 1.00 42.09 317 ARG D O 1
ATOM 11004 N N . ARG D 1 318 ? -53.135 10.384 -7.917 1.00 39.74 318 ARG D N 1
ATOM 11005 C CA . ARG D 1 318 ? -53.846 10.804 -6.717 1.00 38.05 318 ARG D CA 1
ATOM 11006 C C . ARG D 1 318 ? -52.878 11.260 -5.627 1.00 36.72 318 ARG D C 1
ATOM 11007 O O . ARG D 1 318 ? -52.998 12.370 -5.091 1.00 34.32 318 ARG D O 1
ATOM 11015 N N . LYS D 1 319 ? -51.919 10.390 -5.319 1.00 34.52 319 LYS D N 1
ATOM 11016 C CA . LYS D 1 319 ? -50.922 10.663 -4.297 1.00 34.79 319 LYS D CA 1
ATOM 11017 C C . LYS D 1 319 ? -50.063 11.883 -4.605 1.00 31.80 319 LYS D C 1
ATOM 11018 O O . LYS D 1 319 ? -49.708 12.629 -3.704 1.00 33.26 319 LYS D O 1
ATOM 11024 N N . ALA D 1 320 ? -49.745 12.092 -5.874 1.00 30.94 320 ALA D N 1
ATOM 11025 C CA . ALA D 1 320 ? -48.936 13.234 -6.264 1.00 34.44 320 ALA D CA 1
ATOM 11026 C C . ALA D 1 320 ? -49.736 14.504 -5.980 1.00 37.82 320 ALA D C 1
ATOM 11027 O O . ALA D 1 320 ? -49.241 15.446 -5.351 1.00 37.18 320 ALA D O 1
ATOM 11029 N N . GLU D 1 321 ? -50.978 14.525 -6.448 1.00 38.34 321 GLU D N 1
ATOM 11030 C CA . GLU D 1 321 ? -51.839 15.680 -6.225 1.00 37.73 321 GLU D CA 1
ATOM 11031 C C . GLU D 1 321 ? -51.857 16.034 -4.732 1.00 35.91 321 GLU D C 1
ATOM 11032 O O . GLU D 1 321 ? -51.849 17.219 -4.372 1.00 31.20 321 GLU D O 1
ATOM 11038 N N . ALA D 1 322 ? -51.889 14.997 -3.889 1.00 29.55 322 ALA D N 1
ATOM 11039 C CA . ALA D 1 322 ? -51.938 15.164 -2.438 1.00 31.55 322 ALA D CA 1
ATOM 11040 C C . ALA D 1 322 ? -50.640 15.718 -1.850 1.00 30.75 322 ALA D C 1
ATOM 11041 O O . ALA D 1 322 ? -50.682 16.508 -0.922 1.00 33.44 322 ALA D O 1
ATOM 11043 N N . VAL D 1 323 ? -49.496 15.306 -2.391 1.00 30.71 323 VAL D N 1
ATOM 11044 C CA . VAL D 1 323 ? -48.212 15.805 -1.920 1.00 30.33 323 VAL D CA 1
ATOM 11045 C C . VAL D 1 323 ? -48.028 17.288 -2.291 1.00 30.44 323 VAL D C 1
ATOM 11046 O O . VAL D 1 323 ? -47.625 18.131 -1.471 1.00 26.05 323 VAL D O 1
ATOM 11050 N N . LEU D 1 324 ? -48.322 17.613 -3.538 1.00 26.71 324 LEU D N 1
ATOM 11051 C CA . LEU D 1 324 ? -48.174 18.982 -3.970 1.00 28.27 324 LEU D CA 1
ATOM 11052 C C . LEU D 1 324 ? -49.151 19.900 -3.244 1.00 27.34 324 LEU D C 1
ATOM 11053 O O . LEU D 1 324 ? -48.801 21.023 -2.875 1.00 27.71 324 LEU D O 1
ATOM 11058 N N . GLU D 1 325 ? -50.375 19.430 -3.039 1.00 29.43 325 GLU D N 1
ATOM 11059 C CA . GLU D 1 325 ? -51.388 20.240 -2.359 1.00 32.33 325 GLU D CA 1
ATOM 11060 C C . GLU D 1 325 ? -51.097 20.412 -0.865 1.00 30.36 325 GLU D C 1
ATOM 11061 O O . GLU D 1 325 ? -51.440 21.434 -0.279 1.00 30.97 325 GLU D O 1
ATOM 11067 N N . GLY D 1 326 ? -50.478 19.403 -0.261 1.00 25.48 326 GLY D N 1
ATOM 11068 C CA . GLY D 1 326 ? -50.163 19.463 1.153 1.00 26.07 326 GLY D CA 1
ATOM 11069 C C . GLY D 1 326 ? -49.046 20.449 1.401 1.00 24.93 326 GLY D C 1
ATOM 11070 O O . GLY D 1 326 ? -49.117 21.273 2.315 1.00 28.37 326 GLY D O 1
ATOM 11071 N N . LEU D 1 327 ? -48.013 20.379 0.574 1.00 27.00 327 LEU D N 1
ATOM 11072 C CA . LEU D 1 327 ? -46.885 21.285 0.704 1.00 25.80 327 LEU D CA 1
ATOM 11073 C C . LEU D 1 327 ? -47.302 22.731 0.429 1.00 27.93 327 LEU D C 1
ATOM 11074 O O . LEU D 1 327 ? -46.902 23.656 1.153 1.00 27.14 327 LEU D O 1
ATOM 11079 N N . PHE D 1 328 ? -48.115 22.928 -0.601 1.00 22.14 328 PHE D N 1
ATOM 11080 C CA . PHE D 1 328 ? -48.510 24.277 -0.953 1.00 23.59 328 PHE D CA 1
ATOM 11081 C C . PHE D 1 328 ? -49.320 24.920 0.160 1.00 22.82 328 PHE D C 1
ATOM 11082 O O . PHE D 1 328 ? -49.081 26.065 0.511 1.00 23.33 328 PHE D O 1
ATOM 11090 N N . ALA D 1 329 ? -50.276 24.179 0.700 1.00 21.30 329 ALA D N 1
ATOM 11091 C CA . ALA D 1 329 ? -51.102 24.667 1.786 1.00 24.65 329 ALA D CA 1
ATOM 11092 C C . ALA D 1 329 ? -50.239 24.923 3.048 1.00 27.86 329 ALA D C 1
ATOM 11093 O O . ALA D 1 329 ? -50.421 25.926 3.735 1.00 25.35 329 ALA D O 1
ATOM 11095 N N . ALA D 1 330 ? -49.306 24.016 3.337 1.00 28.50 330 ALA D N 1
ATOM 11096 C CA . ALA D 1 330 ? -48.457 24.142 4.516 1.00 30.28 330 ALA D CA 1
ATOM 11097 C C . ALA D 1 330 ? -47.599 25.408 4.511 1.00 31.59 330 ALA D C 1
ATOM 11098 O O . ALA D 1 330 ? -47.672 26.219 5.441 1.00 33.47 330 ALA D O 1
ATOM 11100 N N . TYR D 1 331 ? -46.793 25.570 3.464 1.00 31.07 331 TYR D N 1
ATOM 11101 C CA . TYR D 1 331 ? -45.890 26.707 3.342 1.00 29.54 331 TYR D CA 1
ATOM 11102 C C . TYR D 1 331 ? -46.629 28.004 3.110 1.00 31.69 331 TYR D C 1
ATOM 11103 O O . TYR D 1 331 ? -46.104 29.095 3.368 1.00 31.26 331 TYR D O 1
ATOM 11112 N N . THR D 1 332 ? -47.857 27.881 2.626 1.00 30.50 332 THR D N 1
ATOM 11113 C CA . THR D 1 332 ? -48.689 29.041 2.349 1.00 29.46 332 THR D CA 1
ATOM 11114 C C . THR D 1 332 ? -49.398 29.481 3.626 1.00 27.80 332 THR D C 1
ATOM 11115 O O . THR D 1 332 ? -49.549 30.666 3.908 1.00 28.01 332 THR D O 1
ATOM 11119 N N . ARG D 1 333 ? -49.831 28.500 4.397 1.00 25.76 333 ARG D N 1
ATOM 11120 C CA . ARG D 1 333 ? -50.503 28.764 5.654 1.00 29.85 333 ARG D CA 1
ATOM 11121 C C . ARG D 1 333 ? -49.473 29.073 6.757 1.00 31.07 333 ARG D C 1
ATOM 11122 O O . ARG D 1 333 ? -49.804 29.757 7.727 1.00 32.73 333 ARG D O 1
ATOM 11130 N N . TYR D 1 334 ? -48.242 28.565 6.600 1.00 31.00 334 TYR D N 1
ATOM 11131 C CA . TYR D 1 334 ? -47.169 28.807 7.573 1.00 32.04 334 TYR D CA 1
ATOM 11132 C C . TYR D 1 334 ? -45.846 29.007 6.838 1.00 29.86 334 TYR D C 1
ATOM 11133 O O . TYR D 1 334 ? -45.060 28.070 6.654 1.00 31.58 334 TYR D O 1
ATOM 11142 N N . PRO D 1 335 ? -45.588 30.235 6.383 1.00 27.69 335 PRO D N 1
ATOM 11143 C CA . PRO D 1 335 ? -44.353 30.546 5.663 1.00 27.99 335 PRO D CA 1
ATOM 11144 C C . PRO D 1 335 ? -43.125 30.277 6.512 1.00 31.86 335 PRO D C 1
ATOM 11145 O O . PRO D 1 335 ? -42.043 30.041 5.984 1.00 34.59 335 PRO D O 1
ATOM 11149 N N . GLU D 1 336 ? -43.308 30.300 7.830 1.00 33.33 336 GLU D N 1
ATOM 11150 C CA . GLU D 1 336 ? -42.220 30.087 8.772 1.00 34.20 336 GLU D CA 1
ATOM 11151 C C . GLU D 1 336 ? -41.667 28.681 8.678 1.00 33.04 336 GLU D C 1
ATOM 11152 O O . GLU D 1 336 ? -40.618 28.388 9.241 1.00 30.57 336 GLU D O 1
ATOM 11158 N N . LEU D 1 337 ? -42.382 27.800 7.986 1.00 34.01 337 LEU D N 1
ATOM 11159 C CA . LEU D 1 337 ? -41.908 26.426 7.835 1.00 34.39 337 LEU D CA 1
ATOM 11160 C C . LEU D 1 337 ? -40.905 26.316 6.683 1.00 33.17 337 LEU D C 1
ATOM 11161 O O . LEU D 1 337 ? -40.174 25.336 6.569 1.00 33.08 337 LEU D O 1
ATOM 11166 N N . LEU D 1 338 ? -40.858 27.349 5.849 1.00 33.13 338 LEU D N 1
ATOM 11167 C CA . LEU D 1 338 ? -39.955 27.376 4.705 1.00 32.37 338 LEU D CA 1
ATOM 11168 C C . LEU D 1 338 ? -38.509 27.663 5.074 1.00 34.66 338 LEU D C 1
ATOM 11169 O O . LEU D 1 338 ? -38.233 28.346 6.057 1.00 35.23 338 LEU D O 1
ATOM 11174 N N . PRO D 1 339 ? -37.563 27.144 4.280 1.00 34.50 339 PRO D N 1
ATOM 11175 C CA . PRO D 1 339 ? -36.156 27.408 4.582 1.00 33.88 339 PRO D CA 1
ATOM 11176 C C . PRO D 1 339 ? -36.020 28.931 4.595 1.00 36.08 339 PRO D C 1
ATOM 11177 O O . PRO D 1 339 ? -36.752 29.625 3.882 1.00 37.35 339 PRO D O 1
ATOM 11181 N N . ARG D 1 340 ? -35.090 29.456 5.389 1.00 38.14 340 ARG D N 1
ATOM 11182 C CA . ARG D 1 340 ? -34.889 30.903 5.472 1.00 39.03 340 ARG D CA 1
ATOM 11183 C C . ARG D 1 340 ? -34.562 31.531 4.124 1.00 38.59 340 ARG D C 1
ATOM 11184 O O . ARG D 1 340 ? -34.936 32.677 3.847 1.00 35.62 340 ARG D O 1
ATOM 11192 N N . GLU D 1 341 ? -33.861 30.773 3.291 1.00 38.96 341 GLU D N 1
ATOM 11193 C CA . GLU D 1 341 ? -33.477 31.226 1.957 1.00 40.55 341 GLU D CA 1
ATOM 11194 C C . GLU D 1 341 ? -34.697 31.447 1.064 1.00 37.80 341 GLU D C 1
ATOM 11195 O O . GLU D 1 341 ? -34.701 32.327 0.211 1.00 39.91 341 GLU D O 1
ATOM 11201 N N . VAL D 1 342 ? -35.736 30.653 1.258 1.00 36.11 342 VAL D N 1
ATOM 11202 C CA . VAL D 1 342 ? -36.928 30.823 0.453 1.00 36.45 342 VAL D CA 1
ATOM 11203 C C . VAL D 1 342 ? -37.725 31.964 1.061 1.00 37.23 342 VAL D C 1
ATOM 11204 O O . VAL D 1 342 ? -38.188 32.848 0.350 1.00 40.34 342 VAL D O 1
ATOM 11208 N N . GLN D 1 343 ? -37.864 31.954 2.382 1.00 35.62 343 GLN D N 1
ATOM 11209 C CA . GLN D 1 343 ? -38.594 33.014 3.064 1.00 35.44 343 GLN D CA 1
ATOM 11210 C C . GLN D 1 343 ? -38.041 34.358 2.620 1.00 33.61 343 GLN D C 1
ATOM 11211 O O . GLN D 1 343 ? -38.773 35.337 2.479 1.00 32.25 343 GLN D O 1
ATOM 11217 N N . ALA D 1 344 ? -36.735 34.391 2.392 1.00 31.24 344 ALA D N 1
ATOM 11218 C CA . ALA D 1 344 ? -36.065 35.612 1.976 1.00 33.51 344 ALA D CA 1
ATOM 11219 C C . ALA D 1 344 ? -36.459 36.091 0.567 1.00 33.66 344 ALA D C 1
ATOM 11220 O O . ALA D 1 344 ? -36.280 37.256 0.241 1.00 38.24 344 ALA D O 1
ATOM 11222 N N . LYS D 1 345 ? -36.995 35.211 -0.270 1.00 34.14 345 LYS D N 1
ATOM 11223 C CA . LYS D 1 345 ? -37.379 35.621 -1.619 1.00 31.91 345 LYS D CA 1
ATOM 11224 C C . LYS D 1 345 ? -38.819 36.125 -1.677 1.00 30.81 345 LYS D C 1
ATOM 11225 O O . LYS D 1 345 ? -39.234 36.721 -2.676 1.00 29.84 345 LYS D O 1
ATOM 11231 N N . ILE D 1 346 ? -39.571 35.884 -0.602 1.00 32.06 346 ILE D N 1
ATOM 11232 C CA . ILE D 1 346 ? -40.980 36.279 -0.498 1.00 34.37 346 ILE D CA 1
ATOM 11233 C C . ILE D 1 346 ? -41.224 37.776 -0.729 1.00 38.82 346 ILE D C 1
ATOM 11234 O O . ILE D 1 346 ? -42.191 38.164 -1.376 1.00 36.23 346 ILE D O 1
ATOM 11239 N N . PRO D 1 347 ? -40.348 38.638 -0.193 1.00 41.93 347 PRO D N 1
ATOM 11240 C CA . PRO D 1 347 ? -40.566 40.071 -0.410 1.00 44.57 347 PRO D CA 1
ATOM 11241 C C . PRO D 1 347 ? -40.635 40.456 -1.892 1.00 47.26 347 PRO D C 1
ATOM 11242 O O . PRO D 1 347 ? -41.583 41.104 -2.326 1.00 49.19 347 PRO D O 1
ATOM 11246 N N . GLU D 1 348 ? -39.635 40.039 -2.660 1.00 49.61 348 GLU D N 1
ATOM 11247 C CA . GLU D 1 348 ? -39.555 40.354 -4.086 1.00 50.37 348 GLU D CA 1
ATOM 11248 C C . GLU D 1 348 ? -40.478 39.521 -4.978 1.00 46.84 348 GLU D C 1
ATOM 11249 O O . GLU D 1 348 ? -40.913 39.983 -6.027 1.00 46.87 348 GLU D O 1
ATOM 11255 N N . GLU D 1 349 ? -40.795 38.307 -4.556 1.00 43.13 349 GLU D N 1
ATOM 11256 C CA . GLU D 1 349 ? -41.630 37.439 -5.369 1.00 40.30 349 GLU D CA 1
ATOM 11257 C C . GLU D 1 349 ? -43.086 37.304 -4.961 1.00 40.03 349 GLU D C 1
ATOM 11258 O O . GLU D 1 349 ? -43.944 37.063 -5.805 1.00 39.63 349 GLU D O 1
ATOM 11264 N N . GLY D 1 350 ? -43.367 37.456 -3.673 1.00 39.89 350 GLY D N 1
ATOM 11265 C CA . GLY D 1 350 ? -44.727 37.274 -3.194 1.00 35.88 350 GLY D CA 1
ATOM 11266 C C . GLY D 1 350 ? -44.731 35.905 -2.538 1.00 36.58 350 GLY D C 1
ATOM 11267 O O . GLY D 1 350 ? -43.945 35.034 -2.917 1.00 38.05 350 GLY D O 1
ATOM 11268 N N . LEU D 1 351 ? -45.596 35.692 -1.553 1.00 34.35 351 LEU D N 1
ATOM 11269 C CA . LEU D 1 351 ? -45.618 34.406 -0.867 1.00 31.36 351 LEU D CA 1
ATOM 11270 C C . LEU D 1 351 ? -45.862 33.276 -1.859 1.00 31.22 351 LEU D C 1
ATOM 11271 O O . LEU D 1 351 ? -44.977 32.453 -2.096 1.00 26.70 351 LEU D O 1
ATOM 11276 N N . GLU D 1 352 ? -47.058 33.258 -2.449 1.00 31.74 352 GLU D N 1
ATOM 11277 C CA . GLU D 1 352 ? -47.439 32.217 -3.406 1.00 31.68 352 GLU D CA 1
ATOM 11278 C C . GLU D 1 352 ? -46.421 31.864 -4.516 1.00 27.27 352 GLU D C 1
ATOM 11279 O O . GLU D 1 352 ? -46.127 30.689 -4.741 1.00 28.05 352 GLU D O 1
ATOM 11285 N N . ARG D 1 353 ? -45.872 32.858 -5.194 1.00 28.40 353 ARG D N 1
ATOM 11286 C CA . ARG D 1 353 ? -44.909 32.568 -6.239 1.00 28.02 353 ARG D CA 1
ATOM 11287 C C . ARG D 1 353 ? -43.630 31.972 -5.670 1.00 31.89 353 ARG D C 1
ATOM 11288 O O . ARG D 1 353 ? -43.101 31.012 -6.234 1.00 31.28 353 ARG D O 1
ATOM 11296 N N . ALA D 1 354 ? -43.134 32.534 -4.560 1.00 30.11 354 ALA D N 1
ATOM 11297 C CA . ALA D 1 354 ? -41.908 32.028 -3.939 1.00 26.67 354 ALA D CA 1
ATOM 11298 C C . ALA D 1 354 ? -42.146 30.601 -3.484 1.00 23.82 354 ALA D C 1
ATOM 11299 O O . ALA D 1 354 ? -41.262 29.743 -3.580 1.00 28.15 354 ALA D O 1
ATOM 11301 N N . VAL D 1 355 ? -43.341 30.345 -2.978 1.00 22.23 355 VAL D N 1
ATOM 11302 C CA . VAL D 1 355 ? -43.680 28.999 -2.531 1.00 23.23 355 VAL D CA 1
ATOM 11303 C C . VAL D 1 355 ? -43.831 28.076 -3.756 1.00 29.38 355 VAL D C 1
ATOM 11304 O O . VAL D 1 355 ? -43.453 26.900 -3.704 1.00 30.65 355 VAL D O 1
ATOM 11308 N N . CYS D 1 356 ? -44.343 28.613 -4.864 1.00 29.13 356 CYS D N 1
ATOM 11309 C CA . CYS D 1 356 ? -44.513 27.808 -6.078 1.00 29.98 356 CYS D CA 1
ATOM 11310 C C . CYS D 1 356 ? -43.150 27.436 -6.652 1.00 27.96 356 CYS D C 1
ATOM 11311 O O . CYS D 1 356 ? -42.919 26.285 -7.021 1.00 28.55 356 CYS D O 1
ATOM 11314 N N . ASP D 1 357 ? -42.248 28.410 -6.724 1.00 28.30 357 ASP D N 1
ATOM 11315 C CA . ASP D 1 357 ? -40.912 28.166 -7.257 1.00 30.17 357 ASP D CA 1
ATOM 11316 C C . ASP D 1 357 ? -40.197 27.071 -6.489 1.00 28.56 357 ASP D C 1
ATOM 11317 O O . ASP D 1 357 ? -39.559 26.205 -7.082 1.00 32.27 357 ASP D O 1
ATOM 11322 N N . TYR D 1 358 ? -40.312 27.129 -5.169 1.00 27.93 358 TYR D N 1
ATOM 11323 C CA . TYR D 1 358 ? -39.686 26.168 -4.259 1.00 26.35 358 TYR D CA 1
ATOM 11324 C C . TYR D 1 358 ? -40.181 24.754 -4.509 1.00 23.03 358 TYR D C 1
ATOM 11325 O O . TYR D 1 358 ? -39.393 23.849 -4.697 1.00 22.61 358 TYR D O 1
ATOM 11334 N N . ILE D 1 359 ? -41.491 24.562 -4.493 1.00 24.89 359 ILE D N 1
ATOM 11335 C CA . ILE D 1 359 ? -42.035 23.242 -4.732 1.00 25.51 359 ILE D CA 1
ATOM 11336 C C . ILE D 1 359 ? -41.647 22.736 -6.125 1.00 27.31 359 ILE D C 1
ATOM 11337 O O . ILE D 1 359 ? -41.091 21.640 -6.255 1.00 25.17 359 ILE D O 1
ATOM 11342 N N . ALA D 1 360 ? -41.894 23.561 -7.141 1.00 26.62 360 ALA D N 1
ATOM 11343 C CA . ALA D 1 360 ? -41.595 23.201 -8.529 1.00 29.08 360 ALA D CA 1
ATOM 11344 C C . ALA D 1 360 ? -40.142 22.803 -8.724 1.00 28.97 360 ALA D C 1
ATOM 11345 O O . ALA D 1 360 ? -39.834 21.999 -9.601 1.00 25.99 360 ALA D O 1
ATOM 11347 N N . GLY D 1 361 ? -39.248 23.369 -7.915 1.00 25.50 361 GLY D N 1
ATOM 11348 C CA . GLY D 1 361 ? -37.853 23.010 -8.058 1.00 23.87 361 GLY D CA 1
ATOM 11349 C C . GLY D 1 361 ? -37.481 21.718 -7.334 1.00 24.70 361 GLY D C 1
ATOM 11350 O O . GLY D 1 361 ? -36.324 21.328 -7.343 1.00 22.84 361 GLY D O 1
ATOM 11359 N N . THR D 1 363 ? -37.322 17.587 -6.371 1.00 28.65 363 THR D N 1
ATOM 11360 C CA . THR D 1 363 ? -37.177 16.295 -7.039 1.00 28.26 363 THR D CA 1
ATOM 11361 C C . THR D 1 363 ? -38.383 15.541 -6.520 1.00 25.64 363 THR D C 1
ATOM 11362 O O . THR D 1 363 ? -39.048 16.020 -5.615 1.00 27.25 363 THR D O 1
ATOM 11366 N N . ASP D 1 364 ? -38.678 14.365 -7.061 1.00 29.30 364 ASP D N 1
ATOM 11367 C CA . ASP D 1 364 ? -39.857 13.625 -6.595 1.00 27.51 364 ASP D CA 1
ATOM 11368 C C . ASP D 1 364 ? -39.742 13.160 -5.149 1.00 28.23 364 ASP D C 1
ATOM 11369 O O . ASP D 1 364 ? -40.691 13.291 -4.369 1.00 26.40 364 ASP D O 1
ATOM 11374 N N . ARG D 1 365 ? -38.591 12.586 -4.808 1.00 27.55 365 ARG D N 1
ATOM 11375 C CA . ARG D 1 365 ? -38.360 12.069 -3.466 1.00 30.90 365 ARG D CA 1
ATOM 11376 C C . ARG D 1 365 ? -38.239 13.185 -2.422 1.00 27.71 365 ARG D C 1
ATOM 11377 O O . ARG D 1 365 ? -38.771 13.057 -1.320 1.00 30.88 365 ARG D O 1
ATOM 11385 N N . PHE D 1 366 ? -37.568 14.282 -2.764 1.00 27.72 366 PHE D N 1
ATOM 11386 C CA . PHE D 1 366 ? -37.469 15.370 -1.805 1.00 28.94 366 PHE D CA 1
ATOM 11387 C C . PHE D 1 366 ? -38.888 15.821 -1.468 1.00 31.07 366 PHE D C 1
ATOM 11388 O O . PHE D 1 366 ? -39.243 15.912 -0.294 1.00 31.73 366 PHE D O 1
ATOM 11396 N N . ALA D 1 367 ? -39.707 16.062 -2.495 1.00 27.42 367 ALA D N 1
ATOM 11397 C CA . ALA D 1 367 ? -41.088 16.502 -2.276 1.00 27.96 367 ALA D CA 1
ATOM 11398 C C . ALA D 1 367 ? -41.874 15.520 -1.404 1.00 28.24 367 ALA D C 1
ATOM 11399 O O . ALA D 1 367 ? -42.569 15.917 -0.472 1.00 27.97 367 ALA D O 1
ATOM 11401 N N . LEU D 1 368 ? -41.761 14.233 -1.703 1.00 27.79 368 LEU D N 1
ATOM 11402 C CA . LEU D 1 368 ? -42.469 13.216 -0.923 1.00 29.30 368 LEU D CA 1
ATOM 11403 C C . LEU D 1 368 ? -41.999 13.201 0.534 1.00 29.68 368 LEU D C 1
ATOM 11404 O O . LEU D 1 368 ? -42.803 13.059 1.448 1.00 27.73 368 LEU D O 1
ATOM 11409 N N . GLU D 1 369 ? -40.693 13.334 0.732 1.00 33.27 369 GLU D N 1
ATOM 11410 C CA . GLU D 1 369 ? -40.121 13.319 2.077 1.00 36.33 369 GLU D CA 1
ATOM 11411 C C . GLU D 1 369 ? -40.567 14.582 2.811 1.00 34.66 369 GLU D C 1
ATOM 11412 O O . GLU D 1 369 ? -40.996 14.520 3.955 1.00 36.67 369 GLU D O 1
ATOM 11418 N N . ALA D 1 370 ? -40.478 15.724 2.142 1.00 31.99 370 ALA D N 1
ATOM 11419 C CA . ALA D 1 370 ? -40.891 16.981 2.757 1.00 33.82 370 ALA D CA 1
ATOM 11420 C C . ALA D 1 370 ? -42.334 16.867 3.249 1.00 32.53 370 ALA D C 1
ATOM 11421 O O . ALA D 1 370 ? -42.635 17.181 4.395 1.00 35.23 370 ALA D O 1
ATOM 11423 N N . TYR D 1 371 ? -43.224 16.394 2.388 1.00 30.61 371 TYR D N 1
ATOM 11424 C CA . TYR D 1 371 ? -44.623 16.240 2.764 1.00 28.12 371 TYR D CA 1
ATOM 11425 C C . TYR D 1 371 ? -44.763 15.292 3.958 1.00 26.59 371 TYR D C 1
ATOM 11426 O O . TYR D 1 371 ? -45.628 15.474 4.818 1.00 25.75 371 TYR D O 1
ATOM 11435 N N . ARG D 1 372 ? -43.932 14.263 3.999 1.00 28.31 372 ARG D N 1
ATOM 11436 C CA . ARG D 1 372 ? -44.011 13.312 5.091 1.00 32.47 372 ARG D CA 1
ATOM 11437 C C . ARG D 1 372 ? -43.591 13.955 6.403 1.00 34.52 372 ARG D C 1
ATOM 11438 O O . ARG D 1 372 ? -44.246 13.762 7.428 1.00 36.51 372 ARG D O 1
ATOM 11446 N N . ARG D 1 373 ? -42.516 14.733 6.354 1.00 35.76 373 ARG D N 1
ATOM 11447 C CA . ARG D 1 373 ? -42.006 15.416 7.537 1.00 40.69 373 ARG D CA 1
ATOM 11448 C C . ARG D 1 373 ? -42.987 16.415 8.157 1.00 39.68 373 ARG D C 1
ATOM 11449 O O . ARG D 1 373 ? -42.784 16.828 9.297 1.00 40.36 373 ARG D O 1
ATOM 11457 N N . LEU D 1 374 ? -44.031 16.811 7.420 1.00 37.18 374 LEU D N 1
ATOM 11458 C CA . LEU D 1 374 ? -44.997 17.777 7.949 1.00 35.64 374 LEU D CA 1
ATOM 11459 C C . LEU D 1 374 ? -45.985 17.122 8.888 1.00 37.12 374 LEU D C 1
ATOM 11460 O O . LEU D 1 374 ? -46.730 17.815 9.598 1.00 36.14 374 LEU D O 1
ATOM 11465 N N . SER D 1 375 ? -45.984 15.791 8.894 1.00 35.94 375 SER D N 1
ATOM 11466 C CA . SER D 1 375 ? -46.908 15.019 9.718 1.00 38.83 375 SER D CA 1
ATOM 11467 C C . SER D 1 375 ? -46.253 14.180 10.815 1.00 38.55 375 SER D C 1
ATOM 11468 O O . SER D 1 375 ? -45.155 13.643 10.630 1.00 38.15 375 SER D O 1
ATOM 11471 N N . PRO D 1 376 ? -46.943 14.039 11.969 1.00 41.37 376 PRO D N 1
ATOM 11472 C CA . PRO D 1 376 ? -46.497 13.285 13.151 1.00 42.34 376 PRO D CA 1
ATOM 11473 C C . PRO D 1 376 ? -46.179 11.830 12.841 1.00 45.58 376 PRO D C 1
ATOM 11474 O O . PRO D 1 376 ? -45.022 11.418 13.089 1.00 47.50 376 PRO D O 1
ATOM 11487 N N . ARG E 1 2 ? -68.843 -50.327 -3.341 1.00 44.41 2 ARG E N 1
ATOM 11488 C CA . ARG E 1 2 ? -68.843 -48.996 -3.917 1.00 43.76 2 ARG E CA 1
ATOM 11489 C C . ARG E 1 2 ? -70.205 -48.351 -3.707 1.00 44.55 2 ARG E C 1
ATOM 11490 O O . ARG E 1 2 ? -71.148 -48.629 -4.449 1.00 46.73 2 ARG E O 1
ATOM 11492 N N . PHE E 1 3 ? -70.301 -47.502 -2.682 1.00 42.54 3 PHE E N 1
ATOM 11493 C CA . PHE E 1 3 ? -71.539 -46.798 -2.347 1.00 37.92 3 PHE E CA 1
ATOM 11494 C C . PHE E 1 3 ? -71.816 -45.602 -3.267 1.00 38.02 3 PHE E C 1
ATOM 11495 O O . PHE E 1 3 ? -71.319 -44.499 -3.053 1.00 36.97 3 PHE E O 1
ATOM 11503 N N . SER E 1 4 ? -72.631 -45.837 -4.291 1.00 35.61 4 SER E N 1
ATOM 11504 C CA . SER E 1 4 ? -72.999 -44.814 -5.269 1.00 34.47 4 SER E CA 1
ATOM 11505 C C . SER E 1 4 ? -73.900 -43.719 -4.689 1.00 33.38 4 SER E C 1
ATOM 11506 O O . SER E 1 4 ? -74.371 -43.821 -3.544 1.00 31.10 4 SER E O 1
ATOM 11509 N N . ARG E 1 5 ? -74.141 -42.678 -5.485 1.00 33.02 5 ARG E N 1
ATOM 11510 C CA . ARG E 1 5 ? -75.016 -41.590 -5.051 1.00 38.04 5 ARG E CA 1
ATOM 11511 C C . ARG E 1 5 ? -76.351 -42.143 -4.574 1.00 38.89 5 ARG E C 1
ATOM 11512 O O . ARG E 1 5 ? -76.788 -41.877 -3.456 1.00 38.96 5 ARG E O 1
ATOM 11520 N N . GLU E 1 6 ? -76.991 -42.937 -5.426 1.00 43.76 6 GLU E N 1
ATOM 11521 C CA . GLU E 1 6 ? -78.284 -43.509 -5.092 1.00 43.00 6 GLU E CA 1
ATOM 11522 C C . GLU E 1 6 ? -78.251 -44.372 -3.835 1.00 40.87 6 GLU E C 1
ATOM 11523 O O . GLU E 1 6 ? -79.196 -44.366 -3.046 1.00 40.82 6 GLU E O 1
ATOM 11529 N N . ALA E 1 7 ? -77.165 -45.109 -3.642 1.00 40.17 7 ALA E N 1
ATOM 11530 C CA . ALA E 1 7 ? -77.034 -45.969 -2.466 1.00 42.31 7 ALA E CA 1
ATOM 11531 C C . ALA E 1 7 ? -76.918 -45.152 -1.173 1.00 41.42 7 ALA E C 1
ATOM 11532 O O . ALA E 1 7 ? -77.516 -45.474 -0.156 1.00 40.13 7 ALA E O 1
ATOM 11534 N N . LEU E 1 8 ? -76.146 -44.075 -1.235 1.00 41.94 8 LEU E N 1
ATOM 11535 C CA . LEU E 1 8 ? -75.928 -43.203 -0.072 1.00 40.99 8 LEU E CA 1
ATOM 11536 C C . LEU E 1 8 ? -77.284 -42.632 0.332 1.00 42.81 8 LEU E C 1
ATOM 11537 O O . LEU E 1 8 ? -77.693 -42.691 1.508 1.00 42.14 8 LEU E O 1
ATOM 11542 N N . LEU E 1 9 ? -77.982 -42.100 -0.672 1.00 42.92 9 LEU E N 1
ATOM 11543 C CA . LEU E 1 9 ? -79.297 -41.526 -0.444 1.00 44.03 9 LEU E CA 1
ATOM 11544 C C . LEU E 1 9 ? -80.162 -42.522 0.303 1.00 43.06 9 LEU E C 1
ATOM 11545 O O . LEU E 1 9 ? -80.798 -42.174 1.297 1.00 45.65 9 LEU E O 1
ATOM 11550 N N . GLU E 1 10 ? -80.179 -43.768 -0.157 1.00 43.57 10 GLU E N 1
ATOM 11551 C CA . GLU E 1 10 ? -80.982 -44.783 0.513 1.00 43.76 10 GLU E CA 1
ATOM 11552 C C . GLU E 1 10 ? -80.505 -44.962 1.969 1.00 42.56 10 GLU E C 1
ATOM 11553 O O . GLU E 1 10 ? -81.327 -45.043 2.874 1.00 41.49 10 GLU E O 1
ATOM 11559 N N . LEU E 1 11 ? -79.190 -45.019 2.196 1.00 44.94 11 LEU E N 1
ATOM 11560 C CA . LEU E 1 11 ? -78.661 -45.171 3.560 1.00 46.31 11 LEU E CA 1
ATOM 11561 C C . LEU E 1 11 ? -79.193 -44.067 4.466 1.00 44.73 11 LEU E C 1
ATOM 11562 O O . LEU E 1 11 ? -79.657 -44.335 5.568 1.00 41.13 11 LEU E O 1
ATOM 11567 N N . GLU E 1 12 ? -79.112 -42.825 3.997 1.00 43.65 12 GLU E N 1
ATOM 11568 C CA . GLU E 1 12 ? -79.623 -41.690 4.759 1.00 42.85 12 GLU E CA 1
ATOM 11569 C C . GLU E 1 12 ? -81.076 -41.919 5.130 1.00 43.76 12 GLU E C 1
ATOM 11570 O O . GLU E 1 12 ? -81.478 -41.779 6.295 1.00 45.35 12 GLU E O 1
ATOM 11576 N N . ALA E 1 13 ? -81.873 -42.247 4.115 1.00 40.68 13 ALA E N 1
ATOM 11577 C CA . ALA E 1 13 ? -83.305 -42.455 4.317 1.00 41.14 13 ALA E CA 1
ATOM 11578 C C . ALA E 1 13 ? -83.593 -43.336 5.527 1.00 40.39 13 ALA E C 1
ATOM 11579 O O . ALA E 1 13 ? -84.422 -42.987 6.404 1.00 39.42 13 ALA E O 1
ATOM 11581 N N . ARG E 1 15 ? -82.027 -44.426 8.494 1.00 48.98 15 ARG E N 1
ATOM 11582 C CA . ARG E 1 15 ? -80.875 -44.021 9.307 1.00 48.83 15 ARG E CA 1
ATOM 11583 C C . ARG E 1 15 ? -81.101 -42.685 10.016 1.00 46.81 15 ARG E C 1
ATOM 11584 O O . ARG E 1 15 ? -81.072 -42.614 11.247 1.00 47.01 15 ARG E O 1
ATOM 11586 N N . LEU E 1 16 ? -81.311 -41.627 9.238 1.00 46.14 16 LEU E N 1
ATOM 11587 C CA . LEU E 1 16 ? -81.556 -40.301 9.804 1.00 45.27 16 LEU E CA 1
ATOM 11588 C C . LEU E 1 16 ? -83.021 -40.210 10.150 1.00 47.78 16 LEU E C 1
ATOM 11589 O O . LEU E 1 16 ? -83.578 -41.081 10.812 1.00 48.12 16 LEU E O 1
ATOM 11594 N N . ALA E 1 17 ? -83.633 -39.129 9.673 1.00 51.87 17 ALA E N 1
ATOM 11595 C CA . ALA E 1 17 ? -85.053 -38.884 9.852 1.00 52.03 17 ALA E CA 1
ATOM 11596 C C . ALA E 1 17 ? -85.458 -38.927 11.314 1.00 51.99 17 ALA E C 1
ATOM 11597 O O . ALA E 1 17 ? -84.619 -39.122 12.202 1.00 53.80 17 ALA E O 1
ATOM 11599 N N . PRO E 1 18 ? -86.749 -38.702 11.590 1.00 49.15 18 PRO E N 1
ATOM 11600 C CA . PRO E 1 18 ? -87.785 -38.413 10.591 1.00 47.74 18 PRO E CA 1
ATOM 11601 C C . PRO E 1 18 ? -87.784 -36.925 10.267 1.00 44.29 18 PRO E C 1
ATOM 11602 O O . PRO E 1 18 ? -87.993 -36.517 9.125 1.00 42.81 18 PRO E O 1
ATOM 11606 N N . TYR E 1 19 ? -87.533 -36.124 11.295 1.00 42.41 19 TYR E N 1
ATOM 11607 C CA . TYR E 1 19 ? -87.497 -34.679 11.166 1.00 40.26 19 TYR E CA 1
ATOM 11608 C C . TYR E 1 19 ? -86.222 -34.187 10.483 1.00 40.42 19 TYR E C 1
ATOM 11609 O O . TYR E 1 19 ? -86.101 -33.008 10.158 1.00 38.73 19 TYR E O 1
ATOM 11618 N N . ALA E 1 20 ? -85.274 -35.095 10.266 1.00 38.30 20 ALA E N 1
ATOM 11619 C CA . ALA E 1 20 ? -84.023 -34.742 9.607 1.00 38.31 20 ALA E CA 1
ATOM 11620 C C . ALA E 1 20 ? -84.236 -34.608 8.102 1.00 38.75 20 ALA E C 1
ATOM 11621 O O . ALA E 1 20 ? -85.034 -35.330 7.508 1.00 37.67 20 ALA E O 1
ATOM 11623 N N . GLN E 1 21 ? -83.497 -33.689 7.495 1.00 37.85 21 GLN E N 1
ATOM 11624 C CA . GLN E 1 21 ? -83.573 -33.448 6.063 1.00 38.46 21 GLN E CA 1
ATOM 11625 C C . GLN E 1 21 ? -82.827 -34.535 5.303 1.00 40.50 21 GLN E C 1
ATOM 11626 O O . GLN E 1 21 ? -81.649 -34.784 5.575 1.00 42.20 21 GLN E O 1
ATOM 11632 N N . LYS E 1 22 ? -83.497 -35.183 4.354 1.00 38.48 22 LYS E N 1
ATOM 11633 C CA . LYS E 1 22 ? -82.845 -36.214 3.559 1.00 37.22 22 LYS E CA 1
ATOM 11634 C C . LYS E 1 22 ? -82.528 -35.587 2.220 1.00 39.92 22 LYS E C 1
ATOM 11635 O O . LYS E 1 22 ? -83.368 -34.895 1.642 1.00 39.92 22 LYS E O 1
ATOM 11641 N N . ALA E 1 23 ? -81.315 -35.821 1.730 1.00 38.33 23 ALA E N 1
ATOM 11642 C CA . ALA E 1 23 ? -80.888 -35.259 0.457 1.00 40.77 23 ALA E CA 1
ATOM 11643 C C . ALA E 1 23 ? -81.721 -35.723 -0.754 1.00 41.02 23 ALA E C 1
ATOM 11644 O O . ALA E 1 23 ? -81.620 -35.140 -1.832 1.00 38.22 23 ALA E O 1
ATOM 11646 N N . ARG E 1 24 ? -82.528 -36.766 -0.586 1.00 39.53 24 ARG E N 1
ATOM 11647 C CA . ARG E 1 24 ? -83.338 -37.253 -1.697 1.00 41.85 24 ARG E CA 1
ATOM 11648 C C . ARG E 1 24 ? -84.593 -36.404 -1.875 1.00 42.07 24 ARG E C 1
ATOM 11649 O O . ARG E 1 24 ? -85.182 -36.370 -2.951 1.00 40.38 24 ARG E O 1
ATOM 11657 N N . ASP E 1 25 ? -84.989 -35.707 -0.817 1.00 43.43 25 ASP E N 1
ATOM 11658 C CA . ASP E 1 25 ? -86.166 -34.850 -0.866 1.00 43.00 25 ASP E CA 1
ATOM 11659 C C . ASP E 1 25 ? -85.808 -33.410 -1.231 1.00 41.46 25 ASP E C 1
ATOM 11660 O O . ASP E 1 25 ? -86.664 -32.531 -1.221 1.00 41.73 25 ASP E O 1
ATOM 11665 N N . THR E 1 26 ? -84.545 -33.165 -1.549 1.00 39.12 26 THR E N 1
ATOM 11666 C CA . THR E 1 26 ? -84.119 -31.816 -1.904 1.00 38.62 26 THR E CA 1
ATOM 11667 C C . THR E 1 26 ? -84.968 -31.236 -3.039 1.00 42.93 26 THR E C 1
ATOM 11668 O O . THR E 1 26 ? -85.650 -31.977 -3.753 1.00 42.74 26 THR E O 1
ATOM 11672 N N . ARG E 1 27 ? -84.900 -29.916 -3.219 1.00 42.62 27 ARG E N 1
ATOM 11673 C CA . ARG E 1 27 ? -85.646 -29.250 -4.281 1.00 42.40 27 ARG E CA 1
ATOM 11674 C C . ARG E 1 27 ? -84.728 -29.008 -5.459 1.00 42.41 27 ARG E C 1
ATOM 11675 O O . ARG E 1 27 ? -85.116 -28.384 -6.444 1.00 42.40 27 ARG E O 1
ATOM 11683 N N . GLY E 1 28 ? -83.498 -29.503 -5.345 1.00 41.67 28 GLY E N 1
ATOM 11684 C CA . GLY E 1 28 ? -82.542 -29.370 -6.431 1.00 40.26 28 GLY E CA 1
ATOM 11685 C C . GLY E 1 28 ? -81.810 -28.053 -6.530 1.00 40.15 28 GLY E C 1
ATOM 11686 O O . GLY E 1 28 ? -81.954 -27.183 -5.675 1.00 43.00 28 GLY E O 1
ATOM 11687 N N . ARG E 1 29 ? -81.026 -27.924 -7.594 1.00 38.35 29 ARG E N 1
ATOM 11688 C CA . ARG E 1 29 ? -80.224 -26.740 -7.880 1.00 38.94 29 ARG E CA 1
ATOM 11689 C C . ARG E 1 29 ? -80.972 -25.829 -8.856 1.00 42.29 29 ARG E C 1
ATOM 11690 O O . ARG E 1 29 ? -81.929 -26.250 -9.499 1.00 44.33 29 ARG E O 1
ATOM 11698 N N . ALA E 1 30 ? -80.533 -24.582 -8.969 1.00 45.37 30 ALA E N 1
ATOM 11699 C CA . ALA E 1 30 ? -81.188 -23.628 -9.863 1.00 47.47 30 ALA E CA 1
ATOM 11700 C C . ALA E 1 30 ? -81.138 -24.082 -11.310 1.00 48.69 30 ALA E C 1
ATOM 11701 O O . ALA E 1 30 ? -82.168 -24.174 -11.976 1.00 47.93 30 ALA E O 1
ATOM 11703 N N . HIS E 1 31 ? -79.931 -24.345 -11.793 1.00 50.67 31 HIS E N 1
ATOM 11704 C CA . HIS E 1 31 ? -79.743 -24.775 -13.162 1.00 53.21 31 HIS E CA 1
ATOM 11705 C C . HIS E 1 31 ? -79.395 -26.254 -13.281 1.00 53.04 31 HIS E C 1
ATOM 11706 O O . HIS E 1 31 ? -78.959 -26.884 -12.313 1.00 50.45 31 HIS E O 1
ATOM 11713 N N . PRO E 1 32 ? -79.593 -26.828 -14.484 1.00 51.52 32 PRO E N 1
ATOM 11714 C CA . PRO E 1 32 ? -79.338 -28.233 -14.806 1.00 48.63 32 PRO E CA 1
ATOM 11715 C C . PRO E 1 32 ? -77.886 -28.688 -14.749 1.00 46.39 32 PRO E C 1
ATOM 11716 O O . PRO E 1 32 ? -77.001 -28.023 -15.275 1.00 44.27 32 PRO E O 1
ATOM 11720 N N . GLU E 1 33 ? -77.669 -29.840 -14.115 1.00 46.16 33 GLU E N 1
ATOM 11721 C CA . GLU E 1 33 ? -76.350 -30.455 -13.986 1.00 47.66 33 GLU E CA 1
ATOM 11722 C C . GLU E 1 33 ? -76.506 -31.963 -13.875 1.00 48.01 33 GLU E C 1
ATOM 11723 O O . GLU E 1 33 ? -77.437 -32.447 -13.236 1.00 50.02 33 GLU E O 1
ATOM 11729 N N . PRO E 1 34 ? -75.612 -32.730 -14.512 1.00 47.89 34 PRO E N 1
ATOM 11730 C CA . PRO E 1 34 ? -75.757 -34.184 -14.394 1.00 50.15 34 PRO E CA 1
ATOM 11731 C C . PRO E 1 34 ? -75.501 -34.601 -12.944 1.00 51.49 34 PRO E C 1
ATOM 11732 O O . PRO E 1 34 ? -74.725 -33.956 -12.240 1.00 51.50 34 PRO E O 1
ATOM 11736 N N . GLU E 1 35 ? -76.152 -35.666 -12.488 1.00 53.95 35 GLU E N 1
ATOM 11737 C CA . GLU E 1 35 ? -75.964 -36.095 -11.106 1.00 55.61 35 GLU E CA 1
ATOM 11738 C C . GLU E 1 35 ? -74.612 -36.749 -10.860 1.00 54.21 35 GLU E C 1
ATOM 11739 O O . GLU E 1 35 ? -73.999 -37.304 -11.774 1.00 51.23 35 GLU E O 1
ATOM 11745 N N . SER E 1 36 ? -74.156 -36.664 -9.613 1.00 54.86 36 SER E N 1
ATOM 11746 C CA . SER E 1 36 ? -72.885 -37.247 -9.191 1.00 53.96 36 SER E CA 1
ATOM 11747 C C . SER E 1 36 ? -73.053 -38.753 -9.032 1.00 53.97 36 SER E C 1
ATOM 11748 O O . SER E 1 36 ? -74.091 -39.228 -8.560 1.00 55.54 36 SER E O 1
ATOM 11751 N N . LEU E 1 37 ? -72.035 -39.505 -9.426 1.00 52.53 37 LEU E N 1
ATOM 11752 C CA . LEU E 1 37 ? -72.087 -40.953 -9.303 1.00 50.45 37 LEU E CA 1
ATOM 11753 C C . LEU E 1 37 ? -71.795 -41.388 -7.873 1.00 49.59 37 LEU E C 1
ATOM 11754 O O . LEU E 1 37 ? -72.449 -42.298 -7.344 1.00 48.31 37 LEU E O 1
ATOM 11759 N N . TYR E 1 38 ? -70.835 -40.718 -7.238 1.00 47.28 38 TYR E N 1
ATOM 11760 C CA . TYR E 1 38 ? -70.443 -41.087 -5.879 1.00 46.78 38 TYR E CA 1
ATOM 11761 C C . TYR E 1 38 ? -70.755 -40.140 -4.731 1.00 45.25 38 TYR E C 1
ATOM 11762 O O . TYR E 1 38 ? -70.411 -40.441 -3.595 1.00 50.18 38 TYR E O 1
ATOM 11771 N N . ARG E 1 39 ? -71.414 -39.016 -4.990 1.00 43.95 39 ARG E N 1
ATOM 11772 C CA . ARG E 1 39 ? -71.699 -38.076 -3.906 1.00 39.83 39 ARG E CA 1
ATOM 11773 C C . ARG E 1 39 ? -73.166 -37.730 -3.740 1.00 39.44 39 ARG E C 1
ATOM 11774 O O . ARG E 1 39 ? -73.922 -37.633 -4.708 1.00 39.73 39 ARG E O 1
ATOM 11782 N N . THR E 1 40 ? -73.561 -37.535 -2.493 1.00 36.53 40 THR E N 1
ATOM 11783 C CA . THR E 1 40 ? -74.911 -37.116 -2.193 1.00 34.81 40 THR E CA 1
ATOM 11784 C C . THR E 1 40 ? -74.868 -35.639 -2.592 1.00 37.44 40 THR E C 1
ATOM 11785 O O . THR E 1 40 ? -73.786 -35.072 -2.755 1.00 36.34 40 THR E O 1
ATOM 11789 N N . PRO E 1 41 ? -76.031 -35.000 -2.784 1.00 38.27 41 PRO E N 1
ATOM 11790 C CA . PRO E 1 41 ? -75.995 -33.579 -3.157 1.00 36.87 41 PRO E CA 1
ATOM 11791 C C . PRO E 1 41 ? -75.289 -32.693 -2.106 1.00 32.09 41 PRO E C 1
ATOM 11792 O O . PRO E 1 41 ? -74.502 -31.823 -2.459 1.00 32.09 41 PRO E O 1
ATOM 11796 N N . TYR E 1 42 ? -75.554 -32.916 -0.824 1.00 30.68 42 TYR E N 1
ATOM 11797 C CA . TYR E 1 42 ? -74.904 -32.099 0.192 1.00 35.03 42 TYR E CA 1
ATOM 11798 C C . TYR E 1 42 ? -73.386 -32.310 0.264 1.00 37.23 42 TYR E C 1
ATOM 11799 O O . TYR E 1 42 ? -72.669 -31.421 0.727 1.00 39.47 42 TYR E O 1
ATOM 11808 N N . GLN E 1 43 ? -72.896 -33.463 -0.201 1.00 35.34 43 GLN E N 1
ATOM 11809 C CA . GLN E 1 43 ? -71.451 -33.736 -0.204 1.00 36.72 43 GLN E CA 1
ATOM 11810 C C . GLN E 1 43 ? -70.806 -32.845 -1.247 1.00 35.91 43 GLN E C 1
ATOM 11811 O O . GLN E 1 43 ? -69.774 -32.199 -1.020 1.00 33.25 43 GLN E O 1
ATOM 11817 N N . LYS E 1 44 ? -71.415 -32.871 -2.421 1.00 32.93 44 LYS E N 1
ATOM 11818 C CA . LYS E 1 44 ? -70.957 -32.075 -3.540 1.00 35.50 44 LYS E CA 1
ATOM 11819 C C . LYS E 1 44 ? -70.964 -30.589 -3.123 1.00 32.57 44 LYS E C 1
ATOM 11820 O O . LYS E 1 44 ? -70.039 -29.842 -3.455 1.00 31.59 44 LYS E O 1
ATOM 11826 N N . ASP E 1 45 ? -72.007 -30.173 -2.404 1.00 29.07 45 ASP E N 1
ATOM 11827 C CA . ASP E 1 45 ? -72.112 -28.789 -1.948 1.00 31.19 45 ASP E CA 1
ATOM 11828 C C . ASP E 1 45 ? -70.911 -28.455 -1.051 1.00 32.07 45 ASP E C 1
ATOM 11829 O O . ASP E 1 45 ? -70.208 -27.472 -1.290 1.00 31.89 45 ASP E O 1
ATOM 11834 N N . ARG E 1 46 ? -70.666 -29.296 -0.048 1.00 31.48 46 ARG E N 1
ATOM 11835 C CA . ARG E 1 46 ? -69.528 -29.115 0.850 1.00 34.94 46 ARG E CA 1
ATOM 11836 C C . ARG E 1 46 ? -68.282 -28.956 -0.015 1.00 37.13 46 ARG E C 1
ATOM 11837 O O . ARG E 1 46 ? -67.525 -27.998 0.152 1.00 37.54 46 ARG E O 1
ATOM 11845 N N . ASP E 1 47 ? -68.090 -29.890 -0.952 1.00 37.62 47 ASP E N 1
ATOM 11846 C CA . ASP E 1 47 ? -66.937 -29.855 -1.852 1.00 36.67 47 ASP E CA 1
ATOM 11847 C C . ASP E 1 47 ? -66.842 -28.523 -2.613 1.00 35.20 47 ASP E C 1
ATOM 11848 O O . ASP E 1 47 ? -65.761 -27.965 -2.760 1.00 33.13 47 ASP E O 1
ATOM 11853 N N . ARG E 1 48 ? -67.970 -28.011 -3.098 1.00 35.15 48 ARG E N 1
ATOM 11854 C CA . ARG E 1 48 ? -67.963 -26.743 -3.828 1.00 33.48 48 ARG E CA 1
ATOM 11855 C C . ARG E 1 48 ? -67.730 -25.547 -2.903 1.00 32.71 48 ARG E C 1
ATOM 11856 O O . ARG E 1 48 ? -67.220 -24.525 -3.338 1.00 32.47 48 ARG E O 1
ATOM 11864 N N . ILE E 1 49 ? -68.107 -25.668 -1.632 1.00 28.06 49 ILE E N 1
ATOM 11865 C CA . ILE E 1 49 ? -67.909 -24.552 -0.724 1.00 27.82 49 ILE E CA 1
ATOM 11866 C C . ILE E 1 49 ? -66.438 -24.389 -0.344 1.00 27.83 49 ILE E C 1
ATOM 11867 O O . ILE E 1 49 ? -65.886 -23.289 -0.402 1.00 26.11 49 ILE E O 1
ATOM 11872 N N . LEU E 1 50 ? -65.789 -25.502 -0.013 1.00 33.94 50 LEU E N 1
ATOM 11873 C CA . LEU E 1 50 ? -64.375 -25.483 0.379 1.00 35.44 50 LEU E CA 1
ATOM 11874 C C . LEU E 1 50 ? -63.432 -24.889 -0.660 1.00 35.93 50 LEU E C 1
ATOM 11875 O O . LEU E 1 50 ? -62.519 -24.139 -0.325 1.00 34.86 50 LEU E O 1
ATOM 11880 N N . HIS E 1 51 ? -63.660 -25.229 -1.920 1.00 34.89 51 HIS E N 1
ATOM 11881 C CA . HIS E 1 51 ? -62.822 -24.748 -3.007 1.00 37.46 51 HIS E CA 1
ATOM 11882 C C . HIS E 1 51 ? -63.201 -23.346 -3.476 1.00 35.76 51 HIS E C 1
ATOM 11883 O O . HIS E 1 51 ? -62.761 -22.865 -4.508 1.00 37.86 51 HIS E O 1
ATOM 11890 N N . THR E 1 52 ? -64.017 -22.685 -2.685 1.00 35.32 52 THR E N 1
ATOM 11891 C CA . THR E 1 52 ? -64.447 -21.335 -2.996 1.00 34.46 52 THR E CA 1
ATOM 11892 C C . THR E 1 52 ? -63.370 -20.338 -2.566 1.00 33.65 52 THR E C 1
ATOM 11893 O O . THR E 1 52 ? -62.655 -20.559 -1.580 1.00 28.74 52 THR E O 1
ATOM 11897 N N . THR E 1 53 ? -63.256 -19.252 -3.318 1.00 30.78 53 THR E N 1
ATOM 11898 C CA . THR E 1 53 ? -62.300 -18.196 -3.017 1.00 31.87 53 THR E CA 1
ATOM 11899 C C . THR E 1 53 ? -62.608 -17.553 -1.660 1.00 30.65 53 THR E C 1
ATOM 11900 O O . THR E 1 53 ? -61.695 -17.259 -0.884 1.00 30.01 53 THR E O 1
ATOM 11904 N N . ALA E 1 54 ? -63.889 -17.346 -1.379 1.00 26.02 54 ALA E N 1
ATOM 11905 C CA . ALA E 1 54 ? -64.289 -16.717 -0.139 1.00 26.90 54 ALA E CA 1
ATOM 11906 C C . ALA E 1 54 ? -63.950 -17.627 1.038 1.00 27.54 54 ALA E C 1
ATOM 11907 O O . ALA E 1 54 ? -63.568 -17.161 2.105 1.00 25.51 54 ALA E O 1
ATOM 11909 N N . PHE E 1 55 ? -64.082 -18.932 0.844 1.00 27.49 55 PHE E N 1
ATOM 11910 C CA . PHE E 1 55 ? -63.771 -19.845 1.921 1.00 26.68 55 PHE E CA 1
ATOM 11911 C C . PHE E 1 55 ? -62.285 -19.764 2.223 1.00 25.91 55 PHE E C 1
ATOM 11912 O O . PHE E 1 55 ? -61.872 -19.887 3.370 1.00 26.20 55 PHE E O 1
ATOM 11920 N N . ARG E 1 56 ? -61.505 -19.571 1.168 1.00 25.01 56 ARG E N 1
ATOM 11921 C CA . ARG E 1 56 ? -60.055 -19.478 1.235 1.00 26.69 56 ARG E CA 1
ATOM 11922 C C . ARG E 1 56 ? -59.692 -18.187 1.990 1.00 29.26 56 ARG E C 1
ATOM 11923 O O . ARG E 1 56 ? -58.729 -18.138 2.764 1.00 23.47 56 ARG E O 1
ATOM 11931 N N . ARG E 1 57 ? -60.499 -17.150 1.794 1.00 27.58 57 ARG E N 1
ATOM 11932 C CA . ARG E 1 57 ? -60.251 -15.896 2.467 1.00 28.36 57 ARG E CA 1
ATOM 11933 C C . ARG E 1 57 ? -60.470 -15.991 3.970 1.00 28.02 57 ARG E C 1
ATOM 11934 O O . ARG E 1 57 ? -59.892 -15.215 4.700 1.00 28.14 57 ARG E O 1
ATOM 11942 N N . LEU E 1 58 ? -61.282 -16.941 4.426 1.00 26.63 58 LEU E N 1
ATOM 11943 C CA . LEU E 1 58 ? -61.540 -17.106 5.850 1.00 28.77 58 LEU E CA 1
ATOM 11944 C C . LEU E 1 58 ? -60.228 -17.252 6.651 1.00 32.39 58 LEU E C 1
ATOM 11945 O O . LEU E 1 58 ? -60.152 -16.849 7.814 1.00 32.82 58 LEU E O 1
ATOM 11950 N N . GLU E 1 59 ? -59.211 -17.822 6.007 1.00 30.46 59 GLU E N 1
ATOM 11951 C CA . GLU E 1 59 ? -57.913 -18.080 6.620 1.00 30.73 59 GLU E CA 1
ATOM 11952 C C . GLU E 1 59 ? -57.106 -16.814 6.807 1.00 32.21 59 GLU E C 1
ATOM 11953 O O . GLU E 1 59 ? -56.156 -16.794 7.576 1.00 31.56 59 GLU E O 1
ATOM 11959 N N . TYR E 1 60 ? -57.489 -15.759 6.097 1.00 31.78 60 TYR E N 1
ATOM 11960 C CA . TYR E 1 60 ? -56.797 -14.490 6.191 1.00 30.31 60 TYR E CA 1
ATOM 11961 C C . TYR E 1 60 ? -57.719 -13.364 6.644 1.00 30.49 60 TYR E C 1
ATOM 11962 O O . TYR E 1 60 ? -57.488 -12.198 6.318 1.00 32.73 60 TYR E O 1
ATOM 11971 N N . LYS E 1 61 ? -58.765 -13.715 7.388 1.00 30.68 61 LYS E N 1
ATOM 11972 C CA . LYS E 1 61 ? -59.707 -12.729 7.929 1.00 31.04 61 LYS E CA 1
ATOM 11973 C C . LYS E 1 61 ? -59.983 -13.101 9.372 1.00 32.17 61 LYS E C 1
ATOM 11974 O O . LYS E 1 61 ? -60.456 -14.207 9.639 1.00 31.72 61 LYS E O 1
ATOM 11980 N N . THR E 1 62 ? -59.686 -12.202 10.313 1.00 34.04 62 THR E N 1
ATOM 11981 C CA . THR E 1 62 ? -59.928 -12.534 11.713 1.00 35.98 62 THR E CA 1
ATOM 11982 C C . THR E 1 62 ? -61.396 -12.434 12.098 1.00 36.20 62 THR E C 1
ATOM 11983 O O . THR E 1 62 ? -62.161 -11.658 11.526 1.00 39.61 62 THR E O 1
ATOM 11987 N N . GLN E 1 63 ? -61.775 -13.263 13.063 1.00 34.88 63 GLN E N 1
ATOM 11988 C CA . GLN E 1 63 ? -63.137 -13.341 13.554 1.00 35.92 63 GLN E CA 1
ATOM 11989 C C . GLN E 1 63 ? -63.523 -12.066 14.296 1.00 38.69 63 GLN E C 1
ATOM 11990 O O . GLN E 1 63 ? -64.641 -11.568 14.149 1.00 41.58 63 GLN E O 1
ATOM 11996 N N . LEU E 1 65 ? -61.144 -8.530 16.032 1.00 73.20 65 LEU E N 1
ATOM 11997 C CA . LEU E 1 65 ? -59.944 -7.701 15.948 1.00 74.04 65 LEU E CA 1
ATOM 11998 C C . LEU E 1 65 ? -58.940 -8.358 15.008 1.00 73.97 65 LEU E C 1
ATOM 11999 O O . LEU E 1 65 ? -58.669 -9.549 15.123 1.00 73.30 65 LEU E O 1
ATOM 12001 N N . PRO E 1 66 ? -58.363 -7.578 14.079 1.00 73.43 66 PRO E N 1
ATOM 12002 C CA . PRO E 1 66 ? -57.381 -8.011 13.078 1.00 73.58 66 PRO E CA 1
ATOM 12003 C C . PRO E 1 66 ? -56.110 -8.682 13.603 1.00 74.01 66 PRO E C 1
ATOM 12004 O O . PRO E 1 66 ? -55.797 -8.622 14.794 1.00 75.50 66 PRO E O 1
ATOM 12008 N N . GLY E 1 67 ? -55.379 -9.324 12.690 1.00 73.60 67 GLY E N 1
ATOM 12009 C CA . GLY E 1 67 ? -54.139 -10.027 13.052 1.00 72.00 67 GLY E CA 1
ATOM 12010 C C . GLY E 1 67 ? -52.981 -9.069 13.330 1.00 71.48 67 GLY E C 1
ATOM 12011 O O . GLY E 1 67 ? -51.941 -9.466 13.860 1.00 70.89 67 GLY E O 1
ATOM 12012 N N . ASP E 1 71 ? -50.652 -12.738 17.439 1.00 53.78 71 ASP E N 1
ATOM 12013 C CA . ASP E 1 71 ? -51.981 -12.400 17.952 1.00 53.39 71 ASP E CA 1
ATOM 12014 C C . ASP E 1 71 ? -52.581 -13.713 18.437 1.00 52.18 71 ASP E C 1
ATOM 12015 O O . ASP E 1 71 ? -52.193 -14.806 17.996 1.00 49.70 71 ASP E O 1
ATOM 12020 N N . TYR E 1 72 ? -53.516 -13.604 19.371 1.00 51.19 72 TYR E N 1
ATOM 12021 C CA . TYR E 1 72 ? -54.176 -14.783 19.899 1.00 50.61 72 TYR E CA 1
ATOM 12022 C C . TYR E 1 72 ? -55.608 -14.748 19.378 1.00 47.46 72 TYR E C 1
ATOM 12023 O O . TYR E 1 72 ? -56.468 -15.486 19.846 1.00 48.33 72 TYR E O 1
ATOM 12025 N N . TYR E 1 73 ? -55.850 -13.876 18.403 1.00 45.79 73 TYR E N 1
ATOM 12026 C CA . TYR E 1 73 ? -57.174 -13.751 17.799 1.00 45.23 73 TYR E CA 1
ATOM 12027 C C . TYR E 1 73 ? -57.391 -14.786 16.689 1.00 41.00 73 TYR E C 1
ATOM 12028 O O . TYR E 1 73 ? -56.687 -14.796 15.690 1.00 40.03 73 TYR E O 1
ATOM 12037 N N . ARG E 1 74 ? -58.368 -15.667 16.871 1.00 36.25 74 ARG E N 1
ATOM 12038 C CA . ARG E 1 74 ? -58.629 -16.689 15.864 1.00 35.56 74 ARG E CA 1
ATOM 12039 C C . ARG E 1 74 ? -59.131 -16.119 14.532 1.00 32.46 74 ARG E C 1
ATOM 12040 O O . ARG E 1 74 ? -59.892 -15.154 14.487 1.00 35.85 74 ARG E O 1
ATOM 12048 N N . THR E 1 75 ? -58.673 -16.714 13.439 1.00 29.65 75 THR E N 1
ATOM 12049 C CA . THR E 1 75 ? -59.120 -16.307 12.095 1.00 24.76 75 THR E CA 1
ATOM 12050 C C . THR E 1 75 ? -60.562 -16.796 11.944 1.00 23.13 75 THR E C 1
ATOM 12051 O O . THR E 1 75 ? -61.063 -17.544 12.784 1.00 23.96 75 THR E O 1
ATOM 12055 N N . ARG E 1 76 ? -61.239 -16.379 10.879 1.00 23.93 76 ARG E N 1
ATOM 12056 C CA . ARG E 1 76 ? -62.588 -16.873 10.672 1.00 26.23 76 ARG E CA 1
ATOM 12057 C C . ARG E 1 76 ? -62.518 -18.344 10.264 1.00 21.44 76 ARG E C 1
ATOM 12058 O O . ARG E 1 76 ? -63.442 -19.104 10.528 1.00 23.67 76 ARG E O 1
ATOM 12066 N N . LEU E 1 77 ? -61.424 -18.762 9.633 1.00 23.55 77 LEU E N 1
ATOM 12067 C CA . LEU E 1 77 ? -61.329 -20.170 9.244 1.00 22.27 77 LEU E CA 1
ATOM 12068 C C . LEU E 1 77 ? -61.342 -20.996 10.502 1.00 23.59 77 LEU E C 1
ATOM 12069 O O . LEU E 1 77 ? -62.067 -21.983 10.589 1.00 28.52 77 LEU E O 1
ATOM 12074 N N . THR E 1 78 ? -60.548 -20.607 11.499 1.00 23.36 78 THR E N 1
ATOM 12075 C CA . THR E 1 78 ? -60.533 -21.384 12.740 1.00 23.18 78 THR E CA 1
ATOM 12076 C C . THR E 1 78 ? -61.922 -21.378 13.386 1.00 22.93 78 THR E C 1
ATOM 12077 O O . THR E 1 78 ? -62.400 -22.410 13.854 1.00 25.70 78 THR E O 1
ATOM 12081 N N . HIS E 1 79 ? -62.597 -20.236 13.402 1.00 23.22 79 HIS E N 1
ATOM 12082 C CA . HIS E 1 79 ? -63.934 -20.216 13.999 1.00 21.29 79 HIS E CA 1
ATOM 12083 C C . HIS E 1 79 ? -64.933 -21.138 13.250 1.00 23.02 79 HIS E C 1
ATOM 12084 O O . HIS E 1 79 ? -65.684 -21.900 13.872 1.00 22.73 79 HIS E O 1
ATOM 12091 N N . THR E 1 80 ? -64.928 -21.069 11.921 1.00 22.48 80 THR E N 1
ATOM 12092 C CA . THR E 1 80 ? -65.830 -21.883 11.101 1.00 22.04 80 THR E CA 1
ATOM 12093 C C . THR E 1 80 ? -65.617 -23.366 11.361 1.00 22.83 80 THR E C 1
ATOM 12094 O O . THR E 1 80 ? -66.564 -24.151 11.419 1.00 22.36 80 THR E O 1
ATOM 12098 N N . LEU E 1 81 ? -64.364 -23.756 11.544 1.00 25.61 81 LEU E N 1
ATOM 12099 C CA . LEU E 1 81 ? -64.088 -25.148 11.821 1.00 24.44 81 LEU E CA 1
ATOM 12100 C C . LEU E 1 81 ? -64.711 -25.541 13.142 1.00 25.78 81 LEU E C 1
ATOM 12101 O O . LEU E 1 81 ? -65.282 -26.617 13.250 1.00 28.37 81 LEU E O 1
ATOM 12106 N N . GLU E 1 82 ? -64.621 -24.680 14.154 1.00 29.36 82 GLU E N 1
ATOM 12107 C CA . GLU E 1 82 ? -65.237 -25.002 15.439 1.00 26.79 82 GLU E CA 1
ATOM 12108 C C . GLU E 1 82 ? -66.756 -25.081 15.290 1.00 25.07 82 GLU E C 1
ATOM 12109 O O . GLU E 1 82 ? -67.395 -25.917 15.917 1.00 21.02 82 GLU E O 1
ATOM 12115 N N . VAL E 1 83 ? -67.341 -24.205 14.476 1.00 24.54 83 VAL E N 1
ATOM 12116 C CA . VAL E 1 83 ? -68.786 -24.251 14.296 1.00 25.06 83 VAL E CA 1
ATOM 12117 C C . VAL E 1 83 ? -69.190 -25.525 13.564 1.00 26.37 83 VAL E C 1
ATOM 12118 O O . VAL E 1 83 ? -70.239 -26.102 13.812 1.00 26.26 83 VAL E O 1
ATOM 12122 N N . ALA E 1 84 ? -68.344 -25.974 12.654 1.00 28.79 84 ALA E N 1
ATOM 12123 C CA . ALA E 1 84 ? -68.674 -27.165 11.896 1.00 27.12 84 ALA E CA 1
ATOM 12124 C C . ALA E 1 84 ? -68.643 -28.409 12.781 1.00 29.02 84 ALA E C 1
ATOM 12125 O O . ALA E 1 84 ? -69.513 -29.278 12.701 1.00 27.72 84 ALA E O 1
ATOM 12127 N N . GLN E 1 85 ? -67.635 -28.482 13.640 1.00 27.12 85 GLN E N 1
ATOM 12128 C CA . GLN E 1 85 ? -67.483 -29.628 14.516 1.00 26.60 85 GLN E CA 1
ATOM 12129 C C . GLN E 1 85 ? -68.494 -29.663 15.624 1.00 23.92 85 GLN E C 1
ATOM 12130 O O . GLN E 1 85 ? -69.011 -30.718 15.978 1.00 25.24 85 GLN E O 1
ATOM 12136 N N . VAL E 1 86 ? -68.796 -28.500 16.184 1.00 27.51 86 VAL E N 1
ATOM 12137 C CA . VAL E 1 86 ? -69.789 -28.446 17.241 1.00 26.91 86 VAL E CA 1
ATOM 12138 C C . VAL E 1 86 ? -71.170 -28.805 16.654 1.00 23.20 86 VAL E C 1
ATOM 12139 O O . VAL E 1 86 ? -71.931 -29.527 17.274 1.00 25.87 86 VAL E O 1
ATOM 12143 N N . SER E 1 87 ? -71.482 -28.294 15.467 1.00 25.12 87 SER E N 1
ATOM 12144 C CA . SER E 1 87 ? -72.777 -28.576 14.822 1.00 26.44 87 SER E CA 1
ATOM 12145 C C . SER E 1 87 ? -72.887 -30.011 14.322 1.00 26.87 87 SER E C 1
ATOM 12146 O O . SER E 1 87 ? -73.947 -30.622 14.421 1.00 27.24 87 SER E O 1
ATOM 12149 N N . ARG E 1 88 ? -71.802 -30.554 13.782 1.00 25.42 88 ARG E N 1
ATOM 12150 C CA . ARG E 1 88 ? -71.854 -31.934 13.320 1.00 29.46 88 ARG E CA 1
ATOM 12151 C C . ARG E 1 88 ? -72.067 -32.854 14.510 1.00 29.65 88 ARG E C 1
ATOM 12152 O O . ARG E 1 88 ? -72.796 -33.852 14.423 1.00 32.14 88 ARG E O 1
ATOM 12160 N N . SER E 1 89 ? -71.470 -32.501 15.641 1.00 27.73 89 SER E N 1
ATOM 12161 C CA . SER E 1 89 ? -71.615 -33.334 16.821 1.00 27.64 89 SER E CA 1
ATOM 12162 C C . SER E 1 89 ? -73.050 -33.308 17.344 1.00 28.35 89 SER E C 1
ATOM 12163 O O . SER E 1 89 ? -73.636 -34.355 17.631 1.00 27.89 89 SER E O 1
ATOM 12166 N N . ILE E 1 90 ? -73.616 -32.116 17.478 1.00 28.12 90 ILE E N 1
ATOM 12167 C CA . ILE E 1 90 ? -74.990 -32.018 17.945 1.00 30.13 90 ILE E CA 1
ATOM 12168 C C . ILE E 1 90 ? -75.916 -32.692 16.928 1.00 31.12 90 ILE E C 1
ATOM 12169 O O . ILE E 1 90 ? -76.805 -33.457 17.297 1.00 32.51 90 ILE E O 1
ATOM 12174 N N . ALA E 1 91 ? -75.689 -32.417 15.650 1.00 32.63 91 ALA E N 1
ATOM 12175 C CA . ALA E 1 91 ? -76.505 -33.002 14.606 1.00 36.93 91 ALA E CA 1
ATOM 12176 C C . ALA E 1 91 ? -76.523 -34.517 14.747 1.00 37.00 91 ALA E C 1
ATOM 12177 O O . ALA E 1 91 ? -77.590 -35.131 14.814 1.00 39.71 91 ALA E O 1
ATOM 12179 N N . ARG E 1 92 ? -75.341 -35.119 14.819 1.00 35.06 92 ARG E N 1
ATOM 12180 C CA . ARG E 1 92 ? -75.271 -36.566 14.939 1.00 30.91 92 ARG E CA 1
ATOM 12181 C C . ARG E 1 92 ? -76.020 -37.085 16.144 1.00 29.38 92 ARG E C 1
ATOM 12182 O O . ARG E 1 92 ? -76.703 -38.104 16.057 1.00 28.42 92 ARG E O 1
ATOM 12190 N N . ALA E 1 93 ? -75.916 -36.395 17.272 1.00 30.30 93 ALA E N 1
ATOM 12191 C CA . ALA E 1 93 ? -76.614 -36.862 18.464 1.00 31.93 93 ALA E CA 1
ATOM 12192 C C . ALA E 1 93 ? -78.132 -36.755 18.303 1.00 35.15 93 ALA E C 1
ATOM 12193 O O . ALA E 1 93 ? -78.880 -37.319 19.094 1.00 37.27 93 ALA E O 1
ATOM 12195 N N . LEU E 1 94 ? -78.584 -36.038 17.276 1.00 34.84 94 LEU E N 1
ATOM 12196 C CA . LEU E 1 94 ? -80.010 -35.868 17.043 1.00 35.42 94 LEU E CA 1
ATOM 12197 C C . LEU E 1 94 ? -80.476 -36.615 15.786 1.00 36.70 94 LEU E C 1
ATOM 12198 O O . LEU E 1 94 ? -81.639 -36.528 15.390 1.00 38.73 94 LEU E O 1
ATOM 12203 N N . GLY E 1 95 ? -79.571 -37.345 15.153 1.00 33.72 95 GLY E N 1
ATOM 12204 C CA . GLY E 1 95 ? -79.942 -38.067 13.961 1.00 34.40 95 GLY E CA 1
ATOM 12205 C C . GLY E 1 95 ? -80.272 -37.154 12.795 1.00 36.76 95 GLY E C 1
ATOM 12206 O O . GLY E 1 95 ? -81.145 -37.478 11.989 1.00 37.37 95 GLY E O 1
ATOM 12207 N N . LEU E 1 96 ? -79.570 -36.025 12.688 1.00 36.68 96 LEU E N 1
ATOM 12208 C CA . LEU E 1 96 ? -79.796 -35.081 11.603 1.00 35.64 96 LEU E CA 1
ATOM 12209 C C . LEU E 1 96 ? -78.836 -35.275 10.419 1.00 39.02 96 LEU E C 1
ATOM 12210 O O . LEU E 1 96 ? -77.837 -35.998 10.517 1.00 36.33 96 LEU E O 1
ATOM 12215 N N . ASN E 1 97 ? -79.141 -34.642 9.284 1.00 38.72 97 ASN E N 1
ATOM 12216 C CA . ASN E 1 97 ? -78.262 -34.770 8.124 1.00 38.24 97 ASN E CA 1
ATOM 12217 C C . ASN E 1 97 ? -76.968 -34.001 8.392 1.00 37.05 97 ASN E C 1
ATOM 12218 O O . ASN E 1 97 ? -76.925 -32.767 8.307 1.00 34.85 97 ASN E O 1
ATOM 12223 N N . GLU E 1 98 ? -75.911 -34.742 8.707 1.00 36.64 98 GLU E N 1
ATOM 12224 C CA . GLU E 1 98 ? -74.631 -34.131 9.027 1.00 35.05 98 GLU E CA 1
ATOM 12225 C C . GLU E 1 98 ? -74.017 -33.399 7.847 1.00 33.36 98 GLU E C 1
ATOM 12226 O O . GLU E 1 98 ? -73.459 -32.316 8.018 1.00 35.26 98 GLU E O 1
ATOM 12232 N N . ASP E 1 99 ? -74.110 -33.966 6.647 1.00 33.97 99 ASP E N 1
ATOM 12233 C CA . ASP E 1 99 ? -73.571 -33.273 5.477 1.00 31.13 99 ASP E CA 1
ATOM 12234 C C . ASP E 1 99 ? -74.326 -31.944 5.322 1.00 31.98 99 ASP E C 1
ATOM 12235 O O . ASP E 1 99 ? -73.720 -30.922 4.995 1.00 30.33 99 ASP E O 1
ATOM 12240 N N . LEU E 1 100 ? -75.642 -31.953 5.554 1.00 27.66 100 LEU E N 1
ATOM 12241 C CA . LEU E 1 100 ? -76.414 -30.703 5.429 1.00 30.22 100 LEU E CA 1
ATOM 12242 C C . LEU E 1 100 ? -75.890 -29.676 6.445 1.00 25.53 100 LEU E C 1
ATOM 12243 O O . LEU E 1 100 ? -75.585 -28.543 6.097 1.00 22.32 100 LEU E O 1
ATOM 12248 N N . THR E 1 101 ? -75.791 -30.115 7.696 1.00 27.91 101 THR E N 1
ATOM 12249 C CA . THR E 1 101 ? -75.301 -29.302 8.809 1.00 25.51 101 THR E CA 1
ATOM 12250 C C . THR E 1 101 ? -73.914 -28.745 8.515 1.00 28.72 101 THR E C 1
ATOM 12251 O O . THR E 1 101 ? -73.682 -27.539 8.652 1.00 31.98 101 THR E O 1
ATOM 12255 N N . GLU E 1 102 ? -72.999 -29.623 8.094 1.00 29.11 102 GLU E N 1
ATOM 12256 C CA . GLU E 1 102 ? -71.635 -29.218 7.795 1.00 26.73 102 GLU E CA 1
ATOM 12257 C C . GLU E 1 102 ? -71.554 -28.220 6.674 1.00 26.64 102 GLU E C 1
ATOM 12258 O O . GLU E 1 102 ? -70.822 -27.230 6.782 1.00 25.45 102 GLU E O 1
ATOM 12264 N N . ALA E 1 103 ? -72.275 -28.469 5.581 1.00 27.06 103 ALA E N 1
ATOM 12265 C CA . ALA E 1 103 ? -72.205 -27.537 4.462 1.00 26.16 103 ALA E CA 1
ATOM 12266 C C . ALA E 1 103 ? -72.614 -26.143 4.943 1.00 21.90 103 ALA E C 1
ATOM 12267 O O . ALA E 1 103 ? -71.955 -25.163 4.621 1.00 25.38 103 ALA E O 1
ATOM 12269 N N . ILE E 1 104 ? -73.685 -26.061 5.717 1.00 23.49 104 ILE E N 1
ATOM 12270 C CA . ILE E 1 104 ? -74.140 -24.764 6.218 1.00 28.16 104 ILE E CA 1
ATOM 12271 C C . ILE E 1 104 ? -73.090 -24.103 7.130 1.00 28.47 104 ILE E C 1
ATOM 12272 O O . ILE E 1 104 ? -72.818 -22.906 6.993 1.00 28.22 104 ILE E O 1
ATOM 12277 N N . ALA E 1 105 ? -72.489 -24.879 8.034 1.00 27.42 105 ALA E N 1
ATOM 12278 C CA . ALA E 1 105 ? -71.456 -24.342 8.925 1.00 27.12 105 ALA E CA 1
ATOM 12279 C C . ALA E 1 105 ? -70.288 -23.795 8.107 1.00 23.62 105 ALA E C 1
ATOM 12280 O O . ALA E 1 105 ? -69.731 -22.735 8.393 1.00 29.31 105 ALA E O 1
ATOM 12282 N N . LEU E 1 106 ? -69.921 -24.511 7.069 1.00 21.96 106 LEU E N 1
ATOM 12283 C CA . LEU E 1 106 ? -68.817 -24.074 6.236 1.00 21.78 106 LEU E CA 1
ATOM 12284 C C . LEU E 1 106 ? -69.092 -22.813 5.397 1.00 22.92 106 LEU E C 1
ATOM 12285 O O . LEU E 1 106 ? -68.163 -22.096 5.021 1.00 18.56 106 LEU E O 1
ATOM 12290 N N . SER E 1 107 ? -70.358 -22.521 5.125 1.00 20.95 107 SER E N 1
ATOM 12291 C CA . SER E 1 107 ? -70.670 -21.392 4.268 1.00 22.09 107 SER E CA 1
ATOM 12292 C C . SER E 1 107 ? -71.401 -20.192 4.877 1.00 22.54 107 SER E C 1
ATOM 12293 O O . SER E 1 107 ? -71.535 -19.173 4.228 1.00 27.26 107 SER E O 1
ATOM 12296 N N . HIS E 1 108 ? -71.885 -20.296 6.098 1.00 26.75 108 HIS E N 1
ATOM 12297 C CA . HIS E 1 108 ? -72.652 -19.183 6.660 1.00 26.78 108 HIS E CA 1
ATOM 12298 C C . HIS E 1 108 ? -71.880 -17.886 6.874 1.00 25.83 108 HIS E C 1
ATOM 12299 O O . HIS E 1 108 ? -72.456 -16.814 6.761 1.00 32.00 108 HIS E O 1
ATOM 12306 N N . ASP E 1 109 ? -70.582 -17.970 7.142 1.00 24.90 109 ASP E N 1
ATOM 12307 C CA . ASP E 1 109 ? -69.780 -16.779 7.380 1.00 24.31 109 ASP E CA 1
ATOM 12308 C C . ASP E 1 109 ? -68.950 -16.335 6.203 1.00 26.34 109 ASP E C 1
ATOM 12309 O O . ASP E 1 109 ? -68.091 -15.446 6.337 1.00 24.97 109 ASP E O 1
ATOM 12314 N N . LEU E 1 110 ? -69.214 -16.921 5.041 1.00 22.82 110 LEU E N 1
ATOM 12315 C CA . LEU E 1 110 ? -68.461 -16.548 3.849 1.00 24.41 110 LEU E CA 1
ATOM 12316 C C . LEU E 1 110 ? -68.640 -15.107 3.421 1.00 22.38 110 LEU E C 1
ATOM 12317 O O . LEU E 1 110 ? -67.808 -14.581 2.681 1.00 23.31 110 LEU E O 1
ATOM 12322 N N . GLY E 1 111 ? -69.706 -14.460 3.885 1.00 24.52 111 GLY E N 1
ATOM 12323 C CA . GLY E 1 111 ? -69.966 -13.080 3.477 1.00 22.87 111 GLY E CA 1
ATOM 12324 C C . GLY E 1 111 ? -69.469 -11.921 4.339 1.00 28.05 111 GLY E C 1
ATOM 12325 O O . GLY E 1 111 ? -69.860 -10.760 4.111 1.00 24.69 111 GLY E O 1
ATOM 12326 N N . HIS E 1 112 ? -68.622 -12.210 5.324 1.00 23.48 112 HIS E N 1
ATOM 12327 C CA . HIS E 1 112 ? -68.086 -11.155 6.160 1.00 27.06 112 HIS E CA 1
ATOM 12328 C C . HIS E 1 112 ? -66.996 -10.385 5.449 1.00 27.68 112 HIS E C 1
ATOM 12329 O O . HIS E 1 112 ? -66.159 -10.959 4.764 1.00 30.63 112 HIS E O 1
ATOM 12336 N N . PRO E 1 113 ? -66.999 -9.059 5.589 1.00 29.78 113 PRO E N 1
ATOM 12337 C CA . PRO E 1 113 ? -65.955 -8.269 4.942 1.00 30.47 113 PRO E CA 1
ATOM 12338 C C . PRO E 1 113 ? -64.730 -8.329 5.878 1.00 29.10 113 PRO E C 1
ATOM 12339 O O . PRO E 1 113 ? -64.777 -8.965 6.924 1.00 26.28 113 PRO E O 1
ATOM 12343 N N . PRO E 1 114 ? -63.606 -7.713 5.491 1.00 29.96 114 PRO E N 1
ATOM 12344 C CA . PRO E 1 114 ? -62.467 -7.778 6.417 1.00 31.00 114 PRO E CA 1
ATOM 12345 C C . PRO E 1 114 ? -62.784 -7.038 7.724 1.00 32.88 114 PRO E C 1
ATOM 12346 O O . PRO E 1 114 ? -63.720 -6.214 7.770 1.00 28.54 114 PRO E O 1
ATOM 12350 N N . PHE E 1 115 ? -62.023 -7.371 8.774 1.00 34.26 115 PHE E N 1
ATOM 12351 C CA . PHE E 1 115 ? -62.130 -6.771 10.119 1.00 37.38 115 PHE E CA 1
ATOM 12352 C C . PHE E 1 115 ? -63.258 -7.286 11.022 1.00 41.43 115 PHE E C 1
ATOM 12353 O O . PHE E 1 115 ? -63.586 -8.475 11.000 1.00 46.15 115 PHE E O 1
ATOM 12361 N N . GLY E 1 116 ? -63.840 -6.396 11.822 1.00 44.04 116 GLY E N 1
ATOM 12362 C CA . GLY E 1 116 ? -64.911 -6.782 12.730 1.00 46.19 116 GLY E CA 1
ATOM 12363 C C . GLY E 1 116 ? -65.754 -7.986 12.332 1.00 47.33 116 GLY E C 1
ATOM 12364 O O . GLY E 1 116 ? -66.774 -8.287 12.975 1.00 48.13 116 GLY E O 1
ATOM 12365 N N . THR E 1 118 ? -67.588 -5.790 13.176 1.00 43.17 118 THR E N 1
ATOM 12366 C CA . THR E 1 118 ? -67.430 -4.364 12.917 1.00 44.75 118 THR E CA 1
ATOM 12367 C C . THR E 1 118 ? -67.427 -4.086 11.421 1.00 44.64 118 THR E C 1
ATOM 12368 O O . THR E 1 118 ? -67.743 -2.979 10.982 1.00 43.92 118 THR E O 1
ATOM 12370 N N . GLY E 1 119 ? -67.066 -5.095 10.638 1.00 44.30 119 GLY E N 1
ATOM 12371 C CA . GLY E 1 119 ? -67.024 -4.918 9.200 1.00 38.20 119 GLY E CA 1
ATOM 12372 C C . GLY E 1 119 ? -68.381 -4.695 8.556 1.00 32.45 119 GLY E C 1
ATOM 12373 O O . GLY E 1 119 ? -68.569 -3.706 7.851 1.00 28.58 119 GLY E O 1
ATOM 12374 N N . GLU E 1 120 ? -69.330 -5.599 8.786 1.00 33.79 120 GLU E N 1
ATOM 12375 C CA . GLU E 1 120 ? -70.645 -5.454 8.161 1.00 38.76 120 GLU E CA 1
ATOM 12376 C C . GLU E 1 120 ? -71.411 -4.200 8.571 1.00 40.54 120 GLU E C 1
ATOM 12377 O O . GLU E 1 120 ? -72.114 -3.619 7.747 1.00 43.29 120 GLU E O 1
ATOM 12383 N N . HIS E 1 121 ? -71.264 -3.778 9.826 1.00 42.07 121 HIS E N 1
ATOM 12384 C CA . HIS E 1 121 ? -71.956 -2.590 10.339 1.00 43.13 121 HIS E CA 1
ATOM 12385 C C . HIS E 1 121 ? -71.463 -1.299 9.688 1.00 41.87 121 HIS E C 1
ATOM 12386 O O . HIS E 1 121 ? -72.260 -0.469 9.274 1.00 41.00 121 HIS E O 1
ATOM 12393 N N . VAL E 1 122 ? -70.148 -1.120 9.617 1.00 38.80 122 VAL E N 1
ATOM 12394 C CA . VAL E 1 122 ? -69.587 0.050 8.961 1.00 37.40 122 VAL E CA 1
ATOM 12395 C C . VAL E 1 122 ? -70.031 0.006 7.495 1.00 36.77 122 VAL E C 1
ATOM 12396 O O . VAL E 1 122 ? -70.554 0.987 6.961 1.00 36.61 122 VAL E O 1
ATOM 12400 N N . LEU E 1 123 ? -69.825 -1.140 6.849 1.00 34.07 123 LEU E N 1
ATOM 12401 C CA . LEU E 1 123 ? -70.211 -1.287 5.450 1.00 36.31 123 LEU E CA 1
ATOM 12402 C C . LEU E 1 123 ? -71.726 -1.113 5.288 1.00 36.02 123 LEU E C 1
ATOM 12403 O O . LEU E 1 123 ? -72.179 -0.445 4.354 1.00 36.16 123 LEU E O 1
ATOM 12408 N N . ASN E 1 124 ? -72.516 -1.702 6.181 1.00 33.32 124 ASN E N 1
ATOM 12409 C CA . ASN E 1 124 ? -73.955 -1.539 6.056 1.00 36.59 124 ASN E CA 1
ATOM 12410 C C . ASN E 1 124 ? -74.312 -0.078 6.224 1.00 38.48 124 ASN E C 1
ATOM 12411 O O . ASN E 1 124 ? -75.255 0.419 5.602 1.00 38.24 124 ASN E O 1
ATOM 12416 N N . ALA E 1 125 ? -73.555 0.608 7.073 1.00 38.88 125 ALA E N 1
ATOM 12417 C CA . ALA E 1 125 ? -73.773 2.027 7.301 1.00 39.16 125 ALA E CA 1
ATOM 12418 C C . ALA E 1 125 ? -73.537 2.760 5.993 1.00 40.51 125 ALA E C 1
ATOM 12419 O O . ALA E 1 125 ? -74.430 3.436 5.470 1.00 40.77 125 ALA E O 1
ATOM 12421 N N . LEU E 1 126 ? -72.330 2.608 5.456 1.00 40.98 126 LEU E N 1
ATOM 12422 C CA . LEU E 1 126 ? -71.969 3.272 4.210 1.00 41.11 126 LEU E CA 1
ATOM 12423 C C . LEU E 1 126 ? -72.968 2.980 3.095 1.00 40.64 126 LEU E C 1
ATOM 12424 O O . LEU E 1 126 ? -73.219 3.827 2.244 1.00 41.87 126 LEU E O 1
ATOM 12437 N N . ASP E 1 129 ? -79.389 5.672 1.520 1.00 51.39 129 ASP E N 1
ATOM 12438 C CA . ASP E 1 129 ? -78.341 4.734 1.140 1.00 46.96 129 ASP E CA 1
ATOM 12439 C C . ASP E 1 129 ? -78.602 3.951 -0.159 1.00 48.33 129 ASP E C 1
ATOM 12440 O O . ASP E 1 129 ? -79.424 4.348 -0.996 1.00 46.94 129 ASP E O 1
ATOM 12445 N N . HIS E 1 130 ? -77.916 2.819 -0.309 1.00 45.99 130 HIS E N 1
ATOM 12446 C CA . HIS E 1 130 ? -78.008 2.038 -1.535 1.00 42.34 130 HIS E CA 1
ATOM 12447 C C . HIS E 1 130 ? -78.310 0.534 -1.417 1.00 40.76 130 HIS E C 1
ATOM 12448 O O . HIS E 1 130 ? -77.801 -0.263 -2.213 1.00 38.38 130 HIS E O 1
ATOM 12455 N N . GLY E 1 131 ? -79.123 0.132 -0.447 1.00 35.92 131 GLY E N 1
ATOM 12456 C CA . GLY E 1 131 ? -79.437 -1.283 -0.338 1.00 34.83 131 GLY E CA 1
ATOM 12457 C C . GLY E 1 131 ? -78.886 -1.993 0.885 1.00 33.98 131 GLY E C 1
ATOM 12458 O O . GLY E 1 131 ? -79.337 -3.089 1.239 1.00 33.77 131 GLY E O 1
ATOM 12459 N N . GLY E 1 132 ? -77.906 -1.375 1.532 1.00 35.03 132 GLY E N 1
ATOM 12460 C CA . GLY E 1 132 ? -77.332 -1.967 2.727 1.00 35.09 132 GLY E CA 1
ATOM 12461 C C . GLY E 1 132 ? -76.386 -3.124 2.486 1.00 34.94 132 GLY E C 1
ATOM 12462 O O . GLY E 1 132 ? -76.113 -3.512 1.346 1.00 34.80 132 GLY E O 1
ATOM 12463 N N . PHE E 1 133 ? -75.859 -3.659 3.579 1.00 34.07 133 PHE E N 1
ATOM 12464 C CA . PHE E 1 133 ? -74.948 -4.783 3.503 1.00 31.53 133 PHE E CA 1
ATOM 12465 C C . PHE E 1 133 ? -75.195 -5.649 4.702 1.00 31.09 133 PHE E C 1
ATOM 12466 O O . PHE E 1 133 ? -75.215 -5.156 5.826 1.00 34.23 133 PHE E O 1
ATOM 12474 N N . GLU E 1 134 ? -75.359 -6.940 4.471 1.00 29.56 134 GLU E N 1
ATOM 12475 C CA . GLU E 1 134 ? -75.608 -7.884 5.551 1.00 29.81 134 GLU E CA 1
ATOM 12476 C C . GLU E 1 134 ? -74.856 -9.169 5.183 1.00 30.34 134 GLU E C 1
ATOM 12477 O O . GLU E 1 134 ? -74.991 -9.651 4.050 1.00 26.46 134 GLU E O 1
ATOM 12483 N N . HIS E 1 135 ? -74.081 -9.712 6.134 1.00 29.89 135 HIS E N 1
ATOM 12484 C CA . HIS E 1 135 ? -73.257 -10.910 5.892 1.00 28.00 135 HIS E CA 1
ATOM 12485 C C . HIS E 1 135 ? -73.991 -12.151 5.392 1.00 24.48 135 HIS E C 1
ATOM 12486 O O . HIS E 1 135 ? -73.444 -12.899 4.605 1.00 29.71 135 HIS E O 1
ATOM 12493 N N . ASN E 1 136 ? -75.213 -12.389 5.833 1.00 23.70 136 ASN E N 1
ATOM 12494 C CA . ASN E 1 136 ? -75.923 -13.551 5.332 1.00 27.26 136 ASN E CA 1
ATOM 12495 C C . ASN E 1 136 ? -76.332 -13.363 3.857 1.00 29.36 136 ASN E C 1
ATOM 12496 O O . ASN E 1 136 ? -76.136 -14.254 3.044 1.00 27.92 136 ASN E O 1
ATOM 12501 N N . ALA E 1 137 ? -76.867 -12.196 3.509 1.00 28.76 137 ALA E N 1
ATOM 12502 C CA . ALA E 1 137 ? -77.230 -11.928 2.119 1.00 29.75 137 ALA E CA 1
ATOM 12503 C C . ALA E 1 137 ? -75.975 -11.998 1.249 1.00 26.92 137 ALA E C 1
ATOM 12504 O O . ALA E 1 137 ? -76.017 -12.493 0.132 1.00 30.39 137 ALA E O 1
ATOM 12506 N N . GLN E 1 138 ? -74.856 -11.514 1.766 1.00 26.41 138 GLN E N 1
ATOM 12507 C CA . GLN E 1 138 ? -73.608 -11.522 1.006 1.00 23.75 138 GLN E CA 1
ATOM 12508 C C . GLN E 1 138 ? -73.108 -12.956 0.735 1.00 23.51 138 GLN E C 1
ATOM 12509 O O . GLN E 1 138 ? -72.566 -13.234 -0.325 1.00 22.27 138 GLN E O 1
ATOM 12515 N N . ALA E 1 139 ? -73.295 -13.845 1.701 1.00 24.93 139 ALA E N 1
ATOM 12516 C CA . ALA E 1 139 ? -72.887 -15.224 1.551 1.00 29.15 139 ALA E CA 1
ATOM 12517 C C . ALA E 1 139 ? -73.683 -15.799 0.364 1.00 29.31 139 ALA E C 1
ATOM 12518 O O . ALA E 1 139 ? -73.114 -16.426 -0.528 1.00 27.71 139 ALA E O 1
ATOM 12520 N N . LEU E 1 140 ? -74.993 -15.571 0.357 1.00 30.35 140 LEU E N 1
ATOM 12521 C CA . LEU E 1 140 ? -75.825 -16.052 -0.741 1.00 32.46 140 LEU E CA 1
ATOM 12522 C C . LEU E 1 140 ? -75.422 -15.344 -2.023 1.00 30.47 140 LEU E C 1
ATOM 12523 O O . LEU E 1 140 ? -75.457 -15.924 -3.101 1.00 32.97 140 LEU E O 1
ATOM 12528 N N . ARG E 1 141 ? -75.029 -14.086 -1.903 1.00 29.56 141 ARG E N 1
ATOM 12529 C CA . ARG E 1 141 ? -74.626 -13.323 -3.078 1.00 29.66 141 ARG E CA 1
ATOM 12530 C C . ARG E 1 141 ? -73.336 -13.902 -3.661 1.00 30.61 141 ARG E C 1
ATOM 12531 O O . ARG E 1 141 ? -73.138 -13.933 -4.870 1.00 33.64 141 ARG E O 1
ATOM 12539 N N . ILE E 1 142 ? -72.456 -14.358 -2.785 1.00 29.52 142 ILE E N 1
ATOM 12540 C CA . ILE E 1 142 ? -71.199 -14.946 -3.201 1.00 26.55 142 ILE E CA 1
ATOM 12541 C C . ILE E 1 142 ? -71.464 -16.299 -3.872 1.00 27.57 142 ILE E C 1
ATOM 12542 O O . ILE E 1 142 ? -70.979 -16.572 -4.966 1.00 29.53 142 ILE E O 1
ATOM 12547 N N . LEU E 1 143 ? -72.270 -17.115 -3.204 1.00 25.51 143 LEU E N 1
ATOM 12548 C CA . LEU E 1 143 ? -72.567 -18.460 -3.651 1.00 29.26 143 LEU E CA 1
ATOM 12549 C C . LEU E 1 143 ? -73.482 -18.612 -4.876 1.00 31.64 143 LEU E C 1
ATOM 12550 O O . LEU E 1 143 ? -73.483 -19.662 -5.526 1.00 30.21 143 LEU E O 1
ATOM 12555 N N . THR E 1 144 ? -74.232 -17.571 -5.215 1.00 32.19 144 THR E N 1
ATOM 12556 C CA . THR E 1 144 ? -75.133 -17.663 -6.359 1.00 32.28 144 THR E CA 1
ATOM 12557 C C . THR E 1 144 ? -74.773 -16.722 -7.490 1.00 34.43 144 THR E C 1
ATOM 12558 O O . THR E 1 144 ? -75.332 -16.819 -8.579 1.00 34.28 144 THR E O 1
ATOM 12562 N N . HIS E 1 145 ? -73.850 -15.803 -7.257 1.00 32.07 145 HIS E N 1
ATOM 12563 C CA . HIS E 1 145 ? -73.559 -14.860 -8.310 1.00 33.56 145 HIS E CA 1
ATOM 12564 C C . HIS E 1 145 ? -72.136 -14.294 -8.427 1.00 34.76 145 HIS E C 1
ATOM 12565 O O . HIS E 1 145 ? -71.638 -14.139 -9.544 1.00 34.41 145 HIS E O 1
ATOM 12572 N N . LEU E 1 146 ? -71.471 -14.017 -7.300 1.00 31.45 146 LEU E N 1
ATOM 12573 C CA . LEU E 1 146 ? -70.128 -13.430 -7.338 1.00 31.81 146 LEU E CA 1
ATOM 12574 C C . LEU E 1 146 ? -68.954 -14.315 -7.771 1.00 32.62 146 LEU E C 1
ATOM 12575 O O . LEU E 1 146 ? -68.049 -13.861 -8.488 1.00 32.95 146 LEU E O 1
ATOM 12580 N N . GLU E 1 147 ? -68.927 -15.559 -7.324 1.00 31.56 147 GLU E N 1
ATOM 12581 C CA . GLU E 1 147 ? -67.823 -16.415 -7.728 1.00 35.13 147 GLU E CA 1
ATOM 12582 C C . GLU E 1 147 ? -68.143 -17.229 -8.953 1.00 37.93 147 GLU E C 1
ATOM 12583 O O . GLU E 1 147 ? -69.114 -17.972 -8.977 1.00 39.27 147 GLU E O 1
ATOM 12589 N N . VAL E 1 148 ? -67.320 -17.061 -9.976 1.00 39.38 148 VAL E N 1
ATOM 12590 C CA . VAL E 1 148 ? -67.497 -17.783 -11.212 1.00 41.68 148 VAL E CA 1
ATOM 12591 C C . VAL E 1 148 ? -66.426 -18.851 -11.233 1.00 42.78 148 VAL E C 1
ATOM 12592 O O . VAL E 1 148 ? -65.259 -18.550 -11.460 1.00 42.77 148 VAL E O 1
ATOM 12596 N N . ARG E 1 149 ? -66.820 -20.095 -10.977 1.00 44.28 149 ARG E N 1
ATOM 12597 C CA . ARG E 1 149 ? -65.872 -21.201 -10.974 1.00 45.44 149 ARG E CA 1
ATOM 12598 C C . ARG E 1 149 ? -66.307 -22.261 -11.984 1.00 46.76 149 ARG E C 1
ATOM 12599 O O . ARG E 1 149 ? -65.541 -23.169 -12.317 1.00 44.37 149 ARG E O 1
ATOM 12607 N N . TYR E 1 150 ? -67.536 -22.144 -12.479 1.00 46.84 150 TYR E N 1
ATOM 12608 C CA . TYR E 1 150 ? -68.033 -23.105 -13.456 1.00 47.55 150 TYR E CA 1
ATOM 12609 C C . TYR E 1 150 ? -68.492 -22.453 -14.756 1.00 48.38 150 TYR E C 1
ATOM 12610 O O . TYR E 1 150 ? -69.250 -21.478 -14.759 1.00 47.40 150 TYR E O 1
ATOM 12619 N N . PRO E 1 151 ? -68.010 -22.963 -15.891 1.00 49.60 151 PRO E N 1
ATOM 12620 C CA . PRO E 1 151 ? -68.467 -22.336 -17.130 1.00 51.54 151 PRO E CA 1
ATOM 12621 C C . PRO E 1 151 ? -69.927 -22.755 -17.262 1.00 52.51 151 PRO E C 1
ATOM 12622 O O . PRO E 1 151 ? -70.306 -23.830 -16.793 1.00 52.61 151 PRO E O 1
ATOM 12626 N N . GLY E 1 152 ? -70.756 -21.911 -17.860 1.00 52.15 152 GLY E N 1
ATOM 12627 C CA . GLY E 1 152 ? -72.153 -22.276 -17.999 1.00 53.54 152 GLY E CA 1
ATOM 12628 C C . GLY E 1 152 ? -73.068 -21.533 -17.043 1.00 55.23 152 GLY E C 1
ATOM 12629 O O . GLY E 1 152 ? -74.262 -21.383 -17.310 1.00 55.21 152 GLY E O 1
ATOM 12630 N N . PHE E 1 153 ? -72.523 -21.084 -15.915 1.00 55.25 153 PHE E N 1
ATOM 12631 C CA . PHE E 1 153 ? -73.315 -20.330 -14.953 1.00 52.37 153 PHE E CA 1
ATOM 12632 C C . PHE E 1 153 ? -72.461 -19.569 -13.962 1.00 50.92 153 PHE E C 1
ATOM 12633 O O . PHE E 1 153 ? -71.242 -19.700 -13.933 1.00 51.38 153 PHE E O 1
ATOM 12641 N N . ARG E 1 154 ? -73.128 -18.756 -13.156 1.00 48.38 154 ARG E N 1
ATOM 12642 C CA . ARG E 1 154 ? -72.469 -17.970 -12.139 1.00 45.73 154 ARG E CA 1
ATOM 12643 C C . ARG E 1 154 ? -72.783 -18.640 -10.815 1.00 43.00 154 ARG E C 1
ATOM 12644 O O . ARG E 1 154 ? -73.804 -19.309 -10.670 1.00 43.45 154 ARG E O 1
ATOM 12652 N N . GLY E 1 155 ? -71.890 -18.502 -9.852 1.00 40.76 155 GLY E N 1
ATOM 12653 C CA . GLY E 1 155 ? -72.149 -19.128 -8.575 1.00 37.88 155 GLY E CA 1
ATOM 12654 C C . GLY E 1 155 ? -71.789 -20.598 -8.518 1.00 34.64 155 GLY E C 1
ATOM 12655 O O . GLY E 1 155 ? -71.091 -21.125 -9.379 1.00 34.59 155 GLY E O 1
ATOM 12656 N N . LEU E 1 156 ? -72.289 -21.256 -7.486 1.00 32.93 156 LEU E N 1
ATOM 12657 C CA . LEU E 1 156 ? -72.005 -22.652 -7.237 1.00 31.75 156 LEU E CA 1
ATOM 12658 C C . LEU E 1 156 ? -73.192 -23.575 -7.438 1.00 32.46 156 LEU E C 1
ATOM 12659 O O . LEU E 1 156 ? -73.124 -24.753 -7.087 1.00 30.37 156 LEU E O 1
ATOM 12664 N N . ASN E 1 157 ? -74.278 -23.038 -7.984 1.00 33.79 157 ASN E N 1
ATOM 12665 C CA . ASN E 1 157 ? -75.493 -23.814 -8.225 1.00 36.56 157 ASN E CA 1
ATOM 12666 C C . ASN E 1 157 ? -75.749 -24.847 -7.125 1.00 36.63 157 ASN E C 1
ATOM 12667 O O . ASN E 1 157 ? -76.050 -26.012 -7.405 1.00 37.73 157 ASN E O 1
ATOM 12672 N N . LEU E 1 158 ? -75.628 -24.407 -5.874 1.00 35.66 158 LEU E N 1
ATOM 12673 C CA . LEU E 1 158 ? -75.824 -25.264 -4.701 1.00 34.57 158 LEU E CA 1
ATOM 12674 C C . LEU E 1 158 ? -77.256 -25.733 -4.515 1.00 36.75 158 LEU E C 1
ATOM 12675 O O . LEU E 1 158 ? -78.184 -25.180 -5.108 1.00 37.72 158 LEU E O 1
ATOM 12680 N N . THR E 1 159 ? -77.430 -26.735 -3.656 1.00 35.80 159 THR E N 1
ATOM 12681 C CA . THR E 1 159 ? -78.754 -27.265 -3.363 1.00 36.09 159 THR E CA 1
ATOM 12682 C C . THR E 1 159 ? -79.599 -26.250 -2.603 1.00 37.50 159 THR E C 1
ATOM 12683 O O . THR E 1 159 ? -79.087 -25.402 -1.864 1.00 37.96 159 THR E O 1
ATOM 12687 N N . TYR E 1 160 ? -80.907 -26.368 -2.780 1.00 36.11 160 TYR E N 1
ATOM 12688 C CA . TYR E 1 160 ? -81.867 -25.486 -2.139 1.00 33.69 160 TYR E CA 1
ATOM 12689 C C . TYR E 1 160 ? -81.688 -25.370 -0.626 1.00 33.83 160 TYR E C 1
ATOM 12690 O O . TYR E 1 160 ? -81.628 -24.276 -0.079 1.00 32.07 160 TYR E O 1
ATOM 12699 N N . GLU E 1 161 ? -81.643 -26.517 0.039 1.00 32.80 161 GLU E N 1
ATOM 12700 C CA . GLU E 1 161 ? -81.513 -26.579 1.484 1.00 31.90 161 GLU E CA 1
ATOM 12701 C C . GLU E 1 161 ? -80.261 -25.895 2.038 1.00 31.98 161 GLU E C 1
ATOM 12702 O O . GLU E 1 161 ? -80.295 -25.316 3.120 1.00 31.73 161 GLU E O 1
ATOM 12708 N N . VAL E 1 162 ? -79.155 -25.949 1.309 1.00 31.18 162 VAL E N 1
ATOM 12709 C CA . VAL E 1 162 ? -77.965 -25.287 1.805 1.00 33.52 162 VAL E CA 1
ATOM 12710 C C . VAL E 1 162 ? -78.185 -23.765 1.761 1.00 34.31 162 VAL E C 1
ATOM 12711 O O . VAL E 1 162 ? -77.936 -23.066 2.742 1.00 33.65 162 VAL E O 1
ATOM 12715 N N . LEU E 1 163 ? -78.669 -23.253 0.636 1.00 33.00 163 LEU E N 1
ATOM 12716 C CA . LEU E 1 163 ? -78.916 -21.817 0.532 1.00 32.44 163 LEU E CA 1
ATOM 12717 C C . LEU E 1 163 ? -79.964 -21.409 1.571 1.00 32.90 163 LEU E C 1
ATOM 12718 O O . LEU E 1 163 ? -79.794 -20.410 2.276 1.00 31.81 163 LEU E O 1
ATOM 12723 N N . GLU E 1 164 ? -81.040 -22.197 1.659 1.00 31.81 164 GLU E N 1
ATOM 12724 C CA . GLU E 1 164 ? -82.112 -21.961 2.620 1.00 29.69 164 GLU E CA 1
ATOM 12725 C C . GLU E 1 164 ? -81.534 -21.950 4.038 1.00 31.30 164 GLU E C 1
ATOM 12726 O O . GLU E 1 164 ? -81.946 -21.155 4.881 1.00 27.80 164 GLU E O 1
ATOM 12732 N N . GLY E 1 165 ? -80.594 -22.859 4.296 1.00 30.43 165 GLY E N 1
ATOM 12733 C CA . GLY E 1 165 ? -79.978 -22.911 5.604 1.00 28.63 165 GLY E CA 1
ATOM 12734 C C . GLY E 1 165 ? -79.314 -21.585 5.922 1.00 27.96 165 GLY E C 1
ATOM 12735 O O . GLY E 1 165 ? -79.487 -21.031 7.005 1.00 32.69 165 GLY E O 1
ATOM 12736 N N . ILE E 1 166 ? -78.553 -21.080 4.961 1.00 27.65 166 ILE E N 1
ATOM 12737 C CA . ILE E 1 166 ? -77.839 -19.821 5.103 1.00 28.51 166 ILE E CA 1
ATOM 12738 C C . ILE E 1 166 ? -78.823 -18.659 5.261 1.00 32.95 166 ILE E C 1
ATOM 12739 O O . ILE E 1 166 ? -78.590 -17.753 6.066 1.00 31.71 166 ILE E O 1
ATOM 12744 N N . ALA E 1 167 ? -79.910 -18.696 4.482 1.00 35.03 167 ALA E N 1
ATOM 12745 C CA . ALA E 1 167 ? -80.947 -17.661 4.519 1.00 36.57 167 ALA E CA 1
ATOM 12746 C C . ALA E 1 167 ? -81.703 -17.718 5.838 1.00 36.12 167 ALA E C 1
ATOM 12747 O O . ALA E 1 167 ? -82.068 -16.695 6.397 1.00 35.81 167 ALA E O 1
ATOM 12749 N N . THR E 1 168 ? -81.955 -18.921 6.332 1.00 38.09 168 THR E N 1
ATOM 12750 C CA . THR E 1 168 ? -82.645 -19.049 7.604 1.00 41.18 168 THR E CA 1
ATOM 12751 C C . THR E 1 168 ? -81.518 -19.217 8.627 1.00 42.18 168 THR E C 1
ATOM 12752 O O . THR E 1 168 ? -80.512 -18.534 8.516 1.00 48.48 168 THR E O 1
ATOM 12756 N N . HIS E 1 169 ? -81.664 -20.109 9.598 1.00 41.82 169 HIS E N 1
ATOM 12757 C CA . HIS E 1 169 ? -80.637 -20.350 10.632 1.00 40.33 169 HIS E CA 1
ATOM 12758 C C . HIS E 1 169 ? -80.376 -19.105 11.474 1.00 37.71 169 HIS E C 1
ATOM 12759 O O . HIS E 1 169 ? -80.296 -19.187 12.692 1.00 38.99 169 HIS E O 1
ATOM 12766 N N . GLU E 1 170 ? -80.267 -17.951 10.841 1.00 35.36 170 GLU E N 1
ATOM 12767 C CA . GLU E 1 170 ? -80.077 -16.732 11.605 1.00 41.64 170 GLU E CA 1
ATOM 12768 C C . GLU E 1 170 ? -81.411 -15.996 11.493 1.00 43.12 170 GLU E C 1
ATOM 12769 O O . GLU E 1 170 ? -81.645 -15.265 10.526 1.00 45.69 170 GLU E O 1
ATOM 12775 N N . ALA E 1 171 ? -82.292 -16.241 12.463 1.00 43.88 171 ALA E N 1
ATOM 12776 C CA . ALA E 1 171 ? -83.622 -15.631 12.520 1.00 46.34 171 ALA E CA 1
ATOM 12777 C C . ALA E 1 171 ? -83.527 -14.108 12.483 1.00 47.00 171 ALA E C 1
ATOM 12778 O O . ALA E 1 171 ? -84.263 -13.409 13.175 1.00 46.33 171 ALA E O 1
ATOM 12780 N N . ALA E 1 172 ? -82.608 -13.621 11.654 1.00 48.85 172 ALA E N 1
ATOM 12781 C CA . ALA E 1 172 ? -82.322 -12.209 11.474 1.00 46.72 172 ALA E CA 1
ATOM 12782 C C . ALA E 1 172 ? -83.559 -11.347 11.553 1.00 45.51 172 ALA E C 1
ATOM 12783 O O . ALA E 1 172 ? -83.544 -10.218 11.082 1.00 45.41 172 ALA E O 1
ATOM 12785 N N . PRO E 1 179 ? -89.068 -14.416 1.086 1.00 69.15 179 PRO E N 1
ATOM 12786 C CA . PRO E 1 179 ? -90.033 -15.027 0.161 1.00 68.71 179 PRO E CA 1
ATOM 12787 C C . PRO E 1 179 ? -89.569 -16.388 -0.340 1.00 68.43 179 PRO E C 1
ATOM 12788 O O . PRO E 1 179 ? -90.199 -17.413 -0.061 1.00 69.46 179 PRO E O 1
ATOM 12792 N N . LEU E 1 180 ? -88.463 -16.380 -1.080 1.00 66.44 180 LEU E N 1
ATOM 12793 C CA . LEU E 1 180 ? -87.872 -17.589 -1.640 1.00 64.18 180 LEU E CA 1
ATOM 12794 C C . LEU E 1 180 ? -87.481 -18.610 -0.576 1.00 62.72 180 LEU E C 1
ATOM 12795 O O . LEU E 1 180 ? -87.467 -19.809 -0.839 1.00 63.49 180 LEU E O 1
ATOM 12800 N N . TYR E 1 181 ? -87.159 -18.131 0.622 1.00 60.17 181 TYR E N 1
ATOM 12801 C CA . TYR E 1 181 ? -86.750 -19.005 1.723 1.00 57.09 181 TYR E CA 1
ATOM 12802 C C . TYR E 1 181 ? -87.602 -18.709 2.936 1.00 56.48 181 TYR E C 1
ATOM 12803 O O . TYR E 1 181 ? -87.347 -17.744 3.654 1.00 57.51 181 TYR E O 1
ATOM 12812 N N . GLU E 1 182 ? -88.607 -19.539 3.177 1.00 57.08 182 GLU E N 1
ATOM 12813 C CA . GLU E 1 182 ? -89.476 -19.298 4.315 1.00 56.04 182 GLU E CA 1
ATOM 12814 C C . GLU E 1 182 ? -89.425 -20.389 5.355 1.00 53.23 182 GLU E C 1
ATOM 12815 O O . GLU E 1 182 ? -88.872 -21.470 5.131 1.00 54.67 182 GLU E O 1
ATOM 12821 N N . GLY E 1 183 ? -90.017 -20.086 6.500 1.00 49.37 183 GLY E N 1
ATOM 12822 C CA . GLY E 1 183 ? -90.054 -21.037 7.583 1.00 46.35 183 GLY E CA 1
ATOM 12823 C C . GLY E 1 183 ? -88.859 -20.864 8.478 1.00 43.07 183 GLY E C 1
ATOM 12824 O O . GLY E 1 183 ? -88.027 -19.986 8.257 1.00 40.74 183 GLY E O 1
ATOM 12825 N N . GLN E 1 184 ? -88.796 -21.718 9.491 1.00 42.44 184 GLN E N 1
ATOM 12826 C CA . GLN E 1 184 ? -87.724 -21.733 10.473 1.00 40.61 184 GLN E CA 1
ATOM 12827 C C . GLN E 1 184 ? -86.487 -22.433 9.924 1.00 39.03 184 GLN E C 1
ATOM 12828 O O . GLN E 1 184 ? -85.444 -22.466 10.574 1.00 38.17 184 GLN E O 1
ATOM 12834 N N . GLY E 1 185 ? -86.605 -22.988 8.721 1.00 37.83 185 GLY E N 1
ATOM 12835 C CA . GLY E 1 185 ? -85.491 -23.716 8.144 1.00 36.43 185 GLY E CA 1
ATOM 12836 C C . GLY E 1 185 ? -85.394 -25.101 8.782 1.00 36.49 185 GLY E C 1
ATOM 12837 O O . GLY E 1 185 ? -86.193 -25.455 9.668 1.00 34.40 185 GLY E O 1
ATOM 12838 N N . THR E 1 186 ? -84.423 -25.890 8.334 1.00 31.19 186 THR E N 1
ATOM 12839 C CA . THR E 1 186 ? -84.224 -27.237 8.857 1.00 31.01 186 THR E CA 1
ATOM 12840 C C . THR E 1 186 ? -83.701 -27.201 10.301 1.00 30.33 186 THR E C 1
ATOM 12841 O O . THR E 1 186 ? -83.202 -26.183 10.774 1.00 29.58 186 THR E O 1
ATOM 12845 N N . LEU E 1 187 ? -83.840 -28.299 11.029 1.00 32.42 187 LEU E N 1
ATOM 12846 C CA . LEU E 1 187 ? -83.305 -28.295 12.373 1.00 34.13 187 LEU E CA 1
ATOM 12847 C C . LEU E 1 187 ? -81.793 -28.170 12.180 1.00 33.68 187 LEU E C 1
ATOM 12848 O O . LEU E 1 187 ? -81.095 -27.566 12.995 1.00 31.57 187 LEU E O 1
ATOM 12853 N N . GLU E 1 188 ? -81.304 -28.724 11.073 1.00 34.47 188 GLU E N 1
ATOM 12854 C CA . GLU E 1 188 ? -79.879 -28.660 10.755 1.00 36.61 188 GLU E CA 1
ATOM 12855 C C . GLU E 1 188 ? -79.405 -27.203 10.755 1.00 34.44 188 GLU E C 1
ATOM 12856 O O . GLU E 1 188 ? -78.451 -26.848 11.462 1.00 35.05 188 GLU E O 1
ATOM 12862 N N . ALA E 1 189 ? -80.065 -26.366 9.964 1.00 30.68 189 ALA E N 1
ATOM 12863 C CA . ALA E 1 189 ? -79.708 -24.944 9.912 1.00 30.45 189 ALA E CA 1
ATOM 12864 C C . ALA E 1 189 ? -79.768 -24.332 11.318 1.00 28.32 189 ALA E C 1
ATOM 12865 O O . ALA E 1 189 ? -78.901 -23.553 11.724 1.00 24.92 189 ALA E O 1
ATOM 12867 N N . GLN E 1 190 ? -80.800 -24.690 12.062 1.00 27.79 190 GLN E N 1
ATOM 12868 C CA . GLN E 1 190 ? -80.941 -24.156 13.403 1.00 30.57 190 GLN E CA 1
ATOM 12869 C C . GLN E 1 190 ? -79.760 -24.581 14.278 1.00 29.84 190 GLN E C 1
ATOM 12870 O O . GLN E 1 190 ? -79.210 -23.777 15.008 1.00 30.95 190 GLN E O 1
ATOM 12876 N N . VAL E 1 191 ? -79.361 -25.844 14.188 1.00 32.06 191 VAL E N 1
ATOM 12877 C CA . VAL E 1 191 ? -78.237 -26.323 14.964 1.00 28.62 191 VAL E CA 1
ATOM 12878 C C . VAL E 1 191 ? -76.980 -25.515 14.633 1.00 28.88 191 VAL E C 1
ATOM 12879 O O . VAL E 1 191 ? -76.202 -25.187 15.525 1.00 30.60 191 VAL E O 1
ATOM 12883 N N . VAL E 1 192 ? -76.775 -25.179 13.365 1.00 28.03 192 VAL E N 1
ATOM 12884 C CA . VAL E 1 192 ? -75.596 -24.381 13.007 1.00 29.09 192 VAL E CA 1
ATOM 12885 C C . VAL E 1 192 ? -75.560 -23.048 13.794 1.00 29.90 192 VAL E C 1
ATOM 12886 O O . VAL E 1 192 ? -74.550 -22.704 14.415 1.00 27.01 192 VAL E O 1
ATOM 12890 N N . ASP E 1 193 ? -76.662 -22.303 13.770 1.00 28.92 193 ASP E N 1
ATOM 12891 C CA . ASP E 1 193 ? -76.706 -21.033 14.474 1.00 30.00 193 ASP E CA 1
ATOM 12892 C C . ASP E 1 193 ? -76.423 -21.174 15.961 1.00 29.48 193 ASP E C 1
ATOM 12893 O O . ASP E 1 193 ? -75.644 -20.407 16.522 1.00 28.16 193 ASP E O 1
ATOM 12898 N N . LEU E 1 194 ? -77.067 -22.142 16.599 1.00 28.33 194 LEU E N 1
ATOM 12899 C CA . LEU E 1 194 ? -76.855 -22.364 18.024 1.00 34.43 194 LEU E CA 1
ATOM 12900 C C . LEU E 1 194 ? -75.388 -22.720 18.278 1.00 35.44 194 LEU E C 1
ATOM 12901 O O . LEU E 1 194 ? -74.789 -22.246 19.246 1.00 37.70 194 LEU E O 1
ATOM 12906 N N . SER E 1 195 ? -74.818 -23.551 17.405 1.00 34.12 195 SER E N 1
ATOM 12907 C CA . SER E 1 195 ? -73.421 -23.955 17.523 1.00 31.85 195 SER E CA 1
ATOM 12908 C C . SER E 1 195 ? -72.498 -22.750 17.314 1.00 30.15 195 SER E C 1
ATOM 12909 O O . SER E 1 195 ? -71.416 -22.663 17.900 1.00 28.38 195 SER E O 1
ATOM 12912 N N . ASP E 1 196 ? -72.927 -21.826 16.464 1.00 27.30 196 ASP E N 1
ATOM 12913 C CA . ASP E 1 196 ? -72.139 -20.635 16.190 1.00 29.34 196 ASP E CA 1
ATOM 12914 C C . ASP E 1 196 ? -72.035 -19.813 17.483 1.00 28.07 196 ASP E C 1
ATOM 12915 O O . ASP E 1 196 ? -70.968 -19.301 17.826 1.00 28.87 196 ASP E O 1
ATOM 12920 N N . ALA E 1 197 ? -73.146 -19.715 18.207 1.00 28.09 197 ALA E N 1
ATOM 12921 C CA . ALA E 1 197 ? -73.169 -18.962 19.462 1.00 30.29 197 ALA E CA 1
ATOM 12922 C C . ALA E 1 197 ? -72.280 -19.631 20.505 1.00 30.58 197 ALA E C 1
ATOM 12923 O O . ALA E 1 197 ? -71.547 -18.952 21.219 1.00 31.51 197 ALA E O 1
ATOM 12925 N N . ILE E 1 198 ? -72.352 -20.957 20.589 1.00 30.78 198 ILE E N 1
ATOM 12926 C CA . ILE E 1 198 ? -71.540 -21.695 21.549 1.00 31.22 198 ILE E CA 1
ATOM 12927 C C . ILE E 1 198 ? -70.068 -21.493 21.227 1.00 33.70 198 ILE E C 1
ATOM 12928 O O . ILE E 1 198 ? -69.264 -21.146 22.095 1.00 36.03 198 ILE E O 1
ATOM 12933 N N . ALA E 1 199 ? -69.719 -21.699 19.966 1.00 32.96 199 ALA E N 1
ATOM 12934 C CA . ALA E 1 199 ? -68.340 -21.543 19.527 1.00 32.86 199 ALA E CA 1
ATOM 12935 C C . ALA E 1 199 ? -67.764 -20.198 19.956 1.00 35.35 199 ALA E C 1
ATOM 12936 O O . ALA E 1 199 ? -66.629 -20.113 20.437 1.00 31.69 199 ALA E O 1
ATOM 12938 N N . TYR E 1 200 ? -68.566 -19.154 19.759 1.00 35.61 200 TYR E N 1
ATOM 12939 C CA . TYR E 1 200 ? -68.186 -17.789 20.074 1.00 37.02 200 TYR E CA 1
ATOM 12940 C C . TYR E 1 200 ? -67.804 -17.680 21.528 1.00 38.93 200 TYR E C 1
ATOM 12941 O O . TYR E 1 200 ? -66.685 -17.305 21.871 1.00 43.27 200 TYR E O 1
ATOM 12950 N N . ALA E 1 201 ? -68.769 -17.999 22.376 1.00 37.69 201 ALA E N 1
ATOM 12951 C CA . ALA E 1 201 ? -68.601 -17.940 23.805 1.00 34.63 201 ALA E CA 1
ATOM 12952 C C . ALA E 1 201 ? -67.291 -18.573 24.237 1.00 33.76 201 ALA E C 1
ATOM 12953 O O . ALA E 1 201 ? -66.432 -17.905 24.791 1.00 33.42 201 ALA E O 1
ATOM 12955 N N . ALA E 1 202 ? -67.139 -19.861 23.970 1.00 33.10 202 ALA E N 1
ATOM 12956 C CA . ALA E 1 202 ? -65.941 -20.571 24.383 1.00 33.00 202 ALA E CA 1
ATOM 12957 C C . ALA E 1 202 ? -64.642 -20.011 23.811 1.00 33.81 202 ALA E C 1
ATOM 12958 O O . ALA E 1 202 ? -63.627 -19.929 24.514 1.00 33.94 202 ALA E O 1
ATOM 12960 N N . HIS E 1 203 ? -64.662 -19.588 22.555 1.00 33.24 203 HIS E N 1
ATOM 12961 C CA . HIS E 1 203 ? -63.447 -19.067 21.958 1.00 32.59 203 HIS E CA 1
ATOM 12962 C C . HIS E 1 203 ? -63.127 -17.613 22.231 1.00 31.52 203 HIS E C 1
ATOM 12963 O O . HIS E 1 203 ? -61.961 -17.229 22.209 1.00 30.28 203 HIS E O 1
ATOM 12970 N N . ASP E 1 204 ? -64.140 -16.791 22.468 1.00 30.83 204 ASP E N 1
ATOM 12971 C CA . ASP E 1 204 ? -63.868 -15.393 22.776 1.00 31.13 204 ASP E CA 1
ATOM 12972 C C . ASP E 1 204 ? -63.165 -15.378 24.132 1.00 29.25 204 ASP E C 1
ATOM 12973 O O . ASP E 1 204 ? -62.212 -14.654 24.348 1.00 26.73 204 ASP E O 1
ATOM 12978 N N . LEU E 1 205 ? -63.654 -16.223 25.025 1.00 32.05 205 LEU E N 1
ATOM 12979 C CA . LEU E 1 205 ? -63.114 -16.388 26.354 1.00 31.44 205 LEU E CA 1
ATOM 12980 C C . LEU E 1 205 ? -61.653 -16.859 26.223 1.00 33.35 205 LEU E C 1
ATOM 12981 O O . LEU E 1 205 ? -60.746 -16.249 26.795 1.00 35.54 205 LEU E O 1
ATOM 12986 N N . ASP E 1 206 ? -61.423 -17.925 25.453 1.00 31.50 206 ASP E N 1
ATOM 12987 C CA . ASP E 1 206 ? -60.071 -18.454 25.261 1.00 31.85 206 ASP E CA 1
ATOM 12988 C C . ASP E 1 206 ? -59.114 -17.418 24.677 1.00 35.30 206 ASP E C 1
ATOM 12989 O O . ASP E 1 206 ? -58.019 -17.211 25.203 1.00 35.17 206 ASP E O 1
ATOM 12994 N N . ASP E 1 207 ? -59.505 -16.772 23.583 1.00 33.26 207 ASP E N 1
ATOM 12995 C CA . ASP E 1 207 ? -58.618 -15.789 22.995 1.00 33.93 207 ASP E CA 1
ATOM 12996 C C . ASP E 1 207 ? -58.443 -14.570 23.918 1.00 36.85 207 ASP E C 1
ATOM 12997 O O . ASP E 1 207 ? -57.348 -14.023 24.019 1.00 35.68 207 ASP E O 1
ATOM 13002 N N . GLY E 1 208 ? -59.524 -14.150 24.578 1.00 36.11 208 GLY E N 1
ATOM 13003 C CA . GLY E 1 208 ? -59.455 -13.019 25.487 1.00 33.93 208 GLY E CA 1
ATOM 13004 C C . GLY E 1 208 ? -58.409 -13.253 26.570 1.00 35.94 208 GLY E C 1
ATOM 13005 O O . GLY E 1 208 ? -57.585 -12.373 26.853 1.00 31.22 208 GLY E O 1
ATOM 13006 N N . PHE E 1 209 ? -58.441 -14.438 27.178 1.00 35.87 209 PHE E N 1
ATOM 13007 C CA . PHE E 1 209 ? -57.465 -14.769 28.209 1.00 39.53 209 PHE E CA 1
ATOM 13008 C C . PHE E 1 209 ? -56.066 -14.747 27.619 1.00 41.81 209 PHE E C 1
ATOM 13009 O O . PHE E 1 209 ? -55.164 -14.105 28.163 1.00 42.20 209 PHE E O 1
ATOM 13017 N N . ARG E 1 210 ? -55.897 -15.427 26.489 1.00 42.01 210 ARG E N 1
ATOM 13018 C CA . ARG E 1 210 ? -54.602 -15.491 25.830 1.00 41.38 210 ARG E CA 1
ATOM 13019 C C . ARG E 1 210 ? -54.084 -14.136 25.409 1.00 39.71 210 ARG E C 1
ATOM 13020 O O . ARG E 1 210 ? -52.899 -13.862 25.535 1.00 42.97 210 ARG E O 1
ATOM 13028 N N . ALA E 1 211 ? -54.961 -13.275 24.916 1.00 40.42 211 ALA E N 1
ATOM 13029 C CA . ALA E 1 211 ? -54.526 -11.952 24.495 1.00 39.69 211 ALA E CA 1
ATOM 13030 C C . ALA E 1 211 ? -54.175 -11.098 25.716 1.00 39.93 211 ALA E C 1
ATOM 13031 O O . ALA E 1 211 ? -53.542 -10.060 25.584 1.00 42.04 211 ALA E O 1
ATOM 13033 N N . GLY E 1 212 ? -54.582 -11.542 26.901 1.00 40.46 212 GLY E N 1
ATOM 13034 C CA . GLY E 1 212 ? -54.281 -10.798 28.113 1.00 39.92 212 GLY E CA 1
ATOM 13035 C C . GLY E 1 212 ? -55.306 -9.738 28.483 1.00 41.37 212 GLY E C 1
ATOM 13036 O O . GLY E 1 212 ? -55.072 -8.923 29.364 1.00 40.59 212 GLY E O 1
ATOM 13037 N N . LEU E 1 213 ? -56.455 -9.754 27.817 1.00 40.95 213 LEU E N 1
ATOM 13038 C CA . LEU E 1 213 ? -57.499 -8.779 28.089 1.00 41.42 213 LEU E CA 1
ATOM 13039 C C . LEU E 1 213 ? -58.415 -9.271 29.172 1.00 40.66 213 LEU E C 1
ATOM 13040 O O . LEU E 1 213 ? -59.136 -8.495 29.799 1.00 43.67 213 LEU E O 1
ATOM 13045 N N . LEU E 1 214 ? -58.425 -10.575 29.364 1.00 38.49 214 LEU E N 1
ATOM 13046 C CA . LEU E 1 214 ? -59.271 -11.118 30.392 1.00 38.28 214 LEU E CA 1
ATOM 13047 C C . LEU E 1 214 ? -58.378 -11.580 31.527 1.00 37.04 214 LEU E C 1
ATOM 13048 O O . LEU E 1 214 ? -57.282 -12.110 31.310 1.00 37.07 214 LEU E O 1
ATOM 13053 N N . HIS E 1 215 ? -58.839 -11.329 32.744 1.00 36.54 215 HIS E N 1
ATOM 13054 C CA . HIS E 1 215 ? -58.091 -11.727 33.933 1.00 37.69 215 HIS E CA 1
ATOM 13055 C C . HIS E 1 215 ? -58.901 -12.711 34.735 1.00 35.91 215 HIS E C 1
ATOM 13056 O O . HIS E 1 215 ? -60.094 -12.491 34.982 1.00 34.86 215 HIS E O 1
ATOM 13063 N N . PRO E 1 216 ? -58.263 -13.829 35.131 1.00 34.95 216 PRO E N 1
ATOM 13064 C CA . PRO E 1 216 ? -58.815 -14.939 35.907 1.00 36.77 216 PRO E CA 1
ATOM 13065 C C . PRO E 1 216 ? -59.702 -14.535 37.070 1.00 40.08 216 PRO E C 1
ATOM 13066 O O . PRO E 1 216 ? -60.641 -15.251 37.423 1.00 41.33 216 PRO E O 1
ATOM 13070 N N . GLU E 1 217 ? -59.414 -13.390 37.671 1.00 44.12 217 GLU E N 1
ATOM 13071 C CA . GLU E 1 217 ? -60.220 -12.947 38.795 1.00 48.77 217 GLU E CA 1
ATOM 13072 C C . GLU E 1 217 ? -61.609 -12.461 38.358 1.00 50.00 217 GLU E C 1
ATOM 13073 O O . GLU E 1 217 ? -62.490 -12.251 39.198 1.00 51.66 217 GLU E O 1
ATOM 13079 N N . GLU E 1 218 ? -61.813 -12.300 37.051 1.00 49.60 218 GLU E N 1
ATOM 13080 C CA . GLU E 1 218 ? -63.110 -11.868 36.537 1.00 50.36 218 GLU E CA 1
ATOM 13081 C C . GLU E 1 218 ? -63.963 -13.112 36.241 1.00 51.86 218 GLU E C 1
ATOM 13082 O O . GLU E 1 218 ? -65.085 -12.993 35.756 1.00 50.72 218 GLU E O 1
ATOM 13088 N N . LEU E 1 219 ? -63.423 -14.300 36.525 1.00 53.95 219 LEU E N 1
ATOM 13089 C CA . LEU E 1 219 ? -64.158 -15.555 36.302 1.00 56.25 219 LEU E CA 1
ATOM 13090 C C . LEU E 1 219 ? -65.369 -15.544 37.205 1.00 57.22 219 LEU E C 1
ATOM 13091 O O . LEU E 1 219 ? -66.472 -15.927 36.806 1.00 57.06 219 LEU E O 1
ATOM 13096 N N . LYS E 1 220 ? -65.123 -15.133 38.445 1.00 59.24 220 LYS E N 1
ATOM 13097 C CA . LYS E 1 220 ? -66.159 -15.005 39.454 1.00 60.12 220 LYS E CA 1
ATOM 13098 C C . LYS E 1 220 ? -66.812 -13.708 39.006 1.00 60.21 220 LYS E C 1
ATOM 13099 O O . LYS E 1 220 ? -66.377 -12.627 39.397 1.00 62.66 220 LYS E O 1
ATOM 13105 N N . GLU E 1 221 ? -67.822 -13.824 38.150 1.00 57.73 221 GLU E N 1
ATOM 13106 C CA . GLU E 1 221 ? -68.534 -12.675 37.598 1.00 55.84 221 GLU E CA 1
ATOM 13107 C C . GLU E 1 221 ? -69.587 -13.231 36.646 1.00 53.68 221 GLU E C 1
ATOM 13108 O O . GLU E 1 221 ? -70.514 -12.532 36.245 1.00 54.05 221 GLU E O 1
ATOM 13114 N N . VAL E 1 222 ? -69.401 -14.494 36.273 1.00 48.83 222 VAL E N 1
ATOM 13115 C CA . VAL E 1 222 ? -70.319 -15.233 35.415 1.00 43.87 222 VAL E CA 1
ATOM 13116 C C . VAL E 1 222 ? -70.409 -16.570 36.134 1.00 42.07 222 VAL E C 1
ATOM 13117 O O . VAL E 1 222 ? -69.446 -17.330 36.181 1.00 39.42 222 VAL E O 1
ATOM 13121 N N . GLU E 1 223 ? -71.573 -16.838 36.715 1.00 41.23 223 GLU E N 1
ATOM 13122 C CA . GLU E 1 223 ? -71.777 -18.047 37.507 1.00 41.77 223 GLU E CA 1
ATOM 13123 C C . GLU E 1 223 ? -71.211 -19.359 36.941 1.00 42.07 223 GLU E C 1
ATOM 13124 O O . GLU E 1 223 ? -70.515 -20.098 37.657 1.00 40.30 223 GLU E O 1
ATOM 13130 N N . LEU E 1 224 ? -71.497 -19.651 35.672 1.00 40.33 224 LEU E N 1
ATOM 13131 C CA . LEU E 1 224 ? -71.022 -20.894 35.056 1.00 39.37 224 LEU E CA 1
ATOM 13132 C C . LEU E 1 224 ? -69.494 -21.054 35.097 1.00 37.21 224 LEU E C 1
ATOM 13133 O O . LEU E 1 224 ? -68.997 -22.108 35.461 1.00 37.08 224 LEU E O 1
ATOM 13138 N N . LEU E 1 225 ? -68.752 -20.019 34.718 1.00 37.01 225 LEU E N 1
ATOM 13139 C CA . LEU E 1 225 ? -67.291 -20.101 34.721 1.00 41.80 225 LEU E CA 1
ATOM 13140 C C . LEU E 1 225 ? -66.720 -20.365 36.111 1.00 44.69 225 LEU E C 1
ATOM 13141 O O . LEU E 1 225 ? -65.785 -21.154 36.269 1.00 45.61 225 LEU E O 1
ATOM 13146 N N . GLN E 1 226 ? -67.278 -19.690 37.111 1.00 45.15 226 GLN E N 1
ATOM 13147 C CA . GLN E 1 226 ? -66.848 -19.843 38.497 1.00 46.05 226 GLN E CA 1
ATOM 13148 C C . GLN E 1 226 ? -67.159 -21.251 39.008 1.00 46.20 226 GLN E C 1
ATOM 13149 O O . GLN E 1 226 ? -66.344 -21.875 39.691 1.00 42.22 226 GLN E O 1
ATOM 13155 N N . ALA E 1 227 ? -68.345 -21.753 38.671 1.00 44.22 227 ALA E N 1
ATOM 13156 C CA . ALA E 1 227 ? -68.734 -23.082 39.106 1.00 41.65 227 ALA E CA 1
ATOM 13157 C C . ALA E 1 227 ? -67.734 -24.101 38.574 1.00 42.32 227 ALA E C 1
ATOM 13158 O O . ALA E 1 227 ? -67.276 -24.994 39.295 1.00 40.80 227 ALA E O 1
ATOM 13160 N N . LEU E 1 228 ? -67.378 -23.945 37.307 1.00 41.37 228 LEU E N 1
ATOM 13161 C CA . LEU E 1 228 ? -66.454 -24.862 36.662 1.00 42.35 228 LEU E CA 1
ATOM 13162 C C . LEU E 1 228 ? -65.037 -24.759 37.207 1.00 40.80 228 LEU E C 1
ATOM 13163 O O . LEU E 1 228 ? -64.370 -25.768 37.418 1.00 39.09 228 LEU E O 1
ATOM 13168 N N . ALA E 1 229 ? -64.594 -23.535 37.456 1.00 43.63 229 ALA E N 1
ATOM 13169 C CA . ALA E 1 229 ? -63.258 -23.287 37.983 1.00 45.29 229 ALA E CA 1
ATOM 13170 C C . ALA E 1 229 ? -63.065 -23.894 39.379 1.00 47.79 229 ALA E C 1
ATOM 13171 O O . ALA E 1 229 ? -62.053 -24.541 39.654 1.00 46.19 229 ALA E O 1
ATOM 13173 N N . LEU E 1 230 ? -64.034 -23.674 40.261 1.00 49.59 230 LEU E N 1
ATOM 13174 C CA . LEU E 1 230 ? -63.950 -24.201 41.617 1.00 50.91 230 LEU E CA 1
ATOM 13175 C C . LEU E 1 230 ? -64.096 -25.718 41.581 1.00 50.95 230 LEU E C 1
ATOM 13176 O O . LEU E 1 230 ? -63.337 -26.448 42.225 1.00 48.65 230 LEU E O 1
ATOM 13181 N N . GLU E 1 231 ? -65.081 -26.166 40.809 1.00 51.76 231 GLU E N 1
ATOM 13182 C CA . GLU E 1 231 ? -65.417 -27.575 40.643 1.00 53.31 231 GLU E CA 1
ATOM 13183 C C . GLU E 1 231 ? -64.217 -28.418 40.227 1.00 54.50 231 GLU E C 1
ATOM 13184 O O . GLU E 1 231 ? -64.030 -29.531 40.722 1.00 54.87 231 GLU E O 1
ATOM 13190 N N . GLU E 1 232 ? -63.402 -27.871 39.328 1.00 53.91 232 GLU E N 1
ATOM 13191 C CA . GLU E 1 232 ? -62.215 -28.556 38.831 1.00 52.25 232 GLU E CA 1
ATOM 13192 C C . GLU E 1 232 ? -60.974 -28.122 39.584 1.00 50.08 232 GLU E C 1
ATOM 13193 O O . GLU E 1 232 ? -59.854 -28.414 39.171 1.00 47.41 232 GLU E O 1
ATOM 13199 N N . GLY E 1 233 ? -61.175 -27.412 40.685 1.00 49.85 233 GLY E N 1
ATOM 13200 C CA . GLY E 1 233 ? -60.046 -26.950 41.468 1.00 47.55 233 GLY E CA 1
ATOM 13201 C C . GLY E 1 233 ? -59.049 -26.190 40.622 1.00 46.52 233 GLY E C 1
ATOM 13202 O O . GLY E 1 233 ? -57.845 -26.394 40.733 1.00 46.32 233 GLY E O 1
ATOM 13203 N N . LEU E 1 234 ? -59.550 -25.310 39.767 1.00 47.02 234 LEU E N 1
ATOM 13204 C CA . LEU E 1 234 ? -58.682 -24.524 38.912 1.00 49.99 234 LEU E CA 1
ATOM 13205 C C . LEU E 1 234 ? -58.105 -23.313 39.648 1.00 52.26 234 LEU E C 1
ATOM 13206 O O . LEU E 1 234 ? -58.766 -22.688 40.464 1.00 53.94 234 LEU E O 1
ATOM 13211 N N . ASP E 1 235 ? -56.850 -23.015 39.345 1.00 53.88 235 ASP E N 1
ATOM 13212 C CA . ASP E 1 235 ? -56.097 -21.869 39.885 1.00 54.50 235 ASP E CA 1
ATOM 13213 C C . ASP E 1 235 ? -56.687 -20.602 39.248 1.00 56.16 235 ASP E C 1
ATOM 13214 O O . ASP E 1 235 ? -56.148 -20.085 38.266 1.00 57.25 235 ASP E O 1
ATOM 13219 N N . LEU E 1 236 ? -57.804 -20.122 39.788 1.00 57.05 236 LEU E N 1
ATOM 13220 C CA . LEU E 1 236 ? -58.444 -18.925 39.261 1.00 58.31 236 LEU E CA 1
ATOM 13221 C C . LEU E 1 236 ? -57.865 -17.655 39.872 1.00 59.12 236 LEU E C 1
ATOM 13222 O O . LEU E 1 236 ? -56.834 -17.147 39.423 1.00 60.11 236 LEU E O 1
ATOM 13227 N N . PRO E 1 240 ? -53.842 -21.023 34.928 1.00 49.56 240 PRO E N 1
ATOM 13228 C CA . PRO E 1 240 ? -52.785 -21.228 33.941 1.00 49.84 240 PRO E CA 1
ATOM 13229 C C . PRO E 1 240 ? -53.250 -22.094 32.767 1.00 50.80 240 PRO E C 1
ATOM 13230 O O . PRO E 1 240 ? -54.236 -22.827 32.876 1.00 52.32 240 PRO E O 1
ATOM 13234 N N . GLU E 1 241 ? -52.522 -22.006 31.658 1.00 51.43 241 GLU E N 1
ATOM 13235 C CA . GLU E 1 241 ? -52.810 -22.753 30.432 1.00 52.52 241 GLU E CA 1
ATOM 13236 C C . GLU E 1 241 ? -53.617 -24.058 30.551 1.00 50.36 241 GLU E C 1
ATOM 13237 O O . GLU E 1 241 ? -54.745 -24.132 30.063 1.00 52.01 241 GLU E O 1
ATOM 13243 N N . LEU E 1 242 ? -53.042 -25.085 31.169 1.00 47.62 242 LEU E N 1
ATOM 13244 C CA . LEU E 1 242 ? -53.738 -26.365 31.315 1.00 47.50 242 LEU E CA 1
ATOM 13245 C C . LEU E 1 242 ? -55.118 -26.140 31.909 1.00 47.43 242 LEU E C 1
ATOM 13246 O O . LEU E 1 242 ? -56.114 -26.693 31.442 1.00 48.11 242 LEU E O 1
ATOM 13248 N N . ASP E 1 243 ? -55.172 -25.314 32.945 1.00 47.83 243 ASP E N 1
ATOM 13249 C CA . ASP E 1 243 ? -56.433 -25.010 33.603 1.00 45.24 243 ASP E CA 1
ATOM 13250 C C . ASP E 1 243 ? -57.376 -24.324 32.621 1.00 41.04 243 ASP E C 1
ATOM 13251 O O . ASP E 1 243 ? -58.539 -24.707 32.496 1.00 41.71 243 ASP E O 1
ATOM 13256 N N . ARG E 1 244 ? -56.860 -23.325 31.916 1.00 39.07 244 ARG E N 1
ATOM 13257 C CA . ARG E 1 244 ? -57.636 -22.594 30.923 1.00 38.62 244 ARG E CA 1
ATOM 13258 C C . ARG E 1 244 ? -58.188 -23.580 29.885 1.00 37.19 244 ARG E C 1
ATOM 13259 O O . ARG E 1 244 ? -59.365 -23.527 29.523 1.00 32.38 244 ARG E O 1
ATOM 13267 N N . ARG E 1 245 ? -57.334 -24.490 29.424 1.00 33.99 245 ARG E N 1
ATOM 13268 C CA . ARG E 1 245 ? -57.770 -25.463 28.446 1.00 36.24 245 ARG E CA 1
ATOM 13269 C C . ARG E 1 245 ? -58.828 -26.371 29.051 1.00 36.48 245 ARG E C 1
ATOM 13270 O O . ARG E 1 245 ? -59.769 -26.773 28.359 1.00 37.73 245 ARG E O 1
ATOM 13278 N N . VAL E 1 246 ? -58.681 -26.701 30.335 1.00 35.70 246 VAL E N 1
ATOM 13279 C CA . VAL E 1 246 ? -59.660 -27.560 31.005 1.00 35.15 246 VAL E CA 1
ATOM 13280 C C . VAL E 1 246 ? -60.981 -26.813 31.116 1.00 34.11 246 VAL E C 1
ATOM 13281 O O . VAL E 1 246 ? -62.061 -27.399 30.998 1.00 34.46 246 VAL E O 1
ATOM 13285 N N . LEU E 1 247 ? -60.888 -25.511 31.338 1.00 35.53 247 LEU E N 1
ATOM 13286 C CA . LEU E 1 247 ? -62.076 -24.669 31.467 1.00 35.85 247 LEU E CA 1
ATOM 13287 C C . LEU E 1 247 ? -62.858 -24.566 30.138 1.00 36.76 247 LEU E C 1
ATOM 13288 O O . LEU E 1 247 ? -64.085 -24.739 30.105 1.00 36.35 247 LEU E O 1
ATOM 13293 N N . VAL E 1 248 ? -62.147 -24.269 29.051 1.00 37.04 248 VAL E N 1
ATOM 13294 C CA . VAL E 1 248 ? -62.784 -24.131 27.743 1.00 36.30 248 VAL E CA 1
ATOM 13295 C C . VAL E 1 248 ? -63.508 -25.402 27.321 1.00 36.90 248 VAL E C 1
ATOM 13296 O O . VAL E 1 248 ? -64.682 -25.359 26.948 1.00 34.95 248 VAL E O 1
ATOM 13300 N N . ARG E 1 249 ? -62.801 -26.525 27.406 1.00 37.25 249 ARG E N 1
ATOM 13301 C CA . ARG E 1 249 ? -63.334 -27.839 27.062 1.00 38.05 249 ARG E CA 1
ATOM 13302 C C . ARG E 1 249 ? -64.609 -28.187 27.857 1.00 38.84 249 ARG E C 1
ATOM 13303 O O . ARG E 1 249 ? -65.614 -28.631 27.285 1.00 37.83 249 ARG E O 1
ATOM 13311 N N . GLN E 1 250 ? -64.559 -28.004 29.172 1.00 39.04 250 GLN E N 1
ATOM 13312 C CA . GLN E 1 250 ? -65.708 -28.296 30.025 1.00 40.14 250 GLN E CA 1
ATOM 13313 C C . GLN E 1 250 ? -66.886 -27.427 29.604 1.00 38.87 250 GLN E C 1
ATOM 13314 O O . GLN E 1 250 ? -68.037 -27.887 29.527 1.00 39.86 250 GLN E O 1
ATOM 13320 N N . LEU E 1 251 ? -66.581 -26.168 29.335 1.00 34.74 251 LEU E N 1
ATOM 13321 C CA . LEU E 1 251 ? -67.582 -25.203 28.934 1.00 35.39 251 LEU E CA 1
ATOM 13322 C C . LEU E 1 251 ? -68.241 -25.664 27.628 1.00 34.94 251 LEU E C 1
ATOM 13323 O O . LEU E 1 251 ? -69.482 -25.674 27.496 1.00 32.76 251 LEU E O 1
ATOM 13328 N N . LEU E 1 252 ? -67.414 -26.051 26.663 1.00 32.10 252 LEU E N 1
ATOM 13329 C CA . LEU E 1 252 ? -67.947 -26.528 25.402 1.00 32.49 252 LEU E CA 1
ATOM 13330 C C . LEU E 1 252 ? -68.833 -27.740 25.669 1.00 35.79 252 LEU E C 1
ATOM 13331 O O . LEU E 1 252 ? -69.931 -27.854 25.124 1.00 37.17 252 LEU E O 1
ATOM 13336 N N . GLY E 1 253 ? -68.347 -28.640 26.517 1.00 34.94 253 GLY E N 1
ATOM 13337 C CA . GLY E 1 253 ? -69.098 -29.839 26.842 1.00 35.19 253 GLY E CA 1
ATOM 13338 C C . GLY E 1 253 ? -70.432 -29.560 27.498 1.00 33.86 253 GLY E C 1
ATOM 13339 O O . GLY E 1 253 ? -71.406 -30.265 27.264 1.00 36.32 253 GLY E O 1
ATOM 13340 N N . TYR E 1 254 ? -70.477 -28.526 28.324 1.00 35.45 254 TYR E N 1
ATOM 13341 C CA . TYR E 1 254 ? -71.701 -28.168 29.015 1.00 35.05 254 TYR E CA 1
ATOM 13342 C C . TYR E 1 254 ? -72.781 -27.686 28.064 1.00 33.24 254 TYR E C 1
ATOM 13343 O O . TYR E 1 254 ? -73.949 -27.988 28.252 1.00 33.58 254 TYR E O 1
ATOM 13352 N N . PHE E 1 255 ? -72.389 -26.928 27.049 1.00 34.27 255 PHE E N 1
ATOM 13353 C CA . PHE E 1 255 ? -73.356 -26.399 26.093 1.00 35.47 255 PHE E CA 1
ATOM 13354 C C . PHE E 1 255 ? -73.755 -27.383 24.991 1.00 36.09 255 PHE E C 1
ATOM 13355 O O . PHE E 1 255 ? -74.885 -27.352 24.501 1.00 37.84 255 PHE E O 1
ATOM 13363 N N . ILE E 1 256 ? -72.834 -28.255 24.588 1.00 36.29 256 ILE E N 1
ATOM 13364 C CA . ILE E 1 256 ? -73.143 -29.226 23.536 1.00 36.02 256 ILE E CA 1
ATOM 13365 C C . ILE E 1 256 ? -74.148 -30.186 24.131 1.00 38.29 256 ILE E C 1
ATOM 13366 O O . ILE E 1 256 ? -75.122 -30.582 23.473 1.00 39.14 256 ILE E O 1
ATOM 13371 N N . THR E 1 257 ? -73.923 -30.558 25.387 1.00 38.27 257 THR E N 1
ATOM 13372 C CA . THR E 1 257 ? -74.840 -31.475 26.049 1.00 39.15 257 THR E CA 1
ATOM 13373 C C . THR E 1 257 ? -76.205 -30.831 26.257 1.00 39.00 257 THR E C 1
ATOM 13374 O O . THR E 1 257 ? -77.237 -31.452 25.996 1.00 38.31 257 THR E O 1
ATOM 13378 N N . ALA E 1 258 ? -76.210 -29.586 26.724 1.00 37.76 258 ALA E N 1
ATOM 13379 C CA . ALA E 1 258 ? -77.460 -28.879 26.955 1.00 37.32 258 ALA E CA 1
ATOM 13380 C C . ALA E 1 258 ? -78.204 -28.789 25.624 1.00 38.61 258 ALA E C 1
ATOM 13381 O O . ALA E 1 258 ? -79.393 -29.102 25.542 1.00 40.31 258 ALA E O 1
ATOM 13383 N N . ALA E 1 259 ? -77.495 -28.391 24.573 1.00 38.76 259 ALA E N 1
ATOM 13384 C CA . ALA E 1 259 ? -78.112 -28.265 23.258 1.00 36.31 259 ALA E CA 1
ATOM 13385 C C . ALA E 1 259 ? -78.786 -29.562 22.840 1.00 35.48 259 ALA E C 1
ATOM 13386 O O . ALA E 1 259 ? -79.964 -29.567 22.489 1.00 33.94 259 ALA E O 1
ATOM 13388 N N . ILE E 1 260 ? -78.042 -30.664 22.879 1.00 35.18 260 ILE E N 1
ATOM 13389 C CA . ILE E 1 260 ? -78.596 -31.949 22.488 1.00 33.58 260 ILE E CA 1
ATOM 13390 C C . ILE E 1 260 ? -79.848 -32.344 23.276 1.00 35.08 260 ILE E C 1
ATOM 13391 O O . ILE E 1 260 ? -80.837 -32.812 22.704 1.00 35.60 260 ILE E O 1
ATOM 13396 N N . GLU E 1 261 ? -79.799 -32.153 24.586 1.00 34.69 261 GLU E N 1
ATOM 13397 C CA . GLU E 1 261 ? -80.912 -32.511 25.456 1.00 37.77 261 GLU E CA 1
ATOM 13398 C C . GLU E 1 261 ? -82.165 -31.660 25.267 1.00 36.84 261 GLU E C 1
ATOM 13399 O O . GLU E 1 261 ? -83.269 -32.186 25.116 1.00 37.89 261 GLU E O 1
ATOM 13405 N N . ALA E 1 262 ? -81.985 -30.347 25.286 1.00 35.45 262 ALA E N 1
ATOM 13406 C CA . ALA E 1 262 ? -83.092 -29.422 25.143 1.00 34.55 262 ALA E CA 1
ATOM 13407 C C . ALA E 1 262 ? -83.718 -29.498 23.749 1.00 37.06 262 ALA E C 1
ATOM 13408 O O . ALA E 1 262 ? -84.942 -29.481 23.603 1.00 37.07 262 ALA E O 1
ATOM 13410 N N . THR E 1 263 ? -82.886 -29.586 22.718 1.00 38.59 263 THR E N 1
ATOM 13411 C CA . THR E 1 263 ? -83.415 -29.652 21.363 1.00 36.00 263 THR E CA 1
ATOM 13412 C C . THR E 1 263 ? -84.200 -30.928 21.135 1.00 38.65 263 THR E C 1
ATOM 13413 O O . THR E 1 263 ? -85.193 -30.931 20.396 1.00 35.51 263 THR E O 1
ATOM 13417 N N . HIS E 1 264 ? -83.736 -32.006 21.762 1.00 37.06 264 HIS E N 1
ATOM 13418 C CA . HIS E 1 264 ? -84.375 -33.311 21.658 1.00 38.90 264 HIS E CA 1
ATOM 13419 C C . HIS E 1 264 ? -85.773 -33.244 22.275 1.00 40.93 264 HIS E C 1
ATOM 13420 O O . HIS E 1 264 ? -86.769 -33.686 21.678 1.00 39.06 264 HIS E O 1
ATOM 13427 N N . ARG E 1 265 ? -85.829 -32.672 23.473 1.00 41.58 265 ARG E N 1
ATOM 13428 C CA . ARG E 1 265 ? -87.070 -32.510 24.212 1.00 45.85 265 ARG E CA 1
ATOM 13429 C C . ARG E 1 265 ? -88.099 -31.698 23.422 1.00 45.74 265 ARG E C 1
ATOM 13430 O O . ARG E 1 265 ? -89.253 -32.116 23.266 1.00 43.97 265 ARG E O 1
ATOM 13438 N N . ARG E 1 266 ? -87.674 -30.544 22.919 1.00 45.37 266 ARG E N 1
ATOM 13439 C CA . ARG E 1 266 ? -88.566 -29.685 22.160 1.00 49.58 266 ARG E CA 1
ATOM 13440 C C . ARG E 1 266 ? -88.985 -30.292 20.828 1.00 49.60 266 ARG E C 1
ATOM 13441 O O . ARG E 1 266 ? -89.985 -29.888 20.250 1.00 52.54 266 ARG E O 1
ATOM 13449 N N . VAL E 1 267 ? -88.236 -31.275 20.345 1.00 48.03 267 VAL E N 1
ATOM 13450 C CA . VAL E 1 267 ? -88.601 -31.919 19.095 1.00 45.72 267 VAL E CA 1
ATOM 13451 C C . VAL E 1 267 ? -89.639 -32.997 19.388 1.00 46.70 267 VAL E C 1
ATOM 13452 O O . VAL E 1 267 ? -90.560 -33.221 18.597 1.00 45.19 267 VAL E O 1
ATOM 13456 N N . GLU E 1 268 ? -89.503 -33.669 20.524 1.00 45.71 268 GLU E N 1
ATOM 13457 C CA . GLU E 1 268 ? -90.486 -34.679 20.856 1.00 48.24 268 GLU E CA 1
ATOM 13458 C C . GLU E 1 268 ? -91.774 -33.967 21.260 1.00 49.62 268 GLU E C 1
ATOM 13459 O O . GLU E 1 268 ? -92.864 -34.378 20.871 1.00 52.31 268 GLU E O 1
ATOM 13465 N N . GLU E 1 269 ? -91.636 -32.882 22.018 1.00 52.14 269 GLU E N 1
ATOM 13466 C CA . GLU E 1 269 ? -92.775 -32.097 22.485 1.00 51.31 269 GLU E CA 1
ATOM 13467 C C . GLU E 1 269 ? -93.565 -31.494 21.324 1.00 51.27 269 GLU E C 1
ATOM 13468 O O . GLU E 1 269 ? -94.773 -31.315 21.408 1.00 54.76 269 GLU E O 1
ATOM 13474 N N . ALA E 1 270 ? -92.873 -31.183 20.237 1.00 51.15 270 ALA E N 1
ATOM 13475 C CA . ALA E 1 270 ? -93.496 -30.605 19.058 1.00 47.43 270 ALA E CA 1
ATOM 13476 C C . ALA E 1 270 ? -94.094 -31.696 18.169 1.00 47.70 270 ALA E C 1
ATOM 13477 O O . ALA E 1 270 ? -94.987 -31.437 17.358 1.00 46.21 270 ALA E O 1
ATOM 13479 N N . GLY E 1 271 ? -93.587 -32.915 18.315 1.00 45.10 271 GLY E N 1
ATOM 13480 C CA . GLY E 1 271 ? -94.093 -34.017 17.522 1.00 41.78 271 GLY E CA 1
ATOM 13481 C C . GLY E 1 271 ? -93.757 -33.911 16.052 1.00 42.90 271 GLY E C 1
ATOM 13482 O O . GLY E 1 271 ? -94.238 -34.719 15.249 1.00 42.61 271 GLY E O 1
ATOM 13483 N N . VAL E 1 272 ? -92.941 -32.922 15.687 1.00 39.98 272 VAL E N 1
ATOM 13484 C CA . VAL E 1 272 ? -92.559 -32.764 14.291 1.00 40.94 272 VAL E CA 1
ATOM 13485 C C . VAL E 1 272 ? -91.912 -34.067 13.867 1.00 42.02 272 VAL E C 1
ATOM 13486 O O . VAL E 1 272 ? -91.064 -34.611 14.579 1.00 41.89 272 VAL E O 1
ATOM 13490 N N . GLN E 1 273 ? -92.323 -34.568 12.709 1.00 41.40 273 GLN E N 1
ATOM 13491 C CA . GLN E 1 273 ? -91.820 -35.829 12.210 1.00 42.80 273 GLN E CA 1
ATOM 13492 C C . GLN E 1 273 ? -91.378 -35.734 10.765 1.00 43.83 273 GLN E C 1
ATOM 13493 O O . GLN E 1 273 ? -91.233 -36.752 10.090 1.00 43.61 273 GLN E O 1
ATOM 13499 N N . SER E 1 274 ? -91.166 -34.510 10.292 1.00 45.22 274 SER E N 1
ATOM 13500 C CA . SER E 1 274 ? -90.719 -34.268 8.924 1.00 45.04 274 SER E CA 1
ATOM 13501 C C . SER E 1 274 ? -89.815 -33.037 8.876 1.00 45.89 274 SER E C 1
ATOM 13502 O O . SER E 1 274 ? -89.957 -32.120 9.692 1.00 47.06 274 SER E O 1
ATOM 13505 N N . ALA E 1 275 ? -88.888 -33.016 7.925 1.00 44.10 275 ALA E N 1
ATOM 13506 C CA . ALA E 1 275 ? -88.001 -31.870 7.767 1.00 46.45 275 ALA E CA 1
ATOM 13507 C C . ALA E 1 275 ? -88.888 -30.672 7.437 1.00 47.22 275 ALA E C 1
ATOM 13508 O O . ALA E 1 275 ? -88.587 -29.533 7.813 1.00 49.61 275 ALA E O 1
ATOM 13510 N N . GLU E 1 276 ? -89.990 -30.938 6.738 1.00 46.32 276 GLU E N 1
ATOM 13511 C CA . GLU E 1 276 ? -90.934 -29.882 6.374 1.00 44.87 276 GLU E CA 1
ATOM 13512 C C . GLU E 1 276 ? -91.653 -29.407 7.629 1.00 41.48 276 GLU E C 1
ATOM 13513 O O . GLU E 1 276 ? -91.839 -28.210 7.845 1.00 41.44 276 GLU E O 1
ATOM 13519 N N . ALA E 1 277 ? -92.054 -30.356 8.460 1.00 41.29 277 ALA E N 1
ATOM 13520 C CA . ALA E 1 277 ? -92.748 -30.016 9.694 1.00 41.94 277 ALA E CA 1
ATOM 13521 C C . ALA E 1 277 ? -91.930 -29.010 10.483 1.00 41.54 277 ALA E C 1
ATOM 13522 O O . ALA E 1 277 ? -92.466 -28.025 10.985 1.00 43.96 277 ALA E O 1
ATOM 13524 N N . VAL E 1 278 ? -90.626 -29.256 10.592 1.00 42.61 278 VAL E N 1
ATOM 13525 C CA . VAL E 1 278 ? -89.749 -28.343 11.327 1.00 40.52 278 VAL E CA 1
ATOM 13526 C C . VAL E 1 278 ? -89.766 -26.961 10.661 1.00 41.39 278 VAL E C 1
ATOM 13527 O O . VAL E 1 278 ? -89.873 -25.936 11.342 1.00 39.58 278 VAL E O 1
ATOM 13531 N N . ARG E 1 279 ? -89.666 -26.943 9.330 1.00 43.80 279 ARG E N 1
ATOM 13532 C CA . ARG E 1 279 ? -89.691 -25.691 8.565 1.00 46.34 279 ARG E CA 1
ATOM 13533 C C . ARG E 1 279 ? -90.920 -24.847 8.888 1.00 49.97 279 ARG E C 1
ATOM 13534 O O . ARG E 1 279 ? -90.803 -23.654 9.158 1.00 54.06 279 ARG E O 1
ATOM 13542 N N . ARG E 1 280 ? -92.099 -25.461 8.849 1.00 50.74 280 ARG E N 1
ATOM 13543 C CA . ARG E 1 280 ? -93.329 -24.726 9.106 1.00 51.58 280 ARG E CA 1
ATOM 13544 C C . ARG E 1 280 ? -93.808 -24.719 10.546 1.00 50.23 280 ARG E C 1
ATOM 13545 O O . ARG E 1 280 ? -94.938 -24.331 10.807 1.00 50.74 280 ARG E O 1
ATOM 13553 N N . HIS E 1 281 ? -92.957 -25.132 11.479 1.00 50.33 281 HIS E N 1
ATOM 13554 C CA . HIS E 1 281 ? -93.338 -25.146 12.895 1.00 49.37 281 HIS E CA 1
ATOM 13555 C C . HIS E 1 281 ? -93.389 -23.727 13.467 1.00 50.03 281 HIS E C 1
ATOM 13556 O O . HIS E 1 281 ? -92.541 -22.896 13.168 1.00 51.47 281 HIS E O 1
ATOM 13563 N N . PRO E 1 282 ? -94.396 -23.434 14.300 1.00 51.16 282 PRO E N 1
ATOM 13564 C CA . PRO E 1 282 ? -94.548 -22.109 14.913 1.00 52.41 282 PRO E CA 1
ATOM 13565 C C . PRO E 1 282 ? -93.255 -21.495 15.446 1.00 51.93 282 PRO E C 1
ATOM 13566 O O . PRO E 1 282 ? -92.999 -20.314 15.239 1.00 53.86 282 PRO E O 1
ATOM 13570 N N . SER E 1 283 ? -92.443 -22.288 16.136 1.00 51.36 283 SER E N 1
ATOM 13571 C CA . SER E 1 283 ? -91.191 -21.769 16.676 1.00 50.47 283 SER E CA 1
ATOM 13572 C C . SER E 1 283 ? -89.996 -22.636 16.305 1.00 51.85 283 SER E C 1
ATOM 13573 O O . SER E 1 283 ? -90.150 -23.760 15.820 1.00 50.55 283 SER E O 1
ATOM 13576 N N . ARG E 1 284 ? -88.800 -22.100 16.529 1.00 52.17 284 ARG E N 1
ATOM 13577 C CA . ARG E 1 284 ? -87.577 -22.844 16.255 1.00 52.78 284 ARG E CA 1
ATOM 13578 C C . ARG E 1 284 ? -87.435 -23.902 17.349 1.00 50.98 284 ARG E C 1
ATOM 13579 O O . ARG E 1 284 ? -87.818 -23.669 18.497 1.00 50.59 284 ARG E O 1
ATOM 13587 N N . LEU E 1 285 ? -86.900 -25.063 16.981 1.00 48.09 285 LEU E N 1
ATOM 13588 C CA . LEU E 1 285 ? -86.739 -26.172 17.912 1.00 45.23 285 LEU E CA 1
ATOM 13589 C C . LEU E 1 285 ? -85.342 -26.309 18.525 1.00 44.61 285 LEU E C 1
ATOM 13590 O O . LEU E 1 285 ? -85.206 -26.827 19.634 1.00 44.75 285 LEU E O 1
ATOM 13595 N N . ALA E 1 286 ? -84.308 -25.861 17.817 1.00 41.37 286 ALA E N 1
ATOM 13596 C CA . ALA E 1 286 ? -82.946 -25.965 18.348 1.00 41.92 286 ALA E CA 1
ATOM 13597 C C . ALA E 1 286 ? -82.860 -25.078 19.573 1.00 41.51 286 ALA E C 1
ATOM 13598 O O . ALA E 1 286 ? -83.285 -23.925 19.515 1.00 44.44 286 ALA E O 1
ATOM 13600 N N . ALA E 1 287 ? -82.338 -25.602 20.683 1.00 38.78 287 ALA E N 1
ATOM 13601 C CA . ALA E 1 287 ? -82.241 -24.795 21.900 1.00 39.48 287 ALA E CA 1
ATOM 13602 C C . ALA E 1 287 ? -81.331 -25.384 22.962 1.00 39.75 287 ALA E C 1
ATOM 13603 O O . ALA E 1 287 ? -80.916 -26.538 22.859 1.00 39.46 287 ALA E O 1
ATOM 13605 N N . LEU E 1 288 ? -81.048 -24.590 23.995 1.00 39.45 288 LEU E N 1
ATOM 13606 C CA . LEU E 1 288 ? -80.159 -25.006 25.087 1.00 40.13 288 LEU E CA 1
ATOM 13607 C C . LEU E 1 288 ? -80.820 -25.221 26.445 1.00 41.87 288 LEU E C 1
ATOM 13608 O O . LEU E 1 288 ? -80.137 -25.484 27.435 1.00 41.82 288 LEU E O 1
ATOM 13613 N N . GLY E 1 289 ? -82.137 -25.100 26.510 1.00 43.23 289 GLY E N 1
ATOM 13614 C CA . GLY E 1 289 ? -82.791 -25.279 27.790 1.00 43.87 289 GLY E CA 1
ATOM 13615 C C . GLY E 1 289 ? -82.585 -24.025 28.610 1.00 45.37 289 GLY E C 1
ATOM 13616 O O . GLY E 1 289 ? -81.606 -23.304 28.421 1.00 43.35 289 GLY E O 1
ATOM 13617 N N . GLU E 1 290 ? -83.515 -23.769 29.523 1.00 47.78 290 GLU E N 1
ATOM 13618 C CA . GLU E 1 290 ? -83.484 -22.594 30.389 1.00 49.75 290 GLU E CA 1
ATOM 13619 C C . GLU E 1 290 ? -82.158 -22.349 31.132 1.00 48.56 290 GLU E C 1
ATOM 13620 O O . GLU E 1 290 ? -81.586 -21.259 31.048 1.00 49.78 290 GLU E O 1
ATOM 13626 N N . GLU E 1 291 ? -81.671 -23.354 31.850 1.00 46.66 291 GLU E N 1
ATOM 13627 C CA . GLU E 1 291 ? -80.421 -23.241 32.610 1.00 46.08 291 GLU E CA 1
ATOM 13628 C C . GLU E 1 291 ? -79.223 -22.769 31.757 1.00 44.28 291 GLU E C 1
ATOM 13629 O O . GLU E 1 291 ? -78.640 -21.720 32.019 1.00 44.28 291 GLU E O 1
ATOM 13635 N N . ALA E 1 292 ? -78.868 -23.545 30.736 1.00 42.89 292 ALA E N 1
ATOM 13636 C CA . ALA E 1 292 ? -77.742 -23.219 29.858 1.00 41.76 292 ALA E CA 1
ATOM 13637 C C . ALA E 1 292 ? -77.983 -21.902 29.141 1.00 41.32 292 ALA E C 1
ATOM 13638 O O . ALA E 1 292 ? -77.072 -21.087 28.980 1.00 38.82 292 ALA E O 1
ATOM 13640 N N . GLU E 1 293 ? -79.222 -21.720 28.701 1.00 42.64 293 GLU E N 1
ATOM 13641 C CA . GLU E 1 293 ? -79.634 -20.513 28.014 1.00 43.75 293 GLU E CA 1
ATOM 13642 C C . GLU E 1 293 ? -79.251 -19.311 28.860 1.00 43.17 293 GLU E C 1
ATOM 13643 O O . GLU E 1 293 ? -78.616 -18.379 28.381 1.00 43.00 293 GLU E O 1
ATOM 13649 N N . LYS E 1 294 ? -79.636 -19.349 30.128 1.00 43.65 294 LYS E N 1
ATOM 13650 C CA . LYS E 1 294 ? -79.348 -18.264 31.065 1.00 46.33 294 LYS E CA 1
ATOM 13651 C C . LYS E 1 294 ? -77.849 -18.060 31.187 1.00 43.81 294 LYS E C 1
ATOM 13652 O O . LYS E 1 294 ? -77.366 -16.924 31.243 1.00 43.36 294 LYS E O 1
ATOM 13658 N N . ALA E 1 295 ? -77.125 -19.177 31.227 1.00 42.13 295 ALA E N 1
ATOM 13659 C CA . ALA E 1 295 ? -75.663 -19.174 31.340 1.00 40.84 295 ALA E CA 1
ATOM 13660 C C . ALA E 1 295 ? -74.980 -18.535 30.130 1.00 39.46 295 ALA E C 1
ATOM 13661 O O . ALA E 1 295 ? -74.129 -17.660 30.267 1.00 37.82 295 ALA E O 1
ATOM 13663 N N . LEU E 1 296 ? -75.340 -18.994 28.940 1.00 40.00 296 LEU E N 1
ATOM 13664 C CA . LEU E 1 296 ? -74.748 -18.445 27.738 1.00 38.96 296 LEU E CA 1
ATOM 13665 C C . LEU E 1 296 ? -74.955 -16.931 27.719 1.00 38.77 296 LEU E C 1
ATOM 13666 O O . LEU E 1 296 ? -74.011 -16.171 27.512 1.00 37.69 296 LEU E O 1
ATOM 13671 N N . LYS E 1 297 ? -76.191 -16.499 27.957 1.00 38.48 297 LYS E N 1
ATOM 13672 C CA . LYS E 1 297 ? -76.525 -15.077 27.962 1.00 36.44 297 LYS E CA 1
ATOM 13673 C C . LYS E 1 297 ? -75.628 -14.243 28.871 1.00 37.08 297 LYS E C 1
ATOM 13674 O O . LYS E 1 297 ? -75.140 -13.187 28.459 1.00 34.36 297 LYS E O 1
ATOM 13680 N N . ALA E 1 298 ? -75.419 -14.719 30.103 1.00 35.79 298 ALA E N 1
ATOM 13681 C CA . ALA E 1 298 ? -74.565 -14.036 31.075 1.00 37.26 298 ALA E CA 1
ATOM 13682 C C . ALA E 1 298 ? -73.136 -13.989 30.554 1.00 36.43 298 ALA E C 1
ATOM 13683 O O . ALA E 1 298 ? -72.471 -12.958 30.638 1.00 37.21 298 ALA E O 1
ATOM 13685 N N . LEU E 1 299 ? -72.672 -15.119 30.016 1.00 35.98 299 LEU E N 1
ATOM 13686 C CA . LEU E 1 299 ? -71.320 -15.226 29.465 1.00 35.43 299 LEU E CA 1
ATOM 13687 C C . LEU E 1 299 ? -71.199 -14.201 28.330 1.00 35.22 299 LEU E C 1
ATOM 13688 O O . LEU E 1 299 ? -70.223 -13.460 28.227 1.00 33.60 299 LEU E O 1
ATOM 13693 N N . LYS E 1 300 ? -72.224 -14.162 27.491 1.00 36.00 300 LYS E N 1
ATOM 13694 C CA . LYS E 1 300 ? -72.257 -13.249 26.366 1.00 37.55 300 LYS E CA 1
ATOM 13695 C C . LYS E 1 300 ? -72.106 -11.815 26.865 1.00 36.63 300 LYS E C 1
ATOM 13696 O O . LYS E 1 300 ? -71.305 -11.043 26.328 1.00 32.15 300 LYS E O 1
ATOM 13702 N N . ALA E 1 301 ? -72.862 -11.471 27.909 1.00 37.40 301 ALA E N 1
ATOM 13703 C CA . ALA E 1 301 ? -72.810 -10.121 28.477 1.00 37.67 301 ALA E CA 1
ATOM 13704 C C . ALA E 1 301 ? -71.409 -9.849 29.000 1.00 37.21 301 ALA E C 1
ATOM 13705 O O . ALA E 1 301 ? -70.806 -8.815 28.710 1.00 38.20 301 ALA E O 1
ATOM 13707 N N . PHE E 1 302 ? -70.882 -10.796 29.758 1.00 40.01 302 PHE E N 1
ATOM 13708 C CA . PHE E 1 302 ? -69.535 -10.647 30.295 1.00 38.76 302 PHE E CA 1
ATOM 13709 C C . PHE E 1 302 ? -68.516 -10.353 29.191 1.00 38.20 302 PHE E C 1
ATOM 13710 O O . PHE E 1 302 ? -67.697 -9.437 29.317 1.00 37.02 302 PHE E O 1
ATOM 13718 N N . LEU E 1 303 ? -68.574 -11.116 28.103 1.00 37.43 303 LEU E N 1
ATOM 13719 C CA . LEU E 1 303 ? -67.632 -10.932 26.999 1.00 36.89 303 LEU E CA 1
ATOM 13720 C C . LEU E 1 303 ? -67.809 -9.582 26.317 1.00 37.10 303 LEU E C 1
ATOM 13721 O O . LEU E 1 303 ? -66.845 -8.925 25.907 1.00 32.22 303 LEU E O 1
ATOM 13734 N N . GLU E 1 305 ? -68.908 -6.799 27.684 1.00 44.68 305 GLU E N 1
ATOM 13735 C CA . GLU E 1 305 ? -68.341 -5.742 28.500 1.00 46.32 305 GLU E CA 1
ATOM 13736 C C . GLU E 1 305 ? -66.827 -5.833 28.649 1.00 45.83 305 GLU E C 1
ATOM 13737 O O . GLU E 1 305 ? -66.097 -4.876 28.382 1.00 41.84 305 GLU E O 1
ATOM 13743 N N . ARG E 1 306 ? -66.361 -7.005 29.051 1.00 46.78 306 ARG E N 1
ATOM 13744 C CA . ARG E 1 306 ? -64.953 -7.207 29.296 1.00 47.23 306 ARG E CA 1
ATOM 13745 C C . ARG E 1 306 ? -64.037 -7.382 28.100 1.00 46.92 306 ARG E C 1
ATOM 13746 O O . ARG E 1 306 ? -62.957 -6.805 28.086 1.00 46.83 306 ARG E O 1
ATOM 13754 N N . PHE E 1 307 ? -64.442 -8.160 27.099 1.00 48.01 307 PHE E N 1
ATOM 13755 C CA . PHE E 1 307 ? -63.575 -8.367 25.934 1.00 50.52 307 PHE E CA 1
ATOM 13756 C C . PHE E 1 307 ? -63.760 -7.267 24.912 1.00 49.97 307 PHE E C 1
ATOM 13757 O O . PHE E 1 307 ? -62.845 -6.501 24.638 1.00 49.75 307 PHE E O 1
ATOM 13765 N N . TYR E 1 308 ? -64.940 -7.212 24.317 1.00 51.55 308 TYR E N 1
ATOM 13766 C CA . TYR E 1 308 ? -65.227 -6.156 23.361 1.00 54.65 308 TYR E CA 1
ATOM 13767 C C . TYR E 1 308 ? -65.350 -4.976 24.312 1.00 55.80 308 TYR E C 1
ATOM 13768 O O . TYR E 1 308 ? -65.345 -5.174 25.530 1.00 59.34 308 TYR E O 1
ATOM 13777 N N . ARG E 1 309 ? -65.462 -3.759 23.806 1.00 53.65 309 ARG E N 1
ATOM 13778 C CA . ARG E 1 309 ? -65.558 -2.625 24.725 1.00 49.74 309 ARG E CA 1
ATOM 13779 C C . ARG E 1 309 ? -64.271 -2.435 25.541 1.00 45.70 309 ARG E C 1
ATOM 13780 O O . ARG E 1 309 ? -64.137 -1.457 26.281 1.00 47.40 309 ARG E O 1
ATOM 13788 N N . HIS E 1 310 ? -63.327 -3.358 25.427 1.00 39.85 310 HIS E N 1
ATOM 13789 C CA . HIS E 1 310 ? -62.070 -3.189 26.147 1.00 38.42 310 HIS E CA 1
ATOM 13790 C C . HIS E 1 310 ? -61.346 -2.028 25.466 1.00 37.94 310 HIS E C 1
ATOM 13791 O O . HIS E 1 310 ? -61.525 -1.793 24.273 1.00 37.72 310 HIS E O 1
ATOM 13798 N N . PRO E 1 311 ? -60.526 -1.276 26.217 1.00 38.68 311 PRO E N 1
ATOM 13799 C CA . PRO E 1 311 ? -59.840 -0.172 25.544 1.00 37.91 311 PRO E CA 1
ATOM 13800 C C . PRO E 1 311 ? -59.038 -0.595 24.306 1.00 38.84 311 PRO E C 1
ATOM 13801 O O . PRO E 1 311 ? -59.144 0.039 23.258 1.00 36.37 311 PRO E O 1
ATOM 13805 N N . GLU E 1 312 ? -58.243 -1.659 24.428 1.00 40.21 312 GLU E N 1
ATOM 13806 C CA . GLU E 1 312 ? -57.426 -2.155 23.316 1.00 42.50 312 GLU E CA 1
ATOM 13807 C C . GLU E 1 312 ? -58.320 -2.520 22.129 1.00 43.54 312 GLU E C 1
ATOM 13808 O O . GLU E 1 312 ? -58.031 -2.197 20.974 1.00 40.76 312 GLU E O 1
ATOM 13814 N N . VAL E 1 313 ? -59.413 -3.199 22.447 1.00 43.85 313 VAL E N 1
ATOM 13815 C CA . VAL E 1 313 ? -60.394 -3.643 21.472 1.00 45.77 313 VAL E CA 1
ATOM 13816 C C . VAL E 1 313 ? -61.089 -2.504 20.729 1.00 44.50 313 VAL E C 1
ATOM 13817 O O . VAL E 1 313 ? -61.162 -2.507 19.503 1.00 43.10 313 VAL E O 1
ATOM 13821 N N . LEU E 1 314 ? -61.600 -1.528 21.462 1.00 44.94 314 LEU E N 1
ATOM 13822 C CA . LEU E 1 314 ? -62.284 -0.421 20.812 1.00 45.32 314 LEU E CA 1
ATOM 13823 C C . LEU E 1 314 ? -61.330 0.397 19.961 1.00 44.00 314 LEU E C 1
ATOM 13824 O O . LEU E 1 314 ? -61.731 0.979 18.958 1.00 43.17 314 LEU E O 1
ATOM 13829 N N . ARG E 1 315 ? -60.061 0.430 20.346 1.00 44.86 315 ARG E N 1
ATOM 13830 C CA . ARG E 1 315 ? -59.092 1.196 19.582 1.00 46.87 315 ARG E CA 1
ATOM 13831 C C . ARG E 1 315 ? -58.983 0.574 18.201 1.00 47.53 315 ARG E C 1
ATOM 13832 O O . ARG E 1 315 ? -59.015 1.273 17.188 1.00 45.92 315 ARG E O 1
ATOM 13840 N N . GLU E 1 316 ? -58.865 -0.749 18.156 1.00 46.71 316 GLU E N 1
ATOM 13841 C CA . GLU E 1 316 ? -58.770 -1.413 16.871 1.00 48.02 316 GLU E CA 1
ATOM 13842 C C . GLU E 1 316 ? -60.021 -1.144 16.034 1.00 44.77 316 GLU E C 1
ATOM 13843 O O . GLU E 1 316 ? -59.906 -0.743 14.884 1.00 46.43 316 GLU E O 1
ATOM 13849 N N . ARG E 1 317 ? -61.209 -1.326 16.606 1.00 44.44 317 ARG E N 1
ATOM 13850 C CA . ARG E 1 317 ? -62.445 -1.072 15.857 1.00 44.11 317 ARG E CA 1
ATOM 13851 C C . ARG E 1 317 ? -62.352 0.288 15.158 1.00 43.19 317 ARG E C 1
ATOM 13852 O O . ARG E 1 317 ? -62.672 0.420 13.973 1.00 43.12 317 ARG E O 1
ATOM 13860 N N . ARG E 1 318 ? -61.905 1.295 15.901 1.00 40.32 318 ARG E N 1
ATOM 13861 C CA . ARG E 1 318 ? -61.757 2.636 15.356 1.00 38.14 318 ARG E CA 1
ATOM 13862 C C . ARG E 1 318 ? -60.945 2.587 14.055 1.00 37.57 318 ARG E C 1
ATOM 13863 O O . ARG E 1 318 ? -61.350 3.150 13.031 1.00 36.92 318 ARG E O 1
ATOM 13871 N N . LYS E 1 319 ? -59.802 1.908 14.103 1.00 33.54 319 LYS E N 1
ATOM 13872 C CA . LYS E 1 319 ? -58.931 1.811 12.943 1.00 34.51 319 LYS E CA 1
ATOM 13873 C C . LYS E 1 319 ? -59.567 1.093 11.743 1.00 34.83 319 LYS E C 1
ATOM 13874 O O . LYS E 1 319 ? -59.301 1.433 10.590 1.00 33.38 319 LYS E O 1
ATOM 13880 N N . ALA E 1 320 ? -60.411 0.111 12.011 1.00 34.30 320 ALA E N 1
ATOM 13881 C CA . ALA E 1 320 ? -61.052 -0.612 10.927 1.00 39.08 320 ALA E CA 1
ATOM 13882 C C . ALA E 1 320 ? -62.082 0.290 10.259 1.00 39.32 320 ALA E C 1
ATOM 13883 O O . ALA E 1 320 ? -62.169 0.338 9.033 1.00 42.75 320 ALA E O 1
ATOM 13885 N N . GLU E 1 321 ? -62.844 1.014 11.074 1.00 40.06 321 GLU E N 1
ATOM 13886 C CA . GLU E 1 321 ? -63.867 1.920 10.572 1.00 40.21 321 GLU E CA 1
ATOM 13887 C C . GLU E 1 321 ? -63.248 2.872 9.575 1.00 38.98 321 GLU E C 1
ATOM 13888 O O . GLU E 1 321 ? -63.829 3.145 8.527 1.00 37.38 321 GLU E O 1
ATOM 13894 N N . ALA E 1 322 ? -62.063 3.375 9.920 1.00 36.79 322 ALA E N 1
ATOM 13895 C CA . ALA E 1 322 ? -61.346 4.332 9.089 1.00 35.88 322 ALA E CA 1
ATOM 13896 C C . ALA E 1 322 ? -60.860 3.738 7.767 1.00 36.88 322 ALA E C 1
ATOM 13897 O O . ALA E 1 322 ? -60.942 4.394 6.716 1.00 36.58 322 ALA E O 1
ATOM 13899 N N . VAL E 1 323 ? -60.348 2.510 7.812 1.00 33.94 323 VAL E N 1
ATOM 13900 C CA . VAL E 1 323 ? -59.862 1.868 6.591 1.00 33.03 323 VAL E CA 1
ATOM 13901 C C . VAL E 1 323 ? -61.012 1.598 5.619 1.00 30.99 323 VAL E C 1
ATOM 13902 O O . VAL E 1 323 ? -60.932 1.919 4.426 1.00 31.44 323 VAL E O 1
ATOM 13906 N N . LEU E 1 324 ? -62.079 1.008 6.136 1.00 28.50 324 LEU E N 1
ATOM 13907 C CA . LEU E 1 324 ? -63.224 0.697 5.307 1.00 30.77 324 LEU E CA 1
ATOM 13908 C C . LEU E 1 324 ? -63.874 1.951 4.753 1.00 31.71 324 LEU E C 1
ATOM 13909 O O . LEU E 1 324 ? -64.205 2.002 3.572 1.00 28.76 324 LEU E O 1
ATOM 13914 N N . GLU E 1 325 ? -64.027 2.975 5.589 1.00 33.65 325 GLU E N 1
ATOM 13915 C CA . GLU E 1 325 ? -64.636 4.217 5.122 1.00 35.89 325 GLU E CA 1
ATOM 13916 C C . GLU E 1 325 ? -63.729 4.912 4.126 1.00 33.29 325 GLU E C 1
ATOM 13917 O O . GLU E 1 325 ? -64.191 5.458 3.127 1.00 38.59 325 GLU E O 1
ATOM 13923 N N . GLY E 1 326 ? -62.433 4.898 4.388 1.00 32.13 326 GLY E N 1
ATOM 13924 C CA . GLY E 1 326 ? -61.522 5.544 3.464 1.00 27.91 326 GLY E CA 1
ATOM 13925 C C . GLY E 1 326 ? -61.609 4.895 2.087 1.00 28.93 326 GLY E C 1
ATOM 13926 O O . GLY E 1 326 ? -61.616 5.578 1.059 1.00 26.99 326 GLY E O 1
ATOM 13927 N N . LEU E 1 327 ? -61.685 3.569 2.075 1.00 25.18 327 LEU E N 1
ATOM 13928 C CA . LEU E 1 327 ? -61.754 2.817 0.834 1.00 26.57 327 LEU E CA 1
ATOM 13929 C C . LEU E 1 327 ? -63.041 3.118 0.089 1.00 27.86 327 LEU E C 1
ATOM 13930 O O . LEU E 1 327 ? -63.012 3.508 -1.072 1.00 25.13 327 LEU E O 1
ATOM 13935 N N . PHE E 1 328 ? -64.163 2.934 0.777 1.00 28.32 328 PHE E N 1
ATOM 13936 C CA . PHE E 1 328 ? -65.470 3.159 0.187 1.00 31.39 328 PHE E CA 1
ATOM 13937 C C . PHE E 1 328 ? -65.550 4.556 -0.394 1.00 31.50 328 PHE E C 1
ATOM 13938 O O . PHE E 1 328 ? -66.058 4.757 -1.503 1.00 32.60 328 PHE E O 1
ATOM 13946 N N . ALA E 1 329 ? -65.045 5.515 0.370 1.00 28.21 329 ALA E N 1
ATOM 13947 C CA . ALA E 1 329 ? -65.033 6.914 -0.038 1.00 30.37 329 ALA E CA 1
ATOM 13948 C C . ALA E 1 329 ? -64.215 7.151 -1.307 1.00 29.53 329 ALA E C 1
ATOM 13949 O O . ALA E 1 329 ? -64.672 7.832 -2.212 1.00 31.56 329 ALA E O 1
ATOM 13951 N N . ALA E 1 330 ? -63.016 6.580 -1.386 1.00 27.86 330 ALA E N 1
ATOM 13952 C CA . ALA E 1 330 ? -62.173 6.781 -2.564 1.00 31.03 330 ALA E CA 1
ATOM 13953 C C . ALA E 1 330 ? -62.717 6.183 -3.876 1.00 31.21 330 ALA E C 1
ATOM 13954 O O . ALA E 1 330 ? -62.714 6.839 -4.923 1.00 31.33 330 ALA E O 1
ATOM 13956 N N . TYR E 1 331 ? -63.175 4.937 -3.816 1.00 32.04 331 TYR E N 1
ATOM 13957 C CA . TYR E 1 331 ? -63.657 4.251 -5.007 1.00 32.97 331 TYR E CA 1
ATOM 13958 C C . TYR E 1 331 ? -65.036 4.752 -5.448 1.00 35.97 331 TYR E C 1
ATOM 13959 O O . TYR E 1 331 ? -65.395 4.667 -6.622 1.00 36.76 331 TYR E O 1
ATOM 13968 N N . THR E 1 332 ? -65.810 5.258 -4.497 1.00 36.21 332 THR E N 1
ATOM 13969 C CA . THR E 1 332 ? -67.123 5.802 -4.792 1.00 39.59 332 THR E CA 1
ATOM 13970 C C . THR E 1 332 ? -66.980 7.168 -5.479 1.00 38.95 332 THR E C 1
ATOM 13971 O O . THR E 1 332 ? -67.671 7.453 -6.461 1.00 40.90 332 THR E O 1
ATOM 13975 N N . ARG E 1 333 ? -66.080 8.002 -4.964 1.00 37.35 333 ARG E N 1
ATOM 13976 C CA . ARG E 1 333 ? -65.842 9.324 -5.526 1.00 38.23 333 ARG E CA 1
ATOM 13977 C C . ARG E 1 333 ? -64.952 9.261 -6.756 1.00 36.68 333 ARG E C 1
ATOM 13978 O O . ARG E 1 333 ? -65.069 10.082 -7.654 1.00 36.17 333 ARG E O 1
ATOM 13986 N N . TYR E 1 334 ? -64.042 8.295 -6.785 1.00 36.24 334 TYR E N 1
ATOM 13987 C CA . TYR E 1 334 ? -63.136 8.151 -7.920 1.00 35.31 334 TYR E CA 1
ATOM 13988 C C . TYR E 1 334 ? -63.189 6.715 -8.439 1.00 34.55 334 TYR E C 1
ATOM 13989 O O . TYR E 1 334 ? -62.281 5.918 -8.199 1.00 34.98 334 TYR E O 1
ATOM 13998 N N . PRO E 1 335 ? -64.270 6.374 -9.162 1.00 33.22 335 PRO E N 1
ATOM 13999 C CA . PRO E 1 335 ? -64.502 5.045 -9.743 1.00 32.54 335 PRO E CA 1
ATOM 14000 C C . PRO E 1 335 ? -63.277 4.562 -10.499 1.00 31.90 335 PRO E C 1
ATOM 14001 O O . PRO E 1 335 ? -62.958 3.376 -10.508 1.00 32.20 335 PRO E O 1
ATOM 14005 N N . GLU E 1 336 ? -62.599 5.514 -11.126 1.00 27.64 336 GLU E N 1
ATOM 14006 C CA . GLU E 1 336 ? -61.414 5.274 -11.940 1.00 27.59 336 GLU E CA 1
ATOM 14007 C C . GLU E 1 336 ? -60.245 4.624 -11.213 1.00 27.46 336 GLU E C 1
ATOM 14008 O O . GLU E 1 336 ? -59.288 4.168 -11.838 1.00 24.56 336 GLU E O 1
ATOM 14014 N N . LEU E 1 337 ? -60.307 4.616 -9.891 1.00 28.55 337 LEU E N 1
ATOM 14015 C CA . LEU E 1 337 ? -59.246 4.036 -9.079 1.00 31.80 337 LEU E CA 1
ATOM 14016 C C . LEU E 1 337 ? -59.404 2.519 -8.937 1.00 31.44 337 LEU E C 1
ATOM 14017 O O . LEU E 1 337 ? -58.471 1.824 -8.543 1.00 34.15 337 LEU E O 1
ATOM 14022 N N . LEU E 1 338 ? -60.589 2.016 -9.249 1.00 29.43 338 LEU E N 1
ATOM 14023 C CA . LEU E 1 338 ? -60.863 0.581 -9.142 1.00 30.28 338 LEU E CA 1
ATOM 14024 C C . LEU E 1 338 ? -60.167 -0.248 -10.206 1.00 27.99 338 LEU E C 1
ATOM 14025 O O . LEU E 1 338 ? -59.921 0.236 -11.320 1.00 25.95 338 LEU E O 1
ATOM 14030 N N . PRO E 1 339 ? -59.810 -1.504 -9.859 1.00 28.67 339 PRO E N 1
ATOM 14031 C CA . PRO E 1 339 ? -59.146 -2.408 -10.815 1.00 28.59 339 PRO E CA 1
ATOM 14032 C C . PRO E 1 339 ? -60.084 -2.436 -12.028 1.00 29.40 339 PRO E C 1
ATOM 14033 O O . PRO E 1 339 ? -61.299 -2.267 -11.871 1.00 31.34 339 PRO E O 1
ATOM 14037 N N . ARG E 1 340 ? -59.551 -2.645 -13.225 1.00 32.12 340 ARG E N 1
ATOM 14038 C CA . ARG E 1 340 ? -60.409 -2.645 -14.413 1.00 33.76 340 ARG E CA 1
ATOM 14039 C C . ARG E 1 340 ? -61.553 -3.660 -14.358 1.00 34.76 340 ARG E C 1
ATOM 14040 O O . ARG E 1 340 ? -62.674 -3.383 -14.811 1.00 37.36 340 ARG E O 1
ATOM 14048 N N . GLU E 1 341 ? -61.290 -4.825 -13.778 1.00 35.90 341 GLU E N 1
ATOM 14049 C CA . GLU E 1 341 ? -62.316 -5.850 -13.691 1.00 36.43 341 GLU E CA 1
ATOM 14050 C C . GLU E 1 341 ? -63.505 -5.446 -12.818 1.00 36.38 341 GLU E C 1
ATOM 14051 O O . GLU E 1 341 ? -64.613 -5.981 -12.981 1.00 38.14 341 GLU E O 1
ATOM 14057 N N . VAL E 1 342 ? -63.302 -4.491 -11.911 1.00 29.86 342 VAL E N 1
ATOM 14058 C CA . VAL E 1 342 ? -64.401 -4.064 -11.061 1.00 24.06 342 VAL E CA 1
ATOM 14059 C C . VAL E 1 342 ? -65.169 -2.936 -11.751 1.00 25.03 342 VAL E C 1
ATOM 14060 O O . VAL E 1 342 ? -66.392 -2.862 -11.657 1.00 25.58 342 VAL E O 1
ATOM 14064 N N . GLN E 1 343 ? -64.469 -2.037 -12.423 1.00 25.52 343 GLN E N 1
ATOM 14065 C CA . GLN E 1 343 ? -65.195 -0.969 -13.101 1.00 32.47 343 GLN E CA 1
ATOM 14066 C C . GLN E 1 343 ? -66.157 -1.600 -14.121 1.00 34.69 343 GLN E C 1
ATOM 14067 O O . GLN E 1 343 ? -67.273 -1.100 -14.338 1.00 36.21 343 GLN E O 1
ATOM 14073 N N . ALA E 1 344 ? -65.733 -2.704 -14.733 1.00 33.48 344 ALA E N 1
ATOM 14074 C CA . ALA E 1 344 ? -66.565 -3.382 -15.731 1.00 36.65 344 ALA E CA 1
ATOM 14075 C C . ALA E 1 344 ? -67.868 -3.924 -15.141 1.00 39.07 344 ALA E C 1
ATOM 14076 O O . ALA E 1 344 ? -68.818 -4.202 -15.880 1.00 42.17 344 ALA E O 1
ATOM 14078 N N . LYS E 1 345 ? -67.913 -4.082 -13.817 1.00 39.54 345 LYS E N 1
ATOM 14079 C CA . LYS E 1 345 ? -69.106 -4.593 -13.143 1.00 38.64 345 LYS E CA 1
ATOM 14080 C C . LYS E 1 345 ? -70.059 -3.489 -12.703 1.00 38.85 345 LYS E C 1
ATOM 14081 O O . LYS E 1 345 ? -71.187 -3.776 -12.321 1.00 38.90 345 LYS E O 1
ATOM 14087 N N . ILE E 1 346 ? -69.604 -2.236 -12.743 1.00 38.01 346 ILE E N 1
ATOM 14088 C CA . ILE E 1 346 ? -70.438 -1.110 -12.314 1.00 38.45 346 ILE E CA 1
ATOM 14089 C C . ILE E 1 346 ? -71.742 -1.011 -13.107 1.00 41.92 346 ILE E C 1
ATOM 14090 O O . ILE E 1 346 ? -72.809 -0.792 -12.528 1.00 42.36 346 ILE E O 1
ATOM 14095 N N . PRO E 1 347 ? -71.670 -1.158 -14.445 1.00 44.84 347 PRO E N 1
ATOM 14096 C CA . PRO E 1 347 ? -72.858 -1.083 -15.300 1.00 44.96 347 PRO E CA 1
ATOM 14097 C C . PRO E 1 347 ? -73.974 -2.005 -14.844 1.00 45.30 347 PRO E C 1
ATOM 14098 O O . PRO E 1 347 ? -75.135 -1.603 -14.773 1.00 45.58 347 PRO E O 1
ATOM 14102 N N . GLU E 1 348 ? -73.611 -3.242 -14.522 1.00 45.25 348 GLU E N 1
ATOM 14103 C CA . GLU E 1 348 ? -74.595 -4.226 -14.100 1.00 46.36 348 GLU E CA 1
ATOM 14104 C C . GLU E 1 348 ? -75.021 -4.076 -12.645 1.00 46.02 348 GLU E C 1
ATOM 14105 O O . GLU E 1 348 ? -76.217 -3.994 -12.337 1.00 45.02 348 GLU E O 1
ATOM 14111 N N . GLU E 1 349 ? -74.037 -4.031 -11.756 1.00 44.22 349 GLU E N 1
ATOM 14112 C CA . GLU E 1 349 ? -74.295 -3.936 -10.325 1.00 43.98 349 GLU E CA 1
ATOM 14113 C C . GLU E 1 349 ? -74.582 -2.531 -9.785 1.00 41.96 349 GLU E C 1
ATOM 14114 O O . GLU E 1 349 ? -75.189 -2.378 -8.720 1.00 39.76 349 GLU E O 1
ATOM 14120 N N . GLY E 1 350 ? -74.157 -1.513 -10.528 1.00 39.89 350 GLY E N 1
ATOM 14121 C CA . GLY E 1 350 ? -74.306 -0.151 -10.054 1.00 36.77 350 GLY E CA 1
ATOM 14122 C C . GLY E 1 350 ? -72.992 0.155 -9.329 1.00 35.24 350 GLY E C 1
ATOM 14123 O O . GLY E 1 350 ? -72.303 -0.759 -8.876 1.00 31.56 350 GLY E O 1
ATOM 14124 N N . LEU E 1 351 ? -72.646 1.430 -9.210 1.00 35.34 351 LEU E N 1
ATOM 14125 C CA . LEU E 1 351 ? -71.398 1.844 -8.574 1.00 34.95 351 LEU E CA 1
ATOM 14126 C C . LEU E 1 351 ? -71.210 1.437 -7.115 1.00 34.11 351 LEU E C 1
ATOM 14127 O O . LEU E 1 351 ? -70.175 0.873 -6.751 1.00 31.67 351 LEU E O 1
ATOM 14132 N N . GLU E 1 352 ? -72.199 1.710 -6.272 1.00 33.86 352 GLU E N 1
ATOM 14133 C CA . GLU E 1 352 ? -72.042 1.365 -4.862 1.00 36.72 352 GLU E CA 1
ATOM 14134 C C . GLU E 1 352 ? -71.952 -0.135 -4.582 1.00 34.95 352 GLU E C 1
ATOM 14135 O O . GLU E 1 352 ? -71.118 -0.567 -3.793 1.00 34.06 352 GLU E O 1
ATOM 14141 N N . ARG E 1 353 ? -72.796 -0.930 -5.234 1.00 34.75 353 ARG E N 1
ATOM 14142 C CA . ARG E 1 353 ? -72.778 -2.374 -5.021 1.00 31.94 353 ARG E CA 1
ATOM 14143 C C . ARG E 1 353 ? -71.455 -2.943 -5.511 1.00 29.70 353 ARG E C 1
ATOM 14144 O O . ARG E 1 353 ? -70.860 -3.776 -4.852 1.00 33.44 353 ARG E O 1
ATOM 14152 N N . ALA E 1 354 ? -70.995 -2.477 -6.661 1.00 26.56 354 ALA E N 1
ATOM 14153 C CA . ALA E 1 354 ? -69.741 -2.940 -7.214 1.00 26.93 354 ALA E CA 1
ATOM 14154 C C . ALA E 1 354 ? -68.618 -2.703 -6.200 1.00 28.69 354 ALA E C 1
ATOM 14155 O O . ALA E 1 354 ? -67.838 -3.608 -5.908 1.00 29.29 354 ALA E O 1
ATOM 14157 N N . VAL E 1 355 ? -68.545 -1.485 -5.668 1.00 28.68 355 VAL E N 1
ATOM 14158 C CA . VAL E 1 355 ? -67.509 -1.134 -4.709 1.00 26.21 355 VAL E CA 1
ATOM 14159 C C . VAL E 1 355 ? -67.614 -1.950 -3.436 1.00 27.99 355 VAL E C 1
ATOM 14160 O O . VAL E 1 355 ? -66.606 -2.447 -2.923 1.00 27.79 355 VAL E O 1
ATOM 14164 N N . CYS E 1 356 ? -68.836 -2.083 -2.940 1.00 25.21 356 CYS E N 1
ATOM 14165 C CA . CYS E 1 356 ? -69.099 -2.846 -1.734 1.00 26.24 356 CYS E CA 1
ATOM 14166 C C . CYS E 1 356 ? -68.685 -4.335 -1.875 1.00 27.90 356 CYS E C 1
ATOM 14167 O O . CYS E 1 356 ? -68.063 -4.877 -0.958 1.00 28.58 356 CYS E O 1
ATOM 14170 N N . ASP E 1 357 ? -69.017 -4.988 -2.999 1.00 24.49 357 ASP E N 1
ATOM 14171 C CA . ASP E 1 357 ? -68.644 -6.403 -3.222 1.00 23.95 357 ASP E CA 1
ATOM 14172 C C . ASP E 1 357 ? -67.119 -6.531 -3.171 1.00 23.58 357 ASP E C 1
ATOM 14173 O O . ASP E 1 357 ? -66.590 -7.491 -2.601 1.00 24.56 357 ASP E O 1
ATOM 14178 N N . TYR E 1 358 ? -66.439 -5.577 -3.814 1.00 25.47 358 TYR E N 1
ATOM 14179 C CA . TYR E 1 358 ? -64.978 -5.520 -3.896 1.00 29.30 358 TYR E CA 1
ATOM 14180 C C . TYR E 1 358 ? -64.331 -5.416 -2.504 1.00 29.40 358 TYR E C 1
ATOM 14181 O O . TYR E 1 358 ? -63.424 -6.187 -2.175 1.00 29.27 358 TYR E O 1
ATOM 14190 N N . ILE E 1 359 ? -64.805 -4.464 -1.702 1.00 32.09 359 ILE E N 1
ATOM 14191 C CA . ILE E 1 359 ? -64.301 -4.261 -0.336 1.00 30.33 359 ILE E CA 1
ATOM 14192 C C . ILE E 1 359 ? -64.560 -5.500 0.527 1.00 28.14 359 ILE E C 1
ATOM 14193 O O . ILE E 1 359 ? -63.636 -6.055 1.104 1.00 27.34 359 ILE E O 1
ATOM 14198 N N . ALA E 1 360 ? -65.823 -5.924 0.596 1.00 26.12 360 ALA E N 1
ATOM 14199 C CA . ALA E 1 360 ? -66.227 -7.079 1.387 1.00 26.10 360 ALA E CA 1
ATOM 14200 C C . ALA E 1 360 ? -65.498 -8.374 1.011 1.00 27.89 360 ALA E C 1
ATOM 14201 O O . ALA E 1 360 ? -65.405 -9.299 1.823 1.00 29.93 360 ALA E O 1
ATOM 14203 N N . GLY E 1 361 ? -64.997 -8.451 -0.218 1.00 27.56 361 GLY E N 1
ATOM 14204 C CA . GLY E 1 361 ? -64.269 -9.637 -0.627 1.00 27.60 361 GLY E CA 1
ATOM 14205 C C . GLY E 1 361 ? -62.767 -9.549 -0.356 1.00 26.12 361 GLY E C 1
ATOM 14206 O O . GLY E 1 361 ? -62.015 -10.405 -0.787 1.00 28.00 361 GLY E O 1
ATOM 14215 N N . THR E 1 363 ? -59.164 -9.504 1.939 1.00 25.57 363 THR E N 1
ATOM 14216 C CA . THR E 1 363 ? -58.673 -10.146 3.152 1.00 28.00 363 THR E CA 1
ATOM 14217 C C . THR E 1 363 ? -58.288 -8.953 4.065 1.00 28.94 363 THR E C 1
ATOM 14218 O O . THR E 1 363 ? -58.322 -7.802 3.622 1.00 29.29 363 THR E O 1
ATOM 14222 N N . ASP E 1 364 ? -57.926 -9.204 5.322 1.00 30.65 364 ASP E N 1
ATOM 14223 C CA . ASP E 1 364 ? -57.551 -8.103 6.235 1.00 31.23 364 ASP E CA 1
ATOM 14224 C C . ASP E 1 364 ? -56.321 -7.323 5.776 1.00 30.86 364 ASP E C 1
ATOM 14225 O O . ASP E 1 364 ? -56.322 -6.090 5.749 1.00 30.77 364 ASP E O 1
ATOM 14230 N N . ARG E 1 365 ? -55.265 -8.041 5.428 1.00 29.78 365 ARG E N 1
ATOM 14231 C CA . ARG E 1 365 ? -54.046 -7.384 4.999 1.00 31.99 365 ARG E CA 1
ATOM 14232 C C . ARG E 1 365 ? -54.246 -6.630 3.688 1.00 30.87 365 ARG E C 1
ATOM 14233 O O . ARG E 1 365 ? -53.723 -5.525 3.518 1.00 32.30 365 ARG E O 1
ATOM 14241 N N . PHE E 1 366 ? -54.998 -7.218 2.756 1.00 28.51 366 PHE E N 1
ATOM 14242 C CA . PHE E 1 366 ? -55.215 -6.548 1.485 1.00 27.39 366 PHE E CA 1
ATOM 14243 C C . PHE E 1 366 ? -55.945 -5.230 1.681 1.00 25.34 366 PHE E C 1
ATOM 14244 O O . PHE E 1 366 ? -55.544 -4.221 1.119 1.00 27.67 366 PHE E O 1
ATOM 14252 N N . ALA E 1 367 ? -57.010 -5.230 2.474 1.00 26.91 367 ALA E N 1
ATOM 14253 C CA . ALA E 1 367 ? -57.753 -3.983 2.704 1.00 29.06 367 ALA E CA 1
ATOM 14254 C C . ALA E 1 367 ? -56.820 -2.945 3.329 1.00 29.31 367 ALA E C 1
ATOM 14255 O O . ALA E 1 367 ? -56.823 -1.776 2.925 1.00 28.59 367 ALA E O 1
ATOM 14257 N N . LEU E 1 368 ? -56.010 -3.370 4.299 1.00 28.84 368 LEU E N 1
ATOM 14258 C CA . LEU E 1 368 ? -55.070 -2.442 4.944 1.00 28.60 368 LEU E CA 1
ATOM 14259 C C . LEU E 1 368 ? -54.089 -1.899 3.917 1.00 25.94 368 LEU E C 1
ATOM 14260 O O . LEU E 1 368 ? -53.929 -0.693 3.813 1.00 29.15 368 LEU E O 1
ATOM 14265 N N . GLU E 1 369 ? -53.470 -2.776 3.127 1.00 30.06 369 GLU E N 1
ATOM 14266 C CA . GLU E 1 369 ? -52.534 -2.337 2.084 1.00 31.07 369 GLU E CA 1
ATOM 14267 C C . GLU E 1 369 ? -53.196 -1.422 1.061 1.00 32.81 369 GLU E C 1
ATOM 14268 O O . GLU E 1 369 ? -52.615 -0.421 0.647 1.00 34.19 369 GLU E O 1
ATOM 14274 N N . ALA E 1 370 ? -54.399 -1.778 0.629 1.00 30.44 370 ALA E N 1
ATOM 14275 C CA . ALA E 1 370 ? -55.093 -0.962 -0.358 1.00 34.15 370 ALA E CA 1
ATOM 14276 C C . ALA E 1 370 ? -55.374 0.429 0.227 1.00 34.06 370 ALA E C 1
ATOM 14277 O O . ALA E 1 370 ? -55.194 1.440 -0.444 1.00 35.34 370 ALA E O 1
ATOM 14279 N N . TYR E 1 371 ? -55.806 0.473 1.478 1.00 34.22 371 TYR E N 1
ATOM 14280 C CA . TYR E 1 371 ? -56.107 1.752 2.122 1.00 36.17 371 TYR E CA 1
ATOM 14281 C C . TYR E 1 371 ? -54.855 2.609 2.202 1.00 35.57 371 TYR E C 1
ATOM 14282 O O . TYR E 1 371 ? -54.889 3.810 1.944 1.00 31.63 371 TYR E O 1
ATOM 14291 N N . ARG E 1 372 ? -53.744 1.980 2.556 1.00 37.13 372 ARG E N 1
ATOM 14292 C CA . ARG E 1 372 ? -52.503 2.714 2.687 1.00 38.63 372 ARG E CA 1
ATOM 14293 C C . ARG E 1 372 ? -51.987 3.232 1.354 1.00 39.25 372 ARG E C 1
ATOM 14294 O O . ARG E 1 372 ? -51.463 4.339 1.291 1.00 41.16 372 ARG E O 1
ATOM 14302 N N . ARG E 1 373 ? -52.147 2.448 0.290 1.00 39.62 373 ARG E N 1
ATOM 14303 C CA . ARG E 1 373 ? -51.677 2.860 -1.029 1.00 39.93 373 ARG E CA 1
ATOM 14304 C C . ARG E 1 373 ? -52.448 4.042 -1.605 1.00 39.21 373 ARG E C 1
ATOM 14305 O O . ARG E 1 373 ? -52.084 4.558 -2.656 1.00 40.63 373 ARG E O 1
ATOM 14313 N N . LEU E 1 374 ? -53.517 4.466 -0.939 1.00 38.14 374 LEU E N 1
ATOM 14314 C CA . LEU E 1 374 ? -54.310 5.596 -1.429 1.00 37.88 374 LEU E CA 1
ATOM 14315 C C . LEU E 1 374 ? -53.776 6.957 -0.984 1.00 37.35 374 LEU E C 1
ATOM 14316 O O . LEU E 1 374 ? -54.159 7.988 -1.541 1.00 36.35 374 LEU E O 1
ATOM 14321 N N . SER E 1 375 ? -52.901 6.949 0.023 1.00 34.90 375 SER E N 1
ATOM 14322 C CA . SER E 1 375 ? -52.292 8.164 0.559 1.00 34.89 375 SER E CA 1
ATOM 14323 C C . SER E 1 375 ? -50.789 8.129 0.324 1.00 35.90 375 SER E C 1
ATOM 14324 O O . SER E 1 375 ? -50.211 7.052 0.165 1.00 34.11 375 SER E O 1
ATOM 14327 N N . PRO E 1 376 ? -50.139 9.311 0.287 1.00 35.76 376 PRO E N 1
ATOM 14328 C CA . PRO E 1 376 ? -48.694 9.460 0.071 1.00 36.46 376 PRO E CA 1
ATOM 14329 C C . PRO E 1 376 ? -47.849 8.825 1.193 1.00 43.13 376 PRO E C 1
ATOM 14330 O O . PRO E 1 376 ? -46.887 8.090 0.874 1.00 45.31 376 PRO E O 1
ATOM 14343 N N . ARG F 1 2 ? -22.792 10.090 64.532 1.00 45.10 2 ARG F N 1
ATOM 14344 C CA . ARG F 1 2 ? -24.070 10.017 63.846 1.00 43.71 2 ARG F CA 1
ATOM 14345 C C . ARG F 1 2 ? -24.890 11.274 64.030 1.00 43.53 2 ARG F C 1
ATOM 14346 O O . ARG F 1 2 ? -25.434 11.515 65.108 1.00 46.92 2 ARG F O 1
ATOM 14354 N N . PHE F 1 3 ? -24.983 12.067 62.972 1.00 39.60 3 PHE F N 1
ATOM 14355 C CA . PHE F 1 3 ? -25.760 13.297 63.011 1.00 39.72 3 PHE F CA 1
ATOM 14356 C C . PHE F 1 3 ? -27.256 13.068 62.875 1.00 39.06 3 PHE F C 1
ATOM 14357 O O . PHE F 1 3 ? -27.760 12.777 61.790 1.00 41.12 3 PHE F O 1
ATOM 14365 N N . SER F 1 4 ? -27.968 13.200 63.983 1.00 37.76 4 SER F N 1
ATOM 14366 C CA . SER F 1 4 ? -29.417 13.032 63.989 1.00 35.24 4 SER F CA 1
ATOM 14367 C C . SER F 1 4 ? -30.078 14.203 63.261 1.00 31.89 4 SER F C 1
ATOM 14368 O O . SER F 1 4 ? -29.430 15.200 62.954 1.00 30.02 4 SER F O 1
ATOM 14371 N N . ARG F 1 5 ? -31.376 14.080 62.996 1.00 34.36 5 ARG F N 1
ATOM 14372 C CA . ARG F 1 5 ? -32.122 15.165 62.368 1.00 34.61 5 ARG F CA 1
ATOM 14373 C C . ARG F 1 5 ? -31.983 16.376 63.296 1.00 35.60 5 ARG F C 1
ATOM 14374 O O . ARG F 1 5 ? -31.508 17.442 62.880 1.00 36.14 5 ARG F O 1
ATOM 14382 N N . GLU F 1 6 ? -32.381 16.201 64.559 1.00 36.74 6 GLU F N 1
ATOM 14383 C CA . GLU F 1 6 ? -32.283 17.281 65.545 1.00 39.43 6 GLU F CA 1
ATOM 14384 C C . GLU F 1 6 ? -30.942 17.955 65.380 1.00 37.18 6 GLU F C 1
ATOM 14385 O O . GLU F 1 6 ? -30.842 19.182 65.308 1.00 38.44 6 GLU F O 1
ATOM 14391 N N . ALA F 1 7 ? -29.906 17.128 65.308 1.00 35.72 7 ALA F N 1
ATOM 14392 C CA . ALA F 1 7 ? -28.551 17.615 65.144 1.00 34.41 7 ALA F CA 1
ATOM 14393 C C . ALA F 1 7 ? -28.410 18.466 63.877 1.00 34.68 7 ALA F C 1
ATOM 14394 O O . ALA F 1 7 ? -27.903 19.584 63.920 1.00 37.31 7 ALA F O 1
ATOM 14396 N N . LEU F 1 8 ? -28.870 17.950 62.740 1.00 37.52 8 LEU F N 1
ATOM 14397 C CA . LEU F 1 8 ? -28.759 18.700 61.481 1.00 35.17 8 LEU F CA 1
ATOM 14398 C C . LEU F 1 8 ? -29.541 20.011 61.568 1.00 34.55 8 LEU F C 1
ATOM 14399 O O . LEU F 1 8 ? -29.063 21.064 61.135 1.00 32.84 8 LEU F O 1
ATOM 14404 N N . LEU F 1 9 ? -30.745 19.945 62.135 1.00 36.87 9 LEU F N 1
ATOM 14405 C CA . LEU F 1 9 ? -31.581 21.141 62.289 1.00 38.89 9 LEU F CA 1
ATOM 14406 C C . LEU F 1 9 ? -30.836 22.233 63.066 1.00 42.49 9 LEU F C 1
ATOM 14407 O O . LEU F 1 9 ? -30.845 23.411 62.691 1.00 41.73 9 LEU F O 1
ATOM 14412 N N . GLU F 1 10 ? -30.174 21.825 64.147 1.00 44.27 10 GLU F N 1
ATOM 14413 C CA . GLU F 1 10 ? -29.427 22.757 64.969 1.00 43.55 10 GLU F CA 1
ATOM 14414 C C . GLU F 1 10 ? -28.287 23.348 64.164 1.00 41.62 10 GLU F C 1
ATOM 14415 O O . GLU F 1 10 ? -28.064 24.555 64.195 1.00 42.15 10 GLU F O 1
ATOM 14421 N N . LEU F 1 11 ? -27.556 22.506 63.447 1.00 40.13 11 LEU F N 1
ATOM 14422 C CA . LEU F 1 11 ? -26.442 23.003 62.647 1.00 42.97 11 LEU F CA 1
ATOM 14423 C C . LEU F 1 11 ? -26.894 24.034 61.628 1.00 43.90 11 LEU F C 1
ATOM 14424 O O . LEU F 1 11 ? -26.325 25.119 61.512 1.00 43.95 11 LEU F O 1
ATOM 14429 N N . GLU F 1 12 ? -27.918 23.668 60.875 1.00 44.60 12 GLU F N 1
ATOM 14430 C CA . GLU F 1 12 ? -28.471 24.531 59.855 1.00 44.54 12 GLU F CA 1
ATOM 14431 C C . GLU F 1 12 ? -28.789 25.892 60.462 1.00 43.98 12 GLU F C 1
ATOM 14432 O O . GLU F 1 12 ? -28.337 26.930 59.972 1.00 43.29 12 GLU F O 1
ATOM 14438 N N . ALA F 1 13 ? -29.554 25.873 61.550 1.00 43.54 13 ALA F N 1
ATOM 14439 C CA . ALA F 1 13 ? -29.986 27.098 62.218 1.00 45.67 13 ALA F CA 1
ATOM 14440 C C . ALA F 1 13 ? -28.882 28.089 62.569 1.00 46.48 13 ALA F C 1
ATOM 14441 O O . ALA F 1 13 ? -29.136 29.288 62.671 1.00 45.52 13 ALA F O 1
ATOM 14443 N N . SER F 1 14 ? -27.661 27.600 62.753 1.00 45.77 14 SER F N 1
ATOM 14444 C CA . SER F 1 14 ? -26.559 28.490 63.086 1.00 46.73 14 SER F CA 1
ATOM 14445 C C . SER F 1 14 ? -25.656 28.794 61.908 1.00 45.50 14 SER F C 1
ATOM 14446 O O . SER F 1 14 ? -24.872 29.739 61.959 1.00 44.40 14 SER F O 1
ATOM 14449 N N . ARG F 1 15 ? -25.750 28.006 60.839 1.00 46.42 15 ARG F N 1
ATOM 14450 C CA . ARG F 1 15 ? -24.882 28.263 59.693 1.00 44.22 15 ARG F CA 1
ATOM 14451 C C . ARG F 1 15 ? -25.493 29.106 58.571 1.00 39.23 15 ARG F C 1
ATOM 14452 O O . ARG F 1 15 ? -24.795 29.907 57.961 1.00 39.07 15 ARG F O 1
ATOM 14460 N N . LEU F 1 16 ? -26.786 28.966 58.315 1.00 37.21 16 LEU F N 1
ATOM 14461 C CA . LEU F 1 16 ? -27.411 29.731 57.233 1.00 34.46 16 LEU F CA 1
ATOM 14462 C C . LEU F 1 16 ? -27.646 31.214 57.542 1.00 37.14 16 LEU F C 1
ATOM 14463 O O . LEU F 1 16 ? -27.761 31.608 58.718 1.00 36.71 16 LEU F O 1
ATOM 14468 N N . ALA F 1 17 ? -27.722 32.028 56.486 1.00 31.80 17 ALA F N 1
ATOM 14469 C CA . ALA F 1 17 ? -27.995 33.453 56.639 1.00 31.51 17 ALA F CA 1
ATOM 14470 C C . ALA F 1 17 ? -29.315 33.598 57.373 1.00 33.52 17 ALA F C 1
ATOM 14471 O O . ALA F 1 17 ? -30.192 32.725 57.281 1.00 29.01 17 ALA F O 1
ATOM 14473 N N . PRO F 1 18 ? -29.479 34.705 58.113 1.00 33.18 18 PRO F N 1
ATOM 14474 C CA . PRO F 1 18 ? -30.723 34.911 58.853 1.00 32.71 18 PRO F CA 1
ATOM 14475 C C . PRO F 1 18 ? -31.938 34.852 57.945 1.00 28.55 18 PRO F C 1
ATOM 14476 O O . PRO F 1 18 ? -32.931 34.240 58.294 1.00 25.13 18 PRO F O 1
ATOM 14480 N N . TYR F 1 19 ? -31.834 35.466 56.772 1.00 29.90 19 TYR F N 1
ATOM 14481 C CA . TYR F 1 19 ? -32.936 35.500 55.816 1.00 31.77 19 TYR F CA 1
ATOM 14482 C C . TYR F 1 19 ? -33.179 34.208 55.050 1.00 33.91 19 TYR F C 1
ATOM 14483 O O . TYR F 1 19 ? -34.004 34.180 54.120 1.00 32.58 19 TYR F O 1
ATOM 14492 N N . ALA F 1 20 ? -32.462 33.153 55.424 1.00 31.77 20 ALA F N 1
ATOM 14493 C CA . ALA F 1 20 ? -32.604 31.864 54.769 1.00 33.10 20 ALA F CA 1
ATOM 14494 C C . ALA F 1 20 ? -33.705 31.109 55.467 1.00 34.25 20 ALA F C 1
ATOM 14495 O O . ALA F 1 20 ? -33.987 31.374 56.638 1.00 35.28 20 ALA F O 1
ATOM 14497 N N . GLN F 1 21 ? -34.332 30.173 54.758 1.00 30.49 21 GLN F N 1
ATOM 14498 C CA . GLN F 1 21 ? -35.400 29.369 55.355 1.00 33.30 21 GLN F CA 1
ATOM 14499 C C . GLN F 1 21 ? -34.770 28.243 56.169 1.00 33.90 21 GLN F C 1
ATOM 14500 O O . GLN F 1 21 ? -33.912 27.518 55.666 1.00 39.26 21 GLN F O 1
ATOM 14506 N N . LYS F 1 22 ? -35.185 28.104 57.420 1.00 30.43 22 LYS F N 1
ATOM 14507 C CA . LYS F 1 22 ? -34.660 27.061 58.287 1.00 31.88 22 LYS F CA 1
ATOM 14508 C C . LYS F 1 22 ? -35.718 25.971 58.343 1.00 33.24 22 LYS F C 1
ATOM 14509 O O . LYS F 1 22 ? -36.903 26.274 58.462 1.00 35.60 22 LYS F O 1
ATOM 14515 N N . ALA F 1 23 ? -35.295 24.712 58.243 1.00 31.14 23 ALA F N 1
ATOM 14516 C CA . ALA F 1 23 ? -36.223 23.585 58.259 1.00 35.25 23 ALA F CA 1
ATOM 14517 C C . ALA F 1 23 ? -36.896 23.444 59.614 1.00 37.45 23 ALA F C 1
ATOM 14518 O O . ALA F 1 23 ? -37.950 22.797 59.744 1.00 38.40 23 ALA F O 1
ATOM 14520 N N . ARG F 1 24 ? -36.258 24.026 60.625 1.00 36.57 24 ARG F N 1
ATOM 14521 C CA . ARG F 1 24 ? -36.775 24.021 61.989 1.00 38.44 24 ARG F CA 1
ATOM 14522 C C . ARG F 1 24 ? -38.107 24.788 62.011 1.00 36.13 24 ARG F C 1
ATOM 14523 O O . ARG F 1 24 ? -39.027 24.418 62.727 1.00 35.99 24 ARG F O 1
ATOM 14531 N N . ASP F 1 25 ? -38.203 25.841 61.207 1.00 34.78 25 ASP F N 1
ATOM 14532 C CA . ASP F 1 25 ? -39.407 26.668 61.159 1.00 38.53 25 ASP F CA 1
ATOM 14533 C C . ASP F 1 25 ? -40.433 26.276 60.095 1.00 39.85 25 ASP F C 1
ATOM 14534 O O . ASP F 1 25 ? -41.284 27.084 59.736 1.00 39.73 25 ASP F O 1
ATOM 14539 N N . THR F 1 26 ? -40.361 25.053 59.584 1.00 40.38 26 THR F N 1
ATOM 14540 C CA . THR F 1 26 ? -41.312 24.644 58.560 1.00 41.95 26 THR F CA 1
ATOM 14541 C C . THR F 1 26 ? -42.729 24.746 59.105 1.00 43.82 26 THR F C 1
ATOM 14542 O O . THR F 1 26 ? -42.939 24.642 60.310 1.00 44.78 26 THR F O 1
ATOM 14546 N N . ARG F 1 27 ? -43.696 24.951 58.217 1.00 42.32 27 ARG F N 1
ATOM 14547 C CA . ARG F 1 27 ? -45.080 25.046 58.633 1.00 41.42 27 ARG F CA 1
ATOM 14548 C C . ARG F 1 27 ? -45.743 23.675 58.682 1.00 43.46 27 ARG F C 1
ATOM 14549 O O . ARG F 1 27 ? -46.942 23.579 58.922 1.00 44.96 27 ARG F O 1
ATOM 14557 N N . GLY F 1 28 ? -44.983 22.607 58.442 1.00 44.59 28 GLY F N 1
ATOM 14558 C CA . GLY F 1 28 ? -45.581 21.280 58.515 1.00 43.42 28 GLY F CA 1
ATOM 14559 C C . GLY F 1 28 ? -45.819 20.537 57.210 1.00 44.42 28 GLY F C 1
ATOM 14560 O O . GLY F 1 28 ? -45.441 21.009 56.137 1.00 43.67 28 GLY F O 1
ATOM 14561 N N . ARG F 1 29 ? -46.484 19.385 57.309 1.00 44.84 29 ARG F N 1
ATOM 14562 C CA . ARG F 1 29 ? -46.744 18.534 56.153 1.00 46.38 29 ARG F CA 1
ATOM 14563 C C . ARG F 1 29 ? -48.191 18.207 55.785 1.00 50.00 29 ARG F C 1
ATOM 14564 O O . ARG F 1 29 ? -48.427 17.225 55.087 1.00 53.16 29 ARG F O 1
ATOM 14572 N N . ALA F 1 30 ? -49.161 18.993 56.221 1.00 50.74 30 ALA F N 1
ATOM 14573 C CA . ALA F 1 30 ? -50.542 18.669 55.872 1.00 52.19 30 ALA F CA 1
ATOM 14574 C C . ALA F 1 30 ? -50.981 17.369 56.551 1.00 52.80 30 ALA F C 1
ATOM 14575 O O . ALA F 1 30 ? -51.844 17.392 57.428 1.00 52.78 30 ALA F O 1
ATOM 14577 N N . HIS F 1 31 ? -50.397 16.243 56.144 1.00 52.26 31 HIS F N 1
ATOM 14578 C CA . HIS F 1 31 ? -50.738 14.950 56.729 1.00 55.69 31 HIS F CA 1
ATOM 14579 C C . HIS F 1 31 ? -49.745 14.593 57.829 1.00 57.22 31 HIS F C 1
ATOM 14580 O O . HIS F 1 31 ? -48.543 14.795 57.672 1.00 55.39 31 HIS F O 1
ATOM 14587 N N . PRO F 1 32 ? -50.239 14.055 58.958 1.00 58.30 32 PRO F N 1
ATOM 14588 C CA . PRO F 1 32 ? -49.388 13.666 60.090 1.00 58.29 32 PRO F CA 1
ATOM 14589 C C . PRO F 1 32 ? -48.554 12.452 59.692 1.00 58.70 32 PRO F C 1
ATOM 14590 O O . PRO F 1 32 ? -49.069 11.506 59.090 1.00 59.65 32 PRO F O 1
ATOM 14594 N N . GLU F 1 33 ? -47.271 12.472 60.042 1.00 57.38 33 GLU F N 1
ATOM 14595 C CA . GLU F 1 33 ? -46.374 11.394 59.656 1.00 55.51 33 GLU F CA 1
ATOM 14596 C C . GLU F 1 33 ? -45.175 11.282 60.609 1.00 53.26 33 GLU F C 1
ATOM 14597 O O . GLU F 1 33 ? -44.691 12.288 61.126 1.00 53.50 33 GLU F O 1
ATOM 14603 N N . PRO F 1 34 ? -44.700 10.051 60.875 1.00 51.34 34 PRO F N 1
ATOM 14604 C CA . PRO F 1 34 ? -43.551 9.839 61.767 1.00 49.54 34 PRO F CA 1
ATOM 14605 C C . PRO F 1 34 ? -42.214 10.157 61.111 1.00 46.86 34 PRO F C 1
ATOM 14606 O O . PRO F 1 34 ? -41.716 11.276 61.209 1.00 46.19 34 PRO F O 1
ATOM 14610 N N . SER F 1 36 ? -37.003 11.199 59.351 1.00 59.24 36 SER F N 1
ATOM 14611 C CA . SER F 1 36 ? -37.414 11.568 60.704 1.00 60.42 36 SER F CA 1
ATOM 14612 C C . SER F 1 36 ? -36.271 11.389 61.706 1.00 60.47 36 SER F C 1
ATOM 14613 O O . SER F 1 36 ? -36.028 12.256 62.548 1.00 61.97 36 SER F O 1
ATOM 14616 N N . LEU F 1 37 ? -35.566 10.265 61.612 1.00 58.98 37 LEU F N 1
ATOM 14617 C CA . LEU F 1 37 ? -34.451 9.995 62.514 1.00 56.53 37 LEU F CA 1
ATOM 14618 C C . LEU F 1 37 ? -33.171 10.724 62.069 1.00 53.64 37 LEU F C 1
ATOM 14619 O O . LEU F 1 37 ? -32.581 11.487 62.842 1.00 52.15 37 LEU F O 1
ATOM 14624 N N . TYR F 1 38 ? -32.757 10.504 60.819 1.00 50.07 38 TYR F N 1
ATOM 14625 C CA . TYR F 1 38 ? -31.540 11.124 60.277 1.00 45.67 38 TYR F CA 1
ATOM 14626 C C . TYR F 1 38 ? -31.722 12.269 59.290 1.00 42.92 38 TYR F C 1
ATOM 14627 O O . TYR F 1 38 ? -30.869 13.149 59.199 1.00 46.51 38 TYR F O 1
ATOM 14636 N N . ARG F 1 39 ? -32.829 12.269 58.559 1.00 40.11 39 ARG F N 1
ATOM 14637 C CA . ARG F 1 39 ? -33.075 13.292 57.537 1.00 36.32 39 ARG F CA 1
ATOM 14638 C C . ARG F 1 39 ? -33.779 14.572 57.998 1.00 32.17 39 ARG F C 1
ATOM 14639 O O . ARG F 1 39 ? -34.596 14.562 58.915 1.00 31.70 39 ARG F O 1
ATOM 14647 N N . THR F 1 40 ? -33.453 15.680 57.358 1.00 31.20 40 THR F N 1
ATOM 14648 C CA . THR F 1 40 ? -34.125 16.925 57.676 1.00 33.71 40 THR F CA 1
ATOM 14649 C C . THR F 1 40 ? -35.395 16.903 56.813 1.00 36.35 40 THR F C 1
ATOM 14650 O O . THR F 1 40 ? -35.521 16.084 55.906 1.00 33.52 40 THR F O 1
ATOM 14654 N N . PRO F 1 41 ? -36.352 17.806 57.079 1.00 37.46 41 PRO F N 1
ATOM 14655 C CA . PRO F 1 41 ? -37.583 17.819 56.285 1.00 35.88 41 PRO F CA 1
ATOM 14656 C C . PRO F 1 41 ? -37.419 17.964 54.770 1.00 33.42 41 PRO F C 1
ATOM 14657 O O . PRO F 1 41 ? -38.120 17.303 54.010 1.00 33.42 41 PRO F O 1
ATOM 14661 N N . TYR F 1 42 ? -36.500 18.820 54.341 1.00 30.86 42 TYR F N 1
ATOM 14662 C CA . TYR F 1 42 ? -36.279 19.050 52.927 1.00 33.49 42 TYR F CA 1
ATOM 14663 C C . TYR F 1 42 ? -35.442 17.917 52.308 1.00 37.46 42 TYR F C 1
ATOM 14664 O O . TYR F 1 42 ? -35.509 17.652 51.101 1.00 33.27 42 TYR F O 1
ATOM 14673 N N . GLN F 1 43 ? -34.663 17.240 53.143 1.00 35.97 43 GLN F N 1
ATOM 14674 C CA . GLN F 1 43 ? -33.868 16.122 52.660 1.00 36.09 43 GLN F CA 1
ATOM 14675 C C . GLN F 1 43 ? -34.888 15.068 52.218 1.00 35.84 43 GLN F C 1
ATOM 14676 O O . GLN F 1 43 ? -34.842 14.542 51.090 1.00 33.25 43 GLN F O 1
ATOM 14682 N N . LYS F 1 44 ? -35.816 14.781 53.123 1.00 31.52 44 LYS F N 1
ATOM 14683 C CA . LYS F 1 44 ? -36.851 13.794 52.871 1.00 35.19 44 LYS F CA 1
ATOM 14684 C C . LYS F 1 44 ? -37.690 14.187 51.637 1.00 33.33 44 LYS F C 1
ATOM 14685 O O . LYS F 1 44 ? -38.143 13.323 50.878 1.00 32.64 44 LYS F O 1
ATOM 14691 N N . ASP F 1 45 ? -37.884 15.490 51.452 1.00 31.37 45 ASP F N 1
ATOM 14692 C CA . ASP F 1 45 ? -38.654 16.010 50.327 1.00 32.28 45 ASP F CA 1
ATOM 14693 C C . ASP F 1 45 ? -37.863 15.738 49.045 1.00 34.00 45 ASP F C 1
ATOM 14694 O O . ASP F 1 45 ? -38.401 15.192 48.087 1.00 30.53 45 ASP F O 1
ATOM 14699 N N . ARG F 1 46 ? -36.581 16.090 49.042 1.00 35.33 46 ARG F N 1
ATOM 14700 C CA . ARG F 1 46 ? -35.751 15.839 47.877 1.00 38.68 46 ARG F CA 1
ATOM 14701 C C . ARG F 1 46 ? -35.850 14.352 47.516 1.00 40.16 46 ARG F C 1
ATOM 14702 O O . ARG F 1 46 ? -36.171 14.000 46.378 1.00 37.95 46 ARG F O 1
ATOM 14710 N N . ASP F 1 47 ? -35.597 13.496 48.504 1.00 41.07 47 ASP F N 1
ATOM 14711 C CA . ASP F 1 47 ? -35.651 12.048 48.325 1.00 41.75 47 ASP F CA 1
ATOM 14712 C C . ASP F 1 47 ? -36.959 11.588 47.691 1.00 39.23 47 ASP F C 1
ATOM 14713 O O . ASP F 1 47 ? -36.955 10.895 46.683 1.00 39.88 47 ASP F O 1
ATOM 14718 N N . ARG F 1 48 ? -38.074 11.964 48.302 1.00 37.71 48 ARG F N 1
ATOM 14719 C CA . ARG F 1 48 ? -39.392 11.598 47.810 1.00 38.30 48 ARG F CA 1
ATOM 14720 C C . ARG F 1 48 ? -39.612 12.018 46.349 1.00 36.16 48 ARG F C 1
ATOM 14721 O O . ARG F 1 48 ? -40.132 11.256 45.548 1.00 36.81 48 ARG F O 1
ATOM 14729 N N . ILE F 1 49 ? -39.192 13.229 46.015 1.00 32.58 49 ILE F N 1
ATOM 14730 C CA . ILE F 1 49 ? -39.336 13.771 44.675 1.00 32.26 49 ILE F CA 1
ATOM 14731 C C . ILE F 1 49 ? -38.623 12.965 43.579 1.00 32.65 49 ILE F C 1
ATOM 14732 O O . ILE F 1 49 ? -39.197 12.688 42.518 1.00 29.94 49 ILE F O 1
ATOM 14737 N N . LEU F 1 50 ? -37.372 12.596 43.841 1.00 31.24 50 LEU F N 1
ATOM 14738 C CA . LEU F 1 50 ? -36.574 11.851 42.870 1.00 31.51 50 LEU F CA 1
ATOM 14739 C C . LEU F 1 50 ? -37.170 10.499 42.528 1.00 29.54 50 LEU F C 1
ATOM 14740 O O . LEU F 1 50 ? -36.888 9.946 41.478 1.00 28.50 50 LEU F O 1
ATOM 14745 N N . HIS F 1 51 ? -37.992 9.977 43.427 1.00 31.19 51 HIS F N 1
ATOM 14746 C CA . HIS F 1 51 ? -38.618 8.689 43.231 1.00 34.70 51 HIS F CA 1
ATOM 14747 C C . HIS F 1 51 ? -40.019 8.753 42.590 1.00 37.01 51 HIS F C 1
ATOM 14748 O O . HIS F 1 51 ? -40.672 7.722 42.410 1.00 36.46 51 HIS F O 1
ATOM 14755 N N . THR F 1 52 ? -40.486 9.943 42.232 1.00 34.24 52 THR F N 1
ATOM 14756 C CA . THR F 1 52 ? -41.801 10.018 41.628 1.00 32.56 52 THR F CA 1
ATOM 14757 C C . THR F 1 52 ? -41.763 9.615 40.151 1.00 32.79 52 THR F C 1
ATOM 14758 O O . THR F 1 52 ? -40.758 9.798 39.454 1.00 32.50 52 THR F O 1
ATOM 14762 N N . THR F 1 53 ? -42.863 9.048 39.680 1.00 31.35 53 THR F N 1
ATOM 14763 C CA . THR F 1 53 ? -42.936 8.658 38.284 1.00 29.78 53 THR F CA 1
ATOM 14764 C C . THR F 1 53 ? -42.723 9.902 37.419 1.00 28.66 53 THR F C 1
ATOM 14765 O O . THR F 1 53 ? -42.103 9.828 36.359 1.00 29.67 53 THR F O 1
ATOM 14769 N N . ALA F 1 54 ? -43.180 11.057 37.898 1.00 25.29 54 ALA F N 1
ATOM 14770 C CA . ALA F 1 54 ? -43.014 12.285 37.136 1.00 26.95 54 ALA F CA 1
ATOM 14771 C C . ALA F 1 54 ? -41.556 12.704 37.002 1.00 23.75 54 ALA F C 1
ATOM 14772 O O . ALA F 1 54 ? -41.148 13.205 35.966 1.00 21.85 54 ALA F O 1
ATOM 14774 N N . PHE F 1 55 ? -40.769 12.512 38.051 1.00 26.71 55 PHE F N 1
ATOM 14775 C CA . PHE F 1 55 ? -39.366 12.896 37.969 1.00 23.85 55 PHE F CA 1
ATOM 14776 C C . PHE F 1 55 ? -38.721 11.975 36.955 1.00 21.06 55 PHE F C 1
ATOM 14777 O O . PHE F 1 55 ? -37.970 12.397 36.090 1.00 23.96 55 PHE F O 1
ATOM 14785 N N . ARG F 1 56 ? -39.028 10.696 37.103 1.00 23.97 56 ARG F N 1
ATOM 14786 C CA . ARG F 1 56 ? -38.524 9.631 36.238 1.00 26.99 56 ARG F CA 1
ATOM 14787 C C . ARG F 1 56 ? -38.825 9.952 34.754 1.00 27.25 56 ARG F C 1
ATOM 14788 O O . ARG F 1 56 ? -37.970 9.786 33.887 1.00 25.39 56 ARG F O 1
ATOM 14796 N N . ARG F 1 57 ? -40.021 10.467 34.478 1.00 28.74 57 ARG F N 1
ATOM 14797 C CA . ARG F 1 57 ? -40.419 10.778 33.105 1.00 30.39 57 ARG F CA 1
ATOM 14798 C C . ARG F 1 57 ? -39.750 11.995 32.508 1.00 33.31 57 ARG F C 1
ATOM 14799 O O . ARG F 1 57 ? -39.840 12.237 31.302 1.00 33.16 57 ARG F O 1
ATOM 14807 N N . LEU F 1 58 ? -39.058 12.755 33.349 1.00 30.89 58 LEU F N 1
ATOM 14808 C CA . LEU F 1 58 ? -38.331 13.926 32.877 1.00 30.19 58 LEU F CA 1
ATOM 14809 C C . LEU F 1 58 ? -37.243 13.411 31.946 1.00 26.34 58 LEU F C 1
ATOM 14810 O O . LEU F 1 58 ? -36.791 14.114 31.058 1.00 27.46 58 LEU F O 1
ATOM 14815 N N . GLU F 1 59 ? -36.841 12.166 32.159 1.00 24.69 59 GLU F N 1
ATOM 14816 C CA . GLU F 1 59 ? -35.800 11.545 31.352 1.00 28.50 59 GLU F CA 1
ATOM 14817 C C . GLU F 1 59 ? -36.278 11.181 29.939 1.00 28.82 59 GLU F C 1
ATOM 14818 O O . GLU F 1 59 ? -35.468 10.962 29.039 1.00 28.17 59 GLU F O 1
ATOM 14824 N N . TYR F 1 60 ? -37.588 11.137 29.743 1.00 29.55 60 TYR F N 1
ATOM 14825 C CA . TYR F 1 60 ? -38.135 10.786 28.434 1.00 31.03 60 TYR F CA 1
ATOM 14826 C C . TYR F 1 60 ? -39.030 11.873 27.883 1.00 32.27 60 TYR F C 1
ATOM 14827 O O . TYR F 1 60 ? -39.901 11.614 27.059 1.00 29.09 60 TYR F O 1
ATOM 14836 N N . LYS F 1 61 ? -38.803 13.095 28.363 1.00 32.97 61 LYS F N 1
ATOM 14837 C CA . LYS F 1 61 ? -39.539 14.274 27.918 1.00 33.44 61 LYS F CA 1
ATOM 14838 C C . LYS F 1 61 ? -38.503 15.328 27.598 1.00 38.15 61 LYS F C 1
ATOM 14839 O O . LYS F 1 61 ? -37.799 15.794 28.499 1.00 41.76 61 LYS F O 1
ATOM 14845 N N . THR F 1 62 ? -38.390 15.706 26.328 1.00 39.83 62 THR F N 1
ATOM 14846 C CA . THR F 1 62 ? -37.396 16.699 25.959 1.00 44.10 62 THR F CA 1
ATOM 14847 C C . THR F 1 62 ? -37.740 18.146 26.325 1.00 43.86 62 THR F C 1
ATOM 14848 O O . THR F 1 62 ? -38.885 18.491 26.625 1.00 42.97 62 THR F O 1
ATOM 14852 N N . GLN F 1 63 ? -36.695 18.964 26.333 1.00 46.85 63 GLN F N 1
ATOM 14853 C CA . GLN F 1 63 ? -36.758 20.385 26.624 1.00 47.03 63 GLN F CA 1
ATOM 14854 C C . GLN F 1 63 ? -36.712 21.020 25.225 1.00 49.22 63 GLN F C 1
ATOM 14855 O O . GLN F 1 63 ? -35.818 20.707 24.418 1.00 49.32 63 GLN F O 1
ATOM 14861 N N . VAL F 1 64 ? -37.671 21.893 24.942 1.00 48.05 64 VAL F N 1
ATOM 14862 C CA . VAL F 1 64 ? -37.759 22.555 23.643 1.00 51.97 64 VAL F CA 1
ATOM 14863 C C . VAL F 1 64 ? -38.481 21.655 22.624 1.00 53.86 64 VAL F C 1
ATOM 14864 O O . VAL F 1 64 ? -39.713 21.653 22.562 1.00 51.88 64 VAL F O 1
ATOM 14868 N N . LEU F 1 65 ? -37.727 20.877 21.846 1.00 54.60 65 LEU F N 1
ATOM 14869 C CA . LEU F 1 65 ? -38.337 20.005 20.840 1.00 56.56 65 LEU F CA 1
ATOM 14870 C C . LEU F 1 65 ? -38.716 18.619 21.325 1.00 56.76 65 LEU F C 1
ATOM 14871 O O . LEU F 1 65 ? -38.026 18.025 22.149 1.00 58.19 65 LEU F O 1
ATOM 14876 N N . PRO F 1 66 ? -39.823 18.078 20.795 1.00 56.33 66 PRO F N 1
ATOM 14877 C CA . PRO F 1 66 ? -40.341 16.750 21.136 1.00 55.17 66 PRO F CA 1
ATOM 14878 C C . PRO F 1 66 ? -39.294 15.647 20.987 1.00 52.01 66 PRO F C 1
ATOM 14879 O O . PRO F 1 66 ? -38.194 15.889 20.500 1.00 49.45 66 PRO F O 1
ATOM 14883 N N . ASP F 1 71 ? -30.128 13.175 17.872 1.00 70.01 71 ASP F N 1
ATOM 14884 C CA . ASP F 1 71 ? -30.555 14.549 18.125 1.00 69.40 71 ASP F CA 1
ATOM 14885 C C . ASP F 1 71 ? -29.751 15.167 19.263 1.00 68.28 71 ASP F C 1
ATOM 14886 O O . ASP F 1 71 ? -29.329 14.485 20.201 1.00 67.39 71 ASP F O 1
ATOM 14891 N N . TYR F 1 72 ? -29.563 16.475 19.181 1.00 66.89 72 TYR F N 1
ATOM 14892 C CA . TYR F 1 72 ? -28.803 17.197 20.183 1.00 63.71 72 TYR F CA 1
ATOM 14893 C C . TYR F 1 72 ? -29.699 18.119 20.994 1.00 60.82 72 TYR F C 1
ATOM 14894 O O . TYR F 1 72 ? -29.399 19.294 21.180 1.00 61.27 72 TYR F O 1
ATOM 14903 N N . TYR F 1 73 ? -30.810 17.574 21.475 1.00 56.03 73 TYR F N 1
ATOM 14904 C CA . TYR F 1 73 ? -31.745 18.345 22.280 1.00 52.85 73 TYR F CA 1
ATOM 14905 C C . TYR F 1 73 ? -31.796 17.694 23.653 1.00 48.22 73 TYR F C 1
ATOM 14906 O O . TYR F 1 73 ? -32.061 16.501 23.768 1.00 49.07 73 TYR F O 1
ATOM 14915 N N . ARG F 1 74 ? -31.528 18.475 24.691 1.00 41.77 74 ARG F N 1
ATOM 14916 C CA . ARG F 1 74 ? -31.499 17.939 26.043 1.00 38.33 74 ARG F CA 1
ATOM 14917 C C . ARG F 1 74 ? -32.869 17.548 26.579 1.00 34.55 74 ARG F C 1
ATOM 14918 O O . ARG F 1 74 ? -33.889 18.130 26.209 1.00 34.05 74 ARG F O 1
ATOM 14926 N N . THR F 1 75 ? -32.881 16.536 27.439 1.00 32.82 75 THR F N 1
ATOM 14927 C CA . THR F 1 75 ? -34.107 16.060 28.049 1.00 28.98 75 THR F CA 1
ATOM 14928 C C . THR F 1 75 ? -34.473 17.041 29.147 1.00 30.05 75 THR F C 1
ATOM 14929 O O . THR F 1 75 ? -33.678 17.925 29.501 1.00 29.98 75 THR F O 1
ATOM 14933 N N . ARG F 1 76 ? -35.680 16.905 29.674 1.00 29.24 76 ARG F N 1
ATOM 14934 C CA . ARG F 1 76 ? -36.089 17.754 30.763 1.00 31.22 76 ARG F CA 1
ATOM 14935 C C . ARG F 1 76 ? -35.327 17.348 32.036 1.00 30.47 76 ARG F C 1
ATOM 14936 O O . ARG F 1 76 ? -35.207 18.160 32.944 1.00 29.10 76 ARG F O 1
ATOM 14944 N N . LEU F 1 77 ? -34.813 16.115 32.111 1.00 28.11 77 LEU F N 1
ATOM 14945 C CA . LEU F 1 77 ? -34.071 15.704 33.314 1.00 27.08 77 LEU F CA 1
ATOM 14946 C C . LEU F 1 77 ? -32.739 16.447 33.353 1.00 29.66 77 LEU F C 1
ATOM 14947 O O . LEU F 1 77 ? -32.355 16.984 34.390 1.00 31.41 77 LEU F O 1
ATOM 14952 N N . THR F 1 78 ? -32.050 16.495 32.214 1.00 30.04 78 THR F N 1
ATOM 14953 C CA . THR F 1 78 ? -30.766 17.172 32.117 1.00 26.37 78 THR F CA 1
ATOM 14954 C C . THR F 1 78 ? -30.897 18.651 32.454 1.00 28.17 78 THR F C 1
ATOM 14955 O O . THR F 1 78 ? -30.049 19.210 33.156 1.00 30.59 78 THR F O 1
ATOM 14959 N N . HIS F 1 79 ? -31.961 19.282 31.972 1.00 25.61 79 HIS F N 1
ATOM 14960 C CA . HIS F 1 79 ? -32.216 20.690 32.259 1.00 26.45 79 HIS F CA 1
ATOM 14961 C C . HIS F 1 79 ? -32.386 20.906 33.773 1.00 25.35 79 HIS F C 1
ATOM 14962 O O . HIS F 1 79 ? -31.853 21.858 34.351 1.00 27.04 79 HIS F O 1
ATOM 14969 N N . THR F 1 80 ? -33.149 20.020 34.385 1.00 21.96 80 THR F N 1
ATOM 14970 C CA . THR F 1 80 ? -33.448 20.059 35.800 1.00 22.38 80 THR F CA 1
ATOM 14971 C C . THR F 1 80 ? -32.196 19.915 36.649 1.00 25.60 80 THR F C 1
ATOM 14972 O O . THR F 1 80 ? -32.058 20.582 37.670 1.00 22.67 80 THR F O 1
ATOM 14976 N N . LEU F 1 81 ? -31.293 19.035 36.216 1.00 25.97 81 LEU F N 1
ATOM 14977 C CA . LEU F 1 81 ? -30.041 18.805 36.918 1.00 26.07 81 LEU F CA 1
ATOM 14978 C C . LEU F 1 81 ? -29.211 20.077 36.853 1.00 25.13 81 LEU F C 1
ATOM 14979 O O . LEU F 1 81 ? -28.544 20.443 37.816 1.00 27.89 81 LEU F O 1
ATOM 14984 N N . GLU F 1 82 ? -29.261 20.764 35.724 1.00 26.23 82 GLU F N 1
ATOM 14985 C CA . GLU F 1 82 ? -28.525 22.011 35.586 1.00 28.40 82 GLU F CA 1
ATOM 14986 C C . GLU F 1 82 ? -29.133 23.121 36.448 1.00 26.77 82 GLU F C 1
ATOM 14987 O O . GLU F 1 82 ? -28.398 23.885 37.043 1.00 30.04 82 GLU F O 1
ATOM 14993 N N . VAL F 1 83 ? -30.462 23.215 36.500 1.00 25.34 83 VAL F N 1
ATOM 14994 C CA . VAL F 1 83 ? -31.143 24.234 37.312 1.00 23.89 83 VAL F CA 1
ATOM 14995 C C . VAL F 1 83 ? -30.834 23.953 38.781 1.00 26.77 83 VAL F C 1
ATOM 14996 O O . VAL F 1 83 ? -30.701 24.868 39.586 1.00 23.93 83 VAL F O 1
ATOM 15000 N N . ALA F 1 84 ? -30.750 22.666 39.116 1.00 27.27 84 ALA F N 1
ATOM 15001 C CA . ALA F 1 84 ? -30.455 22.246 40.469 1.00 28.25 84 ALA F CA 1
ATOM 15002 C C . ALA F 1 84 ? -29.035 22.690 40.843 1.00 31.85 84 ALA F C 1
ATOM 15003 O O . ALA F 1 84 ? -28.829 23.261 41.922 1.00 26.18 84 ALA F O 1
ATOM 15005 N N . GLN F 1 85 ? -28.079 22.442 39.940 1.00 30.30 85 GLN F N 1
ATOM 15006 C CA . GLN F 1 85 ? -26.687 22.815 40.149 1.00 31.17 85 GLN F CA 1
ATOM 15007 C C . GLN F 1 85 ? -26.500 24.330 40.202 1.00 32.14 85 GLN F C 1
ATOM 15008 O O . GLN F 1 85 ? -25.729 24.843 41.032 1.00 29.33 85 GLN F O 1
ATOM 15014 N N . VAL F 1 86 ? -27.176 25.049 39.311 1.00 29.23 86 VAL F N 1
ATOM 15015 C CA . VAL F 1 86 ? -27.055 26.504 39.305 1.00 30.23 86 VAL F CA 1
ATOM 15016 C C . VAL F 1 86 ? -27.758 27.095 40.538 1.00 31.76 86 VAL F C 1
ATOM 15017 O O . VAL F 1 86 ? -27.263 28.031 41.157 1.00 36.04 86 VAL F O 1
ATOM 15021 N N . SER F 1 87 ? -28.903 26.524 40.881 1.00 29.05 87 SER F N 1
ATOM 15022 C CA . SER F 1 87 ? -29.672 26.920 42.037 1.00 29.93 87 SER F CA 1
ATOM 15023 C C . SER F 1 87 ? -28.832 26.765 43.312 1.00 30.00 87 SER F C 1
ATOM 15024 O O . SER F 1 87 ? -28.687 27.701 44.092 1.00 28.32 87 SER F O 1
ATOM 15027 N N . ARG F 1 88 ? -28.319 25.562 43.517 1.00 27.09 88 ARG F N 1
ATOM 15028 C CA . ARG F 1 88 ? -27.509 25.260 44.675 1.00 31.22 88 ARG F CA 1
ATOM 15029 C C . ARG F 1 88 ? -26.267 26.147 44.801 1.00 32.15 88 ARG F C 1
ATOM 15030 O O . ARG F 1 88 ? -25.899 26.514 45.910 1.00 35.38 88 ARG F O 1
ATOM 15038 N N . SER F 1 89 ? -25.637 26.504 43.685 1.00 31.42 89 SER F N 1
ATOM 15039 C CA . SER F 1 89 ? -24.443 27.346 43.730 1.00 35.20 89 SER F CA 1
ATOM 15040 C C . SER F 1 89 ? -24.773 28.755 44.219 1.00 35.06 89 SER F C 1
ATOM 15041 O O . SER F 1 89 ? -24.066 29.323 45.068 1.00 33.11 89 SER F O 1
ATOM 15044 N N . ILE F 1 90 ? -25.852 29.314 43.679 1.00 32.25 90 ILE F N 1
ATOM 15045 C CA . ILE F 1 90 ? -26.286 30.641 44.067 1.00 30.17 90 ILE F CA 1
ATOM 15046 C C . ILE F 1 90 ? -26.627 30.582 45.551 1.00 29.29 90 ILE F C 1
ATOM 15047 O O . ILE F 1 90 ? -26.102 31.350 46.347 1.00 32.08 90 ILE F O 1
ATOM 15052 N N . ALA F 1 91 ? -27.507 29.654 45.909 1.00 27.66 91 ALA F N 1
ATOM 15053 C CA . ALA F 1 91 ? -27.953 29.482 47.277 1.00 29.02 91 ALA F CA 1
ATOM 15054 C C . ALA F 1 91 ? -26.789 29.462 48.283 1.00 31.85 91 ALA F C 1
ATOM 15055 O O . ALA F 1 91 ? -26.640 30.379 49.084 1.00 29.07 91 ALA F O 1
ATOM 15057 N N . ARG F 1 92 ? -25.971 28.414 48.229 1.00 31.06 92 ARG F N 1
ATOM 15058 C CA . ARG F 1 92 ? -24.834 28.277 49.134 1.00 32.27 92 ARG F CA 1
ATOM 15059 C C . ARG F 1 92 ? -24.077 29.584 49.280 1.00 30.87 92 ARG F C 1
ATOM 15060 O O . ARG F 1 92 ? -23.794 30.035 50.395 1.00 30.28 92 ARG F O 1
ATOM 15068 N N . ALA F 1 93 ? -23.757 30.189 48.143 1.00 30.15 93 ALA F N 1
ATOM 15069 C CA . ALA F 1 93 ? -23.045 31.455 48.125 1.00 31.50 93 ALA F CA 1
ATOM 15070 C C . ALA F 1 93 ? -23.776 32.552 48.909 1.00 33.01 93 ALA F C 1
ATOM 15071 O O . ALA F 1 93 ? -23.151 33.512 49.357 1.00 33.71 93 ALA F O 1
ATOM 15073 N N . LEU F 1 94 ? -25.091 32.416 49.060 1.00 30.26 94 LEU F N 1
ATOM 15074 C CA . LEU F 1 94 ? -25.880 33.425 49.762 1.00 29.74 94 LEU F CA 1
ATOM 15075 C C . LEU F 1 94 ? -26.309 32.953 51.138 1.00 27.77 94 LEU F C 1
ATOM 15076 O O . LEU F 1 94 ? -27.033 33.656 51.845 1.00 28.93 94 LEU F O 1
ATOM 15081 N N . GLY F 1 95 ? -25.877 31.750 51.497 1.00 25.54 95 GLY F N 1
ATOM 15082 C CA . GLY F 1 95 ? -26.219 31.171 52.784 1.00 26.81 95 GLY F CA 1
ATOM 15083 C C . GLY F 1 95 ? -27.651 30.694 52.923 1.00 29.78 95 GLY F C 1
ATOM 15084 O O . GLY F 1 95 ? -28.173 30.607 54.038 1.00 29.63 95 GLY F O 1
ATOM 15085 N N . LEU F 1 96 ? -28.293 30.368 51.800 1.00 28.36 96 LEU F N 1
ATOM 15086 C CA . LEU F 1 96 ? -29.668 29.905 51.814 1.00 22.51 96 LEU F CA 1
ATOM 15087 C C . LEU F 1 96 ? -29.760 28.412 52.055 1.00 26.57 96 LEU F C 1
ATOM 15088 O O . LEU F 1 96 ? -28.749 27.711 52.016 1.00 28.96 96 LEU F O 1
ATOM 15093 N N . ASN F 1 97 ? -30.969 27.916 52.312 1.00 26.12 97 ASN F N 1
ATOM 15094 C CA . ASN F 1 97 ? -31.152 26.487 52.513 1.00 29.57 97 ASN F CA 1
ATOM 15095 C C . ASN F 1 97 ? -30.972 25.808 51.130 1.00 32.77 97 ASN F C 1
ATOM 15096 O O . ASN F 1 97 ? -31.786 25.986 50.211 1.00 28.27 97 ASN F O 1
ATOM 15101 N N . GLU F 1 98 ? -29.880 25.060 50.994 1.00 30.02 98 GLU F N 1
ATOM 15102 C CA . GLU F 1 98 ? -29.563 24.371 49.755 1.00 30.88 98 GLU F CA 1
ATOM 15103 C C . GLU F 1 98 ? -30.531 23.204 49.503 1.00 29.67 98 GLU F C 1
ATOM 15104 O O . GLU F 1 98 ? -30.866 22.922 48.352 1.00 28.20 98 GLU F O 1
ATOM 15110 N N . ASP F 1 99 ? -30.959 22.526 50.568 1.00 25.51 99 ASP F N 1
ATOM 15111 C CA . ASP F 1 99 ? -31.896 21.402 50.445 1.00 28.35 99 ASP F CA 1
ATOM 15112 C C . ASP F 1 99 ? -33.277 21.858 49.940 1.00 29.51 99 ASP F C 1
ATOM 15113 O O . ASP F 1 99 ? -33.938 21.145 49.160 1.00 23.66 99 ASP F O 1
ATOM 15118 N N . LEU F 1 100 ? -33.723 23.025 50.408 1.00 27.66 100 LEU F N 1
ATOM 15119 C CA . LEU F 1 100 ? -35.013 23.551 49.979 1.00 28.38 100 LEU F CA 1
ATOM 15120 C C . LEU F 1 100 ? -34.859 23.960 48.522 1.00 28.54 100 LEU F C 1
ATOM 15121 O O . LEU F 1 100 ? -35.722 23.683 47.692 1.00 30.27 100 LEU F O 1
ATOM 15126 N N . THR F 1 101 ? -33.749 24.628 48.224 1.00 28.44 101 THR F N 1
ATOM 15127 C CA . THR F 1 101 ? -33.468 25.082 46.875 1.00 26.72 101 THR F CA 1
ATOM 15128 C C . THR F 1 101 ? -33.479 23.884 45.916 1.00 31.46 101 THR F C 1
ATOM 15129 O O . THR F 1 101 ? -34.203 23.893 44.899 1.00 28.72 101 THR F O 1
ATOM 15133 N N . GLU F 1 102 ? -32.704 22.851 46.264 1.00 28.24 102 GLU F N 1
ATOM 15134 C CA . GLU F 1 102 ? -32.609 21.642 45.461 1.00 27.35 102 GLU F CA 1
ATOM 15135 C C . GLU F 1 102 ? -33.979 21.020 45.265 1.00 27.35 102 GLU F C 1
ATOM 15136 O O . GLU F 1 102 ? -34.382 20.775 44.125 1.00 28.94 102 GLU F O 1
ATOM 15142 N N . ALA F 1 103 ? -34.692 20.764 46.365 1.00 20.96 103 ALA F N 1
ATOM 15143 C CA . ALA F 1 103 ? -36.015 20.161 46.285 1.00 21.69 103 ALA F CA 1
ATOM 15144 C C . ALA F 1 103 ? -36.978 20.898 45.334 1.00 25.35 103 ALA F C 1
ATOM 15145 O O . ALA F 1 103 ? -37.817 20.278 44.672 1.00 22.02 103 ALA F O 1
ATOM 15147 N N . ILE F 1 104 ? -36.850 22.217 45.259 1.00 26.22 104 ILE F N 1
ATOM 15148 C CA . ILE F 1 104 ? -37.722 23.000 44.390 1.00 28.08 104 ILE F CA 1
ATOM 15149 C C . ILE F 1 104 ? -37.268 22.919 42.940 1.00 27.59 104 ILE F C 1
ATOM 15150 O O . ILE F 1 104 ? -38.091 22.832 42.018 1.00 24.80 104 ILE F O 1
ATOM 15155 N N . ALA F 1 105 ? -35.953 22.959 42.754 1.00 25.33 105 ALA F N 1
ATOM 15156 C CA . ALA F 1 105 ? -35.355 22.893 41.438 1.00 25.44 105 ALA F CA 1
ATOM 15157 C C . ALA F 1 105 ? -35.664 21.540 40.769 1.00 28.17 105 ALA F C 1
ATOM 15158 O O . ALA F 1 105 ? -35.817 21.461 39.542 1.00 24.36 105 ALA F O 1
ATOM 15160 N N . LEU F 1 106 ? -35.753 20.490 41.583 1.00 26.69 106 LEU F N 1
ATOM 15161 C CA . LEU F 1 106 ? -36.024 19.139 41.099 1.00 28.67 106 LEU F CA 1
ATOM 15162 C C . LEU F 1 106 ? -37.501 18.840 40.839 1.00 30.75 106 LEU F C 1
ATOM 15163 O O . LEU F 1 106 ? -37.830 17.902 40.104 1.00 25.77 106 LEU F O 1
ATOM 15168 N N . SER F 1 107 ? -38.395 19.623 41.436 1.00 30.32 107 SER F N 1
ATOM 15169 C CA . SER F 1 107 ? -39.822 19.366 41.259 1.00 28.98 107 SER F CA 1
ATOM 15170 C C . SER F 1 107 ? -40.607 20.423 40.485 1.00 30.02 107 SER F C 1
ATOM 15171 O O . SER F 1 107 ? -41.717 20.172 40.058 1.00 30.74 107 SER F O 1
ATOM 15174 N N . HIS F 1 108 ? -40.036 21.600 40.297 1.00 32.90 108 HIS F N 1
ATOM 15175 C CA . HIS F 1 108 ? -40.763 22.672 39.644 1.00 32.29 108 HIS F CA 1
ATOM 15176 C C . HIS F 1 108 ? -41.201 22.401 38.199 1.00 33.94 108 HIS F C 1
ATOM 15177 O O . HIS F 1 108 ? -42.193 22.955 37.743 1.00 35.65 108 HIS F O 1
ATOM 15184 N N . ASP F 1 109 ? -40.469 21.569 37.477 1.00 32.07 109 ASP F N 1
ATOM 15185 C CA . ASP F 1 109 ? -40.834 21.287 36.096 1.00 28.15 109 ASP F CA 1
ATOM 15186 C C . ASP F 1 109 ? -41.501 19.932 35.916 1.00 25.91 109 ASP F C 1
ATOM 15187 O O . ASP F 1 109 ? -41.567 19.413 34.825 1.00 25.70 109 ASP F O 1
ATOM 15192 N N . LEU F 1 110 ? -42.035 19.390 36.997 1.00 25.24 110 LEU F N 1
ATOM 15193 C CA . LEU F 1 110 ? -42.702 18.103 36.965 1.00 26.54 110 LEU F CA 1
ATOM 15194 C C . LEU F 1 110 ? -44.028 18.040 36.189 1.00 27.94 110 LEU F C 1
ATOM 15195 O O . LEU F 1 110 ? -44.387 16.983 35.663 1.00 31.39 110 LEU F O 1
ATOM 15200 N N . GLY F 1 111 ? -44.748 19.160 36.134 1.00 25.36 111 GLY F N 1
ATOM 15201 C CA . GLY F 1 111 ? -46.037 19.201 35.470 1.00 27.01 111 GLY F CA 1
ATOM 15202 C C . GLY F 1 111 ? -46.097 19.567 33.990 1.00 28.13 111 GLY F C 1
ATOM 15203 O O . GLY F 1 111 ? -47.166 19.892 33.468 1.00 30.19 111 GLY F O 1
ATOM 15204 N N . HIS F 1 112 ? -44.966 19.541 33.306 1.00 28.21 112 HIS F N 1
ATOM 15205 C CA . HIS F 1 112 ? -44.979 19.847 31.895 1.00 31.06 112 HIS F CA 1
ATOM 15206 C C . HIS F 1 112 ? -45.507 18.628 31.139 1.00 29.37 112 HIS F C 1
ATOM 15207 O O . HIS F 1 112 ? -45.221 17.498 31.500 1.00 25.27 112 HIS F O 1
ATOM 15214 N N . PRO F 1 113 ? -46.317 18.847 30.099 1.00 31.32 113 PRO F N 1
ATOM 15215 C CA . PRO F 1 113 ? -46.842 17.707 29.337 1.00 32.02 113 PRO F CA 1
ATOM 15216 C C . PRO F 1 113 ? -45.770 17.324 28.327 1.00 31.80 113 PRO F C 1
ATOM 15217 O O . PRO F 1 113 ? -44.750 18.007 28.214 1.00 28.27 113 PRO F O 1
ATOM 15221 N N . PRO F 1 114 ? -45.982 16.229 27.574 1.00 36.09 114 PRO F N 1
ATOM 15222 C CA . PRO F 1 114 ? -44.959 15.864 26.591 1.00 35.19 114 PRO F CA 1
ATOM 15223 C C . PRO F 1 114 ? -44.800 16.986 25.583 1.00 32.60 114 PRO F C 1
ATOM 15224 O O . PRO F 1 114 ? -45.716 17.799 25.402 1.00 32.50 114 PRO F O 1
ATOM 15228 N N . PHE F 1 115 ? -43.635 17.030 24.945 1.00 32.15 115 PHE F N 1
ATOM 15229 C CA . PHE F 1 115 ? -43.325 18.028 23.926 1.00 36.45 115 PHE F CA 1
ATOM 15230 C C . PHE F 1 115 ? -43.067 19.423 24.468 1.00 38.22 115 PHE F C 1
ATOM 15231 O O . PHE F 1 115 ? -42.752 20.338 23.703 1.00 39.41 115 PHE F O 1
ATOM 15239 N N . HIS F 1 117 ? -43.064 22.334 26.669 1.00 59.20 117 HIS F N 1
ATOM 15240 C CA . HIS F 1 117 ? -42.701 23.581 26.007 1.00 59.99 117 HIS F CA 1
ATOM 15241 C C . HIS F 1 117 ? -43.953 24.229 25.410 1.00 61.03 117 HIS F C 1
ATOM 15242 O O . HIS F 1 117 ? -44.666 24.979 26.083 1.00 61.59 117 HIS F O 1
ATOM 15249 N N . THR F 1 118 ? -44.200 23.927 24.137 1.00 59.63 118 THR F N 1
ATOM 15250 C CA . THR F 1 118 ? -45.354 24.426 23.403 1.00 56.81 118 THR F CA 1
ATOM 15251 C C . THR F 1 118 ? -46.483 23.448 23.686 1.00 54.25 118 THR F C 1
ATOM 15252 O O . THR F 1 118 ? -47.466 23.363 22.950 1.00 55.61 118 THR F O 1
ATOM 15256 N N . GLY F 1 119 ? -46.327 22.705 24.771 1.00 49.97 119 GLY F N 1
ATOM 15257 C CA . GLY F 1 119 ? -47.323 21.720 25.126 1.00 41.52 119 GLY F CA 1
ATOM 15258 C C . GLY F 1 119 ? -48.303 22.223 26.147 1.00 37.73 119 GLY F C 1
ATOM 15259 O O . GLY F 1 119 ? -49.477 21.834 26.116 1.00 32.17 119 GLY F O 1
ATOM 15260 N N . GLU F 1 120 ? -47.848 23.083 27.058 1.00 33.42 120 GLU F N 1
ATOM 15261 C CA . GLU F 1 120 ? -48.771 23.567 28.061 1.00 31.28 120 GLU F CA 1
ATOM 15262 C C . GLU F 1 120 ? -49.748 24.513 27.410 1.00 29.19 120 GLU F C 1
ATOM 15263 O O . GLU F 1 120 ? -50.918 24.527 27.762 1.00 29.96 120 GLU F O 1
ATOM 15269 N N . HIS F 1 121 ? -49.270 25.279 26.440 1.00 33.61 121 HIS F N 1
ATOM 15270 C CA . HIS F 1 121 ? -50.119 26.235 25.720 1.00 38.43 121 HIS F CA 1
ATOM 15271 C C . HIS F 1 121 ? -51.205 25.501 24.948 1.00 38.33 121 HIS F C 1
ATOM 15272 O O . HIS F 1 121 ? -52.350 25.938 24.908 1.00 41.30 121 HIS F O 1
ATOM 15274 N N . VAL F 1 122 ? -50.838 24.383 24.335 1.00 38.72 122 VAL F N 1
ATOM 15275 C CA . VAL F 1 122 ? -51.793 23.597 23.576 1.00 37.04 122 VAL F CA 1
ATOM 15276 C C . VAL F 1 122 ? -52.881 23.025 24.483 1.00 35.86 122 VAL F C 1
ATOM 15277 O O . VAL F 1 122 ? -54.071 23.146 24.186 1.00 34.29 122 VAL F O 1
ATOM 15281 N N . LEU F 1 123 ? -52.482 22.425 25.604 1.00 34.31 123 LEU F N 1
ATOM 15282 C CA . LEU F 1 123 ? -53.455 21.860 26.538 1.00 34.43 123 LEU F CA 1
ATOM 15283 C C . LEU F 1 123 ? -54.308 22.952 27.204 1.00 34.71 123 LEU F C 1
ATOM 15284 O O . LEU F 1 123 ? -55.508 22.766 27.416 1.00 35.03 123 LEU F O 1
ATOM 15289 N N . ASN F 1 124 ? -53.700 24.090 27.534 1.00 34.84 124 ASN F N 1
ATOM 15290 C CA . ASN F 1 124 ? -54.456 25.159 28.169 1.00 34.74 124 ASN F CA 1
ATOM 15291 C C . ASN F 1 124 ? -55.552 25.652 27.253 1.00 34.75 124 ASN F C 1
ATOM 15292 O O . ASN F 1 124 ? -56.715 25.716 27.657 1.00 33.81 124 ASN F O 1
ATOM 15297 N N . ALA F 1 125 ? -55.181 26.013 26.030 1.00 33.76 125 ALA F N 1
ATOM 15298 C CA . ALA F 1 125 ? -56.173 26.471 25.064 1.00 37.67 125 ALA F CA 1
ATOM 15299 C C . ALA F 1 125 ? -57.278 25.420 25.024 1.00 36.95 125 ALA F C 1
ATOM 15300 O O . ALA F 1 125 ? -58.446 25.732 25.267 1.00 38.05 125 ALA F O 1
ATOM 15302 N N . LEU F 1 126 ? -57.104 24.203 24.875 1.00 35.75 126 LEU F N 1
ATOM 15303 C CA . LEU F 1 126 ? -58.021 23.072 24.829 1.00 35.93 126 LEU F CA 1
ATOM 15304 C C . LEU F 1 126 ? -58.819 23.042 26.119 1.00 32.88 126 LEU F C 1
ATOM 15305 O O . LEU F 1 126 ? -59.743 22.241 26.275 1.00 32.41 126 LEU F O 1
ATOM 15318 N N . GLN F 1 128 ? -59.951 25.696 27.777 1.00 51.56 128 GLN F N 1
ATOM 15319 C CA . GLN F 1 128 ? -60.388 27.081 27.873 1.00 51.88 128 GLN F CA 1
ATOM 15320 C C . GLN F 1 128 ? -61.586 27.108 28.816 1.00 49.34 128 GLN F C 1
ATOM 15321 O O . GLN F 1 128 ? -61.690 27.967 29.685 1.00 48.76 128 GLN F O 1
ATOM 15327 N N . ASP F 1 129 ? -62.472 26.131 28.648 1.00 46.04 129 ASP F N 1
ATOM 15328 C CA . ASP F 1 129 ? -63.696 26.046 29.432 1.00 45.09 129 ASP F CA 1
ATOM 15329 C C . ASP F 1 129 ? -63.708 25.000 30.542 1.00 44.96 129 ASP F C 1
ATOM 15330 O O . ASP F 1 129 ? -64.758 24.726 31.117 1.00 44.61 129 ASP F O 1
ATOM 15335 N N . HIS F 1 130 ? -62.569 24.403 30.866 1.00 44.07 130 HIS F N 1
ATOM 15336 C CA . HIS F 1 130 ? -62.607 23.399 31.917 1.00 44.16 130 HIS F CA 1
ATOM 15337 C C . HIS F 1 130 ? -61.553 23.527 33.002 1.00 41.31 130 HIS F C 1
ATOM 15338 O O . HIS F 1 130 ? -61.208 22.543 33.655 1.00 41.35 130 HIS F O 1
ATOM 15345 N N . GLY F 1 131 ? -61.060 24.740 33.205 1.00 39.40 131 GLY F N 1
ATOM 15346 C CA . GLY F 1 131 ? -60.062 24.967 34.233 1.00 35.88 131 GLY F CA 1
ATOM 15347 C C . GLY F 1 131 ? -58.738 25.421 33.666 1.00 34.40 131 GLY F C 1
ATOM 15348 O O . GLY F 1 131 ? -57.920 25.989 34.381 1.00 37.41 131 GLY F O 1
ATOM 15349 N N . GLY F 1 132 ? -58.523 25.199 32.376 1.00 31.74 132 GLY F N 1
ATOM 15350 C CA . GLY F 1 132 ? -57.262 25.596 31.781 1.00 31.39 132 GLY F CA 1
ATOM 15351 C C . GLY F 1 132 ? -56.156 24.644 32.208 1.00 29.43 132 GLY F C 1
ATOM 15352 O O . GLY F 1 132 ? -56.406 23.665 32.903 1.00 30.16 132 GLY F O 1
ATOM 15353 N N . PHE F 1 133 ? -54.933 24.903 31.774 1.00 29.64 133 PHE F N 1
ATOM 15354 C CA . PHE F 1 133 ? -53.821 24.051 32.157 1.00 26.34 133 PHE F CA 1
ATOM 15355 C C . PHE F 1 133 ? -52.601 24.922 32.290 1.00 26.06 133 PHE F C 1
ATOM 15356 O O . PHE F 1 133 ? -52.265 25.676 31.377 1.00 24.06 133 PHE F O 1
ATOM 15364 N N . GLU F 1 134 ? -51.933 24.790 33.429 1.00 28.08 134 GLU F N 1
ATOM 15365 C CA . GLU F 1 134 ? -50.739 25.576 33.732 1.00 28.67 134 GLU F CA 1
ATOM 15366 C C . GLU F 1 134 ? -49.756 24.612 34.421 1.00 27.36 134 GLU F C 1
ATOM 15367 O O . GLU F 1 134 ? -50.130 23.933 35.374 1.00 27.38 134 GLU F O 1
ATOM 15373 N N . HIS F 1 135 ? -48.507 24.548 33.945 1.00 29.68 135 HIS F N 1
ATOM 15374 C CA . HIS F 1 135 ? -47.556 23.580 34.497 1.00 28.50 135 HIS F CA 1
ATOM 15375 C C . HIS F 1 135 ? -47.229 23.650 35.982 1.00 28.71 135 HIS F C 1
ATOM 15376 O O . HIS F 1 135 ? -47.154 22.620 36.644 1.00 30.69 135 HIS F O 1
ATOM 15383 N N . ASN F 1 136 ? -47.041 24.839 36.529 1.00 29.04 136 ASN F N 1
ATOM 15384 C CA . ASN F 1 136 ? -46.742 24.906 37.951 1.00 29.86 136 ASN F CA 1
ATOM 15385 C C . ASN F 1 136 ? -47.926 24.313 38.724 1.00 29.80 136 ASN F C 1
ATOM 15386 O O . ASN F 1 136 ? -47.732 23.561 39.684 1.00 29.24 136 ASN F O 1
ATOM 15391 N N . ALA F 1 137 ? -49.153 24.618 38.298 1.00 25.57 137 ALA F N 1
ATOM 15392 C CA . ALA F 1 137 ? -50.307 24.039 38.984 1.00 22.80 137 ALA F CA 1
ATOM 15393 C C . ALA F 1 137 ? -50.329 22.524 38.766 1.00 22.72 137 ALA F C 1
ATOM 15394 O O . ALA F 1 137 ? -50.729 21.795 39.651 1.00 25.92 137 ALA F O 1
ATOM 15396 N N . GLN F 1 138 ? -49.922 22.046 37.587 1.00 24.81 138 GLN F N 1
ATOM 15397 C CA . GLN F 1 138 ? -49.883 20.598 37.353 1.00 25.37 138 GLN F CA 1
ATOM 15398 C C . GLN F 1 138 ? -48.844 19.933 38.271 1.00 24.07 138 GLN F C 1
ATOM 15399 O O . GLN F 1 138 ? -49.074 18.846 38.797 1.00 21.23 138 GLN F O 1
ATOM 15405 N N . ALA F 1 139 ? -47.695 20.573 38.454 1.00 23.28 139 ALA F N 1
ATOM 15406 C CA . ALA F 1 139 ? -46.678 19.976 39.320 1.00 27.33 139 ALA F CA 1
ATOM 15407 C C . ALA F 1 139 ? -47.244 19.804 40.735 1.00 27.58 139 ALA F C 1
ATOM 15408 O O . ALA F 1 139 ? -47.017 18.791 41.392 1.00 27.81 139 ALA F O 1
ATOM 15410 N N . LEU F 1 140 ? -48.011 20.785 41.191 1.00 29.41 140 LEU F N 1
ATOM 15411 C CA . LEU F 1 140 ? -48.605 20.710 42.519 1.00 31.46 140 LEU F CA 1
ATOM 15412 C C . LEU F 1 140 ? -49.696 19.659 42.598 1.00 30.24 140 LEU F C 1
ATOM 15413 O O . LEU F 1 140 ? -49.826 18.975 43.620 1.00 33.56 140 LEU F O 1
ATOM 15418 N N . ARG F 1 141 ? -50.476 19.520 41.523 1.00 32.00 141 ARG F N 1
ATOM 15419 C CA . ARG F 1 141 ? -51.570 18.545 41.481 1.00 27.08 141 ARG F CA 1
ATOM 15420 C C . ARG F 1 141 ? -50.999 17.137 41.542 1.00 27.48 141 ARG F C 1
ATOM 15421 O O . ARG F 1 141 ? -51.578 16.233 42.144 1.00 29.69 141 ARG F O 1
ATOM 15429 N N . ILE F 1 142 ? -49.853 16.960 40.899 1.00 27.07 142 ILE F N 1
ATOM 15430 C CA . ILE F 1 142 ? -49.167 15.676 40.881 1.00 27.34 142 ILE F CA 1
ATOM 15431 C C . ILE F 1 142 ? -48.647 15.336 42.283 1.00 27.90 142 ILE F C 1
ATOM 15432 O O . ILE F 1 142 ? -48.842 14.227 42.785 1.00 28.52 142 ILE F O 1
ATOM 15437 N N . LEU F 1 143 ? -48.001 16.317 42.908 1.00 28.37 143 LEU F N 1
ATOM 15438 C CA . LEU F 1 143 ? -47.392 16.131 44.212 1.00 30.80 143 LEU F CA 1
ATOM 15439 C C . LEU F 1 143 ? -48.321 16.050 45.413 1.00 31.71 143 LEU F C 1
ATOM 15440 O O . LEU F 1 143 ? -47.912 15.591 46.471 1.00 32.02 143 LEU F O 1
ATOM 15445 N N . THR F 1 144 ? -49.571 16.471 45.256 1.00 34.20 144 THR F N 1
ATOM 15446 C CA . THR F 1 144 ? -50.526 16.420 46.367 1.00 36.40 144 THR F CA 1
ATOM 15447 C C . THR F 1 144 ? -51.736 15.543 46.054 1.00 37.93 144 THR F C 1
ATOM 15448 O O . THR F 1 144 ? -52.517 15.224 46.936 1.00 40.26 144 THR F O 1
ATOM 15452 N N . HIS F 1 145 ? -51.882 15.127 44.805 1.00 37.94 145 HIS F N 1
ATOM 15453 C CA . HIS F 1 145 ? -53.063 14.375 44.441 1.00 38.21 145 HIS F CA 1
ATOM 15454 C C . HIS F 1 145 ? -52.864 13.168 43.520 1.00 39.36 145 HIS F C 1
ATOM 15455 O O . HIS F 1 145 ? -53.310 12.056 43.840 1.00 38.11 145 HIS F O 1
ATOM 15462 N N . LEU F 1 146 ? -52.201 13.399 42.387 1.00 37.98 146 LEU F N 1
ATOM 15463 C CA . LEU F 1 146 ? -51.970 12.374 41.374 1.00 38.13 146 LEU F CA 1
ATOM 15464 C C . LEU F 1 146 ? -51.042 11.212 41.714 1.00 40.37 146 LEU F C 1
ATOM 15465 O O . LEU F 1 146 ? -51.435 10.055 41.579 1.00 38.82 146 LEU F O 1
ATOM 15470 N N . GLU F 1 147 ? -49.812 11.488 42.133 1.00 42.71 147 GLU F N 1
ATOM 15471 C CA . GLU F 1 147 ? -48.921 10.381 42.463 1.00 42.22 147 GLU F CA 1
ATOM 15472 C C . GLU F 1 147 ? -49.358 9.741 43.780 1.00 44.72 147 GLU F C 1
ATOM 15473 O O . GLU F 1 147 ? -49.694 10.429 44.748 1.00 43.35 147 GLU F O 1
ATOM 15479 N N . VAL F 1 148 ? -49.385 8.414 43.780 1.00 45.07 148 VAL F N 1
ATOM 15480 C CA . VAL F 1 148 ? -49.747 7.631 44.949 1.00 48.31 148 VAL F CA 1
ATOM 15481 C C . VAL F 1 148 ? -48.565 6.695 45.208 1.00 50.54 148 VAL F C 1
ATOM 15482 O O . VAL F 1 148 ? -48.427 5.677 44.534 1.00 53.47 148 VAL F O 1
ATOM 15486 N N . ARG F 1 149 ? -47.709 7.049 46.165 1.00 52.91 149 ARG F N 1
ATOM 15487 C CA . ARG F 1 149 ? -46.542 6.228 46.486 1.00 54.68 149 ARG F CA 1
ATOM 15488 C C . ARG F 1 149 ? -46.576 5.764 47.950 1.00 55.70 149 ARG F C 1
ATOM 15489 O O . ARG F 1 149 ? -45.661 5.071 48.403 1.00 57.31 149 ARG F O 1
ATOM 15497 N N . TYR F 1 150 ? -47.609 6.161 48.691 1.00 54.33 150 TYR F N 1
ATOM 15498 C CA . TYR F 1 150 ? -47.744 5.772 50.100 1.00 54.82 150 TYR F CA 1
ATOM 15499 C C . TYR F 1 150 ? -49.179 5.363 50.407 1.00 54.51 150 TYR F C 1
ATOM 15500 O O . TYR F 1 150 ? -50.124 6.076 50.074 1.00 55.81 150 TYR F O 1
ATOM 15509 N N . PRO F 1 151 ? -49.360 4.216 51.070 1.00 54.18 151 PRO F N 1
ATOM 15510 C CA . PRO F 1 151 ? -50.691 3.703 51.428 1.00 54.94 151 PRO F CA 1
ATOM 15511 C C . PRO F 1 151 ? -51.553 4.643 52.255 1.00 54.93 151 PRO F C 1
ATOM 15512 O O . PRO F 1 151 ? -52.773 4.659 52.110 1.00 56.45 151 PRO F O 1
ATOM 15516 N N . GLY F 1 152 ? -50.910 5.431 53.109 1.00 54.78 152 GLY F N 1
ATOM 15517 C CA . GLY F 1 152 ? -51.635 6.339 53.978 1.00 54.65 152 GLY F CA 1
ATOM 15518 C C . GLY F 1 152 ? -52.268 7.603 53.424 1.00 54.01 152 GLY F C 1
ATOM 15519 O O . GLY F 1 152 ? -52.960 8.286 54.169 1.00 54.59 152 GLY F O 1
ATOM 15520 N N . PHE F 1 153 ? -52.059 7.924 52.149 1.00 53.78 153 PHE F N 1
ATOM 15521 C CA . PHE F 1 153 ? -52.640 9.145 51.575 1.00 52.73 153 PHE F CA 1
ATOM 15522 C C . PHE F 1 153 ? -52.253 9.353 50.109 1.00 50.42 153 PHE F C 1
ATOM 15523 O O . PHE F 1 153 ? -51.422 8.630 49.577 1.00 51.58 153 PHE F O 1
ATOM 15531 N N . ARG F 1 154 ? -52.849 10.358 49.473 1.00 48.74 154 ARG F N 1
ATOM 15532 C CA . ARG F 1 154 ? -52.548 10.670 48.078 1.00 47.65 154 ARG F CA 1
ATOM 15533 C C . ARG F 1 154 ? -51.504 11.773 47.988 1.00 47.72 154 ARG F C 1
ATOM 15534 O O . ARG F 1 154 ? -51.560 12.759 48.720 1.00 47.13 154 ARG F O 1
ATOM 15542 N N . GLY F 1 155 ? -50.546 11.604 47.087 1.00 46.77 155 GLY F N 1
ATOM 15543 C CA . GLY F 1 155 ? -49.503 12.602 46.936 1.00 44.70 155 GLY F CA 1
ATOM 15544 C C . GLY F 1 155 ? -48.241 12.215 47.689 1.00 43.35 155 GLY F C 1
ATOM 15545 O O . GLY F 1 155 ? -48.096 11.069 48.119 1.00 38.76 155 GLY F O 1
ATOM 15546 N N . LEU F 1 156 ? -47.340 13.182 47.856 1.00 41.31 156 LEU F N 1
ATOM 15547 C CA . LEU F 1 156 ? -46.080 12.964 48.544 1.00 40.73 156 LEU F CA 1
ATOM 15548 C C . LEU F 1 156 ? -46.028 13.547 49.947 1.00 40.20 156 LEU F C 1
ATOM 15549 O O . LEU F 1 156 ? -45.038 13.366 50.650 1.00 37.89 156 LEU F O 1
ATOM 15554 N N . ASN F 1 157 ? -47.077 14.258 50.345 1.00 38.03 157 ASN F N 1
ATOM 15555 C CA . ASN F 1 157 ? -47.123 14.861 51.672 1.00 38.04 157 ASN F CA 1
ATOM 15556 C C . ASN F 1 157 ? -45.873 15.705 51.908 1.00 36.26 157 ASN F C 1
ATOM 15557 O O . ASN F 1 157 ? -45.183 15.551 52.919 1.00 35.91 157 ASN F O 1
ATOM 15562 N N . LEU F 1 158 ? -45.586 16.593 50.964 1.00 35.79 158 LEU F N 1
ATOM 15563 C CA . LEU F 1 158 ? -44.419 17.457 51.045 1.00 32.63 158 LEU F CA 1
ATOM 15564 C C . LEU F 1 158 ? -44.595 18.581 52.059 1.00 34.36 158 LEU F C 1
ATOM 15565 O O . LEU F 1 158 ? -45.715 18.908 52.468 1.00 30.07 158 LEU F O 1
ATOM 15570 N N . THR F 1 159 ? -43.471 19.169 52.457 1.00 33.84 159 THR F N 1
ATOM 15571 C CA . THR F 1 159 ? -43.490 20.261 53.410 1.00 34.27 159 THR F CA 1
ATOM 15572 C C . THR F 1 159 ? -44.090 21.476 52.744 1.00 35.62 159 THR F C 1
ATOM 15573 O O . THR F 1 159 ? -44.067 21.611 51.521 1.00 38.72 159 THR F O 1
ATOM 15577 N N . TYR F 1 160 ? -44.600 22.376 53.569 1.00 36.25 160 TYR F N 1
ATOM 15578 C CA . TYR F 1 160 ? -45.215 23.604 53.092 1.00 33.48 160 TYR F CA 1
ATOM 15579 C C . TYR F 1 160 ? -44.292 24.418 52.186 1.00 31.18 160 TYR F C 1
ATOM 15580 O O . TYR F 1 160 ? -44.704 24.848 51.097 1.00 26.93 160 TYR F O 1
ATOM 15589 N N . GLU F 1 161 ? -43.047 24.637 52.606 1.00 25.88 161 GLU F N 1
ATOM 15590 C CA . GLU F 1 161 ? -42.179 25.444 51.754 1.00 25.24 161 GLU F CA 1
ATOM 15591 C C . GLU F 1 161 ? -41.700 24.856 50.425 1.00 22.91 161 GLU F C 1
ATOM 15592 O O . GLU F 1 161 ? -41.170 25.602 49.611 1.00 24.02 161 GLU F O 1
ATOM 15598 N N . VAL F 1 162 ? -41.840 23.552 50.178 1.00 21.64 162 VAL F N 1
ATOM 15599 C CA . VAL F 1 162 ? -41.446 23.083 48.843 1.00 23.58 162 VAL F CA 1
ATOM 15600 C C . VAL F 1 162 ? -42.627 23.499 47.929 1.00 23.27 162 VAL F C 1
ATOM 15601 O O . VAL F 1 162 ? -42.439 24.117 46.881 1.00 23.11 162 VAL F O 1
ATOM 15605 N N . LEU F 1 163 ? -43.842 23.167 48.365 1.00 24.44 163 LEU F N 1
ATOM 15606 C CA . LEU F 1 163 ? -45.062 23.501 47.643 1.00 25.05 163 LEU F CA 1
ATOM 15607 C C . LEU F 1 163 ? -45.139 24.989 47.349 1.00 28.31 163 LEU F C 1
ATOM 15608 O O . LEU F 1 163 ? -45.344 25.395 46.199 1.00 32.65 163 LEU F O 1
ATOM 15613 N N . GLU F 1 164 ? -44.956 25.808 48.384 1.00 31.29 164 GLU F N 1
ATOM 15614 C CA . GLU F 1 164 ? -45.014 27.262 48.230 1.00 30.53 164 GLU F CA 1
ATOM 15615 C C . GLU F 1 164 ? -44.008 27.690 47.181 1.00 30.33 164 GLU F C 1
ATOM 15616 O O . GLU F 1 164 ? -44.296 28.548 46.338 1.00 31.25 164 GLU F O 1
ATOM 15622 N N . GLY F 1 165 ? -42.825 27.083 47.225 1.00 28.44 165 GLY F N 1
ATOM 15623 C CA . GLY F 1 165 ? -41.793 27.437 46.258 1.00 26.99 165 GLY F CA 1
ATOM 15624 C C . GLY F 1 165 ? -42.230 27.163 44.821 1.00 23.68 165 GLY F C 1
ATOM 15625 O O . GLY F 1 165 ? -42.003 27.968 43.915 1.00 24.79 165 GLY F O 1
ATOM 15626 N N . ILE F 1 166 ? -42.835 26.001 44.623 1.00 23.39 166 ILE F N 1
ATOM 15627 C CA . ILE F 1 166 ? -43.332 25.614 43.313 1.00 26.09 166 ILE F CA 1
ATOM 15628 C C . ILE F 1 166 ? -44.390 26.663 42.939 1.00 26.28 166 ILE F C 1
ATOM 15629 O O . ILE F 1 166 ? -44.324 27.274 41.877 1.00 23.08 166 ILE F O 1
ATOM 15634 N N . ALA F 1 167 ? -45.327 26.905 43.847 1.00 26.59 167 ALA F N 1
ATOM 15635 C CA . ALA F 1 167 ? -46.382 27.887 43.600 1.00 30.15 167 ALA F CA 1
ATOM 15636 C C . ALA F 1 167 ? -45.967 29.368 43.501 1.00 31.33 167 ALA F C 1
ATOM 15637 O O . ALA F 1 167 ? -46.638 30.144 42.815 1.00 29.80 167 ALA F O 1
ATOM 15639 N N . THR F 1 168 ? -44.876 29.779 44.151 1.00 29.85 168 THR F N 1
ATOM 15640 C CA . THR F 1 168 ? -44.494 31.196 44.097 1.00 30.44 168 THR F CA 1
ATOM 15641 C C . THR F 1 168 ? -43.305 31.570 43.228 1.00 31.81 168 THR F C 1
ATOM 15642 O O . THR F 1 168 ? -43.210 32.717 42.774 1.00 27.15 168 THR F O 1
ATOM 15646 N N . HIS F 1 169 ? -42.399 30.615 43.006 1.00 32.53 169 HIS F N 1
ATOM 15647 C CA . HIS F 1 169 ? -41.190 30.891 42.236 1.00 37.58 169 HIS F CA 1
ATOM 15648 C C . HIS F 1 169 ? -41.398 31.552 40.874 1.00 38.72 169 HIS F C 1
ATOM 15649 O O . HIS F 1 169 ? -40.558 32.332 40.433 1.00 37.13 169 HIS F O 1
ATOM 15656 N N . GLU F 1 170 ? -42.494 31.238 40.194 1.00 43.56 170 GLU F N 1
ATOM 15657 C CA . GLU F 1 170 ? -42.769 31.876 38.898 1.00 50.59 170 GLU F CA 1
ATOM 15658 C C . GLU F 1 170 ? -43.889 32.901 39.098 1.00 54.10 170 GLU F C 1
ATOM 15659 O O . GLU F 1 170 ? -44.334 33.119 40.226 1.00 56.26 170 GLU F O 1
ATOM 15665 N N . ALA F 1 171 ? -44.345 33.539 38.023 1.00 58.58 171 ALA F N 1
ATOM 15666 C CA . ALA F 1 171 ? -45.417 34.530 38.153 1.00 59.47 171 ALA F CA 1
ATOM 15667 C C . ALA F 1 171 ? -46.306 34.620 36.911 1.00 58.26 171 ALA F C 1
ATOM 15668 O O . ALA F 1 171 ? -47.530 34.509 37.005 1.00 58.01 171 ALA F O 1
ATOM 15670 N N . LEU F 1 180 ? -54.410 28.729 47.604 1.00 55.94 180 LEU F N 1
ATOM 15671 C CA . LEU F 1 180 ? -53.166 29.244 47.043 1.00 56.60 180 LEU F CA 1
ATOM 15672 C C . LEU F 1 180 ? -52.149 29.550 48.144 1.00 55.26 180 LEU F C 1
ATOM 15673 O O . LEU F 1 180 ? -52.427 29.392 49.336 1.00 56.25 180 LEU F O 1
ATOM 15675 N N . TYR F 1 181 ? -50.968 29.983 47.725 1.00 53.15 181 TYR F N 1
ATOM 15676 C CA . TYR F 1 181 ? -49.887 30.321 48.634 1.00 49.17 181 TYR F CA 1
ATOM 15677 C C . TYR F 1 181 ? -49.586 31.784 48.431 1.00 49.35 181 TYR F C 1
ATOM 15678 O O . TYR F 1 181 ? -49.063 32.175 47.394 1.00 50.83 181 TYR F O 1
ATOM 15687 N N . GLU F 1 182 ? -49.915 32.597 49.421 1.00 50.80 182 GLU F N 1
ATOM 15688 C CA . GLU F 1 182 ? -49.681 34.034 49.315 1.00 51.94 182 GLU F CA 1
ATOM 15689 C C . GLU F 1 182 ? -48.230 34.409 49.622 1.00 48.60 182 GLU F C 1
ATOM 15690 O O . GLU F 1 182 ? -47.477 33.607 50.175 1.00 47.53 182 GLU F O 1
ATOM 15696 N N . GLY F 1 183 ? -47.834 35.615 49.229 1.00 46.10 183 GLY F N 1
ATOM 15697 C CA . GLY F 1 183 ? -46.475 36.060 49.485 1.00 44.08 183 GLY F CA 1
ATOM 15698 C C . GLY F 1 183 ? -45.553 36.120 48.281 1.00 43.20 183 GLY F C 1
ATOM 15699 O O . GLY F 1 183 ? -45.986 36.237 47.137 1.00 45.48 183 GLY F O 1
ATOM 15700 N N . GLN F 1 184 ? -44.258 36.047 48.543 1.00 39.03 184 GLN F N 1
ATOM 15701 C CA . GLN F 1 184 ? -43.278 36.101 47.475 1.00 37.39 184 GLN F CA 1
ATOM 15702 C C . GLN F 1 184 ? -42.425 34.841 47.478 1.00 32.86 184 GLN F C 1
ATOM 15703 O O . GLN F 1 184 ? -41.550 34.692 46.646 1.00 33.39 184 GLN F O 1
ATOM 15709 N N . GLY F 1 185 ? -42.701 33.943 48.418 1.00 31.93 185 GLY F N 1
ATOM 15710 C CA . GLY F 1 185 ? -41.931 32.722 48.548 1.00 32.66 185 GLY F CA 1
ATOM 15711 C C . GLY F 1 185 ? -40.559 32.960 49.172 1.00 33.69 185 GLY F C 1
ATOM 15712 O O . GLY F 1 185 ? -40.111 34.096 49.298 1.00 33.55 185 GLY F O 1
ATOM 15713 N N . THR F 1 186 ? -39.890 31.885 49.579 1.00 32.54 186 THR F N 1
ATOM 15714 C CA . THR F 1 186 ? -38.567 32.006 50.154 1.00 30.80 186 THR F CA 1
ATOM 15715 C C . THR F 1 186 ? -37.630 32.535 49.073 1.00 30.48 186 THR F C 1
ATOM 15716 O O . THR F 1 186 ? -37.928 32.436 47.884 1.00 34.05 186 THR F O 1
ATOM 15720 N N . LEU F 1 187 ? -36.506 33.114 49.470 1.00 26.95 187 LEU F N 1
ATOM 15721 C CA . LEU F 1 187 ? -35.538 33.607 48.500 1.00 28.66 187 LEU F CA 1
ATOM 15722 C C . LEU F 1 187 ? -34.993 32.370 47.754 1.00 29.43 187 LEU F C 1
ATOM 15723 O O . LEU F 1 187 ? -34.459 32.468 46.641 1.00 27.29 187 LEU F O 1
ATOM 15728 N N . GLU F 1 188 ? -35.117 31.212 48.396 1.00 31.57 188 GLU F N 1
ATOM 15729 C CA . GLU F 1 188 ? -34.663 29.968 47.797 1.00 31.73 188 GLU F CA 1
ATOM 15730 C C . GLU F 1 188 ? -35.471 29.696 46.524 1.00 31.54 188 GLU F C 1
ATOM 15731 O O . GLU F 1 188 ? -34.907 29.419 45.474 1.00 33.00 188 GLU F O 1
ATOM 15737 N N . ALA F 1 189 ? -36.789 29.793 46.634 1.00 29.81 189 ALA F N 1
ATOM 15738 C CA . ALA F 1 189 ? -37.676 29.561 45.509 1.00 29.48 189 ALA F CA 1
ATOM 15739 C C . ALA F 1 189 ? -37.398 30.581 44.426 1.00 30.44 189 ALA F C 1
ATOM 15740 O O . ALA F 1 189 ? -37.404 30.265 43.227 1.00 28.66 189 ALA F O 1
ATOM 15742 N N . GLN F 1 190 ? -37.142 31.810 44.846 1.00 27.34 190 GLN F N 1
ATOM 15743 C CA . GLN F 1 190 ? -36.862 32.858 43.885 1.00 26.63 190 GLN F CA 1
ATOM 15744 C C . GLN F 1 190 ? -35.564 32.566 43.139 1.00 26.35 190 GLN F C 1
ATOM 15745 O O . GLN F 1 190 ? -35.446 32.861 41.949 1.00 22.99 190 GLN F O 1
ATOM 15751 N N . VAL F 1 191 ? -34.599 31.978 43.834 1.00 24.22 191 VAL F N 1
ATOM 15752 C CA . VAL F 1 191 ? -33.332 31.662 43.205 1.00 23.08 191 VAL F CA 1
ATOM 15753 C C . VAL F 1 191 ? -33.540 30.601 42.107 1.00 19.10 191 VAL F C 1
ATOM 15754 O O . VAL F 1 191 ? -32.999 30.722 41.009 1.00 21.18 191 VAL F O 1
ATOM 15758 N N . VAL F 1 192 ? -34.333 29.586 42.412 1.00 20.79 192 VAL F N 1
ATOM 15759 C CA . VAL F 1 192 ? -34.643 28.525 41.447 1.00 23.78 192 VAL F CA 1
ATOM 15760 C C . VAL F 1 192 ? -35.170 29.086 40.095 1.00 24.64 192 VAL F C 1
ATOM 15761 O O . VAL F 1 192 ? -34.723 28.666 39.018 1.00 26.28 192 VAL F O 1
ATOM 15765 N N . ASP F 1 193 ? -36.085 30.046 40.132 1.00 24.16 193 ASP F N 1
ATOM 15766 C CA . ASP F 1 193 ? -36.584 30.583 38.881 1.00 27.18 193 ASP F CA 1
ATOM 15767 C C . ASP F 1 193 ? -35.520 31.342 38.094 1.00 30.48 193 ASP F C 1
ATOM 15768 O O . ASP F 1 193 ? -35.477 31.260 36.861 1.00 32.22 193 ASP F O 1
ATOM 15773 N N . LEU F 1 194 ? -34.659 32.087 38.783 1.00 28.66 194 LEU F N 1
ATOM 15774 C CA . LEU F 1 194 ? -33.605 32.821 38.088 1.00 28.96 194 LEU F CA 1
ATOM 15775 C C . LEU F 1 194 ? -32.588 31.840 37.514 1.00 28.89 194 LEU F C 1
ATOM 15776 O O . LEU F 1 194 ? -31.994 32.083 36.458 1.00 30.30 194 LEU F O 1
ATOM 15781 N N . SER F 1 195 ? -32.386 30.735 38.224 1.00 27.23 195 SER F N 1
ATOM 15782 C CA . SER F 1 195 ? -31.438 29.721 37.791 1.00 28.50 195 SER F CA 1
ATOM 15783 C C . SER F 1 195 ? -31.999 28.973 36.578 1.00 27.89 195 SER F C 1
ATOM 15784 O O . SER F 1 195 ? -31.240 28.481 35.745 1.00 23.61 195 SER F O 1
ATOM 15787 N N . ASP F 1 196 ? -33.327 28.902 36.494 1.00 29.05 196 ASP F N 1
ATOM 15788 C CA . ASP F 1 196 ? -34.024 28.240 35.382 1.00 26.64 196 ASP F CA 1
ATOM 15789 C C . ASP F 1 196 ? -33.681 29.059 34.133 1.00 28.04 196 ASP F C 1
ATOM 15790 O O . ASP F 1 196 ? -33.153 28.537 33.132 1.00 28.44 196 ASP F O 1
ATOM 15795 N N . ALA F 1 197 ? -33.935 30.360 34.215 1.00 27.62 197 ALA F N 1
ATOM 15796 C CA . ALA F 1 197 ? -33.664 31.265 33.097 1.00 27.63 197 ALA F CA 1
ATOM 15797 C C . ALA F 1 197 ? -32.203 31.224 32.641 1.00 28.80 197 ALA F C 1
ATOM 15798 O O . ALA F 1 197 ? -31.919 31.129 31.447 1.00 30.65 197 ALA F O 1
ATOM 15800 N N . ILE F 1 198 ? -31.280 31.314 33.589 1.00 26.74 198 ILE F N 1
ATOM 15801 C CA . ILE F 1 198 ? -29.850 31.263 33.268 1.00 25.59 198 ILE F CA 1
ATOM 15802 C C . ILE F 1 198 ? -29.586 29.944 32.552 1.00 20.50 198 ILE F C 1
ATOM 15803 O O . ILE F 1 198 ? -28.954 29.917 31.518 1.00 24.88 198 ILE F O 1
ATOM 15808 N N . ALA F 1 199 ? -30.098 28.860 33.117 1.00 20.83 199 ALA F N 1
ATOM 15809 C CA . ALA F 1 199 ? -29.927 27.531 32.550 1.00 23.61 199 ALA F CA 1
ATOM 15810 C C . ALA F 1 199 ? -30.492 27.425 31.122 1.00 26.37 199 ALA F C 1
ATOM 15811 O O . ALA F 1 199 ? -29.860 26.879 30.243 1.00 22.98 199 ALA F O 1
ATOM 15813 N N . TYR F 1 200 ? -31.690 27.951 30.911 1.00 29.54 200 TYR F N 1
ATOM 15814 C CA . TYR F 1 200 ? -32.324 27.920 29.604 1.00 30.75 200 TYR F CA 1
ATOM 15815 C C . TYR F 1 200 ? -31.434 28.521 28.556 1.00 32.16 200 TYR F C 1
ATOM 15816 O O . TYR F 1 200 ? -31.112 27.890 27.537 1.00 35.07 200 TYR F O 1
ATOM 15825 N N . ALA F 1 201 ? -31.076 29.769 28.813 1.00 31.71 201 ALA F N 1
ATOM 15826 C CA . ALA F 1 201 ? -30.252 30.562 27.929 1.00 32.60 201 ALA F CA 1
ATOM 15827 C C . ALA F 1 201 ? -28.963 29.881 27.532 1.00 33.84 201 ALA F C 1
ATOM 15828 O O . ALA F 1 201 ? -28.633 29.787 26.350 1.00 37.24 201 ALA F O 1
ATOM 15830 N N . ALA F 1 202 ? -28.231 29.418 28.528 1.00 31.24 202 ALA F N 1
ATOM 15831 C CA . ALA F 1 202 ? -26.959 28.756 28.295 1.00 31.07 202 ALA F CA 1
ATOM 15832 C C . ALA F 1 202 ? -27.064 27.454 27.502 1.00 31.24 202 ALA F C 1
ATOM 15833 O O . ALA F 1 202 ? -26.294 27.241 26.577 1.00 31.06 202 ALA F O 1
ATOM 15835 N N . HIS F 1 203 ? -28.006 26.595 27.889 1.00 29.13 203 HIS F N 1
ATOM 15836 C CA . HIS F 1 203 ? -28.194 25.299 27.261 1.00 34.49 203 HIS F CA 1
ATOM 15837 C C . HIS F 1 203 ? -28.871 25.364 25.904 1.00 34.40 203 HIS F C 1
ATOM 15838 O O . HIS F 1 203 ? -28.517 24.617 25.010 1.00 33.34 203 HIS F O 1
ATOM 15845 N N . ASP F 1 204 ? -29.850 26.248 25.751 1.00 33.91 204 ASP F N 1
ATOM 15846 C CA . ASP F 1 204 ? -30.505 26.372 24.462 1.00 33.59 204 ASP F CA 1
ATOM 15847 C C . ASP F 1 204 ? -29.414 26.709 23.473 1.00 32.92 204 ASP F C 1
ATOM 15848 O O . ASP F 1 204 ? -29.339 26.118 22.405 1.00 35.44 204 ASP F O 1
ATOM 15853 N N . LEU F 1 205 ? -28.556 27.652 23.854 1.00 32.94 205 LEU F N 1
ATOM 15854 C CA . LEU F 1 205 ? -27.451 28.086 23.011 1.00 29.62 205 LEU F CA 1
ATOM 15855 C C . LEU F 1 205 ? -26.543 26.900 22.653 1.00 30.11 205 LEU F C 1
ATOM 15856 O O . LEU F 1 205 ? -26.151 26.714 21.495 1.00 26.81 205 LEU F O 1
ATOM 15861 N N . ASP F 1 206 ? -26.194 26.103 23.657 1.00 30.88 206 ASP F N 1
ATOM 15862 C CA . ASP F 1 206 ? -25.337 24.945 23.430 1.00 28.22 206 ASP F CA 1
ATOM 15863 C C . ASP F 1 206 ? -26.041 23.996 22.470 1.00 30.49 206 ASP F C 1
ATOM 15864 O O . ASP F 1 206 ? -25.494 23.620 21.442 1.00 32.68 206 ASP F O 1
ATOM 15869 N N . ASP F 1 207 ? -27.261 23.602 22.816 1.00 32.88 207 ASP F N 1
ATOM 15870 C CA . ASP F 1 207 ? -28.033 22.710 21.968 1.00 34.01 207 ASP F CA 1
ATOM 15871 C C . ASP F 1 207 ? -28.236 23.329 20.584 1.00 35.73 207 ASP F C 1
ATOM 15872 O O . ASP F 1 207 ? -28.217 22.627 19.571 1.00 33.46 207 ASP F O 1
ATOM 15877 N N . GLY F 1 208 ? -28.412 24.645 20.547 1.00 34.63 208 GLY F N 1
ATOM 15878 C CA . GLY F 1 208 ? -28.615 25.318 19.282 1.00 34.13 208 GLY F CA 1
ATOM 15879 C C . GLY F 1 208 ? -27.454 25.106 18.339 1.00 36.50 208 GLY F C 1
ATOM 15880 O O . GLY F 1 208 ? -27.630 24.768 17.151 1.00 33.05 208 GLY F O 1
ATOM 15881 N N . PHE F 1 209 ? -26.253 25.319 18.860 1.00 36.06 209 PHE F N 1
ATOM 15882 C CA . PHE F 1 209 ? -25.059 25.154 18.046 1.00 37.71 209 PHE F CA 1
ATOM 15883 C C . PHE F 1 209 ? -24.817 23.711 17.686 1.00 37.70 209 PHE F C 1
ATOM 15884 O O . PHE F 1 209 ? -24.537 23.407 16.529 1.00 38.26 209 PHE F O 1
ATOM 15892 N N . ARG F 1 210 ? -24.941 22.823 18.668 1.00 36.54 210 ARG F N 1
ATOM 15893 C CA . ARG F 1 210 ? -24.733 21.414 18.425 1.00 37.00 210 ARG F CA 1
ATOM 15894 C C . ARG F 1 210 ? -25.627 20.914 17.311 1.00 38.04 210 ARG F C 1
ATOM 15895 O O . ARG F 1 210 ? -25.159 20.291 16.365 1.00 37.88 210 ARG F O 1
ATOM 15903 N N . ALA F 1 211 ? -26.917 21.194 17.439 1.00 35.29 211 ALA F N 1
ATOM 15904 C CA . ALA F 1 211 ? -27.900 20.770 16.470 1.00 38.39 211 ALA F CA 1
ATOM 15905 C C . ALA F 1 211 ? -27.619 21.362 15.087 1.00 41.27 211 ALA F C 1
ATOM 15906 O O . ALA F 1 211 ? -28.240 20.963 14.099 1.00 42.98 211 ALA F O 1
ATOM 15908 N N . GLY F 1 212 ? -26.688 22.306 15.020 1.00 39.44 212 GLY F N 1
ATOM 15909 C CA . GLY F 1 212 ? -26.370 22.927 13.748 1.00 40.84 212 GLY F CA 1
ATOM 15910 C C . GLY F 1 212 ? -27.385 23.973 13.313 1.00 42.19 212 GLY F C 1
ATOM 15911 O O . GLY F 1 212 ? -27.392 24.365 12.147 1.00 45.72 212 GLY F O 1
ATOM 15912 N N . LEU F 1 213 ? -28.230 24.430 14.240 1.00 41.66 213 LEU F N 1
ATOM 15913 C CA . LEU F 1 213 ? -29.261 25.439 13.957 1.00 40.43 213 LEU F CA 1
ATOM 15914 C C . LEU F 1 213 ? -28.778 26.867 14.170 1.00 40.18 213 LEU F C 1
ATOM 15915 O O . LEU F 1 213 ? -29.289 27.801 13.551 1.00 42.12 213 LEU F O 1
ATOM 15920 N N . LEU F 1 214 ? -27.823 27.034 15.082 1.00 41.58 214 LEU F N 1
ATOM 15921 C CA . LEU F 1 214 ? -27.227 28.333 15.380 1.00 40.37 214 LEU F CA 1
ATOM 15922 C C . LEU F 1 214 ? -25.858 28.361 14.715 1.00 41.70 214 LEU F C 1
ATOM 15923 O O . LEU F 1 214 ? -25.073 27.419 14.868 1.00 43.76 214 LEU F O 1
ATOM 15928 N N . HIS F 1 215 ? -25.571 29.423 13.973 1.00 40.27 215 HIS F N 1
ATOM 15929 C CA . HIS F 1 215 ? -24.284 29.537 13.309 1.00 44.62 215 HIS F CA 1
ATOM 15930 C C . HIS F 1 215 ? -23.323 30.494 13.998 1.00 43.33 215 HIS F C 1
ATOM 15931 O O . HIS F 1 215 ? -23.725 31.498 14.581 1.00 40.44 215 HIS F O 1
ATOM 15938 N N . PRO F 1 216 ? -22.027 30.165 13.961 1.00 43.99 216 PRO F N 1
ATOM 15939 C CA . PRO F 1 216 ? -20.971 30.975 14.566 1.00 45.77 216 PRO F CA 1
ATOM 15940 C C . PRO F 1 216 ? -20.724 32.189 13.694 1.00 47.81 216 PRO F C 1
ATOM 15941 O O . PRO F 1 216 ? -19.842 32.186 12.834 1.00 53.85 216 PRO F O 1
ATOM 15945 N N . GLU F 1 217 ? -21.522 33.221 13.912 1.00 47.03 217 GLU F N 1
ATOM 15946 C CA . GLU F 1 217 ? -21.426 34.460 13.155 1.00 46.03 217 GLU F CA 1
ATOM 15947 C C . GLU F 1 217 ? -22.592 35.260 13.683 1.00 45.02 217 GLU F C 1
ATOM 15948 O O . GLU F 1 217 ? -22.627 36.496 13.622 1.00 45.62 217 GLU F O 1
ATOM 15950 N N . GLU F 1 218 ? -23.544 34.517 14.225 1.00 44.09 218 GLU F N 1
ATOM 15951 C CA . GLU F 1 218 ? -24.736 35.091 14.804 1.00 42.71 218 GLU F CA 1
ATOM 15952 C C . GLU F 1 218 ? -24.455 35.483 16.256 1.00 42.35 218 GLU F C 1
ATOM 15953 O O . GLU F 1 218 ? -25.284 36.111 16.910 1.00 42.03 218 GLU F O 1
ATOM 15959 N N . LEU F 1 219 ? -23.276 35.118 16.754 1.00 44.59 219 LEU F N 1
ATOM 15960 C CA . LEU F 1 219 ? -22.893 35.465 18.120 1.00 44.81 219 LEU F CA 1
ATOM 15961 C C . LEU F 1 219 ? -22.805 36.980 18.237 1.00 45.20 219 LEU F C 1
ATOM 15962 O O . LEU F 1 219 ? -22.974 37.544 19.319 1.00 46.25 219 LEU F O 1
ATOM 15967 N N . LYS F 1 220 ? -22.539 37.622 17.106 1.00 44.46 220 LYS F N 1
ATOM 15968 C CA . LYS F 1 220 ? -22.427 39.074 17.009 1.00 47.01 220 LYS F CA 1
ATOM 15969 C C . LYS F 1 220 ? -23.747 39.769 17.369 1.00 46.01 220 LYS F C 1
ATOM 15970 O O . LYS F 1 220 ? -23.775 40.958 17.687 1.00 46.74 220 LYS F O 1
ATOM 15976 N N . GLU F 1 221 ? -24.842 39.022 17.321 1.00 46.19 221 GLU F N 1
ATOM 15977 C CA . GLU F 1 221 ? -26.150 39.585 17.621 1.00 47.20 221 GLU F CA 1
ATOM 15978 C C . GLU F 1 221 ? -26.395 39.778 19.107 1.00 45.88 221 GLU F C 1
ATOM 15979 O O . GLU F 1 221 ? -27.398 40.372 19.499 1.00 46.78 221 GLU F O 1
ATOM 15985 N N . VAL F 1 222 ? -25.495 39.271 19.941 1.00 42.52 222 VAL F N 1
ATOM 15986 C CA . VAL F 1 222 ? -25.654 39.428 21.383 1.00 39.81 222 VAL F CA 1
ATOM 15987 C C . VAL F 1 222 ? -24.348 39.963 21.935 1.00 37.26 222 VAL F C 1
ATOM 15988 O O . VAL F 1 222 ? -23.350 39.244 21.959 1.00 32.95 222 VAL F O 1
ATOM 15992 N N . GLU F 1 223 ? -24.355 41.220 22.373 1.00 34.57 223 GLU F N 1
ATOM 15993 C CA . GLU F 1 223 ? -23.134 41.834 22.879 1.00 36.11 223 GLU F CA 1
ATOM 15994 C C . GLU F 1 223 ? -22.388 40.951 23.863 1.00 33.14 223 GLU F C 1
ATOM 15995 O O . GLU F 1 223 ? -21.180 40.804 23.760 1.00 33.14 223 GLU F O 1
ATOM 16001 N N . LEU F 1 224 ? -23.103 40.357 24.807 1.00 33.57 224 LEU F N 1
ATOM 16002 C CA . LEU F 1 224 ? -22.469 39.493 25.791 1.00 33.99 224 LEU F CA 1
ATOM 16003 C C . LEU F 1 224 ? -21.794 38.319 25.103 1.00 35.27 224 LEU F C 1
ATOM 16004 O O . LEU F 1 224 ? -20.677 37.941 25.463 1.00 36.68 224 LEU F O 1
ATOM 16009 N N . LEU F 1 225 ? -22.480 37.743 24.118 1.00 33.52 225 LEU F N 1
ATOM 16010 C CA . LEU F 1 225 ? -21.944 36.605 23.383 1.00 34.58 225 LEU F CA 1
ATOM 16011 C C . LEU F 1 225 ? -20.650 37.006 22.679 1.00 36.31 225 LEU F C 1
ATOM 16012 O O . LEU F 1 225 ? -19.642 36.292 22.749 1.00 35.38 225 LEU F O 1
ATOM 16017 N N . GLN F 1 226 ? -20.682 38.157 22.012 1.00 34.43 226 GLN F N 1
ATOM 16018 C CA . GLN F 1 226 ? -19.517 38.665 21.303 1.00 37.16 226 GLN F CA 1
ATOM 16019 C C . GLN F 1 226 ? -18.367 39.014 22.247 1.00 35.34 226 GLN F C 1
ATOM 16020 O O . GLN F 1 226 ? -17.221 38.647 22.010 1.00 34.50 226 GLN F O 1
ATOM 16026 N N . ALA F 1 227 ? -18.675 39.725 23.322 1.00 33.88 227 ALA F N 1
ATOM 16027 C CA . ALA F 1 227 ? -17.639 40.131 24.266 1.00 32.07 227 ALA F CA 1
ATOM 16028 C C . ALA F 1 227 ? -16.885 38.940 24.860 1.00 33.84 227 ALA F C 1
ATOM 16029 O O . ALA F 1 227 ? -15.670 39.003 25.024 1.00 36.13 227 ALA F O 1
ATOM 16031 N N . LEU F 1 228 ? -17.602 37.860 25.176 1.00 36.65 228 LEU F N 1
ATOM 16032 C CA . LEU F 1 228 ? -16.976 36.670 25.750 1.00 37.34 228 LEU F CA 1
ATOM 16033 C C . LEU F 1 228 ? -16.117 35.960 24.721 1.00 37.95 228 LEU F C 1
ATOM 16034 O O . LEU F 1 228 ? -14.961 35.642 24.980 1.00 41.02 228 LEU F O 1
ATOM 16039 N N . ALA F 1 229 ? -16.686 35.714 23.551 1.00 37.87 229 ALA F N 1
ATOM 16040 C CA . ALA F 1 229 ? -15.961 35.044 22.483 1.00 38.04 229 ALA F CA 1
ATOM 16041 C C . ALA F 1 229 ? -14.713 35.823 22.089 1.00 40.13 229 ALA F C 1
ATOM 16042 O O . ALA F 1 229 ? -13.664 35.235 21.795 1.00 42.83 229 ALA F O 1
ATOM 16044 N N . LEU F 1 230 ? -14.826 37.147 22.065 1.00 40.87 230 LEU F N 1
ATOM 16045 C CA . LEU F 1 230 ? -13.696 37.983 21.685 1.00 40.00 230 LEU F CA 1
ATOM 16046 C C . LEU F 1 230 ? -12.671 38.051 22.806 1.00 39.94 230 LEU F C 1
ATOM 16047 O O . LEU F 1 230 ? -11.477 37.940 22.551 1.00 38.88 230 LEU F O 1
ATOM 16052 N N . GLU F 1 231 ? -13.143 38.208 24.041 1.00 41.52 231 GLU F N 1
ATOM 16053 C CA . GLU F 1 231 ? -12.265 38.293 25.210 1.00 43.18 231 GLU F CA 1
ATOM 16054 C C . GLU F 1 231 ? -11.436 37.011 25.433 1.00 46.82 231 GLU F C 1
ATOM 16055 O O . GLU F 1 231 ? -10.338 37.069 25.989 1.00 48.41 231 GLU F O 1
ATOM 16061 N N . GLU F 1 232 ? -11.951 35.862 24.985 1.00 48.93 232 GLU F N 1
ATOM 16062 C CA . GLU F 1 232 ? -11.251 34.579 25.145 1.00 48.19 232 GLU F CA 1
ATOM 16063 C C . GLU F 1 232 ? -10.550 34.146 23.863 1.00 47.79 232 GLU F C 1
ATOM 16064 O O . GLU F 1 232 ? -9.987 33.056 23.788 1.00 44.90 232 GLU F O 1
ATOM 16070 N N . GLY F 1 233 ? -10.597 35.005 22.851 1.00 47.67 233 GLY F N 1
ATOM 16071 C CA . GLY F 1 233 ? -9.965 34.689 21.585 1.00 48.21 233 GLY F CA 1
ATOM 16072 C C . GLY F 1 233 ? -10.591 33.504 20.875 1.00 48.30 233 GLY F C 1
ATOM 16073 O O . GLY F 1 233 ? -9.903 32.767 20.170 1.00 47.75 233 GLY F O 1
ATOM 16074 N N . LEU F 1 234 ? -11.895 33.323 21.049 1.00 47.29 234 LEU F N 1
ATOM 16075 C CA . LEU F 1 234 ? -12.586 32.209 20.415 1.00 50.95 234 LEU F CA 1
ATOM 16076 C C . LEU F 1 234 ? -12.591 32.298 18.888 1.00 53.05 234 LEU F C 1
ATOM 16077 O O . LEU F 1 234 ? -12.280 33.339 18.312 1.00 54.85 234 LEU F O 1
ATOM 16082 N N . ASP F 1 235 ? -12.935 31.190 18.244 1.00 54.42 235 ASP F N 1
ATOM 16083 C CA . ASP F 1 235 ? -12.985 31.119 16.790 1.00 57.11 235 ASP F CA 1
ATOM 16084 C C . ASP F 1 235 ? -14.397 31.475 16.339 1.00 58.98 235 ASP F C 1
ATOM 16085 O O . ASP F 1 235 ? -15.222 30.595 16.091 1.00 58.88 235 ASP F O 1
ATOM 16090 N N . LEU F 1 236 ? -14.658 32.772 16.229 1.00 60.82 236 LEU F N 1
ATOM 16091 C CA . LEU F 1 236 ? -15.966 33.288 15.840 1.00 61.87 236 LEU F CA 1
ATOM 16092 C C . LEU F 1 236 ? -16.418 33.036 14.391 1.00 61.49 236 LEU F C 1
ATOM 16093 O O . LEU F 1 236 ? -17.527 33.419 14.013 1.00 60.00 236 LEU F O 1
ATOM 16098 N N . LEU F 1 237 ? -15.572 32.408 13.580 1.00 61.39 237 LEU F N 1
ATOM 16099 C CA . LEU F 1 237 ? -15.928 32.124 12.190 1.00 60.50 237 LEU F CA 1
ATOM 16100 C C . LEU F 1 237 ? -16.474 30.711 12.120 1.00 59.34 237 LEU F C 1
ATOM 16101 O O . LEU F 1 237 ? -17.375 30.412 11.340 1.00 60.72 237 LEU F O 1
ATOM 16106 N N . ARG F 1 238 ? -15.888 29.852 12.942 1.00 60.31 238 ARG F N 1
ATOM 16107 C CA . ARG F 1 238 ? -16.265 28.448 13.085 1.00 60.94 238 ARG F CA 1
ATOM 16108 C C . ARG F 1 238 ? -16.038 28.211 14.568 1.00 59.89 238 ARG F C 1
ATOM 16109 O O . ARG F 1 238 ? -14.908 28.263 15.043 1.00 63.48 238 ARG F O 1
ATOM 16117 N N . LEU F 1 239 ? -17.110 27.981 15.306 1.00 55.65 239 LEU F N 1
ATOM 16118 C CA . LEU F 1 239 ? -17.010 27.784 16.749 1.00 50.87 239 LEU F CA 1
ATOM 16119 C C . LEU F 1 239 ? -16.751 26.322 17.089 1.00 47.51 239 LEU F C 1
ATOM 16120 O O . LEU F 1 239 ? -17.662 25.610 17.503 1.00 47.71 239 LEU F O 1
ATOM 16125 N N . PRO F 1 240 ? -15.492 25.863 16.953 1.00 44.59 240 PRO F N 1
ATOM 16126 C CA . PRO F 1 240 ? -15.176 24.466 17.254 1.00 42.46 240 PRO F CA 1
ATOM 16127 C C . PRO F 1 240 ? -15.607 24.027 18.633 1.00 40.92 240 PRO F C 1
ATOM 16128 O O . PRO F 1 240 ? -15.844 24.839 19.518 1.00 41.29 240 PRO F O 1
ATOM 16132 N N . GLU F 1 241 ? -15.714 22.723 18.800 1.00 41.72 241 GLU F N 1
ATOM 16133 C CA . GLU F 1 241 ? -16.133 22.126 20.059 1.00 42.43 241 GLU F CA 1
ATOM 16134 C C . GLU F 1 241 ? -15.559 22.795 21.312 1.00 41.62 241 GLU F C 1
ATOM 16135 O O . GLU F 1 241 ? -16.301 23.252 22.180 1.00 42.13 241 GLU F O 1
ATOM 16141 N N . LEU F 1 242 ? -14.236 22.855 21.398 1.00 39.72 242 LEU F N 1
ATOM 16142 C CA . LEU F 1 242 ? -13.572 23.430 22.558 1.00 38.71 242 LEU F CA 1
ATOM 16143 C C . LEU F 1 242 ? -14.027 24.861 22.835 1.00 37.35 242 LEU F C 1
ATOM 16144 O O . LEU F 1 242 ? -14.207 25.254 23.986 1.00 36.52 242 LEU F O 1
ATOM 16149 N N . ASP F 1 243 ? -14.207 25.630 21.770 1.00 36.64 243 ASP F N 1
ATOM 16150 C CA . ASP F 1 243 ? -14.605 27.024 21.885 1.00 36.04 243 ASP F CA 1
ATOM 16151 C C . ASP F 1 243 ? -16.041 27.215 22.370 1.00 33.48 243 ASP F C 1
ATOM 16152 O O . ASP F 1 243 ? -16.328 28.130 23.148 1.00 32.42 243 ASP F O 1
ATOM 16157 N N . ARG F 1 244 ? -16.933 26.346 21.924 1.00 28.17 244 ARG F N 1
ATOM 16158 C CA . ARG F 1 244 ? -18.326 26.425 22.335 1.00 29.39 244 ARG F CA 1
ATOM 16159 C C . ARG F 1 244 ? -18.412 26.128 23.821 1.00 27.27 244 ARG F C 1
ATOM 16160 O O . ARG F 1 244 ? -19.128 26.788 24.562 1.00 26.94 244 ARG F O 1
ATOM 16168 N N . ARG F 1 245 ? -17.671 25.118 24.247 1.00 28.52 245 ARG F N 1
ATOM 16169 C CA . ARG F 1 245 ? -17.672 24.718 25.639 1.00 28.79 245 ARG F CA 1
ATOM 16170 C C . ARG F 1 245 ? -17.135 25.824 26.511 1.00 26.39 245 ARG F C 1
ATOM 16171 O O . ARG F 1 245 ? -17.549 25.960 27.648 1.00 29.47 245 ARG F O 1
ATOM 16179 N N . VAL F 1 246 ? -16.202 26.606 25.988 1.00 28.25 246 VAL F N 1
ATOM 16180 C CA . VAL F 1 246 ? -15.645 27.706 26.773 1.00 30.81 246 VAL F CA 1
ATOM 16181 C C . VAL F 1 246 ? -16.698 28.815 26.829 1.00 30.11 246 VAL F C 1
ATOM 16182 O O . VAL F 1 246 ? -16.875 29.466 27.856 1.00 31.24 246 VAL F O 1
ATOM 16186 N N . LEU F 1 247 ? -17.405 29.004 25.723 1.00 29.01 247 LEU F N 1
ATOM 16187 C CA . LEU F 1 247 ? -18.417 30.046 25.640 1.00 31.70 247 LEU F CA 1
ATOM 16188 C C . LEU F 1 247 ? -19.572 29.779 26.611 1.00 29.97 247 LEU F C 1
ATOM 16189 O O . LEU F 1 247 ? -20.005 30.670 27.338 1.00 29.39 247 LEU F O 1
ATOM 16194 N N . VAL F 1 248 ? -20.047 28.540 26.649 1.00 30.88 248 VAL F N 1
ATOM 16195 C CA . VAL F 1 248 ? -21.146 28.211 27.531 1.00 28.30 248 VAL F CA 1
ATOM 16196 C C . VAL F 1 248 ? -20.754 28.330 28.994 1.00 29.38 248 VAL F C 1
ATOM 16197 O O . VAL F 1 248 ? -21.505 28.919 29.782 1.00 26.74 248 VAL F O 1
ATOM 16201 N N . ARG F 1 249 ? -19.595 27.793 29.368 1.00 27.93 249 ARG F N 1
ATOM 16202 C CA . ARG F 1 249 ? -19.164 27.886 30.765 1.00 32.26 249 ARG F CA 1
ATOM 16203 C C . ARG F 1 249 ? -18.970 29.344 31.202 1.00 32.57 249 ARG F C 1
ATOM 16204 O O . ARG F 1 249 ? -19.371 29.724 32.305 1.00 32.94 249 ARG F O 1
ATOM 16212 N N . GLN F 1 250 ? -18.359 30.158 30.346 1.00 30.28 250 GLN F N 1
ATOM 16213 C CA . GLN F 1 250 ? -18.143 31.556 30.701 1.00 34.58 250 GLN F CA 1
ATOM 16214 C C . GLN F 1 250 ? -19.467 32.307 30.827 1.00 33.33 250 GLN F C 1
ATOM 16215 O O . GLN F 1 250 ? -19.601 33.205 31.647 1.00 31.82 250 GLN F O 1
ATOM 16221 N N . LEU F 1 251 ? -20.449 31.924 30.024 1.00 32.79 251 LEU F N 1
ATOM 16222 C CA . LEU F 1 251 ? -21.759 32.566 30.060 1.00 29.49 251 LEU F CA 1
ATOM 16223 C C . LEU F 1 251 ? -22.435 32.231 31.392 1.00 31.34 251 LEU F C 1
ATOM 16224 O O . LEU F 1 251 ? -23.002 33.104 32.058 1.00 26.88 251 LEU F O 1
ATOM 16229 N N . LEU F 1 252 ? -22.366 30.964 31.788 1.00 29.38 252 LEU F N 1
ATOM 16230 C CA . LEU F 1 252 ? -22.967 30.553 33.053 1.00 32.59 252 LEU F CA 1
ATOM 16231 C C . LEU F 1 252 ? -22.327 31.300 34.238 1.00 31.44 252 LEU F C 1
ATOM 16232 O O . LEU F 1 252 ? -23.019 31.708 35.172 1.00 30.08 252 LEU F O 1
ATOM 16237 N N . GLY F 1 253 ? -21.002 31.443 34.187 1.00 33.34 253 GLY F N 1
ATOM 16238 C CA . GLY F 1 253 ? -20.253 32.104 35.249 1.00 30.62 253 GLY F CA 1
ATOM 16239 C C . GLY F 1 253 ? -20.600 33.564 35.346 1.00 29.94 253 GLY F C 1
ATOM 16240 O O . GLY F 1 253 ? -20.641 34.159 36.418 1.00 33.66 253 GLY F O 1
ATOM 16241 N N . TYR F 1 254 ? -20.861 34.158 34.202 1.00 29.13 254 TYR F N 1
ATOM 16242 C CA . TYR F 1 254 ? -21.209 35.551 34.182 1.00 27.26 254 TYR F CA 1
ATOM 16243 C C . TYR F 1 254 ? -22.539 35.737 34.894 1.00 28.22 254 TYR F C 1
ATOM 16244 O O . TYR F 1 254 ? -22.711 36.670 35.677 1.00 27.79 254 TYR F O 1
ATOM 16253 N N . PHE F 1 255 ? -23.485 34.836 34.647 1.00 29.06 255 PHE F N 1
ATOM 16254 C CA . PHE F 1 255 ? -24.796 34.970 35.262 1.00 30.23 255 PHE F CA 1
ATOM 16255 C C . PHE F 1 255 ? -24.835 34.505 36.698 1.00 30.32 255 PHE F C 1
ATOM 16256 O O . PHE F 1 255 ? -25.511 35.102 37.535 1.00 28.69 255 PHE F O 1
ATOM 16264 N N . ILE F 1 256 ? -24.108 33.441 37.005 1.00 31.04 256 ILE F N 1
ATOM 16265 C CA . ILE F 1 256 ? -24.094 32.961 38.377 1.00 30.43 256 ILE F CA 1
ATOM 16266 C C . ILE F 1 256 ? -23.508 34.073 39.281 1.00 30.25 256 ILE F C 1
ATOM 16267 O O . ILE F 1 256 ? -24.038 34.366 40.355 1.00 27.88 256 ILE F O 1
ATOM 16272 N N . THR F 1 257 ? -22.436 34.697 38.808 1.00 29.81 257 THR F N 1
ATOM 16273 C CA . THR F 1 257 ? -21.778 35.765 39.530 1.00 32.78 257 THR F CA 1
ATOM 16274 C C . THR F 1 257 ? -22.684 36.996 39.691 1.00 30.84 257 THR F C 1
ATOM 16275 O O . THR F 1 257 ? -22.874 37.484 40.797 1.00 30.61 257 THR F O 1
ATOM 16279 N N . ALA F 1 258 ? -23.250 37.479 38.589 1.00 30.20 258 ALA F N 1
ATOM 16280 C CA . ALA F 1 258 ? -24.124 38.647 38.618 1.00 28.92 258 ALA F CA 1
ATOM 16281 C C . ALA F 1 258 ? -25.280 38.396 39.564 1.00 29.73 258 ALA F C 1
ATOM 16282 O O . ALA F 1 258 ? -25.663 39.271 40.343 1.00 31.76 258 ALA F O 1
ATOM 16284 N N . ALA F 1 259 ? -25.828 37.190 39.495 1.00 28.99 259 ALA F N 1
ATOM 16285 C CA . ALA F 1 259 ? -26.923 36.797 40.360 1.00 24.55 259 ALA F CA 1
ATOM 16286 C C . ALA F 1 259 ? -26.498 36.857 41.826 1.00 26.01 259 ALA F C 1
ATOM 16287 O O . ALA F 1 259 ? -27.251 37.339 42.686 1.00 25.04 259 ALA F O 1
ATOM 16289 N N . ILE F 1 260 ? -25.305 36.352 42.130 1.00 24.38 260 ILE F N 1
ATOM 16290 C CA . ILE F 1 260 ? -24.873 36.362 43.519 1.00 27.77 260 ILE F CA 1
ATOM 16291 C C . ILE F 1 260 ? -24.699 37.786 44.036 1.00 27.28 260 ILE F C 1
ATOM 16292 O O . ILE F 1 260 ? -25.266 38.154 45.063 1.00 27.52 260 ILE F O 1
ATOM 16297 N N . GLU F 1 261 ? -23.942 38.589 43.303 1.00 26.75 261 GLU F N 1
ATOM 16298 C CA . GLU F 1 261 ? -23.691 39.952 43.712 1.00 31.35 261 GLU F CA 1
ATOM 16299 C C . GLU F 1 261 ? -24.977 40.780 43.803 1.00 34.18 261 GLU F C 1
ATOM 16300 O O . GLU F 1 261 ? -25.311 41.283 44.875 1.00 37.21 261 GLU F O 1
ATOM 16306 N N . ALA F 1 262 ? -25.719 40.891 42.704 1.00 31.71 262 ALA F N 1
ATOM 16307 C CA . ALA F 1 262 ? -26.943 41.687 42.713 1.00 31.17 262 ALA F CA 1
ATOM 16308 C C . ALA F 1 262 ? -27.915 41.267 43.808 1.00 30.34 262 ALA F C 1
ATOM 16309 O O . ALA F 1 262 ? -28.557 42.111 44.443 1.00 30.56 262 ALA F O 1
ATOM 16311 N N . THR F 1 263 ? -28.037 39.967 44.033 1.00 30.29 263 THR F N 1
ATOM 16312 C CA . THR F 1 263 ? -28.963 39.497 45.049 1.00 32.25 263 THR F CA 1
ATOM 16313 C C . THR F 1 263 ? -28.478 39.855 46.455 1.00 33.59 263 THR F C 1
ATOM 16314 O O . THR F 1 263 ? -29.283 40.128 47.352 1.00 27.56 263 THR F O 1
ATOM 16318 N N . HIS F 1 264 ? -27.164 39.837 46.646 1.00 32.73 264 HIS F N 1
ATOM 16319 C CA . HIS F 1 264 ? -26.619 40.211 47.937 1.00 35.72 264 HIS F CA 1
ATOM 16320 C C . HIS F 1 264 ? -27.013 41.674 48.147 1.00 34.36 264 HIS F C 1
ATOM 16321 O O . HIS F 1 264 ? -27.554 42.024 49.184 1.00 34.58 264 HIS F O 1
ATOM 16328 N N . ARG F 1 265 ? -26.744 42.515 47.151 1.00 32.99 265 ARG F N 1
ATOM 16329 C CA . ARG F 1 265 ? -27.084 43.932 47.230 1.00 38.05 265 ARG F CA 1
ATOM 16330 C C . ARG F 1 265 ? -28.538 44.116 47.653 1.00 38.91 265 ARG F C 1
ATOM 16331 O O . ARG F 1 265 ? -28.822 44.564 48.763 1.00 36.88 265 ARG F O 1
ATOM 16339 N N . ARG F 1 266 ? -29.454 43.739 46.770 1.00 39.47 266 ARG F N 1
ATOM 16340 C CA . ARG F 1 266 ? -30.870 43.868 47.049 1.00 39.74 266 ARG F CA 1
ATOM 16341 C C . ARG F 1 266 ? -31.311 43.257 48.360 1.00 38.90 266 ARG F C 1
ATOM 16342 O O . ARG F 1 266 ? -32.281 43.707 48.958 1.00 43.45 266 ARG F O 1
ATOM 16350 N N . VAL F 1 267 ? -30.626 42.226 48.825 1.00 39.41 267 VAL F N 1
ATOM 16351 C CA . VAL F 1 267 ? -31.034 41.613 50.084 1.00 39.17 267 VAL F CA 1
ATOM 16352 C C . VAL F 1 267 ? -30.553 42.492 51.241 1.00 41.86 267 VAL F C 1
ATOM 16353 O O . VAL F 1 267 ? -31.282 42.720 52.213 1.00 37.91 267 VAL F O 1
ATOM 16357 N N . GLU F 1 268 ? -29.324 42.988 51.132 1.00 41.40 268 GLU F N 1
ATOM 16358 C CA . GLU F 1 268 ? -28.791 43.851 52.171 1.00 44.51 268 GLU F CA 1
ATOM 16359 C C . GLU F 1 268 ? -29.629 45.122 52.219 1.00 44.35 268 GLU F C 1
ATOM 16360 O O . GLU F 1 268 ? -30.230 45.440 53.245 1.00 41.42 268 GLU F O 1
ATOM 16366 N N . GLU F 1 269 ? -29.693 45.826 51.097 1.00 46.04 269 GLU F N 1
ATOM 16367 C CA . GLU F 1 269 ? -30.433 47.077 51.033 1.00 50.16 269 GLU F CA 1
ATOM 16368 C C . GLU F 1 269 ? -31.900 46.990 51.445 1.00 50.01 269 GLU F C 1
ATOM 16369 O O . GLU F 1 269 ? -32.540 48.012 51.658 1.00 53.35 269 GLU F O 1
ATOM 16375 N N . ALA F 1 270 ? -32.433 45.781 51.569 1.00 49.50 270 ALA F N 1
ATOM 16376 C CA . ALA F 1 270 ? -33.827 45.599 51.967 1.00 46.65 270 ALA F CA 1
ATOM 16377 C C . ALA F 1 270 ? -33.912 45.312 53.461 1.00 46.00 270 ALA F C 1
ATOM 16378 O O . ALA F 1 270 ? -34.968 45.458 54.077 1.00 44.52 270 ALA F O 1
ATOM 16380 N N . GLY F 1 271 ? -32.795 44.877 54.033 1.00 44.11 271 GLY F N 1
ATOM 16381 C CA . GLY F 1 271 ? -32.747 44.599 55.454 1.00 41.44 271 GLY F CA 1
ATOM 16382 C C . GLY F 1 271 ? -33.484 43.376 55.961 1.00 42.23 271 GLY F C 1
ATOM 16383 O O . GLY F 1 271 ? -33.625 43.203 57.182 1.00 41.61 271 GLY F O 1
ATOM 16384 N N . VAL F 1 272 ? -33.959 42.516 55.060 1.00 39.92 272 VAL F N 1
ATOM 16385 C CA . VAL F 1 272 ? -34.669 41.319 55.506 1.00 35.08 272 VAL F CA 1
ATOM 16386 C C . VAL F 1 272 ? -33.794 40.549 56.496 1.00 34.71 272 VAL F C 1
ATOM 16387 O O . VAL F 1 272 ? -32.592 40.431 56.296 1.00 36.22 272 VAL F O 1
ATOM 16391 N N . GLN F 1 273 ? -34.401 40.035 57.560 1.00 33.57 273 GLN F N 1
ATOM 16392 C CA . GLN F 1 273 ? -33.682 39.298 58.587 1.00 36.59 273 GLN F CA 1
ATOM 16393 C C . GLN F 1 273 ? -34.269 37.920 58.835 1.00 37.29 273 GLN F C 1
ATOM 16394 O O . GLN F 1 273 ? -33.907 37.253 59.803 1.00 36.56 273 GLN F O 1
ATOM 16400 N N . SER F 1 274 ? -35.187 37.499 57.970 1.00 38.55 274 SER F N 1
ATOM 16401 C CA . SER F 1 274 ? -35.803 36.186 58.094 1.00 35.75 274 SER F CA 1
ATOM 16402 C C . SER F 1 274 ? -36.462 35.776 56.778 1.00 37.65 274 SER F C 1
ATOM 16403 O O . SER F 1 274 ? -36.733 36.606 55.895 1.00 35.89 274 SER F O 1
ATOM 16406 N N . ALA F 1 275 ? -36.717 34.483 56.659 1.00 37.71 275 ALA F N 1
ATOM 16407 C CA . ALA F 1 275 ? -37.352 33.937 55.472 1.00 39.49 275 ALA F CA 1
ATOM 16408 C C . ALA F 1 275 ? -38.749 34.546 55.386 1.00 42.64 275 ALA F C 1
ATOM 16409 O O . ALA F 1 275 ? -39.270 34.815 54.295 1.00 42.20 275 ALA F O 1
ATOM 16411 N N . GLU F 1 276 ? -39.335 34.795 56.552 1.00 41.01 276 GLU F N 1
ATOM 16412 C CA . GLU F 1 276 ? -40.675 35.344 56.613 1.00 43.30 276 GLU F CA 1
ATOM 16413 C C . GLU F 1 276 ? -40.696 36.750 56.042 1.00 42.51 276 GLU F C 1
ATOM 16414 O O . GLU F 1 276 ? -41.662 37.152 55.393 1.00 43.61 276 GLU F O 1
ATOM 16420 N N . ALA F 1 277 ? -39.620 37.493 56.260 1.00 42.20 277 ALA F N 1
ATOM 16421 C CA . ALA F 1 277 ? -39.538 38.852 55.741 1.00 41.15 277 ALA F CA 1
ATOM 16422 C C . ALA F 1 277 ? -39.443 38.849 54.215 1.00 41.48 277 ALA F C 1
ATOM 16423 O O . ALA F 1 277 ? -40.063 39.684 53.545 1.00 39.87 277 ALA F O 1
ATOM 16425 N N . VAL F 1 278 ? -38.649 37.928 53.665 1.00 41.26 278 VAL F N 1
ATOM 16426 C CA . VAL F 1 278 ? -38.501 37.832 52.208 1.00 38.93 278 VAL F CA 1
ATOM 16427 C C . VAL F 1 278 ? -39.897 37.614 51.595 1.00 35.78 278 VAL F C 1
ATOM 16428 O O . VAL F 1 278 ? -40.245 38.243 50.601 1.00 36.49 278 VAL F O 1
ATOM 16432 N N . ARG F 1 279 ? -40.687 36.736 52.212 1.00 34.50 279 ARG F N 1
ATOM 16433 C CA . ARG F 1 279 ? -42.047 36.442 51.763 1.00 36.18 279 ARG F CA 1
ATOM 16434 C C . ARG F 1 279 ? -42.955 37.677 51.729 1.00 40.50 279 ARG F C 1
ATOM 16435 O O . ARG F 1 279 ? -43.611 37.959 50.725 1.00 41.28 279 ARG F O 1
ATOM 16443 N N . ARG F 1 280 ? -43.011 38.396 52.845 1.00 42.20 280 ARG F N 1
ATOM 16444 C CA . ARG F 1 280 ? -43.853 39.574 52.938 1.00 42.31 280 ARG F CA 1
ATOM 16445 C C . ARG F 1 280 ? -43.252 40.817 52.333 1.00 41.54 280 ARG F C 1
ATOM 16446 O O . ARG F 1 280 ? -43.808 41.901 52.502 1.00 41.83 280 ARG F O 1
ATOM 16454 N N . HIS F 1 281 ? -42.137 40.685 51.619 1.00 42.35 281 HIS F N 1
ATOM 16455 C CA . HIS F 1 281 ? -41.514 41.870 51.013 1.00 42.79 281 HIS F CA 1
ATOM 16456 C C . HIS F 1 281 ? -42.276 42.375 49.784 1.00 45.29 281 HIS F C 1
ATOM 16457 O O . HIS F 1 281 ? -42.673 41.596 48.919 1.00 46.07 281 HIS F O 1
ATOM 16464 N N . PRO F 1 282 ? -42.495 43.694 49.696 1.00 47.01 282 PRO F N 1
ATOM 16465 C CA . PRO F 1 282 ? -43.219 44.288 48.560 1.00 46.08 282 PRO F CA 1
ATOM 16466 C C . PRO F 1 282 ? -42.637 43.963 47.185 1.00 46.36 282 PRO F C 1
ATOM 16467 O O . PRO F 1 282 ? -43.225 44.302 46.155 1.00 46.96 282 PRO F O 1
ATOM 16471 N N . SER F 1 283 ? -41.479 43.319 47.158 1.00 45.38 283 SER F N 1
ATOM 16472 C CA . SER F 1 283 ? -40.873 42.961 45.884 1.00 46.01 283 SER F CA 1
ATOM 16473 C C . SER F 1 283 ? -39.996 41.725 46.005 1.00 44.97 283 SER F C 1
ATOM 16474 O O . SER F 1 283 ? -39.595 41.339 47.109 1.00 47.71 283 SER F O 1
ATOM 16477 N N . ARG F 1 284 ? -39.714 41.097 44.866 1.00 41.25 284 ARG F N 1
ATOM 16478 C CA . ARG F 1 284 ? -38.859 39.916 44.831 1.00 39.27 284 ARG F CA 1
ATOM 16479 C C . ARG F 1 284 ? -37.414 40.399 45.004 1.00 35.08 284 ARG F C 1
ATOM 16480 O O . ARG F 1 284 ? -37.060 41.478 44.533 1.00 35.68 284 ARG F O 1
ATOM 16488 N N . LEU F 1 285 ? -36.585 39.612 45.675 1.00 33.19 285 LEU F N 1
ATOM 16489 C CA . LEU F 1 285 ? -35.201 40.014 45.909 1.00 33.20 285 LEU F CA 1
ATOM 16490 C C . LEU F 1 285 ? -34.136 39.351 45.009 1.00 34.36 285 LEU F C 1
ATOM 16491 O O . LEU F 1 285 ? -33.136 39.979 44.673 1.00 36.32 285 LEU F O 1
ATOM 16496 N N . ALA F 1 286 ? -34.348 38.104 44.586 1.00 35.66 286 ALA F N 1
ATOM 16497 C CA . ALA F 1 286 ? -33.383 37.437 43.696 1.00 35.80 286 ALA F CA 1
ATOM 16498 C C . ALA F 1 286 ? -33.276 38.241 42.398 1.00 36.86 286 ALA F C 1
ATOM 16499 O O . ALA F 1 286 ? -34.281 38.471 41.719 1.00 40.30 286 ALA F O 1
ATOM 16501 N N . ALA F 1 287 ? -32.064 38.667 42.051 1.00 35.61 287 ALA F N 1
ATOM 16502 C CA . ALA F 1 287 ? -31.862 39.484 40.853 1.00 33.86 287 ALA F CA 1
ATOM 16503 C C . ALA F 1 287 ? -30.522 39.258 40.194 1.00 33.76 287 ALA F C 1
ATOM 16504 O O . ALA F 1 287 ? -29.624 38.626 40.760 1.00 34.77 287 ALA F O 1
ATOM 16506 N N . LEU F 1 288 ? -30.390 39.844 39.015 1.00 28.95 288 LEU F N 1
ATOM 16507 C CA . LEU F 1 288 ? -29.200 39.744 38.199 1.00 31.47 288 LEU F CA 1
ATOM 16508 C C . LEU F 1 288 ? -28.432 41.060 38.106 1.00 30.70 288 LEU F C 1
ATOM 16509 O O . LEU F 1 288 ? -27.268 41.089 37.698 1.00 27.16 288 LEU F O 1
ATOM 16514 N N . GLY F 1 289 ? -29.090 42.153 38.475 1.00 33.03 289 GLY F N 1
ATOM 16515 C CA . GLY F 1 289 ? -28.444 43.450 38.364 1.00 35.07 289 GLY F CA 1
ATOM 16516 C C . GLY F 1 289 ? -28.796 43.970 36.989 1.00 37.41 289 GLY F C 1
ATOM 16517 O O . GLY F 1 289 ? -29.166 43.180 36.113 1.00 34.14 289 GLY F O 1
ATOM 16518 N N . GLU F 1 290 ? -28.690 45.279 36.786 1.00 40.45 290 GLU F N 1
ATOM 16519 C CA . GLU F 1 290 ? -29.037 45.890 35.499 1.00 44.26 290 GLU F CA 1
ATOM 16520 C C . GLU F 1 290 ? -28.325 45.338 34.271 1.00 43.61 290 GLU F C 1
ATOM 16521 O O . GLU F 1 290 ? -28.975 44.929 33.317 1.00 41.46 290 GLU F O 1
ATOM 16527 N N . GLU F 1 291 ? -26.996 45.332 34.287 1.00 44.21 291 GLU F N 1
ATOM 16528 C CA . GLU F 1 291 ? -26.232 44.843 33.146 1.00 44.47 291 GLU F CA 1
ATOM 16529 C C . GLU F 1 291 ? -26.580 43.406 32.731 1.00 42.26 291 GLU F C 1
ATOM 16530 O O . GLU F 1 291 ? -26.888 43.149 31.567 1.00 41.27 291 GLU F O 1
ATOM 16536 N N . ALA F 1 292 ? -26.535 42.472 33.672 1.00 40.09 292 ALA F N 1
ATOM 16537 C CA . ALA F 1 292 ? -26.856 41.084 33.364 1.00 40.28 292 ALA F CA 1
ATOM 16538 C C . ALA F 1 292 ? -28.324 40.922 32.962 1.00 40.93 292 ALA F C 1
ATOM 16539 O O . ALA F 1 292 ? -28.661 40.112 32.102 1.00 40.65 292 ALA F O 1
ATOM 16541 N N . GLU F 1 293 ? -29.196 41.696 33.590 1.00 39.84 293 GLU F N 1
ATOM 16542 C CA . GLU F 1 293 ? -30.614 41.613 33.295 1.00 41.89 293 GLU F CA 1
ATOM 16543 C C . GLU F 1 293 ? -30.925 41.864 31.817 1.00 41.28 293 GLU F C 1
ATOM 16544 O O . GLU F 1 293 ? -31.647 41.098 31.197 1.00 37.31 293 GLU F O 1
ATOM 16550 N N . LYS F 1 294 ? -30.374 42.926 31.245 1.00 42.06 294 LYS F N 1
ATOM 16551 C CA . LYS F 1 294 ? -30.637 43.205 29.839 1.00 41.53 294 LYS F CA 1
ATOM 16552 C C . LYS F 1 294 ? -29.866 42.256 28.933 1.00 40.24 294 LYS F C 1
ATOM 16553 O O . LYS F 1 294 ? -30.334 41.929 27.844 1.00 38.94 294 LYS F O 1
ATOM 16559 N N . ALA F 1 295 ? -28.695 41.800 29.378 1.00 37.54 295 ALA F N 1
ATOM 16560 C CA . ALA F 1 295 ? -27.914 40.871 28.565 1.00 35.12 295 ALA F CA 1
ATOM 16561 C C . ALA F 1 295 ? -28.722 39.606 28.389 1.00 34.13 295 ALA F C 1
ATOM 16562 O O . ALA F 1 295 ? -28.878 39.107 27.280 1.00 35.38 295 ALA F O 1
ATOM 16564 N N . LEU F 1 296 ? -29.244 39.097 29.493 1.00 33.50 296 LEU F N 1
ATOM 16565 C CA . LEU F 1 296 ? -30.047 37.894 29.449 1.00 35.11 296 LEU F CA 1
ATOM 16566 C C . LEU F 1 296 ? -31.290 38.130 28.575 1.00 34.97 296 LEU F C 1
ATOM 16567 O O . LEU F 1 296 ? -31.712 37.243 27.852 1.00 34.41 296 LEU F O 1
ATOM 16572 N N . LYS F 1 297 ? -31.868 39.325 28.625 1.00 35.83 297 LYS F N 1
ATOM 16573 C CA . LYS F 1 297 ? -33.046 39.581 27.808 1.00 36.66 297 LYS F CA 1
ATOM 16574 C C . LYS F 1 297 ? -32.679 39.543 26.331 1.00 35.22 297 LYS F C 1
ATOM 16575 O O . LYS F 1 297 ? -33.371 38.910 25.524 1.00 31.12 297 LYS F O 1
ATOM 16581 N N . ALA F 1 298 ? -31.588 40.219 25.987 1.00 31.20 298 ALA F N 1
ATOM 16582 C CA . ALA F 1 298 ? -31.128 40.251 24.619 1.00 32.63 298 ALA F CA 1
ATOM 16583 C C . ALA F 1 298 ? -30.812 38.831 24.145 1.00 35.48 298 ALA F C 1
ATOM 16584 O O . ALA F 1 298 ? -30.973 38.522 22.969 1.00 35.87 298 ALA F O 1
ATOM 16586 N N . LEU F 1 299 ? -30.378 37.973 25.073 1.00 36.78 299 LEU F N 1
ATOM 16587 C CA . LEU F 1 299 ? -30.023 36.588 24.759 1.00 33.94 299 LEU F CA 1
ATOM 16588 C C . LEU F 1 299 ? -31.283 35.751 24.539 1.00 32.67 299 LEU F C 1
ATOM 16589 O O . LEU F 1 299 ? -31.320 34.886 23.652 1.00 25.12 299 LEU F O 1
ATOM 16594 N N . LYS F 1 300 ? -32.306 36.006 25.349 1.00 32.22 300 LYS F N 1
ATOM 16595 C CA . LYS F 1 300 ? -33.559 35.276 25.216 1.00 37.43 300 LYS F CA 1
ATOM 16596 C C . LYS F 1 300 ? -34.278 35.671 23.925 1.00 36.64 300 LYS F C 1
ATOM 16597 O O . LYS F 1 300 ? -34.925 34.834 23.296 1.00 34.50 300 LYS F O 1
ATOM 16603 N N . ALA F 1 301 ? -34.168 36.944 23.550 1.00 34.41 301 ALA F N 1
ATOM 16604 C CA . ALA F 1 301 ? -34.790 37.451 22.329 1.00 34.38 301 ALA F CA 1
ATOM 16605 C C . ALA F 1 301 ? -34.111 36.820 21.110 1.00 36.97 301 ALA F C 1
ATOM 16606 O O . ALA F 1 301 ? -34.780 36.490 20.120 1.00 35.89 301 ALA F O 1
ATOM 16608 N N . PHE F 1 302 ? -32.787 36.650 21.185 1.00 33.89 302 PHE F N 1
ATOM 16609 C CA . PHE F 1 302 ? -32.024 36.038 20.098 1.00 33.39 302 PHE F CA 1
ATOM 16610 C C . PHE F 1 302 ? -32.304 34.528 19.961 1.00 32.60 302 PHE F C 1
ATOM 16611 O O . PHE F 1 302 ? -32.334 33.997 18.860 1.00 34.85 302 PHE F O 1
ATOM 16619 N N . LEU F 1 303 ? -32.518 33.842 21.075 1.00 33.41 303 LEU F N 1
ATOM 16620 C CA . LEU F 1 303 ? -32.830 32.423 21.034 1.00 35.02 303 LEU F CA 1
ATOM 16621 C C . LEU F 1 303 ? -34.262 32.217 20.505 1.00 37.55 303 LEU F C 1
ATOM 16622 O O . LEU F 1 303 ? -34.522 31.294 19.746 1.00 34.19 303 LEU F O 1
ATOM 16635 N N . GLU F 1 305 ? -36.016 34.208 18.428 1.00 46.27 305 GLU F N 1
ATOM 16636 C CA . GLU F 1 305 ? -35.921 34.471 16.998 1.00 44.90 305 GLU F CA 1
ATOM 16637 C C . GLU F 1 305 ? -35.132 33.425 16.178 1.00 44.40 305 GLU F C 1
ATOM 16638 O O . GLU F 1 305 ? -35.674 32.815 15.254 1.00 44.28 305 GLU F O 1
ATOM 16644 N N . ARG F 1 306 ? -33.861 33.209 16.512 1.00 40.27 306 ARG F N 1
ATOM 16645 C CA . ARG F 1 306 ? -33.046 32.280 15.735 1.00 38.73 306 ARG F CA 1
ATOM 16646 C C . ARG F 1 306 ? -33.166 30.776 15.970 1.00 36.40 306 ARG F C 1
ATOM 16647 O O . ARG F 1 306 ? -32.990 30.004 15.041 1.00 34.58 306 ARG F O 1
ATOM 16655 N N . PHE F 1 307 ? -33.469 30.347 17.187 1.00 36.31 307 PHE F N 1
ATOM 16656 C CA . PHE F 1 307 ? -33.559 28.917 17.456 1.00 37.08 307 PHE F CA 1
ATOM 16657 C C . PHE F 1 307 ? -34.983 28.380 17.523 1.00 38.67 307 PHE F C 1
ATOM 16658 O O . PHE F 1 307 ? -35.304 27.390 16.860 1.00 37.13 307 PHE F O 1
ATOM 16666 N N . TYR F 1 308 ? -35.823 29.026 18.334 1.00 38.29 308 TYR F N 1
ATOM 16667 C CA . TYR F 1 308 ? -37.209 28.608 18.508 1.00 39.93 308 TYR F CA 1
ATOM 16668 C C . TYR F 1 308 ? -38.072 28.789 17.265 1.00 39.56 308 TYR F C 1
ATOM 16669 O O . TYR F 1 308 ? -38.958 27.987 17.014 1.00 40.71 308 TYR F O 1
ATOM 16678 N N . ARG F 1 309 ? -37.817 29.856 16.512 1.00 41.48 309 ARG F N 1
ATOM 16679 C CA . ARG F 1 309 ? -38.555 30.160 15.285 1.00 38.32 309 ARG F CA 1
ATOM 16680 C C . ARG F 1 309 ? -37.760 29.660 14.086 1.00 35.37 309 ARG F C 1
ATOM 16681 O O . ARG F 1 309 ? -37.928 30.136 12.967 1.00 35.28 309 ARG F O 1
ATOM 16689 N N . HIS F 1 310 ? -36.866 28.715 14.320 1.00 31.84 310 HIS F N 1
ATOM 16690 C CA . HIS F 1 310 ? -36.103 28.192 13.212 1.00 33.25 310 HIS F CA 1
ATOM 16691 C C . HIS F 1 310 ? -37.060 27.286 12.431 1.00 34.70 310 HIS F C 1
ATOM 16692 O O . HIS F 1 310 ? -37.859 26.540 13.021 1.00 35.74 310 HIS F O 1
ATOM 16699 N N . PRO F 1 311 ? -37.011 27.360 11.096 1.00 32.79 311 PRO F N 1
ATOM 16700 C CA . PRO F 1 311 ? -37.882 26.537 10.255 1.00 33.37 311 PRO F CA 1
ATOM 16701 C C . PRO F 1 311 ? -37.984 25.094 10.743 1.00 33.26 311 PRO F C 1
ATOM 16702 O O . PRO F 1 311 ? -39.077 24.582 10.959 1.00 31.25 311 PRO F O 1
ATOM 16706 N N . GLU F 1 312 ? -36.847 24.446 10.952 1.00 33.35 312 GLU F N 1
ATOM 16707 C CA . GLU F 1 312 ? -36.871 23.075 11.403 1.00 34.06 312 GLU F CA 1
ATOM 16708 C C . GLU F 1 312 ? -37.478 22.894 12.780 1.00 37.10 312 GLU F C 1
ATOM 16709 O O . GLU F 1 312 ? -38.201 21.916 13.005 1.00 35.34 312 GLU F O 1
ATOM 16715 N N . VAL F 1 313 ? -37.216 23.827 13.701 1.00 33.67 313 VAL F N 1
ATOM 16716 C CA . VAL F 1 313 ? -37.797 23.692 15.024 1.00 31.46 313 VAL F CA 1
ATOM 16717 C C . VAL F 1 313 ? -39.303 23.946 14.954 1.00 29.71 313 VAL F C 1
ATOM 16718 O O . VAL F 1 313 ? -40.085 23.291 15.653 1.00 27.88 313 VAL F O 1
ATOM 16722 N N . LEU F 1 314 ? -39.723 24.894 14.119 1.00 29.79 314 LEU F N 1
ATOM 16723 C CA . LEU F 1 314 ? -41.160 25.189 14.026 1.00 31.28 314 LEU F CA 1
ATOM 16724 C C . LEU F 1 314 ? -41.941 24.013 13.475 1.00 31.57 314 LEU F C 1
ATOM 16725 O O . LEU F 1 314 ? -43.100 23.810 13.819 1.00 37.64 314 LEU F O 1
ATOM 16730 N N . ARG F 1 315 ? -41.297 23.221 12.634 1.00 32.58 315 ARG F N 1
ATOM 16731 C CA . ARG F 1 315 ? -41.964 22.080 12.045 1.00 35.28 315 ARG F CA 1
ATOM 16732 C C . ARG F 1 315 ? -42.255 20.991 13.060 1.00 35.30 315 ARG F C 1
ATOM 16733 O O . ARG F 1 315 ? -43.354 20.436 13.080 1.00 34.81 315 ARG F O 1
ATOM 16741 N N . GLU F 1 316 ? -41.285 20.666 13.906 1.00 34.75 316 GLU F N 1
ATOM 16742 C CA . GLU F 1 316 ? -41.547 19.631 14.892 1.00 34.14 316 GLU F CA 1
ATOM 16743 C C . GLU F 1 316 ? -42.556 20.109 15.926 1.00 33.00 316 GLU F C 1
ATOM 16744 O O . GLU F 1 316 ? -43.246 19.305 16.537 1.00 35.29 316 GLU F O 1
ATOM 16750 N N . ARG F 1 317 ? -42.664 21.420 16.105 1.00 32.78 317 ARG F N 1
ATOM 16751 C CA . ARG F 1 317 ? -43.626 21.960 17.051 1.00 34.61 317 ARG F CA 1
ATOM 16752 C C . ARG F 1 317 ? -45.039 21.725 16.509 1.00 35.47 317 ARG F C 1
ATOM 16753 O O . ARG F 1 317 ? -45.880 21.133 17.187 1.00 34.72 317 ARG F O 1
ATOM 16761 N N . ARG F 1 318 ? -45.304 22.190 15.290 1.00 35.41 318 ARG F N 1
ATOM 16762 C CA . ARG F 1 318 ? -46.623 21.998 14.678 1.00 35.14 318 ARG F CA 1
ATOM 16763 C C . ARG F 1 318 ? -47.026 20.537 14.820 1.00 32.31 318 ARG F C 1
ATOM 16764 O O . ARG F 1 318 ? -48.162 20.231 15.185 1.00 33.53 318 ARG F O 1
ATOM 16772 N N . LYS F 1 319 ? -46.089 19.632 14.553 1.00 27.14 319 LYS F N 1
ATOM 16773 C CA . LYS F 1 319 ? -46.374 18.210 14.691 1.00 28.19 319 LYS F CA 1
ATOM 16774 C C . LYS F 1 319 ? -46.761 17.830 16.124 1.00 29.37 319 LYS F C 1
ATOM 16775 O O . LYS F 1 319 ? -47.741 17.104 16.348 1.00 28.77 319 LYS F O 1
ATOM 16781 N N . ALA F 1 320 ? -45.986 18.319 17.094 1.00 28.72 320 ALA F N 1
ATOM 16782 C CA . ALA F 1 320 ? -46.269 18.049 18.496 1.00 29.80 320 ALA F CA 1
ATOM 16783 C C . ALA F 1 320 ? -47.666 18.576 18.812 1.00 27.84 320 ALA F C 1
ATOM 16784 O O . ALA F 1 320 ? -48.427 17.917 19.517 1.00 25.43 320 ALA F O 1
ATOM 16786 N N . GLU F 1 321 ? -48.002 19.761 18.293 1.00 29.71 321 GLU F N 1
ATOM 16787 C CA . GLU F 1 321 ? -49.330 20.343 18.536 1.00 33.93 321 GLU F CA 1
ATOM 16788 C C . GLU F 1 321 ? -50.408 19.392 18.028 1.00 33.68 321 GLU F C 1
ATOM 16789 O O . GLU F 1 321 ? -51.404 19.157 18.708 1.00 36.63 321 GLU F O 1
ATOM 16795 N N . ALA F 1 322 ? -50.196 18.852 16.825 1.00 33.60 322 ALA F N 1
ATOM 16796 C CA . ALA F 1 322 ? -51.146 17.942 16.195 1.00 32.02 322 ALA F CA 1
ATOM 16797 C C . ALA F 1 322 ? -51.394 16.704 17.037 1.00 32.78 322 ALA F C 1
ATOM 16798 O O . ALA F 1 322 ? -52.540 16.279 17.209 1.00 31.98 322 ALA F O 1
ATOM 16800 N N . VAL F 1 323 ? -50.320 16.125 17.567 1.00 32.43 323 VAL F N 1
ATOM 16801 C CA . VAL F 1 323 ? -50.450 14.939 18.391 1.00 29.83 323 VAL F CA 1
ATOM 16802 C C . VAL F 1 323 ? -51.347 15.200 19.598 1.00 32.23 323 VAL F C 1
ATOM 16803 O O . VAL F 1 323 ? -52.328 14.489 19.815 1.00 32.28 323 VAL F O 1
ATOM 16807 N N . LEU F 1 324 ? -51.038 16.227 20.380 1.00 29.82 324 LEU F N 1
ATOM 16808 C CA . LEU F 1 324 ? -51.841 16.486 21.563 1.00 31.52 324 LEU F CA 1
ATOM 16809 C C . LEU F 1 324 ? -53.289 16.798 21.240 1.00 31.22 324 LEU F C 1
ATOM 16810 O O . LEU F 1 324 ? -54.196 16.300 21.900 1.00 32.78 324 LEU F O 1
ATOM 16815 N N . GLU F 1 325 ? -53.508 17.615 20.217 1.00 32.54 325 GLU F N 1
ATOM 16816 C CA . GLU F 1 325 ? -54.868 17.955 19.814 1.00 33.60 325 GLU F CA 1
ATOM 16817 C C . GLU F 1 325 ? -55.586 16.695 19.351 1.00 30.75 325 GLU F C 1
ATOM 16818 O O . GLU F 1 325 ? -56.784 16.543 19.557 1.00 33.88 325 GLU F O 1
ATOM 16824 N N . GLY F 1 326 ? -54.840 15.790 18.725 1.00 29.91 326 GLY F N 1
ATOM 16825 C CA . GLY F 1 326 ? -55.419 14.551 18.246 1.00 27.36 326 GLY F CA 1
ATOM 16826 C C . GLY F 1 326 ? -55.802 13.676 19.422 1.00 28.16 326 GLY F C 1
ATOM 16827 O O . GLY F 1 326 ? -56.893 13.091 19.456 1.00 24.60 326 GLY F O 1
ATOM 16828 N N . LEU F 1 327 ? -54.904 13.592 20.405 1.00 29.43 327 LEU F N 1
ATOM 16829 C CA . LEU F 1 327 ? -55.173 12.793 21.584 1.00 27.49 327 LEU F CA 1
ATOM 16830 C C . LEU F 1 327 ? -56.369 13.368 22.340 1.00 26.37 327 LEU F C 1
ATOM 16831 O O . LEU F 1 327 ? -57.306 12.644 22.707 1.00 26.64 327 LEU F O 1
ATOM 16836 N N . PHE F 1 328 ? -56.353 14.671 22.557 1.00 25.06 328 PHE F N 1
ATOM 16837 C CA . PHE F 1 328 ? -57.437 15.314 23.291 1.00 26.34 328 PHE F CA 1
ATOM 16838 C C . PHE F 1 328 ? -58.817 15.064 22.649 1.00 23.61 328 PHE F C 1
ATOM 16839 O O . PHE F 1 328 ? -59.752 14.604 23.301 1.00 22.20 328 PHE F O 1
ATOM 16847 N N . ALA F 1 329 ? -58.936 15.373 21.371 1.00 25.22 329 ALA F N 1
ATOM 16848 C CA . ALA F 1 329 ? -60.206 15.196 20.666 1.00 29.70 329 ALA F CA 1
ATOM 16849 C C . ALA F 1 329 ? -60.645 13.733 20.746 1.00 30.96 329 ALA F C 1
ATOM 16850 O O . ALA F 1 329 ? -61.769 13.431 21.140 1.00 31.49 329 ALA F O 1
ATOM 16852 N N . ALA F 1 330 ? -59.735 12.826 20.409 1.00 31.28 330 ALA F N 1
ATOM 16853 C CA . ALA F 1 330 ? -60.027 11.407 20.453 1.00 28.25 330 ALA F CA 1
ATOM 16854 C C . ALA F 1 330 ? -60.543 10.912 21.813 1.00 30.93 330 ALA F C 1
ATOM 16855 O O . ALA F 1 330 ? -61.594 10.245 21.881 1.00 32.56 330 ALA F O 1
ATOM 16857 N N . TYR F 1 331 ? -59.825 11.219 22.898 1.00 29.16 331 TYR F N 1
ATOM 16858 C CA . TYR F 1 331 ? -60.246 10.728 24.215 1.00 28.04 331 TYR F CA 1
ATOM 16859 C C . TYR F 1 331 ? -61.476 11.393 24.796 1.00 31.40 331 TYR F C 1
ATOM 16860 O O . TYR F 1 331 ? -62.205 10.763 25.556 1.00 31.46 331 TYR F O 1
ATOM 16869 N N . THR F 1 332 ? -61.716 12.665 24.484 1.00 33.84 332 THR F N 1
ATOM 16870 C CA . THR F 1 332 ? -62.908 13.296 25.035 1.00 36.69 332 THR F CA 1
ATOM 16871 C C . THR F 1 332 ? -64.130 12.910 24.214 1.00 39.85 332 THR F C 1
ATOM 16872 O O . THR F 1 332 ? -65.201 12.677 24.774 1.00 42.18 332 THR F O 1
ATOM 16876 N N . ARG F 1 333 ? -63.978 12.823 22.893 1.00 41.68 333 ARG F N 1
ATOM 16877 C CA . ARG F 1 333 ? -65.109 12.434 22.059 1.00 44.01 333 ARG F CA 1
ATOM 16878 C C . ARG F 1 333 ? -65.401 10.960 22.313 1.00 42.07 333 ARG F C 1
ATOM 16879 O O . ARG F 1 333 ? -66.564 10.562 22.399 1.00 41.32 333 ARG F O 1
ATOM 16887 N N . TYR F 1 334 ? -64.344 10.162 22.464 1.00 39.59 334 TYR F N 1
ATOM 16888 C CA . TYR F 1 334 ? -64.499 8.728 22.700 1.00 36.87 334 TYR F CA 1
ATOM 16889 C C . TYR F 1 334 ? -63.763 8.277 23.977 1.00 37.28 334 TYR F C 1
ATOM 16890 O O . TYR F 1 334 ? -62.644 7.757 23.923 1.00 38.43 334 TYR F O 1
ATOM 16899 N N . PRO F 1 335 ? -64.394 8.478 25.145 1.00 34.78 335 PRO F N 1
ATOM 16900 C CA . PRO F 1 335 ? -63.860 8.118 26.464 1.00 35.75 335 PRO F CA 1
ATOM 16901 C C . PRO F 1 335 ? -63.509 6.635 26.576 1.00 33.92 335 PRO F C 1
ATOM 16902 O O . PRO F 1 335 ? -62.537 6.254 27.235 1.00 32.78 335 PRO F O 1
ATOM 16906 N N . GLU F 1 336 ? -64.319 5.815 25.911 1.00 32.59 336 GLU F N 1
ATOM 16907 C CA . GLU F 1 336 ? -64.178 4.358 25.875 1.00 29.58 336 GLU F CA 1
ATOM 16908 C C . GLU F 1 336 ? -62.799 3.915 25.384 1.00 26.43 336 GLU F C 1
ATOM 16909 O O . GLU F 1 336 ? -62.395 2.773 25.584 1.00 28.59 336 GLU F O 1
ATOM 16915 N N . LEU F 1 337 ? -62.095 4.823 24.725 1.00 25.80 337 LEU F N 1
ATOM 16916 C CA . LEU F 1 337 ? -60.764 4.560 24.204 1.00 28.12 337 LEU F CA 1
ATOM 16917 C C . LEU F 1 337 ? -59.700 4.694 25.300 1.00 31.40 337 LEU F C 1
ATOM 16918 O O . LEU F 1 337 ? -58.561 4.265 25.115 1.00 31.30 337 LEU F O 1
ATOM 16923 N N . LEU F 1 338 ? -60.073 5.289 26.432 1.00 29.06 338 LEU F N 1
ATOM 16924 C CA . LEU F 1 338 ? -59.138 5.483 27.551 1.00 29.49 338 LEU F CA 1
ATOM 16925 C C . LEU F 1 338 ? -58.865 4.212 28.334 1.00 28.13 338 LEU F C 1
ATOM 16926 O O . LEU F 1 338 ? -59.662 3.274 28.322 1.00 29.31 338 LEU F O 1
ATOM 16931 N N . PRO F 1 339 ? -57.712 4.151 29.017 1.00 30.92 339 PRO F N 1
ATOM 16932 C CA . PRO F 1 339 ? -57.403 2.953 29.808 1.00 28.02 339 PRO F CA 1
ATOM 16933 C C . PRO F 1 339 ? -58.485 2.909 30.889 1.00 29.18 339 PRO F C 1
ATOM 16934 O O . PRO F 1 339 ? -58.963 3.960 31.308 1.00 29.33 339 PRO F O 1
ATOM 16938 N N . ARG F 1 340 ? -58.881 1.719 31.335 1.00 33.21 340 ARG F N 1
ATOM 16939 C CA . ARG F 1 340 ? -59.916 1.614 32.369 1.00 39.81 340 ARG F CA 1
ATOM 16940 C C . ARG F 1 340 ? -59.539 2.466 33.591 1.00 40.40 340 ARG F C 1
ATOM 16941 O O . ARG F 1 340 ? -60.397 3.099 34.210 1.00 38.34 340 ARG F O 1
ATOM 16949 N N . GLU F 1 341 ? -58.251 2.452 33.938 1.00 41.42 341 GLU F N 1
ATOM 16950 C CA . GLU F 1 341 ? -57.744 3.205 35.079 1.00 42.18 341 GLU F CA 1
ATOM 16951 C C . GLU F 1 341 ? -58.131 4.674 34.983 1.00 40.39 341 GLU F C 1
ATOM 16952 O O . GLU F 1 341 ? -58.609 5.262 35.952 1.00 42.06 341 GLU F O 1
ATOM 16958 N N . VAL F 1 342 ? -57.939 5.262 33.807 1.00 37.55 342 VAL F N 1
ATOM 16959 C CA . VAL F 1 342 ? -58.267 6.664 33.614 1.00 33.35 342 VAL F CA 1
ATOM 16960 C C . VAL F 1 342 ? -59.774 6.885 33.531 1.00 34.84 342 VAL F C 1
ATOM 16961 O O . VAL F 1 342 ? -60.283 7.879 34.052 1.00 35.23 342 VAL F O 1
ATOM 16965 N N . GLN F 1 343 ? -60.489 5.960 32.890 1.00 34.31 343 GLN F N 1
ATOM 16966 C CA . GLN F 1 343 ? -61.946 6.072 32.775 1.00 35.30 343 GLN F CA 1
ATOM 16967 C C . GLN F 1 343 ? -62.569 6.177 34.170 1.00 38.41 343 GLN F C 1
ATOM 16968 O O . GLN F 1 343 ? -63.556 6.889 34.370 1.00 37.24 343 GLN F O 1
ATOM 16974 N N . ALA F 1 344 ? -61.990 5.445 35.123 1.00 37.73 344 ALA F N 1
ATOM 16975 C CA . ALA F 1 344 ? -62.480 5.436 36.494 1.00 38.02 344 ALA F CA 1
ATOM 16976 C C . ALA F 1 344 ? -62.340 6.799 37.202 1.00 39.65 344 ALA F C 1
ATOM 16977 O O . ALA F 1 344 ? -63.095 7.109 38.124 1.00 43.46 344 ALA F O 1
ATOM 16979 N N . LYS F 1 345 ? -61.386 7.617 36.771 1.00 39.57 345 LYS F N 1
ATOM 16980 C CA . LYS F 1 345 ? -61.174 8.910 37.410 1.00 38.18 345 LYS F CA 1
ATOM 16981 C C . LYS F 1 345 ? -62.110 9.992 36.893 1.00 39.07 345 LYS F C 1
ATOM 16982 O O . LYS F 1 345 ? -62.146 11.096 37.434 1.00 38.98 345 LYS F O 1
ATOM 16988 N N . ILE F 1 346 ? -62.886 9.664 35.864 1.00 37.28 346 ILE F N 1
ATOM 16989 C CA . ILE F 1 346 ? -63.798 10.635 35.278 1.00 36.48 346 ILE F CA 1
ATOM 16990 C C . ILE F 1 346 ? -64.898 11.072 36.235 1.00 36.11 346 ILE F C 1
ATOM 16991 O O . ILE F 1 346 ? -65.289 12.232 36.244 1.00 37.70 346 ILE F O 1
ATOM 16996 N N . PRO F 1 347 ? -65.419 10.154 37.057 1.00 38.11 347 PRO F N 1
ATOM 16997 C CA . PRO F 1 347 ? -66.467 10.618 37.969 1.00 40.63 347 PRO F CA 1
ATOM 16998 C C . PRO F 1 347 ? -65.893 11.661 38.939 1.00 42.45 347 PRO F C 1
ATOM 16999 O O . PRO F 1 347 ? -66.468 12.733 39.138 1.00 40.99 347 PRO F O 1
ATOM 17003 N N . GLU F 1 348 ? -64.734 11.340 39.509 1.00 45.91 348 GLU F N 1
ATOM 17004 C CA . GLU F 1 348 ? -64.065 12.214 40.465 1.00 46.12 348 GLU F CA 1
ATOM 17005 C C . GLU F 1 348 ? -63.598 13.557 39.888 1.00 46.29 348 GLU F C 1
ATOM 17006 O O . GLU F 1 348 ? -63.862 14.612 40.473 1.00 44.75 348 GLU F O 1
ATOM 17012 N N . GLU F 1 349 ? -62.927 13.520 38.736 1.00 43.03 349 GLU F N 1
ATOM 17013 C CA . GLU F 1 349 ? -62.369 14.727 38.129 1.00 41.11 349 GLU F CA 1
ATOM 17014 C C . GLU F 1 349 ? -63.089 15.333 36.936 1.00 42.03 349 GLU F C 1
ATOM 17015 O O . GLU F 1 349 ? -62.796 16.471 36.541 1.00 41.33 349 GLU F O 1
ATOM 17021 N N . GLY F 1 350 ? -64.003 14.579 36.340 1.00 41.69 350 GLY F N 1
ATOM 17022 C CA . GLY F 1 350 ? -64.686 15.079 35.163 1.00 39.14 350 GLY F CA 1
ATOM 17023 C C . GLY F 1 350 ? -63.883 14.650 33.948 1.00 38.54 350 GLY F C 1
ATOM 17024 O O . GLY F 1 350 ? -62.646 14.525 34.025 1.00 35.68 350 GLY F O 1
ATOM 17025 N N . LEU F 1 351 ? -64.586 14.431 32.834 1.00 36.14 351 LEU F N 1
ATOM 17026 C CA . LEU F 1 351 ? -63.987 13.981 31.576 1.00 34.73 351 LEU F CA 1
ATOM 17027 C C . LEU F 1 351 ? -62.772 14.762 31.113 1.00 35.31 351 LEU F C 1
ATOM 17028 O O . LEU F 1 351 ? -61.685 14.199 30.930 1.00 34.51 351 LEU F O 1
ATOM 17033 N N . GLU F 1 352 ? -62.969 16.057 30.899 1.00 33.76 352 GLU F N 1
ATOM 17034 C CA . GLU F 1 352 ? -61.897 16.907 30.419 1.00 33.83 352 GLU F CA 1
ATOM 17035 C C . GLU F 1 352 ? -60.647 16.834 31.310 1.00 32.86 352 GLU F C 1
ATOM 17036 O O . GLU F 1 352 ? -59.541 16.537 30.840 1.00 28.38 352 GLU F O 1
ATOM 17042 N N . ARG F 1 353 ? -60.828 17.070 32.600 1.00 33.13 353 ARG F N 1
ATOM 17043 C CA . ARG F 1 353 ? -59.703 17.020 33.542 1.00 33.01 353 ARG F CA 1
ATOM 17044 C C . ARG F 1 353 ? -58.996 15.659 33.560 1.00 30.49 353 ARG F C 1
ATOM 17045 O O . ARG F 1 353 ? -57.769 15.585 33.529 1.00 34.11 353 ARG F O 1
ATOM 17053 N N . ALA F 1 354 ? -59.774 14.587 33.626 1.00 30.59 354 ALA F N 1
ATOM 17054 C CA . ALA F 1 354 ? -59.204 13.247 33.656 1.00 28.68 354 ALA F CA 1
ATOM 17055 C C . ALA F 1 354 ? -58.342 12.994 32.419 1.00 30.47 354 ALA F C 1
ATOM 17056 O O . ALA F 1 354 ? -57.263 12.400 32.512 1.00 29.90 354 ALA F O 1
ATOM 17058 N N . VAL F 1 355 ? -58.826 13.447 31.260 1.00 30.88 355 VAL F N 1
ATOM 17059 C CA . VAL F 1 355 ? -58.103 13.291 30.002 1.00 27.96 355 VAL F CA 1
ATOM 17060 C C . VAL F 1 355 ? -56.858 14.171 29.972 1.00 29.85 355 VAL F C 1
ATOM 17061 O O . VAL F 1 355 ? -55.804 13.746 29.486 1.00 29.39 355 VAL F O 1
ATOM 17065 N N . CYS F 1 356 ? -56.983 15.401 30.470 1.00 29.09 356 CYS F N 1
ATOM 17066 C CA . CYS F 1 356 ? -55.853 16.328 30.488 1.00 29.52 356 CYS F CA 1
ATOM 17067 C C . CYS F 1 356 ? -54.725 15.743 31.336 1.00 28.18 356 CYS F C 1
ATOM 17068 O O . CYS F 1 356 ? -53.572 15.768 30.928 1.00 29.11 356 CYS F O 1
ATOM 17071 N N . ASP F 1 357 ? -55.072 15.225 32.516 1.00 28.76 357 ASP F N 1
ATOM 17072 C CA . ASP F 1 357 ? -54.096 14.627 33.425 1.00 28.65 357 ASP F CA 1
ATOM 17073 C C . ASP F 1 357 ? -53.370 13.457 32.762 1.00 26.92 357 ASP F C 1
ATOM 17074 O O . ASP F 1 357 ? -52.168 13.283 32.944 1.00 25.80 357 ASP F O 1
ATOM 17079 N N . TYR F 1 358 ? -54.120 12.656 32.010 1.00 26.75 358 TYR F N 1
ATOM 17080 C CA . TYR F 1 358 ? -53.575 11.488 31.329 1.00 28.14 358 TYR F CA 1
ATOM 17081 C C . TYR F 1 358 ? -52.611 11.903 30.244 1.00 28.70 358 TYR F C 1
ATOM 17082 O O . TYR F 1 358 ? -51.522 11.337 30.113 1.00 28.48 358 TYR F O 1
ATOM 17091 N N . ILE F 1 359 ? -52.996 12.904 29.465 1.00 27.06 359 ILE F N 1
ATOM 17092 C CA . ILE F 1 359 ? -52.123 13.357 28.410 1.00 27.27 359 ILE F CA 1
ATOM 17093 C C . ILE F 1 359 ? -50.879 14.051 28.979 1.00 31.85 359 ILE F C 1
ATOM 17094 O O . ILE F 1 359 ? -49.768 13.834 28.499 1.00 34.79 359 ILE F O 1
ATOM 17099 N N . ALA F 1 360 ? -51.067 14.877 30.003 1.00 28.83 360 ALA F N 1
ATOM 17100 C CA . ALA F 1 360 ? -49.957 15.608 30.613 1.00 29.93 360 ALA F CA 1
ATOM 17101 C C . ALA F 1 360 ? -48.922 14.705 31.282 1.00 25.98 360 ALA F C 1
ATOM 17102 O O . ALA F 1 360 ? -47.742 15.036 31.306 1.00 25.38 360 ALA F O 1
ATOM 17104 N N . GLY F 1 361 ? -49.362 13.563 31.803 1.00 25.41 361 GLY F N 1
ATOM 17105 C CA . GLY F 1 361 ? -48.429 12.665 32.465 1.00 26.25 361 GLY F CA 1
ATOM 17106 C C . GLY F 1 361 ? -47.652 11.723 31.549 1.00 27.44 361 GLY F C 1
ATOM 17107 O O . GLY F 1 361 ? -46.912 10.877 32.028 1.00 28.14 361 GLY F O 1
ATOM 17116 N N . THR F 1 363 ? -44.918 10.416 28.528 1.00 19.97 363 THR F N 1
ATOM 17117 C CA . THR F 1 363 ? -43.578 10.651 28.022 1.00 22.93 363 THR F CA 1
ATOM 17118 C C . THR F 1 363 ? -43.790 11.001 26.542 1.00 25.76 363 THR F C 1
ATOM 17119 O O . THR F 1 363 ? -44.871 10.746 26.005 1.00 26.15 363 THR F O 1
ATOM 17123 N N . ASP F 1 364 ? -42.779 11.573 25.890 1.00 28.24 364 ASP F N 1
ATOM 17124 C CA . ASP F 1 364 ? -42.880 11.944 24.471 1.00 30.59 364 ASP F CA 1
ATOM 17125 C C . ASP F 1 364 ? -43.147 10.763 23.554 1.00 33.17 364 ASP F C 1
ATOM 17126 O O . ASP F 1 364 ? -44.018 10.833 22.686 1.00 32.08 364 ASP F O 1
ATOM 17131 N N . ARG F 1 365 ? -42.383 9.689 23.730 1.00 34.78 365 ARG F N 1
ATOM 17132 C CA . ARG F 1 365 ? -42.559 8.518 22.891 1.00 40.34 365 ARG F CA 1
ATOM 17133 C C . ARG F 1 365 ? -43.941 7.889 23.052 1.00 38.77 365 ARG F C 1
ATOM 17134 O O . ARG F 1 365 ? -44.594 7.558 22.057 1.00 41.18 365 ARG F O 1
ATOM 17142 N N . PHE F 1 366 ? -44.398 7.743 24.294 1.00 36.67 366 PHE F N 1
ATOM 17143 C CA . PHE F 1 366 ? -45.707 7.149 24.538 1.00 34.11 366 PHE F CA 1
ATOM 17144 C C . PHE F 1 366 ? -46.815 7.981 23.916 1.00 32.86 366 PHE F C 1
ATOM 17145 O O . PHE F 1 366 ? -47.780 7.437 23.404 1.00 34.06 366 PHE F O 1
ATOM 17153 N N . ALA F 1 367 ? -46.669 9.297 23.970 1.00 28.66 367 ALA F N 1
ATOM 17154 C CA . ALA F 1 367 ? -47.671 10.191 23.408 1.00 31.30 367 ALA F CA 1
ATOM 17155 C C . ALA F 1 367 ? -47.714 10.042 21.891 1.00 30.19 367 ALA F C 1
ATOM 17156 O O . ALA F 1 367 ? -48.783 10.036 21.281 1.00 29.64 367 ALA F O 1
ATOM 17158 N N . LEU F 1 368 ? -46.540 9.947 21.285 1.00 31.78 368 LEU F N 1
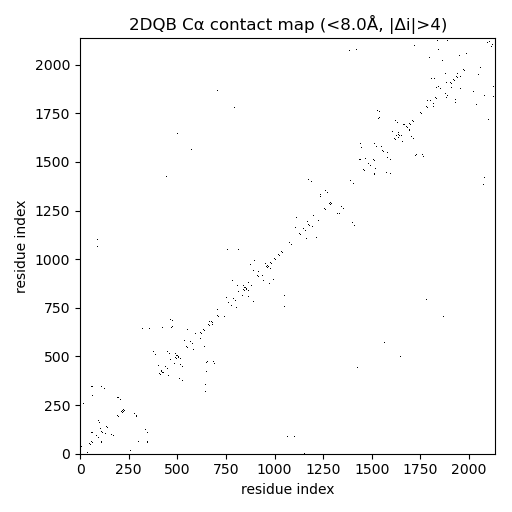ATOM 17159 C CA . LEU F 1 368 ? -46.452 9.796 19.842 1.00 31.98 368 LEU F CA 1
ATOM 17160 C C . LEU F 1 368 ? -47.069 8.459 19.428 1.00 33.59 368 LEU F C 1
ATOM 17161 O O . LEU F 1 368 ? -47.904 8.406 18.519 1.00 26.61 368 LEU F O 1
ATOM 17166 N N . GLU F 1 369 ? -46.656 7.388 20.105 1.00 34.67 369 GLU F N 1
ATOM 17167 C CA . GLU F 1 369 ? -47.171 6.060 19.796 1.00 35.48 369 GLU F CA 1
ATOM 17168 C C . GLU F 1 369 ? -48.658 5.990 20.075 1.00 34.78 369 GLU F C 1
ATOM 17169 O O . GLU F 1 369 ? -49.385 5.328 19.352 1.00 38.72 369 GLU F O 1
ATOM 17175 N N . ALA F 1 370 ? -49.125 6.651 21.126 1.00 31.76 370 ALA F N 1
ATOM 17176 C CA . ALA F 1 370 ? -50.553 6.603 21.432 1.00 32.89 370 ALA F CA 1
ATOM 17177 C C . ALA F 1 370 ? -51.319 7.232 20.279 1.00 31.23 370 ALA F C 1
ATOM 17178 O O . ALA F 1 370 ? -52.359 6.727 19.859 1.00 33.28 370 ALA F O 1
ATOM 17180 N N . TYR F 1 371 ? -50.783 8.325 19.763 1.00 27.48 371 TYR F N 1
ATOM 17181 C CA . TYR F 1 371 ? -51.398 9.030 18.653 1.00 31.30 371 TYR F CA 1
ATOM 17182 C C . TYR F 1 371 ? -51.398 8.161 17.396 1.00 35.17 371 TYR F C 1
ATOM 17183 O O . TYR F 1 371 ? -52.383 8.122 16.653 1.00 33.11 371 TYR F O 1
ATOM 17192 N N . ARG F 1 372 ? -50.293 7.464 17.157 1.00 34.80 372 ARG F N 1
ATOM 17193 C CA . ARG F 1 372 ? -50.205 6.631 15.973 1.00 37.16 372 ARG F CA 1
ATOM 17194 C C . ARG F 1 372 ? -51.187 5.478 15.997 1.00 35.73 372 ARG F C 1
ATOM 17195 O O . ARG F 1 372 ? -51.729 5.114 14.967 1.00 35.33 372 ARG F O 1
ATOM 17203 N N . ARG F 1 373 ? -51.431 4.935 17.184 1.00 37.25 373 ARG F N 1
ATOM 17204 C CA . ARG F 1 373 ? -52.333 3.802 17.362 1.00 39.20 373 ARG F CA 1
ATOM 17205 C C . ARG F 1 373 ? -53.812 4.119 17.165 1.00 38.63 373 ARG F C 1
ATOM 17206 O O . ARG F 1 373 ? -54.646 3.216 17.167 1.00 35.97 373 ARG F O 1
ATOM 17214 N N . LEU F 1 374 ? -54.129 5.400 17.002 1.00 39.78 374 LEU F N 1
ATOM 17215 C CA . LEU F 1 374 ? -55.503 5.839 16.796 1.00 39.41 374 LEU F CA 1
ATOM 17216 C C . LEU F 1 374 ? -55.867 5.830 15.308 1.00 40.58 374 LEU F C 1
ATOM 17217 O O . LEU F 1 374 ? -57.037 5.907 14.957 1.00 37.62 374 LEU F O 1
ATOM 17222 N N . SER F 1 375 ? -54.856 5.748 14.444 1.00 41.30 375 SER F N 1
ATOM 17223 C CA . SER F 1 375 ? -55.074 5.720 13.001 1.00 43.53 375 SER F CA 1
ATOM 17224 C C . SER F 1 375 ? -54.556 4.424 12.404 1.00 43.02 375 SER F C 1
ATOM 17225 O O . SER F 1 375 ? -53.618 3.831 12.936 1.00 40.36 375 SER F O 1
ATOM 17228 N N . PRO F 1 376 ? -55.155 3.981 11.278 1.00 43.21 376 PRO F N 1
ATOM 17229 C CA . PRO F 1 376 ? -54.833 2.757 10.528 1.00 44.01 376 PRO F CA 1
ATOM 17230 C C . PRO F 1 376 ? -53.352 2.517 10.256 1.00 44.79 376 PRO F C 1
ATOM 17231 O O . PRO F 1 376 ? -52.703 3.401 9.658 1.00 46.47 376 PRO F O 1
#

Foldseek 3Di:
DQWLVNVLVVLPVQFFLQADRLVPFPFFDDDDDDGIRDGQLSVLLVLLCPFLLLVLQQQAAAQFADPPDGQGSNSLLVQLLVLLLLLCVLNRHDSSLLNSQSSQLQSQFFHTHPLRQVLQQVLPPQPGGDRLVSSLCQQQAVTDDDPPHHHPRGIPLNNLLSVPAPPLAHFLSSVSSNLSSLLSCLLRLQLVCVVVVQDAQVCLVQAVVSVVQCVVVVQDGRCRDPVNSVSSSVVSSCLQSVQQNVQLSVQCVVQPDRYRVCSRNGPDHSRDRPVVNVVRSVSSVVSCVRPSPRVVRVVRSVVLSVLSVLQQVCCLVCVVVPDVVLNVCCVVRNRSVSSSSVSRSGSVVSNVVSVVVDD/DQALVNVQVVLVVQFFLQADGLVPFPFFPDDDDDDDRDRLLRVLQVQLCPFLLLVQQCQADAQALPHGSNVLLVQLLVLLLLLCVLRRHDSSLLNSQSSQLQSQFFHGHDLRQVLQQVCPPQRGGDRLVSSLCCQAANDCDDDPHRHHRHIPLSNCLSCQCVFVHFLSSVSSVLSSLLSCLLVLVVVCVVVPLDDDVCQVQQVVLVVQLVPDVVSSVSSSVVSSCLQSVLQSVQLNVLPVVQVRSHRVCCRHDPDHRGDRDDVNVVRSVSSVVSCVRVCPRVVSVVSSVVVSVLLVQQLVVCLVPVVLPDVVLVVCCVVSNSSRSSSSVRSRGSVVSVVSSVVVDD/DQFQVNVLVVLVVQFALAAAGLVPFPAFDDDDDDGRHDGQLRLLQVLLCPFVLLVQQCFAAEQFADPLHHGSNVLLVQLLVLLLLLQVLRRYDSSLLNSLSSQLQSQFFHTYDLRQVLLQVLPPPRGGDRLVSSLCQQQAVPDDDPPGHHSRGIPQSNLLSVAAPPVRAFNGFLSSPSSNLSSLLSCLLVLVLVCVVSVLDALCCLVQQVLSVVQCVVVVAPSNGDPVSSVSSSVVSSVLQSVLQNVQLSVQCVVQVDRYRVCCGHRPDHRGDRDPVVVVSSVRSVVVCVSPCPRVSNVVSSVVVSCLVCQQLVCCLVPVVPPDPVLVVCCVVPNRNVSSSSVRRRGNVVSVVVSVVVDD/DAFQVNVQVVLPVQFFLAADRLVPFPFFPDDDDDGGHDGQLSVLLVLLCPFLLLVQQQQAFEAFNVLTHGSNVLLVQLLVLLLVLQVLNRYDSSLLNSLSSQLQSQFFHHYVLRQVLQQVLPVQPGGDRLVSSLCQQQAVDDPDPPGHHPRHIPLSNVLSVAVVAHFHFLSSCSSVLSSLLSCLLVLVLSCVVVVQDALQCLVQFVVSVVLLVVVVAPSHHRDPVNSVSSSVVSSVLQSVLQNVQLSVLCVVQVQRYRVSQRPPPDHRGDSDDVVVVRSVSRVVSCVRPCPRVVSVVSSVVVSVLSVQQLCCCLVPVVVDDVVLNVCCVVQNSNRSSSSVRRRGNVVSVVVSVVVDD/DQWQVNVLVVLCLFFDLADGLVPFPAFPDDDDDGGHDRQLQVLLVLLCPALLLVQQCFAFCLHDALTHGSNVLLVQLLVLLLVLCVLRRHDSSLLNSLSSQLQSQFFHHHLRQVLLQVVVDDGGDRLVRSLCCQQAVPDPDPPHHHDRGIPLSNLLSVALPVVVSRAFNGFLSSVSSNLSSLLSCLLSLQVRCVVNVLDQLVCLVVQVVSVCQCVVVVHPSDDVSSVSSSVVSSVLQSVLQNVQLNVQCVVQVQGHRVSCRHPPDHRGDRDDVVVSRSVSSVVSVVRVQVRPVNVVSSVVVSCLLVLQLVCCLVCVVVDDVVLNVCCVPLNRNRSSSSVRRRGNVVSVVVSVVVDD/DQWQVNVLVVLVPQFALLAAGLVPFPFQVDDDAPTHDGQLRLLQVLLCPFLLLVQQCQAFDQFLQLTHGSNVLLVQLLVLLLLLQVLNRYDSSLLNSLSSQLQSQFFHTNCRLVLLQVCPPAPGGDRLVRSLCCQQAVTDPDPVHHHSSHIPQSNVLSVQCPPVRAFNGFLSSVSSNLSSLLSCLLSLQVSCVVSVQDALQCLVQAVLSVCQCVVVVADSRHRDPVNSVSSSVVSSVLQSVLQNVQLSVQCVVVPDRYRVCCRHDPDHRRDRDVVVVVSSVSSVVSVVRVSPRPVSVVSNVVVSVLVVLQQCCCLVPVVLDDVVLNVCCVVRNRSRSSSSVRSRGSVVSVVSSVVVDD

InterPro domains:
  IPR003607 HD/PDEase domain [SM00471] (72-210)
  IPR003607 HD/PDEase domain [cd00077] (74-211)
  IPR006261 dGTP triphosphohydrolase [TIGR01353] (39-172)
  IPR006674 HD domain [PF01966] (76-199)
  IPR006674 HD domain [PS51831] (76-201)
  IPR023023 dNTP triphosphohydrolase, type 2 [MF_01212] (16-375)
  IPR026875 Phosphohydrolase-associated domain [PF13286] (288-373)
  IPR051094 Diverse Catalytic Activities Enzymes [PTHR35795] (42-206)

Nearest PDB structures (foldseek):
  2dqb-assembly1_F  TM=1.002E+00  e=9.477E-56  Thermus thermophilus HB8
  2dqb-assembly1_C  TM=9.946E-01  e=4.319E-48  Thermus thermophilus HB8
  2dqb-assembly1_D  TM=9.913E-01  e=1.404E-47  Thermus thermophilus HB8
  2dqb-assembly1_A  TM=9.891E-01  e=1.543E-47  Thermus thermophilus HB8
  2dqb-assembly1_E  TM=9.860E-01  e=7.312E-47  Thermus thermophilus HB8

CATH classification: 1.10.3210.10

Organism: Thermus thermophilus (strain ATCC 27634 / DSM 579 / HB8) (NCBI:txid300852)

Sequence (2136 aa):
RFSREALLELEASRLAPYAQKARDTRGRAHPEPESLYRTPYQKDRDRILHTTAFRRLEYKTQVLPGWAYYRTRLTHTLEVAQVSRSIARALGLNEDLTEAIALSHDLGHPPFGHTGEHVLNALQDHGGFEHNAQALRILTHLEVRYPGFRGLNLTYEVLEGIATHEAGQGTLEAQVVDLSDAIAYAAHDLDDGFRAGLLHPEELKEVELLQALALEEGLDLLRLPELDRRVLVRQLLGYFITAAIEATHRRVEEAGVQSAEAVRRHPSRLAALGEEAEKALKALKAFLERFYRHPEVLRERRKAEAVLEGLFAAYTRYPELLPREVQAKIPEEGLERAVCDYIAGTDRFALEAYRRLSPRFSREALLELEASRLAPYAQKARDTRGRAHPEPESLYRTPYQKDRDRILHTTAFRRLEYKTQVLPYRTRLTHTLEVAQVSRSIARALGLNEDLTEAIALSHDLGHPPFGHTGEHVLNALQDHGGFEHNAQALRILTHLEVRYPGFRGLNLTYEVLEGITHEEGQGTLEAQVVDLSDAIAYAAHDLDDGFRAGLLHPEELKEVELLQALALEEELDRRVLVRQLLGYFITAAIEATHRRVEEAGVQSAEAVRRHPSRLAALGEEAEKALKALKAFLERFYRHPEVLRERRKAEAVLEGLFAAYTRYPELLPREVQAKIPEEGLERAVCDYIAGTDRFALEAYRRLSPRFSREALLELEASRLAPYAQKARDTRGRAHPEPESLYRTPYQKDRDRILHTTAFRRLEYKTQVLPGWAYRTRLTHTLEVAQVSRSIARALGLNEDLTEAIALSHDLGHPPFGHTGEHVLNALQDHGGFEHNAQALRILTHLEVRYPGFRGLNLTYEVLEGIATHEALYEGQGTLEAQVVDLSDAIAYAAHDLDDGFRAGLLHPEELKEVELLQALALEEGLDLRLPELDRRVLVRQLLGYFITAAIEATHRRVEEAGVQSAEAVRRHPSRLAALGEEAEKALKALKAFLERFYRHPEVLRERRKAEAVLEGLFAAYTRYPELLPREVQAKIPEEGLERAVCDYIAGTDRFALEAYRRLSPRFSREALLELEASRLAPYAQKARDTRGRAHPEPESLYRTPYQKDRDRILHTTAFRRLEYKTQVLPDYYRTRLTHTLEVAQVSRSIARALGLNEDLTEAIALSHDLGHPPFGHTGEHVLNALQDHGGFEHNAQALRILTHLEVRYPGFRGLNLTYEVLEGIATHYEGQGTLEAQVVDLSDAIAYAAHDLDDGFRAGLLHPEELKEVELLQALALEEGLDLLRLPELDRRVLVRQLLGYFITAAIEATHRRVEEAGVQSAEAVRRHPSRLAALGEEAEKALKALKAFLERFYRHPEVLRERRKAEAVLEGLFAAYTRYPELLPREVQAKIPEEGLERAVCDYIAGTDRFALEAYRRLSPRFSREALLELEARLAPYAQKARDTRGRAHPEPESLYRTPYQKDRDRILHTTAFRRLEYKTQLPGDYYRTRLTHTLEVAQVSRSIARALGLNEDLTEAIALSHDLGHPPFGTGEHVLNALDHGGFEHNAQALRILTHLEVRYPGFRGLNLTYEVLEGIATHEAAPLYEGQGTLEAQVVDLSDAIAYAAHDLDDGFRAGLLHPEELKEVELLQALALEEGLDLPELDRRVLVRQLLGYFITAAIEATHRRVEEAGVQSAEAVRRHPSRLAALGEEAEKALKALKAFLERFYRHPEVLRERRKAEAVLEGLFAAYTRYPELLPREVQAKIPEEGLERAVCDYIAGTDRFALEAYRRLSPRFSREALLELEASRLAPYAQKARDTRGRAHPEPSLYRTPYQKDRDRILHTTAFRRLEYKTQVLPDYYRTRLTHTLEVAQVSRSIARALGLNEDLTEAIALSHDLGHPPFHTGEHVLNALQDHGGFEHNAQALRILTHLEVRYPGFRGLNLTYEVLEGIATHEALYEGQGTLEAQVVDLSDAIAYAAHDLDDGFRAGLLHPEELKEVELLQALALEEGLDLLRLPELDRRVLVRQLLGYFITAAIEATHRRVEEAGVQSAEAVRRHPSRLAALGEEAEKALKALKAFLERFYRHPEVLRERRKAEAVLEGLFAAYTRYPELLPREVQAKIPEEGLERAVCDYIAGTDRFALEAYRRLSP

B-factor: mean 37.58, std 10.69, range [8.12, 94.02]

Solvent-accessible surface area: 82218 Å² total